Protein 4OBV (pdb70)

GO terms:
  GO:0036469 L-tryptophan decarboxylase activity (F, IDA)
  GO:0006568 L-tryptophan metabolic process (P, IDA)

B-factor: mean 35.99, std 17.18, range [4.27, 133.66]

InterPro domains:
  IPR002129 Pyridoxal phosphate-dependent decarboxylase, major domain [PF00282] (59-415)
  IPR010977 Aromatic-L-amino-acid decarboxylase [PR00800] (92-111)
  IPR010977 Aromatic-L-amino-acid decarboxylase [PR00800] (132-151)
  IPR010977 Aromatic-L-amino-acid decarboxylase [PR00800] (354-369)
  IPR010977 Aromatic-L-amino-acid decarboxylase [PR00800] (397-416)
  IPR010977 Aromatic-L-amino-acid decarboxylase [PTHR11999] (20-484)
  IPR015421 Pyridoxal phosphate-dependent transferase, major domain [G3DSA:3.40.640.10] (122-359)
  IPR015422 Pyridoxal phosphate-dependent transferase, small domain [G3DSA:3.90.1150.10] (363-489)
  IPR015424 Pyridoxal phosphate-dependent transferase [SSF53383] (21-483)
  IPR021115 Pyridoxal-phosphate binding site [PS00392] (299-320)

Solvent-accessible surface area: 65981 Å² total; per-residue (Å²): 126,76,44,62,20,72,38,96,85,14,30,112,0,0,62,47,3,0,106,70,10,7,60,87,76,112,88,20,64,120,90,62,1,31,49,136,26,142,175,98,1,80,95,81,0,75,136,35,125,29,26,96,78,14,47,89,17,64,97,0,4,53,37,2,34,66,35,1,3,101,21,41,7,13,7,8,3,1,20,6,0,2,47,34,4,0,7,16,21,33,2,0,12,0,3,24,0,0,17,12,4,6,6,15,33,2,3,4,14,117,22,0,44,9,1,12,13,0,2,37,24,0,6,118,48,0,2,137,54,4,33,4,99,152,78,36,10,1,1,1,2,6,2,7,13,5,0,2,2,0,0,0,0,1,0,8,39,70,59,10,79,88,149,39,26,66,62,0,0,0,0,6,4,68,20,15,36,21,8,0,5,12,0,0,74,2,1,13,2,8,66,72,14,7,60,116,8,56,27,70,96,120,14,53,3,44,23,101,87,0,50,102,16,0,79,82,4,92,186,82,44,75,53,9,0,0,0,0,0,8,0,5,3,30,2,0,0,0,24,4,31,5,82,90,0,5,65,19,1,122,134,17,103,6,4,1,0,0,7,0,17,7,0,0,0,0,12,17,0,97,145,62,102,76,86,3,98,16,4,21,74,0,26,0,0,0,0,1,0,5,32,0,1,8,0,2,16,11,0,0,0,0,0,0,61,34,32,157,27,0,77,119,16,2,72,19,124,30,62,17,23,64,36,8,81,189,107,33,2,4,14,14,2,0,4,10,29,30,2,22,2,18,0,1,10,0,2,0,0,2,1,0,10,0,18,76,32,2,1,60,14,0,22,46,0,12,70,0,0,51,60,0,37,102,6,1,104,106,45,148,55,22,60,48,23,1,76,27,51,7,1,0,0,0,0,11,5,12,4,194,102,25,73,162,114,63,24,34,85,0,0,68,95,0,3,116,64,0,30,106,53,10,44,0,0,0,25,8,2,51,3,110,67,59,11,0,0,15,0,0,1,1,25,54,104,3,66,97,113,12,0,72,79,0,0,51,28,0,11,74,27,0,127,67,0,76,110,124,106,110,151,61,80,20,72,42,103,80,15,33,95,2,0,44,54,4,0,100,73,10,6,60,86,55,111,90,18,70,120,82,64,1,31,48,133,26,148,177,96,1,82,88,77,0,72,130,40,106,27,27,114,120,14,52,86,20,76,95,0,10,53,35,2,34,64,36,2,2,101,20,36,6,19,6,9,2,2,21,6,0,2,44,34,4,1,7,13,23,23,1,0,4,0,1,24,1,0,16,12,4,8,6,13,36,2,2,5,10,101,19,0,39,9,1,12,13,0,2,37,24,0,5,120,39,0,2,128,46,6,34,6,110,145,74,36,11,5,3,0,3,8,3,7,14,9,0,2,2,0,0,0,0,1,0,9,38,70,63,12,80,86,146,41,25,66,65,0,0,0,0,8,3,65,18,14,31,27,10,0,6,13,0,0,78,2,1,12,2,8,60,72,16,6,55,118,8,57,27,66,96,125,15,57,3,43,26,103,96,0,50,114,19,0,77,76,6,92,191,81,45,74,54,8,0,0,0,0,0,5,0,5,0,29,2,4,0,6,20,2,35,6,79,94,0,4,61,18,2,129,134,16,104,6,4,1,0,0,6,0,18,8,0,0,0,0,13,17,0,100,141,39,103,79,79,2,93,16,3,21,76,0,27,0,0,0,0,1,0,4,28,0,2,8,0,2,20,11,0,0,0,0,0,0,55,34,34,159,30,0,81,117,19,1,75,21,132,29,54,15,23,122,53,8,107,185,79,52,3,8,14,14,4,1,3,13,28,28,3,23,2,18,0,1,9,1,2,0,0,2,0,0,11,0,17,83,39,2,1,61,14,0,43,46,0,15,65,0,1,53,54,0,38,97,3,1,99,104,44,174,45,22,63,50,21,4,82,26,61,4,1,1,0,0,0,10,5,13,3,179,92,28,77,116,127,72,18,30,70,0,0,66,100,0,0,110,84,0,25,126,52,7,43,0,0,0,28,8,4,66,2,104,58,32,15,0,0,11,0,0,2,1,24,60,104,3,60,77,113,15,0,69,87,0,0,61,24,0,14,84,20,0,144,77,8,70,88,118,44,182,192,102,163,55,77,18,79,38,96,86,14,24,87,2,0,55,54,3,0,94,73,6,7,60,84,65,116,86,18,63,124,86,67,1,35,47,135,24,142,181,106,1,75,87,85,0,74,140,42,132,24,27,111,141,12,47,87,17,84,96,0,8,52,38,3,34,70,35,2,2,108,15,39,8,14,6,7,3,2,19,6,0,3,41,29,4,1,7,14,21,27,1,0,7,0,2,23,1,1,16,12,6,11,5,12,34,3,3,4,13,122,17,0,42,10,1,13,11,0,3,29,29,0,6,117,43,0,2,156,52,5,36,7,113,154,73,38,12,1,1,1,2,6,3,7,14,7,0,3,3,0,0,0,0,1,0,8,37,67,61,12,80,88,148,38,24,67,64,0,0,0,0,8,4,68,20,16,31,23,10,0,6,14,1,0,75,2,1,14,2,10,61,68,15,5,61,116,7,56,28,65,96,120,14,49,3,43,22,102,93,0,46,108,18,0,75,80,4,89,189,77,45,70,56,8,0,0,0,0,0,9,0,5,3,32,2,0,0,0,25,5,31,5,82,87,0,6,65,20,2,135,136,16,101,6,4,1,0,0,9,0,17,8,0,0,0,0,13,17,0,71,72,70,106,74,79,2,98,16,4,22,77,0,27,0,0,0,0,4,0,4,32,0,3,8,0,2,20,12,0,0,0,0,0,0,62,32,28,158,29,0,81,115,14,1,71,18,127,28,59,23,23,60,40,8,78,192,92,42,6,4,11,14,0,1,4,9,28,32,2,22,2,19,0,1,11,0,3,0,0,2,0,1,10,0,16,59,38,2,1,50,15,0,20,43,0,12,30,0,0,51,12,0,37,89,2,0,97,105,42,150,45,20,62,48,24,2,76,26,49,8,0,0,0,0,0,9,5,14,3,187,92,21,66,106,117,71,15,31,82,0,0,56,92,0,1,110,60,0,27,130,52,8,52,0,0,0,26,7,3,44,3,107,58,33,11,0,0,12,0,0,1,2,27,51,98,2,64,52,136,14,0,63,87,0,0,61,23,0,10,93,24,0,125,84,2,44,94,131,65,156,101,146,59,72,18,74,38,104,86,10,27,117,0,0,54,49,3,0,101,76,8,9,59,81,64,110,86,23,66,117,86,64,1,26,36,105,24,129,170,106,2,86,89,85,0,77,139,37,133,25,26,109,142,13,44,90,23,65,94,0,5,52,38,1,36,84,39,1,1,130,28,35,7,13,6,7,2,1,20,6,0,2,40,26,4,0,7,14,21,34,3,0,12,0,2,24,0,1,14,13,5,8,6,12,33,1,3,3,17,106,25,0,45,9,1,18,10,0,1,36,31,0,6,120,42,0,2,130,41,3,34,5,106,149,89,37,11,1,1,1,2,7,3,7,14,10,0,3,2,0,0,0,1,1,0,8,37,71,60,11,79,84,148,39,23,65,66,0,0,0,0,7,4,68,18,15,30,24,8,0,7,15,0,0,77,2,1,14,1,9,65,71,14,5,59,117,8,58,28,65,95,119,13,52,2,39,25,100,90,0,56,106,16,0,78,82,6,89,187,79,46,72,56,8,0,0,0,0,0,7,0,5,2,31,1,0,0,0,24,4,34,6,79,92,0,4,60,16,0,128,136,18,102,5,4,0,0,0,7,0,16,9,0,0,0,0,12,16,0,101,140,46,100,76,89,3,100,15,4,22,77,0,25,0,0,0,0,4,0,3,32,0,3,9,0,2,17,11,0,0,0,0,1,0,61,37,34,173,27,0,72,114,17,1,74,20,106,22,66,22,21,59,9,66,78,158,98,30,1,4,16,8,1,0,5,12,37,36,4,23,1,17,0,1,9,2,2,0,0,2,0,1,18,0,19,64,28,2,0,53,14,0,40,45,0,14,67,0,0,53,48,0,39,84,2,0,98,50,50,151,41,18,62,49,24,1,78,28,49,8,0,0,0,0,0,9,11,10,3,187,90,19,81,145,126,69,17,30,73,0,0,69,101,0,4,120,55,0,25,113,53,7,46,0,0,0,14,11,4,41,2,106,64,44,11,0,0,13,0,0,1,1,26,52,96,2,47,26,60,12,0,53,89,0,0,58,20,0,8,59,27,0,53,76,3,41,87,92,64,121,221

Structure (mmCIF, N/CA/C/O backbone):
data_4OBV
#
_entry.id   4OBV
#
_cell.length_a   135.030
_cell.length_b   135.030
_cell.length_c   249.800
_cell.angle_alpha   90.00
_cell.angle_beta   90.00
_cell.angle_gamma   90.00
#
_symmetry.space_group_name_H-M   'P 41 21 2'
#
loop_
_entity.id
_entity.type
_entity.pdbx_description
1 polymer 'Pyridoxal-dependent decarboxylase domain protein'
2 non-polymer alpha-(fluoromethyl)-D-tryptophan
3 non-polymer '{5-hydroxy-4-[(1E)-4-(1H-indol-3-yl)-3-oxobut-1-en-1-yl]-6-methylpyridin-3-yl}methyl dihydrogen phosphate'
#
loop_
_atom_site.group_PDB
_atom_site.id
_atom_site.type_symbol
_atom_site.label_atom_id
_atom_site.label_alt_id
_atom_site.label_comp_id
_atom_site.label_asym_id
_atom_site.label_entity_id
_atom_site.label_seq_id
_atom_site.pdbx_PDB_ins_code
_atom_site.Cartn_x
_atom_site.Cartn_y
_atom_site.Cartn_z
_atom_site.occupancy
_atom_site.B_iso_or_equiv
_atom_site.auth_seq_id
_atom_site.auth_comp_id
_atom_site.auth_asym_id
_atom_site.auth_atom_id
_atom_site.pdbx_PDB_model_num
ATOM 1 N N . THR A 1 16 ? 147.430 125.757 -12.068 1.00 51.66 16 THR D N 1
ATOM 2 C CA . THR A 1 16 ? 148.549 125.049 -12.679 1.00 61.56 16 THR D CA 1
ATOM 3 C C . THR A 1 16 ? 149.104 125.820 -13.871 1.00 83.60 16 THR D C 1
ATOM 4 O O . THR A 1 16 ? 148.548 126.842 -14.276 1.00 83.82 16 THR D O 1
ATOM 8 N N . GLU A 1 17 ? 150.203 125.325 -14.430 1.00 82.16 17 GLU D N 1
ATOM 9 C CA . GLU A 1 17 ? 150.835 125.966 -15.577 1.00 83.30 17 GLU D CA 1
ATOM 10 C C . GLU A 1 17 ? 150.413 125.302 -16.883 1.00 77.97 17 GLU D C 1
ATOM 11 O O . GLU A 1 17 ? 150.333 125.953 -17.925 1.00 66.63 17 GLU D O 1
ATOM 17 N N . TYR A 1 18 ? 150.143 124.002 -16.820 1.00 68.30 18 TYR D N 1
ATOM 18 C CA . TYR A 1 18 ? 149.728 123.248 -17.996 1.00 59.04 18 TYR D CA 1
ATOM 19 C C . TYR A 1 18 ? 148.253 122.867 -17.915 1.00 60.61 18 TYR D C 1
ATOM 20 O O . TYR A 1 18 ? 147.685 122.340 -18.871 1.00 47.01 18 TYR D O 1
ATOM 29 N N . ILE A 1 19 ? 147.640 123.137 -16.767 1.00 66.25 19 ILE D N 1
ATOM 30 C CA . ILE A 1 19 ? 146.232 122.822 -16.558 1.00 50.76 19 ILE D CA 1
ATOM 31 C C . ILE A 1 19 ? 145.334 123.953 -17.050 1.00 48.04 19 ILE D C 1
ATOM 32 O O . ILE A 1 19 ? 145.486 125.103 -16.638 1.00 62.06 19 ILE D O 1
ATOM 37 N N . LEU A 1 20 ? 144.400 123.618 -17.934 1.00 50.53 20 LEU D N 1
ATOM 38 C CA . LEU A 1 20 ? 143.475 124.604 -18.483 1.00 57.72 20 LEU D CA 1
ATOM 39 C C . LEU A 1 20 ? 142.411 125.001 -17.465 1.00 54.58 20 LEU D C 1
ATOM 40 O O . LEU A 1 20 ? 141.765 124.142 -16.864 1.00 50.71 20 LEU D O 1
ATOM 45 N N . ASN A 1 21 ? 142.234 126.305 -17.273 1.00 47.77 21 ASN D N 1
ATOM 46 C CA . ASN A 1 21 ? 141.150 126.810 -16.440 1.00 52.91 21 ASN D CA 1
ATOM 47 C C . ASN A 1 21 ? 139.885 126.995 -17.272 1.00 52.07 21 ASN D C 1
ATOM 48 O O . ASN A 1 21 ? 139.919 126.872 -18.496 1.00 42.39 21 ASN D O 1
ATOM 53 N N . SER A 1 22 ? 138.775 127.290 -16.602 1.00 39.24 22 SER D N 1
ATOM 54 C CA . SER A 1 22 ? 137.471 127.361 -17.258 1.00 43.53 22 SER D CA 1
ATOM 55 C C . SER A 1 22 ? 137.424 128.401 -18.379 1.00 56.12 22 SER D C 1
ATOM 56 O O . SER A 1 22 ? 136.656 128.259 -19.332 1.00 51.55 22 SER D O 1
ATOM 59 N N . THR A 1 23 ? 138.245 129.439 -18.269 1.00 49.77 23 THR D N 1
ATOM 60 C CA . THR A 1 23 ? 138.276 130.483 -19.288 1.00 60.84 23 THR D CA 1
ATOM 61 C C . THR A 1 23 ? 139.152 130.078 -20.469 1.00 65.15 23 THR D C 1
ATOM 62 O O . THR A 1 23 ? 138.827 130.365 -21.621 1.00 57.02 23 THR D O 1
ATOM 66 N N . GLN A 1 24 ? 140.265 129.412 -20.180 1.00 51.25 24 GLN D N 1
ATOM 67 C CA . GLN A 1 24 ? 141.145 128.912 -21.229 1.00 48.65 24 GLN D CA 1
ATOM 68 C C . GLN A 1 24 ? 140.470 127.790 -22.010 1.00 58.66 24 GLN D C 1
ATOM 69 O O . GLN A 1 24 ? 140.572 127.723 -23.235 1.00 48.61 24 GLN D O 1
ATOM 75 N N . LEU A 1 25 ? 139.784 126.910 -21.286 1.00 53.88 25 LEU D N 1
ATOM 76 C CA . LEU A 1 25 ? 139.075 125.791 -21.895 1.00 45.31 25 LEU D CA 1
ATOM 77 C C . LEU A 1 25 ? 137.975 126.268 -22.836 1.00 45.99 25 LEU D C 1
ATOM 78 O O . LEU A 1 25 ? 137.931 125.876 -24.003 1.00 43.44 25 LEU D O 1
ATOM 83 N N . GLU A 1 26 ? 137.086 127.111 -22.318 1.00 44.49 26 GLU D N 1
ATOM 84 C CA . GLU A 1 26 ? 135.948 127.602 -23.087 1.00 49.30 26 GLU D CA 1
ATOM 85 C C . GLU A 1 26 ? 136.407 128.359 -24.329 1.00 48.84 26 GLU D C 1
ATOM 86 O O . GLU A 1 26 ? 135.750 128.327 -25.368 1.00 40.57 26 GLU D O 1
ATOM 92 N N . GLU A 1 27 ? 137.543 129.038 -24.211 1.00 49.48 27 GLU D N 1
ATOM 93 C CA . GLU A 1 27 ? 138.089 129.819 -25.313 1.00 45.52 27 GLU D CA 1
ATOM 94 C C . GLU A 1 27 ? 138.763 128.922 -26.347 1.00 48.83 27 GLU D C 1
ATOM 95 O O . GLU A 1 27 ? 138.660 129.163 -27.550 1.00 64.64 27 GLU D O 1
ATOM 101 N N . ALA A 1 28 ? 139.453 127.889 -25.871 1.00 47.60 28 ALA D N 1
ATOM 102 C CA . ALA A 1 28 ? 140.098 126.923 -26.755 1.00 45.51 28 ALA D CA 1
ATOM 103 C C . ALA A 1 28 ? 139.077 126.147 -27.583 1.00 47.29 28 ALA D C 1
ATOM 104 O O . ALA A 1 28 ? 139.288 125.897 -28.769 1.00 40.52 28 ALA D O 1
ATOM 106 N N . ILE A 1 29 ? 137.972 125.769 -26.947 1.00 37.95 29 ILE D N 1
ATOM 107 C CA . ILE A 1 29 ? 136.900 125.050 -27.629 1.00 41.74 29 ILE D CA 1
ATOM 108 C C . ILE A 1 29 ? 136.205 125.907 -28.683 1.00 45.34 29 ILE D C 1
ATOM 109 O O . ILE A 1 29 ? 136.092 125.506 -29.843 1.00 38.43 29 ILE D O 1
ATOM 114 N N . LYS A 1 30 ? 135.745 127.087 -28.274 1.00 46.34 30 LYS D N 1
ATOM 115 C CA . LYS A 1 30 ? 135.047 127.995 -29.178 1.00 45.26 30 LYS D CA 1
ATOM 116 C C . LYS A 1 30 ? 135.916 128.379 -30.370 1.00 49.67 30 LYS D C 1
ATOM 117 O O . LYS A 1 30 ? 135.415 128.547 -31.483 1.00 36.41 30 LYS D O 1
ATOM 123 N N . SER A 1 31 ? 137.217 128.520 -30.131 1.00 43.96 31 SER D N 1
ATOM 124 C CA . SER A 1 31 ? 138.160 128.834 -31.197 1.00 29.33 31 SER D CA 1
ATOM 125 C C . SER A 1 31 ? 138.136 127.745 -32.264 1.00 51.14 31 SER D C 1
ATOM 126 O O . SER A 1 31 ? 138.111 128.035 -33.460 1.00 49.80 31 SER D O 1
ATOM 129 N N . PHE A 1 32 ? 138.134 126.491 -31.820 1.00 49.21 32 PHE D N 1
ATOM 130 C CA . PHE A 1 32 ? 138.100 125.354 -32.733 1.00 37.56 32 PHE D CA 1
ATOM 131 C C . PHE A 1 32 ? 136.741 125.230 -33.412 1.00 38.69 32 PHE D C 1
ATOM 132 O O . PHE A 1 32 ? 136.661 125.043 -34.626 1.00 37.81 32 PHE D O 1
ATOM 140 N N . VAL A 1 33 ? 135.679 125.315 -32.615 1.00 29.04 33 VAL D N 1
ATOM 141 C CA . VAL A 1 33 ? 134.318 125.216 -33.128 1.00 32.08 33 VAL D CA 1
ATOM 142 C C . VAL A 1 33 ? 134.087 126.244 -34.229 1.00 48.42 33 VAL D C 1
ATOM 143 O O . VAL A 1 33 ? 133.436 125.960 -35.235 1.00 42.66 33 VAL D O 1
ATOM 147 N N . HIS A 1 34 ? 134.632 127.439 -34.028 1.00 46.15 34 HIS D N 1
ATOM 148 C CA . HIS A 1 34 ? 134.515 128.519 -34.998 1.00 47.61 34 HIS D CA 1
ATOM 149 C C . HIS A 1 34 ? 135.288 128.219 -36.281 1.00 50.24 34 HIS D C 1
ATOM 150 O O . HIS A 1 34 ? 134.748 128.326 -37.382 1.00 45.75 34 HIS D O 1
ATOM 157 N N . ASP A 1 35 ? 136.553 127.839 -36.132 1.00 31.77 35 ASP D N 1
ATOM 158 C CA . ASP A 1 35 ? 137.417 127.585 -37.281 1.00 38.03 35 ASP D CA 1
ATOM 159 C C . ASP A 1 35 ? 136.982 126.361 -38.083 1.00 50.10 35 ASP D C 1
ATOM 160 O O . ASP A 1 35 ? 137.192 126.303 -39.294 1.00 50.43 35 ASP D O 1
ATOM 165 N N . PHE A 1 36 ? 136.379 125.385 -37.412 1.00 48.58 36 PHE D N 1
ATOM 166 C CA . PHE A 1 36 ? 135.958 124.161 -38.085 1.00 49.54 36 PHE D CA 1
ATOM 167 C C . PHE A 1 36 ? 134.689 124.373 -38.903 1.00 50.19 36 PHE D C 1
ATOM 168 O O . PHE A 1 36 ? 134.618 123.965 -40.063 1.00 48.11 36 PHE D O 1
ATOM 176 N N . CYS A 1 37 ? 133.691 125.005 -38.292 1.00 38.84 37 CYS D N 1
ATOM 177 C CA . CYS A 1 37 ? 132.420 125.267 -38.961 1.00 43.30 37 CYS D CA 1
ATOM 178 C C . CYS A 1 37 ? 132.621 126.048 -40.254 1.00 50.99 37 CYS D C 1
ATOM 179 O O . CYS A 1 37 ? 131.983 125.765 -41.268 1.00 48.35 37 CYS D O 1
ATOM 182 N N . ALA A 1 38 ? 133.517 127.027 -40.213 1.00 44.96 38 ALA D N 1
ATOM 183 C CA . ALA A 1 38 ? 133.839 127.813 -41.394 1.00 43.65 38 ALA D CA 1
ATOM 184 C C . ALA A 1 38 ? 134.466 126.935 -42.471 1.00 53.40 38 ALA D C 1
ATOM 185 O O . ALA A 1 38 ? 134.109 127.022 -43.646 1.00 69.31 38 ALA D O 1
ATOM 187 N N . GLU A 1 39 ? 135.407 126.092 -42.062 1.00 49.57 39 GLU D N 1
ATOM 188 C CA . GLU A 1 39 ? 136.100 125.208 -42.991 1.00 47.61 39 GLU D CA 1
ATOM 189 C C . GLU A 1 39 ? 135.182 124.159 -43.617 1.00 44.56 39 GLU D C 1
ATOM 190 O O . GLU A 1 39 ? 135.260 123.896 -44.816 1.00 41.88 39 GLU D O 1
ATOM 196 N N . LYS A 1 40 ? 134.317 123.561 -42.804 1.00 43.28 40 LYS D N 1
ATOM 197 C CA . LYS A 1 40 ? 133.443 122.489 -43.277 1.00 53.46 40 LYS D CA 1
ATOM 198 C C . LYS A 1 40 ? 132.248 123.037 -44.059 1.00 61.25 40 LYS D C 1
ATOM 199 O O . LYS A 1 40 ? 131.563 122.298 -44.767 1.00 62.89 40 LYS D O 1
ATOM 205 N N . HIS A 1 41 ? 131.995 124.334 -43.916 1.00 59.77 41 HIS D N 1
ATOM 206 C CA . HIS A 1 41 ? 130.928 124.989 -44.661 1.00 49.44 41 HIS D CA 1
ATOM 207 C C . HIS A 1 41 ? 131.256 125.024 -46.154 1.00 45.46 41 HIS D C 1
ATOM 208 O O . HIS A 1 41 ? 130.361 125.096 -46.997 1.00 37.75 41 HIS D O 1
ATOM 215 N N . GLU A 1 42 ? 132.546 124.967 -46.473 1.00 45.05 42 GLU D N 1
ATOM 216 C CA . GLU A 1 42 ? 133.004 125.042 -47.857 1.00 57.44 42 GLU D CA 1
ATOM 217 C C . GLU A 1 42 ? 133.462 123.678 -48.367 1.00 55.97 42 GLU D C 1
ATOM 218 O O . GLU A 1 42 ? 134.336 123.588 -49.229 1.00 51.52 42 GLU D O 1
ATOM 224 N N . ILE A 1 43 ? 132.862 122.620 -47.829 1.00 59.59 43 ILE D N 1
ATOM 225 C CA . ILE A 1 43 ? 133.305 121.256 -48.104 1.00 62.02 43 ILE D CA 1
ATOM 226 C C . ILE A 1 43 ? 133.050 120.832 -49.553 1.00 52.36 43 ILE D C 1
ATOM 227 O O . ILE A 1 43 ? 133.818 120.054 -50.120 1.00 42.40 43 ILE D O 1
ATOM 232 N N . HIS A 1 44 ? 131.974 121.340 -50.148 1.00 54.73 44 HIS D N 1
ATOM 233 C CA . HIS A 1 44 ? 131.617 120.978 -51.518 1.00 48.87 44 HIS D CA 1
ATOM 234 C C . HIS A 1 44 ? 132.623 121.502 -52.541 1.00 58.28 44 HIS D C 1
ATOM 235 O O . HIS A 1 44 ? 132.573 121.134 -53.715 1.00 60.61 44 HIS D O 1
ATOM 242 N N . ASP A 1 45 ? 133.540 122.352 -52.091 1.00 55.06 45 ASP D N 1
ATOM 243 C CA . ASP A 1 45 ? 134.535 122.937 -52.980 1.00 60.18 45 ASP D CA 1
ATOM 244 C C . ASP A 1 45 ? 135.932 122.582 -52.494 1.00 62.91 45 ASP D C 1
ATOM 245 O O . ASP A 1 45 ? 136.876 123.359 -52.638 1.00 74.93 45 ASP D O 1
ATOM 250 N N . GLN A 1 46 ? 136.047 121.391 -51.917 1.00 63.46 46 GLN D N 1
ATOM 251 C CA . GLN A 1 46 ? 137.309 120.891 -51.391 1.00 56.11 46 GLN D CA 1
ATOM 252 C C . GLN A 1 46 ? 137.564 119.483 -51.908 1.00 48.93 46 GLN D C 1
ATOM 253 O O . GLN A 1 46 ? 136.625 118.704 -52.084 1.00 54.25 46 GLN D O 1
ATOM 259 N N . PRO A 1 47 ? 138.837 119.154 -52.166 1.00 43.06 47 PRO D N 1
ATOM 260 C CA . PRO A 1 47 ? 139.201 117.813 -52.635 1.00 41.27 47 PRO D CA 1
ATOM 261 C C . PRO A 1 47 ? 138.777 116.743 -51.632 1.00 39.22 47 PRO D C 1
ATOM 262 O O . PRO A 1 47 ? 138.987 116.907 -50.429 1.00 39.34 47 PRO D O 1
ATOM 266 N N . VAL A 1 48 ? 138.175 115.667 -52.128 1.00 40.81 48 VAL D N 1
ATOM 267 C CA . VAL A 1 48 ? 137.670 114.605 -51.267 1.00 42.76 48 VAL D CA 1
ATOM 268 C C . VAL A 1 48 ? 138.810 113.916 -50.530 1.00 37.96 48 VAL D C 1
ATOM 269 O O . VAL A 1 48 ? 138.677 113.548 -49.364 1.00 35.35 48 VAL D O 1
ATOM 273 N N . VAL A 1 49 ? 139.933 113.748 -51.220 1.00 27.42 49 VAL D N 1
ATOM 274 C CA . VAL A 1 49 ? 141.121 113.157 -50.620 1.00 35.37 49 VAL D CA 1
ATOM 275 C C . VAL A 1 49 ? 142.288 114.134 -50.646 1.00 35.52 49 VAL D C 1
ATOM 276 O O . VAL A 1 49 ? 142.670 114.629 -51.706 1.00 46.73 49 VAL D O 1
ATOM 280 N N . VAL A 1 50 ? 142.856 114.409 -49.477 1.00 40.74 50 VAL D N 1
ATOM 281 C CA . VAL A 1 50 ? 144.021 115.278 -49.392 1.00 36.62 50 VAL D CA 1
ATOM 282 C C . VAL A 1 50 ? 145.259 114.469 -49.023 1.00 31.70 50 VAL D C 1
ATOM 283 O O . VAL A 1 50 ? 145.458 114.111 -47.863 1.00 38.70 50 VAL D O 1
ATOM 287 N N . GLU A 1 51 ? 146.088 114.186 -50.024 1.00 48.49 51 GLU D N 1
ATOM 288 C CA . GLU A 1 51 ? 147.277 113.359 -49.842 1.00 47.48 51 GLU D CA 1
ATOM 289 C C . GLU A 1 51 ? 148.342 114.045 -48.990 1.00 55.21 51 GLU D C 1
ATOM 290 O O . GLU A 1 51 ? 148.598 115.240 -49.138 1.00 60.87 51 GLU D O 1
ATOM 296 N N . ALA A 1 52 ? 148.958 113.276 -48.097 1.00 68.52 52 ALA D N 1
ATOM 297 C CA . ALA A 1 52 ? 150.079 113.762 -47.301 1.00 68.53 52 ALA D CA 1
ATOM 298 C C . ALA A 1 52 ? 151.399 113.580 -48.047 1.00 75.27 52 ALA D C 1
ATOM 299 O O . ALA A 1 52 ? 151.593 112.586 -48.747 1.00 57.92 52 ALA D O 1
ATOM 301 N N . LYS A 1 53 ? 152.301 114.545 -47.895 1.00 71.80 53 LYS D N 1
ATOM 302 C CA . LYS A 1 53 ? 153.602 114.500 -48.560 1.00 70.80 53 LYS D CA 1
ATOM 303 C C . LYS A 1 53 ? 154.479 113.368 -48.019 1.00 69.29 53 LYS D C 1
ATOM 304 O O . LYS A 1 53 ? 154.125 112.707 -47.044 1.00 68.22 53 LYS D O 1
ATOM 310 N N . GLU A 1 54 ? 155.624 113.149 -48.658 1.00 73.53 54 GLU D N 1
ATOM 311 C CA . GLU A 1 54 ? 156.488 112.020 -48.324 1.00 73.89 54 GLU D CA 1
ATOM 312 C C . GLU A 1 54 ? 157.171 112.205 -46.973 1.00 58.27 54 GLU D C 1
ATOM 313 O O . GLU A 1 54 ? 157.646 111.244 -46.364 1.00 60.29 54 GLU D O 1
ATOM 319 N N . HIS A 1 55 ? 157.205 113.444 -46.499 1.00 50.41 55 HIS D N 1
ATOM 320 C CA . HIS A 1 55 ? 157.962 113.767 -45.298 1.00 75.36 55 HIS D CA 1
ATOM 321 C C . HIS A 1 55 ? 157.058 114.032 -44.104 1.00 67.02 55 HIS D C 1
ATOM 322 O O . HIS A 1 55 ? 157.512 114.521 -43.071 1.00 62.54 55 HIS D O 1
ATOM 329 N N . GLN A 1 56 ? 155.781 113.697 -44.243 1.00 57.86 56 GLN D N 1
ATOM 330 C CA . GLN A 1 56 ? 154.809 114.027 -43.212 1.00 49.77 56 GLN D CA 1
ATOM 331 C C . GLN A 1 56 ? 154.863 113.047 -42.044 1.00 50.66 56 GLN D C 1
ATOM 332 O O . GLN A 1 56 ? 154.600 113.420 -40.900 1.00 46.50 56 GLN D O 1
ATOM 338 N N . GLU A 1 57 ? 155.201 111.795 -42.336 1.00 43.77 57 GLU D N 1
ATOM 339 C CA . GLU A 1 57 ? 155.286 110.773 -41.298 1.00 46.16 57 GLU D CA 1
ATOM 340 C C . GLU A 1 57 ? 156.422 111.052 -40.317 1.00 51.00 57 GLU D C 1
ATOM 341 O O . GLU A 1 57 ? 156.268 110.864 -39.111 1.00 49.58 57 GLU D O 1
ATOM 347 N N . ASP A 1 58 ? 157.562 111.496 -40.838 1.00 57.05 58 ASP D N 1
ATOM 348 C CA . ASP A 1 58 ? 158.719 111.790 -39.999 1.00 47.48 58 ASP D CA 1
ATOM 349 C C . ASP A 1 58 ? 158.528 113.088 -39.223 1.00 49.43 58 ASP D C 1
ATOM 350 O O . ASP A 1 58 ? 159.079 113.258 -38.135 1.00 49.63 58 ASP D O 1
ATOM 355 N N . LYS A 1 59 ? 157.743 114.001 -39.786 1.00 41.41 59 LYS D N 1
ATOM 356 C CA . LYS A 1 59 ? 157.435 115.257 -39.112 1.00 46.37 59 LYS D CA 1
ATOM 357 C C . LYS A 1 59 ? 156.643 114.981 -37.842 1.00 47.60 59 LYS D C 1
ATOM 358 O O . LYS A 1 59 ? 156.828 115.648 -36.824 1.00 45.55 59 LYS D O 1
ATOM 364 N N . ILE A 1 60 ? 155.757 113.993 -37.913 1.00 48.79 60 ILE D N 1
ATOM 365 C CA . ILE A 1 60 ? 154.929 113.618 -36.774 1.00 41.66 60 ILE D CA 1
ATOM 366 C C . ILE A 1 60 ? 155.738 112.840 -35.740 1.00 50.19 60 ILE D C 1
ATOM 367 O O . ILE A 1 60 ? 155.575 113.034 -34.535 1.00 47.90 60 ILE D O 1
ATOM 372 N N . LYS A 1 61 ? 156.610 111.957 -36.220 1.00 43.07 61 LYS D N 1
ATOM 373 C CA . LYS A 1 61 ? 157.434 111.130 -35.343 1.00 49.45 61 LYS D CA 1
ATOM 374 C C . LYS A 1 61 ? 158.462 111.950 -34.567 1.00 51.49 61 LYS D C 1
ATOM 375 O O . LYS A 1 61 ? 159.039 111.472 -33.590 1.00 47.10 61 LYS D O 1
ATOM 381 N N . GLN A 1 62 ? 158.688 113.184 -35.007 1.00 44.93 62 GLN D N 1
ATOM 382 C CA . GLN A 1 62 ? 159.699 114.041 -34.398 1.00 60.56 62 GLN D CA 1
ATOM 383 C C . GLN A 1 62 ? 159.121 114.902 -33.276 1.00 55.01 62 GLN D C 1
ATOM 384 O O . GLN A 1 62 ? 159.862 115.528 -32.518 1.00 60.11 62 GLN D O 1
ATOM 390 N N . ILE A 1 63 ? 157.796 114.926 -33.176 1.00 45.17 63 ILE D N 1
ATOM 391 C CA . ILE A 1 63 ? 157.102 115.727 -32.171 1.00 42.27 63 ILE D CA 1
ATOM 392 C C . ILE A 1 63 ? 157.315 115.171 -30.763 1.00 57.07 63 ILE D C 1
ATOM 393 O O . ILE A 1 63 ? 157.429 115.926 -29.796 1.00 56.16 63 ILE D O 1
ATOM 398 N N . LYS A 1 64 ? 157.370 113.846 -30.665 1.00 53.56 64 LYS D N 1
ATOM 399 C CA . LYS A 1 64 ? 157.638 113.143 -29.410 1.00 48.10 64 LYS D CA 1
ATOM 400 C C . LYS A 1 64 ? 156.554 113.340 -28.349 1.00 37.98 64 LYS D C 1
ATOM 401 O O . LYS A 1 64 ? 155.676 114.192 -28.485 1.00 38.91 64 LYS D O 1
ATOM 407 N N . ILE A 1 65 ? 156.629 112.539 -27.290 1.00 37.51 65 ILE D N 1
ATOM 408 C CA . ILE A 1 65 ? 155.743 112.685 -26.140 1.00 41.36 65 ILE D CA 1
ATOM 409 C C . ILE A 1 65 ? 156.446 113.507 -25.067 1.00 38.23 65 ILE D C 1
ATOM 410 O O . ILE A 1 65 ? 157.414 113.046 -24.462 1.00 32.51 65 ILE D O 1
ATOM 415 N N . PRO A 1 66 ? 155.954 114.729 -24.821 1.00 31.68 66 PRO D N 1
ATOM 416 C CA . PRO A 1 66 ? 156.639 115.678 -23.940 1.00 28.99 66 PRO D CA 1
ATOM 417 C C . PRO A 1 66 ? 156.451 115.386 -22.455 1.00 39.01 66 PRO D C 1
ATOM 418 O O . PRO A 1 66 ? 155.399 114.899 -22.039 1.00 40.17 66 PRO D O 1
ATOM 422 N N . GLU A 1 67 ? 157.479 115.686 -21.668 1.00 43.30 67 GLU D N 1
ATOM 423 C CA . GLU A 1 67 ? 157.397 115.579 -20.218 1.00 40.40 67 GLU D CA 1
ATOM 424 C C . GLU A 1 67 ? 156.698 116.809 -19.653 1.00 46.97 67 GLU D C 1
ATOM 425 O O . GLU A 1 67 ? 155.893 116.714 -18.725 1.00 31.29 67 GLU D O 1
ATOM 431 N N . LYS A 1 68 ? 157.012 117.965 -20.229 1.00 47.10 68 LYS D N 1
ATOM 432 C CA . LYS A 1 68 ? 156.382 119.217 -19.837 1.00 41.64 68 LYS D CA 1
ATOM 433 C C . LYS A 1 68 ? 155.286 119.589 -20.830 1.00 35.66 68 LYS D C 1
ATOM 434 O O . LYS A 1 68 ? 155.393 119.300 -22.022 1.00 40.12 68 LYS D O 1
ATOM 440 N N . GLY A 1 69 ? 154.236 120.237 -20.336 1.00 36.00 69 GLY D N 1
ATOM 441 C CA . GLY A 1 69 ? 153.097 120.586 -21.166 1.00 31.99 69 GLY D CA 1
ATOM 442 C C . GLY A 1 69 ? 153.393 121.598 -22.256 1.00 46.79 69 GLY D C 1
ATOM 443 O O . GLY A 1 69 ? 154.465 122.203 -22.292 1.00 45.69 69 GLY D O 1
ATOM 444 N N . ARG A 1 70 ? 152.425 121.774 -23.151 1.00 42.35 70 ARG D N 1
ATOM 445 C CA . ARG A 1 70 ? 152.543 122.712 -24.262 1.00 29.87 70 ARG D CA 1
ATOM 446 C C . ARG A 1 70 ? 151.298 123.593 -24.343 1.00 38.79 70 ARG D C 1
ATOM 447 O O . ARG A 1 70 ? 150.228 123.198 -23.877 1.00 39.41 70 ARG D O 1
ATOM 455 N N . PRO A 1 71 ? 151.437 124.797 -24.920 1.00 49.38 71 PRO D N 1
ATOM 456 C CA . PRO A 1 71 ? 150.286 125.685 -25.119 1.00 36.50 71 PRO D CA 1
ATOM 457 C C . PRO A 1 71 ? 149.181 124.988 -25.908 1.00 47.48 71 PRO D C 1
ATOM 458 O O . PRO A 1 71 ? 149.443 124.458 -26.989 1.00 44.78 71 PRO D O 1
ATOM 462 N N . VAL A 1 72 ? 147.966 124.991 -25.368 1.00 47.41 72 VAL D N 1
ATOM 463 C CA . VAL A 1 72 ? 146.865 124.212 -25.930 1.00 41.17 72 VAL D CA 1
ATOM 464 C C . VAL A 1 72 ? 146.574 124.533 -27.395 1.00 48.19 72 VAL D C 1
ATOM 465 O O . VAL A 1 72 ? 146.500 123.628 -28.226 1.00 55.51 72 VAL D O 1
ATOM 469 N N . ASN A 1 73 ? 146.419 125.814 -27.715 1.00 47.38 73 ASN D N 1
ATOM 470 C CA . ASN A 1 73 ? 146.097 126.206 -29.085 1.00 47.70 73 ASN D CA 1
ATOM 471 C C . ASN A 1 73 ? 147.255 125.972 -30.050 1.00 44.20 73 ASN D C 1
ATOM 472 O O . ASN A 1 73 ? 147.064 125.967 -31.268 1.00 39.95 73 ASN D O 1
ATOM 477 N N . GLU A 1 74 ? 148.455 125.781 -29.511 1.00 41.23 74 GLU D N 1
ATOM 478 C CA . GLU A 1 74 ? 149.603 125.447 -30.346 1.00 36.00 74 GLU D CA 1
ATOM 479 C C . GLU A 1 74 ? 149.516 123.979 -30.734 1.00 47.99 74 GLU D C 1
ATOM 480 O O . GLU A 1 74 ? 149.817 123.603 -31.866 1.00 54.18 74 GLU D O 1
ATOM 486 N N . VAL A 1 75 ? 149.104 123.154 -29.777 1.00 48.11 75 VAL D N 1
ATOM 487 C CA . VAL A 1 75 ? 148.927 121.728 -30.011 1.00 43.26 75 VAL D CA 1
ATOM 488 C C . VAL A 1 75 ? 147.712 121.493 -30.899 1.00 43.93 75 VAL D C 1
ATOM 489 O O . VAL A 1 75 ? 147.734 120.644 -31.791 1.00 38.11 75 VAL D O 1
ATOM 493 N N . VAL A 1 76 ? 146.653 122.255 -30.640 1.00 39.66 76 VAL D N 1
ATOM 494 C CA . VAL A 1 76 ? 145.424 122.175 -31.423 1.00 37.36 76 VAL D CA 1
ATOM 495 C C . VAL A 1 76 ? 145.671 122.463 -32.901 1.00 42.92 76 VAL D C 1
ATOM 496 O O . VAL A 1 76 ? 145.237 121.707 -33.772 1.00 40.46 76 VAL D O 1
ATOM 500 N N . SER A 1 77 ? 146.368 123.560 -33.177 1.00 49.87 77 SER D N 1
ATOM 501 C CA . SER A 1 77 ? 146.673 123.946 -34.549 1.00 50.60 77 SER D CA 1
ATOM 502 C C . SER A 1 77 ? 147.600 122.936 -35.215 1.00 39.28 77 SER D C 1
ATOM 503 O O . SER A 1 77 ? 147.524 122.712 -36.423 1.00 40.75 77 SER D O 1
ATOM 506 N N . GLU A 1 78 ? 148.475 122.329 -34.419 1.00 29.41 78 GLU D N 1
ATOM 507 C CA . GLU A 1 78 ? 149.401 121.323 -34.927 1.00 33.19 78 GLU D CA 1
ATOM 508 C C . GLU A 1 78 ? 148.664 120.091 -35.446 1.00 47.26 78 GLU D C 1
ATOM 509 O O . GLU A 1 78 ? 149.050 119.507 -36.459 1.00 37.65 78 GLU D O 1
ATOM 515 N N . MET A 1 79 ? 147.598 119.704 -34.753 1.00 31.41 79 MET D N 1
ATOM 516 C CA . MET A 1 79 ? 146.824 118.532 -35.143 1.00 38.81 79 MET D CA 1
ATOM 517 C C . MET A 1 79 ? 145.958 118.822 -36.364 1.00 39.77 79 MET D C 1
ATOM 518 O O . MET A 1 79 ? 145.759 117.953 -37.213 1.00 38.90 79 MET D O 1
ATOM 523 N N . MET A 1 80 ? 145.441 120.043 -36.444 1.00 34.68 80 MET D N 1
ATOM 524 C CA . MET A 1 80 ? 144.614 120.449 -37.574 1.00 30.94 80 MET D CA 1
ATOM 525 C C . MET A 1 80 ? 145.424 120.541 -38.865 1.00 30.98 80 MET D C 1
ATOM 526 O O . MET A 1 80 ? 144.911 120.262 -39.949 1.00 35.87 80 MET D O 1
ATOM 531 N N . ASN A 1 81 ? 146.690 120.927 -38.743 1.00 27.23 81 ASN D N 1
ATOM 532 C CA . ASN A 1 81 ? 147.526 121.179 -39.912 1.00 38.96 81 ASN D CA 1
ATOM 533 C C . ASN A 1 81 ? 148.414 120.001 -40.301 1.00 40.68 81 ASN D C 1
ATOM 534 O O . ASN A 1 81 ? 148.847 119.898 -41.449 1.00 49.69 81 ASN D O 1
ATOM 539 N N . GLU A 1 82 ? 148.685 119.113 -39.351 1.00 37.70 82 GLU D N 1
ATOM 540 C CA . GLU A 1 82 ? 149.642 118.037 -39.588 1.00 37.01 82 GLU D CA 1
ATOM 541 C C . GLU A 1 82 ? 149.052 116.644 -39.390 1.00 34.99 82 GLU D C 1
ATOM 542 O O . GLU A 1 82 ? 149.711 115.645 -39.677 1.00 39.56 82 GLU D O 1
ATOM 548 N N . VAL A 1 83 ? 147.815 116.572 -38.907 1.00 46.23 83 VAL D N 1
ATOM 549 C CA . VAL A 1 83 ? 147.196 115.277 -38.638 1.00 38.57 83 VAL D CA 1
ATOM 550 C C . VAL A 1 83 ? 145.818 115.120 -39.282 1.00 33.99 83 VAL D C 1
ATOM 551 O O . VAL A 1 83 ? 145.627 114.268 -40.148 1.00 35.98 83 VAL D O 1
ATOM 555 N N . TYR A 1 84 ? 144.865 115.944 -38.859 1.00 33.70 84 TYR D N 1
ATOM 556 C CA . TYR A 1 84 ? 143.491 115.835 -39.343 1.00 28.44 84 TYR D CA 1
ATOM 557 C C . TYR A 1 84 ? 143.346 116.200 -40.819 1.00 38.30 84 TYR D C 1
ATOM 558 O O . TYR A 1 84 ? 142.428 115.732 -41.491 1.00 34.03 84 TYR D O 1
ATOM 567 N N . ARG A 1 85 ? 144.249 117.036 -41.320 1.00 41.50 85 ARG D N 1
ATOM 568 C CA . ARG A 1 85 ? 144.130 117.554 -42.679 1.00 43.45 85 ARG D CA 1
ATOM 569 C C . ARG A 1 85 ? 144.288 116.467 -43.739 1.00 38.39 85 ARG D C 1
ATOM 570 O O . ARG A 1 85 ? 143.544 116.435 -44.718 1.00 38.90 85 ARG D O 1
ATOM 578 N N . TYR A 1 86 ? 145.257 115.581 -43.540 1.00 39.55 86 TYR D N 1
ATOM 579 C CA . TYR A 1 86 ? 145.552 114.539 -44.518 1.00 47.00 86 TYR D CA 1
ATOM 580 C C . TYR A 1 86 ? 144.660 113.320 -44.292 1.00 44.38 86 TYR D C 1
ATOM 581 O O . TYR A 1 86 ? 144.901 112.520 -43.387 1.00 44.99 86 TYR D O 1
ATOM 590 N N . ARG A 1 87 ? 143.628 113.185 -45.120 1.00 36.86 87 ARG D N 1
ATOM 591 C CA . ARG A 1 87 ? 142.608 112.167 -44.901 1.00 30.88 87 ARG D CA 1
ATOM 592 C C . ARG A 1 87 ? 141.803 111.860 -46.160 1.00 35.56 87 ARG D C 1
ATOM 593 O O . ARG A 1 87 ? 141.883 112.577 -47.157 1.00 29.22 87 ARG D O 1
ATOM 601 N N . GLY A 1 88 ? 141.026 110.785 -46.102 1.00 37.64 88 GLY D N 1
ATOM 602 C CA . GLY A 1 88 ? 140.013 110.520 -47.105 1.00 26.28 88 GLY D CA 1
ATOM 603 C C . GLY A 1 88 ? 138.658 110.803 -46.486 1.00 29.64 88 GLY D C 1
ATOM 604 O O . GLY A 1 88 ? 138.035 109.916 -45.904 1.00 46.31 88 GLY D O 1
ATOM 605 N N . ASP A 1 89 ? 138.206 112.047 -46.611 1.00 24.16 89 ASP D N 1
ATOM 606 C CA . ASP A 1 89 ? 137.001 112.513 -45.930 1.00 31.45 89 ASP D CA 1
ATOM 607 C C . ASP A 1 89 ? 135.741 111.777 -46.377 1.00 33.76 89 ASP D C 1
ATOM 608 O O . ASP A 1 89 ? 135.244 111.991 -47.482 1.00 48.05 89 ASP D O 1
ATOM 613 N N . ALA A 1 90 ? 135.225 110.916 -45.505 1.00 29.75 90 ALA D N 1
ATOM 614 C CA . ALA A 1 90 ? 134.009 110.166 -45.797 1.00 28.31 90 ALA D CA 1
ATOM 615 C C . ALA A 1 90 ? 132.770 111.000 -45.483 1.00 36.08 90 ALA D C 1
ATOM 616 O O . ALA A 1 90 ? 131.640 110.552 -45.686 1.00 30.38 90 ALA D O 1
ATOM 618 N N . ASN A 1 91 ? 132.991 112.214 -44.989 1.00 21.49 91 ASN D N 1
ATOM 619 C CA . ASN A 1 91 ? 131.907 113.158 -44.752 1.00 24.65 91 ASN D CA 1
ATOM 620 C C . ASN A 1 91 ? 131.591 113.953 -46.013 1.00 33.94 91 ASN D C 1
ATOM 621 O O . ASN A 1 91 ? 130.569 114.632 -46.096 1.00 29.54 91 ASN D O 1
ATOM 626 N N . HIS A 1 92 ? 132.486 113.861 -46.990 1.00 32.44 92 HIS D N 1
ATOM 627 C CA . HIS A 1 92 ? 132.338 114.566 -48.257 1.00 29.24 92 HIS D CA 1
ATOM 628 C C . HIS A 1 92 ? 131.198 113.981 -49.086 1.00 41.54 92 HIS D C 1
ATOM 629 O O . HIS A 1 92 ? 131.075 112.763 -49.208 1.00 42.48 92 HIS D O 1
ATOM 636 N N . PRO A 1 93 ? 130.356 114.857 -49.657 1.00 43.28 93 PRO D N 1
ATOM 637 C CA . PRO A 1 93 ? 129.199 114.455 -50.467 1.00 35.05 93 PRO D CA 1
ATOM 638 C C . PRO A 1 93 ? 129.584 113.661 -51.714 1.00 36.60 93 PRO D C 1
ATOM 639 O O . PRO A 1 93 ? 128.725 113.014 -52.315 1.00 37.24 93 PRO D O 1
ATOM 643 N N . ARG A 1 94 ? 130.855 113.715 -52.099 1.00 33.21 94 ARG D N 1
ATOM 644 C CA . ARG A 1 94 ? 131.331 112.953 -53.248 1.00 35.29 94 ARG D CA 1
ATOM 645 C C . ARG A 1 94 ? 132.299 111.856 -52.819 1.00 39.61 94 ARG D C 1
ATOM 646 O O . ARG A 1 94 ? 133.164 111.437 -53.588 1.00 37.16 94 ARG D O 1
ATOM 654 N N . PHE A 1 95 ? 132.141 111.392 -51.584 1.00 34.88 95 PHE D N 1
ATOM 655 C CA . PHE A 1 95 ? 132.829 110.193 -51.128 1.00 36.34 95 PHE D CA 1
ATOM 656 C C . PHE A 1 95 ? 131.928 108.996 -51.405 1.00 31.72 95 PHE D C 1
ATOM 657 O O . PHE A 1 95 ? 130.942 108.774 -50.702 1.00 30.46 95 PHE D O 1
ATOM 665 N N . PHE A 1 96 ? 132.270 108.227 -52.433 1.00 28.00 96 PHE D N 1
ATOM 666 C CA . PHE A 1 96 ? 131.391 107.171 -52.920 1.00 34.26 96 PHE D CA 1
ATOM 667 C C . PHE A 1 96 ? 131.950 105.775 -52.665 1.00 34.53 96 PHE D C 1
ATOM 668 O O . PHE A 1 96 ? 131.484 104.798 -53.251 1.00 32.95 96 PHE D O 1
ATOM 676 N N . SER A 1 97 ? 132.946 105.683 -51.790 1.00 27.81 97 SER D N 1
ATOM 677 C CA . SER A 1 97 ? 133.638 104.419 -51.565 1.00 31.71 97 SER D CA 1
ATOM 678 C C . SER A 1 97 ? 133.216 103.734 -50.267 1.00 36.67 97 SER D C 1
ATOM 679 O O . SER A 1 97 ? 132.840 104.393 -49.297 1.00 29.39 97 SER D O 1
ATOM 682 N N . PHE A 1 98 ? 133.296 102.404 -50.265 1.00 33.95 98 PHE D N 1
ATOM 683 C CA . PHE A 1 98 ? 132.949 101.591 -49.102 1.00 31.26 98 PHE D CA 1
ATOM 684 C C . PHE A 1 98 ? 131.550 101.925 -48.592 1.00 26.58 98 PHE D C 1
ATOM 685 O O . PHE A 1 98 ? 130.573 101.845 -49.337 1.00 35.96 98 PHE D O 1
ATOM 693 N N . VAL A 1 99 ? 131.460 102.295 -47.320 1.00 24.17 99 VAL D N 1
ATOM 694 C CA . VAL A 1 99 ? 130.231 102.860 -46.780 1.00 31.91 99 VAL D CA 1
ATOM 695 C C . VAL A 1 99 ? 130.540 104.213 -46.154 1.00 30.69 99 VAL D C 1
ATOM 696 O O . VAL A 1 99 ? 131.086 104.282 -45.053 1.00 31.73 99 VAL D O 1
ATOM 700 N N . PRO A 1 100 ? 130.180 105.299 -46.855 1.00 33.71 100 PRO D N 1
ATOM 701 C CA . PRO A 1 100 ? 130.515 106.659 -46.419 1.00 26.54 100 PRO D CA 1
ATOM 702 C C . PRO A 1 100 ? 129.858 107.037 -45.096 1.00 26.99 100 PRO D C 1
ATOM 703 O O . PRO A 1 100 ? 128.885 106.407 -44.682 1.00 29.40 100 PRO D O 1
ATOM 707 N N . GLY A 1 101 ? 130.390 108.068 -44.449 1.00 23.48 101 GLY D N 1
ATOM 708 C CA . GLY A 1 101 ? 129.859 108.530 -43.182 1.00 26.14 101 GLY D CA 1
ATOM 709 C C . GLY A 1 101 ? 129.387 109.970 -43.222 1.00 28.43 101 GLY D C 1
ATOM 710 O O . GLY A 1 101 ? 130.037 110.856 -42.667 1.00 25.18 101 GLY D O 1
ATOM 711 N N . PRO A 1 102 ? 128.246 110.212 -43.881 1.00 26.91 102 PRO D N 1
ATOM 712 C CA . PRO A 1 102 ? 127.656 111.551 -43.939 1.00 25.78 102 PRO D CA 1
ATOM 713 C C . PRO A 1 102 ? 126.951 111.905 -42.636 1.00 26.91 102 PRO D C 1
ATOM 714 O O . PRO A 1 102 ? 125.730 112.050 -42.615 1.00 27.81 102 PRO D O 1
ATOM 718 N N . ALA A 1 103 ? 127.725 112.045 -41.564 1.00 19.02 103 ALA D N 1
ATOM 719 C CA . ALA A 1 103 ? 127.167 112.297 -40.242 1.00 24.24 103 ALA D CA 1
ATOM 720 C C . ALA A 1 103 ? 126.522 113.675 -40.152 1.00 34.35 103 ALA D C 1
ATOM 721 O O . ALA A 1 103 ? 127.092 114.672 -40.598 1.00 26.09 103 ALA D O 1
ATOM 723 N N . SER A 1 104 ? 125.326 113.717 -39.574 1.00 26.04 104 SER D N 1
ATOM 724 C CA . SER A 1 104 ? 124.627 114.972 -39.339 1.00 31.56 104 SER D CA 1
ATOM 725 C C . SER A 1 104 ? 125.397 115.838 -38.351 1.00 29.75 104 SER D C 1
ATOM 726 O O . SER A 1 104 ? 126.133 115.325 -37.508 1.00 37.73 104 SER D O 1
ATOM 729 N N . SER A 1 105 ? 125.223 117.151 -38.456 1.00 37.64 105 SER D N 1
ATOM 730 C CA . SER A 1 105 ? 125.870 118.077 -37.535 1.00 33.79 105 SER D CA 1
ATOM 731 C C . SER A 1 105 ? 125.261 117.937 -36.147 1.00 34.88 105 SER D C 1
ATOM 732 O O . SER A 1 105 ? 125.906 118.236 -35.142 1.00 38.66 105 SER D O 1
ATOM 735 N N . VAL A 1 106 ? 124.014 117.480 -36.099 1.00 24.94 106 VAL D N 1
ATOM 736 C CA . VAL A 1 106 ? 123.336 117.235 -34.833 1.00 28.21 106 VAL D CA 1
ATOM 737 C C . VAL A 1 106 ? 124.017 116.105 -34.067 1.00 33.52 106 VAL D C 1
ATOM 738 O O . VAL A 1 106 ? 124.076 116.123 -32.837 1.00 34.89 106 VAL D O 1
ATOM 742 N N . SER A 1 107 ? 124.525 115.120 -34.801 1.00 32.72 107 SER D N 1
ATOM 743 C CA . SER A 1 107 ? 125.247 114.009 -34.193 1.00 29.58 107 SER D CA 1
ATOM 744 C C . SER A 1 107 ? 126.521 114.498 -33.511 1.00 32.64 107 SER D C 1
ATOM 745 O O . SER A 1 107 ? 126.852 114.065 -32.407 1.00 31.42 107 SER D O 1
ATOM 748 N N . TRP A 1 108 ? 127.232 115.402 -34.180 1.00 30.71 108 TRP D N 1
ATOM 749 C CA . TRP A 1 108 ? 128.428 116.016 -33.615 1.00 27.29 108 TRP D CA 1
ATOM 750 C C . TRP A 1 108 ? 128.091 116.730 -32.314 1.00 26.82 108 TRP D C 1
ATOM 751 O O . TRP A 1 108 ? 128.837 116.650 -31.339 1.00 29.90 108 TRP D O 1
ATOM 762 N N . LEU A 1 109 ? 126.958 117.423 -32.307 1.00 25.48 109 LEU D N 1
ATOM 763 C CA . LEU A 1 109 ? 126.481 118.106 -31.111 1.00 32.75 109 LEU D CA 1
ATOM 764 C C . LEU A 1 109 ? 126.239 117.112 -29.978 1.00 35.13 109 LEU D C 1
ATOM 765 O O . LEU A 1 109 ? 126.520 117.402 -28.816 1.00 29.34 109 LEU D O 1
ATOM 770 N N . GLY A 1 110 ? 125.712 115.942 -30.328 1.00 37.54 110 GLY D N 1
ATOM 771 C CA . GLY A 1 110 ? 125.461 114.893 -29.356 1.00 29.18 110 GLY D CA 1
ATOM 772 C C . GLY A 1 110 ? 126.730 114.388 -28.694 1.00 23.54 110 GLY D C 1
ATOM 773 O O . GLY A 1 110 ? 126.752 114.139 -27.489 1.00 22.03 110 GLY D O 1
ATOM 774 N N . ASP A 1 111 ? 127.789 114.236 -29.484 1.00 14.60 111 ASP D N 1
ATOM 775 C CA . ASP A 1 111 ? 129.078 113.796 -28.960 1.00 17.38 111 ASP D CA 1
ATOM 776 C C . ASP A 1 111 ? 129.653 114.807 -27.975 1.00 29.43 111 ASP D C 1
ATOM 777 O O . ASP A 1 111 ? 130.228 114.436 -26.950 1.00 38.05 111 ASP D O 1
ATOM 782 N N . ILE A 1 112 ? 129.486 116.085 -28.292 1.00 27.94 112 ILE D N 1
ATOM 783 C CA . ILE A 1 112 ? 129.985 117.154 -27.439 1.00 25.07 112 ILE D CA 1
ATOM 784 C C . ILE A 1 112 ? 129.286 117.145 -26.086 1.00 27.58 112 ILE D C 1
ATOM 785 O O . ILE A 1 112 ? 129.928 117.298 -25.053 1.00 32.82 112 ILE D O 1
ATOM 790 N N . MET A 1 113 ? 127.971 116.965 -26.092 1.00 27.05 113 MET D N 1
ATOM 791 C CA . MET A 1 113 ? 127.214 116.910 -24.849 1.00 24.90 113 MET D CA 1
ATOM 792 C C . MET A 1 113 ? 127.557 115.654 -24.051 1.00 34.26 113 MET D C 1
ATOM 793 O O . MET A 1 113 ? 127.833 115.723 -22.856 1.00 33.25 113 MET D O 1
ATOM 798 N N . THR A 1 114 ? 127.531 114.505 -24.717 1.00 30.65 114 THR D N 1
ATOM 799 C CA . THR A 1 114 ? 127.820 113.231 -24.059 1.00 30.95 114 THR D CA 1
ATOM 800 C C . THR A 1 114 ? 129.223 113.192 -23.447 1.00 31.67 114 THR D C 1
ATOM 801 O O . THR A 1 114 ? 129.407 112.777 -22.299 1.00 29.52 114 THR D O 1
ATOM 805 N N . SER A 1 115 ? 130.205 113.639 -24.218 1.00 25.52 115 SER D N 1
ATOM 806 C CA . SER A 1 115 ? 131.591 113.642 -23.767 1.00 24.18 115 SER D CA 1
ATOM 807 C C . SER A 1 115 ? 131.818 114.645 -22.639 1.00 28.20 115 SER D C 1
ATOM 808 O O . SER A 1 115 ? 132.740 114.492 -21.838 1.00 33.36 115 SER D O 1
ATOM 811 N N . ALA A 1 116 ? 130.974 115.672 -22.580 1.00 34.26 116 ALA D N 1
ATOM 812 C CA . ALA A 1 116 ? 131.089 116.705 -21.554 1.00 30.12 116 ALA D CA 1
ATOM 813 C C . ALA A 1 116 ? 130.740 116.164 -20.171 1.00 27.83 116 ALA D C 1
ATOM 814 O O . ALA A 1 116 ? 131.562 116.201 -19.255 1.00 31.52 116 ALA D O 1
ATOM 816 N N . TYR A 1 117 ? 129.517 115.665 -20.025 1.00 20.70 117 TYR D N 1
ATOM 817 C CA . TYR A 1 117 ? 129.066 115.105 -18.756 1.00 28.83 117 TYR D CA 1
ATOM 818 C C . TYR A 1 117 ? 129.871 113.866 -18.383 1.00 32.22 117 TYR D C 1
ATOM 819 O O . TYR A 1 117 ? 130.046 113.562 -17.203 1.00 37.18 117 TYR D O 1
ATOM 828 N N . ASN A 1 118 ? 130.365 113.168 -19.401 1.00 31.47 118 ASN D N 1
ATOM 829 C CA . ASN A 1 118 ? 131.155 111.955 -19.217 1.00 28.26 118 ASN D CA 1
ATOM 830 C C . ASN A 1 118 ? 130.472 110.958 -18.282 1.00 27.51 118 ASN D C 1
ATOM 831 O O . ASN A 1 118 ? 131.122 110.310 -17.462 1.00 27.44 118 ASN D O 1
ATOM 836 N N . ILE A 1 119 ? 129.154 110.844 -18.414 1.00 33.41 119 ILE D N 1
ATOM 837 C CA . ILE A 1 119 ? 128.372 109.928 -17.592 1.00 27.29 119 ILE D CA 1
ATOM 838 C C . ILE A 1 119 ? 128.711 108.477 -17.912 1.00 37.81 119 ILE D C 1
ATOM 839 O O . ILE A 1 119 ? 128.806 108.095 -19.079 1.00 41.75 119 ILE D O 1
ATOM 844 N N . HIS A 1 120 ? 128.898 107.671 -16.873 1.00 44.67 120 HIS D N 1
ATOM 845 C CA . HIS A 1 120 ? 129.165 106.253 -17.065 1.00 39.61 120 HIS D CA 1
ATOM 846 C C . HIS A 1 120 ? 127.895 105.500 -17.450 1.00 39.38 120 HIS D C 1
ATOM 847 O O . HIS A 1 120 ? 127.103 105.111 -16.591 1.00 35.24 120 HIS D O 1
ATOM 854 N N . ALA A 1 121 ? 127.711 105.299 -18.751 1.00 45.80 121 ALA D N 1
ATOM 855 C CA . ALA A 1 121 ? 126.582 104.530 -19.257 1.00 39.97 121 ALA D CA 1
ATOM 856 C C . ALA A 1 121 ? 126.856 103.034 -19.136 1.00 48.18 121 ALA D C 1
ATOM 857 O O . ALA A 1 121 ? 127.839 102.622 -18.519 1.00 54.50 121 ALA D O 1
ATOM 859 N N . GLY A 1 122 ? 125.984 102.225 -19.724 1.00 38.02 122 GLY D N 1
ATOM 860 C CA . GLY A 1 122 ? 126.087 100.784 -19.599 1.00 68.05 122 GLY D CA 1
ATOM 861 C C . GLY A 1 122 ? 125.788 100.365 -18.175 1.00 59.49 122 GLY D C 1
ATOM 862 O O . GLY A 1 122 ? 126.427 99.469 -17.631 1.00 58.26 122 GLY D O 1
ATOM 863 N N . GLY A 1 123 ? 124.798 101.020 -17.580 1.00 76.89 123 GLY D N 1
ATOM 864 C CA . GLY A 1 123 ? 124.408 100.780 -16.204 1.00 42.95 123 GLY D CA 1
ATOM 865 C C . GLY A 1 123 ? 123.316 101.768 -15.850 1.00 47.25 123 GLY D C 1
ATOM 866 O O . GLY A 1 123 ? 123.381 102.933 -16.240 1.00 65.85 123 GLY D O 1
ATOM 867 N N . SER A 1 124 ? 122.315 101.312 -15.105 1.00 49.92 124 SER D N 1
ATOM 868 C CA . SER A 1 124 ? 121.097 102.096 -14.923 1.00 40.58 124 SER D CA 1
ATOM 869 C C . SER A 1 124 ? 121.073 102.911 -13.633 1.00 43.30 124 SER D C 1
ATOM 870 O O . SER A 1 124 ? 120.722 104.088 -13.652 1.00 43.65 124 SER D O 1
ATOM 873 N N . LYS A 1 125 ? 121.441 102.293 -12.515 1.00 46.03 125 LYS D N 1
ATOM 874 C CA . LYS A 1 125 ? 121.334 102.957 -11.218 1.00 50.16 125 LYS D CA 1
ATOM 875 C C . LYS A 1 125 ? 122.160 104.240 -11.124 1.00 39.99 125 LYS D C 1
ATOM 876 O O . LYS A 1 125 ? 121.763 105.186 -10.443 1.00 39.14 125 LYS D O 1
ATOM 882 N N . LEU A 1 126 ? 123.303 104.275 -11.801 1.00 35.17 126 LEU D N 1
ATOM 883 C CA . LEU A 1 126 ? 124.175 105.445 -11.748 1.00 33.55 126 LEU D CA 1
ATOM 884 C C . LEU A 1 126 ? 123.766 106.506 -12.767 1.00 35.46 126 LEU D C 1
ATOM 885 O O . LEU A 1 126 ? 124.228 107.646 -12.709 1.00 39.09 126 LEU D O 1
ATOM 890 N N . ALA A 1 127 ? 122.898 106.125 -13.699 1.00 32.71 127 ALA D N 1
ATOM 891 C CA . ALA A 1 127 ? 122.402 107.044 -14.719 1.00 30.96 127 ALA D CA 1
ATOM 892 C C . ALA A 1 127 ? 121.076 106.543 -15.280 1.00 36.72 127 ALA D C 1
ATOM 893 O O . ALA A 1 127 ? 121.013 106.076 -16.418 1.00 29.82 127 ALA D O 1
ATOM 895 N N . PRO A 1 128 ? 120.008 106.643 -14.475 1.00 37.81 128 PRO D N 1
ATOM 896 C CA . PRO A 1 128 ? 118.704 106.045 -14.784 1.00 30.35 128 PRO D CA 1
ATOM 897 C C . PRO A 1 128 ? 118.034 106.625 -16.027 1.00 29.74 128 PRO D C 1
ATOM 898 O O . PRO A 1 128 ? 117.426 105.875 -16.791 1.00 33.89 128 PRO D O 1
ATOM 902 N N . MET A 1 129 ? 118.149 107.932 -16.232 1.00 26.56 129 MET D N 1
ATOM 903 C CA . MET A 1 129 ? 117.481 108.575 -17.359 1.00 36.92 129 MET D CA 1
ATOM 904 C C . MET A 1 129 ? 118.299 108.477 -18.644 1.00 34.67 129 MET D C 1
ATOM 905 O O . MET A 1 129 ? 117.743 108.491 -19.743 1.00 31.15 129 MET D O 1
ATOM 910 N N . VAL A 1 130 ? 119.617 108.376 -18.504 1.00 30.09 130 VAL D N 1
ATOM 911 C CA . VAL A 1 130 ? 120.481 108.143 -19.655 1.00 20.28 130 VAL D CA 1
ATOM 912 C C . VAL A 1 130 ? 120.171 106.784 -20.269 1.00 24.00 130 VAL D C 1
ATOM 913 O O . VAL A 1 130 ? 120.083 106.647 -21.489 1.00 33.49 130 VAL D O 1
ATOM 917 N N . ASN A 1 131 ? 120.006 105.783 -19.411 1.00 27.32 131 ASN D N 1
ATOM 918 C CA . ASN A 1 131 ? 119.655 104.439 -19.852 1.00 27.51 131 ASN D CA 1
ATOM 919 C C . ASN A 1 131 ? 118.231 104.372 -20.391 1.00 32.51 131 ASN D C 1
ATOM 920 O O . ASN A 1 131 ? 117.943 103.611 -21.315 1.00 43.90 131 ASN D O 1
ATOM 925 N N . CYS A 1 132 ? 117.344 105.171 -19.807 1.00 27.99 132 CYS D N 1
ATOM 926 C CA . CYS A 1 132 ? 115.949 105.204 -20.232 1.00 29.75 132 CYS D CA 1
ATOM 927 C C . CYS A 1 132 ? 115.832 105.746 -21.655 1.00 31.71 132 CYS D C 1
ATOM 928 O O . CYS A 1 132 ? 115.019 105.267 -22.446 1.00 25.82 132 CYS D O 1
ATOM 931 N N . ILE A 1 133 ? 116.651 106.744 -21.974 1.00 29.73 133 ILE D N 1
ATOM 932 C CA . ILE A 1 133 ? 116.680 107.313 -23.317 1.00 30.80 133 ILE D CA 1
ATOM 933 C C . ILE A 1 133 ? 117.107 106.277 -24.353 1.00 32.85 133 ILE D C 1
ATOM 934 O O . ILE A 1 133 ? 116.466 106.126 -25.393 1.00 34.47 133 ILE D O 1
ATOM 939 N N . GLU A 1 134 ? 118.193 105.569 -24.062 1.00 32.83 134 GLU D N 1
ATOM 940 C CA . GLU A 1 134 ? 118.718 104.563 -24.978 1.00 29.79 134 GLU D CA 1
ATOM 941 C C . GLU A 1 134 ? 117.719 103.438 -25.225 1.00 28.70 134 GLU D C 1
ATOM 942 O O . GLU A 1 134 ? 117.555 102.984 -26.356 1.00 34.57 134 GLU D O 1
ATOM 948 N N . GLN A 1 135 ? 117.052 102.992 -24.165 1.00 25.30 135 GLN D N 1
ATOM 949 C CA . GLN A 1 135 ? 116.080 101.913 -24.283 1.00 23.26 135 GLN D CA 1
ATOM 950 C C . GLN A 1 135 ? 114.872 102.345 -25.104 1.00 29.06 135 GLN D C 1
ATOM 951 O O . GLN A 1 135 ? 114.268 101.535 -25.806 1.00 31.40 135 GLN D O 1
ATOM 957 N N . GLU A 1 136 ? 114.525 103.625 -25.015 1.00 29.97 136 GLU D N 1
ATOM 958 C CA . GLU A 1 136 ? 113.422 104.172 -25.796 1.00 33.75 136 GLU D CA 1
ATOM 959 C C . GLU A 1 136 ? 113.746 104.135 -27.285 1.00 30.90 136 GLU D C 1
ATOM 960 O O . GLU A 1 136 ? 112.903 103.777 -28.106 1.00 32.13 136 GLU D O 1
ATOM 966 N N . VAL A 1 137 ? 114.976 104.505 -27.624 1.00 23.20 137 VAL D N 1
ATOM 967 C CA . VAL A 1 137 ? 115.435 104.463 -29.005 1.00 19.76 137 VAL D CA 1
ATOM 968 C C . VAL A 1 137 ? 115.505 103.022 -29.499 1.00 27.52 137 VAL D C 1
ATOM 969 O O . VAL A 1 137 ? 115.115 102.721 -30.627 1.00 29.04 137 VAL D O 1
ATOM 973 N N . LEU A 1 138 ? 116.011 102.138 -28.647 1.00 23.08 138 LEU D N 1
ATOM 974 C CA . LEU A 1 138 ? 116.144 100.726 -28.985 1.00 21.61 138 LEU D CA 1
ATOM 975 C C . LEU A 1 138 ? 114.787 100.067 -29.200 1.00 25.78 138 LEU D C 1
ATOM 976 O O . LEU A 1 138 ? 114.630 99.231 -30.091 1.00 31.91 138 LEU D O 1
ATOM 981 N N . LYS A 1 139 ? 113.810 100.446 -28.382 1.00 24.00 139 LYS D N 1
ATOM 982 C CA . LYS A 1 139 ? 112.455 99.917 -28.511 1.00 30.91 139 LYS D CA 1
ATOM 983 C C . LYS A 1 139 ? 111.822 100.373 -29.818 1.00 28.48 139 LYS D C 1
ATOM 984 O O . LYS A 1 139 ? 111.123 99.609 -30.483 1.00 26.91 139 LYS D O 1
ATOM 990 N N . TRP A 1 140 ? 112.077 101.626 -30.179 1.00 21.76 140 TRP D N 1
ATOM 991 C CA . TRP A 1 140 ? 111.549 102.202 -31.408 1.00 23.65 140 TRP D CA 1
ATOM 992 C C . TRP A 1 140 ? 112.138 101.502 -32.629 1.00 31.20 140 TRP D C 1
ATOM 993 O O . TRP A 1 140 ? 111.419 101.168 -33.571 1.00 36.41 140 TRP D O 1
ATOM 1004 N N . LEU A 1 141 ? 113.450 101.286 -32.608 1.00 22.96 141 LEU D N 1
ATOM 1005 C CA . LEU A 1 141 ? 114.125 100.575 -33.687 1.00 22.57 141 LEU D CA 1
ATOM 1006 C C . LEU A 1 141 ? 113.604 99.147 -33.790 1.00 33.03 141 LEU D C 1
ATOM 1007 O O . LEU A 1 141 ? 113.464 98.604 -34.886 1.00 26.32 141 LEU D O 1
ATOM 1012 N N . ALA A 1 142 ? 113.315 98.548 -32.639 1.00 25.77 142 ALA D N 1
ATOM 1013 C CA . ALA A 1 142 ? 112.802 97.186 -32.589 1.00 21.30 142 ALA D CA 1
ATOM 1014 C C . ALA A 1 142 ? 111.421 97.112 -33.227 1.00 27.74 142 ALA D C 1
ATOM 1015 O O . ALA A 1 142 ? 111.054 96.101 -33.824 1.00 28.94 142 ALA D O 1
ATOM 1017 N N . LYS A 1 143 ? 110.660 98.194 -33.097 1.00 34.26 143 LYS D N 1
ATOM 1018 C CA . LYS A 1 143 ? 109.338 98.275 -33.701 1.00 28.87 143 LYS D CA 1
ATOM 1019 C C . LYS A 1 143 ? 109.453 98.276 -35.221 1.00 34.99 143 LYS D C 1
ATOM 1020 O O . LYS A 1 143 ? 108.651 97.651 -35.915 1.00 26.72 143 LYS D O 1
ATOM 1026 N N . GLN A 1 144 ? 110.462 98.976 -35.729 1.00 27.29 144 GLN D N 1
ATOM 1027 C CA . GLN A 1 144 ? 110.690 99.061 -37.166 1.00 26.31 144 GLN D CA 1
ATOM 1028 C C . GLN A 1 144 ? 111.145 97.724 -37.742 1.00 23.20 144 GLN D C 1
ATOM 1029 O O . GLN A 1 144 ? 110.817 97.384 -38.878 1.00 33.06 144 GLN D O 1
ATOM 1035 N N . VAL A 1 145 ? 111.901 96.971 -36.951 1.00 23.91 145 VAL D N 1
ATOM 1036 C CA . VAL A 1 145 ? 112.399 95.668 -37.380 1.00 32.60 145 VAL D CA 1
ATOM 1037 C C . VAL A 1 145 ? 111.276 94.640 -37.465 1.00 24.83 145 VAL D C 1
ATOM 1038 O O . VAL A 1 145 ? 111.237 93.828 -38.389 1.00 23.07 145 VAL D O 1
ATOM 1042 N N . GLY A 1 146 ? 110.365 94.681 -36.499 1.00 27.76 146 GLY D N 1
ATOM 1043 C CA . GLY A 1 146 ? 109.252 93.749 -36.458 1.00 25.02 146 GLY D CA 1
ATOM 1044 C C . GLY A 1 146 ? 109.199 92.933 -35.180 1.00 31.58 146 GLY D C 1
ATOM 1045 O O . GLY A 1 146 ? 108.428 91.979 -35.076 1.00 34.22 146 GLY D O 1
ATOM 1046 N N . PHE A 1 147 ? 110.022 93.307 -34.205 1.00 26.66 147 PHE D N 1
ATOM 1047 C CA . PHE A 1 147 ? 110.023 92.651 -32.902 1.00 27.45 147 PHE D CA 1
ATOM 1048 C C . PHE A 1 147 ? 108.948 93.271 -32.015 1.00 32.94 147 PHE D C 1
ATOM 1049 O O . PHE A 1 147 ? 109.069 94.420 -31.590 1.00 34.12 147 PHE D O 1
ATOM 1057 N N . THR A 1 148 ? 107.897 92.504 -31.740 1.00 51.50 148 THR D N 1
ATOM 1058 C CA . THR A 1 148 ? 106.711 93.045 -31.081 1.00 55.14 148 THR D CA 1
ATOM 1059 C C . THR A 1 148 ? 106.466 92.477 -29.685 1.00 37.70 148 THR D C 1
ATOM 1060 O O . THR A 1 148 ? 105.660 93.019 -28.930 1.00 53.41 148 THR D O 1
ATOM 1064 N N . GLU A 1 149 ? 107.151 91.390 -29.342 1.00 48.26 149 GLU D N 1
ATOM 1065 C CA . GLU A 1 149 ? 106.909 90.726 -28.064 1.00 44.99 149 GLU D CA 1
ATOM 1066 C C . GLU A 1 149 ? 107.697 91.362 -26.926 1.00 32.64 149 GLU D C 1
ATOM 1067 O O . GLU A 1 149 ? 107.218 92.282 -26.264 1.00 48.53 149 GLU D O 1
ATOM 1073 N N . ASN A 1 150 ? 108.909 90.866 -26.708 1.00 47.31 150 ASN D N 1
ATOM 1074 C CA . ASN A 1 150 ? 109.761 91.363 -25.636 1.00 40.99 150 ASN D CA 1
ATOM 1075 C C . ASN A 1 150 ? 111.197 91.527 -26.116 1.00 38.94 150 ASN D C 1
ATOM 1076 O O . ASN A 1 150 ? 112.081 90.764 -25.727 1.00 36.88 150 ASN D O 1
ATOM 1081 N N . PRO A 1 151 ? 111.431 92.532 -26.970 1.00 36.66 151 PRO D N 1
ATOM 1082 C CA . PRO A 1 151 ? 112.748 92.759 -27.572 1.00 26.27 151 PRO D CA 1
ATOM 1083 C C . PRO A 1 151 ? 113.767 93.289 -26.572 1.00 30.61 151 PRO D C 1
ATOM 1084 O O . PRO A 1 151 ? 113.454 93.481 -25.398 1.00 37.97 151 PRO D O 1
ATOM 1088 N N . GLY A 1 152 ? 114.982 93.517 -27.055 1.00 35.55 152 GLY D N 1
ATOM 1089 C CA . GLY A 1 152 ? 116.062 94.045 -26.244 1.00 19.56 152 GLY D CA 1
ATOM 1090 C C . GLY A 1 152 ? 117.224 94.391 -27.149 1.00 21.13 152 GLY D C 1
ATOM 1091 O O . GLY A 1 152 ? 117.283 93.928 -28.288 1.00 24.87 152 GLY D O 1
ATOM 1092 N N . GLY A 1 153 ? 118.153 95.201 -26.656 1.00 19.28 153 GLY D N 1
ATOM 1093 C CA . GLY A 1 153 ? 119.285 95.602 -27.468 1.00 18.37 153 GLY D CA 1
ATOM 1094 C C . GLY A 1 153 ? 120.346 96.385 -26.727 1.00 22.68 153 GLY D C 1
ATOM 1095 O O . GLY A 1 153 ? 120.184 96.726 -25.554 1.00 26.14 153 GLY D O 1
ATOM 1096 N N . VAL A 1 154 ? 121.439 96.671 -27.427 1.00 14.53 154 VAL D N 1
ATOM 1097 C CA . VAL A 1 154 ? 122.552 97.414 -26.855 1.00 26.91 154 VAL D CA 1
ATOM 1098 C C . VAL A 1 154 ? 123.256 98.264 -27.906 1.00 19.08 154 VAL D C 1
ATOM 1099 O O . VAL A 1 154 ? 123.500 97.809 -29.024 1.00 23.93 154 VAL D O 1
ATOM 1103 N N . PHE A 1 155 ? 123.575 99.501 -27.543 1.00 24.78 155 PHE D N 1
ATOM 1104 C CA . PHE A 1 155 ? 124.357 100.366 -28.415 1.00 20.39 155 PHE D CA 1
ATOM 1105 C C . PHE A 1 155 ? 125.826 99.970 -28.328 1.00 24.74 155 PHE D C 1
ATOM 1106 O O . PHE A 1 155 ? 126.509 100.294 -27.356 1.00 33.76 155 PHE D O 1
ATOM 1114 N N . VAL A 1 156 ? 126.306 99.259 -29.343 1.00 25.13 156 VAL D N 1
ATOM 1115 C CA . VAL A 1 156 ? 127.695 98.819 -29.377 1.00 18.43 156 VAL D CA 1
ATOM 1116 C C . VAL A 1 156 ? 128.546 99.767 -30.215 1.00 20.54 156 VAL D C 1
ATOM 1117 O O . VAL A 1 156 ? 128.024 100.677 -30.857 1.00 20.94 156 VAL D O 1
ATOM 1121 N N . SER A 1 157 ? 129.856 99.548 -30.208 1.00 27.03 157 SER D N 1
ATOM 1122 C CA . SER A 1 157 ? 130.786 100.455 -30.869 1.00 24.50 157 SER D CA 1
ATOM 1123 C C . SER A 1 157 ? 130.712 100.320 -32.386 1.00 25.05 157 SER D C 1
ATOM 1124 O O . SER A 1 157 ? 130.712 101.317 -33.106 1.00 22.30 157 SER D O 1
ATOM 1127 N N . GLY A 1 158 ? 130.660 99.083 -32.867 1.00 35.04 158 GLY D N 1
ATOM 1128 C CA . GLY A 1 158 ? 130.570 98.831 -34.293 1.00 31.88 158 GLY D CA 1
ATOM 1129 C C . GLY A 1 158 ? 129.605 97.717 -34.652 1.00 31.79 158 GLY D C 1
ATOM 1130 O O . GLY A 1 158 ? 129.078 97.026 -33.781 1.00 46.27 158 GLY D O 1
ATOM 1131 N N . GLY A 1 159 ? 129.373 97.546 -35.950 1.00 29.98 159 GLY D N 1
ATOM 1132 C CA . GLY A 1 159 ? 128.536 96.468 -36.439 1.00 33.99 159 GLY D CA 1
ATOM 1133 C C . GLY A 1 159 ? 129.233 95.128 -36.317 1.00 32.83 159 GLY D C 1
ATOM 1134 O O . GLY A 1 159 ? 128.584 94.086 -36.219 1.00 44.74 159 GLY D O 1
ATOM 1135 N N . SER A 1 160 ? 130.562 95.155 -36.325 1.00 18.86 160 SER D N 1
ATOM 1136 C CA . SER A 1 160 ? 131.350 93.955 -36.073 1.00 25.88 160 SER D CA 1
ATOM 1137 C C . SER A 1 160 ? 131.094 93.472 -34.654 1.00 27.65 160 SER D C 1
ATOM 1138 O O . SER A 1 160 ? 130.969 92.274 -34.404 1.00 42.70 160 SER D O 1
ATOM 1141 N N . MET A 1 161 ? 131.011 94.421 -33.729 1.00 31.52 161 MET D N 1
ATOM 1142 C CA . MET A 1 161 ? 130.687 94.113 -32.344 1.00 28.67 161 MET D CA 1
ATOM 1143 C C . MET A 1 161 ? 129.210 93.770 -32.223 1.00 23.40 161 MET D C 1
ATOM 1144 O O . MET A 1 161 ? 128.801 93.050 -31.313 1.00 21.08 161 MET D O 1
ATOM 1149 N N . ALA A 1 162 ? 128.413 94.294 -33.147 1.00 22.10 162 ALA D N 1
ATOM 1150 C CA . ALA A 1 162 ? 126.994 93.974 -33.195 1.00 27.57 162 ALA D CA 1
ATOM 1151 C C . ALA A 1 162 ? 126.789 92.514 -33.579 1.00 24.86 162 ALA D C 1
ATOM 1152 O O . ALA A 1 162 ? 125.926 91.832 -33.028 1.00 34.77 162 ALA D O 1
ATOM 1154 N N . ASN A 1 163 ? 127.594 92.038 -34.524 1.00 24.88 163 ASN D N 1
ATOM 1155 C CA . ASN A 1 163 ? 127.498 90.657 -34.982 1.00 31.29 163 ASN D CA 1
ATOM 1156 C C . ASN A 1 163 ? 128.009 89.663 -33.943 1.00 25.98 163 ASN D C 1
ATOM 1157 O O . ASN A 1 163 ? 127.373 88.639 -33.693 1.00 33.12 163 ASN D O 1
ATOM 1162 N N . ILE A 1 164 ? 129.158 89.964 -33.344 1.00 21.61 164 ILE D N 1
ATOM 1163 C CA . ILE A 1 164 ? 129.739 89.092 -32.327 1.00 17.52 164 ILE D CA 1
ATOM 1164 C C . ILE A 1 164 ? 128.828 88.970 -31.112 1.00 17.51 164 ILE D C 1
ATOM 1165 O O . ILE A 1 164 ? 128.721 87.900 -30.513 1.00 25.56 164 ILE D O 1
ATOM 1170 N N . THR A 1 165 ? 128.173 90.068 -30.749 1.00 11.97 165 THR D N 1
ATOM 1171 C CA . THR A 1 165 ? 127.233 90.052 -29.637 1.00 9.66 165 THR D CA 1
ATOM 1172 C C . THR A 1 165 ? 126.052 89.146 -29.958 1.00 14.36 165 THR D C 1
ATOM 1173 O O . THR A 1 165 ? 125.661 88.305 -29.148 1.00 19.49 165 THR D O 1
ATOM 1177 N N . ALA A 1 166 ? 125.491 89.321 -31.149 1.00 16.16 166 ALA D N 1
ATOM 1178 C CA . ALA A 1 166 ? 124.341 88.537 -31.578 1.00 15.48 166 ALA D CA 1
ATOM 1179 C C . ALA A 1 166 ? 124.701 87.064 -31.745 1.00 16.76 166 ALA D C 1
ATOM 1180 O O . ALA A 1 166 ? 123.956 86.184 -31.315 1.00 11.68 166 ALA D O 1
ATOM 1182 N N . LEU A 1 167 ? 125.848 86.803 -32.366 1.00 18.69 167 LEU D N 1
ATOM 1183 C CA . LEU A 1 167 ? 126.281 85.435 -32.634 1.00 15.41 167 LEU D CA 1
ATOM 1184 C C . LEU A 1 167 ? 126.643 84.700 -31.352 1.00 16.47 167 LEU D C 1
ATOM 1185 O O . LEU A 1 167 ? 126.523 83.477 -31.275 1.00 14.38 167 LEU D O 1
ATOM 1190 N N . THR A 1 168 ? 127.086 85.448 -30.347 1.00 15.71 168 THR D N 1
ATOM 1191 C CA . THR A 1 168 ? 127.410 84.858 -29.056 1.00 15.82 168 THR D CA 1
ATOM 1192 C C . THR A 1 168 ? 126.136 84.355 -28.390 1.00 16.54 168 THR D C 1
ATOM 1193 O O . THR A 1 168 ? 126.117 83.275 -27.800 1.00 23.46 168 THR D O 1
ATOM 1197 N N . ALA A 1 169 ? 125.073 85.147 -28.490 1.00 13.84 169 ALA D N 1
ATOM 1198 C CA . ALA A 1 169 ? 123.771 84.759 -27.961 1.00 17.03 169 ALA D CA 1
ATOM 1199 C C . ALA A 1 169 ? 123.226 83.546 -28.710 1.00 22.46 169 ALA D C 1
ATOM 1200 O O . ALA A 1 169 ? 122.592 82.671 -28.121 1.00 21.10 169 ALA D O 1
ATOM 1202 N N . ALA A 1 170 ? 123.486 83.500 -30.014 1.00 19.88 170 ALA D N 1
ATOM 1203 C CA . ALA A 1 170 ? 123.064 82.380 -30.846 1.00 14.80 170 ALA D CA 1
ATOM 1204 C C . ALA A 1 170 ? 123.766 81.091 -30.429 1.00 21.52 170 ALA D C 1
ATOM 1205 O O . ALA A 1 170 ? 123.137 80.038 -30.312 1.00 20.24 170 ALA D O 1
ATOM 1207 N N . ARG A 1 171 ? 125.074 81.181 -30.206 1.00 12.75 171 ARG D N 1
ATOM 1208 C CA . ARG A 1 171 ? 125.868 80.027 -29.803 1.00 13.26 171 ARG D CA 1
ATOM 1209 C C . ARG A 1 171 ? 125.401 79.467 -28.462 1.00 23.96 171 ARG D C 1
ATOM 1210 O O . ARG A 1 171 ? 125.243 78.256 -28.304 1.00 20.55 171 ARG D O 1
ATOM 1218 N N . ASP A 1 172 ? 125.183 80.358 -27.499 1.00 14.83 172 ASP D N 1
ATOM 1219 C CA . ASP A 1 172 ? 124.811 79.952 -26.149 1.00 9.87 172 ASP D CA 1
ATOM 1220 C C . ASP A 1 172 ? 123.363 79.478 -26.064 1.00 13.70 172 ASP D C 1
ATOM 1221 O O . ASP A 1 172 ? 122.978 78.804 -25.108 1.00 37.44 172 ASP D O 1
ATOM 1226 N N . ASN A 1 173 ? 122.566 79.833 -27.065 1.00 22.08 173 ASN D N 1
ATOM 1227 C CA . ASN A 1 173 ? 121.154 79.470 -27.087 1.00 10.54 173 ASN D CA 1
ATOM 1228 C C . ASN A 1 173 ? 120.911 78.100 -27.709 1.00 17.58 173 ASN D C 1
ATOM 1229 O O . ASN A 1 173 ? 119.980 77.391 -27.328 1.00 30.93 173 ASN D O 1
ATOM 1234 N N . LYS A 1 174 ? 121.753 77.733 -28.670 1.00 16.46 174 LYS D N 1
ATOM 1235 C CA . LYS A 1 174 ? 121.560 76.505 -29.434 1.00 14.66 174 LYS D CA 1
ATOM 1236 C C . LYS A 1 174 ? 122.575 75.428 -29.060 1.00 22.60 174 LYS D C 1
ATOM 1237 O O . LYS A 1 174 ? 122.426 74.266 -29.441 1.00 15.40 174 LYS D O 1
ATOM 1243 N N . LEU A 1 175 ? 123.608 75.816 -28.318 1.00 16.05 175 LEU D N 1
ATOM 1244 C CA . LEU A 1 175 ? 124.659 74.880 -27.932 1.00 13.61 175 LEU D CA 1
ATOM 1245 C C . LEU A 1 175 ? 124.903 74.881 -26.426 1.00 19.50 175 LEU D C 1
ATOM 1246 O O . LEU A 1 175 ? 124.505 75.808 -25.720 1.00 19.49 175 LEU D O 1
ATOM 1251 N N . THR A 1 176 ? 125.560 73.831 -25.944 1.00 18.85 176 THR D N 1
ATOM 1252 C CA . THR A 1 176 ? 125.898 73.713 -24.530 1.00 12.33 176 THR D CA 1
ATOM 1253 C C . THR A 1 176 ? 127.409 73.660 -24.339 1.00 17.94 176 THR D C 1
ATOM 1254 O O . THR A 1 176 ? 128.170 73.720 -25.305 1.00 21.63 176 THR D O 1
ATOM 1258 N N . ASP A 1 177 ? 127.837 73.543 -23.087 1.00 30.99 177 ASP D N 1
ATOM 1259 C CA . ASP A 1 177 ? 129.259 73.513 -22.767 1.00 28.82 177 ASP D CA 1
ATOM 1260 C C . ASP A 1 177 ? 129.889 72.179 -23.161 1.00 27.31 177 ASP D C 1
ATOM 1261 O O . ASP A 1 177 ? 131.095 71.984 -23.009 1.00 33.19 177 ASP D O 1
ATOM 1266 N N . ILE A 1 178 ? 129.072 71.264 -23.673 1.00 20.32 178 ILE D N 1
ATOM 1267 C CA . ILE A 1 178 ? 129.540 69.915 -23.966 1.00 23.29 178 ILE D CA 1
ATOM 1268 C C . ILE A 1 178 ? 129.581 69.618 -25.466 1.00 29.50 178 ILE D C 1
ATOM 1269 O O . ILE A 1 178 ? 130.395 68.814 -25.921 1.00 25.22 178 ILE D O 1
ATOM 1274 N N . ASN A 1 179 ? 128.722 70.280 -26.237 1.00 26.66 179 ASN D N 1
ATOM 1275 C CA . ASN A 1 179 ? 128.614 69.985 -27.664 1.00 17.98 179 ASN D CA 1
ATOM 1276 C C . ASN A 1 179 ? 128.883 71.177 -28.580 1.00 21.76 179 ASN D C 1
ATOM 1277 O O . ASN A 1 179 ? 128.756 71.066 -29.799 1.00 30.28 179 ASN D O 1
ATOM 1282 N N . LEU A 1 180 ? 129.266 72.309 -27.999 1.00 21.73 180 LEU D N 1
ATOM 1283 C CA . LEU A 1 180 ? 129.374 73.551 -28.759 1.00 33.31 180 LEU D CA 1
ATOM 1284 C C . LEU A 1 180 ? 130.494 73.516 -29.798 1.00 23.06 180 LEU D C 1
ATOM 1285 O O . LEU A 1 180 ? 130.547 74.367 -30.686 1.00 21.76 180 LEU D O 1
ATOM 1290 N N . HIS A 1 181 ? 131.382 72.532 -29.695 1.00 19.06 181 HIS D N 1
ATOM 1291 C CA . HIS A 1 181 ? 132.479 72.407 -30.650 1.00 31.98 181 HIS D CA 1
ATOM 1292 C C . HIS A 1 181 ? 132.022 71.673 -31.908 1.00 23.13 181 HIS D C 1
ATOM 1293 O O . HIS A 1 181 ? 132.806 71.449 -32.830 1.00 11.99 181 HIS D O 1
ATOM 1300 N N . LEU A 1 182 ? 130.744 71.305 -31.935 1.00 20.20 182 LEU D N 1
ATOM 1301 C CA . LEU A 1 182 ? 130.159 70.628 -33.087 1.00 19.30 182 LEU D CA 1
ATOM 1302 C C . LEU A 1 182 ? 129.258 71.567 -33.878 1.00 21.34 182 LEU D C 1
ATOM 1303 O O . LEU A 1 182 ? 128.619 71.160 -34.848 1.00 23.23 182 LEU D O 1
ATOM 1308 N N . GLY A 1 183 ? 129.205 72.825 -33.452 1.00 19.54 183 GLY D N 1
ATOM 1309 C CA . GLY A 1 183 ? 128.357 73.813 -34.093 1.00 12.54 183 GLY D CA 1
ATOM 1310 C C . GLY A 1 183 ? 128.869 74.249 -35.452 1.00 21.71 183 GLY D C 1
ATOM 1311 O O . GLY A 1 183 ? 130.069 74.461 -35.639 1.00 17.45 183 GLY D O 1
ATOM 1312 N N . THR A 1 184 ? 127.955 74.376 -36.408 1.00 17.61 184 THR D N 1
ATOM 1313 C CA . THR A 1 184 ? 128.303 74.855 -37.739 1.00 16.13 184 THR D CA 1
ATOM 1314 C C . THR A 1 184 ? 127.502 76.105 -38.078 1.00 14.57 184 THR D C 1
ATOM 1315 O O . THR A 1 184 ? 126.312 76.192 -37.776 1.00 12.01 184 THR D O 1
ATOM 1319 N N . ALA A 1 185 ? 128.163 77.072 -38.706 1.00 18.07 185 ALA D N 1
ATOM 1320 C CA . ALA A 1 185 ? 127.519 78.322 -39.090 1.00 12.32 185 ALA D CA 1
ATOM 1321 C C . ALA A 1 185 ? 127.459 78.432 -40.608 1.00 16.08 185 ALA D C 1
ATOM 1322 O O . ALA A 1 185 ? 128.257 77.816 -41.315 1.00 14.28 185 ALA D O 1
ATOM 1324 N N . TYR A 1 186 ? 126.509 79.212 -41.110 1.00 21.11 186 TYR D N 1
ATOM 1325 C CA . TYR A 1 186 ? 126.291 79.275 -42.548 1.00 19.93 186 TYR D CA 1
ATOM 1326 C C . TYR A 1 186 ? 126.164 80.707 -43.051 1.00 18.97 186 TYR D C 1
ATOM 1327 O O . TYR A 1 186 ? 125.310 81.467 -42.593 1.00 11.91 186 TYR D O 1
ATOM 1336 N N . ILE A 1 187 ? 127.031 81.065 -43.993 1.00 18.52 187 ILE D N 1
ATOM 1337 C CA . ILE A 1 187 ? 127.023 82.389 -44.602 1.00 12.88 187 ILE D CA 1
ATOM 1338 C C . ILE A 1 187 ? 127.033 82.277 -46.126 1.00 22.77 187 ILE D C 1
ATOM 1339 O O . ILE A 1 187 ? 126.939 81.179 -46.672 1.00 19.81 187 ILE D O 1
ATOM 1344 N N . SER A 1 188 ? 127.151 83.413 -46.807 1.00 17.58 188 SER D N 1
ATOM 1345 C CA . SER A 1 188 ? 127.257 83.419 -48.264 1.00 16.49 188 SER D CA 1
ATOM 1346 C C . SER A 1 188 ? 128.597 84.009 -48.697 1.00 17.50 188 SER D C 1
ATOM 1347 O O . SER A 1 188 ? 129.352 84.517 -47.868 1.00 29.02 188 SER D O 1
ATOM 1350 N N . ASP A 1 189 ? 128.887 83.947 -49.994 1.00 17.68 189 ASP D N 1
ATOM 1351 C CA . ASP A 1 189 ? 130.146 84.468 -50.518 1.00 14.17 189 ASP D CA 1
ATOM 1352 C C . ASP A 1 189 ? 130.144 85.992 -50.594 1.00 15.85 189 ASP D C 1
ATOM 1353 O O . ASP A 1 189 ? 131.148 86.606 -50.952 1.00 20.88 189 ASP D O 1
ATOM 1358 N N . GLN A 1 190 ? 129.009 86.595 -50.257 1.00 11.32 190 GLN D N 1
ATOM 1359 C CA . GLN A 1 190 ? 128.888 88.048 -50.242 1.00 14.32 190 GLN D CA 1
ATOM 1360 C C . GLN A 1 190 ? 128.757 88.573 -48.818 1.00 16.58 190 GLN D C 1
ATOM 1361 O O . GLN A 1 190 ? 128.735 89.783 -48.595 1.00 22.35 190 GLN D O 1
ATOM 1367 N N . THR A 1 191 ? 128.666 87.654 -47.861 1.00 19.54 191 THR D N 1
ATOM 1368 C CA . THR A 1 191 ? 128.628 88.021 -46.451 1.00 20.31 191 THR D CA 1
ATOM 1369 C C . THR A 1 191 ? 129.897 88.772 -46.066 1.00 13.02 191 THR D C 1
ATOM 1370 O O . THR A 1 191 ? 130.987 88.440 -46.529 1.00 13.73 191 THR D O 1
ATOM 1374 N N . HIS A 1 192 ? 129.746 89.788 -45.224 1.00 19.36 192 HIS D N 1
ATOM 1375 C CA . HIS A 1 192 ? 130.873 90.621 -44.821 1.00 15.16 192 HIS D CA 1
ATOM 1376 C C . HIS A 1 192 ? 131.895 89.823 -44.017 1.00 16.45 192 HIS D C 1
ATOM 1377 O O . HIS A 1 192 ? 131.540 88.893 -43.292 1.00 29.42 192 HIS D O 1
ATOM 1384 N N . SER A 1 193 ? 133.163 90.195 -44.152 1.00 16.02 193 SER D N 1
ATOM 1385 C CA . SER A 1 193 ? 134.259 89.462 -43.527 1.00 20.86 193 SER D CA 1
ATOM 1386 C C . SER A 1 193 ? 134.147 89.429 -42.004 1.00 22.49 193 SER D C 1
ATOM 1387 O O . SER A 1 193 ? 134.629 88.496 -41.361 1.00 17.03 193 SER D O 1
ATOM 1390 N N . SER A 1 194 ? 133.510 90.446 -41.432 1.00 14.64 194 SER D N 1
ATOM 1391 C CA . SER A 1 194 ? 133.423 90.572 -39.981 1.00 26.24 194 SER D CA 1
ATOM 1392 C C . SER A 1 194 ? 132.554 89.487 -39.349 1.00 25.01 194 SER D C 1
ATOM 1393 O O . SER A 1 194 ? 132.667 89.210 -38.155 1.00 31.31 194 SER D O 1
ATOM 1396 N N . VAL A 1 195 ? 131.688 88.874 -40.151 1.00 15.66 195 VAL D N 1
ATOM 1397 C CA . VAL A 1 195 ? 130.804 87.827 -39.650 1.00 12.77 195 VAL D CA 1
ATOM 1398 C C . VAL A 1 195 ? 131.577 86.551 -39.330 1.00 17.73 195 VAL D C 1
ATOM 1399 O O . VAL A 1 195 ? 131.477 86.015 -38.227 1.00 22.77 195 VAL D O 1
ATOM 1403 N N . ALA A 1 196 ? 132.350 86.071 -40.298 1.00 17.43 196 ALA D N 1
ATOM 1404 C CA . ALA A 1 196 ? 133.166 84.880 -40.102 1.00 10.34 196 ALA D CA 1
ATOM 1405 C C . ALA A 1 196 ? 134.279 85.165 -39.101 1.00 19.72 196 ALA D C 1
ATOM 1406 O O . ALA A 1 196 ? 134.688 84.286 -38.342 1.00 18.55 196 ALA D O 1
ATOM 1408 N N . LYS A 1 197 ? 134.768 86.401 -39.113 1.00 15.81 197 LYS D N 1
ATOM 1409 C CA . LYS A 1 197 ? 135.790 86.833 -38.170 1.00 13.07 197 LYS D CA 1
ATOM 1410 C C . LYS A 1 197 ? 135.251 86.784 -36.747 1.00 19.53 197 LYS D C 1
ATOM 1411 O O . LYS A 1 197 ? 135.961 86.409 -35.815 1.00 21.22 197 LYS D O 1
ATOM 1417 N N . GLY A 1 198 ? 133.987 87.168 -36.588 1.00 14.33 198 GLY D N 1
ATOM 1418 C CA . GLY A 1 198 ? 133.323 87.107 -35.300 1.00 13.63 198 GLY D CA 1
ATOM 1419 C C . GLY A 1 198 ? 133.086 85.672 -34.872 1.00 22.45 198 GLY D C 1
ATOM 1420 O O . GLY A 1 198 ? 133.198 85.336 -33.692 1.00 20.17 198 GLY D O 1
ATOM 1421 N N . LEU A 1 199 ? 132.756 84.823 -35.841 1.00 15.29 199 LEU D N 1
ATOM 1422 C CA . LEU A 1 199 ? 132.535 83.407 -35.581 1.00 12.43 199 LEU D CA 1
ATOM 1423 C C . LEU A 1 199 ? 133.807 82.733 -35.082 1.00 15.31 199 LEU D C 1
ATOM 1424 O O . LEU A 1 199 ? 133.766 81.942 -34.141 1.00 23.55 199 LEU D O 1
ATOM 1429 N N . ARG A 1 200 ? 134.935 83.053 -35.708 1.00 14.62 200 ARG D N 1
ATOM 1430 C CA . ARG A 1 200 ? 136.216 82.495 -35.284 1.00 18.57 200 ARG D CA 1
ATOM 1431 C C . ARG A 1 200 ? 136.552 82.934 -33.864 1.00 20.33 200 ARG D C 1
ATOM 1432 O O . ARG A 1 200 ? 137.111 82.166 -33.083 1.00 22.18 200 ARG D O 1
ATOM 1440 N N . ILE A 1 201 ? 136.198 84.171 -33.535 1.00 14.33 201 ILE D N 1
ATOM 1441 C CA . ILE A 1 201 ? 136.481 84.724 -32.217 1.00 12.63 201 ILE D CA 1
ATOM 1442 C C . ILE A 1 201 ? 135.703 83.993 -31.126 1.00 19.23 201 ILE D C 1
ATOM 1443 O O . ILE A 1 201 ? 136.237 83.727 -30.049 1.00 14.70 201 ILE D O 1
ATOM 1448 N N . ILE A 1 202 ? 134.446 83.663 -31.408 1.00 14.92 202 ILE D N 1
ATOM 1449 C CA . ILE A 1 202 ? 133.605 82.997 -30.419 1.00 13.55 202 ILE D CA 1
ATOM 1450 C C . ILE A 1 202 ? 133.796 81.479 -30.434 1.00 20.24 202 ILE D C 1
ATOM 1451 O O . ILE A 1 202 ? 133.022 80.742 -29.823 1.00 17.52 202 ILE D O 1
ATOM 1456 N N . GLY A 1 203 ? 134.827 81.016 -31.135 1.00 13.34 203 GLY D N 1
ATOM 1457 C CA . GLY A 1 203 ? 135.214 79.618 -31.073 1.00 12.30 203 GLY D CA 1
ATOM 1458 C C . GLY A 1 203 ? 134.809 78.761 -32.257 1.00 13.20 203 GLY D C 1
ATOM 1459 O O . GLY A 1 203 ? 135.161 77.584 -32.324 1.00 17.26 203 GLY D O 1
ATOM 1460 N N . ILE A 1 204 ? 134.068 79.341 -33.194 1.00 12.20 204 ILE D N 1
ATOM 1461 C CA . ILE A 1 204 ? 133.660 78.612 -34.390 1.00 10.40 204 ILE D CA 1
ATOM 1462 C C . ILE A 1 204 ? 134.763 78.653 -35.443 1.00 17.36 204 ILE D C 1
ATOM 1463 O O . ILE A 1 204 ? 134.957 79.670 -36.109 1.00 20.12 204 ILE D O 1
ATOM 1468 N N . THR A 1 205 ? 135.483 77.545 -35.585 1.00 15.07 205 THR D N 1
ATOM 1469 C CA . THR A 1 205 ? 136.605 77.470 -36.518 1.00 14.32 205 THR D CA 1
ATOM 1470 C C . THR A 1 205 ? 136.148 77.520 -37.976 1.00 21.92 205 THR D C 1
ATOM 1471 O O . THR A 1 205 ? 134.977 77.287 -38.278 1.00 19.71 205 THR D O 1
ATOM 1475 N N . ASP A 1 206 ? 137.081 77.825 -38.873 1.00 17.65 206 ASP D N 1
ATOM 1476 C CA . ASP A 1 206 ? 136.785 77.907 -40.300 1.00 17.50 206 ASP D CA 1
ATOM 1477 C C . ASP A 1 206 ? 136.261 76.582 -40.843 1.00 16.05 206 ASP D C 1
ATOM 1478 O O . ASP A 1 206 ? 135.506 76.555 -41.813 1.00 23.22 206 ASP D O 1
ATOM 1483 N N . SER A 1 207 ? 136.668 75.484 -40.214 1.00 21.12 207 SER D N 1
ATOM 1484 C CA . SER A 1 207 ? 136.266 74.155 -40.660 1.00 16.08 207 SER D CA 1
ATOM 1485 C C . SER A 1 207 ? 134.787 73.881 -40.396 1.00 16.45 207 SER D C 1
ATOM 1486 O O . SER A 1 207 ? 134.239 72.888 -40.872 1.00 25.91 207 SER D O 1
ATOM 1489 N N . ARG A 1 208 ? 134.146 74.761 -39.634 1.00 15.45 208 ARG D N 1
ATOM 1490 C CA . ARG A 1 208 ? 132.723 74.624 -39.348 1.00 12.26 208 ARG D CA 1
ATOM 1491 C C . ARG A 1 208 ? 131.935 75.859 -39.784 1.00 15.93 208 ARG D C 1
ATOM 1492 O O . ARG A 1 208 ? 130.826 76.101 -39.308 1.00 14.77 208 ARG D O 1
ATOM 1500 N N . ILE A 1 209 ? 132.515 76.634 -40.694 1.00 15.43 209 ILE D N 1
ATOM 1501 C CA . ILE A 1 209 ? 131.813 77.758 -41.301 1.00 17.12 209 ILE D CA 1
ATOM 1502 C C . ILE A 1 209 ? 131.560 77.489 -42.783 1.00 18.71 209 ILE D C 1
ATOM 1503 O O . ILE A 1 209 ? 132.496 77.360 -43.572 1.00 19.08 209 ILE D O 1
ATOM 1508 N N . ARG A 1 210 ? 130.286 77.404 -43.152 1.00 13.71 210 ARG D N 1
ATOM 1509 C CA . ARG A 1 210 ? 129.897 77.081 -44.520 1.00 11.29 210 ARG D CA 1
ATOM 1510 C C . ARG A 1 210 ? 129.612 78.325 -45.357 1.00 19.15 210 ARG D C 1
ATOM 1511 O O . ARG A 1 210 ? 128.763 79.144 -45.001 1.00 23.20 210 ARG D O 1
ATOM 1519 N N . ARG A 1 211 ? 130.325 78.461 -46.472 1.00 19.06 211 ARG D N 1
ATOM 1520 C CA . ARG A 1 211 ? 130.113 79.581 -47.385 1.00 19.68 211 ARG D CA 1
ATOM 1521 C C . ARG A 1 211 ? 129.286 79.163 -48.594 1.00 18.28 211 ARG D C 1
ATOM 1522 O O . ARG A 1 211 ? 129.796 78.554 -49.535 1.00 23.88 211 ARG D O 1
ATOM 1530 N N . ILE A 1 212 ? 128.001 79.498 -48.554 1.00 18.03 212 ILE D N 1
ATOM 1531 C CA . ILE A 1 212 ? 127.071 79.127 -49.612 1.00 21.56 212 ILE D CA 1
ATOM 1532 C C . ILE A 1 212 ? 127.173 80.083 -50.797 1.00 23.49 212 ILE D C 1
ATOM 1533 O O . ILE A 1 212 ? 127.209 81.301 -50.617 1.00 18.17 212 ILE D O 1
ATOM 1538 N N . PRO A 1 213 ? 127.235 79.528 -52.016 1.00 27.45 213 PRO D N 1
ATOM 1539 C CA . PRO A 1 213 ? 127.252 80.318 -53.251 1.00 20.44 213 PRO D CA 1
ATOM 1540 C C . PRO A 1 213 ? 126.028 81.220 -53.382 1.00 26.54 213 PRO D C 1
ATOM 1541 O O . PRO A 1 213 ? 124.975 80.922 -52.817 1.00 15.99 213 PRO D O 1
ATOM 1545 N N . THR A 1 214 ? 126.168 82.310 -54.128 1.00 26.05 214 THR D N 1
ATOM 1546 C CA . THR A 1 214 ? 125.052 83.216 -54.369 1.00 27.63 214 THR D CA 1
ATOM 1547 C C . THR A 1 214 ? 124.662 83.210 -55.843 1.00 26.83 214 THR D C 1
ATOM 1548 O O . THR A 1 214 ? 125.470 82.862 -56.705 1.00 24.16 214 THR D O 1
ATOM 1552 N N . ASN A 1 215 ? 123.420 83.589 -56.128 1.00 16.40 215 ASN D N 1
ATOM 1553 C CA . ASN A 1 215 ? 122.952 83.681 -57.506 1.00 23.78 215 ASN D CA 1
ATOM 1554 C C . ASN A 1 215 ? 123.580 84.859 -58.250 1.00 38.26 215 ASN D C 1
ATOM 1555 O O . ASN A 1 215 ? 124.562 85.448 -57.794 1.00 34.39 215 ASN D O 1
ATOM 1560 N N . SER A 1 216 ? 123.003 85.201 -59.397 1.00 40.13 216 SER D N 1
ATOM 1561 C CA . SER A 1 216 ? 123.494 86.315 -60.198 1.00 33.77 216 SER D CA 1
ATOM 1562 C C . SER A 1 216 ? 123.147 87.646 -59.541 1.00 31.08 216 SER D C 1
ATOM 1563 O O . SER A 1 216 ? 123.763 88.672 -59.831 1.00 34.26 216 SER D O 1
ATOM 1566 N N . HIS A 1 217 ? 122.154 87.624 -58.657 1.00 34.94 217 HIS D N 1
ATOM 1567 C CA . HIS A 1 217 ? 121.742 88.824 -57.939 1.00 29.58 217 HIS D CA 1
ATOM 1568 C C . HIS A 1 217 ? 122.475 88.938 -56.608 1.00 27.45 217 HIS D C 1
ATOM 1569 O O . HIS A 1 217 ? 122.138 89.779 -55.774 1.00 27.35 217 HIS D O 1
ATOM 1576 N N . PHE A 1 218 ? 123.483 88.091 -56.422 1.00 33.84 218 PHE D N 1
ATOM 1577 C CA . PHE A 1 218 ? 124.296 88.101 -55.210 1.00 31.08 218 PHE D CA 1
ATOM 1578 C C . PHE A 1 218 ? 123.460 87.825 -53.963 1.00 27.92 218 PHE D C 1
ATOM 1579 O O . PHE A 1 218 ? 123.715 88.375 -52.891 1.00 16.24 218 PHE D O 1
ATOM 1587 N N . GLN A 1 219 ? 122.460 86.963 -54.119 1.00 29.64 219 GLN D N 1
ATOM 1588 C CA . GLN A 1 219 ? 121.637 86.519 -53.002 1.00 14.90 219 GLN D CA 1
ATOM 1589 C C . GLN A 1 219 ? 121.986 85.076 -52.659 1.00 24.12 219 GLN D C 1
ATOM 1590 O O . GLN A 1 219 ? 122.327 84.291 -53.542 1.00 25.53 219 GLN D O 1
ATOM 1596 N N . MET A 1 220 ? 121.911 84.733 -51.377 1.00 25.32 220 MET D N 1
ATOM 1597 C CA . MET A 1 220 ? 122.265 83.391 -50.926 1.00 18.29 220 MET D CA 1
ATOM 1598 C C . MET A 1 220 ? 121.384 82.317 -51.560 1.00 29.89 220 MET D C 1
ATOM 1599 O O . MET A 1 220 ? 120.157 82.422 -51.555 1.00 31.99 220 MET D O 1
ATOM 1604 N N . ASP A 1 221 ? 122.019 81.281 -52.098 1.00 18.99 221 ASP D N 1
ATOM 1605 C CA . ASP A 1 221 ? 121.296 80.148 -52.662 1.00 24.07 221 ASP D CA 1
ATOM 1606 C C . ASP A 1 221 ? 120.726 79.287 -51.538 1.00 26.03 221 ASP D C 1
ATOM 1607 O O . ASP A 1 221 ? 121.440 78.484 -50.936 1.00 27.38 221 ASP D O 1
ATOM 1612 N N . THR A 1 222 ? 119.436 79.454 -51.266 1.00 26.38 222 THR D N 1
ATOM 1613 C CA . THR A 1 222 ? 118.790 78.760 -50.157 1.00 20.52 222 THR D CA 1
ATOM 1614 C C . THR A 1 222 ? 118.667 77.262 -50.415 1.00 26.94 222 THR D C 1
ATOM 1615 O O . THR A 1 222 ? 118.493 76.477 -49.483 1.00 29.86 222 THR D O 1
ATOM 1619 N N . THR A 1 223 ? 118.753 76.867 -51.681 1.00 33.25 223 THR D N 1
ATOM 1620 C CA . THR A 1 223 ? 118.711 75.452 -52.033 1.00 37.60 223 THR D CA 1
ATOM 1621 C C . THR A 1 223 ? 120.017 74.776 -51.634 1.00 22.60 223 THR D C 1
ATOM 1622 O O . THR A 1 223 ? 120.013 73.677 -51.079 1.00 27.76 223 THR D O 1
ATOM 1626 N N . LYS A 1 224 ? 121.132 75.441 -51.920 1.00 18.77 224 LYS D N 1
ATOM 1627 C CA . LYS A 1 224 ? 122.442 74.935 -51.530 1.00 29.57 224 LYS D CA 1
ATOM 1628 C C . LYS A 1 224 ? 122.649 75.093 -50.029 1.00 29.63 224 LYS D C 1
ATOM 1629 O O . LYS A 1 224 ? 123.426 74.358 -49.419 1.00 26.93 224 LYS D O 1
ATOM 1635 N N . LEU A 1 225 ? 121.949 76.058 -49.439 1.00 24.89 225 LEU D N 1
ATOM 1636 C CA . LEU A 1 225 ? 121.993 76.260 -47.998 1.00 17.53 225 LEU D CA 1
ATOM 1637 C C . LEU A 1 225 ? 121.446 75.041 -47.265 1.00 23.16 225 LEU D C 1
ATOM 1638 O O . LEU A 1 225 ? 122.087 74.516 -46.355 1.00 26.58 225 LEU D O 1
ATOM 1643 N N . GLU A 1 226 ? 120.264 74.592 -47.674 1.00 22.63 226 GLU D N 1
ATOM 1644 C CA . GLU A 1 226 ? 119.612 73.456 -47.032 1.00 24.64 226 GLU D CA 1
ATOM 1645 C C . GLU A 1 226 ? 120.424 72.173 -47.176 1.00 26.44 226 GLU D C 1
ATOM 1646 O O . GLU A 1 226 ? 120.539 71.393 -46.231 1.00 19.22 226 GLU D O 1
ATOM 1652 N N . GLU A 1 227 ? 120.988 71.960 -48.360 1.00 22.12 227 GLU D N 1
ATOM 1653 C CA . GLU A 1 227 ? 121.726 70.733 -48.630 1.00 33.72 227 GLU D CA 1
ATOM 1654 C C . GLU A 1 227 ? 123.014 70.695 -47.818 1.00 25.97 227 GLU D C 1
ATOM 1655 O O . GLU A 1 227 ? 123.518 69.621 -47.490 1.00 32.37 227 GLU D O 1
ATOM 1661 N N . ALA A 1 228 ? 123.541 71.871 -47.496 1.00 17.81 228 ALA D N 1
ATOM 1662 C CA . ALA A 1 228 ? 124.714 71.970 -46.638 1.00 17.94 228 ALA D CA 1
ATOM 1663 C C . ALA A 1 228 ? 124.341 71.641 -45.195 1.00 23.78 228 ALA D C 1
ATOM 1664 O O . ALA A 1 228 ? 125.087 70.963 -44.488 1.00 18.75 228 ALA D O 1
ATOM 1666 N N . ILE A 1 229 ? 123.176 72.121 -44.772 1.00 22.47 229 ILE D N 1
ATOM 1667 C CA . ILE A 1 229 ? 122.663 71.842 -43.436 1.00 19.31 229 ILE D CA 1
ATOM 1668 C C . ILE A 1 229 ? 122.406 70.349 -43.249 1.00 24.10 229 ILE D C 1
ATOM 1669 O O . ILE A 1 229 ? 122.808 69.764 -42.243 1.00 26.45 229 ILE D O 1
ATOM 1674 N N . GLU A 1 230 ? 121.734 69.741 -44.222 1.00 23.64 230 GLU D N 1
ATOM 1675 C CA . GLU A 1 230 ? 121.442 68.311 -44.184 1.00 22.45 230 GLU D CA 1
ATOM 1676 C C . GLU A 1 230 ? 122.731 67.495 -44.113 1.00 26.34 230 GLU D C 1
ATOM 1677 O O . GLU A 1 230 ? 122.826 66.520 -43.364 1.00 15.70 230 GLU D O 1
ATOM 1683 N N . THR A 1 231 ? 123.720 67.902 -44.904 1.00 17.02 231 THR D N 1
ATOM 1684 C CA . THR A 1 231 ? 125.005 67.215 -44.946 1.00 15.51 231 THR D CA 1
ATOM 1685 C C . THR A 1 231 ? 125.723 67.267 -43.603 1.00 21.67 231 THR D C 1
ATOM 1686 O O . THR A 1 231 ? 126.153 66.239 -43.080 1.00 24.87 231 THR D O 1
ATOM 1690 N N . ASP A 1 232 ? 125.849 68.469 -43.049 1.00 28.88 232 ASP D N 1
ATOM 1691 C CA . ASP A 1 232 ? 126.531 68.654 -41.774 1.00 24.65 232 ASP D CA 1
ATOM 1692 C C . ASP A 1 232 ? 125.808 67.933 -40.642 1.00 19.60 232 ASP D C 1
ATOM 1693 O O . ASP A 1 232 ? 126.443 67.348 -39.766 1.00 17.34 232 ASP D O 1
ATOM 1698 N N . LYS A 1 233 ? 124.479 67.978 -40.667 1.00 14.61 233 LYS D N 1
ATOM 1699 C CA . LYS A 1 233 ? 123.675 67.319 -39.644 1.00 18.36 233 LYS D CA 1
ATOM 1700 C C . LYS A 1 233 ? 123.818 65.802 -39.714 1.00 17.52 233 LYS D C 1
ATOM 1701 O O . LYS A 1 233 ? 123.877 65.126 -38.687 1.00 22.31 233 LYS D O 1
ATOM 1707 N N . LYS A 1 234 ? 123.870 65.275 -40.932 1.00 22.99 234 LYS D N 1
ATOM 1708 C CA . LYS A 1 234 ? 124.026 63.840 -41.141 1.00 15.96 234 LYS D CA 1
ATOM 1709 C C . LYS A 1 234 ? 125.409 63.375 -40.697 1.00 25.73 234 LYS D C 1
ATOM 1710 O O . LYS A 1 234 ? 125.575 62.250 -40.221 1.00 23.30 234 LYS D O 1
ATOM 1716 N N . SER A 1 235 ? 126.398 64.248 -40.854 1.00 16.42 235 SER D N 1
ATOM 1717 C CA . SER A 1 235 ? 127.768 63.930 -40.471 1.00 20.14 235 SER D CA 1
ATOM 1718 C C . SER A 1 235 ? 127.923 63.867 -38.954 1.00 23.29 235 SER D C 1
ATOM 1719 O O . SER A 1 235 ? 128.841 63.226 -38.442 1.00 17.78 235 SER D O 1
ATOM 1722 N N . GLY A 1 236 ? 127.021 64.536 -38.240 1.00 16.02 236 GLY D N 1
ATOM 1723 C CA . GLY A 1 236 ? 127.077 64.574 -36.790 1.00 16.04 236 GLY D CA 1
ATOM 1724 C C . GLY A 1 236 ? 127.270 65.972 -36.233 1.00 16.40 236 GLY D C 1
ATOM 1725 O O . GLY A 1 236 ? 127.301 66.164 -35.018 1.00 18.52 236 GLY D O 1
ATOM 1726 N N . TYR A 1 237 ? 127.401 66.953 -37.122 1.00 23.61 237 TYR D N 1
ATOM 1727 C CA . TYR A 1 237 ? 127.517 68.346 -36.704 1.00 12.99 237 TYR D CA 1
ATOM 1728 C C . TYR A 1 237 ? 126.173 68.888 -36.237 1.00 18.05 237 TYR D C 1
ATOM 1729 O O . TYR A 1 237 ? 125.134 68.263 -36.449 1.00 16.05 237 TYR D O 1
ATOM 1738 N N . ILE A 1 238 ? 126.201 70.051 -35.594 1.00 15.27 238 ILE D N 1
ATOM 1739 C CA . ILE A 1 238 ? 124.980 70.698 -35.129 1.00 11.55 238 ILE D CA 1
ATOM 1740 C C . ILE A 1 238 ? 124.827 72.104 -35.704 1.00 17.34 238 ILE D C 1
ATOM 1741 O O . ILE A 1 238 ? 125.356 73.065 -35.146 1.00 20.89 238 ILE D O 1
ATOM 1746 N N . PRO A 1 239 ? 124.103 72.230 -36.827 1.00 20.49 239 PRO D N 1
ATOM 1747 C CA . PRO A 1 239 ? 123.847 73.545 -37.427 1.00 17.52 239 PRO D CA 1
ATOM 1748 C C . PRO A 1 239 ? 123.039 74.423 -36.479 1.00 18.62 239 PRO D C 1
ATOM 1749 O O . PRO A 1 239 ? 121.940 74.034 -36.087 1.00 24.81 239 PRO D O 1
ATOM 1753 N N . PHE A 1 240 ? 123.569 75.588 -36.117 1.00 16.35 240 PHE D N 1
ATOM 1754 C CA . PHE A 1 240 ? 122.941 76.389 -35.073 1.00 17.07 240 PHE D CA 1
ATOM 1755 C C . PHE A 1 240 ? 122.625 77.822 -35.493 1.00 13.26 240 PHE D C 1
ATOM 1756 O O . PHE A 1 240 ? 121.832 78.496 -34.838 1.00 16.34 240 PHE D O 1
ATOM 1764 N N . VAL A 1 241 ? 123.231 78.295 -36.576 1.00 9.57 241 VAL D N 1
ATOM 1765 C CA . VAL A 1 241 ? 122.961 79.659 -37.019 1.00 14.81 241 VAL D CA 1
ATOM 1766 C C . VAL A 1 241 ? 123.188 79.887 -38.512 1.00 19.08 241 VAL D C 1
ATOM 1767 O O . VAL A 1 241 ? 124.165 79.408 -39.091 1.00 14.18 241 VAL D O 1
ATOM 1771 N N . VAL A 1 242 ? 122.264 80.624 -39.121 1.00 15.16 242 VAL D N 1
ATOM 1772 C CA . VAL A 1 242 ? 122.427 81.112 -40.483 1.00 14.65 242 VAL D CA 1
ATOM 1773 C C . VAL A 1 242 ? 122.430 82.635 -40.465 1.00 17.23 242 VAL D C 1
ATOM 1774 O O . VAL A 1 242 ? 121.527 83.254 -39.901 1.00 20.19 242 VAL D O 1
ATOM 1778 N N . ILE A 1 243 ? 123.441 83.241 -41.077 1.00 14.56 243 ILE D N 1
ATOM 1779 C CA . ILE A 1 243 ? 123.521 84.696 -41.119 1.00 11.28 243 ILE D CA 1
ATOM 1780 C C . ILE A 1 243 ? 123.081 85.239 -42.470 1.00 14.70 243 ILE D C 1
ATOM 1781 O O . ILE A 1 243 ? 123.830 85.188 -43.445 1.00 18.01 243 ILE D O 1
ATOM 1786 N N . GLY A 1 244 ? 121.862 85.764 -42.518 1.00 17.45 244 GLY D N 1
ATOM 1787 C CA . GLY A 1 244 ? 121.365 86.417 -43.713 1.00 12.87 244 GLY D CA 1
ATOM 1788 C C . GLY A 1 244 ? 121.726 87.888 -43.684 1.00 14.67 244 GLY D C 1
ATOM 1789 O O . GLY A 1 244 ? 121.761 88.501 -42.618 1.00 19.45 244 GLY D O 1
ATOM 1790 N N . THR A 1 245 ? 121.996 88.458 -44.852 1.00 19.57 245 THR D N 1
ATOM 1791 C CA . THR A 1 245 ? 122.397 89.857 -44.932 1.00 21.25 245 THR D CA 1
ATOM 1792 C C . THR A 1 245 ? 121.355 90.715 -45.640 1.00 18.66 245 THR D C 1
ATOM 1793 O O . THR A 1 245 ? 120.871 90.368 -46.718 1.00 18.15 245 THR D O 1
ATOM 1797 N N . ALA A 1 246 ? 121.013 91.837 -45.019 1.00 16.63 246 ALA D N 1
ATOM 1798 C CA . ALA A 1 246 ? 120.093 92.793 -45.615 1.00 15.60 246 ALA D CA 1
ATOM 1799 C C . ALA A 1 246 ? 120.855 94.040 -46.040 1.00 18.65 246 ALA D C 1
ATOM 1800 O O . ALA A 1 246 ? 120.915 95.025 -45.302 1.00 20.23 246 ALA D O 1
ATOM 1802 N N . GLY A 1 247 ? 121.436 93.989 -47.234 1.00 17.09 247 GLY D N 1
ATOM 1803 C CA . GLY A 1 247 ? 122.259 95.078 -47.724 1.00 14.34 247 GLY D CA 1
ATOM 1804 C C . GLY A 1 247 ? 123.726 94.700 -47.774 1.00 14.96 247 GLY D C 1
ATOM 1805 O O . GLY A 1 247 ? 124.524 95.177 -46.966 1.00 33.18 247 GLY D O 1
ATOM 1806 N N . THR A 1 248 ? 124.075 93.830 -48.717 1.00 21.40 248 THR D N 1
ATOM 1807 C CA . THR A 1 248 ? 125.456 93.391 -48.895 1.00 24.73 248 THR D CA 1
ATOM 1808 C C . THR A 1 248 ? 126.418 94.566 -49.049 1.00 24.63 248 THR D C 1
ATOM 1809 O O . THR A 1 248 ? 126.095 95.568 -49.684 1.00 32.73 248 THR D O 1
ATOM 1813 N N . THR A 1 249 ? 127.598 94.432 -48.453 1.00 39.08 249 THR D N 1
ATOM 1814 C CA . THR A 1 249 ? 128.618 95.472 -48.503 1.00 37.31 249 THR D CA 1
ATOM 1815 C C . THR A 1 249 ? 129.022 95.796 -49.942 1.00 25.78 249 THR D C 1
ATOM 1816 O O . THR A 1 249 ? 129.268 96.953 -50.280 1.00 37.56 249 THR D O 1
ATOM 1820 N N . ASN A 1 250 ? 129.090 94.767 -50.782 1.00 28.84 250 ASN D N 1
ATOM 1821 C CA . ASN A 1 250 ? 129.508 94.934 -52.172 1.00 26.46 250 ASN D CA 1
ATOM 1822 C C . ASN A 1 250 ? 128.439 95.556 -53.069 1.00 27.20 250 ASN D C 1
ATOM 1823 O O . ASN A 1 250 ? 128.633 96.643 -53.612 1.00 31.76 250 ASN D O 1
ATOM 1828 N N . THR A 1 251 ? 127.314 94.864 -53.221 1.00 25.90 251 THR D N 1
ATOM 1829 C CA . THR A 1 251 ? 126.296 95.270 -54.184 1.00 17.18 251 THR D CA 1
ATOM 1830 C C . THR A 1 251 ? 125.038 95.813 -53.513 1.00 24.89 251 THR D C 1
ATOM 1831 O O . THR A 1 251 ? 124.222 96.477 -54.154 1.00 27.68 251 THR D O 1
ATOM 1835 N N . GLY A 1 252 ? 124.884 95.531 -52.224 1.00 29.77 252 GLY D N 1
ATOM 1836 C CA . GLY A 1 252 ? 123.722 95.989 -51.484 1.00 25.39 252 GLY D CA 1
ATOM 1837 C C . GLY A 1 252 ? 122.532 95.070 -51.671 1.00 21.30 252 GLY D C 1
ATOM 1838 O O . GLY A 1 252 ? 121.382 95.486 -51.530 1.00 32.12 252 GLY D O 1
ATOM 1839 N N . SER A 1 253 ? 122.813 93.814 -51.995 1.00 17.47 253 SER D N 1
ATOM 1840 C CA . SER A 1 253 ? 121.766 92.826 -52.215 1.00 17.49 253 SER D CA 1
ATOM 1841 C C . SER A 1 253 ? 121.151 92.375 -50.895 1.00 21.62 253 SER D C 1
ATOM 1842 O O . SER A 1 253 ? 121.730 92.579 -49.829 1.00 20.22 253 SER D O 1
ATOM 1845 N N . ILE A 1 254 ? 119.970 91.768 -50.976 1.00 18.67 254 ILE D N 1
ATOM 1846 C CA . ILE A 1 254 ? 119.263 91.289 -49.793 1.00 9.84 254 ILE D CA 1
ATOM 1847 C C . ILE A 1 254 ? 118.970 89.794 -49.886 1.00 15.36 254 ILE D C 1
ATOM 1848 O O . ILE A 1 254 ? 118.280 89.347 -50.802 1.00 22.80 254 ILE D O 1
ATOM 1853 N N . ASP A 1 255 ? 119.499 89.022 -48.942 1.00 16.05 255 ASP D N 1
ATOM 1854 C CA . ASP A 1 255 ? 119.253 87.583 -48.908 1.00 23.21 255 ASP D CA 1
ATOM 1855 C C . ASP A 1 255 ? 117.772 87.266 -48.723 1.00 18.93 255 ASP D C 1
ATOM 1856 O O . ASP A 1 255 ? 117.032 88.053 -48.131 1.00 17.74 255 ASP D O 1
ATOM 1861 N N . PRO A 1 256 ? 117.336 86.108 -49.241 1.00 12.92 256 PRO D N 1
ATOM 1862 C CA . PRO A 1 256 ? 115.951 85.648 -49.099 1.00 19.59 256 PRO D CA 1
ATOM 1863 C C . PRO A 1 256 ? 115.591 85.416 -47.636 1.00 20.76 256 PRO D C 1
ATOM 1864 O O . PRO A 1 256 ? 115.668 84.283 -47.159 1.00 16.40 256 PRO D O 1
ATOM 1868 N N . LEU A 1 257 ? 115.216 86.485 -46.939 1.00 13.25 257 LEU D N 1
ATOM 1869 C CA . LEU A 1 257 ? 114.938 86.427 -45.507 1.00 12.02 257 LEU D CA 1
ATOM 1870 C C . LEU A 1 257 ? 113.871 85.389 -45.170 1.00 18.79 257 LEU D C 1
ATOM 1871 O O . LEU A 1 257 ? 114.029 84.606 -44.235 1.00 26.20 257 LEU D O 1
ATOM 1876 N N . THR A 1 258 ? 112.788 85.390 -45.938 1.00 22.41 258 THR D N 1
ATOM 1877 C CA . THR A 1 258 ? 111.685 84.463 -45.714 1.00 22.43 258 THR D CA 1
ATOM 1878 C C . THR A 1 258 ? 112.118 83.017 -45.921 1.00 29.77 258 THR D C 1
ATOM 1879 O O . THR A 1 258 ? 111.810 82.142 -45.109 1.00 21.34 258 THR D O 1
ATOM 1883 N N . GLU A 1 259 ? 112.833 82.771 -47.013 1.00 25.84 259 GLU D N 1
ATOM 1884 C CA . GLU A 1 259 ? 113.297 81.428 -47.332 1.00 30.41 259 GLU D CA 1
ATOM 1885 C C . GLU A 1 259 ? 114.262 80.917 -46.264 1.00 23.85 259 GLU D C 1
ATOM 1886 O O . GLU A 1 259 ? 114.215 79.747 -45.885 1.00 25.94 259 GLU D O 1
ATOM 1892 N N . ILE A 1 260 ? 115.136 81.797 -45.783 1.00 24.58 260 ILE D N 1
ATOM 1893 C CA . ILE A 1 260 ? 116.101 81.432 -44.750 1.00 21.89 260 ILE D CA 1
ATOM 1894 C C . ILE A 1 260 ? 115.427 81.153 -43.410 1.00 24.49 260 ILE D C 1
ATOM 1895 O O . ILE A 1 260 ? 115.793 80.211 -42.706 1.00 26.04 260 ILE D O 1
ATOM 1900 N N . SER A 1 261 ? 114.441 81.974 -43.065 1.00 23.24 261 SER D N 1
ATOM 1901 C CA . SER A 1 261 ? 113.695 81.804 -41.822 1.00 14.91 261 SER D CA 1
ATOM 1902 C C . SER A 1 261 ? 112.959 80.467 -41.769 1.00 23.20 261 SER D C 1
ATOM 1903 O O . SER A 1 261 ? 112.911 79.818 -40.724 1.00 27.42 261 SER D O 1
ATOM 1906 N N . ALA A 1 262 ? 112.383 80.064 -42.897 1.00 21.05 262 ALA D N 1
ATOM 1907 C CA . ALA A 1 262 ? 111.663 78.799 -42.980 1.00 20.72 262 ALA D CA 1
ATOM 1908 C C . ALA A 1 262 ? 112.585 77.623 -42.674 1.00 19.95 262 ALA D C 1
ATOM 1909 O O . ALA A 1 262 ? 112.204 76.691 -41.966 1.00 21.25 262 ALA D O 1
ATOM 1911 N N . LEU A 1 263 ? 113.794 77.672 -43.221 1.00 16.20 263 LEU D N 1
ATOM 1912 C CA . LEU A 1 263 ? 114.786 76.631 -42.981 1.00 25.82 263 LEU D CA 1
ATOM 1913 C C . LEU A 1 263 ? 115.257 76.625 -41.529 1.00 29.93 263 LEU D C 1
ATOM 1914 O O . LEU A 1 263 ? 115.461 75.563 -40.940 1.00 22.79 263 LEU D O 1
ATOM 1919 N N . CYS A 1 264 ? 115.431 77.813 -40.957 1.00 19.10 264 CYS D N 1
ATOM 1920 C CA . CYS A 1 264 ? 115.890 77.935 -39.578 1.00 21.75 264 CYS D CA 1
ATOM 1921 C C . CYS A 1 264 ? 114.883 77.332 -38.606 1.00 27.88 264 CYS D C 1
ATOM 1922 O O . CYS A 1 264 ? 115.256 76.618 -37.676 1.00 24.39 264 CYS D O 1
ATOM 1925 N N . LYS A 1 265 ? 113.604 77.620 -38.828 1.00 18.29 265 LYS D N 1
ATOM 1926 C CA . LYS A 1 265 ? 112.547 77.076 -37.987 1.00 18.23 265 LYS D CA 1
ATOM 1927 C C . LYS A 1 265 ? 112.463 75.563 -38.155 1.00 23.14 265 LYS D C 1
ATOM 1928 O O . LYS A 1 265 ? 112.230 74.830 -37.194 1.00 37.78 265 LYS D O 1
ATOM 1934 N N . LYS A 1 266 ? 112.660 75.106 -39.387 1.00 18.16 266 LYS D N 1
ATOM 1935 C CA . LYS A 1 266 ? 112.604 73.685 -39.703 1.00 17.24 266 LYS D CA 1
ATOM 1936 C C . LYS A 1 266 ? 113.728 72.908 -39.025 1.00 23.85 266 LYS D C 1
ATOM 1937 O O . LYS A 1 266 ? 113.527 71.780 -38.575 1.00 26.94 266 LYS D O 1
ATOM 1943 N N . HIS A 1 267 ? 114.908 73.515 -38.953 1.00 20.19 267 HIS D N 1
ATOM 1944 C CA . HIS A 1 267 ? 116.089 72.824 -38.446 1.00 15.19 267 HIS D CA 1
ATOM 1945 C C . HIS A 1 267 ? 116.537 73.344 -37.081 1.00 17.73 267 HIS D C 1
ATOM 1946 O O . HIS A 1 267 ? 117.661 73.081 -36.650 1.00 9.78 267 HIS D O 1
ATOM 1953 N N . ASP A 1 268 ? 115.651 74.070 -36.407 1.00 13.34 268 ASP D N 1
ATOM 1954 C CA . ASP A 1 268 ? 115.909 74.558 -35.054 1.00 14.83 268 ASP D CA 1
ATOM 1955 C C . ASP A 1 268 ? 117.206 75.367 -34.977 1.00 21.12 268 ASP D C 1
ATOM 1956 O O . ASP A 1 268 ? 118.062 75.111 -34.129 1.00 16.55 268 ASP D O 1
ATOM 1961 N N . MET A 1 269 ? 117.343 76.345 -35.867 1.00 14.58 269 MET D N 1
ATOM 1962 C CA . MET A 1 269 ? 118.545 77.168 -35.913 1.00 12.39 269 MET D CA 1
ATOM 1963 C C . MET A 1 269 ? 118.250 78.630 -35.588 1.00 14.61 269 MET D C 1
ATOM 1964 O O . MET A 1 269 ? 117.112 79.087 -35.693 1.00 22.26 269 MET D O 1
ATOM 1969 N N . TRP A 1 270 ? 119.290 79.356 -35.194 1.00 18.02 270 TRP D N 1
ATOM 1970 C CA . TRP A 1 270 ? 119.178 80.779 -34.904 1.00 10.29 270 TRP D CA 1
ATOM 1971 C C . TRP A 1 270 ? 119.315 81.576 -36.192 1.00 15.86 270 TRP D C 1
ATOM 1972 O O . TRP A 1 270 ? 120.225 81.335 -36.985 1.00 22.65 270 TRP D O 1
ATOM 1983 N N . PHE A 1 271 ? 118.410 82.526 -36.397 1.00 21.51 271 PHE D N 1
ATOM 1984 C CA . PHE A 1 271 ? 118.452 83.376 -37.580 1.00 14.48 271 PHE D CA 1
ATOM 1985 C C . PHE A 1 271 ? 118.960 84.767 -37.223 1.00 18.81 271 PHE D C 1
ATOM 1986 O O . PHE A 1 271 ? 118.280 85.534 -36.540 1.00 18.33 271 PHE D O 1
ATOM 1994 N N . HIS A 1 272 ? 120.161 85.085 -37.690 1.00 13.10 272 HIS D N 1
ATOM 1995 C CA . HIS A 1 272 ? 120.727 86.411 -37.492 1.00 18.72 272 HIS D CA 1
ATOM 1996 C C . HIS A 1 272 ? 120.808 87.169 -38.812 1.00 19.37 272 HIS D C 1
ATOM 1997 O O . HIS A 1 272 ? 121.398 86.688 -39.781 1.00 19.66 272 HIS D O 1
ATOM 2004 N N . ILE A 1 273 ? 120.209 88.354 -38.846 1.00 17.95 273 ILE D N 1
ATOM 2005 C CA . ILE A 1 273 ? 120.289 89.212 -40.019 1.00 20.02 273 ILE D CA 1
ATOM 2006 C C . ILE A 1 273 ? 121.340 90.293 -39.823 1.00 17.28 273 ILE D C 1
ATOM 2007 O O . ILE A 1 273 ? 121.240 91.117 -38.914 1.00 16.93 273 ILE D O 1
ATOM 2012 N N . ASP A 1 274 ? 122.349 90.285 -40.684 1.00 14.86 274 ASP D N 1
ATOM 2013 C CA . ASP A 1 274 ? 123.360 91.327 -40.679 1.00 17.45 274 ASP D CA 1
ATOM 2014 C C . ASP A 1 274 ? 122.881 92.514 -41.511 1.00 21.17 274 ASP D C 1
ATOM 2015 O O . ASP A 1 274 ? 123.073 92.557 -42.727 1.00 33.05 274 ASP D O 1
ATOM 2020 N N . GLY A 1 275 ? 122.244 93.469 -40.839 1.00 17.43 275 GLY D N 1
ATOM 2021 C CA . GLY A 1 275 ? 121.701 94.645 -41.491 1.00 18.15 275 GLY D CA 1
ATOM 2022 C C . GLY A 1 275 ? 122.434 95.907 -41.081 1.00 25.74 275 GLY D C 1
ATOM 2023 O O . GLY A 1 275 ? 121.830 96.969 -40.929 1.00 20.78 275 GLY D O 1
ATOM 2024 N N . ALA A 1 276 ? 123.744 95.780 -40.894 1.00 25.26 276 ALA D N 1
ATOM 2025 C CA . ALA A 1 276 ? 124.589 96.897 -40.487 1.00 23.49 276 ALA D CA 1
ATOM 2026 C C . ALA A 1 276 ? 124.372 98.129 -41.363 1.00 24.55 276 ALA D C 1
ATOM 2027 O O . ALA A 1 276 ? 124.387 99.261 -40.876 1.00 27.07 276 ALA D O 1
ATOM 2029 N N . TYR A 1 277 ? 124.179 97.898 -42.657 1.00 30.93 277 TYR D N 1
ATOM 2030 C CA . TYR A 1 277 ? 123.981 98.980 -43.614 1.00 19.80 277 TYR D CA 1
ATOM 2031 C C . TYR A 1 277 ? 122.510 99.143 -43.994 1.00 20.46 277 TYR D C 1
ATOM 2032 O O . TYR A 1 277 ? 121.936 100.222 -43.844 1.00 23.18 277 TYR D O 1
ATOM 2041 N N . GLY A 1 278 ? 121.904 98.064 -44.481 1.00 20.01 278 GLY D N 1
ATOM 2042 C CA . GLY A 1 278 ? 120.583 98.134 -45.079 1.00 19.52 278 GLY D CA 1
ATOM 2043 C C . GLY A 1 278 ? 119.398 98.213 -44.133 1.00 21.40 278 GLY D C 1
ATOM 2044 O O . GLY A 1 278 ? 118.270 98.421 -44.578 1.00 29.10 278 GLY D O 1
ATOM 2045 N N . ALA A 1 279 ? 119.636 98.054 -42.835 1.00 23.74 279 ALA D N 1
ATOM 2046 C CA . ALA A 1 279 ? 118.542 98.060 -41.866 1.00 24.77 279 ALA D CA 1
ATOM 2047 C C . ALA A 1 279 ? 117.896 99.438 -41.755 1.00 29.36 279 ALA D C 1
ATOM 2048 O O . ALA A 1 279 ? 116.747 99.561 -41.330 1.00 27.24 279 ALA D O 1
ATOM 2050 N N . SER A 1 280 ? 118.640 100.469 -42.140 1.00 21.58 280 SER D N 1
ATOM 2051 C CA . SER A 1 280 ? 118.146 101.839 -42.075 1.00 22.96 280 SER D CA 1
ATOM 2052 C C . SER A 1 280 ? 117.032 102.072 -43.092 1.00 30.47 280 SER D C 1
ATOM 2053 O O . SER A 1 280 ? 116.260 103.024 -42.977 1.00 31.68 280 SER D O 1
ATOM 2056 N N . VAL A 1 281 ? 116.954 101.193 -44.085 1.00 25.09 281 VAL D N 1
ATOM 2057 C CA . VAL A 1 281 ? 115.930 101.285 -45.119 1.00 23.97 281 VAL D CA 1
ATOM 2058 C C . VAL A 1 281 ? 114.529 101.123 -44.530 1.00 28.94 281 VAL D C 1
ATOM 2059 O O . VAL A 1 281 ? 113.540 101.540 -45.133 1.00 29.68 281 VAL D O 1
ATOM 2063 N N . LEU A 1 282 ? 114.453 100.528 -43.343 1.00 26.78 282 LEU D N 1
ATOM 2064 C CA . LEU A 1 282 ? 113.182 100.354 -42.645 1.00 27.92 282 LEU D CA 1
ATOM 2065 C C . LEU A 1 282 ? 112.516 101.688 -42.310 1.00 28.97 282 LEU D C 1
ATOM 2066 O O . LEU A 1 282 ? 111.317 101.738 -42.037 1.00 32.12 282 LEU D O 1
ATOM 2071 N N . LEU A 1 283 ? 113.294 102.765 -42.334 1.00 31.84 283 LEU D N 1
ATOM 2072 C CA A LEU A 1 283 ? 112.770 104.094 -42.042 0.90 29.15 283 LEU D CA 1
ATOM 2073 C CA B LEU A 1 283 ? 112.768 104.094 -42.043 0.10 29.03 283 LEU D CA 1
ATOM 2074 C C . LEU A 1 283 ? 112.249 104.778 -43.303 1.00 32.55 283 LEU D C 1
ATOM 2075 O O . LEU A 1 283 ? 111.686 105.870 -43.240 1.00 43.36 283 LEU D O 1
ATOM 2084 N N . SER A 1 284 ? 112.437 104.129 -44.446 1.00 27.06 284 SER D N 1
ATOM 2085 C CA . SER A 1 284 ? 111.986 104.685 -45.715 1.00 33.32 284 SER D CA 1
ATOM 2086 C C . SER A 1 284 ? 110.646 104.092 -46.133 1.00 34.07 284 SER D C 1
ATOM 2087 O O . SER A 1 284 ? 110.554 102.897 -46.411 1.00 28.87 284 SER D O 1
ATOM 2090 N N . PRO A 1 285 ? 109.600 104.933 -46.176 1.00 47.33 285 PRO D N 1
ATOM 2091 C CA . PRO A 1 285 ? 108.250 104.530 -46.586 1.00 34.48 285 PRO D CA 1
ATOM 2092 C C . PRO A 1 285 ? 108.228 103.893 -47.974 1.00 38.59 285 PRO D C 1
ATOM 2093 O O . PRO A 1 285 ? 107.425 102.995 -48.223 1.00 25.78 285 PRO D O 1
ATOM 2097 N N . LYS A 1 286 ? 109.097 104.362 -48.865 1.00 33.27 286 LYS D N 1
ATOM 2098 C CA . LYS A 1 286 ? 109.143 103.852 -50.232 1.00 33.43 286 LYS D CA 1
ATOM 2099 C C . LYS A 1 286 ? 109.780 102.469 -50.325 1.00 41.79 286 LYS D C 1
ATOM 2100 O O . LYS A 1 286 ? 109.290 101.605 -51.053 1.00 51.38 286 LYS D O 1
ATOM 2106 N N . TYR A 1 287 ? 110.870 102.261 -49.589 1.00 38.25 287 TYR D N 1
ATOM 2107 C CA . TYR A 1 287 ? 111.692 101.070 -49.782 1.00 35.16 287 TYR D CA 1
ATOM 2108 C C . TYR A 1 287 ? 111.675 100.087 -48.610 1.00 34.16 287 TYR D C 1
ATOM 2109 O O . TYR A 1 287 ? 112.348 99.057 -48.663 1.00 28.98 287 TYR D O 1
ATOM 2118 N N . LYS A 1 288 ? 110.917 100.395 -47.561 1.00 28.22 288 LYS D N 1
ATOM 2119 C CA . LYS A 1 288 ? 110.872 99.529 -46.382 1.00 32.80 288 LYS D CA 1
ATOM 2120 C C . LYS A 1 288 ? 110.367 98.125 -46.717 1.00 34.53 288 LYS D C 1
ATOM 2121 O O . LYS A 1 288 ? 110.632 97.171 -45.984 1.00 40.09 288 LYS D O 1
ATOM 2127 N N . SER A 1 289 ? 109.639 98.007 -47.823 1.00 30.33 289 SER D N 1
ATOM 2128 C CA . SER A 1 289 ? 109.096 96.721 -48.253 1.00 28.46 289 SER D CA 1
ATOM 2129 C C . SER A 1 289 ? 110.205 95.754 -48.662 1.00 24.71 289 SER D C 1
ATOM 2130 O O . SER A 1 289 ? 110.032 94.538 -48.595 1.00 22.02 289 SER D O 1
ATOM 2133 N N . LEU A 1 290 ? 111.340 96.303 -49.086 1.00 32.19 290 LEU D N 1
ATOM 2134 C CA . LEU A 1 290 ? 112.483 95.495 -49.502 1.00 29.27 290 LEU D CA 1
ATOM 2135 C C . LEU A 1 290 ? 112.997 94.600 -48.378 1.00 36.90 290 LEU D C 1
ATOM 2136 O O . LEU A 1 290 ? 113.545 93.527 -48.631 1.00 23.72 290 LEU D O 1
ATOM 2141 N N . LEU A 1 291 ? 112.810 95.043 -47.139 1.00 28.64 291 LEU D N 1
ATOM 2142 C CA . LEU A 1 291 ? 113.293 94.298 -45.982 1.00 29.43 291 LEU D CA 1
ATOM 2143 C C . LEU A 1 291 ? 112.189 93.492 -45.310 1.00 26.36 291 LEU D C 1
ATOM 2144 O O . LEU A 1 291 ? 112.159 93.365 -44.086 1.00 33.11 291 LEU D O 1
ATOM 2149 N N . THR A 1 292 ? 111.284 92.945 -46.114 1.00 32.14 292 THR D N 1
ATOM 2150 C CA . THR A 1 292 ? 110.207 92.117 -45.589 1.00 38.56 292 THR D CA 1
ATOM 2151 C C . THR A 1 292 ? 110.765 90.823 -45.009 1.00 31.44 292 THR D C 1
ATOM 2152 O O . THR A 1 292 ? 111.485 90.092 -45.688 1.00 31.43 292 THR D O 1
ATOM 2156 N N . GLY A 1 293 ? 110.440 90.553 -43.749 1.00 21.73 293 GLY D N 1
ATOM 2157 C CA . GLY A 1 293 ? 110.867 89.325 -43.103 1.00 29.93 293 GLY D CA 1
ATOM 2158 C C . GLY A 1 293 ? 111.906 89.515 -42.013 1.00 18.75 293 GLY D C 1
ATOM 2159 O O . GLY A 1 293 ? 112.370 88.544 -41.420 1.00 18.31 293 GLY D O 1
ATOM 2160 N N . THR A 1 294 ? 112.279 90.764 -41.753 1.00 18.60 294 THR D N 1
ATOM 2161 C CA . THR A 1 294 ? 113.265 91.060 -40.720 1.00 16.44 294 THR D CA 1
ATOM 2162 C C . THR A 1 294 ? 112.747 90.661 -39.341 1.00 21.29 294 THR D C 1
ATOM 2163 O O . THR A 1 294 ? 113.525 90.321 -38.451 1.00 19.07 294 THR D O 1
ATOM 2167 N N . GLY A 1 295 ? 111.429 90.702 -39.173 1.00 22.53 295 GLY D N 1
ATOM 2168 C CA . GLY A 1 295 ? 110.809 90.333 -37.913 1.00 15.96 295 GLY D CA 1
ATOM 2169 C C . GLY A 1 295 ? 110.902 88.848 -37.612 1.00 17.91 295 GLY D C 1
ATOM 2170 O O . GLY A 1 295 ? 110.682 88.423 -36.478 1.00 27.19 295 GLY D O 1
ATOM 2171 N N . LEU A 1 296 ? 111.230 88.057 -38.629 1.00 15.46 296 LEU D N 1
ATOM 2172 C CA . LEU A 1 296 ? 111.356 86.610 -38.472 1.00 21.76 296 LEU D CA 1
ATOM 2173 C C . LEU A 1 296 ? 112.696 86.222 -37.854 1.00 19.61 296 LEU D C 1
ATOM 2174 O O . LEU A 1 296 ? 112.867 85.106 -37.366 1.00 26.83 296 LEU D O 1
ATOM 2179 N N . ALA A 1 297 ? 113.646 87.150 -37.881 1.00 17.78 297 ALA D N 1
ATOM 2180 C CA . ALA A 1 297 ? 114.982 86.890 -37.360 1.00 26.39 297 ALA D CA 1
ATOM 2181 C C . ALA A 1 297 ? 114.995 86.843 -35.835 1.00 25.62 297 ALA D C 1
ATOM 2182 O O . ALA A 1 297 ? 114.110 87.392 -35.178 1.00 23.36 297 ALA D O 1
ATOM 2184 N N . ASP A 1 298 ? 116.004 86.180 -35.280 1.00 21.45 298 ASP D N 1
ATOM 2185 C CA . ASP A 1 298 ? 116.178 86.124 -33.834 1.00 14.98 298 ASP D CA 1
ATOM 2186 C C . ASP A 1 298 ? 117.065 87.271 -33.368 1.00 14.96 298 ASP D C 1
ATOM 2187 O O . ASP A 1 298 ? 117.020 87.670 -32.205 1.00 24.97 298 ASP D O 1
ATOM 2192 N N . SER A 1 299 ? 117.870 87.795 -34.286 1.00 14.44 299 SER D N 1
ATOM 2193 C CA . SER A 1 299 ? 118.728 88.939 -34.000 1.00 15.61 299 SER D CA 1
ATOM 2194 C C . SER A 1 299 ? 119.060 89.695 -35.281 1.00 22.53 299 SER D C 1
ATOM 2195 O O . SER A 1 299 ? 119.039 89.129 -36.375 1.00 10.19 299 SER D O 1
ATOM 2198 N N . ILE A 1 300 ? 119.369 90.978 -35.138 1.00 17.95 300 ILE D N 1
ATOM 2199 C CA . ILE A 1 300 ? 119.732 91.801 -36.281 1.00 13.19 300 ILE D CA 1
ATOM 2200 C C . ILE A 1 300 ? 120.666 92.924 -35.855 1.00 14.54 300 ILE D C 1
ATOM 2201 O O . ILE A 1 300 ? 120.475 93.540 -34.807 1.00 23.01 300 ILE D O 1
ATOM 2206 N N . SER A 1 301 ? 121.681 93.181 -36.671 1.00 18.04 301 SER D N 1
ATOM 2207 C CA . SER A 1 301 ? 122.607 94.274 -36.416 1.00 10.09 301 SER D CA 1
ATOM 2208 C C . SER A 1 301 ? 122.178 95.500 -37.209 1.00 16.70 301 SER D C 1
ATOM 2209 O O . SER A 1 301 ? 121.441 95.388 -38.188 1.00 20.46 301 SER D O 1
ATOM 2212 N N . TRP A 1 302 ? 122.643 96.668 -36.785 1.00 21.49 302 TRP D N 1
ATOM 2213 C CA . TRP A 1 302 ? 122.190 97.922 -37.371 1.00 19.42 302 TRP D CA 1
ATOM 2214 C C . TRP A 1 302 ? 123.125 99.053 -36.958 1.00 25.08 302 TRP D C 1
ATOM 2215 O O . TRP A 1 302 ? 123.151 99.455 -35.794 1.00 28.22 302 TRP D O 1
ATOM 2226 N N . ASP A 1 303 ? 123.890 99.564 -37.917 1.00 19.00 303 ASP D N 1
ATOM 2227 C CA . ASP A 1 303 ? 124.857 100.623 -37.645 1.00 25.86 303 ASP D CA 1
ATOM 2228 C C . ASP A 1 303 ? 124.265 102.001 -37.911 1.00 30.45 303 ASP D C 1
ATOM 2229 O O . ASP A 1 303 ? 123.750 102.271 -38.996 1.00 34.46 303 ASP D O 1
ATOM 2234 N N . ALA A 1 304 ? 124.348 102.873 -36.912 1.00 21.49 304 ALA D N 1
ATOM 2235 C CA . ALA A 1 304 ? 123.799 104.216 -37.024 1.00 22.06 304 ALA D CA 1
ATOM 2236 C C . ALA A 1 304 ? 124.800 105.163 -37.679 1.00 28.43 304 ALA D C 1
ATOM 2237 O O . ALA A 1 304 ? 124.411 106.139 -38.321 1.00 20.83 304 ALA D O 1
ATOM 2239 N N . HIS A 1 305 ? 126.089 104.870 -37.526 1.00 22.44 305 HIS D N 1
ATOM 2240 C CA . HIS A 1 305 ? 127.121 105.699 -38.139 1.00 21.32 305 HIS D CA 1
ATOM 2241 C C . HIS A 1 305 ? 127.245 105.427 -39.636 1.00 26.95 305 HIS D C 1
ATOM 2242 O O . HIS A 1 305 ? 128.166 105.915 -40.290 1.00 40.47 305 HIS D O 1
ATOM 2249 N N . LYS A 1 306 ? 126.306 104.657 -40.178 1.00 31.47 306 LYS D N 1
ATOM 2250 C CA . LYS A 1 306 ? 126.227 104.460 -41.620 1.00 28.56 306 LYS D CA 1
ATOM 2251 C C . LYS A 1 306 ? 125.084 105.278 -42.211 1.00 18.41 306 LYS D C 1
ATOM 2252 O O . LYS A 1 306 ? 125.284 106.411 -42.650 1.00 45.48 306 LYS D O 1
ATOM 2258 N N . TRP A 1 307 ? 123.885 104.706 -42.205 1.00 23.27 307 TRP D N 1
ATOM 2259 C CA . TRP A 1 307 ? 122.744 105.333 -42.862 1.00 26.46 307 TRP D CA 1
ATOM 2260 C C . TRP A 1 307 ? 121.771 105.965 -41.870 1.00 22.87 307 TRP D C 1
ATOM 2261 O O . TRP A 1 307 ? 120.625 106.253 -42.213 1.00 33.64 307 TRP D O 1
ATOM 2272 N N . LEU A 1 308 ? 122.229 106.179 -40.641 1.00 26.96 308 LEU D N 1
ATOM 2273 C CA . LEU A 1 308 ? 121.466 106.969 -39.679 1.00 27.36 308 LEU D CA 1
ATOM 2274 C C . LEU A 1 308 ? 122.215 108.258 -39.381 1.00 21.64 308 LEU D C 1
ATOM 2275 O O . LEU A 1 308 ? 121.857 109.007 -38.473 1.00 16.24 308 LEU D O 1
ATOM 2280 N N . PHE A 1 309 ? 123.260 108.501 -40.165 1.00 27.49 309 PHE D N 1
ATOM 2281 C CA . PHE A 1 309 ? 123.976 109.771 -40.157 1.00 30.17 309 PHE D CA 1
ATOM 2282 C C . PHE A 1 309 ? 124.522 110.113 -38.776 1.00 30.44 309 PHE D C 1
ATOM 2283 O O . PHE A 1 309 ? 124.297 111.206 -38.257 1.00 30.82 309 PHE D O 1
ATOM 2291 N N . GLN A 1 310 ? 125.243 109.165 -38.189 1.00 31.78 310 GLN D N 1
ATOM 2292 C CA . GLN A 1 310 ? 125.892 109.385 -36.906 1.00 20.48 310 GLN D CA 1
ATOM 2293 C C . GLN A 1 310 ? 127.402 109.327 -37.065 1.00 14.84 310 GLN D C 1
ATOM 2294 O O . GLN A 1 310 ? 127.911 108.847 -38.078 1.00 26.29 310 GLN D O 1
ATOM 2300 N N . THR A 1 311 ? 128.116 109.822 -36.062 1.00 24.03 311 THR D N 1
ATOM 2301 C CA . THR A 1 311 ? 129.570 109.750 -36.057 1.00 19.17 311 THR D CA 1
ATOM 2302 C C . THR A 1 311 ? 130.038 108.423 -35.475 1.00 23.76 311 THR D C 1
ATOM 2303 O O . THR A 1 311 ? 129.333 107.803 -34.681 1.00 33.84 311 THR D O 1
ATOM 2307 N N . TYR A 1 312 ? 131.226 107.986 -35.879 1.00 21.05 312 TYR D N 1
ATOM 2308 C CA . TYR A 1 312 ? 131.823 106.780 -35.316 1.00 17.83 312 TYR D CA 1
ATOM 2309 C C . TYR A 1 312 ? 132.061 106.967 -33.820 1.00 27.52 312 TYR D C 1
ATOM 2310 O O . TYR A 1 312 ? 132.613 107.982 -33.397 1.00 48.56 312 TYR D O 1
ATOM 2319 N N . GLY A 1 313 ? 131.639 105.993 -33.021 1.00 17.43 313 GLY D N 1
ATOM 2320 C CA . GLY A 1 313 ? 130.945 104.822 -33.520 1.00 9.44 313 GLY D CA 1
ATOM 2321 C C . GLY A 1 313 ? 129.665 104.585 -32.744 1.00 21.91 313 GLY D C 1
ATOM 2322 O O . GLY A 1 313 ? 129.641 104.671 -31.516 1.00 12.03 313 GLY D O 1
ATOM 2323 N N . CYS A 1 314 ? 128.594 104.285 -33.469 1.00 28.60 314 CYS D N 1
ATOM 2324 C CA . CYS A 1 314 ? 127.280 104.117 -32.868 1.00 16.42 314 CYS D CA 1
ATOM 2325 C C . CYS A 1 314 ? 126.485 103.042 -33.601 1.00 29.91 314 CYS D C 1
ATOM 2326 O O . CYS A 1 314 ? 125.828 103.319 -34.604 1.00 38.50 314 CYS D O 1
ATOM 2329 N N . ALA A 1 315 ? 126.558 101.813 -33.100 1.00 21.47 315 ALA D N 1
ATOM 2330 C CA . ALA A 1 315 ? 125.875 100.688 -33.726 1.00 21.18 315 ALA D CA 1
ATOM 2331 C C . ALA A 1 315 ? 124.928 100.002 -32.749 1.00 16.68 315 ALA D C 1
ATOM 2332 O O . ALA A 1 315 ? 125.091 100.108 -31.533 1.00 17.57 315 ALA D O 1
ATOM 2334 N N . MET A 1 316 ? 123.934 99.301 -33.287 1.00 17.39 316 MET D N 1
ATOM 2335 C CA . MET A 1 316 ? 122.937 98.633 -32.458 1.00 14.42 316 MET D CA 1
ATOM 2336 C C . MET A 1 316 ? 122.850 97.145 -32.773 1.00 21.67 316 MET D C 1
ATOM 2337 O O . MET A 1 316 ? 123.051 96.725 -33.912 1.00 15.93 316 MET D O 1
ATOM 2342 N N . VAL A 1 317 ? 122.559 96.350 -31.750 1.00 17.59 317 VAL D N 1
ATOM 2343 C CA . VAL A 1 317 ? 122.217 94.948 -31.941 1.00 14.40 317 VAL D CA 1
ATOM 2344 C C . VAL A 1 317 ? 120.863 94.690 -31.293 1.00 17.93 317 VAL D C 1
ATOM 2345 O O . VAL A 1 317 ? 120.650 95.040 -30.133 1.00 18.55 317 VAL D O 1
ATOM 2349 N N . LEU A 1 318 ? 119.946 94.084 -32.038 1.00 14.43 318 LEU D N 1
ATOM 2350 C CA . LEU A 1 318 ? 118.604 93.839 -31.522 1.00 16.92 318 LEU D CA 1
ATOM 2351 C C . LEU A 1 318 ? 118.236 92.362 -31.571 1.00 21.40 318 LEU D C 1
ATOM 2352 O O . LEU A 1 318 ? 118.437 91.695 -32.587 1.00 29.58 318 LEU D O 1
ATOM 2357 N N . VAL A 1 319 ? 117.698 91.857 -30.466 1.00 19.94 319 VAL D N 1
ATOM 2358 C CA . VAL A 1 319 ? 117.228 90.478 -30.398 1.00 24.29 319 VAL D CA 1
ATOM 2359 C C . VAL A 1 319 ? 115.726 90.437 -30.143 1.00 23.43 319 VAL D C 1
ATOM 2360 O O . VAL A 1 319 ? 115.177 91.314 -29.476 1.00 26.11 319 VAL D O 1
ATOM 2364 N N . LYS A 1 320 ? 115.066 89.415 -30.677 1.00 20.42 320 LYS D N 1
ATOM 2365 C CA . LYS A 1 320 ? 113.624 89.265 -30.513 1.00 17.39 320 LYS D CA 1
ATOM 2366 C C . LYS A 1 320 ? 113.264 88.947 -29.065 1.00 25.87 320 LYS D C 1
ATOM 2367 O O . LYS A 1 320 ? 112.233 89.391 -28.559 1.00 38.37 320 LYS D O 1
ATOM 2373 N N . ASP A 1 321 ? 114.123 88.174 -28.407 1.00 29.53 321 ASP D N 1
ATOM 2374 C CA . ASP A 1 321 ? 113.925 87.804 -27.011 1.00 21.40 321 ASP D CA 1
ATOM 2375 C C . ASP A 1 321 ? 115.112 88.270 -26.173 1.00 25.95 321 ASP D C 1
ATOM 2376 O O . ASP A 1 321 ? 116.213 87.729 -26.283 1.00 24.68 321 ASP D O 1
ATOM 2381 N N . ILE A 1 322 ? 114.878 89.274 -25.335 1.00 30.51 322 ILE D N 1
ATOM 2382 C CA . ILE A 1 322 ? 115.945 89.889 -24.551 1.00 30.86 322 ILE D CA 1
ATOM 2383 C C . ILE A 1 322 ? 116.586 88.911 -23.566 1.00 29.93 322 ILE D C 1
ATOM 2384 O O . ILE A 1 322 ? 117.720 89.117 -23.131 1.00 23.02 322 ILE D O 1
ATOM 2389 N N . ARG A 1 323 ? 115.861 87.850 -23.220 1.00 23.54 323 ARG D N 1
ATOM 2390 C CA . ARG A 1 323 ? 116.376 86.837 -22.302 1.00 24.13 323 ARG D CA 1
ATOM 2391 C C . ARG A 1 323 ? 117.627 86.152 -22.847 1.00 29.25 323 ARG D C 1
ATOM 2392 O O . ARG A 1 323 ? 118.465 85.675 -22.082 1.00 32.45 323 ARG D O 1
ATOM 2400 N N . ASN A 1 324 ? 117.749 86.104 -24.169 1.00 25.31 324 ASN D N 1
ATOM 2401 C CA . ASN A 1 324 ? 118.890 85.456 -24.806 1.00 24.80 324 ASN D CA 1
ATOM 2402 C C . ASN A 1 324 ? 120.181 86.249 -24.615 1.00 29.29 324 ASN D C 1
ATOM 2403 O O . ASN A 1 324 ? 121.267 85.673 -24.534 1.00 26.65 324 ASN D O 1
ATOM 2408 N N . LEU A 1 325 ? 120.057 87.571 -24.544 1.00 26.78 325 LEU D N 1
ATOM 2409 C CA . LEU A 1 325 ? 121.208 88.432 -24.302 1.00 30.69 325 LEU D CA 1
ATOM 2410 C C . LEU A 1 325 ? 121.638 88.360 -22.842 1.00 41.44 325 LEU D C 1
ATOM 2411 O O . LEU A 1 325 ? 122.828 88.412 -22.529 1.00 33.72 325 LEU D O 1
ATOM 2416 N N . PHE A 1 326 ? 120.660 88.232 -21.952 1.00 32.33 326 PHE D N 1
ATOM 2417 C CA . PHE A 1 326 ? 120.932 88.162 -20.523 1.00 38.23 326 PHE D CA 1
ATOM 2418 C C . PHE A 1 326 ? 121.623 86.855 -20.156 1.00 41.29 326 PHE D C 1
ATOM 2419 O O . PHE A 1 326 ? 122.461 86.815 -19.256 1.00 44.97 326 PHE D O 1
ATOM 2427 N N . HIS A 1 327 ? 121.272 85.786 -20.862 1.00 34.67 327 HIS D N 1
ATOM 2428 C CA . HIS A 1 327 ? 121.830 84.470 -20.579 1.00 34.63 327 HIS D CA 1
ATOM 2429 C C . HIS A 1 327 ? 123.315 84.402 -20.911 1.00 34.01 327 HIS D C 1
ATOM 2430 O O . HIS A 1 327 ? 124.075 83.686 -20.259 1.00 43.90 327 HIS D O 1
ATOM 2437 N N . SER A 1 328 ? 123.723 85.147 -21.932 1.00 37.26 328 SER D N 1
ATOM 2438 C CA . SER A 1 328 ? 125.089 85.065 -22.434 1.00 34.93 328 SER D CA 1
ATOM 2439 C C . SER A 1 328 ? 126.053 86.012 -21.727 1.00 24.84 328 SER D C 1
ATOM 2440 O O . SER A 1 328 ? 127.262 85.777 -21.726 1.00 33.63 328 SER D O 1
ATOM 2443 N N . PHE A 1 329 ? 125.532 87.079 -21.128 1.00 25.41 329 PHE D N 1
ATOM 2444 C CA . PHE A 1 329 ? 126.401 88.151 -20.648 1.00 37.32 329 PHE D CA 1
ATOM 2445 C C . PHE A 1 329 ? 126.174 88.594 -19.202 1.00 42.24 329 PHE D C 1
ATOM 2446 O O . PHE A 1 329 ? 126.873 89.485 -18.718 1.00 38.48 329 PHE D O 1
ATOM 2454 N N . HIS A 1 330 ? 125.219 87.986 -18.505 1.00 42.39 330 HIS D N 1
ATOM 2455 C CA . HIS A 1 330 ? 124.911 88.434 -17.148 1.00 43.33 330 HIS D CA 1
ATOM 2456 C C . HIS A 1 330 ? 125.983 87.983 -16.155 1.00 51.69 330 HIS D C 1
ATOM 2457 O O . HIS A 1 330 ? 126.466 86.852 -16.211 1.00 56.95 330 HIS D O 1
ATOM 2464 N N . VAL A 1 331 ? 126.357 88.889 -15.255 1.00 32.94 331 VAL D N 1
ATOM 2465 C CA . VAL A 1 331 ? 127.344 88.598 -14.220 1.00 38.98 331 VAL D CA 1
ATOM 2466 C C . VAL A 1 331 ? 126.917 89.196 -12.882 1.00 48.88 331 VAL D C 1
ATOM 2467 O O . VAL A 1 331 ? 126.280 90.249 -12.840 1.00 48.24 331 VAL D O 1
ATOM 2471 N N . ASN A 1 332 ? 127.271 88.522 -11.792 1.00 47.59 332 ASN D N 1
ATOM 2472 C CA . ASN A 1 332 ? 126.881 88.969 -10.458 1.00 46.47 332 ASN D CA 1
ATOM 2473 C C . ASN A 1 332 ? 128.038 88.966 -9.464 1.00 61.18 332 ASN D C 1
ATOM 2474 O O . ASN A 1 332 ? 127.998 88.247 -8.465 1.00 52.68 332 ASN D O 1
ATOM 2479 N N . PRO A 1 333 ? 129.074 89.776 -9.731 1.00 50.56 333 PRO D N 1
ATOM 2480 C CA . PRO A 1 333 ? 130.229 89.870 -8.830 1.00 60.03 333 PRO D CA 1
ATOM 2481 C C . PRO A 1 333 ? 129.872 90.511 -7.489 1.00 78.23 333 PRO D C 1
ATOM 2482 O O . PRO A 1 333 ? 128.773 91.045 -7.334 1.00 55.07 333 PRO D O 1
ATOM 2486 N N . GLU A 1 334 ? 130.797 90.448 -6.535 1.00 82.96 334 GLU D N 1
ATOM 2487 C CA . GLU A 1 334 ? 130.582 91.006 -5.203 1.00 61.55 334 GLU D CA 1
ATOM 2488 C C . GLU A 1 334 ? 130.331 92.510 -5.263 1.00 66.16 334 GLU D C 1
ATOM 2489 O O . GLU A 1 334 ? 129.348 93.006 -4.711 1.00 63.38 334 GLU D O 1
ATOM 2495 N N . TYR A 1 335 ? 131.223 93.233 -5.931 1.00 66.01 335 TYR D N 1
ATOM 2496 C CA . TYR A 1 335 ? 130.988 94.639 -6.229 1.00 50.33 335 TYR D CA 1
ATOM 2497 C C . TYR A 1 335 ? 129.848 94.738 -7.236 1.00 68.94 335 TYR D C 1
ATOM 2498 O O . TYR A 1 335 ? 129.455 93.734 -7.829 1.00 80.63 335 TYR D O 1
ATOM 2507 N N . LEU A 1 336 ? 129.317 95.943 -7.425 1.00 59.89 336 LEU D N 1
ATOM 2508 C CA . LEU A 1 336 ? 128.156 96.143 -8.290 1.00 74.72 336 LEU D CA 1
ATOM 2509 C C . LEU A 1 336 ? 126.915 95.466 -7.713 1.00 61.73 336 LEU D C 1
ATOM 2510 O O . LEU A 1 336 ? 125.923 95.267 -8.415 1.00 72.01 336 LEU D O 1
ATOM 2515 N N . LYS A 1 337 ? 126.976 95.110 -6.433 1.00 60.10 337 LYS D N 1
ATOM 2516 C CA . LYS A 1 337 ? 125.834 94.505 -5.760 1.00 47.66 337 LYS D CA 1
ATOM 2517 C C . LYS A 1 337 ? 124.837 95.586 -5.358 1.00 52.44 337 LYS D C 1
ATOM 2518 O O . LYS A 1 337 ? 123.640 95.327 -5.235 1.00 59.93 337 LYS D O 1
ATOM 2524 N N . ASP A 1 338 ? 125.343 96.799 -5.156 1.00 66.63 338 ASP D N 1
ATOM 2525 C CA . ASP A 1 338 ? 124.493 97.951 -4.882 1.00 70.71 338 ASP D CA 1
ATOM 2526 C C . ASP A 1 338 ? 123.955 98.523 -6.188 1.00 65.12 338 ASP D C 1
ATOM 2527 O O . ASP A 1 338 ? 123.214 99.506 -6.192 1.00 67.32 338 ASP D O 1
ATOM 2532 N N . LEU A 1 339 ? 124.343 97.898 -7.295 1.00 56.66 339 LEU D N 1
ATOM 2533 C CA . LEU A 1 339 ? 123.875 98.298 -8.616 1.00 59.77 339 LEU D CA 1
ATOM 2534 C C . LEU A 1 339 ? 123.061 97.175 -9.252 1.00 68.44 339 LEU D C 1
ATOM 2535 O O . LEU A 1 339 ? 123.011 97.047 -10.476 1.00 56.36 339 LEU D O 1
ATOM 2540 N N . GLU A 1 340 ? 122.429 96.366 -8.405 1.00 76.05 340 GLU D N 1
ATOM 2541 C CA . GLU A 1 340 ? 121.633 95.226 -8.852 1.00 58.63 340 GLU D CA 1
ATOM 2542 C C . GLU A 1 340 ? 122.512 94.172 -9.514 1.00 51.82 340 GLU D C 1
ATOM 2543 O O . GLU A 1 340 ? 123.094 93.325 -8.838 1.00 41.23 340 GLU D O 1
ATOM 2545 N N . ASP A 1 344 ? 114.411 91.629 -14.970 1.00 70.09 344 ASP D N 1
ATOM 2546 C CA . ASP A 1 344 ? 113.969 92.864 -14.334 1.00 100.33 344 ASP D CA 1
ATOM 2547 C C . ASP A 1 344 ? 114.471 94.079 -15.104 1.00 102.66 344 ASP D C 1
ATOM 2548 O O . ASP A 1 344 ? 114.486 94.083 -16.334 1.00 94.77 344 ASP D O 1
ATOM 2553 N N . ASN A 1 345 ? 114.878 95.111 -14.371 1.00 110.92 345 ASN D N 1
ATOM 2554 C CA . ASN A 1 345 ? 115.474 96.294 -14.980 1.00 101.62 345 ASN D CA 1
ATOM 2555 C C . ASN A 1 345 ? 116.949 96.039 -15.273 1.00 106.56 345 ASN D C 1
ATOM 2556 O O . ASN A 1 345 ? 117.812 96.273 -14.427 1.00 94.16 345 ASN D O 1
ATOM 2561 N N . VAL A 1 346 ? 117.226 95.559 -16.481 1.00 93.94 346 VAL D N 1
ATOM 2562 C CA . VAL A 1 346 ? 118.559 95.087 -16.841 1.00 78.80 346 VAL D CA 1
ATOM 2563 C C . VAL A 1 346 ? 119.584 96.202 -17.025 1.00 71.82 346 VAL D C 1
ATOM 2564 O O . VAL A 1 346 ? 119.297 97.234 -17.633 1.00 60.58 346 VAL D O 1
ATOM 2568 N N . ASN A 1 347 ? 120.782 95.980 -16.492 1.00 71.51 347 ASN D N 1
ATOM 2569 C CA . ASN A 1 347 ? 121.920 96.843 -16.779 1.00 57.71 347 ASN D CA 1
ATOM 2570 C C . ASN A 1 347 ? 122.537 96.440 -18.111 1.00 44.38 347 ASN D C 1
ATOM 2571 O O . ASN A 1 347 ? 122.575 95.257 -18.448 1.00 48.76 347 ASN D O 1
ATOM 2576 N N . THR A 1 348 ? 123.020 97.421 -18.866 1.00 45.23 348 THR D N 1
ATOM 2577 C CA . THR A 1 348 ? 123.547 97.163 -20.202 1.00 47.39 348 THR D CA 1
ATOM 2578 C C . THR A 1 348 ? 124.775 96.254 -20.163 1.00 57.13 348 THR D C 1
ATOM 2579 O O . THR A 1 348 ? 125.125 95.632 -21.168 1.00 49.92 348 THR D O 1
ATOM 2583 N N . TRP A 1 349 ? 125.423 96.167 -19.004 1.00 41.03 349 TRP D N 1
ATOM 2584 C CA . TRP A 1 349 ? 126.575 95.283 -18.864 1.00 31.86 349 TRP D CA 1
ATOM 2585 C C . TRP A 1 349 ? 126.126 93.829 -18.717 1.00 48.71 349 TRP D C 1
ATOM 2586 O O . TRP A 1 349 ? 126.900 92.903 -18.961 1.00 41.10 349 TRP D O 1
ATOM 2597 N N . ASP A 1 350 ? 124.870 93.636 -18.324 1.00 37.19 350 ASP D N 1
ATOM 2598 C CA . ASP A 1 350 ? 124.321 92.295 -18.154 1.00 43.74 350 ASP D CA 1
ATOM 2599 C C . ASP A 1 350 ? 123.922 91.687 -19.492 1.00 41.16 350 ASP D C 1
ATOM 2600 O O . ASP A 1 350 ? 123.676 90.485 -19.587 1.00 39.83 350 ASP D O 1
ATOM 2605 N N . ILE A 1 351 ? 123.858 92.522 -20.524 1.00 42.29 351 ILE D N 1
ATOM 2606 C CA . ILE A 1 351 ? 123.515 92.048 -21.859 1.00 44.44 351 ILE D CA 1
ATOM 2607 C C . ILE A 1 351 ? 124.693 92.203 -22.820 1.00 50.11 351 ILE D C 1
ATOM 2608 O O . ILE A 1 351 ? 124.522 92.166 -24.038 1.00 34.13 351 ILE D O 1
ATOM 2613 N N . GLY A 1 352 ? 125.884 92.382 -22.251 1.00 64.70 352 GLY D N 1
ATOM 2614 C CA . GLY A 1 352 ? 127.139 92.271 -22.977 1.00 28.91 352 GLY D CA 1
ATOM 2615 C C . GLY A 1 352 ? 127.413 93.244 -24.109 1.00 55.80 352 GLY D C 1
ATOM 2616 O O . GLY A 1 352 ? 126.533 93.980 -24.552 1.00 89.24 352 GLY D O 1
ATOM 2617 N N . MET A 1 353 ? 128.663 93.247 -24.564 1.00 61.91 353 MET D N 1
ATOM 2618 C CA . MET A 1 353 ? 129.688 92.413 -23.945 1.00 41.60 353 MET D CA 1
ATOM 2619 C C . MET A 1 353 ? 130.750 93.273 -23.267 1.00 40.64 353 MET D C 1
ATOM 2620 O O . MET A 1 353 ? 131.827 92.790 -22.916 1.00 38.87 353 MET D O 1
ATOM 2625 N N . GLU A 1 354 ? 130.436 94.551 -23.085 1.00 51.65 354 GLU D N 1
ATOM 2626 C CA . GLU A 1 354 ? 131.315 95.458 -22.364 1.00 37.04 354 GLU D CA 1
ATOM 2627 C C . GLU A 1 354 ? 130.667 95.878 -21.052 1.00 42.98 354 GLU D C 1
ATOM 2628 O O . GLU A 1 354 ? 129.469 95.679 -20.851 1.00 44.84 354 GLU D O 1
ATOM 2634 N N . LEU A 1 355 ? 131.464 96.457 -20.160 1.00 49.89 355 LEU D N 1
ATOM 2635 C CA . LEU A 1 355 ? 130.977 96.841 -18.841 1.00 54.57 355 LEU D CA 1
ATOM 2636 C C . LEU A 1 355 ? 130.905 98.362 -18.717 1.00 55.64 355 LEU D C 1
ATOM 2637 O O . LEU A 1 355 ? 129.858 98.910 -18.370 1.00 56.31 355 LEU D O 1
ATOM 2642 N N . THR A 1 356 ? 132.012 99.041 -19.002 1.00 58.01 356 THR D N 1
ATOM 2643 C CA . THR A 1 356 ? 132.007 100.499 -19.050 1.00 50.84 356 THR D CA 1
ATOM 2644 C C . THR A 1 356 ? 131.722 100.973 -20.467 1.00 51.02 356 THR D C 1
ATOM 2645 O O . THR A 1 356 ? 132.360 100.533 -21.424 1.00 43.02 356 THR D O 1
ATOM 2649 N N . ARG A 1 357 ? 130.752 101.871 -20.592 1.00 37.89 357 ARG D N 1
ATOM 2650 C CA . ARG A 1 357 ? 130.297 102.328 -21.894 1.00 26.68 357 ARG D CA 1
ATOM 2651 C C . ARG A 1 357 ? 129.919 103.801 -21.847 1.00 35.67 357 ARG D C 1
ATOM 2652 O O . ARG A 1 357 ? 129.374 104.270 -20.849 1.00 52.65 357 ARG D O 1
ATOM 2660 N N . PRO A 1 358 ? 130.205 104.539 -22.927 1.00 36.00 358 PRO D N 1
ATOM 2661 C CA . PRO A 1 358 ? 129.651 105.889 -23.032 1.00 31.31 358 PRO D CA 1
ATOM 2662 C C . PRO A 1 358 ? 128.227 105.830 -23.572 1.00 28.49 358 PRO D C 1
ATOM 2663 O O . PRO A 1 358 ? 127.882 104.864 -24.250 1.00 37.56 358 PRO D O 1
ATOM 2667 N N . ALA A 1 359 ? 127.415 106.839 -23.280 1.00 29.50 359 ALA D N 1
ATOM 2668 C CA . ALA A 1 359 ? 126.035 106.847 -23.750 1.00 23.84 359 ALA D CA 1
ATOM 2669 C C . ALA A 1 359 ? 125.998 107.029 -25.264 1.00 24.72 359 ALA D C 1
ATOM 2670 O O . ALA A 1 359 ? 125.638 108.096 -25.763 1.00 40.51 359 ALA D O 1
ATOM 2672 N N . ARG A 1 360 ? 126.371 105.976 -25.985 1.00 24.44 360 ARG D N 1
ATOM 2673 C CA . ARG A 1 360 ? 126.481 106.027 -27.439 1.00 19.82 360 ARG D CA 1
ATOM 2674 C C . ARG A 1 360 ? 125.153 106.377 -28.101 1.00 24.43 360 ARG D C 1
ATOM 2675 O O . ARG A 1 360 ? 125.116 107.095 -29.100 1.00 20.70 360 ARG D O 1
ATOM 2683 N N . GLY A 1 361 ? 124.064 105.870 -27.532 1.00 20.81 361 GLY D N 1
ATOM 2684 C CA . GLY A 1 361 ? 122.750 106.033 -28.121 1.00 21.19 361 GLY D CA 1
ATOM 2685 C C . GLY A 1 361 ? 122.166 107.423 -27.963 1.00 25.96 361 GLY D C 1
ATOM 2686 O O . GLY A 1 361 ? 121.227 107.787 -28.670 1.00 34.59 361 GLY D O 1
ATOM 2687 N N . LEU A 1 362 ? 122.721 108.201 -27.040 1.00 23.91 362 LEU D N 1
ATOM 2688 C CA . LEU A 1 362 ? 122.194 109.532 -26.754 1.00 24.19 362 LEU D CA 1
ATOM 2689 C C . LEU A 1 362 ? 122.284 110.469 -27.957 1.00 24.81 362 LEU D C 1
ATOM 2690 O O . LEU A 1 362 ? 121.363 111.244 -28.212 1.00 28.97 362 LEU D O 1
ATOM 2695 N N . LYS A 1 363 ? 123.387 110.397 -28.697 1.00 23.90 363 LYS D N 1
ATOM 2696 C CA . LYS A 1 363 ? 123.568 111.254 -29.865 1.00 19.73 363 LYS D CA 1
ATOM 2697 C C . LYS A 1 363 ? 122.597 110.883 -30.981 1.00 33.51 363 LYS D C 1
ATOM 2698 O O . LYS A 1 363 ? 122.260 111.714 -31.825 1.00 29.51 363 LYS D O 1
ATOM 2704 N N . LEU A 1 364 ? 122.152 109.631 -30.985 1.00 32.28 364 LEU D N 1
ATOM 2705 C CA . LEU A 1 364 ? 121.165 109.182 -31.959 1.00 31.99 364 LEU D CA 1
ATOM 2706 C C . LEU A 1 364 ? 119.788 109.720 -31.587 1.00 29.35 364 LEU D C 1
ATOM 2707 O O . LEU A 1 364 ? 118.980 110.042 -32.458 1.00 37.39 364 LEU D O 1
ATOM 2712 N N . TRP A 1 365 ? 119.529 109.809 -30.286 1.00 25.98 365 TRP D N 1
ATOM 2713 C CA . TRP A 1 365 ? 118.297 110.404 -29.781 1.00 29.07 365 TRP D CA 1
ATOM 2714 C C . TRP A 1 365 ? 118.198 111.870 -30.183 1.00 36.34 365 TRP D C 1
ATOM 2715 O O . TRP A 1 365 ? 117.168 112.318 -30.687 1.00 26.62 365 TRP D O 1
ATOM 2726 N N . LEU A 1 366 ? 119.280 112.608 -29.954 1.00 31.61 366 LEU D N 1
ATOM 2727 C CA . LEU A 1 366 ? 119.336 114.029 -30.275 1.00 30.99 366 LEU D CA 1
ATOM 2728 C C . LEU A 1 366 ? 119.023 114.279 -31.746 1.00 30.94 366 LEU D C 1
ATOM 2729 O O . LEU A 1 366 ? 118.295 115.211 -32.087 1.00 38.27 366 LEU D O 1
ATOM 2734 N N . THR A 1 367 ? 119.579 113.440 -32.613 1.00 28.16 367 THR D N 1
ATOM 2735 C CA . THR A 1 367 ? 119.363 113.569 -34.048 1.00 26.64 367 THR D CA 1
ATOM 2736 C C . THR A 1 367 ? 117.913 113.284 -34.422 1.00 36.79 367 THR D C 1
ATOM 2737 O O . THR A 1 367 ? 117.323 113.990 -35.239 1.00 39.94 367 THR D O 1
ATOM 2741 N N . LEU A 1 368 ? 117.344 112.245 -33.818 1.00 32.98 368 LEU D N 1
ATOM 2742 C CA . LEU A 1 368 ? 115.962 111.860 -34.089 1.00 34.63 368 LEU D CA 1
ATOM 2743 C C . LEU A 1 368 ? 114.966 112.924 -33.637 1.00 41.55 368 LEU D C 1
ATOM 2744 O O . LEU A 1 368 ? 113.929 113.122 -34.269 1.00 52.88 368 LEU D O 1
ATOM 2749 N N . GLN A 1 369 ? 115.284 113.607 -32.542 1.00 35.82 369 GLN D N 1
ATOM 2750 C CA . GLN A 1 369 ? 114.400 114.630 -31.996 1.00 34.42 369 GLN D CA 1
ATOM 2751 C C . GLN A 1 369 ? 114.495 115.929 -32.792 1.00 41.85 369 GLN D C 1
ATOM 2752 O O . GLN A 1 369 ? 113.484 116.571 -33.075 1.00 43.02 369 GLN D O 1
ATOM 2758 N N . VAL A 1 370 ? 115.718 116.310 -33.146 1.00 32.44 370 VAL D N 1
ATOM 2759 C CA . VAL A 1 370 ? 115.963 117.563 -33.853 1.00 34.73 370 VAL D CA 1
ATOM 2760 C C . VAL A 1 370 ? 115.564 117.496 -35.327 1.00 35.18 370 VAL D C 1
ATOM 2761 O O . VAL A 1 370 ? 114.999 118.448 -35.864 1.00 53.42 370 VAL D O 1
ATOM 2765 N N . LEU A 1 371 ? 115.861 116.376 -35.977 1.00 36.79 371 LEU D N 1
ATOM 2766 C CA . LEU A 1 371 ? 115.588 116.228 -37.404 1.00 34.39 371 LEU D CA 1
ATOM 2767 C C . LEU A 1 371 ? 114.227 115.591 -37.663 1.00 32.35 371 LEU D C 1
ATOM 2768 O O . LEU A 1 371 ? 113.527 115.966 -38.603 1.00 44.41 371 LEU D O 1
ATOM 2773 N N . GLY A 1 372 ? 113.859 114.624 -36.829 1.00 35.15 372 GLY D N 1
ATOM 2774 C CA . GLY A 1 372 ? 112.612 113.902 -37.002 1.00 26.63 372 GLY D CA 1
ATOM 2775 C C . GLY A 1 372 ? 112.777 112.660 -37.856 1.00 28.51 372 GLY D C 1
ATOM 2776 O O . GLY A 1 372 ? 113.694 112.574 -38.672 1.00 29.86 372 GLY D O 1
ATOM 2777 N N . SER A 1 373 ? 111.884 111.694 -37.669 1.00 30.77 373 SER D N 1
ATOM 2778 C CA . SER A 1 373 ? 111.965 110.424 -38.381 1.00 26.42 373 SER D CA 1
ATOM 2779 C C . SER A 1 373 ? 111.600 110.565 -39.859 1.00 37.34 373 SER D C 1
ATOM 2780 O O . SER A 1 373 ? 112.069 109.794 -40.695 1.00 43.64 373 SER D O 1
ATOM 2783 N N . ASP A 1 374 ? 110.760 111.546 -40.174 1.00 42.88 374 ASP D N 1
ATOM 2784 C CA . ASP A 1 374 ? 110.337 111.778 -41.553 1.00 42.04 374 ASP D CA 1
ATOM 2785 C C . ASP A 1 374 ? 111.490 112.261 -42.428 1.00 36.30 374 ASP D C 1
ATOM 2786 O O . ASP A 1 374 ? 111.711 111.738 -43.521 1.00 28.35 374 ASP D O 1
ATOM 2791 N N . LEU A 1 375 ? 112.222 113.259 -41.942 1.00 32.34 375 LEU D N 1
ATOM 2792 C CA . LEU A 1 375 ? 113.344 113.822 -42.686 1.00 25.67 375 LEU D CA 1
ATOM 2793 C C . LEU A 1 375 ? 114.446 112.789 -42.895 1.00 41.95 375 LEU D C 1
ATOM 2794 O O . LEU A 1 375 ? 115.042 112.711 -43.970 1.00 52.03 375 LEU D O 1
ATOM 2799 N N . ILE A 1 376 ? 114.711 111.996 -41.862 1.00 37.43 376 ILE D N 1
ATOM 2800 C CA . ILE A 1 376 ? 115.740 110.966 -41.928 1.00 42.60 376 ILE D CA 1
ATOM 2801 C C . ILE A 1 376 ? 115.371 109.894 -42.949 1.00 30.07 376 ILE D C 1
ATOM 2802 O O . ILE A 1 376 ? 116.233 109.381 -43.664 1.00 22.30 376 ILE D O 1
ATOM 2807 N N . GLY A 1 377 ? 114.086 109.560 -43.009 1.00 20.42 377 GLY D N 1
ATOM 2808 C CA . GLY A 1 377 ? 113.594 108.603 -43.982 1.00 27.05 377 GLY D CA 1
ATOM 2809 C C . GLY A 1 377 ? 113.820 109.089 -45.400 1.00 39.38 377 GLY D C 1
ATOM 2810 O O . GLY A 1 377 ? 114.205 108.320 -46.282 1.00 33.62 377 GLY D O 1
ATOM 2811 N N . SER A 1 378 ? 113.585 110.379 -45.616 1.00 34.89 378 SER D N 1
ATOM 2812 C CA . SER A 1 378 ? 113.735 110.977 -46.936 1.00 41.24 378 SER D CA 1
ATOM 2813 C C . SER A 1 378 ? 115.201 111.102 -47.334 1.00 36.70 378 SER D C 1
ATOM 2814 O O . SER A 1 378 ? 115.550 110.933 -48.503 1.00 36.02 378 SER D O 1
ATOM 2817 N N . ALA A 1 379 ? 116.055 111.390 -46.356 1.00 31.71 379 ALA D N 1
ATOM 2818 C CA . ALA A 1 379 ? 117.489 111.500 -46.601 1.00 27.34 379 ALA D CA 1
ATOM 2819 C C . ALA A 1 379 ? 118.061 110.157 -47.041 1.00 28.40 379 ALA D C 1
ATOM 2820 O O . ALA A 1 379 ? 119.002 110.099 -47.832 1.00 30.91 379 ALA D O 1
ATOM 2822 N N . ILE A 1 380 ? 117.481 109.079 -46.526 1.00 35.17 380 ILE D N 1
ATOM 2823 C CA . ILE A 1 380 ? 117.866 107.737 -46.936 1.00 33.13 380 ILE D CA 1
ATOM 2824 C C . ILE A 1 380 ? 117.400 107.477 -48.362 1.00 24.68 380 ILE D C 1
ATOM 2825 O O . ILE A 1 380 ? 118.133 106.907 -49.171 1.00 24.30 380 ILE D O 1
ATOM 2830 N N . GLU A 1 381 ? 116.176 107.903 -48.662 1.00 36.15 381 GLU D N 1
ATOM 2831 C CA . GLU A 1 381 ? 115.607 107.741 -49.996 1.00 30.47 381 GLU D CA 1
ATOM 2832 C C . GLU A 1 381 ? 116.411 108.516 -51.034 1.00 24.47 381 GLU D C 1
ATOM 2833 O O . GLU A 1 381 ? 116.482 108.123 -52.199 1.00 27.72 381 GLU D O 1
ATOM 2839 N N . HIS A 1 382 ? 117.021 109.615 -50.601 1.00 24.24 382 HIS D N 1
ATOM 2840 C CA . HIS A 1 382 ? 117.879 110.409 -51.471 1.00 22.25 382 HIS D CA 1
ATOM 2841 C C . HIS A 1 382 ? 119.096 109.595 -51.896 1.00 27.84 382 HIS D C 1
ATOM 2842 O O . HIS A 1 382 ? 119.639 109.790 -52.984 1.00 31.56 382 HIS D O 1
ATOM 2849 N N . GLY A 1 383 ? 119.518 108.684 -51.024 1.00 35.12 383 GLY D N 1
ATOM 2850 C CA . GLY A 1 383 ? 120.641 107.812 -51.310 1.00 31.19 383 GLY D CA 1
ATOM 2851 C C . GLY A 1 383 ? 120.341 106.881 -52.466 1.00 22.87 383 GLY D C 1
ATOM 2852 O O . GLY A 1 383 ? 121.184 106.668 -53.338 1.00 22.08 383 GLY D O 1
ATOM 2853 N N . PHE A 1 384 ? 119.138 106.313 -52.460 1.00 20.78 384 PHE D N 1
ATOM 2854 C CA . PHE A 1 384 ? 118.670 105.479 -53.562 1.00 26.21 384 PHE D CA 1
ATOM 2855 C C . PHE A 1 384 ? 118.728 106.244 -54.878 1.00 30.42 384 PHE D C 1
ATOM 2856 O O . PHE A 1 384 ? 119.175 105.718 -55.898 1.00 24.23 384 PHE D O 1
ATOM 2864 N N . GLN A 1 385 ? 118.275 107.493 -54.837 1.00 29.85 385 GLN D N 1
ATOM 2865 C CA . GLN A 1 385 ? 118.183 108.332 -56.027 1.00 35.43 385 GLN D CA 1
ATOM 2866 C C . GLN A 1 385 ? 119.551 108.665 -56.618 1.00 35.77 385 GLN D C 1
ATOM 2867 O O . GLN A 1 385 ? 119.708 108.722 -57.839 1.00 33.43 385 GLN D O 1
ATOM 2873 N N . LEU A 1 386 ? 120.537 108.880 -55.753 1.00 26.92 386 LEU D N 1
ATOM 2874 C CA . LEU A 1 386 ? 121.884 109.225 -56.198 1.00 30.17 386 LEU D CA 1
ATOM 2875 C C . LEU A 1 386 ? 122.520 108.112 -57.024 1.00 28.67 386 LEU D C 1
ATOM 2876 O O . LEU A 1 386 ? 123.215 108.375 -58.004 1.00 29.72 386 LEU D O 1
ATOM 2881 N N . ALA A 1 387 ? 122.273 106.868 -56.628 1.00 32.11 387 ALA D N 1
ATOM 2882 C CA . ALA A 1 387 ? 122.838 105.727 -57.332 1.00 27.19 387 ALA D CA 1
ATOM 2883 C C . ALA A 1 387 ? 122.137 105.543 -58.671 1.00 35.33 387 ALA D C 1
ATOM 2884 O O . ALA A 1 387 ? 122.764 105.180 -59.667 1.00 27.67 387 ALA D O 1
ATOM 2886 N N . VAL A 1 388 ? 120.831 105.790 -58.686 1.00 26.51 388 VAL D N 1
ATOM 2887 C CA . VAL A 1 388 ? 120.050 105.697 -59.911 1.00 37.17 388 VAL D CA 1
ATOM 2888 C C . VAL A 1 388 ? 120.512 106.742 -60.920 1.00 32.21 388 VAL D C 1
ATOM 2889 O O . VAL A 1 388 ? 120.594 106.467 -62.117 1.00 23.46 388 VAL D O 1
ATOM 2893 N N . TRP A 1 389 ? 120.816 107.940 -60.427 1.00 26.64 389 TRP D N 1
ATOM 2894 C CA . TRP A 1 389 ? 121.331 109.008 -61.277 1.00 30.38 389 TRP D CA 1
ATOM 2895 C C . TRP A 1 389 ? 122.680 108.618 -61.870 1.00 36.42 389 TRP D C 1
ATOM 2896 O O . TRP A 1 389 ? 122.986 108.957 -63.014 1.00 45.10 389 TRP D O 1
ATOM 2907 N N . ALA A 1 390 ? 123.483 107.907 -61.085 1.00 36.94 390 ALA D N 1
ATOM 2908 C CA . ALA A 1 390 ? 124.778 107.425 -61.552 1.00 35.98 390 ALA D CA 1
ATOM 2909 C C . ALA A 1 390 ? 124.609 106.383 -62.654 1.00 32.22 390 ALA D C 1
ATOM 2910 O O . ALA A 1 390 ? 125.370 106.362 -63.622 1.00 33.29 390 ALA D O 1
ATOM 2912 N N . GLU A 1 391 ? 123.607 105.522 -62.503 1.00 27.06 391 GLU D N 1
ATOM 2913 C CA . GLU A 1 391 ? 123.346 104.476 -63.485 1.00 38.59 391 GLU D CA 1
ATOM 2914 C C . GLU A 1 391 ? 122.794 105.073 -64.772 1.00 39.49 391 GLU D C 1
ATOM 2915 O O . GLU A 1 391 ? 123.158 104.652 -65.870 1.00 39.79 391 GLU D O 1
ATOM 2921 N N . GLU A 1 392 ? 121.909 106.053 -64.623 1.00 41.88 392 GLU D N 1
ATOM 2922 C CA . GLU A 1 392 ? 121.291 106.722 -65.761 1.00 33.72 392 GLU D CA 1
ATOM 2923 C C . GLU A 1 392 ? 122.325 107.462 -66.604 1.00 33.58 392 GLU D C 1
ATOM 2924 O O . GLU A 1 392 ? 122.162 107.608 -67.815 1.00 41.87 392 GLU D O 1
ATOM 2930 N N . ALA A 1 393 ? 123.393 107.918 -65.957 1.00 33.00 393 ALA D N 1
ATOM 2931 C CA . ALA A 1 393 ? 124.461 108.637 -66.642 1.00 27.07 393 ALA D CA 1
ATOM 2932 C C . ALA A 1 393 ? 125.428 107.675 -67.329 1.00 37.88 393 ALA D C 1
ATOM 2933 O O . ALA A 1 393 ? 126.185 108.068 -68.217 1.00 42.67 393 ALA D O 1
ATOM 2935 N N . LEU A 1 394 ? 125.398 106.413 -66.911 1.00 39.62 394 LEU D N 1
ATOM 2936 C CA . LEU A 1 394 ? 126.299 105.399 -67.452 1.00 44.35 394 LEU D CA 1
ATOM 2937 C C . LEU A 1 394 ? 125.718 104.693 -68.676 1.00 49.23 394 LEU D C 1
ATOM 2938 O O . LEU A 1 394 ? 126.457 104.287 -69.574 1.00 51.39 394 LEU D O 1
ATOM 2943 N N . ASN A 1 395 ? 124.396 104.546 -68.700 1.00 39.78 395 ASN D N 1
ATOM 2944 C CA . ASN A 1 395 ? 123.715 103.796 -69.754 1.00 52.36 395 ASN D CA 1
ATOM 2945 C C . ASN A 1 395 ? 124.071 104.235 -71.177 1.00 49.20 395 ASN D C 1
ATOM 2946 O O . ASN A 1 395 ? 124.372 103.396 -72.027 1.00 49.75 395 ASN D O 1
ATOM 2951 N N . PRO A 1 396 ? 124.039 105.550 -71.445 1.00 52.12 396 PRO D N 1
ATOM 2952 C CA . PRO A 1 396 ? 124.311 106.023 -72.807 1.00 47.49 396 PRO D CA 1
ATOM 2953 C C . PRO A 1 396 ? 125.789 105.967 -73.189 1.00 36.44 396 PRO D C 1
ATOM 2954 O O . PRO A 1 396 ? 126.111 105.921 -74.376 1.00 47.59 396 PRO D O 1
ATOM 2958 N N . LYS A 1 397 ? 126.673 105.959 -72.198 1.00 33.83 397 LYS D N 1
ATOM 2959 C CA . LYS A 1 397 ? 128.106 105.978 -72.469 1.00 35.03 397 LYS D CA 1
ATOM 2960 C C . LYS A 1 397 ? 128.593 104.636 -73.003 1.00 44.27 397 LYS D C 1
ATOM 2961 O O . LYS A 1 397 ? 128.237 103.576 -72.480 1.00 51.77 397 LYS D O 1
ATOM 2967 N N . LYS A 1 398 ? 129.412 104.695 -74.050 1.00 49.88 398 LYS D N 1
ATOM 2968 C CA . LYS A 1 398 ? 129.891 103.493 -74.730 1.00 55.99 398 LYS D CA 1
ATOM 2969 C C . LYS A 1 398 ? 130.953 102.741 -73.941 1.00 50.84 398 LYS D C 1
ATOM 2970 O O . LYS A 1 398 ? 131.739 103.342 -73.212 1.00 39.51 398 LYS D O 1
ATOM 2976 N N . ASP A 1 399 ? 130.954 101.418 -74.086 1.00 45.33 399 ASP D N 1
ATOM 2977 C CA . ASP A 1 399 ? 131.944 100.553 -73.447 1.00 56.02 399 ASP D CA 1
ATOM 2978 C C . ASP A 1 399 ? 131.854 100.575 -71.923 1.00 43.60 399 ASP D C 1
ATOM 2979 O O . ASP A 1 399 ? 132.724 100.037 -71.238 1.00 44.23 399 ASP D O 1
ATOM 2984 N N . TRP A 1 400 ? 130.805 101.195 -71.393 1.00 42.09 400 TRP D N 1
ATOM 2985 C CA . TRP A 1 400 ? 130.576 101.186 -69.953 1.00 27.51 400 TRP D CA 1
ATOM 2986 C C . TRP A 1 400 ? 129.580 100.097 -69.569 1.00 36.12 400 TRP D C 1
ATOM 2987 O O . TRP A 1 400 ? 128.438 100.087 -70.030 1.00 43.40 400 TRP D O 1
ATOM 2998 N N . GLU A 1 401 ? 130.031 99.186 -68.713 1.00 35.66 401 GLU D N 1
ATOM 2999 C CA . GLU A 1 401 ? 129.278 97.985 -68.374 1.00 26.32 401 GLU D CA 1
ATOM 3000 C C . GLU A 1 401 ? 128.762 98.015 -66.939 1.00 39.14 401 GLU D C 1
ATOM 3001 O O . GLU A 1 401 ? 129.515 98.293 -66.005 1.00 41.13 401 GLU D O 1
ATOM 3007 N N . ILE A 1 402 ? 127.474 97.736 -66.767 1.00 34.46 402 ILE D N 1
ATOM 3008 C CA . ILE A 1 402 ? 126.889 97.655 -65.434 1.00 29.59 402 ILE D CA 1
ATOM 3009 C C . ILE A 1 402 ? 126.958 96.228 -64.900 1.00 40.34 402 ILE D C 1
ATOM 3010 O O . ILE A 1 402 ? 126.227 95.350 -65.358 1.00 30.50 402 ILE D O 1
ATOM 3015 N N . VAL A 1 403 ? 127.838 96.003 -63.929 1.00 32.44 403 VAL D N 1
ATOM 3016 C CA . VAL A 1 403 ? 128.004 94.681 -63.336 1.00 23.05 403 VAL D CA 1
ATOM 3017 C C . VAL A 1 403 ? 126.906 94.416 -62.312 1.00 31.30 403 VAL D C 1
ATOM 3018 O O . VAL A 1 403 ? 126.362 93.315 -62.234 1.00 28.30 403 VAL D O 1
ATOM 3022 N N . SER A 1 404 ? 126.591 95.440 -61.526 1.00 32.80 404 SER D N 1
ATOM 3023 C CA . SER A 1 404 ? 125.461 95.388 -60.609 1.00 30.45 404 SER D CA 1
ATOM 3024 C C . SER A 1 404 ? 124.669 96.690 -60.687 1.00 32.05 404 SER D C 1
ATOM 3025 O O . SER A 1 404 ? 125.224 97.773 -60.482 1.00 24.46 404 SER D O 1
ATOM 3028 N N . PRO A 1 405 ? 123.363 96.588 -60.981 1.00 27.75 405 PRO D N 1
ATOM 3029 C CA . PRO A 1 405 ? 122.505 97.766 -61.157 1.00 38.07 405 PRO D CA 1
ATOM 3030 C C . PRO A 1 405 ? 122.385 98.600 -59.886 1.00 36.19 405 PRO D C 1
ATOM 3031 O O . PRO A 1 405 ? 122.758 98.131 -58.809 1.00 27.09 405 PRO D O 1
ATOM 3035 N N . ALA A 1 406 ? 121.870 99.819 -60.018 1.00 36.79 406 ALA D N 1
ATOM 3036 C CA . ALA A 1 406 ? 121.674 100.699 -58.872 1.00 27.43 406 ALA D CA 1
ATOM 3037 C C . ALA A 1 406 ? 120.784 100.017 -57.841 1.00 22.82 406 ALA D C 1
ATOM 3038 O O . ALA A 1 406 ? 119.583 99.853 -58.051 1.00 33.80 406 ALA D O 1
ATOM 3040 N N . GLN A 1 407 ? 121.383 99.624 -56.724 1.00 28.93 407 GLN D N 1
ATOM 3041 C CA . GLN A 1 407 ? 120.681 98.831 -55.727 1.00 23.92 407 GLN D CA 1
ATOM 3042 C C . GLN A 1 407 ? 120.977 99.334 -54.322 1.00 21.27 407 GLN D C 1
ATOM 3043 O O . GLN A 1 407 ? 122.091 99.186 -53.823 1.00 39.36 407 GLN D O 1
ATOM 3049 N N . MET A 1 408 ? 119.967 99.926 -53.692 1.00 25.47 408 MET D N 1
ATOM 3050 C CA . MET A 1 408 ? 120.092 100.435 -52.333 1.00 22.71 408 MET D CA 1
ATOM 3051 C C . MET A 1 408 ? 121.246 101.430 -52.219 1.00 27.92 408 MET D C 1
ATOM 3052 O O . MET A 1 408 ? 122.168 101.237 -51.426 1.00 31.02 408 MET D O 1
ATOM 3057 N N . ALA A 1 409 ? 121.180 102.495 -53.015 1.00 27.15 409 ALA D N 1
ATOM 3058 C CA . ALA A 1 409 ? 122.202 103.541 -53.016 1.00 19.52 409 ALA D CA 1
ATOM 3059 C C . ALA A 1 409 ? 123.580 102.999 -53.393 1.00 24.34 409 ALA D C 1
ATOM 3060 O O . ALA A 1 409 ? 124.603 103.599 -53.063 1.00 17.28 409 ALA D O 1
ATOM 3062 N N . MET A 1 410 ? 123.600 101.870 -54.093 1.00 18.21 410 MET D N 1
ATOM 3063 C CA . MET A 1 410 ? 124.849 101.181 -54.393 1.00 22.16 410 MET D CA 1
ATOM 3064 C C . MET A 1 410 ? 124.873 100.682 -55.838 1.00 31.33 410 MET D C 1
ATOM 3065 O O . MET A 1 410 ? 123.859 100.218 -56.358 1.00 31.05 410 MET D O 1
ATOM 3070 N N . ILE A 1 411 ? 126.031 100.783 -56.486 1.00 20.39 411 ILE D N 1
ATOM 3071 C CA . ILE A 1 411 ? 126.157 100.356 -57.877 1.00 22.62 411 ILE D CA 1
ATOM 3072 C C . ILE A 1 411 ? 127.593 99.995 -58.261 1.00 22.30 411 ILE D C 1
ATOM 3073 O O . ILE A 1 411 ? 128.545 100.664 -57.857 1.00 21.02 411 ILE D O 1
ATOM 3078 N N . ASN A 1 412 ? 127.738 98.930 -59.044 1.00 21.64 412 ASN D N 1
ATOM 3079 C CA . ASN A 1 412 ? 129.048 98.477 -59.502 1.00 25.89 412 ASN D CA 1
ATOM 3080 C C . ASN A 1 412 ? 129.135 98.473 -61.025 1.00 31.94 412 ASN D C 1
ATOM 3081 O O . ASN A 1 412 ? 128.222 98.005 -61.706 1.00 35.65 412 ASN D O 1
ATOM 3086 N N . PHE A 1 413 ? 130.238 98.992 -61.555 1.00 31.69 413 PHE D N 1
ATOM 3087 C CA . PHE A 1 413 ? 130.390 99.155 -62.997 1.00 32.54 413 PHE D CA 1
ATOM 3088 C C . PHE A 1 413 ? 131.855 99.159 -63.420 1.00 26.91 413 PHE D C 1
ATOM 3089 O O . PHE A 1 413 ? 132.747 99.385 -62.604 1.00 34.03 413 PHE D O 1
ATOM 3097 N N . ARG A 1 414 ? 132.095 98.914 -64.704 1.00 31.58 414 ARG D N 1
ATOM 3098 C CA . ARG A 1 414 ? 133.450 98.908 -65.244 1.00 28.45 414 ARG D CA 1
ATOM 3099 C C . ARG A 1 414 ? 133.489 99.460 -66.666 1.00 38.54 414 ARG D C 1
ATOM 3100 O O . ARG A 1 414 ? 132.503 99.388 -67.400 1.00 34.76 414 ARG D O 1
ATOM 3108 N N . TYR A 1 415 ? 134.636 100.013 -67.046 1.00 39.84 415 TYR D N 1
ATOM 3109 C CA . TYR A 1 415 ? 134.865 100.445 -68.418 1.00 35.25 415 TYR D CA 1
ATOM 3110 C C . TYR A 1 415 ? 135.607 99.334 -69.150 1.00 32.84 415 TYR D C 1
ATOM 3111 O O . TYR A 1 415 ? 136.756 99.035 -68.827 1.00 35.22 415 TYR D O 1
ATOM 3120 N N . ALA A 1 416 ? 134.951 98.720 -70.129 1.00 39.34 416 ALA D N 1
ATOM 3121 C CA . ALA A 1 416 ? 135.513 97.541 -70.779 1.00 51.16 416 ALA D CA 1
ATOM 3122 C C . ALA A 1 416 ? 135.425 97.578 -72.302 1.00 48.10 416 ALA D C 1
ATOM 3123 O O . ALA A 1 416 ? 134.486 97.037 -72.885 1.00 48.46 416 ALA D O 1
ATOM 3125 N N . PRO A 1 417 ? 136.408 98.216 -72.952 1.00 49.11 417 PRO D N 1
ATOM 3126 C CA . PRO A 1 417 ? 136.534 98.131 -74.411 1.00 50.56 417 PRO D CA 1
ATOM 3127 C C . PRO A 1 417 ? 136.852 96.700 -74.844 1.00 45.98 417 PRO D C 1
ATOM 3128 O O . PRO A 1 417 ? 137.707 96.058 -74.234 1.00 41.43 417 PRO D O 1
ATOM 3132 N N . LYS A 1 418 ? 136.174 96.213 -75.879 1.00 45.96 418 LYS D N 1
ATOM 3133 C CA . LYS A 1 418 ? 136.233 94.798 -76.244 1.00 42.54 418 LYS D CA 1
ATOM 3134 C C . LYS A 1 418 ? 137.575 94.357 -76.827 1.00 41.39 418 LYS D C 1
ATOM 3135 O O . LYS A 1 418 ? 137.926 93.179 -76.763 1.00 46.15 418 LYS D O 1
ATOM 3141 N N . ASP A 1 419 ? 138.321 95.297 -77.396 1.00 47.24 419 ASP D N 1
ATOM 3142 C CA . ASP A 1 419 ? 139.605 94.973 -78.014 1.00 47.76 419 ASP D CA 1
ATOM 3143 C C . ASP A 1 419 ? 140.720 94.861 -76.975 1.00 50.20 419 ASP D C 1
ATOM 3144 O O . ASP A 1 419 ? 141.900 94.999 -77.297 1.00 52.23 419 ASP D O 1
ATOM 3149 N N . LEU A 1 420 ? 140.332 94.614 -75.728 1.00 48.91 420 LEU D N 1
ATOM 3150 C CA . LEU A 1 420 ? 141.283 94.466 -74.633 1.00 42.39 420 LEU D CA 1
ATOM 3151 C C . LEU A 1 420 ? 141.165 93.092 -73.982 1.00 44.19 420 LEU D C 1
ATOM 3152 O O . LEU A 1 420 ? 140.106 92.465 -74.015 1.00 47.10 420 LEU D O 1
ATOM 3157 N N . THR A 1 421 ? 142.262 92.632 -73.392 1.00 41.33 421 THR D N 1
ATOM 3158 C CA . THR A 1 421 ? 142.282 91.364 -72.673 1.00 50.42 421 THR D CA 1
ATOM 3159 C C . THR A 1 421 ? 141.676 91.504 -71.279 1.00 52.44 421 THR D C 1
ATOM 3160 O O . THR A 1 421 ? 141.468 92.615 -70.790 1.00 40.94 421 THR D O 1
ATOM 3164 N N . LYS A 1 422 ? 141.388 90.367 -70.651 1.00 53.27 422 LYS D N 1
ATOM 3165 C CA . LYS A 1 422 ? 140.780 90.347 -69.324 1.00 43.09 422 LYS D CA 1
ATOM 3166 C C . LYS A 1 422 ? 141.668 91.058 -68.307 1.00 43.30 422 LYS D C 1
ATOM 3167 O O . LYS A 1 422 ? 141.185 91.822 -67.471 1.00 42.89 422 LYS D O 1
ATOM 3173 N N . GLU A 1 423 ? 142.968 90.796 -68.390 1.00 43.45 423 GLU D N 1
ATOM 3174 C CA . GLU A 1 423 ? 143.953 91.439 -67.526 1.00 35.38 423 GLU D CA 1
ATOM 3175 C C . GLU A 1 423 ? 144.012 92.948 -67.752 1.00 47.00 423 GLU D C 1
ATOM 3176 O O . GLU A 1 423 ? 144.101 93.725 -66.800 1.00 44.82 423 GLU D O 1
ATOM 3182 N N . GLU A 1 424 ? 143.962 93.354 -69.017 1.00 48.40 424 GLU D N 1
ATOM 3183 C CA . GLU A 1 424 ? 144.027 94.767 -69.377 1.00 51.79 424 GLU D CA 1
ATOM 3184 C C . GLU A 1 424 ? 142.800 95.539 -68.904 1.00 54.16 424 GLU D C 1
ATOM 3185 O O . GLU A 1 424 ? 142.911 96.691 -68.483 1.00 47.86 424 GLU D O 1
ATOM 3191 N N . GLN A 1 425 ? 141.634 94.905 -68.975 1.00 44.22 425 GLN D N 1
ATOM 3192 C CA . GLN A 1 425 ? 140.401 95.537 -68.521 1.00 43.03 425 GLN D CA 1
ATOM 3193 C C . GLN A 1 425 ? 140.447 95.809 -67.020 1.00 49.51 425 GLN D C 1
ATOM 3194 O O . GLN A 1 425 ? 139.955 96.836 -66.550 1.00 37.77 425 GLN D O 1
ATOM 3200 N N . ASP A 1 426 ? 141.045 94.886 -66.273 1.00 51.56 426 ASP D N 1
ATOM 3201 C CA . ASP A 1 426 ? 141.189 95.047 -64.830 1.00 36.57 426 ASP D CA 1
ATOM 3202 C C . ASP A 1 426 ? 142.136 96.194 -64.498 1.00 38.16 426 ASP D C 1
ATOM 3203 O O . ASP A 1 426 ? 141.821 97.053 -63.675 1.00 38.95 426 ASP D O 1
ATOM 3208 N N . ILE A 1 427 ? 143.300 96.194 -65.142 1.00 41.40 427 ILE D N 1
ATOM 3209 C CA . ILE A 1 427 ? 144.287 97.252 -64.955 1.00 41.80 427 ILE D CA 1
ATOM 3210 C C . ILE A 1 427 ? 143.710 98.613 -65.327 1.00 42.81 427 ILE D C 1
ATOM 3211 O O . ILE A 1 427 ? 143.989 99.617 -64.672 1.00 36.60 427 ILE D O 1
ATOM 3216 N N . LEU A 1 428 ? 142.905 98.632 -66.386 1.00 42.17 428 LEU D N 1
ATOM 3217 C CA . LEU A 1 428 ? 142.283 99.859 -66.870 1.00 32.37 428 LEU D CA 1
ATOM 3218 C C . LEU A 1 428 ? 141.409 100.512 -65.807 1.00 39.23 428 LEU D C 1
ATOM 3219 O O . LEU A 1 428 ? 141.611 101.673 -65.451 1.00 44.22 428 LEU D O 1
ATOM 3224 N N . ASN A 1 429 ? 140.434 99.760 -65.306 1.00 34.90 429 ASN D N 1
ATOM 3225 C CA . ASN A 1 429 ? 139.529 100.268 -64.283 1.00 36.82 429 ASN D CA 1
ATOM 3226 C C . ASN A 1 429 ? 140.260 100.656 -63.001 1.00 36.67 429 ASN D C 1
ATOM 3227 O O . ASN A 1 429 ? 139.810 101.536 -62.268 1.00 41.56 429 ASN D O 1
ATOM 3232 N N . GLU A 1 430 ? 141.386 99.999 -62.736 1.00 32.11 430 GLU D N 1
ATOM 3233 C CA . GLU A 1 430 ? 142.209 100.341 -61.579 1.00 39.70 430 GLU D CA 1
ATOM 3234 C C . GLU A 1 430 ? 142.864 101.704 -61.771 1.00 42.94 430 GLU D C 1
ATOM 3235 O O . GLU A 1 430 ? 142.928 102.508 -60.840 1.00 40.17 430 GLU D O 1
ATOM 3241 N N . LYS A 1 431 ? 143.351 101.958 -62.982 1.00 38.46 431 LYS D N 1
ATOM 3242 C CA . LYS A 1 431 ? 143.965 103.241 -63.302 1.00 31.15 431 LYS D CA 1
ATOM 3243 C C . LYS A 1 431 ? 142.926 104.357 -63.302 1.00 37.66 431 LYS D C 1
ATOM 3244 O O . LYS A 1 431 ? 143.228 105.499 -62.953 1.00 36.60 431 LYS D O 1
ATOM 3250 N N . ILE A 1 432 ? 141.702 104.021 -63.698 1.00 36.32 432 ILE D N 1
ATOM 3251 C CA . ILE A 1 432 ? 140.609 104.985 -63.692 1.00 38.66 432 ILE D CA 1
ATOM 3252 C C . ILE A 1 432 ? 140.284 105.436 -62.271 1.00 35.95 432 ILE D C 1
ATOM 3253 O O . ILE A 1 432 ? 140.058 106.622 -62.025 1.00 34.32 432 ILE D O 1
ATOM 3258 N N . SER A 1 433 ? 140.265 104.486 -61.340 1.00 45.44 433 SER D N 1
ATOM 3259 C CA . SER A 1 433 ? 140.035 104.797 -59.932 1.00 41.31 433 SER D CA 1
ATOM 3260 C C . SER A 1 433 ? 141.158 105.672 -59.391 1.00 42.42 433 SER D C 1
ATOM 3261 O O . SER A 1 433 ? 140.918 106.697 -58.752 1.00 40.58 433 SER D O 1
ATOM 3264 N N . HIS A 1 434 ? 142.387 105.240 -59.650 1.00 41.88 434 HIS D N 1
ATOM 3265 C CA . HIS A 1 434 ? 143.582 105.986 -59.283 1.00 48.61 434 HIS D CA 1
ATOM 3266 C C . HIS A 1 434 ? 143.546 107.425 -59.815 1.00 46.50 434 HIS D C 1
ATOM 3267 O O . HIS A 1 434 ? 143.906 108.365 -59.105 1.00 41.08 434 HIS D O 1
ATOM 3274 N N . ARG A 1 435 ? 143.111 107.590 -61.061 1.00 42.84 435 ARG D N 1
ATOM 3275 C CA . ARG A 1 435 ? 143.099 108.900 -61.707 1.00 40.60 435 ARG D CA 1
ATOM 3276 C C . ARG A 1 435 ? 142.128 109.875 -61.036 1.00 41.19 435 ARG D C 1
ATOM 3277 O O . ARG A 1 435 ? 142.467 111.035 -60.798 1.00 45.49 435 ARG D O 1
ATOM 3285 N N . ILE A 1 436 ? 140.918 109.405 -60.743 1.00 34.84 436 ILE D N 1
ATOM 3286 C CA . ILE A 1 436 ? 139.893 110.265 -60.156 1.00 32.29 436 ILE D CA 1
ATOM 3287 C C . ILE A 1 436 ? 140.146 110.536 -58.673 1.00 44.58 436 ILE D C 1
ATOM 3288 O O . ILE A 1 436 ? 139.689 111.545 -58.135 1.00 41.90 436 ILE D O 1
ATOM 3293 N N . LEU A 1 437 ? 140.884 109.641 -58.022 1.00 44.10 437 LEU D N 1
ATOM 3294 C CA . LEU A 1 437 ? 141.250 109.819 -56.621 1.00 35.46 437 LEU D CA 1
ATOM 3295 C C . LEU A 1 437 ? 142.208 110.989 -56.467 1.00 42.11 437 LEU D C 1
ATOM 3296 O O . LEU A 1 437 ? 142.061 111.836 -55.584 1.00 63.25 437 LEU D O 1
ATOM 3301 N N . GLU A 1 438 ? 143.187 111.021 -57.358 1.00 41.14 438 GLU D N 1
ATOM 3302 C CA . GLU A 1 438 ? 144.222 112.043 -57.365 1.00 53.50 438 GLU D CA 1
ATOM 3303 C C . GLU A 1 438 ? 143.733 113.370 -57.967 1.00 46.76 438 GLU D C 1
ATOM 3304 O O . GLU A 1 438 ? 144.364 114.420 -57.795 1.00 46.76 438 GLU D O 1
ATOM 3310 N N . SER A 1 439 ? 142.623 113.314 -58.699 1.00 37.87 439 SER D N 1
ATOM 3311 C CA . SER A 1 439 ? 141.992 114.522 -59.229 1.00 36.34 439 SER D CA 1
ATOM 3312 C C . SER A 1 439 ? 141.375 115.337 -58.102 1.00 35.01 439 SER D C 1
ATOM 3313 O O . SER A 1 439 ? 141.318 116.563 -58.167 1.00 40.42 439 SER D O 1
ATOM 3316 N N . GLY A 1 440 ? 140.911 114.636 -57.072 1.00 40.06 440 GLY D N 1
ATOM 3317 C CA . GLY A 1 440 ? 140.335 115.268 -55.901 1.00 37.66 440 GLY D CA 1
ATOM 3318 C C . GLY A 1 440 ? 138.852 115.575 -56.002 1.00 34.29 440 GLY D C 1
ATOM 3319 O O . GLY A 1 440 ? 138.258 116.082 -55.050 1.00 31.09 440 GLY D O 1
ATOM 3320 N N . TYR A 1 441 ? 138.246 115.270 -57.146 1.00 28.35 441 TYR D N 1
ATOM 3321 C CA . TYR A 1 441 ? 136.827 115.559 -57.337 1.00 41.10 441 TYR D CA 1
ATOM 3322 C C . TYR A 1 441 ? 135.946 114.553 -56.605 1.00 40.89 441 TYR D C 1
ATOM 3323 O O . TYR A 1 441 ? 134.890 114.905 -56.080 1.00 37.17 441 TYR D O 1
ATOM 3332 N N . ALA A 1 442 ? 136.382 113.299 -56.573 1.00 37.62 442 ALA D N 1
ATOM 3333 C CA . ALA A 1 442 ? 135.604 112.249 -55.930 1.00 35.16 442 ALA D CA 1
ATOM 3334 C C . ALA A 1 442 ? 136.492 111.126 -55.411 1.00 31.99 442 ALA D C 1
ATOM 3335 O O . ALA A 1 442 ? 137.651 111.000 -55.805 1.00 35.70 442 ALA D O 1
ATOM 3337 N N . ALA A 1 443 ? 135.935 110.311 -54.522 1.00 35.44 443 ALA D N 1
ATOM 3338 C CA . ALA A 1 443 ? 136.643 109.154 -53.995 1.00 26.61 443 ALA D CA 1
ATOM 3339 C C . ALA A 1 443 ? 135.958 107.873 -54.448 1.00 26.05 443 ALA D C 1
ATOM 3340 O O . ALA A 1 443 ? 134.875 107.534 -53.970 1.00 29.35 443 ALA D O 1
ATOM 3342 N N . ILE A 1 444 ? 136.595 107.167 -55.375 1.00 21.07 444 ILE D N 1
ATOM 3343 C CA . ILE A 1 444 ? 136.058 105.912 -55.883 1.00 25.94 444 ILE D CA 1
ATOM 3344 C C . ILE A 1 444 ? 137.147 104.854 -55.952 1.00 25.63 444 ILE D C 1
ATOM 3345 O O . ILE A 1 444 ? 138.138 105.010 -56.665 1.00 27.24 444 ILE D O 1
ATOM 3350 N N . PHE A 1 445 ? 136.956 103.777 -55.200 1.00 28.24 445 PHE D N 1
ATOM 3351 C CA . PHE A 1 445 ? 137.911 102.680 -55.174 1.00 34.95 445 PHE D CA 1
ATOM 3352 C C . PHE A 1 445 ? 137.371 101.483 -55.943 1.00 34.69 445 PHE D C 1
ATOM 3353 O O . PHE A 1 445 ? 136.237 101.501 -56.423 1.00 32.94 445 PHE D O 1
ATOM 3361 N N . THR A 1 446 ? 138.189 100.444 -56.062 1.00 23.26 446 THR D N 1
ATOM 3362 C CA . THR A 1 446 ? 137.795 99.252 -56.799 1.00 28.68 446 THR D CA 1
ATOM 3363 C C . THR A 1 446 ? 137.462 98.084 -55.881 1.00 34.88 446 THR D C 1
ATOM 3364 O O . THR A 1 446 ? 137.865 98.049 -54.719 1.00 48.45 446 THR D O 1
ATOM 3368 N N . THR A 1 447 ? 136.711 97.133 -56.420 1.00 30.83 447 THR D N 1
ATOM 3369 C CA . THR A 1 447 ? 136.445 95.873 -55.746 1.00 24.24 447 THR D CA 1
ATOM 3370 C C . THR A 1 447 ? 136.430 94.779 -56.804 1.00 32.47 447 THR D C 1
ATOM 3371 O O . THR A 1 447 ? 136.533 95.066 -57.997 1.00 33.13 447 THR D O 1
ATOM 3375 N N . VAL A 1 448 ? 136.309 93.529 -56.377 1.00 36.42 448 VAL D N 1
ATOM 3376 C CA . VAL A 1 448 ? 136.270 92.421 -57.322 1.00 29.70 448 VAL D CA 1
ATOM 3377 C C . VAL A 1 448 ? 134.888 91.783 -57.343 1.00 30.03 448 VAL D C 1
ATOM 3378 O O . VAL A 1 448 ? 134.298 91.518 -56.296 1.00 40.56 448 VAL D O 1
ATOM 3382 N N . LEU A 1 449 ? 134.376 91.541 -58.544 1.00 37.91 449 LEU D N 1
ATOM 3383 C CA . LEU A 1 449 ? 133.033 91.005 -58.701 1.00 29.34 449 LEU D CA 1
ATOM 3384 C C . LEU A 1 449 ? 132.958 90.087 -59.916 1.00 39.31 449 LEU D C 1
ATOM 3385 O O . LEU A 1 449 ? 133.229 90.508 -61.040 1.00 49.82 449 LEU D O 1
ATOM 3390 N N . ASN A 1 450 ? 132.584 88.833 -59.679 1.00 38.05 450 ASN D N 1
ATOM 3391 C CA . ASN A 1 450 ? 132.538 87.825 -60.732 1.00 40.68 450 ASN D CA 1
ATOM 3392 C C . ASN A 1 450 ? 133.865 87.683 -61.473 1.00 39.30 450 ASN D C 1
ATOM 3393 O O . ASN A 1 450 ? 133.890 87.463 -62.684 1.00 44.34 450 ASN D O 1
ATOM 3398 N N . GLY A 1 451 ? 134.964 87.810 -60.737 1.00 35.87 451 GLY D N 1
ATOM 3399 C CA . GLY A 1 451 ? 136.291 87.652 -61.302 1.00 41.42 451 GLY D CA 1
ATOM 3400 C C . GLY A 1 451 ? 136.751 88.842 -62.121 1.00 51.62 451 GLY D C 1
ATOM 3401 O O . GLY A 1 451 ? 137.667 88.728 -62.937 1.00 58.76 451 GLY D O 1
ATOM 3402 N N . LYS A 1 452 ? 136.113 89.988 -61.908 1.00 39.88 452 LYS D N 1
ATOM 3403 C CA . LYS A 1 452 ? 136.469 91.200 -62.635 1.00 35.68 452 LYS D CA 1
ATOM 3404 C C . LYS A 1 452 ? 136.672 92.378 -61.687 1.00 37.34 452 LYS D C 1
ATOM 3405 O O . LYS A 1 452 ? 135.887 92.587 -60.763 1.00 31.94 452 LYS D O 1
ATOM 3411 N N . THR A 1 453 ? 137.737 93.139 -61.918 1.00 33.71 453 THR D N 1
ATOM 3412 C CA . THR A 1 453 ? 137.990 94.356 -61.156 1.00 24.85 453 THR D CA 1
ATOM 3413 C C . THR A 1 453 ? 136.974 95.422 -61.548 1.00 29.14 453 THR D C 1
ATOM 3414 O O . THR A 1 453 ? 136.826 95.743 -62.727 1.00 44.51 453 THR D O 1
ATOM 3418 N N . VAL A 1 454 ? 136.275 95.969 -60.560 1.00 32.26 454 VAL D N 1
ATOM 3419 C CA . VAL A 1 454 ? 135.124 96.820 -60.836 1.00 29.94 454 VAL D CA 1
ATOM 3420 C C . VAL A 1 454 ? 135.125 98.108 -60.016 1.00 36.22 454 VAL D C 1
ATOM 3421 O O . VAL A 1 454 ? 135.542 98.119 -58.858 1.00 40.22 454 VAL D O 1
ATOM 3425 N N . LEU A 1 455 ? 134.660 99.192 -60.631 1.00 25.27 455 LEU D N 1
ATOM 3426 C CA . LEU A 1 455 ? 134.447 100.449 -59.924 1.00 25.46 455 LEU D CA 1
ATOM 3427 C C . LEU A 1 455 ? 133.116 100.408 -59.178 1.00 29.03 455 LEU D C 1
ATOM 3428 O O . LEU A 1 455 ? 132.119 99.907 -59.699 1.00 23.11 455 LEU D O 1
ATOM 3433 N N . ARG A 1 456 ? 133.105 100.938 -57.960 1.00 26.10 456 ARG D N 1
ATOM 3434 C CA . ARG A 1 456 ? 131.915 100.894 -57.117 1.00 20.47 456 ARG D CA 1
ATOM 3435 C C . ARG A 1 456 ? 131.517 102.274 -56.608 1.00 24.71 456 ARG D C 1
ATOM 3436 O O . ARG A 1 456 ? 132.371 103.078 -56.234 1.00 22.25 456 ARG D O 1
ATOM 3444 N N . ILE A 1 457 ? 130.214 102.540 -56.590 1.00 23.48 457 ILE D N 1
ATOM 3445 C CA . ILE A 1 457 ? 129.703 103.800 -56.063 1.00 25.16 457 ILE D CA 1
ATOM 3446 C C . ILE A 1 457 ? 128.641 103.582 -54.991 1.00 34.93 457 ILE D C 1
ATOM 3447 O O . ILE A 1 457 ? 127.640 102.903 -55.218 1.00 22.67 457 ILE D O 1
ATOM 3452 N N . CYS A 1 458 ? 128.876 104.167 -53.822 1.00 30.99 458 CYS D N 1
ATOM 3453 C CA . CYS A 1 458 ? 127.887 104.195 -52.754 1.00 21.18 458 CYS D CA 1
ATOM 3454 C C . CYS A 1 458 ? 127.647 105.635 -52.314 1.00 27.62 458 CYS D C 1
ATOM 3455 O O . CYS A 1 458 ? 128.475 106.228 -51.623 1.00 29.86 458 CYS D O 1
ATOM 3458 N N . ALA A 1 459 ? 126.514 106.196 -52.724 1.00 22.31 459 ALA D N 1
ATOM 3459 C CA . ALA A 1 459 ? 126.203 107.589 -52.429 1.00 22.38 459 ALA D CA 1
ATOM 3460 C C . ALA A 1 459 ? 125.001 107.706 -51.499 1.00 22.89 459 ALA D C 1
ATOM 3461 O O . ALA A 1 459 ? 123.888 107.318 -51.854 1.00 35.01 459 ALA D O 1
ATOM 3463 N N . ILE A 1 460 ? 125.232 108.247 -50.308 1.00 25.45 460 ILE D N 1
ATOM 3464 C CA . ILE A 1 460 ? 124.183 108.353 -49.302 1.00 26.72 460 ILE D CA 1
ATOM 3465 C C . ILE A 1 460 ? 124.179 109.727 -48.639 1.00 27.59 460 ILE D C 1
ATOM 3466 O O . ILE A 1 460 ? 123.474 109.946 -47.654 1.00 30.84 460 ILE D O 1
ATOM 3471 N N . HIS A 1 461 ? 124.966 110.650 -49.184 1.00 27.06 461 HIS D N 1
ATOM 3472 C CA . HIS A 1 461 ? 125.028 112.007 -48.652 1.00 29.36 461 HIS D CA 1
ATOM 3473 C C . HIS A 1 461 ? 123.826 112.822 -49.116 1.00 32.08 461 HIS D C 1
ATOM 3474 O O . HIS A 1 461 ? 123.581 112.947 -50.316 1.00 30.66 461 HIS D O 1
ATOM 3481 N N . PRO A 1 462 ? 123.070 113.380 -48.159 1.00 37.18 462 PRO D N 1
ATOM 3482 C CA . PRO A 1 462 ? 121.841 114.130 -48.444 1.00 38.17 462 PRO D CA 1
ATOM 3483 C C . PRO A 1 462 ? 122.067 115.400 -49.265 1.00 36.88 462 PRO D C 1
ATOM 3484 O O . PRO A 1 462 ? 121.145 115.854 -49.942 1.00 35.54 462 PRO D O 1
ATOM 3488 N N . GLU A 1 463 ? 123.272 115.958 -49.213 1.00 29.54 463 GLU D N 1
ATOM 3489 C CA . GLU A 1 463 ? 123.562 117.200 -49.924 1.00 31.29 463 GLU D CA 1
ATOM 3490 C C . GLU A 1 463 ? 124.326 116.974 -51.226 1.00 47.69 463 GLU D C 1
ATOM 3491 O O . GLU A 1 463 ? 124.944 117.895 -51.759 1.00 61.94 463 GLU D O 1
ATOM 3497 N N . ALA A 1 464 ? 124.279 115.748 -51.735 1.00 40.89 464 ALA D N 1
ATOM 3498 C CA . ALA A 1 464 ? 124.892 115.438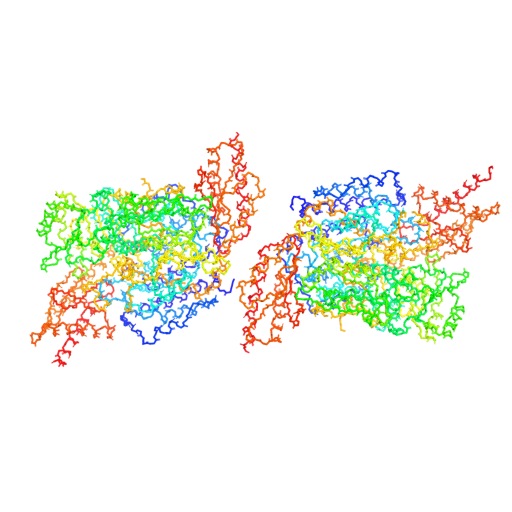 -53.021 1.00 40.93 464 ALA D CA 1
ATOM 3499 C C . ALA A 1 464 ? 123.853 115.630 -54.118 1.00 40.97 464 ALA D C 1
ATOM 3500 O O . ALA A 1 464 ? 122.692 115.257 -53.952 1.00 36.94 464 ALA D O 1
ATOM 3502 N N . THR A 1 465 ? 124.270 116.213 -55.237 1.00 39.01 465 THR D N 1
ATOM 3503 C CA . THR A 1 465 ? 123.331 116.580 -56.290 1.00 38.99 465 THR D CA 1
ATOM 3504 C C . THR A 1 465 ? 123.458 115.708 -57.533 1.00 34.15 465 THR D C 1
ATOM 3505 O O . THR A 1 465 ? 124.375 114.895 -57.652 1.00 37.54 465 THR D O 1
ATOM 3509 N N . GLN A 1 466 ? 122.511 115.883 -58.448 1.00 39.87 466 GLN D N 1
ATOM 3510 C CA . GLN A 1 466 ? 122.496 115.172 -59.719 1.00 39.56 466 GLN D CA 1
ATOM 3511 C C . GLN A 1 466 ? 123.769 115.419 -60.524 1.00 40.51 466 GLN D C 1
ATOM 3512 O O . GLN A 1 466 ? 124.303 114.507 -61.161 1.00 35.35 466 GLN D O 1
ATOM 3518 N N . GLU A 1 467 ? 124.251 116.659 -60.486 1.00 47.88 467 GLU D N 1
ATOM 3519 C CA . GLU A 1 467 ? 125.460 117.043 -61.210 1.00 43.21 467 GLU D CA 1
ATOM 3520 C C . GLU A 1 467 ? 126.682 116.305 -60.697 1.00 40.61 467 GLU D C 1
ATOM 3521 O O . GLU A 1 467 ? 127.519 115.844 -61.474 1.00 45.17 467 GLU D O 1
ATOM 3527 N N . ASP A 1 468 ? 126.761 116.196 -59.375 1.00 42.01 468 ASP D N 1
ATOM 3528 C CA . ASP A 1 468 ? 127.836 115.477 -58.709 1.00 37.79 468 ASP D CA 1
ATOM 3529 C C . ASP A 1 468 ? 127.992 114.078 -59.288 1.00 35.19 468 ASP D C 1
ATOM 3530 O O . ASP A 1 468 ? 129.102 113.635 -59.583 1.00 33.57 468 ASP D O 1
ATOM 3535 N N . MET A 1 469 ? 126.869 113.391 -59.460 1.00 27.02 469 MET D N 1
ATOM 3536 C CA . MET A 1 469 ? 126.879 112.043 -60.005 1.00 26.36 469 MET D CA 1
ATOM 3537 C C . MET A 1 469 ? 127.163 112.091 -61.501 1.00 37.70 469 MET D C 1
ATOM 3538 O O . MET A 1 469 ? 127.922 111.278 -62.029 1.00 34.77 469 MET D O 1
ATOM 3543 N N . GLN A 1 470 ? 126.547 113.055 -62.176 1.00 42.73 470 GLN D N 1
ATOM 3544 C CA . GLN A 1 470 ? 126.714 113.213 -63.615 1.00 29.46 470 GLN D CA 1
ATOM 3545 C C . GLN A 1 470 ? 128.142 113.616 -63.979 1.00 39.02 470 GLN D C 1
ATOM 3546 O O . GLN A 1 470 ? 128.748 113.040 -64.881 1.00 33.62 470 GLN D O 1
ATOM 3552 N N . HIS A 1 471 ? 128.682 114.597 -63.263 1.00 34.90 471 HIS D N 1
ATOM 3553 C CA . HIS A 1 471 ? 130.027 115.090 -63.543 1.00 38.90 471 HIS D CA 1
ATOM 3554 C C . HIS A 1 471 ? 131.074 114.039 -63.185 1.00 43.69 471 HIS D C 1
ATOM 3555 O O . HIS A 1 471 ? 132.125 113.955 -63.821 1.00 42.12 471 HIS D O 1
ATOM 3562 N N . THR A 1 472 ? 130.779 113.243 -62.161 1.00 43.66 472 THR D N 1
ATOM 3563 C CA . THR A 1 472 ? 131.680 112.179 -61.736 1.00 33.12 472 THR D CA 1
ATOM 3564 C C . THR A 1 472 ? 131.798 111.118 -62.821 1.00 37.45 472 THR D C 1
ATOM 3565 O O . THR A 1 472 ? 132.899 110.702 -63.181 1.00 36.41 472 THR D O 1
ATOM 3569 N N . ILE A 1 473 ? 130.654 110.686 -63.341 1.00 33.11 473 ILE D N 1
ATOM 3570 C CA . ILE A 1 473 ? 130.625 109.707 -64.419 1.00 35.41 473 ILE D CA 1
ATOM 3571 C C . ILE A 1 473 ? 131.286 110.267 -65.677 1.00 38.62 473 ILE D C 1
ATOM 3572 O O . ILE A 1 473 ? 132.032 109.564 -66.360 1.00 41.09 473 ILE D O 1
ATOM 3577 N N . ASP A 1 474 ? 131.006 111.533 -65.978 1.00 41.01 474 ASP D N 1
ATOM 3578 C CA . ASP A 1 474 ? 131.616 112.209 -67.121 1.00 42.70 474 ASP D CA 1
ATOM 3579 C C . ASP A 1 474 ? 133.135 112.252 -67.004 1.00 40.90 474 ASP D C 1
ATOM 3580 O O . ASP A 1 474 ? 133.848 112.096 -67.995 1.00 47.57 474 ASP D O 1
ATOM 3585 N N . LEU A 1 475 ? 133.624 112.461 -65.786 1.00 32.75 475 LEU D N 1
ATOM 3586 C CA . LEU A 1 475 ? 135.060 112.514 -65.535 1.00 39.52 475 LEU D CA 1
ATOM 3587 C C . LEU A 1 475 ? 135.687 111.132 -65.673 1.00 45.05 475 LEU D C 1
ATOM 3588 O O . LEU A 1 475 ? 136.803 110.994 -66.174 1.00 43.37 475 LEU D O 1
ATOM 3593 N N . LEU A 1 476 ? 134.960 110.112 -65.230 1.00 36.85 476 LEU D N 1
ATOM 3594 C CA . LEU A 1 476 ? 135.434 108.736 -65.315 1.00 32.69 476 LEU D CA 1
ATOM 3595 C C . LEU A 1 476 ? 135.552 108.289 -66.768 1.00 42.95 476 LEU D C 1
ATOM 3596 O O . LEU A 1 476 ? 136.513 107.618 -67.145 1.00 34.35 476 LEU D O 1
ATOM 3601 N N . ASP A 1 477 ? 134.567 108.660 -67.579 1.00 48.32 477 ASP D N 1
ATOM 3602 C CA . ASP A 1 477 ? 134.576 108.315 -68.995 1.00 50.42 477 ASP D CA 1
ATOM 3603 C C . ASP A 1 477 ? 135.772 108.953 -69.697 1.00 44.06 477 ASP D C 1
ATOM 3604 O O . ASP A 1 477 ? 136.402 108.331 -70.552 1.00 37.24 477 ASP D O 1
ATOM 3609 N N . GLN A 1 478 ? 136.078 110.196 -69.335 1.00 41.20 478 GLN D N 1
ATOM 3610 C CA . GLN A 1 478 ? 137.243 110.885 -69.883 1.00 48.03 478 GLN D CA 1
ATOM 3611 C C . GLN A 1 478 ? 138.537 110.154 -69.550 1.00 43.47 478 GLN D C 1
ATOM 3612 O O . GLN A 1 478 ? 139.345 109.868 -70.434 1.00 49.37 478 GLN D O 1
ATOM 3618 N N . TYR A 1 479 ? 138.719 109.848 -68.269 1.00 46.57 479 TYR D N 1
ATOM 3619 C CA . TYR A 1 479 ? 139.900 109.135 -67.801 1.00 42.39 479 TYR D CA 1
ATOM 3620 C C . TYR A 1 479 ? 139.986 107.781 -68.486 1.00 45.57 479 TYR D C 1
ATOM 3621 O O . TYR A 1 479 ? 141.071 107.283 -68.780 1.00 45.04 479 TYR D O 1
ATOM 3630 N N . GLY A 1 480 ? 138.823 107.192 -68.736 1.00 51.18 480 GLY D N 1
ATOM 3631 C CA . GLY A 1 480 ? 138.739 105.900 -69.385 1.00 45.69 480 GLY D CA 1
ATOM 3632 C C . GLY A 1 480 ? 139.248 105.953 -70.813 1.00 48.48 480 GLY D C 1
ATOM 3633 O O . GLY A 1 480 ? 140.059 105.122 -71.224 1.00 45.86 480 GLY D O 1
ATOM 3634 N N . ARG A 1 481 ? 138.775 106.941 -71.568 1.00 49.59 481 ARG D N 1
ATOM 3635 C CA . ARG A 1 481 ? 139.119 107.053 -72.980 1.00 59.80 481 ARG D CA 1
ATOM 3636 C C . ARG A 1 481 ? 140.550 107.544 -73.189 1.00 47.52 481 ARG D C 1
ATOM 3637 O O . ARG A 1 481 ? 141.108 107.394 -74.275 1.00 48.02 481 ARG D O 1
ATOM 3645 N N . GLU A 1 482 ? 141.142 108.121 -72.148 1.00 47.59 482 GLU D N 1
ATOM 3646 C CA . GLU A 1 482 ? 142.523 108.592 -72.219 1.00 37.24 482 GLU D CA 1
ATOM 3647 C C . GLU A 1 482 ? 143.505 107.449 -72.007 1.00 44.22 482 GLU D C 1
ATOM 3648 O O . GLU A 1 482 ? 144.484 107.315 -72.741 1.00 49.85 482 GLU D O 1
ATOM 3654 N N . ILE A 1 483 ? 143.237 106.626 -70.997 1.00 52.77 483 ILE D N 1
ATOM 3655 C CA . ILE A 1 483 ? 144.105 105.500 -70.675 1.00 53.66 483 ILE D CA 1
ATOM 3656 C C . ILE A 1 483 ? 144.000 104.409 -71.733 1.00 46.97 483 ILE D C 1
ATOM 3657 O O . ILE A 1 483 ? 144.967 103.694 -71.998 1.00 52.78 483 ILE D O 1
ATOM 3662 N N . TYR A 1 484 ? 142.820 104.276 -72.329 1.00 55.20 484 TYR D N 1
ATOM 3663 C CA . TYR A 1 484 ? 142.621 103.326 -73.417 1.00 61.81 484 TYR D CA 1
ATOM 3664 C C . TYR A 1 484 ? 143.511 103.686 -74.604 1.00 63.57 484 TYR D C 1
ATOM 3665 O O . TYR A 1 484 ? 143.997 102.811 -75.321 1.00 56.09 484 TYR D O 1
ATOM 3674 N N . THR A 1 485 ? 143.721 104.985 -74.798 1.00 70.55 485 THR D N 1
ATOM 3675 C CA . THR A 1 485 ? 144.558 105.482 -75.884 1.00 71.83 485 THR D CA 1
ATOM 3676 C C . THR A 1 485 ? 146.036 105.239 -75.597 1.00 67.92 485 THR D C 1
ATOM 3677 O O . THR A 1 485 ? 146.810 104.932 -76.503 1.00 67.30 485 THR D O 1
ATOM 3681 N N . GLU A 1 486 ? 146.421 105.383 -74.331 1.00 78.03 486 GLU D N 1
ATOM 3682 C CA . GLU A 1 486 ? 147.799 105.144 -73.914 1.00 62.74 486 GLU D CA 1
ATOM 3683 C C . GLU A 1 486 ? 148.215 103.712 -74.226 1.00 65.57 486 GLU D C 1
ATOM 3684 O O . GLU A 1 486 ? 149.368 103.446 -74.565 1.00 91.47 486 GLU D O 1
ATOM 3690 N N . MET A 1 487 ? 147.261 102.794 -74.113 1.00 67.17 487 MET D N 1
ATOM 3691 C CA . MET A 1 487 ? 147.500 101.386 -74.401 1.00 71.91 487 MET D CA 1
ATOM 3692 C C . MET A 1 487 ? 147.204 101.070 -75.864 1.00 59.18 487 MET D C 1
ATOM 3693 O O . MET A 1 487 ? 147.850 100.214 -76.469 1.00 54.39 487 MET D O 1
ATOM 3698 N N . THR B 1 16 ? 146.379 117.682 19.721 1.00 75.76 16 THR C N 1
ATOM 3699 C CA . THR B 1 16 ? 145.222 116.794 19.750 1.00 63.01 16 THR C CA 1
ATOM 3700 C C . THR B 1 16 ? 144.169 117.293 20.734 1.00 78.88 16 THR C C 1
ATOM 3701 O O . THR B 1 16 ? 143.792 118.465 20.714 1.00 63.51 16 THR C O 1
ATOM 3705 N N . GLU B 1 17 ? 143.698 116.395 21.594 1.00 83.30 17 GLU C N 1
ATOM 3706 C CA . GLU B 1 17 ? 142.688 116.742 22.587 1.00 71.36 17 GLU C CA 1
ATOM 3707 C C . GLU B 1 17 ? 143.256 117.678 23.648 1.00 79.71 17 GLU C C 1
ATOM 3708 O O . GLU B 1 17 ? 142.538 118.505 24.209 1.00 53.69 17 GLU C O 1
ATOM 3714 N N . TYR B 1 18 ? 144.550 117.540 23.920 1.00 67.66 18 TYR C N 1
ATOM 3715 C CA . TYR B 1 18 ? 145.217 118.372 24.914 1.00 53.66 18 TYR C CA 1
ATOM 3716 C C . TYR B 1 18 ? 145.492 119.769 24.369 1.00 61.85 18 TYR C C 1
ATOM 3717 O O . TYR B 1 18 ? 145.732 120.707 25.130 1.00 54.25 18 TYR C O 1
ATOM 3726 N N . ILE B 1 19 ? 145.456 119.901 23.047 1.00 61.77 19 ILE C N 1
ATOM 3727 C CA . ILE B 1 19 ? 145.701 121.183 22.398 1.00 51.68 19 ILE C CA 1
ATOM 3728 C C . ILE B 1 19 ? 144.572 122.169 22.679 1.00 52.46 19 ILE C C 1
ATOM 3729 O O . ILE B 1 19 ? 143.395 121.811 22.625 1.00 64.76 19 ILE C O 1
ATOM 3734 N N . LEU B 1 20 ? 144.938 123.410 22.980 1.00 52.22 20 LEU C N 1
ATOM 3735 C CA . LEU B 1 20 ? 143.957 124.449 23.270 1.00 53.93 20 LEU C CA 1
ATOM 3736 C C . LEU B 1 20 ? 143.563 125.205 22.005 1.00 52.36 20 LEU C C 1
ATOM 3737 O O . LEU B 1 20 ? 144.410 125.789 21.330 1.00 57.47 20 LEU C O 1
ATOM 3742 N N . ASN B 1 21 ? 142.272 125.188 21.690 1.00 47.30 21 ASN C N 1
ATOM 3743 C CA . ASN B 1 21 ? 141.763 125.870 20.506 1.00 55.06 21 ASN C CA 1
ATOM 3744 C C . ASN B 1 21 ? 141.889 127.386 20.617 1.00 48.52 21 ASN C C 1
ATOM 3745 O O . ASN B 1 21 ? 142.549 127.900 21.520 1.00 47.47 21 ASN C O 1
ATOM 3750 N N . SER B 1 22 ? 141.252 128.097 19.692 1.00 32.42 22 SER C N 1
ATOM 3751 C CA . SER B 1 22 ? 141.292 129.554 19.683 1.00 45.36 22 SER C CA 1
ATOM 3752 C C . SER B 1 22 ? 140.300 130.139 20.683 1.00 59.17 22 SER C C 1
ATOM 3753 O O . SER B 1 22 ? 140.503 131.237 21.203 1.00 55.69 22 SER C O 1
ATOM 3756 N N . THR B 1 23 ? 139.229 129.399 20.949 1.00 55.47 23 THR C N 1
ATOM 3757 C CA . THR B 1 23 ? 138.204 129.843 21.888 1.00 66.81 23 THR C CA 1
ATOM 3758 C C . THR B 1 23 ? 138.612 129.527 23.322 1.00 66.39 23 THR C C 1
ATOM 3759 O O . THR B 1 23 ? 138.368 130.316 24.236 1.00 49.73 23 THR C O 1
ATOM 3763 N N . GLN B 1 24 ? 139.240 128.371 23.509 1.00 60.33 24 GLN C N 1
ATOM 3764 C CA . GLN B 1 24 ? 139.743 127.976 24.817 1.00 56.67 24 GLN C CA 1
ATOM 3765 C C . GLN B 1 24 ? 140.893 128.886 25.239 1.00 65.36 24 GLN C C 1
ATOM 3766 O O . GLN B 1 24 ? 140.989 129.287 26.400 1.00 57.56 24 GLN C O 1
ATOM 3772 N N . LEU B 1 25 ? 141.763 129.203 24.286 1.00 48.54 25 LEU C N 1
ATOM 3773 C CA . LEU B 1 25 ? 142.898 130.085 24.533 1.00 42.20 25 LEU C CA 1
ATOM 3774 C C . LEU B 1 25 ? 142.471 131.490 24.945 1.00 45.86 25 LEU C C 1
ATOM 3775 O O . LEU B 1 25 ? 142.910 132.004 25.974 1.00 55.71 25 LEU C O 1
ATOM 3780 N N . GLU B 1 26 ? 141.616 132.106 24.135 1.00 44.70 26 GLU C N 1
ATOM 3781 C CA . GLU B 1 26 ? 141.206 133.491 24.352 1.00 51.40 26 GLU C CA 1
ATOM 3782 C C . GLU B 1 26 ? 140.532 133.725 25.705 1.00 58.39 26 GLU C C 1
ATOM 3783 O O . GLU B 1 26 ? 140.688 134.790 26.303 1.00 44.76 26 GLU C O 1
ATOM 3789 N N . GLU B 1 27 ? 139.772 132.741 26.176 1.00 58.90 27 GLU C N 1
ATOM 3790 C CA . GLU B 1 27 ? 139.071 132.874 27.451 1.00 55.75 27 GLU C CA 1
ATOM 3791 C C . GLU B 1 27 ? 140.000 132.630 28.639 1.00 48.81 27 GLU C C 1
ATOM 3792 O O . GLU B 1 27 ? 139.879 133.285 29.675 1.00 57.68 27 GLU C O 1
ATOM 3798 N N . ALA B 1 28 ? 140.926 131.689 28.480 1.00 45.82 28 ALA C N 1
ATOM 3799 C CA . ALA B 1 28 ? 141.902 131.392 29.523 1.00 44.13 28 ALA C CA 1
ATOM 3800 C C . ALA B 1 28 ? 142.769 132.614 29.809 1.00 49.82 28 ALA C C 1
ATOM 3801 O O . ALA B 1 28 ? 143.096 132.896 30.963 1.00 40.86 28 ALA C O 1
ATOM 3803 N N . ILE B 1 29 ? 143.138 133.336 28.756 1.00 43.62 29 ILE C N 1
ATOM 3804 C CA . ILE B 1 29 ? 143.923 134.557 28.902 1.00 37.02 29 ILE C CA 1
ATOM 3805 C C . ILE B 1 29 ? 143.130 135.654 29.612 1.00 40.29 29 ILE C C 1
ATOM 3806 O O . ILE B 1 29 ? 143.603 136.234 30.587 1.00 47.10 29 ILE C O 1
ATOM 3811 N N . LYS B 1 30 ? 141.935 135.948 29.102 1.00 47.94 30 LYS C N 1
ATOM 3812 C CA . LYS B 1 30 ? 141.062 136.966 29.693 1.00 46.16 30 LYS C CA 1
ATOM 3813 C C . LYS B 1 30 ? 140.676 136.646 31.131 1.00 49.21 30 LYS C C 1
ATOM 3814 O O . LYS B 1 30 ? 140.537 137.549 31.960 1.00 43.61 30 LYS C O 1
ATOM 3820 N N . SER B 1 31 ? 140.484 135.357 31.406 1.00 41.53 31 SER C N 1
ATOM 3821 C CA . SER B 1 31 ? 140.148 134.881 32.746 1.00 30.37 31 SER C CA 1
ATOM 3822 C C . SER B 1 31 ? 141.255 135.255 33.723 1.00 56.32 31 SER C C 1
ATOM 3823 O O . SER B 1 31 ? 140.991 135.705 34.837 1.00 48.86 31 SER C O 1
ATOM 3826 N N . PHE B 1 32 ? 142.498 135.059 33.295 1.00 52.88 32 PHE C N 1
ATOM 3827 C CA . PHE B 1 32 ? 143.652 135.401 34.114 1.00 36.28 32 PHE C CA 1
ATOM 3828 C C . PHE B 1 32 ? 143.793 136.916 34.228 1.00 37.08 32 PHE C C 1
ATOM 3829 O O . PHE B 1 32 ? 143.980 137.452 35.322 1.00 39.84 32 PHE C O 1
ATOM 3837 N N . VAL B 1 33 ? 143.715 137.597 33.088 1.00 29.35 33 VAL C N 1
ATOM 3838 C CA . VAL B 1 33 ? 143.823 139.052 33.046 1.00 36.06 33 VAL C CA 1
ATOM 3839 C C . VAL B 1 33 ? 142.786 139.694 33.961 1.00 53.82 33 VAL C C 1
ATOM 3840 O O . VAL B 1 33 ? 143.068 140.679 34.645 1.00 46.32 33 VAL C O 1
ATOM 3844 N N . HIS B 1 34 ? 141.585 139.124 33.971 1.00 55.23 34 HIS C N 1
ATOM 3845 C CA . HIS B 1 34 ? 140.502 139.616 34.815 1.00 51.14 34 HIS C CA 1
ATOM 3846 C C . HIS B 1 34 ? 140.809 139.396 36.293 1.00 56.82 34 HIS C C 1
ATOM 3847 O O . HIS B 1 34 ? 140.690 140.314 37.106 1.00 51.84 34 HIS C O 1
ATOM 3854 N N . ASP B 1 35 ? 141.202 138.172 36.634 1.00 41.52 35 ASP C N 1
ATOM 3855 C CA . ASP B 1 35 ? 141.474 137.810 38.020 1.00 37.68 35 ASP C CA 1
ATOM 3856 C C . ASP B 1 35 ? 142.696 138.538 38.572 1.00 55.83 35 ASP C C 1
ATOM 3857 O O . ASP B 1 35 ? 142.765 138.832 39.765 1.00 63.11 35 ASP C O 1
ATOM 3862 N N . PHE B 1 36 ? 143.657 138.830 37.702 1.00 51.62 36 PHE C N 1
ATOM 3863 C CA . PHE B 1 36 ? 144.886 139.491 38.128 1.00 51.33 36 PHE C CA 1
ATOM 3864 C C . PHE B 1 36 ? 144.682 140.985 38.357 1.00 51.14 36 PHE C C 1
ATOM 3865 O O . PHE B 1 36 ? 145.115 141.527 39.374 1.00 47.37 36 PHE C O 1
ATOM 3873 N N . CYS B 1 37 ? 144.032 141.645 37.403 1.00 36.61 37 CYS C N 1
ATOM 3874 C CA . CYS B 1 37 ? 143.787 143.083 37.488 1.00 47.69 37 CYS C CA 1
ATOM 3875 C C . CYS B 1 37 ? 143.052 143.470 38.770 1.00 55.91 37 CYS C C 1
ATOM 3876 O O . CYS B 1 37 ? 143.363 144.486 39.391 1.00 47.90 37 CYS C O 1
ATOM 3879 N N . ALA B 1 38 ? 142.073 142.656 39.154 1.00 48.88 38 ALA C N 1
ATOM 3880 C CA . ALA B 1 38 ? 141.326 142.870 40.389 1.00 45.03 38 ALA C CA 1
ATOM 3881 C C . ALA B 1 38 ? 142.228 142.737 41.611 1.00 58.51 38 ALA C C 1
ATOM 3882 O O . ALA B 1 38 ? 142.176 143.560 42.526 1.00 63.18 38 ALA C O 1
ATOM 3884 N N . GLU B 1 39 ? 143.052 141.693 41.614 1.00 55.93 39 GLU C N 1
ATOM 3885 C CA . GLU B 1 39 ? 143.952 141.415 42.728 1.00 52.01 39 GLU C CA 1
ATOM 3886 C C . GLU B 1 39 ? 144.991 142.527 42.874 1.00 46.52 39 GLU C C 1
ATOM 3887 O O . GLU B 1 39 ? 145.298 142.958 43.989 1.00 46.60 39 GLU C O 1
ATOM 3893 N N . LYS B 1 40 ? 145.515 143.000 41.746 1.00 43.65 40 LYS C N 1
ATOM 3894 C CA . LYS B 1 40 ? 146.561 144.015 41.765 1.00 53.91 40 LYS C CA 1
ATOM 3895 C C . LYS B 1 40 ? 145.975 145.387 42.060 1.00 58.34 40 LYS C C 1
ATOM 3896 O O . LYS B 1 40 ? 146.690 146.298 42.476 1.00 61.22 40 LYS C O 1
ATOM 3902 N N . HIS B 1 41 ? 144.666 145.522 41.869 1.00 54.21 41 HIS C N 1
ATOM 3903 C CA . HIS B 1 41 ? 143.977 146.782 42.130 1.00 55.55 41 HIS C CA 1
ATOM 3904 C C . HIS B 1 41 ? 143.966 147.093 43.619 1.00 50.92 41 HIS C C 1
ATOM 3905 O O . HIS B 1 41 ? 143.886 148.253 44.021 1.00 32.13 41 HIS C O 1
ATOM 3912 N N . GLU B 1 42 ? 144.074 146.044 44.428 1.00 48.02 42 GLU C N 1
ATOM 3913 C CA . GLU B 1 42 ? 144.022 146.173 45.879 1.00 54.31 42 GLU C CA 1
ATOM 3914 C C . GLU B 1 42 ? 145.412 146.018 46.492 1.00 63.11 42 GLU C C 1
ATOM 3915 O O . GLU B 1 42 ? 145.556 145.557 47.625 1.00 71.60 42 GLU C O 1
ATOM 3921 N N . ILE B 1 43 ? 146.432 146.414 45.736 1.00 61.52 43 ILE C N 1
ATOM 3922 C CA . ILE B 1 43 ? 147.822 146.170 46.113 1.00 62.34 43 ILE C CA 1
ATOM 3923 C C . ILE B 1 43 ? 148.276 146.952 47.347 1.00 54.95 43 ILE C C 1
ATOM 3924 O O . ILE B 1 43 ? 149.093 146.464 48.129 1.00 53.23 43 ILE C O 1
ATOM 3929 N N . HIS B 1 44 ? 147.746 148.158 47.525 1.00 53.35 44 HIS C N 1
ATOM 3930 C CA . HIS B 1 44 ? 148.137 149.003 48.651 1.00 52.93 44 HIS C CA 1
ATOM 3931 C C . HIS B 1 44 ? 147.674 148.423 49.984 1.00 60.69 44 HIS C C 1
ATOM 3932 O O . HIS B 1 44 ? 148.062 148.901 51.051 1.00 61.48 44 HIS C O 1
ATOM 3939 N N . ASP B 1 45 ? 146.847 147.386 49.913 1.00 62.13 45 ASP C N 1
ATOM 3940 C CA . ASP B 1 45 ? 146.301 146.747 51.101 1.00 61.98 45 ASP C CA 1
ATOM 3941 C C . ASP B 1 45 ? 146.686 145.275 51.111 1.00 60.42 45 ASP C C 1
ATOM 3942 O O . ASP B 1 45 ? 145.926 144.423 51.571 1.00 77.57 45 ASP C O 1
ATOM 3947 N N . GLN B 1 46 ? 147.879 144.986 50.602 1.00 53.41 46 GLN C N 1
ATOM 3948 C CA . GLN B 1 46 ? 148.364 143.615 50.517 1.00 60.11 46 GLN C CA 1
ATOM 3949 C C . GLN B 1 46 ? 149.754 143.497 51.124 1.00 51.68 46 GLN C C 1
ATOM 3950 O O . GLN B 1 46 ? 150.569 144.411 50.998 1.00 54.33 46 GLN C O 1
ATOM 3956 N N . PRO B 1 47 ? 150.027 142.367 51.791 1.00 42.28 47 PRO C N 1
ATOM 3957 C CA . PRO B 1 47 ? 151.349 142.142 52.386 1.00 41.87 47 PRO C CA 1
ATOM 3958 C C . PRO B 1 47 ? 152.450 142.161 51.331 1.00 45.75 47 PRO C C 1
ATOM 3959 O O . PRO B 1 47 ? 152.314 141.517 50.290 1.00 52.58 47 PRO C O 1
ATOM 3963 N N . VAL B 1 48 ? 153.525 142.895 51.601 1.00 45.05 48 VAL C N 1
ATOM 3964 C CA . VAL B 1 48 ? 154.621 143.016 50.650 1.00 39.49 48 VAL C CA 1
ATOM 3965 C C . VAL B 1 48 ? 155.323 141.676 50.474 1.00 33.06 48 VAL C C 1
ATOM 3966 O O . VAL B 1 48 ? 155.728 141.316 49.370 1.00 43.16 48 VAL C O 1
ATOM 3970 N N . VAL B 1 49 ? 155.462 140.943 51.574 1.00 18.62 49 VAL C N 1
ATOM 3971 C CA . VAL B 1 49 ? 156.060 139.613 51.539 1.00 35.54 49 VAL C CA 1
ATOM 3972 C C . VAL B 1 49 ? 155.074 138.558 52.035 1.00 37.15 49 VAL C C 1
ATOM 3973 O O . VAL B 1 49 ? 154.551 138.658 53.145 1.00 51.84 49 VAL C O 1
ATOM 3977 N N . VAL B 1 50 ? 154.825 137.548 51.208 1.00 35.16 50 VAL C N 1
ATOM 3978 C CA . VAL B 1 50 ? 153.940 136.449 51.580 1.00 35.53 50 VAL C CA 1
ATOM 3979 C C . VAL B 1 50 ? 154.722 135.156 51.797 1.00 38.84 50 VAL C C 1
ATOM 3980 O O . VAL B 1 50 ? 155.153 134.509 50.843 1.00 47.31 50 VAL C O 1
ATOM 3984 N N . GLU B 1 51 ? 154.901 134.790 53.062 1.00 52.94 51 GLU C N 1
ATOM 3985 C CA . GLU B 1 51 ? 155.696 133.622 53.430 1.00 49.45 51 GLU C CA 1
ATOM 3986 C C . GLU B 1 51 ? 155.060 132.308 52.983 1.00 51.02 51 GLU C C 1
ATOM 3987 O O . GLU B 1 51 ? 153.849 132.118 53.101 1.00 60.54 51 GLU C O 1
ATOM 3993 N N . ALA B 1 52 ? 155.889 131.406 52.468 1.00 65.85 52 ALA C N 1
ATOM 3994 C CA . ALA B 1 52 ? 155.449 130.057 52.127 1.00 65.95 52 ALA C CA 1
ATOM 3995 C C . ALA B 1 52 ? 155.562 129.138 53.337 1.00 68.71 52 ALA C C 1
ATOM 3996 O O . ALA B 1 52 ? 156.508 129.245 54.118 1.00 57.74 52 ALA C O 1
ATOM 3998 N N . LYS B 1 53 ? 154.600 128.236 53.491 1.00 69.07 53 LYS C N 1
ATOM 3999 C CA . LYS B 1 53 ? 154.614 127.317 54.620 1.00 71.96 53 LYS C CA 1
ATOM 4000 C C . LYS B 1 53 ? 155.771 126.334 54.517 1.00 65.89 53 LYS C C 1
ATOM 4001 O O . LYS B 1 53 ? 156.476 126.283 53.503 1.00 69.94 53 LYS C O 1
ATOM 4007 N N . GLU B 1 54 ? 155.952 125.553 55.577 1.00 72.36 54 GLU C N 1
ATOM 4008 C CA . GLU B 1 54 ? 157.105 124.668 55.700 1.00 75.05 54 GLU C CA 1
ATOM 4009 C C . GLU B 1 54 ? 157.064 123.450 54.780 1.00 65.79 54 GLU C C 1
ATOM 4010 O O . GLU B 1 54 ? 158.105 122.848 54.515 1.00 61.23 54 GLU C O 1
ATOM 4016 N N . HIS B 1 55 ? 155.878 123.080 54.305 1.00 72.70 55 HIS C N 1
ATOM 4017 C CA . HIS B 1 55 ? 155.730 121.870 53.497 1.00 68.43 55 HIS C CA 1
ATOM 4018 C C . HIS B 1 55 ? 155.399 122.219 52.048 1.00 62.84 55 HIS C C 1
ATOM 4019 O O . HIS B 1 55 ? 154.966 121.362 51.276 1.00 59.57 55 HIS C O 1
ATOM 4026 N N . GLN B 1 56 ? 155.606 123.480 51.682 1.00 55.08 56 GLN C N 1
ATOM 4027 C CA . GLN B 1 56 ? 155.185 123.974 50.376 1.00 48.65 56 GLN C CA 1
ATOM 4028 C C . GLN B 1 56 ? 156.118 123.516 49.260 1.00 53.39 56 GLN C C 1
ATOM 4029 O O . GLN B 1 56 ? 155.680 123.303 48.128 1.00 51.85 56 GLN C O 1
ATOM 4035 N N . GLU B 1 57 ? 157.400 123.361 49.577 1.00 53.88 57 GLU C N 1
ATOM 4036 C CA . GLU B 1 57 ? 158.369 122.888 48.594 1.00 50.11 57 GLU C CA 1
ATOM 4037 C C . GLU B 1 57 ? 158.067 121.447 48.203 1.00 50.53 57 GLU C C 1
ATOM 4038 O O . GLU B 1 57 ? 158.180 121.070 47.037 1.00 55.45 57 GLU C O 1
ATOM 4044 N N . ASP B 1 58 ? 157.680 120.647 49.191 1.00 46.86 58 ASP C N 1
ATOM 4045 C CA . ASP B 1 58 ? 157.381 119.239 48.970 1.00 55.69 58 ASP C CA 1
ATOM 4046 C C . ASP B 1 58 ? 156.062 119.080 48.225 1.00 62.81 58 ASP C C 1
ATOM 4047 O O . ASP B 1 58 ? 155.850 118.093 47.518 1.00 51.51 58 ASP C O 1
ATOM 4052 N N . LYS B 1 59 ? 155.175 120.056 48.395 1.00 48.40 59 LYS C N 1
ATOM 4053 C CA . LYS B 1 59 ? 153.900 120.064 47.689 1.00 55.68 59 LYS C CA 1
ATOM 4054 C C . LYS B 1 59 ? 154.124 120.194 46.187 1.00 56.03 59 LYS C C 1
ATOM 4055 O O . LYS B 1 59 ? 153.424 119.575 45.386 1.00 54.88 59 LYS C O 1
ATOM 4061 N N . ILE B 1 60 ? 155.112 121.003 45.818 1.00 51.52 60 ILE C N 1
ATOM 4062 C CA . ILE B 1 60 ? 155.437 121.243 44.418 1.00 41.04 60 ILE C CA 1
ATOM 4063 C C . ILE B 1 60 ? 156.182 120.064 43.795 1.00 49.25 60 ILE C C 1
ATOM 4064 O O . ILE B 1 60 ? 155.947 119.711 42.640 1.00 53.65 60 ILE C O 1
ATOM 4069 N N . LYS B 1 61 ? 157.081 119.461 44.567 1.00 39.91 61 LYS C N 1
ATOM 4070 C CA . LYS B 1 61 ? 157.894 118.349 44.081 1.00 47.49 61 LYS C CA 1
ATOM 4071 C C . LYS B 1 61 ? 157.068 117.102 43.775 1.00 55.29 61 LYS C C 1
ATOM 4072 O O . LYS B 1 61 ? 157.559 116.170 43.139 1.00 60.17 61 LYS C O 1
ATOM 4078 N N . GLN B 1 62 ? 155.820 117.083 44.232 1.00 60.68 62 GLN C N 1
ATOM 4079 C CA . GLN B 1 62 ? 154.959 115.919 44.044 1.00 65.65 62 GLN C CA 1
ATOM 4080 C C . GLN B 1 62 ? 154.181 115.996 42.736 1.00 56.39 62 GLN C C 1
ATOM 4081 O O . GLN B 1 62 ? 153.585 115.010 42.302 1.00 56.27 62 GLN C O 1
ATOM 4087 N N . ILE B 1 63 ? 154.190 117.168 42.110 1.00 55.02 63 ILE C N 1
ATOM 4088 C CA . ILE B 1 63 ? 153.449 117.369 40.870 1.00 42.77 63 ILE C CA 1
ATOM 4089 C C . ILE B 1 63 ? 154.058 116.663 39.656 1.00 52.44 63 ILE C C 1
ATOM 4090 O O . ILE B 1 63 ? 153.327 116.105 38.837 1.00 55.40 63 ILE C O 1
ATOM 4095 N N . LYS B 1 64 ? 155.387 116.672 39.549 1.00 54.94 64 LYS C N 1
ATOM 4096 C CA . LYS B 1 64 ? 156.077 116.012 38.434 1.00 52.74 64 LYS C CA 1
ATOM 4097 C C . LYS B 1 64 ? 155.718 116.561 37.053 1.00 42.73 64 LYS C C 1
ATOM 4098 O O . LYS B 1 64 ? 154.802 117.371 36.897 1.00 44.09 64 LYS C O 1
ATOM 4104 N N . ILE B 1 65 ? 156.471 116.113 36.055 1.00 37.54 65 ILE C N 1
ATOM 4105 C CA . ILE B 1 65 ? 156.192 116.438 34.664 1.00 45.98 65 ILE C CA 1
ATOM 4106 C C . ILE B 1 65 ? 155.372 115.308 34.050 1.00 36.04 65 ILE C C 1
ATOM 4107 O O . ILE B 1 65 ? 155.870 114.195 33.884 1.00 33.20 65 ILE C O 1
ATOM 4112 N N . PRO B 1 66 ? 154.106 115.592 33.715 1.00 32.91 66 PRO C N 1
ATOM 4113 C CA . PRO B 1 66 ? 153.160 114.567 33.262 1.00 30.55 66 PRO C CA 1
ATOM 4114 C C . PRO B 1 66 ? 153.378 114.141 31.812 1.00 40.15 66 PRO C C 1
ATOM 4115 O O . PRO B 1 66 ? 153.800 114.951 30.986 1.00 42.42 66 PRO C O 1
ATOM 4119 N N . GLU B 1 67 ? 153.090 112.877 31.514 1.00 37.10 67 GLU C N 1
ATOM 4120 C CA . GLU B 1 67 ? 153.152 112.382 30.144 1.00 39.96 67 GLU C CA 1
ATOM 4121 C C . GLU B 1 67 ? 151.903 112.813 29.384 1.00 51.33 67 GLU C C 1
ATOM 4122 O O . GLU B 1 67 ? 151.970 113.170 28.206 1.00 44.69 67 GLU C O 1
ATOM 4128 N N . LYS B 1 68 ? 150.764 112.778 30.068 1.00 41.24 68 LYS C N 1
ATOM 4129 C CA . LYS B 1 68 ? 149.506 113.239 29.494 1.00 37.64 68 LYS C CA 1
ATOM 4130 C C . LYS B 1 68 ? 149.188 114.650 29.975 1.00 38.94 68 LYS C C 1
ATOM 4131 O O . LYS B 1 68 ? 149.526 115.024 31.098 1.00 50.70 68 LYS C O 1
ATOM 4137 N N . GLY B 1 69 ? 148.537 115.430 29.119 1.00 36.92 69 GLY C N 1
ATOM 4138 C CA . GLY B 1 69 ? 148.229 116.814 29.427 1.00 29.45 69 GLY C CA 1
ATOM 4139 C C . GLY B 1 69 ? 147.246 117.000 30.567 1.00 49.73 69 GLY C C 1
ATOM 4140 O O . GLY B 1 69 ? 146.646 116.042 31.057 1.00 49.37 69 GLY C O 1
ATOM 4141 N N . ARG B 1 70 ? 147.095 118.249 30.996 1.00 43.41 70 ARG C N 1
ATOM 4142 C CA . ARG B 1 70 ? 146.180 118.604 32.073 1.00 28.36 70 ARG C CA 1
ATOM 4143 C C . ARG B 1 70 ? 145.308 119.784 31.656 1.00 34.94 70 ARG C C 1
ATOM 4144 O O . ARG B 1 70 ? 145.699 120.572 30.795 1.00 27.99 70 ARG C O 1
ATOM 4152 N N . PRO B 1 71 ? 144.117 119.904 32.261 1.00 52.14 71 PRO C N 1
ATOM 4153 C CA . PRO B 1 71 ? 143.212 121.027 31.990 1.00 40.94 71 PRO C CA 1
ATOM 4154 C C . PRO B 1 71 ? 143.881 122.381 32.219 1.00 44.74 71 PRO C C 1
ATOM 4155 O O . PRO B 1 71 ? 144.435 122.624 33.292 1.00 45.82 71 PRO C O 1
ATOM 4159 N N . VAL B 1 72 ? 143.821 123.247 31.212 1.00 45.56 72 VAL C N 1
ATOM 4160 C CA . VAL B 1 72 ? 144.546 124.514 31.225 1.00 47.50 72 VAL C CA 1
ATOM 4161 C C . VAL B 1 72 ? 144.198 125.387 32.430 1.00 49.71 72 VAL C C 1
ATOM 4162 O O . VAL B 1 72 ? 145.089 125.878 33.125 1.00 57.47 72 VAL C O 1
ATOM 4166 N N . ASN B 1 73 ? 142.906 125.578 32.676 1.00 50.57 73 ASN C N 1
ATOM 4167 C CA . ASN B 1 73 ? 142.465 126.435 33.771 1.00 47.81 73 ASN C CA 1
ATOM 4168 C C . ASN B 1 73 ? 142.781 125.830 35.136 1.00 46.32 73 ASN C C 1
ATOM 4169 O O . ASN B 1 73 ? 142.795 126.533 36.148 1.00 40.99 73 ASN C O 1
ATOM 4174 N N . GLU B 1 74 ? 143.043 124.527 35.157 1.00 37.19 74 GLU C N 1
ATOM 4175 C CA . GLU B 1 74 ? 143.432 123.844 36.385 1.00 32.87 74 GLU C CA 1
ATOM 4176 C C . GLU B 1 74 ? 144.901 124.087 36.715 1.00 48.79 74 GLU C C 1
ATOM 4177 O O . GLU B 1 74 ? 145.261 124.294 37.874 1.00 55.51 74 GLU C O 1
ATOM 4183 N N . VAL B 1 75 ? 145.743 124.066 35.686 1.00 50.77 75 VAL C N 1
ATOM 4184 C CA . VAL B 1 75 ? 147.172 124.306 35.853 1.00 42.06 75 VAL C CA 1
ATOM 4185 C C . VAL B 1 75 ? 147.445 125.766 36.191 1.00 40.35 75 VAL C C 1
ATOM 4186 O O . VAL B 1 75 ? 148.304 126.071 37.017 1.00 41.34 75 VAL C O 1
ATOM 4190 N N . VAL B 1 76 ? 146.709 126.663 35.541 1.00 34.83 76 VAL C N 1
ATOM 4191 C CA . VAL B 1 76 ? 146.832 128.095 35.790 1.00 36.68 76 VAL C CA 1
ATOM 4192 C C . VAL B 1 76 ? 146.573 128.427 37.258 1.00 45.55 76 VAL C C 1
ATOM 4193 O O . VAL B 1 76 ? 147.343 129.156 37.884 1.00 47.92 76 VAL C O 1
ATOM 4197 N N . SER B 1 77 ? 145.481 127.896 37.800 1.00 53.10 77 SER C N 1
ATOM 4198 C CA . SER B 1 77 ? 145.132 128.131 39.196 1.00 54.57 77 SER C CA 1
ATOM 4199 C C . SER B 1 77 ? 146.167 127.515 40.133 1.00 48.49 77 SER C C 1
ATOM 4200 O O . SER B 1 77 ? 146.421 128.037 41.220 1.00 46.10 77 SER C O 1
ATOM 4203 N N . GLU B 1 78 ? 146.763 126.405 39.706 1.00 28.80 78 GLU C N 1
ATOM 4204 C CA . GLU B 1 78 ? 147.793 125.740 40.497 1.00 30.79 78 GLU C CA 1
ATOM 4205 C C . GLU B 1 78 ? 149.015 126.634 40.672 1.00 48.07 78 GLU C C 1
ATOM 4206 O O . GLU B 1 78 ? 149.624 126.667 41.742 1.00 48.13 78 GLU C O 1
ATOM 4212 N N . MET B 1 79 ? 149.366 127.359 39.616 1.00 29.23 79 MET C N 1
ATOM 4213 C CA . MET B 1 79 ? 150.522 128.246 39.648 1.00 42.18 79 MET C CA 1
ATOM 4214 C C . MET B 1 79 ? 150.232 129.529 40.421 1.00 43.48 79 MET C C 1
ATOM 4215 O O . MET B 1 79 ? 151.103 130.057 41.112 1.00 45.94 79 MET C O 1
ATOM 4220 N N . MET B 1 80 ? 149.007 130.029 40.299 1.00 39.51 80 MET C N 1
ATOM 4221 C CA . MET B 1 80 ? 148.610 131.244 40.999 1.00 39.67 80 MET C CA 1
ATOM 4222 C C . MET B 1 80 ? 148.546 131.029 42.509 1.00 45.09 80 MET C C 1
ATOM 4223 O O . MET B 1 80 ? 148.831 131.941 43.286 1.00 41.27 80 MET C O 1
ATOM 4228 N N . ASN B 1 81 ? 148.172 129.821 42.919 1.00 34.11 81 ASN C N 1
ATOM 4229 C CA . ASN B 1 81 ? 147.949 129.531 44.332 1.00 46.79 81 ASN C CA 1
ATOM 4230 C C . ASN B 1 81 ? 149.133 128.869 45.029 1.00 48.39 81 ASN C C 1
ATOM 4231 O O . ASN B 1 81 ? 149.250 128.933 46.253 1.00 62.18 81 ASN C O 1
ATOM 4236 N N . GLU B 1 82 ? 150.007 128.232 44.259 1.00 41.62 82 GLU C N 1
ATOM 4237 C CA . GLU B 1 82 ? 151.085 127.448 44.853 1.00 47.10 82 GLU C CA 1
ATOM 4238 C C . GLU B 1 82 ? 152.475 127.902 44.412 1.00 48.75 82 GLU C C 1
ATOM 4239 O O . GLU B 1 82 ? 153.481 127.395 44.910 1.00 47.32 82 GLU C O 1
ATOM 4245 N N . VAL B 1 83 ? 152.534 128.846 43.477 1.00 50.63 83 VAL C N 1
ATOM 4246 C CA . VAL B 1 83 ? 153.818 129.318 42.968 1.00 33.95 83 VAL C CA 1
ATOM 4247 C C . VAL B 1 83 ? 153.957 130.841 43.008 1.00 37.04 83 VAL C C 1
ATOM 4248 O O . VAL B 1 83 ? 154.811 131.370 43.717 1.00 45.20 83 VAL C O 1
ATOM 4252 N N . TYR B 1 84 ? 153.116 131.542 42.253 1.00 29.42 84 TYR C N 1
ATOM 4253 C CA . TYR B 1 84 ? 153.219 132.997 42.150 1.00 32.00 84 TYR C CA 1
ATOM 4254 C C . TYR B 1 84 ? 152.877 133.733 43.444 1.00 43.13 84 TYR C C 1
ATOM 4255 O O . TYR B 1 84 ? 153.357 134.844 43.676 1.00 46.22 84 TYR C O 1
ATOM 4264 N N . ARG B 1 85 ? 152.053 133.116 44.283 1.00 41.46 85 ARG C N 1
ATOM 4265 C CA . ARG B 1 85 ? 151.557 133.779 45.485 1.00 46.42 85 ARG C CA 1
ATOM 4266 C C . ARG B 1 85 ? 152.660 134.060 46.503 1.00 46.26 85 ARG C C 1
ATOM 4267 O O . ARG B 1 85 ? 152.705 135.138 47.098 1.00 42.89 85 ARG C O 1
ATOM 4275 N N . TYR B 1 86 ? 153.550 133.093 46.699 1.00 32.11 86 TYR C N 1
ATOM 4276 C CA . TYR B 1 86 ? 154.597 133.222 47.704 1.00 42.30 86 TYR C CA 1
ATOM 4277 C C . TYR B 1 86 ? 155.812 133.954 47.138 1.00 42.76 86 TYR C C 1
ATOM 4278 O O . TYR B 1 86 ? 156.626 133.368 46.425 1.00 49.13 86 TYR C O 1
ATOM 4287 N N . ARG B 1 87 ? 155.929 135.239 47.463 1.00 31.44 87 ARG C N 1
ATOM 4288 C CA . ARG B 1 87 ? 156.953 136.081 46.856 1.00 29.73 87 ARG C CA 1
ATOM 4289 C C . ARG B 1 87 ? 157.219 137.349 47.659 1.00 38.11 87 ARG C C 1
ATOM 4290 O O . ARG B 1 87 ? 156.479 137.684 48.584 1.00 35.68 87 ARG C O 1
ATOM 4298 N N . GLY B 1 88 ? 158.286 138.050 47.291 1.00 33.29 88 GLY C N 1
ATOM 4299 C CA . GLY B 1 88 ? 158.524 139.396 47.774 1.00 27.20 88 GLY C CA 1
ATOM 4300 C C . GLY B 1 88 ? 158.224 140.371 46.650 1.00 34.87 88 GLY C C 1
ATOM 4301 O O . GLY B 1 88 ? 159.100 140.701 45.851 1.00 45.50 88 GLY C O 1
ATOM 4302 N N . ASP B 1 89 ? 156.976 140.825 46.588 1.00 24.37 89 ASP C N 1
ATOM 4303 C CA . ASP B 1 89 ? 156.499 141.638 45.473 1.00 38.12 89 ASP C CA 1
ATOM 4304 C C . ASP B 1 89 ? 157.236 142.968 45.355 1.00 34.77 89 ASP C C 1
ATOM 4305 O O . ASP B 1 89 ? 157.037 143.876 46.162 1.00 40.25 89 ASP C O 1
ATOM 4310 N N . ALA B 1 90 ? 158.081 143.078 44.336 1.00 34.05 90 ALA C N 1
ATOM 4311 C CA . ALA B 1 90 ? 158.834 144.303 44.102 1.00 32.33 90 ALA C CA 1
ATOM 4312 C C . ALA B 1 90 ? 157.991 145.322 43.340 1.00 35.68 90 ALA C C 1
ATOM 4313 O O . ALA B 1 90 ? 158.443 146.435 43.071 1.00 30.23 90 ALA C O 1
ATOM 4315 N N . ASN B 1 91 ? 156.766 144.937 42.993 1.00 26.72 91 ASN C N 1
ATOM 4316 C CA . ASN B 1 91 ? 155.827 145.868 42.378 1.00 32.84 91 ASN C CA 1
ATOM 4317 C C . ASN B 1 91 ? 155.058 146.641 43.440 1.00 40.91 91 ASN C C 1
ATOM 4318 O O . ASN B 1 91 ? 154.400 147.640 43.144 1.00 30.05 91 ASN C O 1
ATOM 4323 N N . HIS B 1 92 ? 155.147 146.170 44.680 1.00 36.57 92 HIS C N 1
ATOM 4324 C CA . HIS B 1 92 ? 154.465 146.815 45.793 1.00 28.18 92 HIS C CA 1
ATOM 4325 C C . HIS B 1 92 ? 155.110 148.157 46.113 1.00 40.71 92 HIS C C 1
ATOM 4326 O O . HIS B 1 92 ? 156.334 148.262 46.178 1.00 44.27 92 HIS C O 1
ATOM 4333 N N . PRO B 1 93 ? 154.281 149.191 46.313 1.00 41.29 93 PRO C N 1
ATOM 4334 C CA . PRO B 1 93 ? 154.751 150.549 46.610 1.00 29.97 93 PRO C CA 1
ATOM 4335 C C . PRO B 1 93 ? 155.550 150.637 47.909 1.00 35.54 93 PRO C C 1
ATOM 4336 O O . PRO B 1 93 ? 156.247 151.629 48.123 1.00 38.51 93 PRO C O 1
ATOM 4340 N N . ARG B 1 94 ? 155.452 149.622 48.762 1.00 31.49 94 ARG C N 1
ATOM 4341 C CA . ARG B 1 94 ? 156.218 149.614 50.004 1.00 35.45 94 ARG C CA 1
ATOM 4342 C C . ARG B 1 94 ? 157.285 148.525 50.007 1.00 44.00 94 ARG C C 1
ATOM 4343 O O . ARG B 1 94 ? 157.677 148.030 51.065 1.00 39.87 94 ARG C O 1
ATOM 4351 N N . PHE B 1 95 ? 157.745 148.154 48.816 1.00 41.09 95 PHE C N 1
ATOM 4352 C CA . PHE B 1 95 ? 158.932 147.320 48.676 1.00 36.13 95 PHE C CA 1
ATOM 4353 C C . PHE B 1 95 ? 160.139 148.241 48.534 1.00 36.48 95 PHE C C 1
ATOM 4354 O O . PHE B 1 95 ? 160.349 148.836 47.478 1.00 33.78 95 PHE C O 1
ATOM 4362 N N . PHE B 1 96 ? 160.929 148.356 49.598 1.00 33.55 96 PHE C N 1
ATOM 4363 C CA . PHE B 1 96 ? 161.999 149.349 49.652 1.00 33.50 96 PHE C CA 1
ATOM 4364 C C . PHE B 1 96 ? 163.397 148.737 49.627 1.00 34.41 96 PHE C C 1
ATOM 4365 O O . PHE B 1 96 ? 164.375 149.409 49.957 1.00 34.15 96 PHE C O 1
ATOM 4373 N N . SER B 1 97 ? 163.495 147.472 49.231 1.00 25.99 97 SER C N 1
ATOM 4374 C CA . SER B 1 97 ? 164.763 146.753 49.310 1.00 30.73 97 SER C CA 1
ATOM 4375 C C . SER B 1 97 ? 165.468 146.645 47.961 1.00 38.25 97 SER C C 1
ATOM 4376 O O . SER B 1 97 ? 164.822 146.618 46.911 1.00 30.05 97 SER C O 1
ATOM 4379 N N . PHE B 1 98 ? 166.797 146.575 48.007 1.00 38.63 98 PHE C N 1
ATOM 4380 C CA . PHE B 1 98 ? 167.619 146.459 46.807 1.00 29.88 98 PHE C CA 1
ATOM 4381 C C . PHE B 1 98 ? 167.276 147.561 45.814 1.00 25.39 98 PHE C C 1
ATOM 4382 O O . PHE B 1 98 ? 167.345 148.748 46.138 1.00 38.78 98 PHE C O 1
ATOM 4390 N N . VAL B 1 99 ? 166.909 147.160 44.603 1.00 32.60 99 VAL C N 1
ATOM 4391 C CA . VAL B 1 99 ? 166.321 148.080 43.640 1.00 39.62 99 VAL C CA 1
ATOM 4392 C C . VAL B 1 99 ? 164.978 147.512 43.198 1.00 33.75 99 VAL C C 1
ATOM 4393 O O . VAL B 1 99 ? 164.925 146.563 42.417 1.00 27.40 99 VAL C O 1
ATOM 4397 N N . PRO B 1 100 ? 163.883 148.095 43.703 1.00 41.33 100 PRO C N 1
ATOM 4398 C CA . PRO B 1 100 ? 162.535 147.575 43.449 1.00 39.01 100 PRO C CA 1
ATOM 4399 C C . PRO B 1 100 ? 162.158 147.620 41.972 1.00 35.39 100 PRO C C 1
ATOM 4400 O O . PRO B 1 100 ? 162.786 148.340 41.195 1.00 34.53 100 PRO C O 1
ATOM 4404 N N . GLY B 1 101 ? 161.137 146.855 41.599 1.00 35.03 101 GLY C N 1
ATOM 4405 C CA . GLY B 1 101 ? 160.679 146.812 40.223 1.00 29.13 101 GLY C CA 1
ATOM 4406 C C . GLY B 1 101 ? 159.239 147.262 40.076 1.00 32.70 101 GLY C C 1
ATOM 4407 O O . GLY B 1 101 ? 158.346 146.444 39.846 1.00 33.24 101 GLY C O 1
ATOM 4408 N N . PRO B 1 102 ? 159.005 148.574 40.210 1.00 24.70 102 PRO C N 1
ATOM 4409 C CA . PRO B 1 102 ? 157.680 149.176 40.039 1.00 28.80 102 PRO C CA 1
ATOM 4410 C C . PRO B 1 102 ? 157.304 149.314 38.566 1.00 31.10 102 PRO C C 1
ATOM 4411 O O . PRO B 1 102 ? 157.189 150.431 38.058 1.00 27.13 102 PRO C O 1
ATOM 4415 N N . ALA B 1 103 ? 157.120 148.183 37.892 1.00 26.30 103 ALA C N 1
ATOM 4416 C CA . ALA B 1 103 ? 156.836 148.178 36.461 1.00 31.86 103 ALA C CA 1
ATOM 4417 C C . ALA B 1 103 ? 155.460 148.757 36.153 1.00 31.82 103 ALA C C 1
ATOM 4418 O O . ALA B 1 103 ? 154.473 148.427 36.811 1.00 25.34 103 ALA C O 1
ATOM 4420 N N . SER B 1 104 ? 155.405 149.628 35.151 1.00 27.01 104 SER C N 1
ATOM 4421 C CA . SER B 1 104 ? 154.141 150.185 34.686 1.00 35.96 104 SER C CA 1
ATOM 4422 C C . SER B 1 104 ? 153.258 149.091 34.097 1.00 31.98 104 SER C C 1
ATOM 4423 O O . SER B 1 104 ? 153.759 148.082 33.601 1.00 38.08 104 SER C O 1
ATOM 4426 N N . SER B 1 105 ? 151.946 149.290 34.154 1.00 40.03 105 SER C N 1
ATOM 4427 C CA . SER B 1 105 ? 151.015 148.328 33.576 1.00 40.04 105 SER C CA 1
ATOM 4428 C C . SER B 1 105 ? 151.104 148.348 32.053 1.00 37.53 105 SER C C 1
ATOM 4429 O O . SER B 1 105 ? 150.833 147.346 31.390 1.00 28.77 105 SER C O 1
ATOM 4432 N N . VAL B 1 106 ? 151.503 149.492 31.505 1.00 25.96 106 VAL C N 1
ATOM 4433 C CA . VAL B 1 106 ? 151.695 149.622 30.067 1.00 23.56 106 VAL C CA 1
ATOM 4434 C C . VAL B 1 106 ? 152.841 148.731 29.602 1.00 38.08 106 VAL C C 1
ATOM 4435 O O . VAL B 1 106 ? 152.811 148.191 28.497 1.00 41.53 106 VAL C O 1
ATOM 4439 N N . SER B 1 107 ? 153.853 148.590 30.453 1.00 38.49 107 SER C N 1
ATOM 4440 C CA . SER B 1 107 ? 154.983 147.716 30.162 1.00 30.75 107 SER C CA 1
ATOM 4441 C C . SER B 1 107 ? 154.503 146.273 30.059 1.00 29.76 107 SER C C 1
ATOM 4442 O O . SER B 1 107 ? 154.927 145.527 29.177 1.00 30.87 107 SER C O 1
ATOM 4445 N N . TRP B 1 108 ? 153.613 145.891 30.969 1.00 26.70 108 TRP C N 1
ATOM 4446 C CA . TRP B 1 108 ? 153.010 144.564 30.956 1.00 27.56 108 TRP C CA 1
ATOM 4447 C C . TRP B 1 108 ? 152.274 144.315 29.642 1.00 34.56 108 TRP C C 1
ATOM 4448 O O . TRP B 1 108 ? 152.360 143.231 29.065 1.00 32.14 108 TRP C O 1
ATOM 4459 N N . LEU B 1 109 ? 151.550 145.328 29.178 1.00 25.03 109 LEU C N 1
ATOM 4460 C CA . LEU B 1 109 ? 150.837 145.248 27.909 1.00 33.86 109 LEU C CA 1
ATOM 4461 C C . LEU B 1 109 ? 151.810 145.026 26.755 1.00 34.64 109 LEU C C 1
ATOM 4462 O O . LEU B 1 109 ? 151.522 144.278 25.821 1.00 36.71 109 LEU C O 1
ATOM 4467 N N . GLY B 1 110 ? 152.963 145.682 26.829 1.00 36.17 110 GLY C N 1
ATOM 4468 C CA . GLY B 1 110 ? 153.993 145.545 25.815 1.00 28.37 110 GLY C CA 1
ATOM 4469 C C . GLY B 1 110 ? 154.520 144.128 25.713 1.00 25.44 110 GLY C C 1
ATOM 4470 O O . GLY B 1 110 ? 154.769 143.629 24.616 1.00 28.57 110 GLY C O 1
ATOM 4471 N N . ASP B 1 111 ? 154.694 143.479 26.861 1.00 13.37 111 ASP C N 1
ATOM 4472 C CA . ASP B 1 111 ? 155.145 142.093 26.896 1.00 21.54 111 ASP C CA 1
ATOM 4473 C C . ASP B 1 111 ? 154.131 141.176 26.224 1.00 28.86 111 ASP C C 1
ATOM 4474 O O . ASP B 1 111 ? 154.499 140.224 25.536 1.00 31.41 111 ASP C O 1
ATOM 4479 N N . ILE B 1 112 ? 152.852 141.467 26.435 1.00 29.24 112 ILE C N 1
ATOM 4480 C CA . ILE B 1 112 ? 151.781 140.662 25.862 1.00 31.25 112 ILE C CA 1
ATOM 4481 C C . ILE B 1 112 ? 151.788 140.722 24.337 1.00 32.09 112 ILE C C 1
ATOM 4482 O O . ILE B 1 112 ? 151.635 139.700 23.671 1.00 31.01 112 ILE C O 1
ATOM 4487 N N . MET B 1 113 ? 151.968 141.920 23.789 1.00 24.47 113 MET C N 1
ATOM 4488 C CA . MET B 1 113 ? 152.019 142.090 22.342 1.00 30.60 113 MET C CA 1
ATOM 4489 C C . MET B 1 113 ? 153.278 141.456 21.757 1.00 40.59 113 MET C C 1
ATOM 4490 O O . MET B 1 113 ? 153.207 140.697 20.789 1.00 41.07 113 MET C O 1
ATOM 4495 N N . THR B 1 114 ? 154.427 141.769 22.349 1.00 29.91 114 THR C N 1
ATOM 4496 C CA . THR B 1 114 ? 155.704 141.245 21.878 1.00 28.20 114 THR C CA 1
ATOM 4497 C C . THR B 1 114 ? 155.743 139.721 21.924 1.00 33.18 114 THR C C 1
ATOM 4498 O O . THR B 1 114 ? 156.155 139.072 20.963 1.00 39.42 114 THR C O 1
ATOM 4502 N N . SER B 1 115 ? 155.309 139.154 23.044 1.00 25.82 115 SER C N 1
ATOM 4503 C CA . SER B 1 115 ? 155.303 137.706 23.213 1.00 23.91 115 SER C CA 1
ATOM 4504 C C . SER B 1 115 ? 154.271 137.043 22.304 1.00 30.31 115 SER C C 1
ATOM 4505 O O . SER B 1 115 ? 154.402 135.870 21.953 1.00 32.93 115 SER C O 1
ATOM 4508 N N . ALA B 1 116 ? 153.243 137.799 21.932 1.00 39.71 116 ALA C N 1
ATOM 4509 C CA . ALA B 1 116 ? 152.181 137.285 21.074 1.00 32.46 116 ALA C CA 1
ATOM 4510 C C . ALA B 1 116 ? 152.691 137.033 19.661 1.00 29.93 116 ALA C C 1
ATOM 4511 O O . ALA B 1 116 ? 152.637 135.908 19.162 1.00 33.55 116 ALA C O 1
ATOM 4513 N N . TYR B 1 117 ? 153.188 138.087 19.022 1.00 20.63 117 TYR C N 1
ATOM 4514 C CA . TYR B 1 117 ? 153.725 137.976 17.672 1.00 33.28 117 TYR C CA 1
ATOM 4515 C C . TYR B 1 117 ? 154.949 137.069 17.639 1.00 36.49 117 TYR C C 1
ATOM 4516 O O . TYR B 1 117 ? 155.225 136.424 16.627 1.00 39.02 117 TYR C O 1
ATOM 4525 N N . ASN B 1 118 ? 155.665 137.016 18.759 1.00 39.06 118 ASN C N 1
ATOM 4526 C CA . ASN B 1 118 ? 156.879 136.215 18.876 1.00 31.81 118 ASN C CA 1
ATOM 4527 C C . ASN B 1 118 ? 157.848 136.497 17.732 1.00 24.07 118 ASN C C 1
ATOM 4528 O O . ASN B 1 118 ? 158.479 135.587 17.198 1.00 24.47 118 ASN C O 1
ATOM 4533 N N . ILE B 1 119 ? 157.955 137.767 17.359 1.00 26.29 119 ILE C N 1
ATOM 4534 C CA . ILE B 1 119 ? 158.845 138.170 16.280 1.00 26.22 119 ILE C CA 1
ATOM 4535 C C . ILE B 1 119 ? 160.295 137.946 16.680 1.00 31.88 119 ILE C C 1
ATOM 4536 O O . ILE B 1 119 ? 160.708 138.304 17.783 1.00 36.75 119 ILE C O 1
ATOM 4541 N N . HIS B 1 120 ? 161.066 137.349 15.781 1.00 43.23 120 HIS C N 1
ATOM 4542 C CA . HIS B 1 120 ? 162.481 137.137 16.038 1.00 38.39 120 HIS C CA 1
ATOM 4543 C C . HIS B 1 120 ? 163.248 138.442 15.879 1.00 41.61 120 HIS C C 1
ATOM 4544 O O . HIS B 1 120 ? 163.601 138.833 14.766 1.00 38.69 120 HIS C O 1
ATOM 4551 N N . ALA B 1 121 ? 163.503 139.116 16.996 1.00 46.39 121 ALA C N 1
ATOM 4552 C CA . ALA B 1 121 ? 164.298 140.333 16.964 1.00 39.95 121 ALA C CA 1
ATOM 4553 C C . ALA B 1 121 ? 165.765 139.950 16.856 1.00 51.11 121 ALA C C 1
ATOM 4554 O O . ALA B 1 121 ? 166.092 138.776 16.683 1.00 58.53 121 ALA C O 1
ATOM 4556 N N . GLY B 1 122 ? 166.654 140.929 16.969 1.00 46.93 122 GLY C N 1
ATOM 4557 C CA . GLY B 1 122 ? 168.061 140.656 16.759 1.00 74.43 122 GLY C CA 1
ATOM 4558 C C . GLY B 1 122 ? 168.243 140.326 15.293 1.00 58.33 122 GLY C C 1
ATOM 4559 O O . GLY B 1 122 ? 168.380 139.163 14.923 1.00 60.90 122 GLY C O 1
ATOM 4560 N N . GLY B 1 123 ? 168.216 141.358 14.458 1.00 72.67 123 GLY C N 1
ATOM 4561 C CA . GLY B 1 123 ? 168.309 141.194 13.019 1.00 50.14 123 GLY C CA 1
ATOM 4562 C C . GLY B 1 123 ? 167.251 142.055 12.357 1.00 50.20 123 GLY C C 1
ATOM 4563 O O . GLY B 1 123 ? 166.122 142.143 12.838 1.00 60.13 123 GLY C O 1
ATOM 4564 N N . SER B 1 124 ? 167.612 142.685 11.246 1.00 42.80 124 SER C N 1
ATOM 4565 C CA . SER B 1 124 ? 166.778 143.728 10.659 1.00 42.28 124 SER C CA 1
ATOM 4566 C C . SER B 1 124 ? 165.886 143.235 9.521 1.00 46.01 124 SER C C 1
ATOM 4567 O O . SER B 1 124 ? 164.705 143.572 9.463 1.00 45.17 124 SER C O 1
ATOM 4570 N N . LYS B 1 125 ? 166.456 142.445 8.617 1.00 50.42 125 LYS C N 1
ATOM 4571 C CA . LYS B 1 125 ? 165.751 142.021 7.410 1.00 56.36 125 LYS C CA 1
ATOM 4572 C C . LYS B 1 125 ? 164.457 141.256 7.692 1.00 37.29 125 LYS C C 1
ATOM 4573 O O . LYS B 1 125 ? 163.488 141.376 6.942 1.00 33.12 125 LYS C O 1
ATOM 4579 N N . LEU B 1 126 ? 164.435 140.480 8.770 1.00 34.36 126 LEU C N 1
ATOM 4580 C CA . LEU B 1 126 ? 163.259 139.676 9.092 1.00 35.09 126 LEU C CA 1
ATOM 4581 C C . LEU B 1 126 ? 162.213 140.445 9.898 1.00 41.35 126 LEU C C 1
ATOM 4582 O O . LEU B 1 126 ? 161.076 139.996 10.040 1.00 40.40 126 LEU C O 1
ATOM 4587 N N . ALA B 1 127 ? 162.602 141.601 10.426 1.00 41.04 127 ALA C N 1
ATOM 4588 C CA . ALA B 1 127 ? 161.692 142.444 11.194 1.00 20.38 127 ALA C CA 1
ATOM 4589 C C . ALA B 1 127 ? 162.199 143.881 11.210 1.00 33.95 127 ALA C C 1
ATOM 4590 O O . ALA B 1 127 ? 162.668 144.368 12.239 1.00 30.59 127 ALA C O 1
ATOM 4592 N N . PRO B 1 128 ? 162.096 144.565 10.062 1.00 36.69 128 PRO C N 1
ATOM 4593 C CA . PRO B 1 128 ? 162.693 145.886 9.830 1.00 29.27 128 PRO C CA 1
ATOM 4594 C C . PRO B 1 128 ? 162.132 146.994 10.719 1.00 30.74 128 PRO C C 1
ATOM 4595 O O . PRO B 1 128 ? 162.892 147.852 11.167 1.00 34.65 128 PRO C O 1
ATOM 4599 N N . MET B 1 129 ? 160.829 146.976 10.977 1.00 31.34 129 MET C N 1
ATOM 4600 C CA . MET B 1 129 ? 160.207 148.039 11.760 1.00 37.03 129 MET C CA 1
ATOM 4601 C C . MET B 1 129 ? 160.350 147.798 13.258 1.00 36.24 129 MET C C 1
ATOM 4602 O O . MET B 1 129 ? 160.358 148.744 14.046 1.00 37.97 129 MET C O 1
ATOM 4607 N N . VAL B 1 130 ? 160.467 146.533 13.648 1.00 33.78 130 VAL C N 1
ATOM 4608 C CA . VAL B 1 130 ? 160.747 146.193 15.037 1.00 18.91 130 VAL C CA 1
ATOM 4609 C C . VAL B 1 130 ? 162.121 146.726 15.426 1.00 25.95 130 VAL C C 1
ATOM 4610 O O . VAL B 1 130 ? 162.301 147.284 16.507 1.00 39.83 130 VAL C O 1
ATOM 4614 N N . ASN B 1 131 ? 163.087 146.551 14.532 1.00 25.28 131 ASN C N 1
ATOM 4615 C CA . ASN B 1 131 ? 164.434 147.058 14.751 1.00 28.37 131 ASN C CA 1
ATOM 4616 C C . ASN B 1 131 ? 164.471 148.581 14.698 1.00 31.32 131 ASN C C 1
ATOM 4617 O O . ASN B 1 131 ? 165.245 149.218 15.413 1.00 42.66 131 ASN C O 1
ATOM 4622 N N . CYS B 1 132 ? 163.628 149.159 13.848 1.00 34.09 132 CYS C N 1
ATOM 4623 C CA . CYS B 1 132 ? 163.562 150.608 13.704 1.00 32.52 132 CYS C CA 1
ATOM 4624 C C . CYS B 1 132 ? 163.044 151.269 14.976 1.00 36.47 132 CYS C C 1
ATOM 4625 O O . CYS B 1 132 ? 163.521 152.333 15.371 1.00 30.51 132 CYS C O 1
ATOM 4628 N N . ILE B 1 133 ? 162.068 150.631 15.614 1.00 27.43 133 ILE C N 1
ATOM 4629 C CA . ILE B 1 133 ? 161.512 151.136 16.863 1.00 35.95 133 ILE C CA 1
ATOM 4630 C C . ILE B 1 133 ? 162.573 151.183 17.956 1.00 34.52 133 ILE C C 1
ATOM 4631 O O . ILE B 1 133 ? 162.715 152.188 18.652 1.00 33.73 133 ILE C O 1
ATOM 4636 N N . GLU B 1 134 ? 163.311 150.087 18.102 1.00 33.75 134 GLU C N 1
ATOM 4637 C CA . GLU B 1 134 ? 164.345 149.989 19.124 1.00 29.61 134 GLU C CA 1
ATOM 4638 C C . GLU B 1 134 ? 165.437 151.032 18.915 1.00 23.28 134 GLU C C 1
ATOM 4639 O O . GLU B 1 134 ? 165.902 151.654 19.869 1.00 31.75 134 GLU C O 1
ATOM 4645 N N . GLN B 1 135 ? 165.840 151.224 17.664 1.00 22.19 135 GLN C N 1
ATOM 4646 C CA . GLN B 1 135 ? 166.885 152.190 17.342 1.00 31.58 135 GLN C CA 1
ATOM 4647 C C . GLN B 1 135 ? 166.429 153.625 17.599 1.00 34.95 135 GLN C C 1
ATOM 4648 O O . GLN B 1 135 ? 167.239 154.490 17.936 1.00 31.45 135 GLN C O 1
ATOM 4654 N N . GLU B 1 136 ? 165.134 153.878 17.430 1.00 31.07 136 GLU C N 1
ATOM 4655 C CA . GLU B 1 136 ? 164.573 155.193 17.723 1.00 37.14 136 GLU C CA 1
ATOM 4656 C C . GLU B 1 136 ? 164.674 155.500 19.213 1.00 35.74 136 GLU C C 1
ATOM 4657 O O . GLU B 1 136 ? 165.032 156.612 19.605 1.00 32.78 136 GLU C O 1
ATOM 4663 N N . VAL B 1 137 ? 164.355 154.507 20.038 1.00 20.05 137 VAL C N 1
ATOM 4664 C CA . VAL B 1 137 ? 164.466 154.649 21.485 1.00 24.49 137 VAL C CA 1
ATOM 4665 C C . VAL B 1 137 ? 165.921 154.788 21.919 1.00 32.62 137 VAL C C 1
ATOM 4666 O O . VAL B 1 137 ? 166.249 155.613 22.772 1.00 32.34 137 VAL C O 1
ATOM 4670 N N . LEU B 1 138 ? 166.789 153.976 21.323 1.00 25.32 138 LEU C N 1
ATOM 4671 C CA . LEU B 1 138 ? 168.208 153.984 21.657 1.00 20.33 138 LEU C CA 1
ATOM 4672 C C . LEU B 1 138 ? 168.864 155.316 21.304 1.00 31.11 138 LEU C C 1
ATOM 4673 O O . LEU B 1 138 ? 169.723 155.806 22.038 1.00 35.19 138 LEU C O 1
ATOM 4678 N N . LYS B 1 139 ? 168.465 155.898 20.177 1.00 28.93 139 LYS C N 1
ATOM 4679 C CA . LYS B 1 139 ? 168.991 157.198 19.775 1.00 35.25 139 LYS C CA 1
ATOM 4680 C C . LYS B 1 139 ? 168.540 158.284 20.745 1.00 31.46 139 LYS C C 1
ATOM 4681 O O . LYS B 1 139 ? 169.306 159.190 21.078 1.00 25.39 139 LYS C O 1
ATOM 4687 N N . TRP B 1 140 ? 167.292 158.186 21.193 1.00 28.53 140 TRP C N 1
ATOM 4688 C CA . TRP B 1 140 ? 166.735 159.153 22.130 1.00 31.36 140 TRP C CA 1
ATOM 4689 C C . TRP B 1 140 ? 167.454 159.076 23.474 1.00 34.19 140 TRP C C 1
ATOM 4690 O O . TRP B 1 140 ? 167.814 160.100 24.057 1.00 38.56 140 TRP C O 1
ATOM 4701 N N . LEU B 1 141 ? 167.660 157.855 23.958 1.00 24.14 141 LEU C N 1
ATOM 4702 C CA . LEU B 1 141 ? 168.381 157.636 25.206 1.00 24.39 141 LEU C CA 1
ATOM 4703 C C . LEU B 1 141 ? 169.823 158.126 25.104 1.00 32.18 141 LEU C C 1
ATOM 4704 O O . LEU B 1 141 ? 170.379 158.658 26.066 1.00 29.44 141 LEU C O 1
ATOM 4709 N N . ALA B 1 142 ? 170.423 157.941 23.933 1.00 23.11 142 ALA C N 1
ATOM 4710 C CA . ALA B 1 142 ? 171.798 158.364 23.703 1.00 24.18 142 ALA C CA 1
ATOM 4711 C C . ALA B 1 142 ? 171.930 159.883 23.752 1.00 28.02 142 ALA C C 1
ATOM 4712 O O . ALA B 1 142 ? 172.955 160.412 24.181 1.00 31.01 142 ALA C O 1
ATOM 4714 N N . LYS B 1 143 ? 170.886 160.580 23.313 1.00 35.48 143 LYS C N 1
ATOM 4715 C CA . LYS B 1 143 ? 170.876 162.038 23.334 1.00 37.20 143 LYS C CA 1
ATOM 4716 C C . LYS B 1 143 ? 170.867 162.565 24.764 1.00 36.14 143 LYS C C 1
ATOM 4717 O O . LYS B 1 143 ? 171.506 163.573 25.069 1.00 29.51 143 LYS C O 1
ATOM 4723 N N . GLN B 1 144 ? 170.142 161.876 25.639 1.00 30.04 144 GLN C N 1
ATOM 4724 C CA . GLN B 1 144 ? 170.042 162.277 27.036 1.00 25.73 144 GLN C CA 1
ATOM 4725 C C . GLN B 1 144 ? 171.382 162.124 27.749 1.00 29.39 144 GLN C C 1
ATOM 4726 O O . GLN B 1 144 ? 171.713 162.901 28.645 1.00 29.85 144 GLN C O 1
ATOM 4732 N N . VAL B 1 145 ? 172.148 161.115 27.344 1.00 26.34 145 VAL C N 1
ATOM 4733 C CA . VAL B 1 145 ? 173.461 160.866 27.926 1.00 29.39 145 VAL C CA 1
ATOM 4734 C C . VAL B 1 145 ? 174.454 161.943 27.505 1.00 25.35 145 VAL C C 1
ATOM 4735 O O . VAL B 1 145 ? 175.282 162.385 28.301 1.00 23.32 145 VAL C O 1
ATOM 4739 N N . GLY B 1 146 ? 174.365 162.359 26.246 1.00 28.48 146 GLY C N 1
ATOM 4740 C CA . GLY B 1 146 ? 175.260 163.366 25.712 1.00 22.81 146 GLY C CA 1
ATOM 4741 C C . GLY B 1 146 ? 176.035 162.871 24.507 1.00 31.87 146 GLY C C 1
ATOM 4742 O O . GLY B 1 146 ? 176.976 163.523 24.055 1.00 39.00 146 GLY C O 1
ATOM 4743 N N . PHE B 1 147 ? 175.642 161.713 23.985 1.00 27.55 147 PHE C N 1
ATOM 4744 C CA . PHE B 1 147 ? 176.275 161.166 22.792 1.00 30.03 147 PHE C CA 1
ATOM 4745 C C . PHE B 1 147 ? 175.650 161.772 21.542 1.00 32.08 147 PHE C C 1
ATOM 4746 O O . PHE B 1 147 ? 174.505 161.476 21.200 1.00 35.78 147 PHE C O 1
ATOM 4754 N N . THR B 1 148 ? 176.417 162.619 20.864 1.00 50.30 148 THR C N 1
ATOM 4755 C CA . THR B 1 148 ? 175.897 163.428 19.767 1.00 53.16 148 THR C CA 1
ATOM 4756 C C . THR B 1 148 ? 176.515 163.080 18.414 1.00 42.79 148 THR C C 1
ATOM 4757 O O . THR B 1 148 ? 176.007 163.496 17.372 1.00 54.87 148 THR C O 1
ATOM 4761 N N . GLU B 1 149 ? 177.604 162.318 18.425 1.00 47.20 149 GLU C N 1
ATOM 4762 C CA . GLU B 1 149 ? 178.320 162.019 17.189 1.00 52.88 149 GLU C CA 1
ATOM 4763 C C . GLU B 1 149 ? 177.691 160.843 16.448 1.00 44.67 149 GLU C C 1
ATOM 4764 O O . GLU B 1 149 ? 176.802 161.027 15.617 1.00 58.53 149 GLU C O 1
ATOM 4770 N N . ASN B 1 150 ? 178.152 159.636 16.755 1.00 49.46 150 ASN C N 1
ATOM 4771 C CA . ASN B 1 150 ? 177.637 158.437 16.107 1.00 43.57 150 ASN C CA 1
ATOM 4772 C C . ASN B 1 150 ? 177.422 157.323 17.124 1.00 44.26 150 ASN C C 1
ATOM 4773 O O . ASN B 1 150 ? 178.157 156.334 17.138 1.00 38.33 150 ASN C O 1
ATOM 4778 N N . PRO B 1 151 ? 176.406 157.484 17.983 1.00 36.24 151 PRO C N 1
ATOM 4779 C CA . PRO B 1 151 ? 176.147 156.518 19.055 1.00 28.06 151 PRO C CA 1
ATOM 4780 C C . PRO B 1 151 ? 175.587 155.199 18.539 1.00 34.28 151 PRO C C 1
ATOM 4781 O O . PRO B 1 151 ? 175.368 155.033 17.339 1.00 39.88 151 PRO C O 1
ATOM 4785 N N . GLY B 1 152 ? 175.353 154.272 19.461 1.00 29.61 152 GLY C N 1
ATOM 4786 C CA . GLY B 1 152 ? 174.801 152.973 19.133 1.00 21.83 152 GLY C CA 1
ATOM 4787 C C . GLY B 1 152 ? 174.463 152.230 20.408 1.00 20.50 152 GLY C C 1
ATOM 4788 O O . GLY B 1 152 ? 174.936 152.590 21.485 1.00 26.30 152 GLY C O 1
ATOM 4789 N N . GLY B 1 153 ? 173.641 151.194 20.296 1.00 13.75 153 GLY C N 1
ATOM 4790 C CA . GLY B 1 153 ? 173.253 150.432 21.466 1.00 14.54 153 GLY C CA 1
ATOM 4791 C C . GLY B 1 153 ? 172.444 149.191 21.160 1.00 20.79 153 GLY C C 1
ATOM 4792 O O . GLY B 1 153 ? 172.074 148.936 20.013 1.00 36.53 153 GLY C O 1
ATOM 4793 N N . VAL B 1 154 ? 172.176 148.415 22.204 1.00 13.68 154 VAL C N 1
ATOM 4794 C CA . VAL B 1 154 ? 171.402 147.188 22.092 1.00 23.76 154 VAL C CA 1
ATOM 4795 C C . VAL B 1 154 ? 170.628 146.934 23.381 1.00 17.20 154 VAL C C 1
ATOM 4796 O O . VAL B 1 154 ? 171.155 147.115 24.478 1.00 26.96 154 VAL C O 1
ATOM 4800 N N . PHE B 1 155 ? 169.373 146.522 23.246 1.00 23.72 155 PHE C N 1
ATOM 4801 C CA . PHE B 1 155 ? 168.565 146.159 24.402 1.00 19.79 155 PHE C CA 1
ATOM 4802 C C . PHE B 1 155 ? 168.957 144.783 24.924 1.00 26.34 155 PHE C C 1
ATOM 4803 O O . PHE B 1 155 ? 168.599 143.763 24.337 1.00 36.40 155 PHE C O 1
ATOM 4811 N N . VAL B 1 156 ? 169.690 144.761 26.032 1.00 25.99 156 VAL C N 1
ATOM 4812 C CA . VAL B 1 156 ? 170.134 143.506 26.627 1.00 20.98 156 VAL C CA 1
ATOM 4813 C C . VAL B 1 156 ? 169.178 143.064 27.730 1.00 21.67 156 VAL C C 1
ATOM 4814 O O . VAL B 1 156 ? 168.279 143.811 28.118 1.00 16.80 156 VAL C O 1
ATOM 4818 N N . SER B 1 157 ? 169.384 141.852 28.235 1.00 20.29 157 SER C N 1
ATOM 4819 C CA . SER B 1 157 ? 168.468 141.258 29.202 1.00 19.83 157 SER C CA 1
ATOM 4820 C C . SER B 1 157 ? 168.614 141.908 30.571 1.00 24.23 157 SER C C 1
ATOM 4821 O O . SER B 1 157 ? 167.623 142.213 31.233 1.00 25.59 157 SER C O 1
ATOM 4824 N N . GLY B 1 158 ? 169.857 142.115 30.991 1.00 37.31 158 GLY C N 1
ATOM 4825 C CA . GLY B 1 158 ? 170.134 142.748 32.265 1.00 32.95 158 GLY C CA 1
ATOM 4826 C C . GLY B 1 158 ? 171.274 143.745 32.196 1.00 35.55 158 GLY C C 1
ATOM 4827 O O . GLY B 1 158 ? 171.955 143.865 31.178 1.00 47.01 158 GLY C O 1
ATOM 4828 N N . GLY B 1 159 ? 171.480 144.466 33.293 1.00 36.07 159 GLY C N 1
ATOM 4829 C CA . GLY B 1 159 ? 172.588 145.396 33.401 1.00 31.78 159 GLY C CA 1
ATOM 4830 C C . GLY B 1 159 ? 173.906 144.660 33.544 1.00 35.43 159 GLY C C 1
ATOM 4831 O O . GLY B 1 159 ? 174.963 145.191 33.205 1.00 42.18 159 GLY C O 1
ATOM 4832 N N . SER B 1 160 ? 173.843 143.432 34.051 1.00 27.38 160 SER C N 1
ATOM 4833 C CA . SER B 1 160 ? 175.020 142.575 34.126 1.00 23.58 160 SER C CA 1
ATOM 4834 C C . SER B 1 160 ? 175.542 142.250 32.734 1.00 24.69 160 SER C C 1
ATOM 4835 O O . SER B 1 160 ? 176.749 142.251 32.495 1.00 46.04 160 SER C O 1
ATOM 4838 N N . MET B 1 161 ? 174.620 141.973 31.819 1.00 33.91 161 MET C N 1
ATOM 4839 C CA . MET B 1 161 ? 174.967 141.727 30.426 1.00 31.01 161 MET C CA 1
ATOM 4840 C C . MET B 1 161 ? 175.318 143.032 29.727 1.00 26.85 161 MET C C 1
ATOM 4841 O O . MET B 1 161 ? 176.071 143.047 28.752 1.00 15.03 161 MET C O 1
ATOM 4846 N N . ALA B 1 162 ? 174.767 144.128 30.237 1.00 19.58 162 ALA C N 1
ATOM 4847 C CA . ALA B 1 162 ? 175.081 145.450 29.719 1.00 25.63 162 ALA C CA 1
ATOM 4848 C C . ALA B 1 162 ? 176.535 145.788 30.013 1.00 29.37 162 ALA C C 1
ATOM 4849 O O . ALA B 1 162 ? 177.228 146.377 29.183 1.00 41.88 162 ALA C O 1
ATOM 4851 N N . ASN B 1 163 ? 176.994 145.409 31.202 1.00 26.58 163 ASN C N 1
ATOM 4852 C CA . ASN B 1 163 ? 178.372 145.659 31.602 1.00 29.71 163 ASN C CA 1
ATOM 4853 C C . ASN B 1 163 ? 179.347 144.766 30.842 1.00 25.98 163 ASN C C 1
ATOM 4854 O O . ASN B 1 163 ? 180.382 145.232 30.364 1.00 35.43 163 ASN C O 1
ATOM 4859 N N . ILE B 1 164 ? 179.014 143.483 30.734 1.00 18.61 164 ILE C N 1
ATOM 4860 C CA . ILE B 1 164 ? 179.860 142.537 30.015 1.00 18.27 164 ILE C CA 1
ATOM 4861 C C . ILE B 1 164 ? 179.981 142.905 28.537 1.00 18.28 164 ILE C C 1
ATOM 4862 O O . ILE B 1 164 ? 181.047 142.761 27.940 1.00 26.09 164 ILE C O 1
ATOM 4867 N N . THR B 1 165 ? 178.887 143.380 27.951 1.00 14.87 165 THR C N 1
ATOM 4868 C CA . THR B 1 165 ? 178.901 143.816 26.560 1.00 11.79 165 THR C CA 1
ATOM 4869 C C . THR B 1 165 ? 179.802 145.033 26.377 1.00 13.69 165 THR C C 1
ATOM 4870 O O . THR B 1 165 ? 180.629 145.076 25.468 1.00 17.37 165 THR C O 1
ATOM 4874 N N . ALA B 1 166 ? 179.633 146.020 27.251 1.00 19.88 166 ALA C N 1
ATOM 4875 C CA . ALA B 1 166 ? 180.403 147.258 27.181 1.00 16.51 166 ALA C CA 1
ATOM 4876 C C . ALA B 1 166 ? 181.886 147.016 27.450 1.00 18.99 166 ALA C C 1
ATOM 4877 O O . ALA B 1 166 ? 182.747 147.563 26.759 1.00 14.38 166 ALA C O 1
ATOM 4879 N N . LEU B 1 167 ? 182.181 146.199 28.457 1.00 18.58 167 LEU C N 1
ATOM 4880 C CA . LEU B 1 167 ? 183.563 145.929 28.840 1.00 16.43 167 LEU C CA 1
ATOM 4881 C C . LEU B 1 167 ? 184.296 145.128 27.772 1.00 19.95 167 LEU C C 1
ATOM 4882 O O . LEU B 1 167 ? 185.514 145.242 27.628 1.00 15.14 167 LEU C O 1
ATOM 4887 N N . THR B 1 168 ? 183.552 144.320 27.024 1.00 17.34 168 THR C N 1
ATOM 4888 C CA . THR B 1 168 ? 184.134 143.550 25.933 1.00 13.69 168 THR C CA 1
ATOM 4889 C C . THR B 1 168 ? 184.580 144.487 24.821 1.00 16.48 168 THR C C 1
ATOM 4890 O O . THR B 1 168 ? 185.652 144.315 24.241 1.00 18.72 168 THR C O 1
ATOM 4894 N N . ALA B 1 169 ? 183.750 145.482 24.531 1.00 12.13 169 ALA C N 1
ATOM 4895 C CA . ALA B 1 169 ? 184.086 146.484 23.530 1.00 17.49 169 ALA C CA 1
ATOM 4896 C C . ALA B 1 169 ? 185.297 147.292 23.983 1.00 25.39 169 ALA C C 1
ATOM 4897 O O . ALA B 1 169 ? 186.142 147.673 23.170 1.00 23.48 169 ALA C O 1
ATOM 4899 N N . ALA B 1 170 ? 185.372 147.550 25.286 1.00 18.84 170 ALA C N 1
ATOM 4900 C CA . ALA B 1 170 ? 186.502 148.266 25.869 1.00 13.48 170 ALA C CA 1
ATOM 4901 C C . ALA B 1 170 ? 187.787 147.453 25.740 1.00 20.33 170 ALA C C 1
ATOM 4902 O O . ALA B 1 170 ? 188.835 147.981 25.365 1.00 14.18 170 ALA C O 1
ATOM 4904 N N . ARG B 1 171 ? 187.696 146.164 26.054 1.00 13.36 171 ARG C N 1
ATOM 4905 C CA . ARG B 1 171 ? 188.844 145.267 25.982 1.00 9.27 171 ARG C CA 1
ATOM 4906 C C . ARG B 1 171 ? 189.383 145.158 24.560 1.00 14.75 171 ARG C C 1
ATOM 4907 O O . ARG B 1 171 ? 190.589 145.241 24.336 1.00 18.68 171 ARG C O 1
ATOM 4915 N N . ASP B 1 172 ? 188.482 144.973 23.601 1.00 16.07 172 ASP C N 1
ATOM 4916 C CA . ASP B 1 172 ? 188.874 144.778 22.210 1.00 10.37 172 ASP C CA 1
ATOM 4917 C C . ASP B 1 172 ? 189.338 146.081 21.569 1.00 13.89 172 ASP C C 1
ATOM 4918 O O . ASP B 1 172 ? 189.999 146.070 20.530 1.00 32.94 172 ASP C O 1
ATOM 4923 N N . ASN B 1 173 ? 188.993 147.201 22.196 1.00 17.72 173 ASN C N 1
ATOM 4924 C CA . ASN B 1 173 ? 189.347 148.512 21.664 1.00 9.33 173 ASN C CA 1
ATOM 4925 C C . ASN B 1 173 ? 190.733 148.974 22.103 1.00 14.24 173 ASN C C 1
ATOM 4926 O O . ASN B 1 173 ? 191.421 149.677 21.366 1.00 20.94 173 ASN C O 1
ATOM 4931 N N . LYS B 1 174 ? 191.139 148.572 23.303 1.00 17.95 174 LYS C N 1
ATOM 4932 C CA . LYS B 1 174 ? 192.387 149.051 23.890 1.00 12.52 174 LYS C CA 1
ATOM 4933 C C . LYS B 1 174 ? 193.479 147.986 23.917 1.00 21.98 174 LYS C C 1
ATOM 4934 O O . LYS B 1 174 ? 194.646 148.289 24.169 1.00 16.03 174 LYS C O 1
ATOM 4940 N N . LEU B 1 175 ? 193.099 146.739 23.661 1.00 14.40 175 LEU C N 1
ATOM 4941 C CA . LEU B 1 175 ? 194.055 145.639 23.707 1.00 12.74 175 LEU C CA 1
ATOM 4942 C C . LEU B 1 175 ? 194.032 144.801 22.433 1.00 17.40 175 LEU C C 1
ATOM 4943 O O . LEU B 1 175 ? 193.092 144.875 21.642 1.00 23.66 175 LEU C O 1
ATOM 4948 N N . THR B 1 176 ? 195.080 144.005 22.246 1.00 17.91 176 THR C N 1
ATOM 4949 C CA . THR B 1 176 ? 195.182 143.115 21.098 1.00 7.70 176 THR C CA 1
ATOM 4950 C C . THR B 1 176 ? 195.218 141.664 21.562 1.00 14.98 176 THR C C 1
ATOM 4951 O O . THR B 1 176 ? 195.181 141.388 22.760 1.00 29.40 176 THR C O 1
ATOM 4955 N N . ASP B 1 177 ? 195.294 140.738 20.612 1.00 23.41 177 ASP C N 1
ATOM 4956 C CA . ASP B 1 177 ? 195.299 139.315 20.937 1.00 27.10 177 ASP C CA 1
ATOM 4957 C C . ASP B 1 177 ? 196.637 138.877 21.520 1.00 26.46 177 ASP C C 1
ATOM 4958 O O . ASP B 1 177 ? 196.811 137.717 21.894 1.00 36.40 177 ASP C O 1
ATOM 4963 N N . ILE B 1 178 ? 197.578 139.811 21.603 1.00 22.24 178 ILE C N 1
ATOM 4964 C CA . ILE B 1 178 ? 198.936 139.491 22.021 1.00 24.61 178 ILE C CA 1
ATOM 4965 C C . ILE B 1 178 ? 199.275 140.087 23.387 1.00 29.12 178 ILE C C 1
ATOM 4966 O O . ILE B 1 178 ? 200.115 139.551 24.110 1.00 23.96 178 ILE C O 1
ATOM 4971 N N . ASN B 1 179 ? 198.612 141.182 23.748 1.00 25.32 179 ASN C N 1
ATOM 4972 C CA . ASN B 1 179 ? 198.933 141.882 24.990 1.00 18.65 179 ASN C CA 1
ATOM 4973 C C . ASN B 1 179 ? 197.766 141.997 25.972 1.00 21.37 179 ASN C C 1
ATOM 4974 O O . ASN B 1 179 ? 197.899 142.621 27.024 1.00 25.24 179 ASN C O 1
ATOM 4979 N N . LEU B 1 180 ? 196.631 141.392 25.635 1.00 22.75 180 LEU C N 1
ATOM 4980 C CA . LEU B 1 180 ? 195.408 141.585 26.414 1.00 35.79 180 LEU C CA 1
ATOM 4981 C C . LEU B 1 180 ? 195.472 140.971 27.814 1.00 21.63 180 LEU C C 1
ATOM 4982 O O . LEU B 1 180 ? 194.640 141.277 28.668 1.00 19.52 180 LEU C O 1
ATOM 4987 N N . HIS B 1 181 ? 196.457 140.113 28.054 1.00 22.07 181 HIS C N 1
ATOM 4988 C CA . HIS B 1 181 ? 196.600 139.489 29.365 1.00 26.06 181 HIS C CA 1
ATOM 4989 C C . HIS B 1 181 ? 197.348 140.399 30.335 1.00 20.18 181 HIS C C 1
ATOM 4990 O O . HIS B 1 181 ? 197.581 140.035 31.488 1.00 17.21 181 HIS C O 1
ATOM 4997 N N . LEU B 1 182 ? 197.718 141.584 29.862 1.00 19.99 182 LEU C N 1
ATOM 4998 C CA . LEU B 1 182 ? 198.395 142.564 30.701 1.00 17.73 182 LEU C CA 1
ATOM 4999 C C . LEU B 1 182 ? 197.454 143.704 31.068 1.00 17.36 182 LEU C C 1
ATOM 5000 O O . LEU B 1 182 ? 197.852 144.659 31.733 1.00 24.95 182 LEU C O 1
ATOM 5005 N N . GLY B 1 183 ? 196.205 143.598 30.630 1.00 18.82 183 GLY C N 1
ATOM 5006 C CA . GLY B 1 183 ? 195.222 144.636 30.878 1.00 13.06 183 GLY C CA 1
ATOM 5007 C C . GLY B 1 183 ? 194.768 144.675 32.323 1.00 15.15 183 GLY C C 1
ATOM 5008 O O . GLY B 1 183 ? 194.518 143.636 32.933 1.00 17.86 183 GLY C O 1
ATOM 5009 N N . THR B 1 184 ? 194.656 145.879 32.872 1.00 14.33 184 THR C N 1
ATOM 5010 C CA . THR B 1 184 ? 194.173 146.050 34.236 1.00 21.48 184 THR C CA 1
ATOM 5011 C C . THR B 1 184 ? 192.933 146.939 34.264 1.00 16.28 184 THR C C 1
ATOM 5012 O O . THR B 1 184 ? 192.859 147.938 33.549 1.00 12.94 184 THR C O 1
ATOM 5016 N N . ALA B 1 185 ? 191.963 146.569 35.095 1.00 14.64 185 ALA C N 1
ATOM 5017 C CA . ALA B 1 185 ? 190.724 147.330 35.220 1.00 11.85 185 ALA C CA 1
ATOM 5018 C C . ALA B 1 185 ? 190.621 147.950 36.607 1.00 16.31 185 ALA C C 1
ATOM 5019 O O . ALA B 1 185 ? 191.226 147.460 37.561 1.00 14.15 185 ALA C O 1
ATOM 5021 N N . TYR B 1 186 ? 189.851 149.027 36.720 1.00 20.65 186 TYR C N 1
ATOM 5022 C CA . TYR B 1 186 ? 189.789 149.778 37.970 1.00 19.78 186 TYR C CA 1
ATOM 5023 C C . TYR B 1 186 ? 188.355 150.082 38.399 1.00 22.16 186 TYR C C 1
ATOM 5024 O O . TYR B 1 186 ? 187.582 150.683 37.651 1.00 15.07 186 TYR C O 1
ATOM 5033 N N . ILE B 1 187 ? 188.011 149.653 39.609 1.00 19.35 187 ILE C N 1
ATOM 5034 C CA . ILE B 1 187 ? 186.687 149.889 40.174 1.00 11.81 187 ILE C CA 1
ATOM 5035 C C . ILE B 1 187 ? 186.806 150.498 41.567 1.00 26.03 187 ILE C C 1
ATOM 5036 O O . ILE B 1 187 ? 187.905 150.826 42.018 1.00 20.30 187 ILE C O 1
ATOM 5041 N N . SER B 1 188 ? 185.674 150.646 42.248 1.00 25.45 188 SER C N 1
ATOM 5042 C CA . SER B 1 188 ? 185.673 151.142 43.620 1.00 17.28 188 SER C CA 1
ATOM 5043 C C . SER B 1 188 ? 185.125 150.083 44.568 1.00 15.36 188 SER C C 1
ATOM 5044 O O . SER B 1 188 ? 184.636 149.042 44.131 1.00 29.41 188 SER C O 1
ATOM 5047 N N . ASP B 1 189 ? 185.209 150.350 45.867 1.00 17.98 189 ASP C N 1
ATOM 5048 C CA . ASP B 1 189 ? 184.718 149.408 46.866 1.00 19.99 189 ASP C CA 1
ATOM 5049 C C . ASP B 1 189 ? 183.193 149.440 46.970 1.00 22.59 189 ASP C C 1
ATOM 5050 O O . ASP B 1 189 ? 182.594 148.653 47.704 1.00 25.02 189 ASP C O 1
ATOM 5055 N N . GLN B 1 190 ? 182.574 150.354 46.229 1.00 12.29 190 GLN C N 1
ATOM 5056 C CA . GLN B 1 190 ? 181.119 150.454 46.193 1.00 16.37 190 GLN C CA 1
ATOM 5057 C C . GLN B 1 190 ? 180.567 150.045 44.831 1.00 17.30 190 GLN C C 1
ATOM 5058 O O . GLN B 1 190 ? 179.353 149.976 44.639 1.00 26.05 190 GLN C O 1
ATOM 5064 N N . THR B 1 191 ? 181.466 149.778 43.889 1.00 16.95 191 THR C N 1
ATOM 5065 C CA . THR B 1 191 ? 181.071 149.284 42.576 1.00 19.36 191 THR C CA 1
ATOM 5066 C C . THR B 1 191 ? 180.325 147.962 42.714 1.00 18.73 191 THR C C 1
ATOM 5067 O O . THR B 1 191 ? 180.681 147.126 43.545 1.00 18.39 191 THR C O 1
ATOM 5071 N N . HIS B 1 192 ? 179.288 147.779 41.903 1.00 23.49 192 HIS C N 1
ATOM 5072 C CA . HIS B 1 192 ? 178.468 146.578 41.988 1.00 14.12 192 HIS C CA 1
ATOM 5073 C C . HIS B 1 192 ? 179.280 145.345 41.609 1.00 16.47 192 HIS C C 1
ATOM 5074 O O . HIS B 1 192 ? 180.175 145.413 40.766 1.00 26.95 192 HIS C O 1
ATOM 5081 N N . SER B 1 193 ? 178.955 144.221 42.241 1.00 17.43 193 SER C N 1
ATOM 5082 C CA . SER B 1 193 ? 179.710 142.984 42.074 1.00 18.57 193 SER C CA 1
ATOM 5083 C C . SER B 1 193 ? 179.708 142.479 40.634 1.00 22.19 193 SER C C 1
ATOM 5084 O O . SER B 1 193 ? 180.640 141.795 40.210 1.00 20.74 193 SER C O 1
ATOM 5087 N N . SER B 1 194 ? 178.664 142.819 39.886 1.00 20.53 194 SER C N 1
ATOM 5088 C CA . SER B 1 194 ? 178.502 142.309 38.529 1.00 29.16 194 SER C CA 1
ATOM 5089 C C . SER B 1 194 ? 179.576 142.850 37.587 1.00 21.07 194 SER C C 1
ATOM 5090 O O . SER B 1 194 ? 179.829 142.274 36.530 1.00 28.38 194 SER C O 1
ATOM 5093 N N . VAL B 1 195 ? 180.204 143.956 37.972 1.00 17.52 195 VAL C N 1
ATOM 5094 C CA . VAL B 1 195 ? 181.258 144.551 37.157 1.00 16.15 195 VAL C CA 1
ATOM 5095 C C . VAL B 1 195 ? 182.517 143.691 37.176 1.00 13.97 195 VAL C C 1
ATOM 5096 O O . VAL B 1 195 ? 183.057 143.345 36.126 1.00 21.52 195 VAL C O 1
ATOM 5100 N N . ALA B 1 196 ? 182.982 143.351 38.373 1.00 15.98 196 ALA C N 1
ATOM 5101 C CA . ALA B 1 196 ? 184.161 142.506 38.520 1.00 11.43 196 ALA C CA 1
ATOM 5102 C C . ALA B 1 196 ? 183.870 141.092 38.035 1.00 17.38 196 ALA C C 1
ATOM 5103 O O . ALA B 1 196 ? 184.745 140.418 37.491 1.00 19.56 196 ALA C O 1
ATOM 5105 N N . LYS B 1 197 ? 182.633 140.649 38.235 1.00 17.34 197 LYS C N 1
ATOM 5106 C CA . LYS B 1 197 ? 182.204 139.338 37.766 1.00 14.23 197 LYS C CA 1
ATOM 5107 C C . LYS B 1 197 ? 182.251 139.282 36.242 1.00 18.22 197 LYS C C 1
ATOM 5108 O O . LYS B 1 197 ? 182.630 138.266 35.659 1.00 17.10 197 LYS C O 1
ATOM 5114 N N . GLY B 1 198 ? 181.866 140.383 35.604 1.00 9.47 198 GLY C N 1
ATOM 5115 C CA . GLY B 1 198 ? 181.922 140.491 34.159 1.00 11.72 198 GLY C CA 1
ATOM 5116 C C . GLY B 1 198 ? 183.349 140.539 33.644 1.00 19.41 198 GLY C C 1
ATOM 5117 O O . GLY B 1 198 ? 183.660 139.981 32.592 1.00 18.41 198 GLY C O 1
ATOM 5118 N N . LEU B 1 199 ? 184.217 141.217 34.387 1.00 16.01 199 LEU C N 1
ATOM 5119 C CA . LEU B 1 199 ? 185.627 141.312 34.026 1.00 15.13 199 LEU C CA 1
ATOM 5120 C C . LEU B 1 199 ? 186.297 139.941 34.053 1.00 21.59 199 LEU C C 1
ATOM 5121 O O . LEU B 1 199 ? 187.086 139.610 33.167 1.00 20.24 199 LEU C O 1
ATOM 5126 N N . ARG B 1 200 ? 185.984 139.151 35.076 1.00 16.55 200 ARG C N 1
ATOM 5127 C CA . ARG B 1 200 ? 186.525 137.801 35.189 1.00 18.32 200 ARG C CA 1
ATOM 5128 C C . ARG B 1 200 ? 186.063 136.939 34.019 1.00 19.06 200 ARG C C 1
ATOM 5129 O O . ARG B 1 200 ? 186.802 136.083 33.533 1.00 18.18 200 ARG C O 1
ATOM 5137 N N . ILE B 1 201 ? 184.833 137.172 33.577 1.00 17.89 201 ILE C N 1
ATOM 5138 C CA . ILE B 1 201 ? 184.248 136.412 32.479 1.00 18.47 201 ILE C CA 1
ATOM 5139 C C . ILE B 1 201 ? 184.973 136.666 31.158 1.00 14.26 201 ILE C C 1
ATOM 5140 O O . ILE B 1 201 ? 185.213 135.737 30.385 1.00 11.26 201 ILE C O 1
ATOM 5145 N N . ILE B 1 202 ? 185.321 137.923 30.904 1.00 12.33 202 ILE C N 1
ATOM 5146 C CA . ILE B 1 202 ? 185.981 138.293 29.656 1.00 14.42 202 ILE C CA 1
ATOM 5147 C C . ILE B 1 202 ? 187.503 138.132 29.722 1.00 19.88 202 ILE C C 1
ATOM 5148 O O . ILE B 1 202 ? 188.224 138.601 28.840 1.00 20.63 202 ILE C O 1
ATOM 5153 N N . GLY B 1 203 ? 187.987 137.470 30.768 1.00 12.13 203 GLY C N 1
ATOM 5154 C CA . GLY B 1 203 ? 189.390 137.102 30.846 1.00 10.73 203 GLY C CA 1
ATOM 5155 C C . GLY B 1 203 ? 190.259 137.948 31.760 1.00 14.32 203 GLY C C 1
ATOM 5156 O O . GLY B 1 203 ? 191.441 137.654 31.938 1.00 19.09 203 GLY C O 1
ATOM 5157 N N . ILE B 1 204 ? 189.690 139.002 32.335 1.00 13.23 204 ILE C N 1
ATOM 5158 C CA . ILE B 1 204 ? 190.435 139.838 33.270 1.00 14.59 204 ILE C CA 1
ATOM 5159 C C . ILE B 1 204 ? 190.380 139.248 34.677 1.00 19.90 204 ILE C C 1
ATOM 5160 O O . ILE B 1 204 ? 189.368 139.361 35.368 1.00 24.03 204 ILE C O 1
ATOM 5165 N N . THR B 1 205 ? 191.473 138.616 35.092 1.00 18.21 205 THR C N 1
ATOM 5166 C CA . THR B 1 205 ? 191.534 137.955 36.392 1.00 15.01 205 THR C CA 1
ATOM 5167 C C . THR B 1 205 ? 191.512 138.960 37.540 1.00 20.85 205 THR C C 1
ATOM 5168 O O . THR B 1 205 ? 191.767 140.148 37.342 1.00 21.13 205 THR C O 1
ATOM 5172 N N . ASP B 1 206 ? 191.201 138.470 38.738 1.00 23.74 206 ASP C N 1
ATOM 5173 C CA . ASP B 1 206 ? 191.139 139.310 39.932 1.00 20.64 206 ASP C CA 1
ATOM 5174 C C . ASP B 1 206 ? 192.477 139.978 40.232 1.00 18.64 206 ASP C C 1
ATOM 5175 O O . ASP B 1 206 ? 192.524 141.062 40.813 1.00 19.90 206 ASP C O 1
ATOM 5180 N N . SER B 1 207 ? 193.564 139.326 39.829 1.00 17.11 207 SER C N 1
ATOM 5181 C CA . SER B 1 207 ? 194.902 139.840 40.089 1.00 12.15 207 SER C CA 1
ATOM 5182 C C . SER B 1 207 ? 195.202 141.082 39.256 1.00 22.01 207 SER C C 1
ATOM 5183 O O . SER B 1 207 ? 196.207 141.758 39.477 1.00 28.56 207 SER C O 1
ATOM 5186 N N . ARG B 1 208 ? 194.330 141.379 38.297 1.00 17.10 208 ARG C N 1
ATOM 5187 C CA . ARG B 1 208 ? 194.481 142.572 37.471 1.00 13.36 208 ARG C CA 1
ATOM 5188 C C . ARG B 1 208 ? 193.248 143.462 37.583 1.00 16.71 208 ARG C C 1
ATOM 5189 O O . ARG B 1 208 ? 192.985 144.297 36.716 1.00 15.46 208 ARG C O 1
ATOM 5197 N N . ILE B 1 209 ? 192.497 143.274 38.663 1.00 20.11 209 ILE C N 1
ATOM 5198 C CA . ILE B 1 209 ? 191.372 144.143 38.982 1.00 18.94 209 ILE C CA 1
ATOM 5199 C C . ILE B 1 209 ? 191.671 144.950 40.241 1.00 16.83 209 ILE C C 1
ATOM 5200 O O . ILE B 1 209 ? 191.826 144.390 41.326 1.00 19.58 209 ILE C O 1
ATOM 5205 N N . ARG B 1 210 ? 191.747 146.268 40.086 1.00 18.57 210 ARG C N 1
ATOM 5206 C CA . ARG B 1 210 ? 192.096 147.157 41.188 1.00 12.02 210 ARG C CA 1
ATOM 5207 C C . ARG B 1 210 ? 190.854 147.733 41.861 1.00 19.99 210 ARG C C 1
ATOM 5208 O O . ARG B 1 210 ? 190.016 148.358 41.209 1.00 21.59 210 ARG C O 1
ATOM 5216 N N . ARG B 1 211 ? 190.736 147.515 43.167 1.00 23.23 211 ARG C N 1
ATOM 5217 C CA . ARG B 1 211 ? 189.608 148.040 43.927 1.00 21.04 211 ARG C CA 1
ATOM 5218 C C . ARG B 1 211 ? 190.009 149.284 44.713 1.00 16.33 211 ARG C C 1
ATOM 5219 O O . ARG B 1 211 ? 190.609 149.189 45.783 1.00 24.30 211 ARG C O 1
ATOM 5227 N N . ILE B 1 212 ? 189.668 150.450 44.175 1.00 15.63 212 ILE C N 1
ATOM 5228 C CA . ILE B 1 212 ? 190.038 151.714 44.798 1.00 18.88 212 ILE C CA 1
ATOM 5229 C C . ILE B 1 212 ? 189.085 152.078 45.928 1.00 25.15 212 ILE C C 1
ATOM 5230 O O . ILE B 1 212 ? 187.867 152.005 45.767 1.00 21.62 212 ILE C O 1
ATOM 5235 N N . PRO B 1 213 ? 189.644 152.474 47.081 1.00 31.04 213 PRO C N 1
ATOM 5236 C CA . PRO B 1 213 ? 188.856 152.935 48.228 1.00 24.65 213 PRO C CA 1
ATOM 5237 C C . PRO B 1 213 ? 187.977 154.130 47.875 1.00 25.59 213 PRO C C 1
ATOM 5238 O O . PRO B 1 213 ? 188.290 154.872 46.944 1.00 24.25 213 PRO C O 1
ATOM 5242 N N . THR B 1 214 ? 186.886 154.309 48.610 1.00 26.98 214 THR C N 1
ATOM 5243 C CA . THR B 1 214 ? 186.013 155.457 48.401 1.00 31.01 214 THR C CA 1
ATOM 5244 C C . THR B 1 214 ? 186.026 156.370 49.624 1.00 26.80 214 THR C C 1
ATOM 5245 O O . THR B 1 214 ? 186.323 155.930 50.735 1.00 27.59 214 THR C O 1
ATOM 5249 N N . ASN B 1 215 ? 185.692 157.640 49.417 1.00 19.84 215 ASN C N 1
ATOM 5250 C CA . ASN B 1 215 ? 185.621 158.599 50.514 1.00 28.27 215 ASN C CA 1
ATOM 5251 C C . ASN B 1 215 ? 184.438 158.345 51.445 1.00 35.44 215 ASN C C 1
ATOM 5252 O O . ASN B 1 215 ? 183.819 157.280 51.407 1.00 33.91 215 ASN C O 1
ATOM 5257 N N . SER B 1 216 ? 184.129 159.331 52.280 1.00 38.65 216 SER C N 1
ATOM 5258 C CA . SER B 1 216 ? 183.018 159.217 53.218 1.00 35.84 216 SER C CA 1
ATOM 5259 C C . SER B 1 216 ? 181.679 159.311 52.493 1.00 33.36 216 SER C C 1
ATOM 5260 O O . SER B 1 216 ? 180.654 158.858 53.003 1.00 26.60 216 SER C O 1
ATOM 5263 N N . HIS B 1 217 ? 181.699 159.894 51.298 1.00 37.10 217 HIS C N 1
ATOM 5264 C CA . HIS B 1 217 ? 180.496 160.027 50.484 1.00 31.47 217 HIS C CA 1
ATOM 5265 C C . HIS B 1 217 ? 180.347 158.853 49.522 1.00 28.06 217 HIS C C 1
ATOM 5266 O O . HIS B 1 217 ? 179.513 158.883 48.617 1.00 31.57 217 HIS C O 1
ATOM 5273 N N . PHE B 1 218 ? 181.164 157.825 49.726 1.00 34.60 218 PHE C N 1
ATOM 5274 C CA . PHE B 1 218 ? 181.124 156.621 48.903 1.00 30.89 218 PHE C CA 1
ATOM 5275 C C . PHE B 1 218 ? 181.404 156.922 47.433 1.00 22.24 218 PHE C C 1
ATOM 5276 O O . PHE B 1 218 ? 180.844 156.285 46.543 1.00 18.55 218 PHE C O 1
ATOM 5284 N N . GLN B 1 219 ? 182.274 157.896 47.188 1.00 21.61 219 GLN C N 1
ATOM 5285 C CA . GLN B 1 219 ? 182.714 158.212 45.835 1.00 17.57 219 GLN C CA 1
ATOM 5286 C C . GLN B 1 219 ? 184.156 157.754 45.648 1.00 28.30 219 GLN C C 1
ATOM 5287 O O . GLN B 1 219 ? 184.948 157.784 46.589 1.00 33.61 219 GLN C O 1
ATOM 5293 N N . MET B 1 220 ? 184.492 157.320 44.438 1.00 21.42 220 MET C N 1
ATOM 5294 C CA . MET B 1 220 ? 185.835 156.824 44.162 1.00 18.31 220 MET C CA 1
ATOM 5295 C C . MET B 1 220 ? 186.896 157.898 44.392 1.00 28.34 220 MET C C 1
ATOM 5296 O O . MET B 1 220 ? 186.769 159.026 43.916 1.00 33.11 220 MET C O 1
ATOM 5301 N N . ASP B 1 221 ? 187.939 157.535 45.131 1.00 22.19 221 ASP C N 1
ATOM 5302 C CA . ASP B 1 221 ? 189.071 158.422 45.365 1.00 20.93 221 ASP C CA 1
ATOM 5303 C C . ASP B 1 221 ? 189.925 158.515 44.103 1.00 26.30 221 ASP C C 1
ATOM 5304 O O . ASP B 1 221 ? 190.703 157.610 43.802 1.00 28.28 221 ASP C O 1
ATOM 5309 N N . THR B 1 222 ? 189.773 159.610 43.365 1.00 22.56 222 THR C N 1
ATOM 5310 C CA . THR B 1 222 ? 190.463 159.770 42.090 1.00 23.16 222 THR C CA 1
ATOM 5311 C C . THR B 1 222 ? 191.969 159.930 42.269 1.00 30.89 222 THR C C 1
ATOM 5312 O O . THR B 1 222 ? 192.740 159.702 41.337 1.00 33.81 222 THR C O 1
ATOM 5316 N N . THR B 1 223 ? 192.387 160.320 43.469 1.00 35.51 223 THR C N 1
ATOM 5317 C CA . THR B 1 223 ? 193.808 160.454 43.763 1.00 35.67 223 THR C CA 1
ATOM 5318 C C . THR B 1 223 ? 194.453 159.076 43.891 1.00 22.94 223 THR C C 1
ATOM 5319 O O . THR B 1 223 ? 195.539 158.837 43.363 1.00 22.54 223 THR C O 1
ATOM 5323 N N . LYS B 1 224 ? 193.777 158.173 44.594 1.00 17.15 224 LYS C N 1
ATOM 5324 C CA . LYS B 1 224 ? 194.259 156.805 44.734 1.00 25.80 224 LYS C CA 1
ATOM 5325 C C . LYS B 1 224 ? 194.069 156.022 43.438 1.00 27.63 224 LYS C C 1
ATOM 5326 O O . LYS B 1 224 ? 194.802 155.073 43.163 1.00 22.68 224 LYS C O 1
ATOM 5332 N N . LEU B 1 225 ? 193.083 156.429 42.643 1.00 25.36 225 LEU C N 1
ATOM 5333 C CA . LEU B 1 225 ? 192.847 155.818 41.340 1.00 19.43 225 LEU C CA 1
ATOM 5334 C C . LEU B 1 225 ? 194.034 156.053 40.416 1.00 24.61 225 LEU C C 1
ATOM 5335 O O . LEU B 1 225 ? 194.543 155.124 39.788 1.00 19.62 225 LEU C O 1
ATOM 5340 N N . GLU B 1 226 ? 194.466 157.307 40.335 1.00 20.14 226 GLU C N 1
ATOM 5341 C CA . GLU B 1 226 ? 195.574 157.683 39.471 1.00 18.86 226 GLU C CA 1
ATOM 5342 C C . GLU B 1 226 ? 196.860 156.986 39.898 1.00 25.10 226 GLU C C 1
ATOM 5343 O O . GLU B 1 226 ? 197.642 156.545 39.056 1.00 27.99 226 GLU C O 1
ATOM 5349 N N . GLU B 1 227 ? 197.079 156.892 41.207 1.00 22.66 227 GLU C N 1
ATOM 5350 C CA . GLU B 1 227 ? 198.305 156.299 41.728 1.00 31.97 227 GLU C CA 1
ATOM 5351 C C . GLU B 1 227 ? 198.361 154.798 41.462 1.00 23.68 227 GLU C C 1
ATOM 5352 O O . GLU B 1 227 ? 199.441 154.224 41.319 1.00 26.20 227 GLU C O 1
ATOM 5358 N N . ALA B 1 228 ? 197.194 154.167 41.389 1.00 24.62 228 ALA C N 1
ATOM 5359 C CA . ALA B 1 228 ? 197.111 152.750 41.056 1.00 17.15 228 ALA C CA 1
ATOM 5360 C C . ALA B 1 228 ? 197.424 152.535 39.580 1.00 22.37 228 ALA C C 1
ATOM 5361 O O . ALA B 1 228 ? 198.094 151.572 39.209 1.00 21.58 228 ALA C O 1
ATOM 5363 N N . ILE B 1 229 ? 196.927 153.441 38.744 1.00 18.74 229 ILE C N 1
ATOM 5364 C CA . ILE B 1 229 ? 197.191 153.403 37.312 1.00 17.91 229 ILE C CA 1
ATOM 5365 C C . ILE B 1 229 ? 198.678 153.586 37.023 1.00 21.48 229 ILE C C 1
ATOM 5366 O O . ILE B 1 229 ? 199.265 152.831 36.248 1.00 27.19 229 ILE C O 1
ATOM 5371 N N . GLU B 1 230 ? 199.279 154.592 37.650 1.00 23.70 230 GLU C N 1
ATOM 5372 C CA . GLU B 1 230 ? 200.700 154.872 37.474 1.00 19.57 230 GLU C CA 1
ATOM 5373 C C . GLU B 1 230 ? 201.565 153.684 37.886 1.00 22.55 230 GLU C C 1
ATOM 5374 O O . GLU B 1 230 ? 202.534 153.344 37.206 1.00 19.91 230 GLU C O 1
ATOM 5380 N N . THR B 1 231 ? 201.211 153.060 39.004 1.00 15.11 231 THR C N 1
ATOM 5381 C CA . THR B 1 231 ? 201.952 151.909 39.504 1.00 15.36 231 THR C CA 1
ATOM 5382 C C . THR B 1 231 ? 201.902 150.744 38.521 1.00 20.38 231 THR C C 1
ATOM 5383 O O . THR B 1 231 ? 202.933 150.170 38.170 1.00 18.82 231 THR C O 1
ATOM 5387 N N . ASP B 1 232 ? 200.695 150.404 38.080 1.00 25.32 232 ASP C N 1
ATOM 5388 C CA . ASP B 1 232 ? 200.491 149.284 37.169 1.00 21.61 232 ASP C CA 1
ATOM 5389 C C . ASP B 1 232 ? 201.187 149.503 35.830 1.00 19.44 232 ASP C C 1
ATOM 5390 O O . ASP B 1 232 ? 201.759 148.574 35.259 1.00 17.76 232 ASP C O 1
ATOM 5395 N N . LYS B 1 233 ? 201.135 150.735 35.333 1.00 16.04 233 LYS C N 1
ATOM 5396 C CA . LYS B 1 233 ? 201.773 151.072 34.067 1.00 18.66 233 LYS C CA 1
ATOM 5397 C C . LYS B 1 233 ? 203.288 150.956 34.188 1.00 18.29 233 LYS C C 1
ATOM 5398 O O . LYS B 1 233 ? 203.965 150.491 33.271 1.00 23.40 233 LYS C O 1
ATOM 5404 N N . LYS B 1 234 ? 203.812 151.381 35.331 1.00 18.13 234 LYS C N 1
ATOM 5405 C CA . LYS B 1 234 ? 205.240 151.301 35.600 1.00 13.05 234 LYS C CA 1
ATOM 5406 C C . LYS B 1 234 ? 205.691 149.851 35.748 1.00 20.40 234 LYS C C 1
ATOM 5407 O O . LYS B 1 234 ? 206.807 149.495 35.369 1.00 22.66 234 LYS C O 1
ATOM 5413 N N . SER B 1 235 ? 204.814 149.015 36.296 1.00 14.01 235 SER C N 1
ATOM 5414 C CA . SER B 1 235 ? 205.120 147.602 36.495 1.00 19.94 235 SER C CA 1
ATOM 5415 C C . SER B 1 235 ? 205.158 146.837 35.176 1.00 24.72 235 SER C C 1
ATOM 5416 O O . SER B 1 235 ? 205.777 145.777 35.082 1.00 18.11 235 SER C O 1
ATOM 5419 N N . GLY B 1 236 ? 204.486 147.374 34.162 1.00 20.86 236 GLY C N 1
ATOM 5420 C CA . GLY B 1 236 ? 204.430 146.732 32.862 1.00 15.26 236 GLY C CA 1
ATOM 5421 C C . GLY B 1 236 ? 203.024 146.340 32.446 1.00 18.00 236 GLY C C 1
ATOM 5422 O O . GLY B 1 236 ? 202.819 145.821 31.349 1.00 22.37 236 GLY C O 1
ATOM 5423 N N . TYR B 1 237 ? 202.052 146.585 33.322 1.00 20.49 237 TYR C N 1
ATOM 5424 C CA . TYR B 1 237 ? 200.655 146.318 33.001 1.00 10.10 237 TYR C CA 1
ATOM 5425 C C . TYR B 1 237 ? 200.110 147.368 32.042 1.00 16.92 237 TYR C C 1
ATOM 5426 O O . TYR B 1 237 ? 200.735 148.405 31.824 1.00 21.18 237 TYR C O 1
ATOM 5435 N N . ILE B 1 238 ? 198.941 147.095 31.471 1.00 15.55 238 ILE C N 1
ATOM 5436 C CA . ILE B 1 238 ? 198.291 148.041 30.571 1.00 16.20 238 ILE C CA 1
ATOM 5437 C C . ILE B 1 238 ? 196.898 148.416 31.058 1.00 20.59 238 ILE C C 1
ATOM 5438 O O . ILE B 1 238 ? 195.930 147.712 30.772 1.00 21.35 238 ILE C O 1
ATOM 5443 N N . PRO B 1 239 ? 196.794 149.524 31.807 1.00 24.52 239 PRO C N 1
ATOM 5444 C CA . PRO B 1 239 ? 195.494 150.022 32.272 1.00 17.29 239 PRO C CA 1
ATOM 5445 C C . PRO B 1 239 ? 194.617 150.418 31.090 1.00 16.81 239 PRO C C 1
ATOM 5446 O O . PRO B 1 239 ? 195.020 151.275 30.305 1.00 25.20 239 PRO C O 1
ATOM 5450 N N . PHE B 1 240 ? 193.442 149.809 30.960 1.00 16.46 240 PHE C N 1
ATOM 5451 C CA . PHE B 1 240 ? 192.635 150.011 29.761 1.00 19.49 240 PHE C CA 1
ATOM 5452 C C . PHE B 1 240 ? 191.207 150.467 30.042 1.00 15.47 240 PHE C C 1
ATOM 5453 O O . PHE B 1 240 ? 190.525 150.948 29.138 1.00 18.16 240 PHE C O 1
ATOM 5461 N N . VAL B 1 241 ? 190.746 150.322 31.280 1.00 11.25 241 VAL C N 1
ATOM 5462 C CA . VAL B 1 241 ? 189.383 150.732 31.599 1.00 14.64 241 VAL C CA 1
ATOM 5463 C C . VAL B 1 241 ? 189.165 151.106 33.061 1.00 16.96 241 VAL C C 1
ATOM 5464 O O . VAL B 1 241 ? 189.664 150.447 33.974 1.00 16.01 241 VAL C O 1
ATOM 5468 N N . VAL B 1 242 ? 188.414 152.184 33.262 1.00 18.32 242 VAL C N 1
ATOM 5469 C CA . VAL B 1 242 ? 187.931 152.570 34.579 1.00 14.16 242 VAL C CA 1
ATOM 5470 C C . VAL B 1 242 ? 186.408 152.535 34.578 1.00 18.19 242 VAL C C 1
ATOM 5471 O O . VAL B 1 242 ? 185.772 153.129 33.708 1.00 19.20 242 VAL C O 1
ATOM 5475 N N . ILE B 1 243 ? 185.822 151.843 35.549 1.00 18.50 243 ILE C N 1
ATOM 5476 C CA . ILE B 1 243 ? 184.369 151.777 35.643 1.00 11.57 243 ILE C CA 1
ATOM 5477 C C . ILE B 1 243 ? 183.848 152.726 36.712 1.00 16.00 243 ILE C C 1
ATOM 5478 O O . ILE B 1 243 ? 183.924 152.438 37.906 1.00 17.68 243 ILE C O 1
ATOM 5483 N N . GLY B 1 244 ? 183.320 153.864 36.273 1.00 19.32 244 GLY C N 1
ATOM 5484 C CA . GLY B 1 244 ? 182.688 154.801 37.177 1.00 13.53 244 GLY C CA 1
ATOM 5485 C C . GLY B 1 244 ? 181.218 154.462 37.315 1.00 20.17 244 GLY C C 1
ATOM 5486 O O . GLY B 1 244 ? 180.585 154.008 36.361 1.00 20.93 244 GLY C O 1
ATOM 5487 N N . THR B 1 245 ? 180.671 154.679 38.505 1.00 19.67 245 THR C N 1
ATOM 5488 C CA . THR B 1 245 ? 179.277 154.351 38.758 1.00 24.08 245 THR C CA 1
ATOM 5489 C C . THR B 1 245 ? 178.443 155.600 39.020 1.00 23.42 245 THR C C 1
ATOM 5490 O O . THR B 1 245 ? 178.826 156.460 39.814 1.00 22.56 245 THR C O 1
ATOM 5494 N N . ALA B 1 246 ? 177.310 155.699 38.334 1.00 20.16 246 ALA C N 1
ATOM 5495 C CA . ALA B 1 246 ? 176.377 156.796 38.550 1.00 16.32 246 ALA C CA 1
ATOM 5496 C C . ALA B 1 246 ? 175.128 156.271 39.246 1.00 23.54 246 ALA C C 1
ATOM 5497 O O . ALA B 1 246 ? 174.124 155.965 38.602 1.00 27.10 246 ALA C O 1
ATOM 5499 N N . GLY B 1 247 ? 175.202 156.169 40.568 1.00 23.92 247 GLY C N 1
ATOM 5500 C CA . GLY B 1 247 ? 174.123 155.614 41.359 1.00 12.77 247 GLY C CA 1
ATOM 5501 C C . GLY B 1 247 ? 174.496 154.256 41.920 1.00 14.36 247 GLY C C 1
ATOM 5502 O O . GLY B 1 247 ? 173.955 153.229 41.504 1.00 29.12 247 GLY C O 1
ATOM 5503 N N . THR B 1 248 ? 175.435 154.257 42.862 1.00 19.05 248 THR C N 1
ATOM 5504 C CA . THR B 1 248 ? 175.884 153.036 43.526 1.00 27.21 248 THR C CA 1
ATOM 5505 C C . THR B 1 248 ? 174.724 152.260 44.147 1.00 27.25 248 THR C C 1
ATOM 5506 O O . THR B 1 248 ? 173.765 152.847 44.649 1.00 26.67 248 THR C O 1
ATOM 5510 N N . THR B 1 249 ? 174.820 150.936 44.098 1.00 40.14 249 THR C N 1
ATOM 5511 C CA . THR B 1 249 ? 173.781 150.057 44.622 1.00 35.57 249 THR C CA 1
ATOM 5512 C C . THR B 1 249 ? 173.472 150.302 46.096 1.00 27.99 249 THR C C 1
ATOM 5513 O O . THR B 1 249 ? 172.316 150.238 46.511 1.00 40.38 249 THR C O 1
ATOM 5517 N N . ASN B 1 250 ? 174.505 150.582 46.883 1.00 33.29 250 ASN C N 1
ATOM 5518 C CA . ASN B 1 250 ? 174.335 150.773 48.319 1.00 29.74 250 ASN C CA 1
ATOM 5519 C C . ASN B 1 250 ? 173.715 152.118 48.697 1.00 24.54 250 ASN C C 1
ATOM 5520 O O . ASN B 1 250 ? 172.624 152.164 49.264 1.00 29.41 250 ASN C O 1
ATOM 5525 N N . THR B 1 251 ? 174.411 153.207 48.383 1.00 26.36 251 THR C N 1
ATOM 5526 C CA . THR B 1 251 ? 174.001 154.530 48.845 1.00 14.23 251 THR C CA 1
ATOM 5527 C C . THR B 1 251 ? 173.477 155.424 47.723 1.00 25.63 251 THR C C 1
ATOM 5528 O O . THR B 1 251 ? 172.818 156.431 47.982 1.00 35.23 251 THR C O 1
ATOM 5532 N N . GLY B 1 252 ? 173.772 155.058 46.481 1.00 27.89 252 GLY C N 1
ATOM 5533 C CA . GLY B 1 252 ? 173.330 155.838 45.339 1.00 23.33 252 GLY C CA 1
ATOM 5534 C C . GLY B 1 252 ? 174.245 157.009 45.032 1.00 22.21 252 GLY C C 1
ATOM 5535 O O . GLY B 1 252 ? 173.825 158.001 44.435 1.00 25.69 252 GLY C O 1
ATOM 5536 N N . SER B 1 253 ? 175.503 156.893 45.443 1.00 18.82 253 SER C N 1
ATOM 5537 C CA . SER B 1 253 ? 176.484 157.947 45.215 1.00 19.21 253 SER C CA 1
ATOM 5538 C C . SER B 1 253 ? 176.938 157.974 43.758 1.00 22.65 253 SER C C 1
ATOM 5539 O O . SER B 1 253 ? 176.752 157.004 43.022 1.00 16.52 253 SER C O 1
ATOM 5542 N N . ILE B 1 254 ? 177.535 159.089 43.351 1.00 18.48 254 ILE C N 1
ATOM 5543 C CA . ILE B 1 254 ? 178.008 159.259 41.982 1.00 14.22 254 ILE C CA 1
ATOM 5544 C C . ILE B 1 254 ? 179.502 159.562 41.938 1.00 22.04 254 ILE C C 1
ATOM 5545 O O . ILE B 1 254 ? 179.955 160.566 42.488 1.00 23.97 254 ILE C O 1
ATOM 5550 N N . ASP B 1 255 ? 180.260 158.692 41.278 1.00 19.03 255 ASP C N 1
ATOM 5551 C CA . ASP B 1 255 ? 181.697 158.886 41.129 1.00 17.83 255 ASP C CA 1
ATOM 5552 C C . ASP B 1 255 ? 181.986 160.175 40.366 1.00 18.89 255 ASP C C 1
ATOM 5553 O O . ASP B 1 255 ? 181.178 160.607 39.543 1.00 24.40 255 ASP C O 1
ATOM 5558 N N . PRO B 1 256 ? 183.143 160.795 40.639 1.00 14.20 256 PRO C N 1
ATOM 5559 C CA . PRO B 1 256 ? 183.550 162.019 39.940 1.00 20.99 256 PRO C CA 1
ATOM 5560 C C . PRO B 1 256 ? 183.723 161.769 38.446 1.00 20.90 256 PRO C C 1
ATOM 5561 O O . PRO B 1 256 ? 184.838 161.522 37.983 1.00 22.49 256 PRO C O 1
ATOM 5565 N N . LEU B 1 257 ? 182.617 161.826 37.712 1.00 16.75 257 LEU C N 1
ATOM 5566 C CA . LEU B 1 257 ? 182.601 161.500 36.289 1.00 14.96 257 LEU C CA 1
ATOM 5567 C C . LEU B 1 257 ? 183.592 162.323 35.469 1.00 21.71 257 LEU C C 1
ATOM 5568 O O . LEU B 1 257 ? 184.329 161.776 34.650 1.00 33.01 257 LEU C O 1
ATOM 5573 N N . THR B 1 258 ? 183.607 163.634 35.690 1.00 21.86 258 THR C N 1
ATOM 5574 C CA . THR B 1 258 ? 184.493 164.523 34.943 1.00 28.79 258 THR C CA 1
ATOM 5575 C C . THR B 1 258 ? 185.967 164.244 35.234 1.00 26.92 258 THR C C 1
ATOM 5576 O O . THR B 1 258 ? 186.784 164.159 34.316 1.00 24.03 258 THR C O 1
ATOM 5580 N N . GLU B 1 259 ? 186.303 164.113 36.513 1.00 24.88 259 GLU C N 1
ATOM 5581 C CA . GLU B 1 259 ? 187.681 163.847 36.911 1.00 33.30 259 GLU C CA 1
ATOM 5582 C C . GLU B 1 259 ? 188.156 162.495 36.388 1.00 29.99 259 GLU C C 1
ATOM 5583 O O . GLU B 1 259 ? 189.300 162.356 35.953 1.00 25.48 259 GLU C O 1
ATOM 5589 N N . ILE B 1 260 ? 187.273 161.502 36.434 1.00 20.34 260 ILE C N 1
ATOM 5590 C CA . ILE B 1 260 ? 187.605 160.166 35.955 1.00 19.83 260 ILE C CA 1
ATOM 5591 C C . ILE B 1 260 ? 187.817 160.172 34.445 1.00 22.77 260 ILE C C 1
ATOM 5592 O O . ILE B 1 260 ? 188.713 159.500 33.934 1.00 22.29 260 ILE C O 1
ATOM 5597 N N . SER B 1 261 ? 186.986 160.929 33.735 1.00 21.56 261 SER C N 1
ATOM 5598 C CA . SER B 1 261 ? 187.120 161.062 32.288 1.00 14.44 261 SER C CA 1
ATOM 5599 C C . SER B 1 261 ? 188.466 161.678 31.923 1.00 23.81 261 SER C C 1
ATOM 5600 O O . SER B 1 261 ? 189.111 161.265 30.959 1.00 22.15 261 SER C O 1
ATOM 5603 N N . ALA B 1 262 ? 188.880 162.673 32.702 1.00 26.87 262 ALA C N 1
ATOM 5604 C CA . ALA B 1 262 ? 190.158 163.343 32.493 1.00 22.01 262 ALA C CA 1
ATOM 5605 C C . ALA B 1 262 ? 191.321 162.367 32.635 1.00 20.37 262 ALA C C 1
ATOM 5606 O O . ALA B 1 262 ? 192.269 162.399 31.851 1.00 22.31 262 ALA C O 1
ATOM 5608 N N . LEU B 1 263 ? 191.240 161.500 33.639 1.00 21.10 263 LEU C N 1
ATOM 5609 C CA . LEU B 1 263 ? 192.276 160.502 33.876 1.00 22.66 263 LEU C CA 1
ATOM 5610 C C . LEU B 1 263 ? 192.337 159.494 32.734 1.00 26.10 263 LEU C C 1
ATOM 5611 O O . LEU B 1 263 ? 193.419 159.081 32.319 1.00 30.58 263 LEU C O 1
ATOM 5616 N N . CYS B 1 264 ? 191.171 159.101 32.232 1.00 18.67 264 CYS C N 1
ATOM 5617 C CA . CYS B 1 264 ? 191.091 158.140 31.136 1.00 21.89 264 CYS C CA 1
ATOM 5618 C C . CYS B 1 264 ? 191.714 158.689 29.855 1.00 25.57 264 CYS C C 1
ATOM 5619 O O . CYS B 1 264 ? 192.432 157.977 29.153 1.00 24.00 264 CYS C O 1
ATOM 5622 N N . LYS B 1 265 ? 191.434 159.954 29.553 1.00 18.94 265 LYS C N 1
ATOM 5623 C CA . LYS B 1 265 ? 192.006 160.599 28.374 1.00 22.26 265 LYS C CA 1
ATOM 5624 C C . LYS B 1 265 ? 193.518 160.727 28.507 1.00 21.91 265 LYS C C 1
ATOM 5625 O O . LYS B 1 265 ? 194.253 160.574 27.532 1.00 36.33 265 LYS C O 1
ATOM 5631 N N . LYS B 1 266 ? 193.972 161.010 29.723 1.00 16.40 266 LYS C N 1
ATOM 5632 C CA . LYS B 1 266 ? 195.394 161.179 29.999 1.00 17.49 266 LYS C CA 1
ATOM 5633 C C . LYS B 1 266 ? 196.178 159.886 29.802 1.00 22.95 266 LYS C C 1
ATOM 5634 O O . LYS B 1 266 ? 197.305 159.904 29.307 1.00 22.71 266 LYS C O 1
ATOM 5640 N N . HIS B 1 267 ? 195.575 158.766 30.183 1.00 23.71 267 HIS C N 1
ATOM 5641 C CA . HIS B 1 267 ? 196.276 157.487 30.171 1.00 19.39 267 HIS C CA 1
ATOM 5642 C C . HIS B 1 267 ? 195.768 156.549 29.079 1.00 21.53 267 HIS C C 1
ATOM 5643 O O . HIS B 1 267 ? 196.036 155.346 29.113 1.00 15.50 267 HIS C O 1
ATOM 5650 N N . ASP B 1 268 ? 195.051 157.108 28.109 1.00 15.12 268 ASP C N 1
ATOM 5651 C CA . ASP B 1 268 ? 194.569 156.341 26.964 1.00 16.74 268 ASP C CA 1
ATOM 5652 C C . ASP B 1 268 ? 193.738 155.136 27.403 1.00 25.20 268 ASP C C 1
ATOM 5653 O O . ASP B 1 268 ? 193.980 154.007 26.971 1.00 18.43 268 ASP C O 1
ATOM 5658 N N . MET B 1 269 ? 192.761 155.385 28.269 1.00 18.55 269 MET C N 1
ATOM 5659 C CA . MET B 1 269 ? 191.907 154.324 28.788 1.00 12.60 269 MET C CA 1
ATOM 5660 C C . MET B 1 269 ? 190.448 154.510 28.385 1.00 12.04 269 MET C C 1
ATOM 5661 O O . MET B 1 269 ? 190.025 155.602 28.011 1.00 21.91 269 MET C O 1
ATOM 5666 N N . TRP B 1 270 ? 189.690 153.422 28.460 1.00 16.84 270 TRP C N 1
ATOM 5667 C CA . TRP B 1 270 ? 188.262 153.441 28.173 1.00 12.89 270 TRP C CA 1
ATOM 5668 C C . TRP B 1 270 ? 187.476 153.852 29.416 1.00 16.59 270 TRP C C 1
ATOM 5669 O O . TRP B 1 270 ? 187.713 153.330 30.505 1.00 19.26 270 TRP C O 1
ATOM 5680 N N . PHE B 1 271 ? 186.540 154.781 29.252 1.00 18.59 271 PHE C N 1
ATOM 5681 C CA . PHE B 1 271 ? 185.696 155.208 30.363 1.00 14.85 271 PHE C CA 1
ATOM 5682 C C . PHE B 1 271 ? 184.297 154.622 30.219 1.00 23.06 271 PHE C C 1
ATOM 5683 O O . PHE B 1 271 ? 183.542 154.998 29.322 1.00 24.14 271 PHE C O 1
ATOM 5691 N N . HIS B 1 272 ? 183.962 153.696 31.111 1.00 16.28 272 HIS C N 1
ATOM 5692 C CA . HIS B 1 272 ? 182.632 153.100 31.141 1.00 17.31 272 HIS C CA 1
ATOM 5693 C C . HIS B 1 272 ? 181.871 153.536 32.388 1.00 17.19 272 HIS C C 1
ATOM 5694 O O . HIS B 1 272 ? 182.359 153.380 33.507 1.00 24.59 272 HIS C O 1
ATOM 5701 N N . ILE B 1 273 ? 180.675 154.081 32.191 1.00 16.82 273 ILE C N 1
ATOM 5702 C CA . ILE B 1 273 ? 179.820 154.462 33.308 1.00 16.62 273 ILE C CA 1
ATOM 5703 C C . ILE B 1 273 ? 178.779 153.387 33.583 1.00 17.55 273 ILE C C 1
ATOM 5704 O O . ILE B 1 273 ? 177.960 153.066 32.723 1.00 18.01 273 ILE C O 1
ATOM 5709 N N . ASP B 1 274 ? 178.820 152.830 34.787 1.00 14.63 274 ASP C N 1
ATOM 5710 C CA . ASP B 1 274 ? 177.813 151.874 35.219 1.00 16.71 274 ASP C CA 1
ATOM 5711 C C . ASP B 1 274 ? 176.609 152.623 35.790 1.00 19.21 274 ASP C C 1
ATOM 5712 O O . ASP B 1 274 ? 176.574 152.960 36.973 1.00 23.73 274 ASP C O 1
ATOM 5717 N N . GLY B 1 275 ? 175.632 152.890 34.927 1.00 20.31 275 GLY C N 1
ATOM 5718 C CA . GLY B 1 275 ? 174.440 153.626 35.307 1.00 18.38 275 GLY C CA 1
ATOM 5719 C C . GLY B 1 275 ? 173.180 152.784 35.264 1.00 20.24 275 GLY C C 1
ATOM 5720 O O . GLY B 1 275 ? 172.112 153.270 34.892 1.00 21.92 275 GLY C O 1
ATOM 5721 N N . ALA B 1 276 ? 173.310 151.516 35.640 1.00 22.52 276 ALA C N 1
ATOM 5722 C CA . ALA B 1 276 ? 172.190 150.579 35.639 1.00 23.65 276 ALA C CA 1
ATOM 5723 C C . ALA B 1 276 ? 170.968 151.139 36.365 1.00 22.62 276 ALA C C 1
ATOM 5724 O O . ALA B 1 276 ? 169.832 150.922 35.944 1.00 37.40 276 ALA C O 1
ATOM 5726 N N . TYR B 1 277 ? 171.211 151.850 37.460 1.00 33.14 277 TYR C N 1
ATOM 5727 C CA . TYR B 1 277 ? 170.136 152.419 38.263 1.00 20.63 277 TYR C CA 1
ATOM 5728 C C . TYR B 1 277 ? 169.956 153.916 38.012 1.00 18.93 277 TYR C C 1
ATOM 5729 O O . TYR B 1 277 ? 168.875 154.369 37.638 1.00 29.21 277 TYR C O 1
ATOM 5738 N N . GLY B 1 278 ? 171.029 154.674 38.209 1.00 16.21 278 GLY C N 1
ATOM 5739 C CA . GLY B 1 278 ? 170.960 156.124 38.238 1.00 25.66 278 GLY C CA 1
ATOM 5740 C C . GLY B 1 278 ? 170.870 156.851 36.910 1.00 25.08 278 GLY C C 1
ATOM 5741 O O . GLY B 1 278 ? 170.693 158.069 36.882 1.00 23.34 278 GLY C O 1
ATOM 5742 N N . ALA B 1 279 ? 170.996 156.119 35.808 1.00 25.79 279 ALA C N 1
ATOM 5743 C CA . ALA B 1 279 ? 170.992 156.740 34.487 1.00 24.14 279 ALA C CA 1
ATOM 5744 C C . ALA B 1 279 ? 169.630 157.346 34.152 1.00 33.60 279 ALA C C 1
ATOM 5745 O O . ALA B 1 279 ? 169.528 158.235 33.305 1.00 29.44 279 ALA C O 1
ATOM 5747 N N . SER B 1 280 ? 168.590 156.865 34.826 1.00 23.70 280 SER C N 1
ATOM 5748 C CA . SER B 1 280 ? 167.234 157.350 34.594 1.00 25.96 280 SER C CA 1
ATOM 5749 C C . SER B 1 280 ? 167.061 158.791 35.069 1.00 32.03 280 SER C C 1
ATOM 5750 O O . SER B 1 280 ? 166.131 159.483 34.655 1.00 39.68 280 SER C O 1
ATOM 5753 N N . VAL B 1 281 ? 167.965 159.239 35.933 1.00 23.86 281 VAL C N 1
ATOM 5754 C CA . VAL B 1 281 ? 167.925 160.600 36.458 1.00 23.54 281 VAL C CA 1
ATOM 5755 C C . VAL B 1 281 ? 168.114 161.630 35.344 1.00 34.42 281 VAL C C 1
ATOM 5756 O O . VAL B 1 281 ? 167.743 162.797 35.492 1.00 31.92 281 VAL C O 1
ATOM 5760 N N . LEU B 1 282 ? 168.689 161.191 34.228 1.00 31.35 282 LEU C N 1
ATOM 5761 C CA . LEU B 1 282 ? 168.873 162.056 33.066 1.00 36.75 282 LEU C CA 1
ATOM 5762 C C . LEU B 1 282 ? 167.537 162.537 32.500 1.00 35.69 282 LEU C C 1
ATOM 5763 O O . LEU B 1 282 ? 167.489 163.507 31.745 1.00 40.91 282 LEU C O 1
ATOM 5768 N N . LEU B 1 283 ? 166.458 161.850 32.867 1.00 34.13 283 LEU C N 1
ATOM 5769 C CA A LEU B 1 283 ? 165.121 162.200 32.400 1.00 38.59 283 LEU C CA 1
ATOM 5770 C CA B LEU B 1 283 ? 165.124 162.208 32.395 0.0000 38.31 283 LEU C CA 1
ATOM 5771 C C . LEU B 1 283 ? 164.448 163.217 33.316 1.00 42.65 283 LEU C C 1
ATOM 5772 O O . LEU B 1 283 ? 163.372 163.726 33.008 1.00 43.61 283 LEU C O 1
ATOM 5781 N N . SER B 1 284 ? 165.085 163.507 34.445 1.00 38.88 284 SER C N 1
ATOM 5782 C CA . SER B 1 284 ? 164.526 164.445 35.411 1.00 38.38 284 SER C CA 1
ATOM 5783 C C . SER B 1 284 ? 165.133 165.835 35.260 1.00 41.83 284 SER C C 1
ATOM 5784 O O . SER B 1 284 ? 166.329 166.025 35.487 1.00 37.44 284 SER C O 1
ATOM 5787 N N . PRO B 1 285 ? 164.297 166.816 34.886 1.00 46.83 285 PRO C N 1
ATOM 5788 C CA . PRO B 1 285 ? 164.715 168.209 34.706 1.00 36.79 285 PRO C CA 1
ATOM 5789 C C . PRO B 1 285 ? 165.398 168.766 35.951 1.00 43.34 285 PRO C C 1
ATOM 5790 O O . PRO B 1 285 ? 166.344 169.549 35.835 1.00 31.04 285 PRO C O 1
ATOM 5794 N N . LYS B 1 286 ? 164.933 168.347 37.124 1.00 34.67 286 LYS C N 1
ATOM 5795 C CA . LYS B 1 286 ? 165.475 168.839 38.387 1.00 40.51 286 LYS C CA 1
ATOM 5796 C C . LYS B 1 286 ? 166.841 168.238 38.722 1.00 42.01 286 LYS C C 1
ATOM 5797 O O . LYS B 1 286 ? 167.739 168.945 39.176 1.00 47.75 286 LYS C O 1
ATOM 5803 N N . TYR B 1 287 ? 167.001 166.939 38.489 1.00 41.64 287 TYR C N 1
ATOM 5804 C CA . TYR B 1 287 ? 168.164 166.225 39.010 1.00 43.03 287 TYR C CA 1
ATOM 5805 C C . TYR B 1 287 ? 169.147 165.758 37.941 1.00 38.53 287 TYR C C 1
ATOM 5806 O O . TYR B 1 287 ? 170.161 165.134 38.261 1.00 27.93 287 TYR C O 1
ATOM 5815 N N . LYS B 1 288 ? 168.858 166.066 36.679 1.00 40.02 288 LYS C N 1
ATOM 5816 C CA . LYS B 1 288 ? 169.713 165.627 35.580 1.00 39.18 288 LYS C CA 1
ATOM 5817 C C . LYS B 1 288 ? 171.132 166.170 35.726 1.00 38.55 288 LYS C C 1
ATOM 5818 O O . LYS B 1 288 ? 172.080 165.611 35.173 1.00 42.34 288 LYS C O 1
ATOM 5824 N N . SER B 1 289 ? 171.268 167.260 36.474 1.00 39.53 289 SER C N 1
ATOM 5825 C CA . SER B 1 289 ? 172.561 167.903 36.683 1.00 36.80 289 SER C CA 1
ATOM 5826 C C . SER B 1 289 ? 173.509 167.018 37.486 1.00 31.04 289 SER C C 1
ATOM 5827 O O . SER B 1 289 ? 174.729 167.144 37.376 1.00 31.64 289 SER C O 1
ATOM 5830 N N . LEU B 1 290 ? 172.944 166.131 38.298 1.00 30.18 290 LEU C N 1
ATOM 5831 C CA . LEU B 1 290 ? 173.741 165.222 39.115 1.00 30.96 290 LEU C CA 1
ATOM 5832 C C . LEU B 1 290 ? 174.625 164.315 38.261 1.00 42.68 290 LEU C C 1
ATOM 5833 O O . LEU B 1 290 ? 175.703 163.904 38.691 1.00 27.99 290 LEU C O 1
ATOM 5838 N N . LEU B 1 291 ? 174.164 164.006 37.052 1.00 29.06 291 LEU C N 1
ATOM 5839 C CA . LEU B 1 291 ? 174.910 163.129 36.156 1.00 22.30 291 LEU C CA 1
ATOM 5840 C C . LEU B 1 291 ? 175.654 163.912 35.083 1.00 31.61 291 LEU C C 1
ATOM 5841 O O . LEU B 1 291 ? 175.769 163.464 33.942 1.00 41.63 291 LEU C O 1
ATOM 5846 N N . THR B 1 292 ? 176.163 165.082 35.452 1.00 33.46 292 THR C N 1
ATOM 5847 C CA . THR B 1 292 ? 176.927 165.894 34.518 1.00 33.98 292 THR C CA 1
ATOM 5848 C C . THR B 1 292 ? 178.244 165.208 34.172 1.00 32.52 292 THR C C 1
ATOM 5849 O O . THR B 1 292 ? 179.029 164.869 35.058 1.00 32.21 292 THR C O 1
ATOM 5853 N N . GLY B 1 293 ? 178.478 165.001 32.880 1.00 28.40 293 GLY C N 1
ATOM 5854 C CA . GLY B 1 293 ? 179.721 164.407 32.422 1.00 38.80 293 GLY C CA 1
ATOM 5855 C C . GLY B 1 293 ? 179.579 163.004 31.862 1.00 25.98 293 GLY C C 1
ATOM 5856 O O . GLY B 1 293 ? 180.570 162.389 31.470 1.00 26.37 293 GLY C O 1
ATOM 5857 N N . THR B 1 294 ? 178.352 162.494 31.824 1.00 22.81 294 THR C N 1
ATOM 5858 C CA . THR B 1 294 ? 178.101 161.155 31.302 1.00 18.89 294 THR C CA 1
ATOM 5859 C C . THR B 1 294 ? 178.458 161.074 29.821 1.00 24.38 294 THR C C 1
ATOM 5860 O O . THR B 1 294 ? 178.829 160.014 29.318 1.00 18.67 294 THR C O 1
ATOM 5864 N N . GLY B 1 295 ? 178.352 162.205 29.130 1.00 28.24 295 GLY C N 1
ATOM 5865 C CA . GLY B 1 295 ? 178.671 162.269 27.716 1.00 18.76 295 GLY C CA 1
ATOM 5866 C C . GLY B 1 295 ? 180.154 162.096 27.447 1.00 25.99 295 GLY C C 1
ATOM 5867 O O . GLY B 1 295 ? 180.564 161.856 26.311 1.00 32.91 295 GLY C O 1
ATOM 5868 N N . LEU B 1 296 ? 180.961 162.221 28.497 1.00 17.31 296 LEU C N 1
ATOM 5869 C CA . LEU B 1 296 ? 182.407 162.066 28.378 1.00 23.70 296 LEU C CA 1
ATOM 5870 C C . LEU B 1 296 ? 182.797 160.592 28.340 1.00 25.68 296 LEU C C 1
ATOM 5871 O O . LEU B 1 296 ? 183.913 160.245 27.953 1.00 34.10 296 LEU C O 1
ATOM 5876 N N . ALA B 1 297 ? 181.873 159.730 28.749 1.00 15.46 297 ALA C N 1
ATOM 5877 C CA . ALA B 1 297 ? 182.135 158.296 28.789 1.00 25.45 297 ALA C CA 1
ATOM 5878 C C . ALA B 1 297 ? 182.168 157.687 27.388 1.00 30.13 297 ALA C C 1
ATOM 5879 O O . ALA B 1 297 ? 181.609 158.246 26.443 1.00 21.83 297 ALA C O 1
ATOM 5881 N N . ASP B 1 298 ? 182.833 156.542 27.262 1.00 22.73 298 ASP C N 1
ATOM 5882 C CA . ASP B 1 298 ? 182.875 155.813 25.998 1.00 17.55 298 ASP C CA 1
ATOM 5883 C C . ASP B 1 298 ? 181.734 154.802 25.925 1.00 17.16 298 ASP C C 1
ATOM 5884 O O . ASP B 1 298 ? 181.331 154.380 24.841 1.00 23.12 298 ASP C O 1
ATOM 5889 N N . SER B 1 299 ? 181.220 154.415 27.087 1.00 15.40 299 SER C N 1
ATOM 5890 C CA . SER B 1 299 ? 180.091 153.497 27.161 1.00 16.75 299 SER C CA 1
ATOM 5891 C C . SER B 1 299 ? 179.337 153.683 28.472 1.00 23.57 299 SER C C 1
ATOM 5892 O O . SER B 1 299 ? 179.902 154.152 29.460 1.00 15.90 299 SER C O 1
ATOM 5895 N N . ILE B 1 300 ? 178.061 153.316 28.475 1.00 20.21 300 ILE C N 1
ATOM 5896 C CA . ILE B 1 300 ? 177.241 153.426 29.673 1.00 14.94 300 ILE C CA 1
ATOM 5897 C C . ILE B 1 300 ? 176.132 152.382 29.690 1.00 14.05 300 ILE C C 1
ATOM 5898 O O . ILE B 1 300 ? 175.501 152.117 28.668 1.00 21.86 300 ILE C O 1
ATOM 5903 N N . SER B 1 301 ? 175.901 151.793 30.858 1.00 19.06 301 SER C N 1
ATOM 5904 C CA . SER B 1 301 ? 174.817 150.837 31.028 1.00 10.42 301 SER C CA 1
ATOM 5905 C C . SER B 1 301 ? 173.600 151.554 31.595 1.00 18.08 301 SER C C 1
ATOM 5906 O O . SER B 1 301 ? 173.724 152.624 32.190 1.00 26.97 301 SER C O 1
ATOM 5909 N N . TRP B 1 302 ? 172.426 150.961 31.413 1.00 20.44 302 TRP C N 1
ATOM 5910 C CA . TRP B 1 302 ? 171.177 151.615 31.783 1.00 20.16 302 TRP C CA 1
ATOM 5911 C C . TRP B 1 302 ? 170.028 150.614 31.791 1.00 24.36 302 TRP C C 1
ATOM 5912 O O . TRP B 1 302 ? 169.613 150.123 30.741 1.00 26.03 302 TRP C O 1
ATOM 5923 N N . ASP B 1 303 ? 169.520 150.310 32.981 1.00 15.84 303 ASP C N 1
ATOM 5924 C CA . ASP B 1 303 ? 168.431 149.352 33.115 1.00 24.14 303 ASP C CA 1
ATOM 5925 C C . ASP B 1 303 ? 167.091 150.075 33.136 1.00 30.14 303 ASP C C 1
ATOM 5926 O O . ASP B 1 303 ? 166.877 150.980 33.943 1.00 38.85 303 ASP C O 1
ATOM 5931 N N . ALA B 1 304 ? 166.192 149.674 32.243 1.00 24.56 304 ALA C N 1
ATOM 5932 C CA . ALA B 1 304 ? 164.880 150.301 32.150 1.00 24.27 304 ALA C CA 1
ATOM 5933 C C . ALA B 1 304 ? 163.892 149.654 33.115 1.00 26.98 304 ALA C C 1
ATOM 5934 O O . ALA B 1 304 ? 162.955 150.300 33.584 1.00 26.16 304 ALA C O 1
ATOM 5936 N N . HIS B 1 305 ? 164.114 148.379 33.420 1.00 24.53 305 HIS C N 1
ATOM 5937 C CA . HIS B 1 305 ? 163.257 147.657 34.353 1.00 24.63 305 HIS C CA 1
ATOM 5938 C C . HIS B 1 305 ? 163.559 148.031 35.802 1.00 27.68 305 HIS C C 1
ATOM 5939 O O . HIS B 1 305 ? 163.064 147.397 36.734 1.00 37.92 305 HIS C O 1
ATOM 5946 N N . LYS B 1 306 ? 164.375 149.065 35.983 1.00 30.30 306 LYS C N 1
ATOM 5947 C CA . LYS B 1 306 ? 164.612 149.636 37.304 1.00 32.89 306 LYS C CA 1
ATOM 5948 C C . LYS B 1 306 ? 163.841 150.941 37.452 1.00 19.07 306 LYS C C 1
ATOM 5949 O O . LYS B 1 306 ? 162.723 150.956 37.965 1.00 43.18 306 LYS C O 1
ATOM 5955 N N . TRP B 1 307 ? 164.440 152.035 36.994 1.00 17.28 307 TRP C N 1
ATOM 5956 C CA . TRP B 1 307 ? 163.852 153.351 37.195 1.00 32.31 307 TRP C CA 1
ATOM 5957 C C . TRP B 1 307 ? 163.207 153.890 35.917 1.00 28.98 307 TRP C C 1
ATOM 5958 O O . TRP B 1 307 ? 162.937 155.086 35.803 1.00 30.07 307 TRP C O 1
ATOM 5969 N N . LEU B 1 308 ? 162.968 153.001 34.957 1.00 24.23 308 LEU C N 1
ATOM 5970 C CA . LEU B 1 308 ? 162.160 153.337 33.788 1.00 24.13 308 LEU C CA 1
ATOM 5971 C C . LEU B 1 308 ? 160.873 152.516 33.795 1.00 28.92 308 LEU C C 1
ATOM 5972 O O . LEU B 1 308 ? 160.127 152.495 32.816 1.00 24.29 308 LEU C O 1
ATOM 5977 N N . PHE B 1 309 ? 160.630 151.840 34.915 1.00 27.77 309 PHE C N 1
ATOM 5978 C CA . PHE B 1 309 ? 159.361 151.164 35.173 1.00 30.44 309 PHE C CA 1
ATOM 5979 C C . PHE B 1 309 ? 158.999 150.112 34.128 1.00 31.55 309 PHE C C 1
ATOM 5980 O O . PHE B 1 309 ? 157.896 150.124 33.581 1.00 31.36 309 PHE C O 1
ATOM 5988 N N . GLN B 1 310 ? 159.928 149.202 33.858 1.00 31.75 310 GLN C N 1
ATOM 5989 C CA . GLN B 1 310 ? 159.665 148.094 32.947 1.00 22.67 310 GLN C CA 1
ATOM 5990 C C . GLN B 1 310 ? 159.726 146.760 33.680 1.00 16.56 310 GLN C C 1
ATOM 5991 O O . GLN B 1 310 ? 160.234 146.676 34.797 1.00 32.12 310 GLN C O 1
ATOM 5997 N N . THR B 1 311 ? 159.200 145.719 33.044 1.00 28.80 311 THR C N 1
ATOM 5998 C CA . THR B 1 311 ? 159.267 144.372 33.595 1.00 20.88 311 THR C CA 1
ATOM 5999 C C . THR B 1 311 ? 160.583 143.708 33.204 1.00 28.28 311 THR C C 1
ATOM 6000 O O . THR B 1 311 ? 161.183 144.055 32.186 1.00 33.50 311 THR C O 1
ATOM 6004 N N . TYR B 1 312 ? 161.031 142.760 34.018 1.00 25.04 312 TYR C N 1
ATOM 6005 C CA . TYR B 1 312 ? 162.231 141.994 33.707 1.00 25.52 312 TYR C CA 1
ATOM 6006 C C . TYR B 1 312 ? 162.031 141.198 32.418 1.00 38.65 312 TYR C C 1
ATOM 6007 O O . TYR B 1 312 ? 161.017 140.517 32.260 1.00 58.01 312 TYR C O 1
ATOM 6016 N N . GLY B 1 313 ? 162.987 141.282 31.498 1.00 20.85 313 GLY C N 1
ATOM 6017 C CA . GLY B 1 313 ? 164.152 142.129 31.657 1.00 8.81 313 GLY C CA 1
ATOM 6018 C C . GLY B 1 313 ? 164.390 142.988 30.429 1.00 22.83 313 GLY C C 1
ATOM 6019 O O . GLY B 1 313 ? 164.319 142.512 29.295 1.00 15.90 313 GLY C O 1
ATOM 6020 N N . CYS B 1 314 ? 164.682 144.261 30.662 1.00 26.12 314 CYS C N 1
ATOM 6021 C CA . CYS B 1 314 ? 164.872 145.225 29.589 1.00 14.95 314 CYS C CA 1
ATOM 6022 C C . CYS B 1 314 ? 165.938 146.241 29.979 1.00 29.86 314 CYS C C 1
ATOM 6023 O O . CYS B 1 314 ? 165.641 147.254 30.613 1.00 36.36 314 CYS C O 1
ATOM 6026 N N . ALA B 1 315 ? 167.181 145.964 29.597 1.00 23.70 315 ALA C N 1
ATOM 6027 C CA . ALA B 1 315 ? 168.298 146.839 29.934 1.00 25.54 315 ALA C CA 1
ATOM 6028 C C . ALA B 1 315 ? 169.021 147.296 28.673 1.00 15.86 315 ALA C C 1
ATOM 6029 O O . ALA B 1 315 ? 168.950 146.638 27.635 1.00 18.75 315 ALA C O 1
ATOM 6031 N N . MET B 1 316 ? 169.720 148.423 28.765 1.00 12.70 316 MET C N 1
ATOM 6032 C CA . MET B 1 316 ? 170.397 148.988 27.604 1.00 14.22 316 MET C CA 1
ATOM 6033 C C . MET B 1 316 ? 171.884 149.202 27.848 1.00 25.03 316 MET C C 1
ATOM 6034 O O . MET B 1 316 ? 172.310 149.492 28.965 1.00 22.51 316 MET C O 1
ATOM 6039 N N . VAL B 1 317 ? 172.668 149.050 26.786 1.00 19.33 317 VAL C N 1
ATOM 6040 C CA . VAL B 1 317 ? 174.068 149.444 26.796 1.00 15.82 317 VAL C CA 1
ATOM 6041 C C . VAL B 1 317 ? 174.294 150.421 25.647 1.00 20.35 317 VAL C C 1
ATOM 6042 O O . VAL B 1 317 ? 173.915 150.149 24.508 1.00 22.42 317 VAL C O 1
ATOM 6046 N N . LEU B 1 318 ? 174.903 151.563 25.949 1.00 16.84 318 LEU C N 1
ATOM 6047 C CA . LEU B 1 318 ? 175.111 152.598 24.944 1.00 17.14 318 LEU C CA 1
ATOM 6048 C C . LEU B 1 318 ? 176.584 152.960 24.805 1.00 23.70 318 LEU C C 1
ATOM 6049 O O . LEU B 1 318 ? 177.278 153.169 25.799 1.00 30.10 318 LEU C O 1
ATOM 6054 N N . VAL B 1 319 ? 177.055 153.031 23.564 1.00 22.81 319 VAL C N 1
ATOM 6055 C CA . VAL B 1 319 ? 178.430 153.429 23.288 1.00 25.71 319 VAL C CA 1
ATOM 6056 C C . VAL B 1 319 ? 178.479 154.722 22.478 1.00 23.36 319 VAL C C 1
ATOM 6057 O O . VAL B 1 319 ? 177.592 154.992 21.668 1.00 28.23 319 VAL C O 1
ATOM 6061 N N . LYS B 1 320 ? 179.521 155.517 22.703 1.00 23.84 320 LYS C N 1
ATOM 6062 C CA . LYS B 1 320 ? 179.685 156.788 22.006 1.00 17.80 320 LYS C CA 1
ATOM 6063 C C . LYS B 1 320 ? 179.974 156.574 20.523 1.00 25.52 320 LYS C C 1
ATOM 6064 O O . LYS B 1 320 ? 179.525 157.346 19.674 1.00 37.68 320 LYS C O 1
ATOM 6070 N N . ASP B 1 321 ? 180.729 155.523 20.222 1.00 32.91 321 ASP C N 1
ATOM 6071 C CA . ASP B 1 321 ? 181.062 155.173 18.847 1.00 24.07 321 ASP C CA 1
ATOM 6072 C C . ASP B 1 321 ? 180.576 153.759 18.552 1.00 27.36 321 ASP C C 1
ATOM 6073 O O . ASP B 1 321 ? 181.125 152.783 19.065 1.00 27.97 321 ASP C O 1
ATOM 6078 N N . ILE B 1 322 ? 179.546 153.655 17.719 1.00 26.26 322 ILE C N 1
ATOM 6079 C CA . ILE B 1 322 ? 178.911 152.372 17.440 1.00 26.69 322 ILE C CA 1
ATOM 6080 C C . ILE B 1 322 ? 179.864 151.383 16.772 1.00 30.62 322 ILE C C 1
ATOM 6081 O O . ILE B 1 322 ? 179.653 150.171 16.834 1.00 21.68 322 ILE C O 1
ATOM 6086 N N . ARG B 1 323 ? 180.916 151.903 16.144 1.00 31.94 323 ARG C N 1
ATOM 6087 C CA . ARG B 1 323 ? 181.907 151.059 15.482 1.00 30.21 323 ARG C CA 1
ATOM 6088 C C . ARG B 1 323 ? 182.602 150.114 16.459 1.00 34.07 323 ARG C C 1
ATOM 6089 O O . ARG B 1 323 ? 183.058 149.037 16.076 1.00 33.13 323 ARG C O 1
ATOM 6097 N N . ASN B 1 324 ? 182.679 150.523 17.721 1.00 29.45 324 ASN C N 1
ATOM 6098 C CA . ASN B 1 324 ? 183.342 149.725 18.746 1.00 23.86 324 ASN C CA 1
ATOM 6099 C C . ASN B 1 324 ? 182.554 148.472 19.117 1.00 24.19 324 ASN C C 1
ATOM 6100 O O . ASN B 1 324 ? 183.138 147.446 19.466 1.00 24.32 324 ASN C O 1
ATOM 6105 N N . LEU B 1 325 ? 181.230 148.558 19.042 1.00 30.53 325 LEU C N 1
ATOM 6106 C CA . LEU B 1 325 ? 180.377 147.405 19.319 1.00 35.50 325 LEU C CA 1
ATOM 6107 C C . LEU B 1 325 ? 180.402 146.407 18.166 1.00 41.78 325 LEU C C 1
ATOM 6108 O O . LEU B 1 325 ? 180.343 145.196 18.380 1.00 36.44 325 LEU C O 1
ATOM 6113 N N . PHE B 1 326 ? 180.492 146.925 16.946 1.00 30.30 326 PHE C N 1
ATOM 6114 C CA . PHE B 1 326 ? 180.515 146.086 15.755 1.00 39.58 326 PHE C CA 1
ATOM 6115 C C . PHE B 1 326 ? 181.814 145.290 15.659 1.00 42.21 326 PHE C C 1
ATOM 6116 O O . PHE B 1 326 ? 181.829 144.162 15.166 1.00 41.32 326 PHE C O 1
ATOM 6124 N N . HIS B 1 327 ? 182.903 145.883 16.134 1.00 32.51 327 HIS C N 1
ATOM 6125 C CA . HIS B 1 327 ? 184.214 145.250 16.060 1.00 32.20 327 HIS C CA 1
ATOM 6126 C C . HIS B 1 327 ? 184.290 144.012 16.949 1.00 35.77 327 HIS C C 1
ATOM 6127 O O . HIS B 1 327 ? 184.996 143.052 16.637 1.00 45.53 327 HIS C O 1
ATOM 6134 N N . SER B 1 328 ? 183.564 144.042 18.060 1.00 39.66 328 SER C N 1
ATOM 6135 C CA . SER B 1 328 ? 183.652 142.987 19.062 1.00 35.81 328 SER C CA 1
ATOM 6136 C C . SER B 1 328 ? 182.694 141.818 18.825 1.00 29.84 328 SER C C 1
ATOM 6137 O O . SER B 1 328 ? 182.937 140.713 19.308 1.00 34.96 328 SER C O 1
ATOM 6140 N N . PHE B 1 329 ? 181.612 142.052 18.088 1.00 35.05 329 PHE C N 1
ATOM 6141 C CA . PHE B 1 329 ? 180.533 141.068 18.029 1.00 35.21 329 PHE C CA 1
ATOM 6142 C C . PHE B 1 329 ? 180.071 140.689 16.620 1.00 39.57 329 PHE C C 1
ATOM 6143 O O . PHE B 1 329 ? 179.173 139.861 16.469 1.00 36.72 329 PHE C O 1
ATOM 6151 N N . HIS B 1 330 ? 180.674 141.281 15.594 1.00 45.95 330 HIS C N 1
ATOM 6152 C CA . HIS B 1 330 ? 180.232 141.033 14.221 1.00 46.16 330 HIS C CA 1
ATOM 6153 C C . HIS B 1 330 ? 180.673 139.660 13.710 1.00 52.53 330 HIS C C 1
ATOM 6154 O O . HIS B 1 330 ? 181.763 139.185 14.031 1.00 55.07 330 HIS C O 1
ATOM 6161 N N . VAL B 1 331 ? 179.811 139.028 12.917 1.00 44.45 331 VAL C N 1
ATOM 6162 C CA . VAL B 1 331 ? 180.100 137.715 12.345 1.00 52.97 331 VAL C CA 1
ATOM 6163 C C . VAL B 1 331 ? 179.492 137.566 10.951 1.00 39.67 331 VAL C C 1
ATOM 6164 O O . VAL B 1 331 ? 178.468 138.176 10.643 1.00 37.25 331 VAL C O 1
ATOM 6168 N N . ASN B 1 332 ? 180.127 136.749 10.114 1.00 39.60 332 ASN C N 1
ATOM 6169 C CA . ASN B 1 332 ? 179.661 136.523 8.747 1.00 50.41 332 ASN C CA 1
ATOM 6170 C C . ASN B 1 332 ? 179.683 135.049 8.350 1.00 65.81 332 ASN C C 1
ATOM 6171 O O . ASN B 1 332 ? 180.476 134.645 7.501 1.00 69.17 332 ASN C O 1
ATOM 6176 N N . PRO B 1 333 ? 178.807 134.240 8.964 1.00 76.53 333 PRO C N 1
ATOM 6177 C CA . PRO B 1 333 ? 178.730 132.808 8.650 1.00 79.99 333 PRO C CA 1
ATOM 6178 C C . PRO B 1 333 ? 178.117 132.531 7.276 1.00 78.39 333 PRO C C 1
ATOM 6179 O O . PRO B 1 333 ? 177.651 133.454 6.608 1.00 68.23 333 PRO C O 1
ATOM 6183 N N . GLU B 1 334 ? 178.131 131.266 6.866 1.00 88.11 334 GLU C N 1
ATOM 6184 C CA . GLU B 1 334 ? 177.559 130.855 5.587 1.00 72.97 334 GLU C CA 1
ATOM 6185 C C . GLU B 1 334 ? 176.060 131.136 5.546 1.00 74.45 334 GLU C C 1
ATOM 6186 O O . GLU B 1 334 ? 175.557 131.746 4.602 1.00 69.96 334 GLU C O 1
ATOM 6192 N N . TYR B 1 335 ? 175.351 130.681 6.574 1.00 70.13 335 TYR C N 1
ATOM 6193 C CA . TYR B 1 335 ? 173.961 131.067 6.778 1.00 47.60 335 TYR C CA 1
ATOM 6194 C C . TYR B 1 335 ? 173.928 132.526 7.219 1.00 85.46 335 TYR C C 1
ATOM 6195 O O . TYR B 1 335 ? 174.969 133.101 7.539 1.00 94.45 335 TYR C O 1
ATOM 6204 N N . LEU B 1 336 ? 172.740 133.122 7.239 1.00 73.91 336 LEU C N 1
ATOM 6205 C CA . LEU B 1 336 ? 172.607 134.537 7.573 1.00 70.87 336 LEU C CA 1
ATOM 6206 C C . LEU B 1 336 ? 173.345 135.412 6.565 1.00 52.38 336 LEU C C 1
ATOM 6207 O O . LEU B 1 336 ? 173.846 136.482 6.908 1.00 75.37 336 LEU C O 1
ATOM 6212 N N . LYS B 1 337 ? 173.416 134.948 5.321 1.00 65.15 337 LYS C N 1
ATOM 6213 C CA . LYS B 1 337 ? 174.053 135.714 4.257 1.00 61.81 337 LYS C CA 1
ATOM 6214 C C . LYS B 1 337 ? 173.026 136.586 3.546 1.00 76.72 337 LYS C C 1
ATOM 6215 O O . LYS B 1 337 ? 173.341 137.679 3.076 1.00 61.90 337 LYS C O 1
ATOM 6221 N N . ASP B 1 338 ? 171.795 136.091 3.472 1.00 80.60 338 ASP C N 1
ATOM 6222 C CA . ASP B 1 338 ? 170.698 136.845 2.878 1.00 83.06 338 ASP C CA 1
ATOM 6223 C C . ASP B 1 338 ? 170.133 137.831 3.893 1.00 69.09 338 ASP C C 1
ATOM 6224 O O . ASP B 1 338 ? 169.312 138.686 3.558 1.00 60.78 338 ASP C O 1
ATOM 6229 N N . LEU B 1 339 ? 170.579 137.699 5.138 1.00 71.24 339 LEU C N 1
ATOM 6230 C CA . LEU B 1 339 ? 170.195 138.619 6.200 1.00 46.96 339 LEU C CA 1
ATOM 6231 C C . LEU B 1 339 ? 171.293 139.655 6.413 1.00 54.67 339 LEU C C 1
ATOM 6232 O O . LEU B 1 339 ? 171.493 140.144 7.525 1.00 69.83 339 LEU C O 1
ATOM 6237 N N . GLU B 1 340 ? 172.001 139.976 5.333 1.00 90.63 340 GLU C N 1
ATOM 6238 C CA . GLU B 1 340 ? 173.108 140.926 5.373 1.00 73.61 340 GLU C CA 1
ATOM 6239 C C . GLU B 1 340 ? 174.215 140.443 6.305 1.00 77.86 340 GLU C C 1
ATOM 6240 O O . GLU B 1 340 ? 174.909 139.470 6.007 1.00 52.72 340 GLU C O 1
ATOM 6246 N N . ASP B 1 344 ? 175.982 151.069 7.076 1.00 51.53 344 ASP C N 1
ATOM 6247 C CA . ASP B 1 344 ? 174.842 150.703 6.243 1.00 102.75 344 ASP C CA 1
ATOM 6248 C C . ASP B 1 344 ? 173.578 150.535 7.083 1.00 109.06 344 ASP C C 1
ATOM 6249 O O . ASP B 1 344 ? 172.797 151.472 7.244 1.00 83.72 344 ASP C O 1
ATOM 6254 N N . ASN B 1 345 ? 173.389 149.331 7.614 1.00 107.15 345 ASN C N 1
ATOM 6255 C CA . ASN B 1 345 ? 172.178 148.991 8.351 1.00 92.42 345 ASN C CA 1
ATOM 6256 C C . ASN B 1 345 ? 172.413 147.774 9.244 1.00 77.38 345 ASN C C 1
ATOM 6257 O O . ASN B 1 345 ? 172.215 146.634 8.824 1.00 80.77 345 ASN C O 1
ATOM 6262 N N . VAL B 1 346 ? 172.826 148.029 10.482 1.00 66.28 346 VAL C N 1
ATOM 6263 C CA . VAL B 1 346 ? 173.315 146.978 11.370 1.00 83.26 346 VAL C CA 1
ATOM 6264 C C . VAL B 1 346 ? 172.233 146.082 11.970 1.00 66.40 346 VAL C C 1
ATOM 6265 O O . VAL B 1 346 ? 171.179 146.555 12.398 1.00 38.88 346 VAL C O 1
ATOM 6269 N N . ASN B 1 347 ? 172.513 144.782 11.994 1.00 49.09 347 ASN C N 1
ATOM 6270 C CA . ASN B 1 347 ? 171.730 143.833 12.774 1.00 55.23 347 ASN C CA 1
ATOM 6271 C C . ASN B 1 347 ? 172.262 143.817 14.202 1.00 63.82 347 ASN C C 1
ATOM 6272 O O . ASN B 1 347 ? 173.454 144.037 14.421 1.00 55.32 347 ASN C O 1
ATOM 6277 N N . THR B 1 348 ? 171.394 143.556 15.174 1.00 53.11 348 THR C N 1
ATOM 6278 C CA . THR B 1 348 ? 171.806 143.649 16.570 1.00 50.85 348 THR C CA 1
ATOM 6279 C C . THR B 1 348 ? 172.635 142.446 17.015 1.00 47.54 348 THR C C 1
ATOM 6280 O O . THR B 1 348 ? 173.246 142.477 18.083 1.00 42.80 348 THR C O 1
ATOM 6284 N N . TRP B 1 349 ? 172.662 141.388 16.208 1.00 39.60 349 TRP C N 1
ATOM 6285 C CA . TRP B 1 349 ? 173.490 140.233 16.544 1.00 41.25 349 TRP C CA 1
ATOM 6286 C C . TRP B 1 349 ? 174.957 140.536 16.243 1.00 35.09 349 TRP C C 1
ATOM 6287 O O . TRP B 1 349 ? 175.857 139.887 16.774 1.00 54.11 349 TRP C O 1
ATOM 6298 N N . ASP B 1 350 ? 175.186 141.531 15.391 1.00 35.30 350 ASP C N 1
ATOM 6299 C CA . ASP B 1 350 ? 176.535 142.000 15.102 1.00 47.12 350 ASP C CA 1
ATOM 6300 C C . ASP B 1 350 ? 176.971 143.009 16.158 1.00 44.55 350 ASP C C 1
ATOM 6301 O O . ASP B 1 350 ? 178.113 143.467 16.166 1.00 47.31 350 ASP C O 1
ATOM 6306 N N . ILE B 1 351 ? 176.045 143.352 17.047 1.00 49.74 351 ILE C N 1
ATOM 6307 C CA . ILE B 1 351 ? 176.323 144.281 18.134 1.00 40.50 351 ILE C CA 1
ATOM 6308 C C . ILE B 1 351 ? 176.399 143.510 19.452 1.00 54.40 351 ILE C C 1
ATOM 6309 O O . ILE B 1 351 ? 176.688 144.075 20.506 1.00 44.14 351 ILE C O 1
ATOM 6314 N N . GLY B 1 352 ? 176.138 142.208 19.375 1.00 63.41 352 GLY C N 1
ATOM 6315 C CA . GLY B 1 352 ? 176.350 141.306 20.493 1.00 28.66 352 GLY C CA 1
ATOM 6316 C C . GLY B 1 352 ? 175.451 141.494 21.700 1.00 57.07 352 GLY C C 1
ATOM 6317 O O . GLY B 1 352 ? 174.731 142.486 21.818 1.00 88.48 352 GLY C O 1
ATOM 6318 N N . MET B 1 353 ? 175.496 140.515 22.598 1.00 59.20 353 MET C N 1
ATOM 6319 C CA . MET B 1 353 ? 176.322 139.335 22.368 1.00 38.01 353 MET C CA 1
ATOM 6320 C C . MET B 1 353 ? 175.454 138.096 22.188 1.00 45.25 353 MET C C 1
ATOM 6321 O O . MET B 1 353 ? 175.943 136.967 22.258 1.00 46.15 353 MET C O 1
ATOM 6326 N N . GLU B 1 354 ? 174.164 138.313 21.956 1.00 57.97 354 GLU C N 1
ATOM 6327 C CA . GLU B 1 354 ? 173.253 137.217 21.666 1.00 34.58 354 GLU C CA 1
ATOM 6328 C C . GLU B 1 354 ? 172.802 137.313 20.218 1.00 40.85 354 GLU C C 1
ATOM 6329 O O . GLU B 1 354 ? 172.973 138.348 19.574 1.00 45.92 354 GLU C O 1
ATOM 6335 N N . LEU B 1 355 ? 172.225 136.231 19.709 1.00 53.27 355 LEU C N 1
ATOM 6336 C CA . LEU B 1 355 ? 171.828 136.175 18.310 1.00 53.93 355 LEU C CA 1
ATOM 6337 C C . LEU B 1 355 ? 170.305 136.179 18.184 1.00 52.20 355 LEU C C 1
ATOM 6338 O O . LEU B 1 355 ? 169.741 137.006 17.468 1.00 57.57 355 LEU C O 1
ATOM 6343 N N . THR B 1 356 ? 169.640 135.260 18.879 1.00 53.67 356 THR C N 1
ATOM 6344 C CA . THR B 1 356 ? 168.182 135.276 18.932 1.00 49.82 356 THR C CA 1
ATOM 6345 C C . THR B 1 356 ? 167.708 136.078 20.137 1.00 50.84 356 THR C C 1
ATOM 6346 O O . THR B 1 356 ? 168.140 135.841 21.265 1.00 50.20 356 THR C O 1
ATOM 6350 N N . ARG B 1 357 ? 166.812 137.025 19.885 1.00 50.39 357 ARG C N 1
ATOM 6351 C CA . ARG B 1 357 ? 166.353 137.947 20.915 1.00 29.71 357 ARG C CA 1
ATOM 6352 C C . ARG B 1 357 ? 164.881 138.301 20.735 1.00 40.61 357 ARG C C 1
ATOM 6353 O O . ARG B 1 357 ? 164.401 138.415 19.608 1.00 51.07 357 ARG C O 1
ATOM 6361 N N . PRO B 1 358 ? 164.155 138.471 21.849 1.00 43.20 358 PRO C N 1
ATOM 6362 C CA . PRO B 1 358 ? 162.814 139.050 21.758 1.00 34.54 358 PRO C CA 1
ATOM 6363 C C . PRO B 1 358 ? 162.908 140.570 21.694 1.00 29.21 358 PRO C C 1
ATOM 6364 O O . PRO B 1 358 ? 163.901 141.131 22.157 1.00 31.40 358 PRO C O 1
ATOM 6368 N N . ALA B 1 359 ? 161.897 141.226 21.133 1.00 32.06 359 ALA C N 1
ATOM 6369 C CA . ALA B 1 359 ? 161.919 142.680 21.006 1.00 28.59 359 ALA C CA 1
ATOM 6370 C C . ALA B 1 359 ? 161.797 143.357 22.370 1.00 27.66 359 ALA C C 1
ATOM 6371 O O . ALA B 1 359 ? 160.753 143.917 22.705 1.00 44.44 359 ALA C O 1
ATOM 6373 N N . ARG B 1 360 ? 162.876 143.305 23.148 1.00 26.68 360 ARG C N 1
ATOM 6374 C CA . ARG B 1 360 ? 162.877 143.820 24.515 1.00 18.78 360 ARG C CA 1
ATOM 6375 C C . ARG B 1 360 ? 162.565 145.312 24.592 1.00 22.32 360 ARG C C 1
ATOM 6376 O O . ARG B 1 360 ? 161.883 145.761 25.512 1.00 20.21 360 ARG C O 1
ATOM 6384 N N . GLY B 1 361 ? 163.062 146.074 23.624 1.00 20.23 361 GLY C N 1
ATOM 6385 C CA . GLY B 1 361 ? 162.924 147.519 23.648 1.00 18.42 361 GLY C CA 1
ATOM 6386 C C . GLY B 1 361 ? 161.538 148.031 23.301 1.00 31.16 361 GLY C C 1
ATOM 6387 O O . GLY B 1 361 ? 161.205 149.179 23.600 1.00 33.10 361 GLY C O 1
ATOM 6388 N N . LEU B 1 362 ? 160.724 147.181 22.682 1.00 27.75 362 LEU C N 1
ATOM 6389 C CA . LEU B 1 362 ? 159.396 147.582 22.223 1.00 30.70 362 LEU C CA 1
ATOM 6390 C C . LEU B 1 362 ? 158.465 148.012 23.357 1.00 29.77 362 LEU C C 1
ATOM 6391 O O . LEU B 1 362 ? 157.713 148.977 23.213 1.00 25.61 362 LEU C O 1
ATOM 6396 N N . LYS B 1 363 ? 158.519 147.303 24.480 1.00 27.01 363 LYS C N 1
ATOM 6397 C CA . LYS B 1 363 ? 157.670 147.624 25.625 1.00 24.57 363 LYS C CA 1
ATOM 6398 C C . LYS B 1 363 ? 158.057 148.962 26.251 1.00 35.24 363 LYS C C 1
ATOM 6399 O O . LYS B 1 363 ? 157.232 149.626 26.879 1.00 25.79 363 LYS C O 1
ATOM 6405 N N . LEU B 1 364 ? 159.313 149.358 26.072 1.00 33.01 364 LEU C N 1
ATOM 6406 C CA . LEU B 1 364 ? 159.775 150.653 26.556 1.00 32.38 364 LEU C CA 1
ATOM 6407 C C . LEU B 1 364 ? 159.249 151.764 25.654 1.00 32.98 364 LEU C C 1
ATOM 6408 O O . LEU B 1 364 ? 158.945 152.865 26.115 1.00 37.08 364 LEU C O 1
ATOM 6413 N N . TRP B 1 365 ? 159.153 151.462 24.363 1.00 31.95 365 TRP C N 1
ATOM 6414 C CA . TRP B 1 365 ? 158.569 152.379 23.392 1.00 24.06 365 TRP C CA 1
ATOM 6415 C C . TRP B 1 365 ? 157.109 152.650 23.732 1.00 33.84 365 TRP C C 1
ATOM 6416 O O . TRP B 1 365 ? 156.670 153.800 23.754 1.00 29.88 365 TRP C O 1
ATOM 6427 N N . LEU B 1 366 ? 156.364 151.579 23.990 1.00 25.73 366 LEU C N 1
ATOM 6428 C CA . LEU B 1 366 ? 154.948 151.676 24.327 1.00 31.81 366 LEU C CA 1
ATOM 6429 C C . LEU B 1 366 ? 154.718 152.574 25.539 1.00 33.00 366 LEU C C 1
ATOM 6430 O O . LEU B 1 366 ? 153.788 153.381 25.558 1.00 36.95 366 LEU C O 1
ATOM 6435 N N . THR B 1 367 ? 155.568 152.424 26.549 1.00 31.01 367 THR C N 1
ATOM 6436 C CA . THR B 1 367 ? 155.463 153.220 27.765 1.00 25.93 367 THR C CA 1
ATOM 6437 C C . THR B 1 367 ? 155.756 154.695 27.499 1.00 39.07 367 THR C C 1
ATOM 6438 O O . THR B 1 367 ? 155.062 155.575 28.011 1.00 38.57 367 THR C O 1
ATOM 6442 N N . LEU B 1 368 ? 156.783 154.960 26.698 1.00 32.25 368 LEU C N 1
ATOM 6443 C CA . LEU B 1 368 ? 157.160 156.331 26.370 1.00 33.21 368 LEU C CA 1
ATOM 6444 C C . LEU B 1 368 ? 156.069 157.042 25.574 1.00 42.40 368 LEU C C 1
ATOM 6445 O O . LEU B 1 368 ? 155.864 158.247 25.725 1.00 43.15 368 LEU C O 1
ATOM 6450 N N . GLN B 1 369 ? 155.370 156.291 24.729 1.00 36.25 369 GLN C N 1
ATOM 6451 C CA . GLN B 1 369 ? 154.319 156.859 23.892 1.00 35.98 369 GLN C CA 1
ATOM 6452 C C . GLN B 1 369 ? 153.035 157.102 24.678 1.00 40.03 369 GLN C C 1
ATOM 6453 O O . GLN B 1 369 ? 152.392 158.140 24.524 1.00 40.62 369 GLN C O 1
ATOM 6459 N N . VAL B 1 370 ? 152.667 156.141 25.519 1.00 27.46 370 VAL C N 1
ATOM 6460 C CA . VAL B 1 370 ? 151.427 156.226 26.283 1.00 29.76 370 VAL C CA 1
ATOM 6461 C C . VAL B 1 370 ? 151.516 157.205 27.451 1.00 39.12 370 VAL C C 1
ATOM 6462 O O . VAL B 1 370 ? 150.579 157.962 27.709 1.00 49.99 370 VAL C O 1
ATOM 6466 N N . LEU B 1 371 ? 152.645 157.190 28.153 1.00 39.57 371 LEU C N 1
ATOM 6467 C CA . LEU B 1 371 ? 152.817 158.021 29.340 1.00 35.63 371 LEU C CA 1
ATOM 6468 C C . LEU B 1 371 ? 153.475 159.361 29.025 1.00 32.88 371 LEU C C 1
ATOM 6469 O O . LEU B 1 371 ? 153.119 160.386 29.605 1.00 48.91 371 LEU C O 1
ATOM 6474 N N . GLY B 1 372 ? 154.435 159.347 28.106 1.00 35.80 372 GLY C N 1
ATOM 6475 C CA . GLY B 1 372 ? 155.179 160.545 27.762 1.00 22.84 372 GLY C CA 1
ATOM 6476 C C . GLY B 1 372 ? 156.431 160.692 28.606 1.00 34.66 372 GLY C C 1
ATOM 6477 O O . GLY B 1 372 ? 156.510 160.163 29.715 1.00 30.50 372 GLY C O 1
ATOM 6478 N N . SER B 1 373 ? 157.413 161.414 28.078 1.00 29.89 373 SER C N 1
ATOM 6479 C CA . SER B 1 373 ? 158.695 161.577 28.755 1.00 24.80 373 SER C CA 1
ATOM 6480 C C . SER B 1 373 ? 158.590 162.488 29.976 1.00 40.39 373 SER C C 1
ATOM 6481 O O . SER B 1 373 ? 159.363 162.356 30.924 1.00 38.80 373 SER C O 1
ATOM 6484 N N . ASP B 1 374 ? 157.633 163.410 29.948 1.00 46.25 374 ASP C N 1
ATOM 6485 C CA . ASP B 1 374 ? 157.433 164.337 31.058 1.00 40.60 374 ASP C CA 1
ATOM 6486 C C . ASP B 1 374 ? 156.945 163.616 32.313 1.00 38.71 374 ASP C C 1
ATOM 6487 O O . ASP B 1 374 ? 157.474 163.827 33.406 1.00 32.54 374 ASP C O 1
ATOM 6492 N N . LEU B 1 375 ? 155.935 162.767 32.152 1.00 35.67 375 LEU C N 1
ATOM 6493 C CA . LEU B 1 375 ? 155.367 162.030 33.276 1.00 31.12 375 LEU C CA 1
ATOM 6494 C C . LEU B 1 375 ? 156.386 161.085 33.902 1.00 45.14 375 LEU C C 1
ATOM 6495 O O . LEU B 1 375 ? 156.455 160.954 35.125 1.00 45.70 375 LEU C O 1
ATOM 6500 N N . ILE B 1 376 ? 157.171 160.425 33.057 1.00 43.73 376 ILE C N 1
ATOM 6501 C CA . ILE B 1 376 ? 158.187 159.493 33.528 1.00 45.02 376 ILE C CA 1
ATOM 6502 C C . ILE B 1 376 ? 159.258 160.235 34.320 1.00 31.46 376 ILE C C 1
ATOM 6503 O O . ILE B 1 376 ? 159.770 159.729 35.320 1.00 23.97 376 ILE C O 1
ATOM 6508 N N . GLY B 1 377 ? 159.589 161.438 33.865 1.00 22.80 377 GLY C N 1
ATOM 6509 C CA . GLY B 1 377 ? 160.542 162.283 34.559 1.00 28.98 377 GLY C CA 1
ATOM 6510 C C . GLY B 1 377 ? 160.064 162.640 35.953 1.00 44.83 377 GLY C C 1
ATOM 6511 O O . GLY B 1 377 ? 160.849 162.659 36.902 1.00 41.62 377 GLY C O 1
ATOM 6512 N N . SER B 1 378 ? 158.771 162.925 36.076 1.00 41.48 378 SER C N 1
ATOM 6513 C CA . SER B 1 378 ? 158.186 163.304 37.358 1.00 39.07 378 SER C CA 1
ATOM 6514 C C . SER B 1 378 ? 158.090 162.116 38.309 1.00 36.73 378 SER C C 1
ATOM 6515 O O . SER B 1 378 ? 158.271 162.263 39.519 1.00 42.36 378 SER C O 1
ATOM 6518 N N . ALA B 1 379 ? 157.808 160.939 37.759 1.00 29.07 379 ALA C N 1
ATOM 6519 C CA . ALA B 1 379 ? 157.725 159.725 38.561 1.00 27.32 379 ALA C CA 1
ATOM 6520 C C . ALA B 1 379 ? 159.081 159.393 39.174 1.00 34.86 379 ALA C C 1
ATOM 6521 O O . ALA B 1 379 ? 159.160 158.844 40.273 1.00 41.31 379 ALA C O 1
ATOM 6523 N N . ILE B 1 380 ? 160.147 159.728 38.455 1.00 34.47 380 ILE C N 1
ATOM 6524 C CA . ILE B 1 380 ? 161.497 159.550 38.972 1.00 35.95 380 ILE C CA 1
ATOM 6525 C C . ILE B 1 380 ? 161.765 160.553 40.086 1.00 32.60 380 ILE C C 1
ATOM 6526 O O . ILE B 1 380 ? 162.344 160.211 41.118 1.00 34.22 380 ILE C O 1
ATOM 6531 N N . GLU B 1 381 ? 161.334 161.793 39.870 1.00 35.80 381 GLU C N 1
ATOM 6532 C CA . GLU B 1 381 ? 161.498 162.849 40.862 1.00 32.52 381 GLU C CA 1
ATOM 6533 C C . GLU B 1 381 ? 160.733 162.515 42.138 1.00 33.19 381 GLU C C 1
ATOM 6534 O O . GLU B 1 381 ? 161.109 162.944 43.229 1.00 37.48 381 GLU C O 1
ATOM 6540 N N . HIS B 1 382 ? 159.656 161.747 41.992 1.00 32.10 382 HIS C N 1
ATOM 6541 C CA . HIS B 1 382 ? 158.871 161.300 43.135 1.00 25.32 382 HIS C CA 1
ATOM 6542 C C . HIS B 1 382 ? 159.711 160.406 44.040 1.00 28.09 382 HIS C C 1
ATOM 6543 O O . HIS B 1 382 ? 159.511 160.367 45.253 1.00 36.84 382 HIS C O 1
ATOM 6550 N N . GLY B 1 383 ? 160.655 159.688 43.438 1.00 34.64 383 GLY C N 1
ATOM 6551 C CA . GLY B 1 383 ? 161.546 158.818 44.183 1.00 33.60 383 GLY C CA 1
ATOM 6552 C C . GLY B 1 383 ? 162.456 159.579 45.128 1.00 25.30 383 GLY C C 1
ATOM 6553 O O . GLY B 1 383 ? 162.654 159.171 46.273 1.00 21.52 383 GLY C O 1
ATOM 6554 N N . PHE B 1 384 ? 163.018 160.682 44.641 1.00 28.21 384 PHE C N 1
ATOM 6555 C CA . PHE B 1 384 ? 163.841 161.560 45.466 1.00 25.27 384 PHE C CA 1
ATOM 6556 C C . PHE B 1 384 ? 163.070 162.028 46.694 1.00 36.50 384 PHE C C 1
ATOM 6557 O O . PHE B 1 384 ? 163.592 162.019 47.809 1.00 33.84 384 PHE C O 1
ATOM 6565 N N . GLN B 1 385 ? 161.823 162.434 46.476 1.00 38.27 385 GLN C N 1
ATOM 6566 C CA . GLN B 1 385 ? 160.984 162.964 47.544 1.00 35.95 385 GLN C CA 1
ATOM 6567 C C . GLN B 1 385 ? 160.652 161.892 48.577 1.00 33.15 385 GLN C C 1
ATOM 6568 O O . GLN B 1 385 ? 160.570 162.171 49.772 1.00 33.13 385 GLN C O 1
ATOM 6574 N N . LEU B 1 386 ? 160.457 160.665 48.106 1.00 29.03 386 LEU C N 1
ATOM 6575 C CA . LEU B 1 386 ? 160.121 159.552 48.985 1.00 31.73 386 LEU C CA 1
ATOM 6576 C C . LEU B 1 386 ? 161.236 159.270 49.986 1.00 34.08 386 LEU C C 1
ATOM 6577 O O . LEU B 1 386 ? 160.974 158.950 51.145 1.00 35.00 386 LEU C O 1
ATOM 6582 N N . ALA B 1 387 ? 162.481 159.388 49.533 1.00 35.78 387 ALA C N 1
ATOM 6583 C CA . ALA B 1 387 ? 163.632 159.144 50.395 1.00 35.44 387 ALA C CA 1
ATOM 6584 C C . ALA B 1 387 ? 163.823 160.291 51.382 1.00 35.40 387 ALA C C 1
ATOM 6585 O O . ALA B 1 387 ? 164.177 160.074 52.542 1.00 28.44 387 ALA C O 1
ATOM 6587 N N . VAL B 1 388 ? 163.580 161.510 50.912 1.00 25.24 388 VAL C N 1
ATOM 6588 C CA . VAL B 1 388 ? 163.697 162.696 51.750 1.00 32.74 388 VAL C CA 1
ATOM 6589 C C . VAL B 1 388 ? 162.679 162.662 52.885 1.00 30.16 388 VAL C C 1
ATOM 6590 O O . VAL B 1 388 ? 162.979 163.051 54.013 1.00 31.37 388 VAL C O 1
ATOM 6594 N N . TRP B 1 389 ? 161.472 162.196 52.575 1.00 29.04 389 TRP C N 1
ATOM 6595 C CA . TRP B 1 389 ? 160.424 162.051 53.578 1.00 32.16 389 TRP C CA 1
ATOM 6596 C C . TRP B 1 389 ? 160.818 161.029 54.637 1.00 32.70 389 TRP C C 1
ATOM 6597 O O . TRP B 1 389 ? 160.504 161.190 55.816 1.00 47.35 389 TRP C O 1
ATOM 6608 N N . ALA B 1 390 ? 161.509 159.978 54.208 1.00 37.76 390 ALA C N 1
ATOM 6609 C CA . ALA B 1 390 ? 162.002 158.959 55.125 1.00 36.59 390 ALA C CA 1
ATOM 6610 C C . ALA B 1 390 ? 163.054 159.555 56.051 1.00 33.56 390 ALA C C 1
ATOM 6611 O O . ALA B 1 390 ? 163.121 159.220 57.234 1.00 34.12 390 ALA C O 1
ATOM 6613 N N . GLU B 1 391 ? 163.875 160.443 55.501 1.00 28.68 391 GLU C N 1
ATOM 6614 C CA . GLU B 1 391 ? 164.938 161.080 56.264 1.00 41.86 391 GLU C CA 1
ATOM 6615 C C . GLU B 1 391 ? 164.351 162.054 57.284 1.00 47.45 391 GLU C C 1
ATOM 6616 O O . GLU B 1 391 ? 164.805 162.120 58.427 1.00 48.81 391 GLU C O 1
ATOM 6622 N N . GLU B 1 392 ? 163.336 162.804 56.862 1.00 40.78 392 GLU C N 1
ATOM 6623 C CA . GLU B 1 392 ? 162.668 163.766 57.734 1.00 34.48 392 GLU C CA 1
ATOM 6624 C C . GLU B 1 392 ? 161.951 163.094 58.902 1.00 37.39 392 GLU C C 1
ATOM 6625 O O . GLU B 1 392 ? 161.813 163.680 59.975 1.00 46.87 392 GLU C O 1
ATOM 6631 N N . ALA B 1 393 ? 161.498 161.863 58.689 1.00 32.64 393 ALA C N 1
ATOM 6632 C CA . ALA B 1 393 ? 160.779 161.124 59.721 1.00 29.68 393 ALA C CA 1
ATOM 6633 C C . ALA B 1 393 ? 161.731 160.490 60.729 1.00 35.25 393 ALA C C 1
ATOM 6634 O O . ALA B 1 393 ? 161.326 160.123 61.832 1.00 44.24 393 ALA C O 1
ATOM 6636 N N . LEU B 1 394 ? 162.995 160.352 60.341 1.00 34.93 394 LEU C N 1
ATOM 6637 C CA . LEU B 1 394 ? 164.000 159.740 61.204 1.00 47.14 394 LEU C CA 1
ATOM 6638 C C . LEU B 1 394 ? 164.721 160.762 62.079 1.00 43.42 394 LEU C C 1
ATOM 6639 O O . LEU B 1 394 ? 165.105 160.460 63.209 1.00 41.47 394 LEU C O 1
ATOM 6644 N N . ASN B 1 395 ? 164.897 161.969 61.550 1.00 42.42 395 ASN C N 1
ATOM 6645 C CA . ASN B 1 395 ? 165.679 163.009 62.218 1.00 54.17 395 ASN C CA 1
ATOM 6646 C C . ASN B 1 395 ? 165.266 163.313 63.659 1.00 47.99 395 ASN C C 1
ATOM 6647 O O . ASN B 1 395 ? 166.117 163.362 64.548 1.00 47.08 395 ASN C O 1
ATOM 6652 N N . PRO B 1 396 ? 163.962 163.515 63.900 1.00 53.82 396 PRO C N 1
ATOM 6653 C CA . PRO B 1 396 ? 163.525 163.878 65.252 1.00 46.06 396 PRO C CA 1
ATOM 6654 C C . PRO B 1 396 ? 163.545 162.704 66.233 1.00 35.86 396 PRO C C 1
ATOM 6655 O O . PRO B 1 396 ? 163.626 162.932 67.442 1.00 51.44 396 PRO C O 1
ATOM 6659 N N . LYS B 1 397 ? 163.477 161.475 65.729 1.00 30.31 397 LYS C N 1
ATOM 6660 C CA . LYS B 1 397 ? 163.457 160.311 66.607 1.00 26.76 397 LYS C CA 1
ATOM 6661 C C . LYS B 1 397 ? 164.830 160.044 67.208 1.00 43.11 397 LYS C C 1
ATOM 6662 O O . LYS B 1 397 ? 165.845 160.031 66.508 1.00 47.72 397 LYS C O 1
ATOM 6668 N N . LYS B 1 398 ? 164.839 159.809 68.515 1.00 53.82 398 LYS C N 1
ATOM 6669 C CA . LYS B 1 398 ? 166.069 159.618 69.272 1.00 56.25 398 LYS C CA 1
ATOM 6670 C C . LYS B 1 398 ? 166.674 158.234 69.016 1.00 54.38 398 LYS C C 1
ATOM 6671 O O . LYS B 1 398 ? 165.951 157.263 68.777 1.00 30.35 398 LYS C O 1
ATOM 6677 N N . ASP B 1 399 ? 168.002 158.157 69.074 1.00 50.11 399 ASP C N 1
ATOM 6678 C CA . ASP B 1 399 ? 168.745 156.912 68.859 1.00 58.56 399 ASP C CA 1
ATOM 6679 C C . ASP B 1 399 ? 168.647 156.375 67.433 1.00 44.21 399 ASP C C 1
ATOM 6680 O O . ASP B 1 399 ? 169.090 155.261 67.159 1.00 42.98 399 ASP C O 1
ATOM 6685 N N . TRP B 1 400 ? 168.070 157.156 66.528 1.00 40.75 400 TRP C N 1
ATOM 6686 C CA . TRP B 1 400 ? 168.050 156.771 65.124 1.00 29.55 400 TRP C CA 1
ATOM 6687 C C . TRP B 1 400 ? 169.155 157.481 64.349 1.00 38.02 400 TRP C C 1
ATOM 6688 O O . TRP B 1 400 ? 169.202 158.711 64.293 1.00 40.18 400 TRP C O 1
ATOM 6699 N N . GLU B 1 401 ? 170.043 156.690 63.755 1.00 41.26 401 GLU C N 1
ATOM 6700 C CA . GLU B 1 401 ? 171.242 157.216 63.116 1.00 28.51 401 GLU C CA 1
ATOM 6701 C C . GLU B 1 401 ? 171.194 157.058 61.597 1.00 39.32 401 GLU C C 1
ATOM 6702 O O . GLU B 1 401 ? 170.920 155.973 61.082 1.00 28.90 401 GLU C O 1
ATOM 6708 N N . ILE B 1 402 ? 171.460 158.150 60.887 1.00 32.99 402 ILE C N 1
ATOM 6709 C CA . ILE B 1 402 ? 171.530 158.126 59.431 1.00 28.31 402 ILE C CA 1
ATOM 6710 C C . ILE B 1 402 ? 172.957 157.853 58.959 1.00 40.72 402 ILE C C 1
ATOM 6711 O O . ILE B 1 402 ? 173.836 158.704 59.092 1.00 30.74 402 ILE C O 1
ATOM 6716 N N . VAL B 1 403 ? 173.182 156.667 58.403 1.00 31.70 403 VAL C N 1
ATOM 6717 C CA . VAL B 1 403 ? 174.510 156.286 57.938 1.00 22.68 403 VAL C CA 1
ATOM 6718 C C . VAL B 1 403 ? 174.820 156.947 56.597 1.00 31.36 403 VAL C C 1
ATOM 6719 O O . VAL B 1 403 ? 175.938 157.411 56.367 1.00 29.56 403 VAL C O 1
ATOM 6723 N N . SER B 1 404 ? 173.827 156.987 55.714 1.00 36.84 404 SER C N 1
ATOM 6724 C CA . SER B 1 404 ? 173.942 157.729 54.462 1.00 28.37 404 SER C CA 1
ATOM 6725 C C . SER B 1 404 ? 172.665 158.520 54.193 1.00 28.45 404 SER C C 1
ATOM 6726 O O . SER B 1 404 ? 171.570 157.957 54.181 1.00 31.20 404 SER C O 1
ATOM 6729 N N . PRO B 1 405 ? 172.805 159.837 53.977 1.00 28.24 405 PRO C N 1
ATOM 6730 C CA . PRO B 1 405 ? 171.669 160.745 53.781 1.00 36.04 405 PRO C CA 1
ATOM 6731 C C . PRO B 1 405 ? 170.839 160.398 52.547 1.00 35.91 405 PRO C C 1
ATOM 6732 O O . PRO B 1 405 ? 171.268 159.593 51.720 1.00 31.82 405 PRO C O 1
ATOM 6736 N N . ALA B 1 406 ? 169.657 160.998 52.444 1.00 43.46 406 ALA C N 1
ATOM 6737 C CA . ALA B 1 406 ? 168.768 160.779 51.308 1.00 31.50 406 ALA C CA 1
ATOM 6738 C C . ALA B 1 406 ? 169.447 161.123 49.986 1.00 25.15 406 ALA C C 1
ATOM 6739 O O . ALA B 1 406 ? 169.686 162.293 49.685 1.00 32.49 406 ALA C O 1
ATOM 6741 N N . GLN B 1 407 ? 169.752 160.096 49.200 1.00 26.72 407 GLN C N 1
ATOM 6742 C CA . GLN B 1 407 ? 170.504 160.266 47.962 1.00 24.95 407 GLN C CA 1
ATOM 6743 C C . GLN B 1 407 ? 169.898 159.430 46.838 1.00 32.46 407 GLN C C 1
ATOM 6744 O O . GLN B 1 407 ? 170.002 158.203 46.845 1.00 45.01 407 GLN C O 1
ATOM 6750 N N . MET B 1 408 ? 169.273 160.102 45.875 1.00 34.27 408 MET C N 1
ATOM 6751 C CA . MET B 1 408 ? 168.675 159.436 44.719 1.00 27.96 408 MET C CA 1
ATOM 6752 C C . MET B 1 408 ? 167.687 158.342 45.116 1.00 27.72 408 MET C C 1
ATOM 6753 O O . MET B 1 408 ? 167.870 157.177 44.765 1.00 29.83 408 MET C O 1
ATOM 6758 N N . ALA B 1 409 ? 166.647 158.727 45.853 1.00 30.28 409 ALA C N 1
ATOM 6759 C CA . ALA B 1 409 ? 165.608 157.796 46.289 1.00 17.63 409 ALA C CA 1
ATOM 6760 C C . ALA B 1 409 ? 166.168 156.679 47.163 1.00 19.60 409 ALA C C 1
ATOM 6761 O O . ALA B 1 409 ? 165.568 155.610 47.277 1.00 19.75 409 ALA C O 1
ATOM 6763 N N . MET B 1 410 ? 167.316 156.935 47.781 1.00 21.81 410 MET C N 1
ATOM 6764 C CA . MET B 1 410 ? 168.019 155.910 48.542 1.00 25.63 410 MET C CA 1
ATOM 6765 C C . MET B 1 410 ? 168.557 156.479 49.854 1.00 35.55 410 MET C C 1
ATOM 6766 O O . MET B 1 410 ? 169.038 157.613 49.894 1.00 24.87 410 MET C O 1
ATOM 6771 N N . ILE B 1 411 ? 168.468 155.695 50.926 1.00 24.31 411 ILE C N 1
ATOM 6772 C CA . ILE B 1 411 ? 168.931 156.143 52.237 1.00 22.84 411 ILE C CA 1
ATOM 6773 C C . ILE B 1 411 ? 169.269 154.970 53.159 1.00 23.92 411 ILE C C 1
ATOM 6774 O O . ILE B 1 411 ? 168.569 153.958 53.172 1.00 27.19 411 ILE C O 1
ATOM 6779 N N . ASN B 1 412 ? 170.346 155.116 53.927 1.00 22.06 412 ASN C N 1
ATOM 6780 C CA . ASN B 1 412 ? 170.781 154.078 54.860 1.00 22.52 412 ASN C CA 1
ATOM 6781 C C . ASN B 1 412 ? 170.807 154.578 56.303 1.00 36.04 412 ASN C C 1
ATOM 6782 O O . ASN B 1 412 ? 171.297 155.674 56.579 1.00 42.73 412 ASN C O 1
ATOM 6787 N N . PHE B 1 413 ? 170.281 153.771 57.220 1.00 31.76 413 PHE C N 1
ATOM 6788 C CA . PHE B 1 413 ? 170.149 154.175 58.618 1.00 31.77 413 PHE C CA 1
ATOM 6789 C C . PHE B 1 413 ? 170.131 152.972 59.559 1.00 25.92 413 PHE C C 1
ATOM 6790 O O . PHE B 1 413 ? 169.873 151.846 59.136 1.00 25.23 413 PHE C O 1
ATOM 6798 N N . ARG B 1 414 ? 170.399 153.220 60.838 1.00 31.64 414 ARG C N 1
ATOM 6799 C CA . ARG B 1 414 ? 170.398 152.158 61.840 1.00 32.21 414 ARG C CA 1
ATOM 6800 C C . ARG B 1 414 ? 169.868 152.648 63.185 1.00 37.56 414 ARG C C 1
ATOM 6801 O O . ARG B 1 414 ? 169.947 153.837 63.504 1.00 28.04 414 ARG C O 1
ATOM 6809 N N . TYR B 1 415 ? 169.327 151.720 63.967 1.00 32.76 415 TYR C N 1
ATOM 6810 C CA . TYR B 1 415 ? 168.910 152.010 65.333 1.00 38.66 415 TYR C CA 1
ATOM 6811 C C . TYR B 1 415 ? 170.025 151.607 66.288 1.00 38.00 415 TYR C C 1
ATOM 6812 O O . TYR B 1 415 ? 170.347 150.425 66.415 1.00 35.04 415 TYR C O 1
ATOM 6821 N N . ALA B 1 416 ? 170.617 152.589 66.961 1.00 41.36 416 ALA C N 1
ATOM 6822 C CA . ALA B 1 416 ? 171.797 152.328 67.776 1.00 47.49 416 ALA C CA 1
ATOM 6823 C C . ALA B 1 416 ? 171.723 152.962 69.162 1.00 52.62 416 ALA C C 1
ATOM 6824 O O . ALA B 1 416 ? 172.213 154.074 69.369 1.00 39.50 416 ALA C O 1
ATOM 6826 N N . PRO B 1 417 ? 171.099 152.253 70.116 1.00 54.93 417 PRO C N 1
ATOM 6827 C CA . PRO B 1 417 ? 171.147 152.640 71.528 1.00 48.40 417 PRO C CA 1
ATOM 6828 C C . PRO B 1 417 ? 172.577 152.520 72.044 1.00 48.86 417 PRO C C 1
ATOM 6829 O O . PRO B 1 417 ? 173.242 151.517 71.777 1.00 40.11 417 PRO C O 1
ATOM 6833 N N . LYS B 1 418 ? 173.034 153.528 72.779 1.00 47.92 418 LYS C N 1
ATOM 6834 C CA . LYS B 1 418 ? 174.445 153.657 73.127 1.00 41.33 418 LYS C CA 1
ATOM 6835 C C . LYS B 1 418 ? 174.940 152.610 74.124 1.00 42.76 418 LYS C C 1
ATOM 6836 O O . LYS B 1 418 ? 176.130 152.296 74.160 1.00 42.56 418 LYS C O 1
ATOM 6842 N N . ASP B 1 419 ? 174.035 152.064 74.929 1.00 39.01 419 ASP C N 1
ATOM 6843 C CA . ASP B 1 419 ? 174.426 151.075 75.929 1.00 45.41 419 ASP C CA 1
ATOM 6844 C C . ASP B 1 419 ? 174.571 149.683 75.320 1.00 40.27 419 ASP C C 1
ATOM 6845 O O . ASP B 1 419 ? 174.521 148.679 76.031 1.00 50.76 419 ASP C O 1
ATOM 6850 N N . LEU B 1 420 ? 174.760 149.628 74.005 1.00 46.04 420 LEU C N 1
ATOM 6851 C CA . LEU B 1 420 ? 174.909 148.354 73.308 1.00 47.76 420 LEU C CA 1
ATOM 6852 C C . LEU B 1 420 ? 176.249 148.264 72.579 1.00 43.77 420 LEU C C 1
ATOM 6853 O O . LEU B 1 420 ? 176.807 149.280 72.161 1.00 45.39 420 LEU C O 1
ATOM 6858 N N . THR B 1 421 ? 176.760 147.046 72.428 1.00 33.95 421 THR C N 1
ATOM 6859 C CA . THR B 1 421 ? 177.990 146.822 71.675 1.00 46.58 421 THR C CA 1
ATOM 6860 C C . THR B 1 421 ? 177.702 146.786 70.178 1.00 47.44 421 THR C C 1
ATOM 6861 O O . THR B 1 421 ? 176.548 146.658 69.768 1.00 43.80 421 THR C O 1
ATOM 6865 N N . LYS B 1 422 ? 178.749 146.899 69.365 1.00 39.94 422 LYS C N 1
ATOM 6866 C CA . LYS B 1 422 ? 178.589 146.893 67.914 1.00 40.21 422 LYS C CA 1
ATOM 6867 C C . LYS B 1 422 ? 177.968 145.588 67.429 1.00 37.29 422 LYS C C 1
ATOM 6868 O O . LYS B 1 422 ? 177.092 145.593 66.566 1.00 37.39 422 LYS C O 1
ATOM 6874 N N . GLU B 1 423 ? 178.422 144.473 67.991 1.00 33.00 423 GLU C N 1
ATOM 6875 C CA . GLU B 1 423 ? 177.866 143.169 67.649 1.00 32.41 423 GLU C CA 1
ATOM 6876 C C . GLU B 1 423 ? 176.394 143.107 68.032 1.00 45.47 423 GLU C C 1
ATOM 6877 O O . GLU B 1 423 ? 175.563 142.601 67.279 1.00 55.20 423 GLU C O 1
ATOM 6883 N N . GLU B 1 424 ? 176.081 143.627 69.214 1.00 46.16 424 GLU C N 1
ATOM 6884 C CA . GLU B 1 424 ? 174.712 143.648 69.707 1.00 46.21 424 GLU C CA 1
ATOM 6885 C C . GLU B 1 424 ? 173.843 144.600 68.889 1.00 47.25 424 GLU C C 1
ATOM 6886 O O . GLU B 1 424 ? 172.680 144.306 68.612 1.00 50.16 424 GLU C O 1
ATOM 6892 N N . GLN B 1 425 ? 174.412 145.739 68.506 1.00 38.23 425 GLN C N 1
ATOM 6893 C CA . GLN B 1 425 ? 173.701 146.714 67.681 1.00 41.43 425 GLN C CA 1
ATOM 6894 C C . GLN B 1 425 ? 173.397 146.168 66.288 1.00 50.38 425 GLN C C 1
ATOM 6895 O O . GLN B 1 425 ? 172.342 146.450 65.719 1.00 40.30 425 GLN C O 1
ATOM 6901 N N . ASP B 1 426 ? 174.328 145.391 65.742 1.00 42.63 426 ASP C N 1
ATOM 6902 C CA . ASP B 1 426 ? 174.143 144.789 64.427 1.00 35.88 426 ASP C CA 1
ATOM 6903 C C . ASP B 1 426 ? 173.001 143.784 64.459 1.00 35.82 426 ASP C C 1
ATOM 6904 O O . ASP B 1 426 ? 172.120 143.803 63.600 1.00 41.34 426 ASP C O 1
ATOM 6909 N N . ILE B 1 427 ? 173.026 142.908 65.457 1.00 36.13 427 ILE C N 1
ATOM 6910 C CA . ILE B 1 427 ? 171.976 141.913 65.638 1.00 45.45 427 ILE C CA 1
ATOM 6911 C C . ILE B 1 427 ? 170.611 142.576 65.800 1.00 39.54 427 ILE C C 1
ATOM 6912 O O . ILE B 1 427 ? 169.603 142.075 65.300 1.00 38.84 427 ILE C O 1
ATOM 6917 N N . LEU B 1 428 ? 170.587 143.702 66.506 1.00 39.25 428 LEU C N 1
ATOM 6918 C CA . LEU B 1 428 ? 169.349 144.439 66.740 1.00 43.92 428 LEU C CA 1
ATOM 6919 C C . LEU B 1 428 ? 168.694 144.882 65.433 1.00 42.46 428 LEU C C 1
ATOM 6920 O O . LEU B 1 428 ? 167.532 144.567 65.177 1.00 39.85 428 LEU C O 1
ATOM 6925 N N . ASN B 1 429 ? 169.442 145.619 64.614 1.00 43.79 429 ASN C N 1
ATOM 6926 C CA . ASN B 1 429 ? 168.929 146.102 63.335 1.00 35.50 429 ASN C CA 1
ATOM 6927 C C . ASN B 1 429 ? 168.527 144.964 62.403 1.00 40.07 429 ASN C C 1
ATOM 6928 O O . ASN B 1 429 ? 167.643 145.125 61.562 1.00 43.17 429 ASN C O 1
ATOM 6933 N N . GLU B 1 430 ? 169.180 143.816 62.552 1.00 28.12 430 GLU C N 1
ATOM 6934 C CA . GLU B 1 430 ? 168.817 142.635 61.779 1.00 36.28 430 GLU C CA 1
ATOM 6935 C C . GLU B 1 430 ? 167.466 142.087 62.227 1.00 45.10 430 GLU C C 1
ATOM 6936 O O . GLU B 1 430 ? 166.643 141.689 61.402 1.00 52.39 430 GLU C O 1
ATOM 6942 N N . LYS B 1 431 ? 167.243 142.071 63.538 1.00 44.27 431 LYS C N 1
ATOM 6943 C CA . LYS B 1 431 ? 165.984 141.589 64.095 1.00 37.95 431 LYS C CA 1
ATOM 6944 C C . LYS B 1 431 ? 164.828 142.522 63.748 1.00 36.10 431 LYS C C 1
ATOM 6945 O O . LYS B 1 431 ? 163.692 142.080 63.580 1.00 39.03 431 LYS C O 1
ATOM 6951 N N . ILE B 1 432 ? 165.123 143.814 63.648 1.00 31.19 432 ILE C N 1
ATOM 6952 C CA . ILE B 1 432 ? 164.125 144.800 63.251 1.00 32.06 432 ILE C CA 1
ATOM 6953 C C . ILE B 1 432 ? 163.649 144.543 61.825 1.00 40.74 432 ILE C C 1
ATOM 6954 O O . ILE B 1 432 ? 162.464 144.679 61.521 1.00 45.87 432 ILE C O 1
ATOM 6959 N N . SER B 1 433 ? 164.583 144.179 60.952 1.00 50.81 433 SER C N 1
ATOM 6960 C CA . SER B 1 433 ? 164.261 143.858 59.565 1.00 36.84 433 SER C CA 1
ATOM 6961 C C . SER B 1 433 ? 163.325 142.658 59.475 1.00 40.05 433 SER C C 1
ATOM 6962 O O . SER B 1 433 ? 162.322 142.699 58.762 1.00 40.60 433 SER C O 1
ATOM 6965 N N . HIS B 1 434 ? 163.659 141.590 60.194 1.00 35.75 434 HIS C N 1
ATOM 6966 C CA A HIS B 1 434 ? 162.832 140.388 60.215 0.54 43.60 434 HIS C CA 1
ATOM 6967 C CA B HIS B 1 434 ? 162.831 140.390 60.205 0.46 43.62 434 HIS C CA 1
ATOM 6968 C C . HIS B 1 434 ? 161.422 140.695 60.708 1.00 52.53 434 HIS C C 1
ATOM 6969 O O . HIS B 1 434 ? 160.445 140.113 60.236 1.00 60.66 434 HIS C O 1
ATOM 6982 N N . ARG B 1 435 ? 161.328 141.612 61.665 1.00 44.08 435 ARG C N 1
ATOM 6983 C CA . ARG B 1 435 ? 160.052 141.980 62.269 1.00 48.79 435 ARG C CA 1
ATOM 6984 C C . ARG B 1 435 ? 159.100 142.657 61.285 1.00 43.58 435 ARG C C 1
ATOM 6985 O O . ARG B 1 435 ? 157.920 142.313 61.217 1.00 47.03 435 ARG C O 1
ATOM 6993 N N . ILE B 1 436 ? 159.613 143.617 60.522 1.00 37.12 436 ILE C N 1
ATOM 6994 C CA . ILE B 1 436 ? 158.774 144.377 59.601 1.00 35.35 436 ILE C CA 1
ATOM 6995 C C . ILE B 1 436 ? 158.410 143.583 58.348 1.00 45.96 436 ILE C C 1
ATOM 6996 O O . ILE B 1 436 ? 157.392 143.855 57.709 1.00 46.77 436 ILE C O 1
ATOM 7001 N N . LEU B 1 437 ? 159.235 142.601 58.002 1.00 45.14 437 LEU C N 1
ATOM 7002 C CA . LEU B 1 437 ? 158.939 141.740 56.862 1.00 37.08 437 LEU C CA 1
ATOM 7003 C C . LEU B 1 437 ? 157.744 140.831 57.134 1.00 47.15 437 LEU C C 1
ATOM 7004 O O . LEU B 1 437 ? 156.883 140.658 56.273 1.00 63.27 437 LEU C O 1
ATOM 7009 N N . GLU B 1 438 ? 157.694 140.245 58.327 1.00 44.67 438 GLU C N 1
ATOM 7010 C CA . GLU B 1 438 ? 156.595 139.347 58.668 1.00 60.61 438 GLU C CA 1
ATOM 7011 C C . GLU B 1 438 ? 155.350 140.159 59.009 1.00 50.29 438 GLU C C 1
ATOM 7012 O O . GLU B 1 438 ? 154.232 139.635 59.024 1.00 47.07 438 GLU C O 1
ATOM 7018 N N . SER B 1 439 ? 155.548 141.446 59.277 1.00 30.35 439 SER C N 1
ATOM 7019 C CA . SER B 1 439 ? 154.422 142.338 59.507 1.00 36.90 439 SER C CA 1
ATOM 7020 C C . SER B 1 439 ? 153.657 142.467 58.198 1.00 41.01 439 SER C C 1
ATOM 7021 O O . SER B 1 439 ? 152.441 142.644 58.189 1.00 40.04 439 SER C O 1
ATOM 7024 N N . GLY B 1 440 ? 154.391 142.386 57.092 1.00 43.23 440 GLY C N 1
ATOM 7025 C CA . GLY B 1 440 ? 153.793 142.418 55.772 1.00 30.79 440 GLY C CA 1
ATOM 7026 C C . GLY B 1 440 ? 153.547 143.834 55.299 1.00 33.64 440 GLY C C 1
ATOM 7027 O O . GLY B 1 440 ? 153.083 144.055 54.181 1.00 40.79 440 GLY C O 1
ATOM 7028 N N . TYR B 1 441 ? 153.863 144.802 56.153 1.00 25.16 441 TYR C N 1
ATOM 7029 C CA . TYR B 1 441 ? 153.603 146.197 55.827 1.00 42.69 441 TYR C CA 1
ATOM 7030 C C . TYR B 1 441 ? 154.622 146.749 54.836 1.00 37.84 441 TYR C C 1
ATOM 7031 O O . TYR B 1 441 ? 154.284 147.560 53.973 1.00 30.65 441 TYR C O 1
ATOM 7040 N N . ALA B 1 442 ? 155.870 146.313 54.969 1.00 36.99 442 ALA C N 1
ATOM 7041 C CA . ALA B 1 442 ? 156.940 146.795 54.104 1.00 32.66 442 ALA C CA 1
ATOM 7042 C C . ALA B 1 442 ? 158.055 145.767 53.958 1.00 31.37 442 ALA C C 1
ATOM 7043 O O . ALA B 1 442 ? 158.151 144.821 54.740 1.00 32.50 442 ALA C O 1
ATOM 7045 N N . ALA B 1 443 ? 158.894 145.962 52.946 1.00 34.44 443 ALA C N 1
ATOM 7046 C CA . ALA B 1 443 ? 160.046 145.099 52.724 1.00 27.28 443 ALA C CA 1
ATOM 7047 C C . ALA B 1 443 ? 161.344 145.875 52.926 1.00 30.77 443 ALA C C 1
ATOM 7048 O O . ALA B 1 443 ? 161.709 146.721 52.107 1.00 27.95 443 ALA C O 1
ATOM 7050 N N . ILE B 1 444 ? 162.033 145.590 54.026 1.00 24.12 444 ILE C N 1
ATOM 7051 C CA . ILE B 1 444 ? 163.299 146.247 54.323 1.00 24.16 444 ILE C CA 1
ATOM 7052 C C . ILE B 1 444 ? 164.337 145.233 54.786 1.00 27.79 444 ILE C C 1
ATOM 7053 O O . ILE B 1 444 ? 164.171 144.583 55.818 1.00 27.70 444 ILE C O 1
ATOM 7058 N N . PHE B 1 445 ? 165.408 145.105 54.013 1.00 40.89 445 PHE C N 1
ATOM 7059 C CA . PHE B 1 445 ? 166.485 144.182 54.343 1.00 34.12 445 PHE C CA 1
ATOM 7060 C C . PHE B 1 445 ? 167.712 144.940 54.825 1.00 28.94 445 PHE C C 1
ATOM 7061 O O . PHE B 1 445 ? 167.732 146.171 54.823 1.00 33.42 445 PHE C O 1
ATOM 7069 N N . THR B 1 446 ? 168.735 144.204 55.242 1.00 21.41 446 THR C N 1
ATOM 7070 C CA . THR B 1 446 ? 169.946 144.828 55.754 1.00 34.46 446 THR C CA 1
ATOM 7071 C C . THR B 1 446 ? 171.106 144.746 54.769 1.00 41.02 446 THR C C 1
ATOM 7072 O O . THR B 1 446 ? 171.130 143.900 53.873 1.00 47.09 446 THR C O 1
ATOM 7076 N N . THR B 1 447 ? 172.064 145.646 54.952 1.00 32.10 447 THR C N 1
ATOM 7077 C CA . THR B 1 447 ? 173.319 145.626 54.218 1.00 29.76 447 THR C CA 1
ATOM 7078 C C . THR B 1 447 ? 174.420 146.074 55.169 1.00 38.88 447 THR C C 1
ATOM 7079 O O . THR B 1 447 ? 174.140 146.467 56.302 1.00 38.37 447 THR C O 1
ATOM 7083 N N . VAL B 1 448 ? 175.666 146.026 54.718 1.00 33.52 448 VAL C N 1
ATOM 7084 C CA . VAL B 1 448 ? 176.770 146.458 55.563 1.00 26.89 448 VAL C CA 1
ATOM 7085 C C . VAL B 1 448 ? 177.373 147.748 55.027 1.00 27.60 448 VAL C C 1
ATOM 7086 O O . VAL B 1 448 ? 177.623 147.882 53.830 1.00 38.49 448 VAL C O 1
ATOM 7090 N N . LEU B 1 449 ? 177.597 148.699 55.925 1.00 36.56 449 LEU C N 1
ATOM 7091 C CA . LEU B 1 449 ? 178.101 150.010 55.542 1.00 29.97 449 LEU C CA 1
ATOM 7092 C C . LEU B 1 449 ? 178.998 150.571 56.638 1.00 42.55 449 LEU C C 1
ATOM 7093 O O . LEU B 1 449 ? 178.571 150.725 57.783 1.00 58.56 449 LEU C O 1
ATOM 7098 N N . ASN B 1 450 ? 180.239 150.881 56.276 1.00 37.96 450 ASN C N 1
ATOM 7099 C CA . ASN B 1 450 ? 181.236 151.342 57.236 1.00 42.40 450 ASN C CA 1
ATOM 7100 C C . ASN B 1 450 ? 181.430 150.356 58.384 1.00 44.08 450 ASN C C 1
ATOM 7101 O O . ASN B 1 450 ? 181.655 150.756 59.526 1.00 57.70 450 ASN C O 1
ATOM 7106 N N . GLY B 1 451 ? 181.342 149.067 58.074 1.00 27.61 451 GLY C N 1
ATOM 7107 C CA . GLY B 1 451 ? 181.555 148.029 59.065 1.00 39.64 451 GLY C CA 1
ATOM 7108 C C . GLY B 1 451 ? 180.385 147.876 60.018 1.00 48.69 451 GLY C C 1
ATOM 7109 O O . GLY B 1 451 ? 180.527 147.314 61.103 1.00 60.08 451 GLY C O 1
ATOM 7110 N N . LYS B 1 452 ? 179.224 148.377 59.610 1.00 47.24 452 LYS C N 1
ATOM 7111 C CA . LYS B 1 452 ? 178.031 148.311 60.445 1.00 41.42 452 LYS C CA 1
ATOM 7112 C C . LYS B 1 452 ? 176.838 147.744 59.685 1.00 41.71 452 LYS C C 1
ATOM 7113 O O . LYS B 1 452 ? 176.589 148.119 58.539 1.00 35.26 452 LYS C O 1
ATOM 7119 N N . THR B 1 453 ? 176.102 146.842 60.328 1.00 36.53 453 THR C N 1
ATOM 7120 C CA . THR B 1 453 ? 174.873 146.318 59.746 1.00 24.58 453 THR C CA 1
ATOM 7121 C C . THR B 1 453 ? 173.822 147.420 59.747 1.00 30.19 453 THR C C 1
ATOM 7122 O O . THR B 1 453 ? 173.524 148.006 60.789 1.00 43.83 453 THR C O 1
ATOM 7126 N N . VAL B 1 454 ? 173.264 147.703 58.576 1.00 30.38 454 VAL C N 1
ATOM 7127 C CA . VAL B 1 454 ? 172.434 148.886 58.401 1.00 27.71 454 VAL C CA 1
ATOM 7128 C C . VAL B 1 454 ? 171.137 148.587 57.655 1.00 40.90 454 VAL C C 1
ATOM 7129 O O . VAL B 1 454 ? 171.101 147.744 56.758 1.00 41.87 454 VAL C O 1
ATOM 7133 N N . LEU B 1 455 ? 170.072 149.279 58.043 1.00 33.59 455 LEU C N 1
ATOM 7134 C CA . LEU B 1 455 ? 168.811 149.216 57.318 1.00 27.98 455 LEU C CA 1
ATOM 7135 C C . LEU B 1 455 ? 168.879 150.129 56.100 1.00 29.96 455 LEU C C 1
ATOM 7136 O O . LEU B 1 455 ? 169.419 151.233 56.173 1.00 23.34 455 LEU C O 1
ATOM 7141 N N . ARG B 1 456 ? 168.340 149.667 54.978 1.00 30.12 456 ARG C N 1
ATOM 7142 C CA . ARG B 1 456 ? 168.403 150.440 53.744 1.00 25.97 456 ARG C CA 1
ATOM 7143 C C . ARG B 1 456 ? 167.024 150.630 53.119 1.00 26.87 456 ARG C C 1
ATOM 7144 O O . ARG B 1 456 ? 166.201 149.715 53.115 1.00 25.49 456 ARG C O 1
ATOM 7152 N N . ILE B 1 457 ? 166.782 151.826 52.589 1.00 22.26 457 ILE C N 1
ATOM 7153 C CA . ILE B 1 457 ? 165.528 152.124 51.907 1.00 25.66 457 ILE C CA 1
ATOM 7154 C C . ILE B 1 457 ? 165.740 152.665 50.495 1.00 38.64 457 ILE C C 1
ATOM 7155 O O . ILE B 1 457 ? 166.452 153.651 50.291 1.00 24.56 457 ILE C O 1
ATOM 7160 N N . CYS B 1 458 ? 165.114 152.005 49.525 1.00 33.14 458 CYS C N 1
ATOM 7161 C CA . CYS B 1 458 ? 165.073 152.501 48.155 1.00 29.34 458 CYS C CA 1
ATOM 7162 C C . CYS B 1 458 ? 163.621 152.593 47.691 1.00 30.71 458 CYS C C 1
ATOM 7163 O O . CYS B 1 458 ? 162.988 151.578 47.399 1.00 25.82 458 CYS C O 1
ATOM 7166 N N . ALA B 1 459 ? 163.094 153.813 47.633 1.00 24.90 459 ALA C N 1
ATOM 7167 C CA . ALA B 1 459 ? 161.694 154.024 47.280 1.00 29.55 459 ALA C CA 1
ATOM 7168 C C . ALA B 1 459 ? 161.553 154.759 45.951 1.00 29.45 459 ALA C C 1
ATOM 7169 O O . ALA B 1 459 ? 161.971 155.911 45.819 1.00 37.08 459 ALA C O 1
ATOM 7171 N N . ILE B 1 460 ? 160.960 154.086 44.969 1.00 31.03 460 ILE C N 1
ATOM 7172 C CA . ILE B 1 460 ? 160.828 154.648 43.628 1.00 37.55 460 ILE C CA 1
ATOM 7173 C C . ILE B 1 460 ? 159.442 154.427 43.025 1.00 30.87 460 ILE C C 1
ATOM 7174 O O . ILE B 1 460 ? 159.222 154.710 41.848 1.00 34.95 460 ILE C O 1
ATOM 7179 N N . HIS B 1 461 ? 158.508 153.932 43.832 1.00 30.74 461 HIS C N 1
ATOM 7180 C CA . HIS B 1 461 ? 157.151 153.676 43.355 1.00 35.32 461 HIS C CA 1
ATOM 7181 C C . HIS B 1 461 ? 156.319 154.953 43.281 1.00 34.08 461 HIS C C 1
ATOM 7182 O O . HIS B 1 461 ? 156.184 155.671 44.272 1.00 41.60 461 HIS C O 1
ATOM 7189 N N . PRO B 1 462 ? 155.755 155.236 42.097 1.00 38.56 462 PRO C N 1
ATOM 7190 C CA . PRO B 1 462 ? 154.980 156.452 41.822 1.00 40.84 462 PRO C CA 1
ATOM 7191 C C . PRO B 1 462 ? 153.715 156.563 42.672 1.00 37.69 462 PRO C C 1
ATOM 7192 O O . PRO B 1 462 ? 153.207 157.668 42.865 1.00 35.03 462 PRO C O 1
ATOM 7196 N N . GLU B 1 463 ? 153.215 155.437 43.170 1.00 29.36 463 GLU C N 1
ATOM 7197 C CA . GLU B 1 463 ? 151.985 155.442 43.955 1.00 29.14 463 GLU C CA 1
ATOM 7198 C C . GLU B 1 463 ? 152.257 155.372 45.456 1.00 47.11 463 GLU C C 1
ATOM 7199 O O . GLU B 1 463 ? 151.364 155.052 46.239 1.00 66.05 463 GLU C O 1
ATOM 7205 N N . ALA B 1 464 ? 153.491 155.671 45.852 1.00 51.81 464 ALA C N 1
ATOM 7206 C CA . ALA B 1 464 ? 153.845 155.735 47.266 1.00 41.15 464 ALA C CA 1
ATOM 7207 C C . ALA B 1 464 ? 153.723 157.164 47.785 1.00 40.78 464 ALA C C 1
ATOM 7208 O O . ALA B 1 464 ? 154.135 158.110 47.114 1.00 38.32 464 ALA C O 1
ATOM 7210 N N . THR B 1 465 ? 153.156 157.319 48.977 1.00 42.49 465 THR C N 1
ATOM 7211 C CA . THR B 1 465 ? 152.892 158.645 49.529 1.00 41.89 465 THR C CA 1
ATOM 7212 C C . THR B 1 465 ? 153.768 158.951 50.743 1.00 40.50 465 THR C C 1
ATOM 7213 O O . THR B 1 465 ? 154.468 158.075 51.253 1.00 40.44 465 THR C O 1
ATOM 7217 N N . GLN B 1 466 ? 153.723 160.201 51.196 1.00 42.22 466 GLN C N 1
ATOM 7218 C CA . GLN B 1 466 ? 154.457 160.624 52.385 1.00 43.79 466 GLN C CA 1
ATOM 7219 C C . GLN B 1 466 ? 154.046 159.804 53.602 1.00 41.11 466 GLN C C 1
ATOM 7220 O O . GLN B 1 466 ? 154.871 159.492 54.460 1.00 44.42 466 GLN C O 1
ATOM 7226 N N . GLU B 1 467 ? 152.761 159.476 53.680 1.00 45.01 467 GLU C N 1
ATOM 7227 C CA . GLU B 1 467 ? 152.239 158.681 54.783 1.00 43.72 467 GLU C CA 1
ATOM 7228 C C . GLU B 1 467 ? 152.888 157.299 54.791 1.00 36.01 467 GLU C C 1
ATOM 7229 O O . GLU B 1 467 ? 153.196 156.755 55.853 1.00 45.60 467 GLU C O 1
ATOM 7235 N N . ASP B 1 468 ? 153.074 156.732 53.602 1.00 40.68 468 ASP C N 1
ATOM 7236 C CA . ASP B 1 468 ? 153.759 155.452 53.449 1.00 43.70 468 ASP C CA 1
ATOM 7237 C C . ASP B 1 468 ? 155.136 155.463 54.111 1.00 43.26 468 ASP C C 1
ATOM 7238 O O . ASP B 1 468 ? 155.504 154.527 54.823 1.00 38.30 468 ASP C O 1
ATOM 7243 N N . MET B 1 469 ? 155.893 156.529 53.865 1.00 33.79 469 MET C N 1
ATOM 7244 C CA . MET B 1 469 ? 157.234 156.666 54.420 1.00 32.86 469 MET C CA 1
ATOM 7245 C C . MET B 1 469 ? 157.186 156.975 55.912 1.00 40.80 469 MET C C 1
ATOM 7246 O O . MET B 1 469 ? 157.973 156.439 56.693 1.00 40.03 469 MET C O 1
ATOM 7251 N N . GLN B 1 470 ? 156.257 157.841 56.303 1.00 42.30 470 GLN C N 1
ATOM 7252 C CA . GLN B 1 470 ? 156.121 158.231 57.700 1.00 32.52 470 GLN C CA 1
ATOM 7253 C C . GLN B 1 470 ? 155.694 157.037 58.549 1.00 38.93 470 GLN C C 1
ATOM 7254 O O . GLN B 1 470 ? 156.236 156.805 59.629 1.00 36.56 470 GLN C O 1
ATOM 7260 N N . HIS B 1 471 ? 154.730 156.275 58.043 1.00 35.90 471 HIS C N 1
ATOM 7261 C CA . HIS B 1 471 ? 154.194 155.126 58.765 1.00 39.46 471 HIS C CA 1
ATOM 7262 C C . HIS B 1 471 ? 155.229 154.012 58.903 1.00 35.16 471 HIS C C 1
ATOM 7263 O O . HIS B 1 471 ? 155.246 153.296 59.904 1.00 36.14 471 HIS C O 1
ATOM 7270 N N . THR B 1 472 ? 156.089 153.869 57.900 1.00 43.03 472 THR C N 1
ATOM 7271 C CA . THR B 1 472 ? 157.140 152.857 57.930 1.00 40.07 472 THR C CA 1
ATOM 7272 C C . THR B 1 472 ? 158.179 153.153 59.007 1.00 37.32 472 THR C C 1
ATOM 7273 O O . THR B 1 472 ? 158.558 152.269 59.777 1.00 34.54 472 THR C O 1
ATOM 7277 N N . ILE B 1 473 ? 158.641 154.398 59.051 1.00 36.08 473 ILE C N 1
ATOM 7278 C CA . ILE B 1 473 ? 159.612 154.821 60.055 1.00 40.70 473 ILE C CA 1
ATOM 7279 C C . ILE B 1 473 ? 159.035 154.701 61.46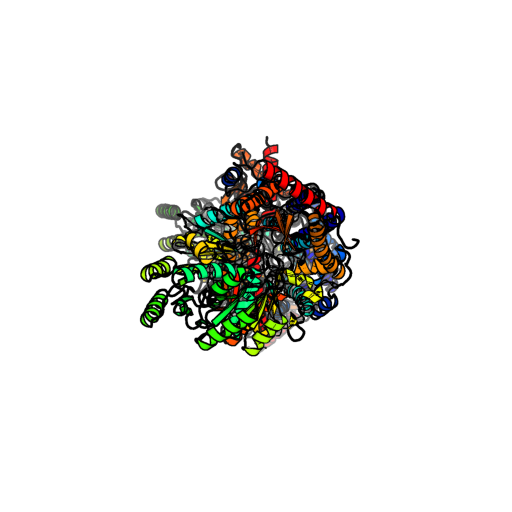3 1.00 45.79 473 ILE C C 1
ATOM 7280 O O . ILE B 1 473 ? 159.719 154.251 62.381 1.00 48.94 473 ILE C O 1
ATOM 7285 N N . ASP B 1 474 ? 157.777 155.106 61.627 1.00 46.06 474 ASP C N 1
ATOM 7286 C CA . ASP B 1 474 ? 157.086 154.974 62.907 1.00 32.58 474 ASP C CA 1
ATOM 7287 C C . ASP B 1 474 ? 157.011 153.508 63.322 1.00 37.44 474 ASP C C 1
ATOM 7288 O O . ASP B 1 474 ? 157.132 153.176 64.501 1.00 47.68 474 ASP C O 1
ATOM 7293 N N . LEU B 1 475 ? 156.808 152.634 62.342 1.00 32.17 475 LEU C N 1
ATOM 7294 C CA . LEU B 1 475 ? 156.738 151.202 62.601 1.00 37.77 475 LEU C CA 1
ATOM 7295 C C . LEU B 1 475 ? 158.108 150.637 62.962 1.00 43.05 475 LEU C C 1
ATOM 7296 O O . LEU B 1 475 ? 158.215 149.768 63.827 1.00 40.99 475 LEU C O 1
ATOM 7301 N N . LEU B 1 476 ? 159.151 151.124 62.292 1.00 36.02 476 LEU C N 1
ATOM 7302 C CA . LEU B 1 476 ? 160.514 150.678 62.565 1.00 36.52 476 LEU C CA 1
ATOM 7303 C C . LEU B 1 476 ? 160.973 151.138 63.939 1.00 41.61 476 LEU C C 1
ATOM 7304 O O . LEU B 1 476 ? 161.554 150.368 64.706 1.00 33.83 476 LEU C O 1
ATOM 7309 N N . ASP B 1 477 ? 160.692 152.403 64.243 1.00 42.78 477 ASP C N 1
ATOM 7310 C CA . ASP B 1 477 ? 161.033 152.980 65.535 1.00 46.29 477 ASP C CA 1
ATOM 7311 C C . ASP B 1 477 ? 160.282 152.242 66.620 1.00 42.32 477 ASP C C 1
ATOM 7312 O O . ASP B 1 477 ? 160.824 151.980 67.697 1.00 31.50 477 ASP C O 1
ATOM 7317 N N . GLN B 1 478 ? 159.026 151.908 66.336 1.00 46.64 478 GLN C N 1
ATOM 7318 C CA . GLN B 1 478 ? 158.245 151.133 67.295 1.00 54.00 478 GLN C CA 1
ATOM 7319 C C . GLN B 1 478 ? 158.955 149.810 67.533 1.00 39.00 478 GLN C C 1
ATOM 7320 O O . GLN B 1 478 ? 159.207 149.431 68.674 1.00 44.83 478 GLN C O 1
ATOM 7326 N N . TYR B 1 479 ? 159.296 149.124 66.446 1.00 44.02 479 TYR C N 1
ATOM 7327 C CA . TYR B 1 479 ? 160.016 147.850 66.514 1.00 48.20 479 TYR C CA 1
ATOM 7328 C C . TYR B 1 479 ? 161.372 147.974 67.213 1.00 51.10 479 TYR C C 1
ATOM 7329 O O . TYR B 1 479 ? 161.818 147.049 67.897 1.00 45.25 479 TYR C O 1
ATOM 7338 N N . GLY B 1 480 ? 162.021 149.119 67.030 1.00 52.05 480 GLY C N 1
ATOM 7339 C CA . GLY B 1 480 ? 163.319 149.369 67.624 1.00 45.76 480 GLY C CA 1
ATOM 7340 C C . GLY B 1 480 ? 163.295 149.383 69.142 1.00 51.31 480 GLY C C 1
ATOM 7341 O O . GLY B 1 480 ? 164.128 148.747 69.782 1.00 62.22 480 GLY C O 1
ATOM 7342 N N . ARG B 1 481 ? 162.372 150.131 69.733 1.00 50.86 481 ARG C N 1
ATOM 7343 C CA . ARG B 1 481 ? 162.321 150.222 71.193 1.00 55.90 481 ARG C CA 1
ATOM 7344 C C . ARG B 1 481 ? 161.732 148.977 71.854 1.00 38.95 481 ARG C C 1
ATOM 7345 O O . ARG B 1 481 ? 161.857 148.788 73.069 1.00 55.90 481 ARG C O 1
ATOM 7353 N N . GLU B 1 482 ? 161.079 148.141 71.056 1.00 44.16 482 GLU C N 1
ATOM 7354 C CA . GLU B 1 482 ? 160.506 146.892 71.545 1.00 45.80 482 GLU C CA 1
ATOM 7355 C C . GLU B 1 482 ? 161.537 145.772 71.655 1.00 41.65 482 GLU C C 1
ATOM 7356 O O . GLU B 1 482 ? 161.611 145.072 72.665 1.00 45.66 482 GLU C O 1
ATOM 7362 N N . ILE B 1 483 ? 162.331 145.602 70.605 1.00 53.25 483 ILE C N 1
ATOM 7363 C CA . ILE B 1 483 ? 163.355 144.572 70.615 1.00 55.22 483 ILE C CA 1
ATOM 7364 C C . ILE B 1 483 ? 164.486 144.979 71.563 1.00 50.90 483 ILE C C 1
ATOM 7365 O O . ILE B 1 483 ? 165.095 144.131 72.217 1.00 57.39 483 ILE C O 1
ATOM 7370 N N . TYR B 1 484 ? 164.734 146.283 71.659 1.00 56.99 484 TYR C N 1
ATOM 7371 C CA . TYR B 1 484 ? 165.742 146.819 72.570 1.00 65.05 484 TYR C CA 1
ATOM 7372 C C . TYR B 1 484 ? 165.410 146.498 74.021 1.00 64.90 484 TYR C C 1
ATOM 7373 O O . TYR B 1 484 ? 166.300 146.229 74.826 1.00 61.91 484 TYR C O 1
ATOM 7382 N N . THR B 1 485 ? 164.122 146.525 74.346 1.00 75.27 485 THR C N 1
ATOM 7383 C CA . THR B 1 485 ? 163.664 146.273 75.707 1.00 64.05 485 THR C CA 1
ATOM 7384 C C . THR B 1 485 ? 163.751 144.791 76.061 1.00 67.37 485 THR C C 1
ATOM 7385 O O . THR B 1 485 ? 163.886 144.429 77.229 1.00 88.08 485 THR C O 1
ATOM 7389 N N . GLU B 1 486 ? 163.676 143.939 75.045 1.00 65.05 486 GLU C N 1
ATOM 7390 C CA . GLU B 1 486 ? 163.733 142.497 75.251 1.00 70.40 486 GLU C CA 1
ATOM 7391 C C . GLU B 1 486 ? 165.133 142.071 75.685 1.00 93.48 486 GLU C C 1
ATOM 7392 O O . GLU B 1 486 ? 165.305 141.050 76.352 1.00 79.41 486 GLU C O 1
ATOM 7398 N N . MET B 1 487 ? 166.131 142.867 75.314 1.00 95.73 487 MET C N 1
ATOM 7399 C CA . MET B 1 487 ? 167.519 142.562 75.642 1.00 88.89 487 MET C CA 1
ATOM 7400 C C . MET B 1 487 ? 167.851 142.924 77.089 1.00 92.78 487 MET C C 1
ATOM 7401 O O . MET B 1 487 ? 167.099 143.645 77.747 1.00 97.74 487 MET C O 1
ATOM 7406 N N . LYS B 1 488 ? 168.981 142.416 77.573 1.00 103.30 488 LYS C N 1
ATOM 7407 C CA . LYS B 1 488 ? 169.395 142.595 78.964 1.00 116.77 488 LYS C CA 1
ATOM 7408 C C . LYS B 1 488 ? 168.407 141.935 79.922 1.00 116.95 488 LYS C C 1
ATOM 7409 O O . LYS B 1 488 ? 167.594 142.608 80.556 1.00 115.07 488 LYS C O 1
ATOM 7415 N N . LYS B 1 489 ? 168.483 140.611 80.020 1.00 108.99 489 LYS C N 1
ATOM 7416 C CA . LYS B 1 489 ? 167.623 139.854 80.922 1.00 111.20 489 LYS C CA 1
ATOM 7417 C C . LYS B 1 489 ? 168.445 138.986 81.868 1.00 89.24 489 LYS C C 1
ATOM 7418 O O . LYS B 1 489 ? 169.620 138.717 81.615 1.00 85.63 489 LYS C O 1
ATOM 7424 N N . THR C 1 16 ? 115.743 121.445 -45.279 1.00 50.36 16 THR B N 1
ATOM 7425 C CA . THR C 1 16 ? 114.448 121.551 -44.616 1.00 80.53 16 THR B CA 1
ATOM 7426 C C . THR C 1 16 ? 114.510 122.514 -43.436 1.00 89.65 16 THR B C 1
ATOM 7427 O O . THR C 1 16 ? 115.581 122.766 -42.883 1.00 66.55 16 THR B O 1
ATOM 7431 N N . GLU C 1 17 ? 113.355 123.050 -43.054 1.00 60.00 17 GLU B N 1
ATOM 7432 C CA . GLU C 1 17 ? 113.276 123.986 -41.939 1.00 61.49 17 GLU B CA 1
ATOM 7433 C C . GLU C 1 17 ? 113.701 123.324 -40.633 1.00 72.85 17 GLU B C 1
ATOM 7434 O O . GLU C 1 17 ? 113.692 123.954 -39.575 1.00 85.31 17 GLU B O 1
ATOM 7440 N N . TYR C 1 18 ? 114.072 122.051 -40.713 1.00 68.53 18 TYR B N 1
ATOM 7441 C CA . TYR C 1 18 ? 114.500 121.302 -39.538 1.00 60.37 18 TYR B CA 1
ATOM 7442 C C . TYR C 1 18 ? 116.020 121.192 -39.477 1.00 60.82 18 TYR B C 1
ATOM 7443 O O . TYR C 1 18 ? 116.598 121.036 -38.402 1.00 53.22 18 TYR B O 1
ATOM 7452 N N . ILE C 1 19 ? 116.661 121.274 -40.639 1.00 62.52 19 ILE B N 1
ATOM 7453 C CA . ILE C 1 19 ? 118.114 121.183 -40.720 1.00 49.26 19 ILE B CA 1
ATOM 7454 C C . ILE C 1 19 ? 118.776 122.453 -40.195 1.00 52.15 19 ILE B C 1
ATOM 7455 O O . ILE C 1 19 ? 118.379 123.563 -40.547 1.00 70.37 19 ILE B O 1
ATOM 7460 N N . LEU C 1 20 ? 119.788 122.280 -39.350 1.00 50.51 20 LEU B N 1
ATOM 7461 C CA . LEU C 1 20 ? 120.508 123.411 -38.777 1.00 51.67 20 LEU B CA 1
ATOM 7462 C C . LEU C 1 20 ? 121.615 123.889 -39.711 1.00 54.09 20 LEU B C 1
ATOM 7463 O O . LEU C 1 20 ? 122.448 123.101 -40.157 1.00 58.45 20 LEU B O 1
ATOM 7468 N N . ASN C 1 21 ? 121.617 125.186 -40.002 1.00 48.35 21 ASN B N 1
ATOM 7469 C CA . ASN C 1 21 ? 122.618 125.770 -40.883 1.00 57.90 21 ASN B CA 1
ATOM 7470 C C . ASN C 1 21 ? 123.895 126.037 -40.098 1.00 53.23 21 ASN B C 1
ATOM 7471 O O . ASN C 1 21 ? 123.913 125.906 -38.874 1.00 48.89 21 ASN B O 1
ATOM 7476 N N . SER C 1 22 ? 124.959 126.407 -40.803 1.00 34.62 22 SER B N 1
ATOM 7477 C CA . SER C 1 22 ? 126.278 126.543 -40.193 1.00 40.46 22 SER B CA 1
ATOM 7478 C C . SER C 1 22 ? 126.289 127.554 -39.048 1.00 58.52 22 SER B C 1
ATOM 7479 O O . SER C 1 22 ? 127.096 127.446 -38.125 1.00 47.26 22 SER B O 1
ATOM 7482 N N . THR C 1 23 ? 125.392 128.533 -39.112 1.00 58.96 23 THR B N 1
ATOM 7483 C CA . THR C 1 23 ? 125.295 129.548 -38.068 1.00 66.57 23 THR B CA 1
ATOM 7484 C C . THR C 1 23 ? 124.455 129.054 -36.891 1.00 65.34 23 THR B C 1
ATOM 7485 O O . THR C 1 23 ? 124.754 129.353 -35.734 1.00 52.11 23 THR B O 1
ATOM 7489 N N . GLN C 1 24 ? 123.404 128.299 -37.196 1.00 56.06 24 GLN B N 1
ATOM 7490 C CA . GLN C 1 24 ? 122.543 127.723 -36.168 1.00 52.40 24 GLN B CA 1
ATOM 7491 C C . GLN C 1 24 ? 123.284 126.677 -35.343 1.00 58.73 24 GLN B C 1
ATOM 7492 O O . GLN C 1 24 ? 123.130 126.611 -34.123 1.00 51.01 24 GLN B O 1
ATOM 7498 N N . LEU C 1 25 ? 124.081 125.856 -36.019 1.00 52.85 25 LEU B N 1
ATOM 7499 C CA . LEU C 1 25 ? 124.872 124.828 -35.353 1.00 45.53 25 LEU B CA 1
ATOM 7500 C C . LEU C 1 25 ? 125.876 125.439 -34.384 1.00 44.05 25 LEU B C 1
ATOM 7501 O O . LEU C 1 25 ? 125.925 125.071 -33.210 1.00 48.40 25 LEU B O 1
ATOM 7506 N N . GLU C 1 26 ? 126.675 126.374 -34.890 1.00 44.52 26 GLU B N 1
ATOM 7507 C CA . GLU C 1 26 ? 127.744 126.989 -34.112 1.00 43.63 26 GLU B CA 1
ATOM 7508 C C . GLU C 1 26 ? 127.230 127.686 -32.855 1.00 46.90 26 GLU B C 1
ATOM 7509 O O . GLU C 1 26 ? 127.904 127.696 -31.826 1.00 42.13 26 GLU B O 1
ATOM 7515 N N . GLU C 1 27 ? 126.036 128.263 -32.937 1.00 52.65 27 GLU B N 1
ATOM 7516 C CA . GLU C 1 27 ? 125.460 128.971 -31.800 1.00 55.03 27 GLU B CA 1
ATOM 7517 C C . GLU C 1 27 ? 124.888 127.998 -30.774 1.00 50.48 27 GLU B C 1
ATOM 7518 O O . GLU C 1 27 ? 124.983 128.228 -29.568 1.00 57.60 27 GLU B O 1
ATOM 7524 N N . ALA C 1 28 ? 124.293 126.915 -31.260 1.00 45.24 28 ALA B N 1
ATOM 7525 C CA . ALA C 1 28 ? 123.762 125.880 -30.383 1.00 44.10 28 ALA B CA 1
ATOM 7526 C C . ALA C 1 28 ? 124.890 125.237 -29.585 1.00 46.23 28 ALA B C 1
ATOM 7527 O O . ALA C 1 28 ? 124.742 124.949 -28.398 1.00 33.81 28 ALA B O 1
ATOM 7529 N N . ILE C 1 29 ? 126.021 125.020 -30.249 1.00 43.81 29 ILE B N 1
ATOM 7530 C CA . ILE C 1 29 ? 127.196 124.445 -29.604 1.00 39.01 29 ILE B CA 1
ATOM 7531 C C . ILE C 1 29 ? 127.780 125.382 -28.550 1.00 44.97 29 ILE B C 1
ATOM 7532 O O . ILE C 1 29 ? 127.964 124.988 -27.397 1.00 42.97 29 ILE B O 1
ATOM 7537 N N . LYS C 1 30 ? 128.064 126.620 -28.946 1.00 46.00 30 LYS B N 1
ATOM 7538 C CA . LYS C 1 30 ? 128.636 127.601 -28.028 1.00 45.52 30 LYS B CA 1
ATOM 7539 C C . LYS C 1 30 ? 127.719 127.840 -26.833 1.00 48.58 30 LYS B C 1
ATOM 7540 O O . LYS C 1 30 ? 128.188 128.052 -25.714 1.00 35.61 30 LYS B O 1
ATOM 7546 N N . SER C 1 31 ? 126.412 127.803 -27.074 1.00 41.55 31 SER B N 1
ATOM 7547 C CA . SER C 1 31 ? 125.438 127.972 -26.003 1.00 29.52 31 SER B CA 1
ATOM 7548 C C . SER C 1 31 ? 125.620 126.889 -24.944 1.00 54.01 31 SER B C 1
ATOM 7549 O O . SER C 1 31 ? 125.607 127.172 -23.745 1.00 48.31 31 SER B O 1
ATOM 7552 N N . PHE C 1 32 ? 125.796 125.650 -25.395 1.00 44.32 32 PHE B N 1
ATOM 7553 C CA . PHE C 1 32 ? 125.994 124.527 -24.485 1.00 32.44 32 PHE B CA 1
ATOM 7554 C C . PHE C 1 32 ? 127.362 124.565 -23.813 1.00 37.78 32 PHE B C 1
ATOM 7555 O O . PHE C 1 32 ? 127.465 124.408 -22.595 1.00 36.70 32 PHE B O 1
ATOM 7563 N N . VAL C 1 33 ? 128.407 124.762 -24.612 1.00 29.09 33 VAL B N 1
ATOM 7564 C CA . VAL C 1 33 ? 129.773 124.813 -24.099 1.00 29.86 33 VAL B CA 1
ATOM 7565 C C . VAL C 1 33 ? 129.912 125.865 -23.005 1.00 42.00 33 VAL B C 1
ATOM 7566 O O . VAL C 1 33 ? 130.600 125.653 -22.008 1.00 39.34 33 VAL B O 1
ATOM 7570 N N . HIS C 1 34 ? 129.252 127.001 -23.204 1.00 49.00 34 HIS B N 1
ATOM 7571 C CA . HIS C 1 34 ? 129.273 128.086 -22.233 1.00 47.24 34 HIS B CA 1
ATOM 7572 C C . HIS C 1 34 ? 128.549 127.708 -20.945 1.00 51.31 34 HIS B C 1
ATOM 7573 O O . HIS C 1 34 ? 129.082 127.880 -19.848 1.00 52.25 34 HIS B O 1
ATOM 7580 N N . ASP C 1 35 ? 127.334 127.190 -21.086 1.00 34.92 35 ASP B N 1
ATOM 7581 C CA . ASP C 1 35 ? 126.504 126.853 -19.935 1.00 37.91 35 ASP B CA 1
ATOM 7582 C C . ASP C 1 35 ? 127.084 125.704 -19.116 1.00 56.10 35 ASP B C 1
ATOM 7583 O O . ASP C 1 35 ? 126.879 125.635 -17.903 1.00 59.22 35 ASP B O 1
ATOM 7588 N N . PHE C 1 36 ? 127.801 124.801 -19.778 1.00 57.21 36 PHE B N 1
ATOM 7589 C CA . PHE C 1 36 ? 128.376 123.646 -19.097 1.00 53.88 36 PHE B CA 1
ATOM 7590 C C . PHE C 1 36 ? 129.621 124.021 -18.295 1.00 52.33 36 PHE B C 1
ATOM 7591 O O . PHE C 1 36 ? 129.759 123.627 -17.137 1.00 44.73 36 PHE B O 1
ATOM 7599 N N . CYS C 1 37 ? 130.524 124.774 -18.919 1.00 37.37 37 CYS B N 1
ATOM 7600 C CA . CYS C 1 37 ? 131.761 125.197 -18.265 1.00 40.36 37 CYS B CA 1
ATOM 7601 C C . CYS C 1 37 ? 131.471 125.930 -16.960 1.00 48.98 37 CYS B C 1
ATOM 7602 O O . CYS C 1 37 ? 132.168 125.743 -15.963 1.00 52.75 37 CYS B O 1
ATOM 7605 N N . ALA C 1 38 ? 130.438 126.766 -16.979 1.00 47.29 38 ALA B N 1
ATOM 7606 C CA . ALA C 1 38 ? 130.010 127.486 -15.786 1.00 52.30 38 ALA B CA 1
ATOM 7607 C C . ALA C 1 38 ? 129.533 126.511 -14.712 1.00 51.31 38 ALA B C 1
ATOM 7608 O O . ALA C 1 38 ? 129.876 126.648 -13.538 1.00 55.48 38 ALA B O 1
ATOM 7610 N N . GLU C 1 39 ? 128.733 125.533 -15.125 1.00 48.55 39 GLU B N 1
ATOM 7611 C CA . GLU C 1 39 ? 128.190 124.533 -14.211 1.00 50.74 39 GLU B CA 1
ATOM 7612 C C . GLU C 1 39 ? 129.272 123.638 -13.604 1.00 48.57 39 GLU B C 1
ATOM 7613 O O . GLU C 1 39 ? 129.244 123.344 -12.410 1.00 48.96 39 GLU B O 1
ATOM 7619 N N . LYS C 1 40 ? 130.222 123.207 -14.428 1.00 41.30 40 LYS B N 1
ATOM 7620 C CA . LYS C 1 40 ? 131.268 122.297 -13.972 1.00 54.93 40 LYS B CA 1
ATOM 7621 C C . LYS C 1 40 ? 132.342 123.034 -13.174 1.00 58.54 40 LYS B C 1
ATOM 7622 O O . LYS C 1 40 ? 133.142 122.415 -12.471 1.00 65.59 40 LYS B O 1
ATOM 7628 N N . HIS C 1 41 ? 132.357 124.357 -13.292 1.00 57.24 41 HIS B N 1
ATOM 7629 C CA . HIS C 1 41 ? 133.292 125.188 -12.541 1.00 53.31 41 HIS B CA 1
ATOM 7630 C C . HIS C 1 41 ? 132.988 125.141 -11.044 1.00 48.58 41 HIS B C 1
ATOM 7631 O O . HIS C 1 41 ? 133.866 125.380 -10.214 1.00 33.40 41 HIS B O 1
ATOM 7638 N N . GLU C 1 42 ? 131.741 124.825 -10.709 1.00 49.20 42 GLU B N 1
ATOM 7639 C CA . GLU C 1 42 ? 131.287 124.804 -9.321 1.00 56.41 42 GLU B CA 1
ATOM 7640 C C . GLU C 1 42 ? 131.119 123.379 -8.794 1.00 59.82 42 GLU B C 1
ATOM 7641 O O . GLU C 1 42 ? 130.285 123.132 -7.922 1.00 58.94 42 GLU B O 1
ATOM 7647 N N . ILE C 1 43 ? 131.911 122.447 -9.316 1.00 56.06 43 ILE B N 1
ATOM 7648 C CA . ILE C 1 43 ? 131.708 121.029 -9.026 1.00 57.26 43 ILE B CA 1
ATOM 7649 C C . ILE C 1 43 ? 131.998 120.626 -7.575 1.00 54.88 43 ILE B C 1
ATOM 7650 O O . ILE C 1 43 ? 131.332 119.741 -7.038 1.00 52.00 43 ILE B O 1
ATOM 7655 N N . HIS C 1 44 ? 132.979 121.263 -6.941 1.00 51.83 44 HIS B N 1
ATOM 7656 C CA . HIS C 1 44 ? 133.327 120.915 -5.562 1.00 43.22 44 HIS B CA 1
ATOM 7657 C C . HIS C 1 44 ? 132.230 121.298 -4.574 1.00 53.22 44 HIS B C 1
ATOM 7658 O O . HIS C 1 44 ? 132.271 120.906 -3.408 1.00 63.90 44 HIS B O 1
ATOM 7665 N N . ASP C 1 45 ? 131.246 122.054 -5.047 1.00 57.45 45 ASP B N 1
ATOM 7666 C CA . ASP C 1 45 ? 130.158 122.509 -4.194 1.00 65.00 45 ASP B CA 1
ATOM 7667 C C . ASP C 1 45 ? 128.828 122.027 -4.753 1.00 62.88 45 ASP B C 1
ATOM 7668 O O . ASP C 1 45 ? 127.806 122.707 -4.649 1.00 78.23 45 ASP B O 1
ATOM 7673 N N . GLN C 1 46 ? 128.859 120.839 -5.345 1.00 62.19 46 GLN B N 1
ATOM 7674 C CA . GLN C 1 46 ? 127.678 120.227 -5.934 1.00 53.92 46 GLN B CA 1
ATOM 7675 C C . GLN C 1 46 ? 127.548 118.811 -5.401 1.00 43.97 46 GLN B C 1
ATOM 7676 O O . GLN C 1 46 ? 128.554 118.131 -5.193 1.00 51.09 46 GLN B O 1
ATOM 7682 N N . PRO C 1 47 ? 126.309 118.361 -5.162 1.00 40.13 47 PRO B N 1
ATOM 7683 C CA . PRO C 1 47 ? 126.111 116.987 -4.693 1.00 44.00 47 PRO B CA 1
ATOM 7684 C C . PRO C 1 47 ? 126.649 115.984 -5.709 1.00 39.85 47 PRO B C 1
ATOM 7685 O O . PRO C 1 47 ? 126.382 116.116 -6.904 1.00 47.13 47 PRO B O 1
ATOM 7689 N N . VAL C 1 48 ? 127.402 114.998 -5.235 1.00 36.53 48 VAL B N 1
ATOM 7690 C CA . VAL C 1 48 ? 128.011 114.014 -6.119 1.00 42.45 48 VAL B CA 1
ATOM 7691 C C . VAL C 1 48 ? 126.936 113.180 -6.802 1.00 36.82 48 VAL B C 1
ATOM 7692 O O . VAL C 1 48 ? 127.071 112.806 -7.967 1.00 41.20 48 VAL B O 1
ATOM 7696 N N . VAL C 1 49 ? 125.866 112.895 -6.068 1.00 18.57 49 VAL B N 1
ATOM 7697 C CA . VAL C 1 49 ? 124.747 112.143 -6.614 1.00 28.01 49 VAL B CA 1
ATOM 7698 C C . VAL C 1 49 ? 123.469 112.973 -6.609 1.00 38.99 49 VAL B C 1
ATOM 7699 O O . VAL C 1 49 ? 123.045 113.473 -5.568 1.00 53.41 49 VAL B O 1
ATOM 7703 N N . VAL C 1 50 ? 122.865 113.118 -7.784 1.00 43.58 50 VAL B N 1
ATOM 7704 C CA . VAL C 1 50 ? 121.601 113.830 -7.917 1.00 35.60 50 VAL B CA 1
ATOM 7705 C C . VAL C 1 50 ? 120.481 112.852 -8.247 1.00 36.42 50 VAL B C 1
ATOM 7706 O O . VAL C 1 50 ? 120.347 112.410 -9.388 1.00 38.79 50 VAL B O 1
ATOM 7710 N N . GLU C 1 51 ? 119.675 112.523 -7.242 1.00 45.73 51 GLU B N 1
ATOM 7711 C CA . GLU C 1 51 ? 118.610 111.540 -7.400 1.00 38.64 51 GLU B CA 1
ATOM 7712 C C . GLU C 1 51 ? 117.504 112.034 -8.325 1.00 53.32 51 GLU B C 1
ATOM 7713 O O . GLU C 1 51 ? 117.094 113.194 -8.261 1.00 64.00 51 GLU B O 1
ATOM 7719 N N . ALA C 1 52 ? 117.029 111.142 -9.188 1.00 65.67 52 ALA B N 1
ATOM 7720 C CA . ALA C 1 52 ? 115.884 111.423 -10.045 1.00 66.27 52 ALA B CA 1
ATOM 7721 C C . ALA C 1 52 ? 114.589 111.095 -9.309 1.00 68.85 52 ALA B C 1
ATOM 7722 O O . ALA C 1 52 ? 114.531 110.127 -8.551 1.00 52.84 52 ALA B O 1
ATOM 7724 N N . LYS C 1 53 ? 113.554 111.901 -9.529 1.00 65.98 53 LYS B N 1
ATOM 7725 C CA . LYS C 1 53 ? 112.274 111.691 -8.859 1.00 65.78 53 LYS B CA 1
ATOM 7726 C C . LYS C 1 53 ? 111.590 110.401 -9.317 1.00 63.39 53 LYS B C 1
ATOM 7727 O O . LYS C 1 53 ? 112.030 109.755 -10.266 1.00 69.59 53 LYS B O 1
ATOM 7733 N N . GLU C 1 54 ? 110.512 110.032 -8.631 1.00 68.84 54 GLU B N 1
ATOM 7734 C CA . GLU C 1 54 ? 109.840 108.756 -8.869 1.00 73.82 54 GLU B CA 1
ATOM 7735 C C . GLU C 1 54 ? 109.042 108.707 -10.174 1.00 61.97 54 GLU B C 1
ATOM 7736 O O . GLU C 1 54 ? 108.736 107.627 -10.683 1.00 52.73 54 GLU B O 1
ATOM 7742 N N . HIS C 1 55 ? 108.706 109.870 -10.718 1.00 53.34 55 HIS B N 1
ATOM 7743 C CA A HIS C 1 55 ? 107.893 109.937 -11.927 0.50 59.82 55 HIS B CA 1
ATOM 7744 C CA B HIS C 1 55 ? 107.898 109.926 -11.931 0.50 59.83 55 HIS B CA 1
ATOM 7745 C C . HIS C 1 55 ? 108.688 110.475 -13.115 1.00 54.07 55 HIS B C 1
ATOM 7746 O O . HIS C 1 55 ? 108.113 110.878 -14.127 1.00 33.91 55 HIS B O 1
ATOM 7759 N N . GLN C 1 56 ? 110.010 110.466 -12.992 1.00 52.76 56 GLN B N 1
ATOM 7760 C CA . GLN C 1 56 ? 110.878 111.005 -14.034 1.00 42.76 56 GLN B CA 1
ATOM 7761 C C . GLN C 1 56 ? 110.989 110.042 -15.211 1.00 48.82 56 GLN B C 1
ATOM 7762 O O . GLN C 1 56 ? 111.175 110.461 -16.353 1.00 47.40 56 GLN B O 1
ATOM 7768 N N . GLU C 1 57 ? 110.875 108.750 -14.924 1.00 48.27 57 GLU B N 1
ATOM 7769 C CA . GLU C 1 57 ? 110.940 107.728 -15.960 1.00 41.76 57 GLU B CA 1
ATOM 7770 C C . GLU C 1 57 ? 109.763 107.854 -16.924 1.00 43.80 57 GLU B C 1
ATOM 7771 O O . GLU C 1 57 ? 109.918 107.677 -18.132 1.00 49.71 57 GLU B O 1
ATOM 7777 N N . ASP C 1 58 ? 108.587 108.160 -16.385 1.00 47.03 58 ASP B N 1
ATOM 7778 C CA . ASP C 1 58 ? 107.387 108.289 -17.203 1.00 47.98 58 ASP B CA 1
ATOM 7779 C C . ASP C 1 58 ? 107.413 109.573 -18.025 1.00 47.42 58 ASP B C 1
ATOM 7780 O O . ASP C 1 58 ? 106.829 109.639 -19.107 1.00 48.96 58 ASP B O 1
ATOM 7785 N N . LYS C 1 59 ? 108.094 110.590 -17.507 1.00 37.01 59 LYS B N 1
ATOM 7786 C CA . LYS C 1 59 ? 108.238 111.854 -18.222 1.00 50.83 59 LYS B CA 1
ATOM 7787 C C . LYS C 1 59 ? 109.047 111.660 -19.499 1.00 55.07 59 LYS B C 1
ATOM 7788 O O . LYS C 1 59 ? 108.766 112.278 -20.526 1.00 55.57 59 LYS B O 1
ATOM 7794 N N . ILE C 1 60 ? 110.053 110.797 -19.426 1.00 49.06 60 ILE B N 1
ATOM 7795 C CA . ILE C 1 60 ? 110.914 110.517 -20.568 1.00 40.07 60 ILE B CA 1
ATOM 7796 C C . ILE C 1 60 ? 110.213 109.633 -21.594 1.00 45.00 60 ILE B C 1
ATOM 7797 O O . ILE C 1 60 ? 110.372 109.821 -22.800 1.00 52.62 60 ILE B O 1
ATOM 7802 N N . LYS C 1 61 ? 109.442 108.666 -21.107 1.00 30.83 61 LYS B N 1
ATOM 7803 C CA . LYS C 1 61 ? 108.755 107.715 -21.975 1.00 45.29 61 LYS B CA 1
ATOM 7804 C C . LYS C 1 61 ? 107.670 108.359 -22.838 1.00 55.42 61 LYS B C 1
ATOM 7805 O O . LYS C 1 61 ? 107.224 107.770 -23.824 1.00 52.30 61 LYS B O 1
ATOM 7811 N N . GLN C 1 62 ? 107.252 109.565 -22.470 1.00 51.93 62 GLN B N 1
ATOM 7812 C CA . GLN C 1 62 ? 106.170 110.246 -23.177 1.00 58.35 62 GLN B CA 1
ATOM 7813 C C . GLN C 1 62 ? 106.653 111.160 -24.300 1.00 52.69 62 GLN B C 1
ATOM 7814 O O . GLN C 1 62 ? 105.849 111.638 -25.102 1.00 54.99 62 GLN B O 1
ATOM 7820 N N . ILE C 1 63 ? 107.958 111.402 -24.360 1.00 52.80 63 ILE B N 1
ATOM 7821 C CA . ILE C 1 63 ? 108.512 112.291 -25.376 1.00 36.65 63 ILE B CA 1
ATOM 7822 C C . ILE C 1 63 ? 108.402 111.659 -26.760 1.00 48.97 63 ILE B C 1
ATOM 7823 O O . ILE C 1 63 ? 108.098 112.342 -27.739 1.00 45.19 63 ILE B O 1
ATOM 7828 N N . LYS C 1 64 ? 108.632 110.351 -26.823 1.00 56.05 64 LYS B N 1
ATOM 7829 C CA . LYS C 1 64 ? 108.475 109.576 -28.053 1.00 46.51 64 LYS B CA 1
ATOM 7830 C C . LYS C 1 64 ? 109.421 110.029 -29.170 1.00 38.78 64 LYS B C 1
ATOM 7831 O O . LYS C 1 64 ? 110.107 111.044 -29.049 1.00 41.79 64 LYS B O 1
ATOM 7837 N N . ILE C 1 65 ? 109.465 109.258 -30.253 1.00 37.00 65 ILE B N 1
ATOM 7838 C CA . ILE C 1 65 ? 110.257 109.624 -31.423 1.00 39.48 65 ILE B CA 1
ATOM 7839 C C . ILE C 1 65 ? 109.395 110.345 -32.456 1.00 39.39 65 ILE B C 1
ATOM 7840 O O . ILE C 1 65 ? 108.503 109.746 -33.056 1.00 40.87 65 ILE B O 1
ATOM 7845 N N . PRO C 1 66 ? 109.668 111.641 -32.667 1.00 33.92 66 PRO B N 1
ATOM 7846 C CA . PRO C 1 66 ? 108.843 112.529 -33.493 1.00 28.22 66 PRO B CA 1
ATOM 7847 C C . PRO C 1 66 ? 109.045 112.338 -34.993 1.00 35.75 66 PRO B C 1
ATOM 7848 O O . PRO C 1 66 ? 110.147 112.012 -35.435 1.00 40.38 66 PRO B O 1
ATOM 7852 N N . GLU C 1 67 ? 107.980 112.543 -35.762 1.00 46.12 67 GLU B N 1
ATOM 7853 C CA . GLU C 1 67 ? 108.065 112.501 -37.217 1.00 44.22 67 GLU B CA 1
ATOM 7854 C C . GLU C 1 67 ? 108.617 113.818 -37.757 1.00 44.69 67 GLU B C 1
ATOM 7855 O O . GLU C 1 67 ? 109.416 113.830 -38.695 1.00 34.62 67 GLU B O 1
ATOM 7861 N N . LYS C 1 68 ? 108.190 114.925 -37.156 1.00 45.03 68 LYS B N 1
ATOM 7862 C CA . LYS C 1 68 ? 108.701 116.244 -37.514 1.00 38.88 68 LYS B CA 1
ATOM 7863 C C . LYS C 1 68 ? 109.756 116.701 -36.514 1.00 38.47 68 LYS B C 1
ATOM 7864 O O . LYS C 1 68 ? 109.687 116.372 -35.330 1.00 46.92 68 LYS B O 1
ATOM 7870 N N . GLY C 1 69 ? 110.730 117.464 -36.999 1.00 34.85 69 GLY B N 1
ATOM 7871 C CA . GLY C 1 69 ? 111.827 117.928 -36.169 1.00 27.98 69 GLY B CA 1
ATOM 7872 C C . GLY C 1 69 ? 111.410 118.891 -35.073 1.00 43.94 69 GLY B C 1
ATOM 7873 O O . GLY C 1 69 ? 110.270 119.354 -35.031 1.00 44.01 69 GLY B O 1
ATOM 7874 N N . ARG C 1 70 ? 112.350 119.190 -34.182 1.00 41.72 70 ARG B N 1
ATOM 7875 C CA . ARG C 1 70 ? 112.112 120.100 -33.066 1.00 32.25 70 ARG B CA 1
ATOM 7876 C C . ARG C 1 70 ? 113.207 121.159 -32.979 1.00 36.29 70 ARG B C 1
ATOM 7877 O O . ARG C 1 70 ? 114.323 120.939 -33.450 1.00 35.81 70 ARG B O 1
ATOM 7885 N N . PRO C 1 71 ? 112.887 122.317 -32.382 1.00 49.58 71 PRO B N 1
ATOM 7886 C CA . PRO C 1 71 ? 113.887 123.371 -32.175 1.00 39.91 71 PRO B CA 1
ATOM 7887 C C . PRO C 1 71 ? 115.096 122.846 -31.406 1.00 41.84 71 PRO B C 1
ATOM 7888 O O . PRO C 1 71 ? 114.934 122.267 -30.331 1.00 41.87 71 PRO B O 1
ATOM 7892 N N . VAL C 1 72 ? 116.289 123.046 -31.958 1.00 44.01 72 VAL B N 1
ATOM 7893 C CA . VAL C 1 72 ? 117.509 122.455 -31.412 1.00 37.23 72 VAL B CA 1
ATOM 7894 C C . VAL C 1 72 ? 117.756 122.830 -29.951 1.00 46.11 72 VAL B C 1
ATOM 7895 O O . VAL C 1 72 ? 118.004 121.959 -29.116 1.00 50.56 72 VAL B O 1
ATOM 7899 N N . ASN C 1 73 ? 117.684 124.121 -29.644 1.00 50.39 73 ASN B N 1
ATOM 7900 C CA . ASN C 1 73 ? 117.957 124.593 -28.292 1.00 47.20 73 ASN B CA 1
ATOM 7901 C C . ASN C 1 73 ? 116.888 124.147 -27.302 1.00 37.10 73 ASN B C 1
ATOM 7902 O O . ASN C 1 73 ? 117.102 124.175 -26.091 1.00 40.70 73 ASN B O 1
ATOM 7907 N N . GLU C 1 74 ? 115.736 123.737 -27.822 1.00 37.95 74 GLU B N 1
ATOM 7908 C CA . GLU C 1 74 ? 114.673 123.204 -26.980 1.00 37.44 74 GLU B CA 1
ATOM 7909 C C . GLU C 1 74 ? 114.975 121.758 -26.603 1.00 48.01 74 GLU B C 1
ATOM 7910 O O . GLU C 1 74 ? 114.747 121.341 -25.466 1.00 50.31 74 GLU B O 1
ATOM 7916 N N . VAL C 1 75 ? 115.494 120.998 -27.564 1.00 43.57 75 VAL B N 1
ATOM 7917 C CA . VAL C 1 75 ? 115.858 119.605 -27.334 1.00 40.67 75 VAL B CA 1
ATOM 7918 C C . VAL C 1 75 ? 117.092 119.489 -26.443 1.00 44.07 75 VAL B C 1
ATOM 7919 O O . VAL C 1 75 ? 117.158 118.624 -25.569 1.00 34.27 75 VAL B O 1
ATOM 7923 N N . VAL C 1 76 ? 118.068 120.361 -26.678 1.00 40.04 76 VAL B N 1
ATOM 7924 C CA . VAL C 1 76 ? 119.290 120.393 -25.880 1.00 34.39 76 VAL B CA 1
ATOM 7925 C C . VAL C 1 76 ? 119.003 120.625 -24.399 1.00 38.06 76 VAL B C 1
ATOM 7926 O O . VAL C 1 76 ? 119.513 119.903 -23.542 1.00 47.62 76 VAL B O 1
ATOM 7930 N N . SER C 1 77 ? 118.188 121.634 -24.106 1.00 45.67 77 SER B N 1
ATOM 7931 C CA . SER C 1 77 ? 117.835 121.958 -22.727 1.00 52.39 77 SER B CA 1
ATOM 7932 C C . SER C 1 77 ? 117.033 120.832 -22.087 1.00 39.32 77 SER B C 1
ATOM 7933 O O . SER C 1 77 ? 117.127 120.597 -20.882 1.00 40.16 77 SER B O 1
ATOM 7936 N N . GLU C 1 78 ? 116.246 120.138 -22.903 1.00 32.27 78 GLU B N 1
ATOM 7937 C CA . GLU C 1 78 ? 115.450 119.013 -22.429 1.00 30.25 78 GLU B CA 1
ATOM 7938 C C . GLU C 1 78 ? 116.347 117.888 -21.921 1.00 42.96 78 GLU B C 1
ATOM 7939 O O . GLU C 1 78 ? 116.034 117.234 -20.926 1.00 37.21 78 GLU B O 1
ATOM 7945 N N . MET C 1 79 ? 117.464 117.669 -22.607 1.00 34.38 79 MET B N 1
ATOM 7946 C CA . MET C 1 79 ? 118.404 116.623 -22.220 1.00 39.22 79 MET B CA 1
ATOM 7947 C C . MET C 1 79 ? 119.217 117.034 -21.001 1.00 35.76 79 MET B C 1
ATOM 7948 O O . MET C 1 79 ? 119.526 116.207 -20.144 1.00 41.44 79 MET B O 1
ATOM 7953 N N . MET C 1 80 ? 119.561 118.315 -20.928 1.00 37.40 80 MET B N 1
ATOM 7954 C CA . MET C 1 80 ? 120.326 118.835 -19.802 1.00 40.48 80 MET B CA 1
ATOM 7955 C C . MET C 1 80 ? 119.506 118.809 -18.515 1.00 41.13 80 MET B C 1
ATOM 7956 O O . MET C 1 80 ? 120.047 118.611 -17.427 1.00 40.68 80 MET B O 1
ATOM 7961 N N . ASN C 1 81 ? 118.197 119.001 -18.646 1.00 31.42 81 ASN B N 1
ATOM 7962 C CA . ASN C 1 81 ? 117.324 119.128 -17.486 1.00 40.55 81 ASN B CA 1
ATOM 7963 C C . ASN C 1 81 ? 116.608 117.840 -17.088 1.00 44.52 81 ASN B C 1
ATOM 7964 O O . ASN C 1 81 ? 116.192 117.691 -15.939 1.00 52.50 81 ASN B O 1
ATOM 7969 N N . GLU C 1 82 ? 116.465 116.910 -18.026 1.00 39.92 82 GLU B N 1
ATOM 7970 C CA . GLU C 1 82 ? 115.658 115.721 -17.774 1.00 36.19 82 GLU B CA 1
ATOM 7971 C C . GLU C 1 82 ? 116.424 114.412 -17.942 1.00 36.03 82 GLU B C 1
ATOM 7972 O O . GLU C 1 82 ? 115.895 113.341 -17.648 1.00 46.38 82 GLU B O 1
ATOM 7978 N N . VAL C 1 83 ? 117.663 114.494 -18.415 1.00 40.33 83 VAL B N 1
ATOM 7979 C CA . VAL C 1 83 ? 118.453 113.291 -18.655 1.00 33.44 83 VAL B CA 1
ATOM 7980 C C . VAL C 1 83 ? 119.826 113.353 -17.995 1.00 37.84 83 VAL B C 1
ATOM 7981 O O . VAL C 1 83 ? 120.135 112.555 -17.110 1.00 38.92 83 VAL B O 1
ATOM 7985 N N . TYR C 1 84 ? 120.644 114.306 -18.427 1.00 36.65 84 TYR B N 1
ATOM 7986 C CA . TYR C 1 84 ? 122.014 114.423 -17.941 1.00 26.95 84 TYR B CA 1
ATOM 7987 C C . TYR C 1 84 ? 122.096 114.821 -16.469 1.00 34.06 84 TYR B C 1
ATOM 7988 O O . TYR C 1 84 ? 123.084 114.522 -15.797 1.00 33.12 84 TYR B O 1
ATOM 7997 N N . ARG C 1 85 ? 121.063 115.492 -15.969 1.00 36.45 85 ARG B N 1
ATOM 7998 C CA . ARG C 1 85 ? 121.093 116.024 -14.609 1.00 43.88 85 ARG B CA 1
ATOM 7999 C C . ARG C 1 85 ? 121.136 114.918 -13.558 1.00 44.32 85 ARG B C 1
ATOM 8000 O O . ARG C 1 85 ? 121.888 115.002 -12.586 1.00 42.05 85 ARG B O 1
ATOM 8008 N N . TYR C 1 86 ? 120.329 113.883 -13.763 1.00 36.16 86 TYR B N 1
ATOM 8009 C CA . TYR C 1 86 ? 120.201 112.797 -12.798 1.00 39.55 86 TYR B CA 1
ATOM 8010 C C . TYR C 1 86 ? 121.275 111.740 -13.017 1.00 35.94 86 TYR B C 1
ATOM 8011 O O . TYR C 1 86 ? 121.179 110.918 -13.928 1.00 45.53 86 TYR B O 1
ATOM 8020 N N . ARG C 1 87 ? 122.298 111.773 -12.170 1.00 36.32 87 ARG B N 1
ATOM 8021 C CA . ARG C 1 87 ? 123.486 110.953 -12.363 1.00 26.68 87 ARG B CA 1
ATOM 8022 C C . ARG C 1 87 ? 124.305 110.780 -11.089 1.00 38.89 87 ARG B C 1
ATOM 8023 O O . ARG C 1 87 ? 124.096 111.482 -10.099 1.00 33.38 87 ARG B O 1
ATOM 8031 N N . GLY C 1 88 ? 125.240 109.837 -11.128 1.00 39.01 88 GLY B N 1
ATOM 8032 C CA . GLY C 1 88 ? 126.275 109.735 -10.117 1.00 26.35 88 GLY B CA 1
ATOM 8033 C C . GLY C 1 88 ? 127.576 110.192 -10.749 1.00 33.09 88 GLY B C 1
ATOM 8034 O O . GLY C 1 88 ? 128.313 109.384 -11.314 1.00 46.35 88 GLY B O 1
ATOM 8035 N N . ASP C 1 89 ? 127.855 111.489 -10.659 1.00 21.35 89 ASP B N 1
ATOM 8036 C CA . ASP C 1 89 ? 128.985 112.079 -11.373 1.00 33.88 89 ASP B CA 1
ATOM 8037 C C . ASP C 1 89 ? 130.324 111.510 -10.907 1.00 30.34 89 ASP B C 1
ATOM 8038 O O . ASP C 1 89 ? 130.800 111.823 -9.817 1.00 40.68 89 ASP B O 1
ATOM 8043 N N . ALA C 1 90 ? 130.930 110.683 -11.752 1.00 28.55 90 ALA B N 1
ATOM 8044 C CA . ALA C 1 90 ? 132.219 110.074 -11.446 1.00 28.66 90 ALA B CA 1
ATOM 8045 C C . ALA C 1 90 ? 133.359 111.031 -11.775 1.00 36.55 90 ALA B C 1
ATOM 8046 O O . ALA C 1 90 ? 134.532 110.709 -11.580 1.00 32.30 90 ALA B O 1
ATOM 8048 N N . ASN C 1 91 ? 133.004 112.207 -12.281 1.00 30.35 91 ASN B N 1
ATOM 8049 C CA . ASN C 1 91 ? 133.975 113.265 -12.523 1.00 27.21 91 ASN B CA 1
ATOM 8050 C C . ASN C 1 91 ? 134.182 114.090 -11.259 1.00 28.86 91 ASN B C 1
ATOM 8051 O O . ASN C 1 91 ? 135.119 114.881 -11.164 1.00 29.54 91 ASN B O 1
ATOM 8056 N N . HIS C 1 92 ? 133.295 113.893 -10.289 1.00 32.32 92 HIS B N 1
ATOM 8057 C CA . HIS C 1 92 ? 133.362 114.607 -9.021 1.00 29.47 92 HIS B CA 1
ATOM 8058 C C . HIS C 1 92 ? 134.560 114.144 -8.195 1.00 42.72 92 HIS B C 1
ATOM 8059 O O . HIS C 1 92 ? 134.814 112.944 -8.080 1.00 37.75 92 HIS B O 1
ATOM 8066 N N . PRO C 1 93 ? 135.303 115.102 -7.620 1.00 50.40 93 PRO B N 1
ATOM 8067 C CA . PRO C 1 93 ? 136.501 114.823 -6.817 1.00 37.93 93 PRO B CA 1
ATOM 8068 C C . PRO C 1 93 ? 136.211 113.985 -5.574 1.00 35.74 93 PRO B C 1
ATOM 8069 O O . PRO C 1 93 ? 137.139 113.430 -4.987 1.00 40.02 93 PRO B O 1
ATOM 8073 N N . ARG C 1 94 ? 134.944 113.896 -5.180 1.00 32.25 94 ARG B N 1
ATOM 8074 C CA . ARG C 1 94 ? 134.565 113.082 -4.030 1.00 31.55 94 ARG B CA 1
ATOM 8075 C C . ARG C 1 94 ? 133.726 111.880 -4.451 1.00 39.51 94 ARG B C 1
ATOM 8076 O O . ARG C 1 94 ? 132.909 111.375 -3.681 1.00 39.90 94 ARG B O 1
ATOM 8084 N N . PHE C 1 95 ? 133.935 111.433 -5.685 1.00 36.78 95 PHE B N 1
ATOM 8085 C CA . PHE C 1 95 ? 133.403 110.159 -6.146 1.00 33.77 95 PHE B CA 1
ATOM 8086 C C . PHE C 1 95 ? 134.443 109.076 -5.885 1.00 31.11 95 PHE B C 1
ATOM 8087 O O . PHE C 1 95 ? 135.454 108.995 -6.583 1.00 28.62 95 PHE B O 1
ATOM 8095 N N . PHE C 1 96 ? 134.199 108.251 -4.871 1.00 33.25 96 PHE B N 1
ATOM 8096 C CA . PHE C 1 96 ? 135.200 107.296 -4.408 1.00 35.00 96 PHE B CA 1
ATOM 8097 C C . PHE C 1 96 ? 134.814 105.848 -4.695 1.00 33.23 96 PHE B C 1
ATOM 8098 O O . PHE C 1 96 ? 135.402 104.925 -4.131 1.00 34.26 96 PHE B O 1
ATOM 8106 N N . SER C 1 97 ? 133.833 105.646 -5.569 1.00 25.15 97 SER B N 1
ATOM 8107 C CA . SER C 1 97 ? 133.304 104.305 -5.801 1.00 34.06 97 SER B CA 1
ATOM 8108 C C . SER C 1 97 ? 133.796 103.675 -7.103 1.00 32.24 97 SER B C 1
ATOM 8109 O O . SER C 1 97 ? 134.078 104.376 -8.076 1.00 29.66 97 SER B O 1
ATOM 8112 N N . PHE C 1 98 ? 133.883 102.346 -7.105 1.00 29.29 98 PHE B N 1
ATOM 8113 C CA . PHE C 1 98 ? 134.310 101.588 -8.278 1.00 30.67 98 PHE B CA 1
ATOM 8114 C C . PHE C 1 98 ? 135.638 102.108 -8.812 1.00 28.44 98 PHE B C 1
ATOM 8115 O O . PHE C 1 98 ? 136.632 102.155 -8.088 1.00 41.04 98 PHE B O 1
ATOM 8123 N N . VAL C 1 99 ? 135.651 102.497 -10.082 1.00 24.01 99 VAL B N 1
ATOM 8124 C CA . VAL C 1 99 ? 136.782 103.223 -10.642 1.00 32.49 99 VAL B CA 1
ATOM 8125 C C . VAL C 1 99 ? 136.287 104.532 -11.244 1.00 35.06 99 VAL B C 1
ATOM 8126 O O . VAL C 1 99 ? 135.694 104.542 -12.323 1.00 35.56 99 VAL B O 1
ATOM 8130 N N . PRO C 1 100 ? 136.532 105.646 -10.541 1.00 39.88 100 PRO B N 1
ATOM 8131 C CA . PRO C 1 100 ? 136.025 106.959 -10.952 1.00 36.90 100 PRO B CA 1
ATOM 8132 C C . PRO C 1 100 ? 136.598 107.411 -12.288 1.00 31.26 100 PRO B C 1
ATOM 8133 O O . PRO C 1 100 ? 137.620 106.887 -12.732 1.00 37.98 100 PRO B O 1
ATOM 8137 N N . GLY C 1 101 ? 135.942 108.379 -12.918 1.00 29.95 101 GLY B N 1
ATOM 8138 C CA . GLY C 1 101 ? 136.401 108.901 -14.190 1.00 27.69 101 GLY B CA 1
ATOM 8139 C C . GLY C 1 101 ? 136.705 110.383 -14.123 1.00 34.71 101 GLY B C 1
ATOM 8140 O O . GLY C 1 101 ? 135.959 111.199 -14.663 1.00 29.84 101 GLY B O 1
ATOM 8141 N N . PRO C 1 102 ? 137.813 110.741 -13.459 1.00 32.44 102 PRO B N 1
ATOM 8142 C CA . PRO C 1 102 ? 138.243 112.138 -13.381 1.00 31.86 102 PRO B CA 1
ATOM 8143 C C . PRO C 1 102 ? 138.891 112.578 -14.686 1.00 31.24 102 PRO B C 1
ATOM 8144 O O . PRO C 1 102 ? 140.091 112.854 -14.726 1.00 30.44 102 PRO B O 1
ATOM 8148 N N . ALA C 1 103 ? 138.090 112.634 -15.745 1.00 24.54 103 ALA B N 1
ATOM 8149 C CA . ALA C 1 103 ? 138.593 112.952 -17.075 1.00 26.90 103 ALA B CA 1
ATOM 8150 C C . ALA C 1 103 ? 139.070 114.394 -17.167 1.00 29.00 103 ALA B C 1
ATOM 8151 O O . ALA C 1 103 ? 138.394 115.314 -16.707 1.00 26.58 103 ALA B O 1
ATOM 8153 N N . SER C 1 104 ? 140.241 114.581 -17.765 1.00 28.53 104 SER B N 1
ATOM 8154 C CA . SER C 1 104 ? 140.771 115.915 -18.009 1.00 32.25 1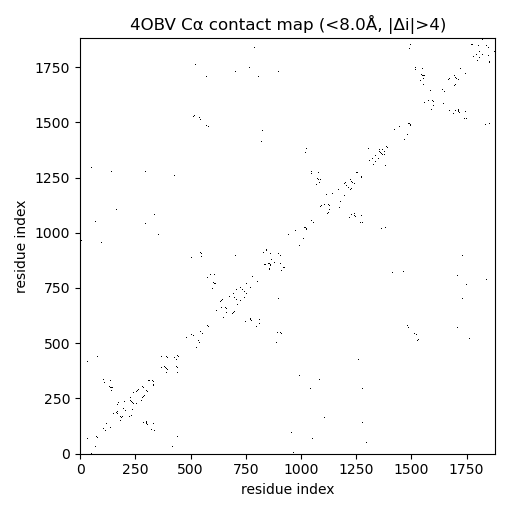04 SER B CA 1
ATOM 8155 C C . SER C 1 104 ? 139.878 116.679 -18.979 1.00 25.89 104 SER B C 1
ATOM 8156 O O . SER C 1 104 ? 139.203 116.081 -19.816 1.00 35.98 104 SER B O 1
ATOM 8159 N N . SER C 1 105 ? 139.876 118.002 -18.863 1.00 31.13 105 SER B N 1
ATOM 8160 C CA . SER C 1 105 ? 139.102 118.836 -19.770 1.00 31.15 105 SER B CA 1
ATOM 8161 C C . SER C 1 105 ? 139.723 118.801 -21.161 1.00 31.08 105 SER B C 1
ATOM 8162 O O . SER C 1 105 ? 139.038 119.002 -22.163 1.00 32.67 105 SER B O 1
ATOM 8165 N N . VAL C 1 106 ? 141.025 118.538 -21.211 1.00 29.37 106 VAL B N 1
ATOM 8166 C CA . VAL C 1 106 ? 141.741 118.411 -22.475 1.00 21.24 106 VAL B CA 1
ATOM 8167 C C . VAL C 1 106 ? 141.251 117.200 -23.262 1.00 30.46 106 VAL B C 1
ATOM 8168 O O . VAL C 1 106 ? 141.198 117.228 -24.491 1.00 38.37 106 VAL B O 1
ATOM 8172 N N . SER C 1 107 ? 140.899 116.137 -22.546 1.00 33.31 107 SER B N 1
ATOM 8173 C CA . SER C 1 107 ? 140.361 114.937 -23.174 1.00 31.82 107 SER B CA 1
ATOM 8174 C C . SER C 1 107 ? 139.036 115.256 -23.858 1.00 29.58 107 SER B C 1
ATOM 8175 O O . SER C 1 107 ? 138.773 114.799 -24.971 1.00 25.45 107 SER B O 1
ATOM 8178 N N . TRP C 1 108 ? 138.206 116.046 -23.183 1.00 27.92 108 TRP B N 1
ATOM 8179 C CA . TRP C 1 108 ? 136.941 116.501 -23.748 1.00 28.37 108 TRP B CA 1
ATOM 8180 C C . TRP C 1 108 ? 137.171 117.276 -25.042 1.00 31.05 108 TRP B C 1
ATOM 8181 O O . TRP C 1 108 ? 136.444 117.100 -26.020 1.00 25.43 108 TRP B O 1
ATOM 8192 N N . LEU C 1 109 ? 138.189 118.129 -25.039 1.00 24.06 109 LEU B N 1
ATOM 8193 C CA . LEU C 1 109 ? 138.556 118.889 -26.226 1.00 30.75 109 LEU B CA 1
ATOM 8194 C C . LEU C 1 109 ? 138.938 117.940 -27.357 1.00 35.27 109 LEU B C 1
ATOM 8195 O O . LEU C 1 109 ? 138.620 118.182 -28.522 1.00 27.29 109 LEU B O 1
ATOM 8200 N N . GLY C 1 110 ? 139.630 116.862 -27.003 1.00 36.91 110 GLY B N 1
ATOM 8201 C CA . GLY C 1 110 ? 140.022 115.854 -27.970 1.00 30.49 110 GLY B CA 1
ATOM 8202 C C . GLY C 1 110 ? 138.820 115.182 -28.606 1.00 30.65 110 GLY B C 1
ATOM 8203 O O . GLY C 1 110 ? 138.810 114.910 -29.807 1.00 27.77 110 GLY B O 1
ATOM 8204 N N . ASP C 1 111 ? 137.804 114.909 -27.793 1.00 14.13 111 ASP B N 1
ATOM 8205 C CA . ASP C 1 111 ? 136.575 114.301 -28.287 1.00 17.23 111 ASP B CA 1
ATOM 8206 C C . ASP C 1 111 ? 135.857 115.215 -29.274 1.00 27.11 111 ASP B C 1
ATOM 8207 O O . ASP C 1 111 ? 135.322 114.753 -30.282 1.00 33.28 111 ASP B O 1
ATOM 8212 N N . ILE C 1 112 ? 135.850 116.511 -28.980 1.00 31.63 112 ILE B N 1
ATOM 8213 C CA . ILE C 1 112 ? 135.194 117.489 -29.841 1.00 27.32 112 ILE B CA 1
ATOM 8214 C C . ILE C 1 112 ? 135.875 117.568 -31.203 1.00 30.56 112 ILE B C 1
ATOM 8215 O O . ILE C 1 112 ? 135.209 117.620 -32.240 1.00 28.50 112 ILE B O 1
ATOM 8220 N N . MET C 1 113 ? 137.205 117.576 -31.192 1.00 25.51 113 MET B N 1
ATOM 8221 C CA . MET C 1 113 ? 137.981 117.626 -32.427 1.00 27.70 113 MET B CA 1
ATOM 8222 C C . MET C 1 113 ? 137.825 116.332 -33.221 1.00 38.67 113 MET B C 1
ATOM 8223 O O . MET C 1 113 ? 137.551 116.359 -34.423 1.00 38.57 113 MET B O 1
ATOM 8228 N N . THR C 1 114 ? 138.006 115.203 -32.542 1.00 32.81 114 THR B N 1
ATOM 8229 C CA . THR C 1 114 ? 137.912 113.894 -33.178 1.00 30.12 114 THR B CA 1
ATOM 8230 C C . THR C 1 114 ? 136.534 113.661 -33.787 1.00 31.78 114 THR B C 1
ATOM 8231 O O . THR C 1 114 ? 136.419 113.224 -34.931 1.00 34.96 114 THR B O 1
ATOM 8235 N N . SER C 1 115 ? 135.494 113.967 -33.019 1.00 24.95 115 SER B N 1
ATOM 8236 C CA . SER C 1 115 ? 134.121 113.767 -33.467 1.00 20.41 115 SER B CA 1
ATOM 8237 C C . SER C 1 115 ? 133.731 114.726 -34.587 1.00 26.15 115 SER B C 1
ATOM 8238 O O . SER C 1 115 ? 132.844 114.428 -35.387 1.00 31.08 115 SER B O 1
ATOM 8241 N N . ALA C 1 116 ? 134.399 115.875 -34.645 1.00 35.22 116 ALA B N 1
ATOM 8242 C CA . ALA C 1 116 ? 134.104 116.878 -35.662 1.00 26.72 116 ALA B CA 1
ATOM 8243 C C . ALA C 1 116 ? 134.517 116.395 -37.047 1.00 28.14 116 ALA B C 1
ATOM 8244 O O . ALA C 1 116 ? 133.687 116.296 -37.951 1.00 29.01 116 ALA B O 1
ATOM 8246 N N . TYR C 1 117 ? 135.802 116.093 -37.205 1.00 21.59 117 TYR B N 1
ATOM 8247 C CA . TYR C 1 117 ? 136.322 115.600 -38.475 1.00 26.86 117 TYR B CA 1
ATOM 8248 C C . TYR C 1 117 ? 135.704 114.253 -38.827 1.00 33.28 117 TYR B C 1
ATOM 8249 O O . TYR C 1 117 ? 135.565 113.913 -40.003 1.00 37.22 117 TYR B O 1
ATOM 8258 N N . ASN C 1 118 ? 135.327 113.500 -37.797 1.00 35.83 118 ASN B N 1
ATOM 8259 C CA . ASN C 1 118 ? 134.733 112.178 -37.964 1.00 26.21 118 ASN B CA 1
ATOM 8260 C C . ASN C 1 118 ? 135.561 111.291 -38.886 1.00 27.05 118 ASN B C 1
ATOM 8261 O O . ASN C 1 118 ? 135.019 110.558 -39.712 1.00 29.45 118 ASN B O 1
ATOM 8266 N N . ILE C 1 119 ? 136.879 111.367 -38.746 1.00 30.63 119 ILE B N 1
ATOM 8267 C CA . ILE C 1 119 ? 137.771 110.570 -39.575 1.00 31.03 119 ILE B CA 1
ATOM 8268 C C . ILE C 1 119 ? 137.603 109.091 -39.263 1.00 33.83 119 ILE B C 1
ATOM 8269 O O . ILE C 1 119 ? 137.566 108.690 -38.100 1.00 36.09 119 ILE B O 1
ATOM 8274 N N . HIS C 1 120 ? 137.497 108.283 -40.311 1.00 41.54 120 HIS B N 1
ATOM 8275 C CA . HIS C 1 120 ? 137.385 106.842 -40.143 1.00 31.90 120 HIS B CA 1
ATOM 8276 C C . HIS C 1 120 ? 138.736 106.235 -39.784 1.00 42.56 120 HIS B C 1
ATOM 8277 O O . HIS C 1 120 ? 139.551 105.946 -40.660 1.00 45.38 120 HIS B O 1
ATOM 8284 N N . ALA C 1 121 ? 138.965 106.039 -38.489 1.00 48.12 121 ALA B N 1
ATOM 8285 C CA . ALA C 1 121 ? 140.185 105.396 -38.022 1.00 39.90 121 ALA B CA 1
ATOM 8286 C C . ALA C 1 121 ? 140.062 103.887 -38.184 1.00 46.90 121 ALA B C 1
ATOM 8287 O O . ALA C 1 121 ? 139.109 103.398 -38.791 1.00 52.29 121 ALA B O 1
ATOM 8289 N N . GLY C 1 122 ? 141.022 103.147 -37.642 1.00 43.67 122 GLY B N 1
ATOM 8290 C CA . GLY C 1 122 ? 141.044 101.710 -37.831 1.00 75.31 122 GLY B CA 1
ATOM 8291 C C . GLY C 1 122 ? 141.351 101.395 -39.281 1.00 54.37 122 GLY B C 1
ATOM 8292 O O . GLY C 1 122 ? 140.763 100.496 -39.872 1.00 55.30 122 GLY B O 1
ATOM 8293 N N . GLY C 1 123 ? 142.282 102.154 -39.848 1.00 73.13 123 GLY B N 1
ATOM 8294 C CA . GLY C 1 123 ? 142.668 102.020 -41.240 1.00 46.22 123 GLY B CA 1
ATOM 8295 C C . GLY C 1 123 ? 143.691 103.095 -41.546 1.00 50.56 123 GLY B C 1
ATOM 8296 O O . GLY C 1 123 ? 143.560 104.229 -41.084 1.00 63.10 123 GLY B O 1
ATOM 8297 N N . SER C 1 124 ? 144.708 102.750 -42.326 1.00 48.76 124 SER B N 1
ATOM 8298 C CA . SER C 1 124 ? 145.869 103.622 -42.465 1.00 44.99 124 SER B CA 1
ATOM 8299 C C . SER C 1 124 ? 145.828 104.516 -43.702 1.00 42.05 124 SER B C 1
ATOM 8300 O O . SER C 1 124 ? 146.076 105.717 -43.608 1.00 44.56 124 SER B O 1
ATOM 8303 N N . LYS C 1 125 ? 145.519 103.934 -44.855 1.00 37.85 125 LYS B N 1
ATOM 8304 C CA . LYS C 1 125 ? 145.557 104.679 -46.111 1.00 49.84 125 LYS B CA 1
ATOM 8305 C C . LYS C 1 125 ? 144.586 105.859 -46.136 1.00 40.71 125 LYS B C 1
ATOM 8306 O O . LYS C 1 125 ? 144.867 106.886 -46.753 1.00 32.91 125 LYS B O 1
ATOM 8312 N N . LEU C 1 126 ? 143.451 105.712 -45.460 1.00 39.76 126 LEU B N 1
ATOM 8313 C CA . LEU C 1 126 ? 142.429 106.753 -45.460 1.00 31.93 126 LEU B CA 1
ATOM 8314 C C . LEU C 1 126 ? 142.705 107.826 -44.410 1.00 41.28 126 LEU B C 1
ATOM 8315 O O . LEU C 1 126 ? 142.088 108.891 -44.425 1.00 46.82 126 LEU B O 1
ATOM 8320 N N . ALA C 1 127 ? 143.633 107.541 -43.503 1.00 39.71 127 ALA B N 1
ATOM 8321 C CA . ALA C 1 127 ? 144.013 108.496 -42.468 1.00 25.64 127 ALA B CA 1
ATOM 8322 C C . ALA C 1 127 ? 145.405 108.173 -41.940 1.00 34.97 127 ALA B C 1
ATOM 8323 O O . ALA C 1 127 ? 145.555 107.711 -40.809 1.00 31.30 127 ALA B O 1
ATOM 8325 N N . PRO C 1 128 ? 146.432 108.427 -42.764 1.00 40.81 128 PRO B N 1
ATOM 8326 C CA . PRO C 1 128 ? 147.815 108.015 -42.488 1.00 33.19 128 PRO B CA 1
ATOM 8327 C C . PRO C 1 128 ? 148.417 108.680 -41.251 1.00 32.84 128 PRO B C 1
ATOM 8328 O O . PRO C 1 128 ? 149.141 108.023 -40.502 1.00 31.81 128 PRO B O 1
ATOM 8332 N N . MET C 1 129 ? 148.121 109.958 -41.038 1.00 30.07 129 MET B N 1
ATOM 8333 C CA . MET C 1 129 ? 148.698 110.684 -39.913 1.00 35.88 129 MET B CA 1
ATOM 8334 C C . MET C 1 129 ? 147.897 110.458 -38.637 1.00 39.34 129 MET B C 1
ATOM 8335 O O . MET C 1 129 ? 148.437 110.536 -37.533 1.00 36.27 129 MET B O 1
ATOM 8340 N N . VAL C 1 130 ? 146.608 110.174 -38.792 1.00 34.93 130 VAL B N 1
ATOM 8341 C CA . VAL C 1 130 ? 145.777 109.802 -37.655 1.00 24.46 130 VAL B CA 1
ATOM 8342 C C . VAL C 1 130 ? 146.281 108.487 -37.073 1.00 29.63 130 VAL B C 1
ATOM 8343 O O . VAL C 1 130 ? 146.382 108.329 -35.856 1.00 33.66 130 VAL B O 1
ATOM 8347 N N . ASN C 1 131 ? 146.600 107.547 -37.958 1.00 30.26 131 ASN B N 1
ATOM 8348 C CA . ASN C 1 131 ? 147.150 106.261 -37.550 1.00 28.94 131 ASN B CA 1
ATOM 8349 C C . ASN C 1 131 ? 148.564 106.410 -37.001 1.00 35.32 131 ASN B C 1
ATOM 8350 O O . ASN C 1 131 ? 148.970 105.680 -36.097 1.00 45.57 131 ASN B O 1
ATOM 8355 N N . CYS C 1 132 ? 149.312 107.356 -37.557 1.00 30.95 132 CYS B N 1
ATOM 8356 C CA . CYS C 1 132 ? 150.676 107.607 -37.113 1.00 27.01 132 CYS B CA 1
ATOM 8357 C C . CYS C 1 132 ? 150.683 108.143 -35.685 1.00 32.11 132 CYS B C 1
ATOM 8358 O O . CYS C 1 132 ? 151.551 107.795 -34.885 1.00 29.24 132 CYS B O 1
ATOM 8361 N N . ILE C 1 133 ? 149.710 108.993 -35.372 1.00 29.60 133 ILE B N 1
ATOM 8362 C CA . ILE C 1 133 ? 149.574 109.539 -34.027 1.00 36.36 133 ILE B CA 1
ATOM 8363 C C . ILE C 1 133 ? 149.301 108.435 -33.009 1.00 29.88 133 ILE B C 1
ATOM 8364 O O . ILE C 1 133 ? 149.939 108.382 -31.957 1.00 35.19 133 ILE B O 1
ATOM 8369 N N . GLU C 1 134 ? 148.347 107.562 -33.322 1.00 30.37 134 GLU B N 1
ATOM 8370 C CA . GLU C 1 134 ? 147.986 106.465 -32.427 1.00 32.23 134 GLU B CA 1
ATOM 8371 C C . GLU C 1 134 ? 149.142 105.500 -32.185 1.00 28.05 134 GLU B C 1
ATOM 8372 O O . GLU C 1 134 ? 149.370 105.067 -31.056 1.00 31.96 134 GLU B O 1
ATOM 8378 N N . GLN C 1 135 ? 149.871 105.167 -33.245 1.00 27.88 135 GLN B N 1
ATOM 8379 C CA . GLN C 1 135 ? 150.988 104.235 -33.135 1.00 29.87 135 GLN B CA 1
ATOM 8380 C C . GLN C 1 135 ? 152.128 104.812 -32.301 1.00 35.31 135 GLN B C 1
ATOM 8381 O O . GLN C 1 135 ? 152.851 104.075 -31.631 1.00 30.32 135 GLN B O 1
ATOM 8387 N N . GLU C 1 136 ? 152.287 106.131 -32.349 1.00 30.75 136 GLU B N 1
ATOM 8388 C CA . GLU C 1 136 ? 153.307 106.801 -31.551 1.00 36.76 136 GLU B CA 1
ATOM 8389 C C . GLU C 1 136 ? 153.012 106.659 -30.063 1.00 31.83 136 GLU B C 1
ATOM 8390 O O . GLU C 1 136 ? 153.911 106.395 -29.265 1.00 37.96 136 GLU B O 1
ATOM 8396 N N . VAL C 1 137 ? 151.748 106.837 -29.694 1.00 22.04 137 VAL B N 1
ATOM 8397 C CA . VAL C 1 137 ? 151.327 106.665 -28.309 1.00 25.38 137 VAL B CA 1
ATOM 8398 C C . VAL C 1 137 ? 151.451 105.206 -27.883 1.00 28.88 137 VAL B C 1
ATOM 8399 O O . VAL C 1 137 ? 151.896 104.912 -26.774 1.00 31.34 137 VAL B O 1
ATOM 8403 N N . LEU C 1 138 ? 151.050 104.299 -28.769 1.00 26.42 138 LEU B N 1
ATOM 8404 C CA . LEU C 1 138 ? 151.107 102.869 -28.487 1.00 19.42 138 LEU B CA 1
ATOM 8405 C C . LEU C 1 138 ? 152.545 102.398 -28.304 1.00 26.11 138 LEU B C 1
ATOM 8406 O O . LEU C 1 138 ? 152.826 101.563 -27.445 1.00 36.00 138 LEU B O 1
ATOM 8411 N N . LYS C 1 139 ? 153.455 102.934 -29.114 1.00 27.65 139 LYS B N 1
ATOM 8412 C CA . LYS C 1 139 ? 154.869 102.602 -28.981 1.00 31.75 139 LYS B CA 1
ATOM 8413 C C . LYS C 1 139 ? 155.405 103.132 -27.660 1.00 25.79 139 LYS B C 1
ATOM 8414 O O . LYS C 1 139 ? 156.201 102.474 -26.991 1.00 25.53 139 LYS B O 1
ATOM 8420 N N . TRP C 1 140 ? 154.960 104.329 -27.292 1.00 21.47 140 TRP B N 1
ATOM 8421 C CA . TRP C 1 140 ? 155.388 104.957 -26.050 1.00 28.50 140 TRP B CA 1
ATOM 8422 C C . TRP C 1 140 ? 154.891 104.170 -24.840 1.00 32.15 140 TRP B C 1
ATOM 8423 O O . TRP C 1 140 ? 155.648 103.916 -23.902 1.00 35.87 140 TRP B O 1
ATOM 8434 N N . LEU C 1 141 ? 153.619 103.781 -24.867 1.00 24.13 141 LEU B N 1
ATOM 8435 C CA . LEU C 1 141 ? 153.043 102.978 -23.794 1.00 26.21 141 LEU B CA 1
ATOM 8436 C C . LEU C 1 141 ? 153.733 101.622 -23.693 1.00 34.20 141 LEU B C 1
ATOM 8437 O O . LEU C 1 141 ? 153.945 101.100 -22.598 1.00 24.49 141 LEU B O 1
ATOM 8442 N N . ALA C 1 142 ? 154.087 101.060 -24.845 1.00 22.85 142 ALA B N 1
ATOM 8443 C CA . ALA C 1 142 ? 154.757 99.768 -24.889 1.00 22.55 142 ALA B CA 1
ATOM 8444 C C . ALA C 1 142 ? 156.136 99.869 -24.249 1.00 30.59 142 ALA B C 1
ATOM 8445 O O . ALA C 1 142 ? 156.623 98.913 -23.645 1.00 30.54 142 ALA B O 1
ATOM 8447 N N . LYS C 1 143 ? 156.761 101.034 -24.386 1.00 32.01 143 LYS B N 1
ATOM 8448 C CA . LYS C 1 143 ? 158.062 101.278 -23.779 1.00 34.40 143 LYS B CA 1
ATOM 8449 C C . LYS C 1 143 ? 157.944 101.286 -22.259 1.00 33.88 143 LYS B C 1
ATOM 8450 O O . LYS C 1 143 ? 158.830 100.803 -21.555 1.00 26.78 143 LYS B O 1
ATOM 8456 N N . GLN C 1 144 ? 156.845 101.844 -21.760 1.00 21.88 144 GLN B N 1
ATOM 8457 C CA . GLN C 1 144 ? 156.607 101.909 -20.324 1.00 24.51 144 GLN B CA 1
ATOM 8458 C C . GLN C 1 144 ? 156.376 100.515 -19.751 1.00 26.56 144 GLN B C 1
ATOM 8459 O O . GLN C 1 144 ? 156.742 100.232 -18.610 1.00 31.99 144 GLN B O 1
ATOM 8465 N N . VAL C 1 145 ? 155.762 99.649 -20.549 1.00 21.54 145 VAL B N 1
ATOM 8466 C CA . VAL C 1 145 ? 155.498 98.280 -20.126 1.00 33.84 145 VAL B CA 1
ATOM 8467 C C . VAL C 1 145 ? 156.783 97.461 -20.052 1.00 30.20 145 VAL B C 1
ATOM 8468 O O . VAL C 1 145 ? 156.970 96.666 -19.129 1.00 29.09 145 VAL B O 1
ATOM 8472 N N . GLY C 1 146 ? 157.667 97.660 -21.025 1.00 25.48 146 GLY B N 1
ATOM 8473 C CA . GLY C 1 146 ? 158.922 96.931 -21.074 1.00 22.14 146 GLY B CA 1
ATOM 8474 C C . GLY C 1 146 ? 159.095 96.131 -22.352 1.00 31.80 146 GLY B C 1
ATOM 8475 O O . GLY C 1 146 ? 160.005 95.309 -22.462 1.00 38.18 146 GLY B O 1
ATOM 8476 N N . PHE C 1 147 ? 158.216 96.371 -23.320 1.00 29.11 147 PHE B N 1
ATOM 8477 C CA . PHE C 1 147 ? 158.291 95.709 -24.619 1.00 31.32 147 PHE B CA 1
ATOM 8478 C C . PHE C 1 147 ? 159.258 96.454 -25.535 1.00 30.25 147 PHE B C 1
ATOM 8479 O O . PHE C 1 147 ? 158.977 97.571 -25.966 1.00 29.90 147 PHE B O 1
ATOM 8487 N N . THR C 1 148 ? 160.398 95.835 -25.831 1.00 46.16 148 THR B N 1
ATOM 8488 C CA . THR C 1 148 ? 161.477 96.535 -26.522 1.00 56.77 148 THR B CA 1
ATOM 8489 C C . THR C 1 148 ? 161.775 96.010 -27.927 1.00 47.19 148 THR B C 1
ATOM 8490 O O . THR C 1 148 ? 162.456 96.676 -28.707 1.00 62.34 148 THR B O 1
ATOM 8494 N N . GLU C 1 149 ? 161.276 94.822 -28.251 1.00 51.42 149 GLU B N 1
ATOM 8495 C CA . GLU C 1 149 ? 161.571 94.212 -29.546 1.00 50.02 149 GLU B CA 1
ATOM 8496 C C . GLU C 1 149 ? 160.616 94.668 -30.646 1.00 45.60 149 GLU B C 1
ATOM 8497 O O . GLU C 1 149 ? 160.890 95.639 -31.352 1.00 52.58 149 GLU B O 1
ATOM 8503 N N . ASN C 1 150 ? 159.497 93.966 -30.788 1.00 49.76 150 ASN B N 1
ATOM 8504 C CA . ASN C 1 150 ? 158.530 94.283 -31.832 1.00 37.13 150 ASN B CA 1
ATOM 8505 C C . ASN C 1 150 ? 157.093 94.261 -31.322 1.00 35.95 150 ASN B C 1
ATOM 8506 O O . ASN C 1 150 ? 156.313 93.376 -31.676 1.00 29.58 150 ASN B O 1
ATOM 8511 N N . PRO C 1 151 ? 156.740 95.249 -30.487 1.00 37.24 151 PRO B N 1
ATOM 8512 C CA . PRO C 1 151 ? 155.414 95.345 -29.867 1.00 27.82 151 PRO B CA 1
ATOM 8513 C C . PRO C 1 151 ? 154.333 95.755 -30.861 1.00 32.75 151 PRO B C 1
ATOM 8514 O O . PRO C 1 151 ? 154.615 95.969 -32.040 1.00 42.99 151 PRO B O 1
ATOM 8518 N N . GLY C 1 152 ? 153.103 95.861 -30.372 1.00 38.92 152 GLY B N 1
ATOM 8519 C CA . GLY C 1 152 ? 151.972 96.270 -31.183 1.00 22.66 152 GLY B CA 1
ATOM 8520 C C . GLY C 1 152 ? 150.767 96.502 -30.296 1.00 23.49 152 GLY B C 1
ATOM 8521 O O . GLY C 1 152 ? 150.737 96.046 -29.152 1.00 23.65 152 GLY B O 1
ATOM 8522 N N . GLY C 1 153 ? 149.767 97.208 -30.811 1.00 19.79 153 GLY B N 1
ATOM 8523 C CA . GLY C 1 153 ? 148.583 97.490 -30.023 1.00 14.88 153 GLY B CA 1
ATOM 8524 C C . GLY C 1 153 ? 147.458 98.156 -30.784 1.00 15.93 153 GLY B C 1
ATOM 8525 O O . GLY C 1 153 ? 147.603 98.524 -31.950 1.00 30.49 153 GLY B O 1
ATOM 8526 N N . VAL C 1 154 ? 146.324 98.305 -30.108 1.00 13.06 154 VAL B N 1
ATOM 8527 C CA . VAL C 1 154 ? 145.145 98.925 -30.692 1.00 22.37 154 VAL B CA 1
ATOM 8528 C C . VAL C 1 154 ? 144.329 99.639 -29.623 1.00 14.76 154 VAL B C 1
ATOM 8529 O O . VAL C 1 154 ? 144.134 99.113 -28.528 1.00 27.52 154 VAL B O 1
ATOM 8533 N N . PHE C 1 155 ? 143.857 100.840 -29.942 1.00 24.81 155 PHE B N 1
ATOM 8534 C CA . PHE C 1 155 ? 142.979 101.574 -29.039 1.00 21.72 155 PHE B CA 1
ATOM 8535 C C . PHE C 1 155 ? 141.559 101.021 -29.100 1.00 22.61 155 PHE B C 1
ATOM 8536 O O . PHE C 1 155 ? 140.819 101.283 -30.048 1.00 32.33 155 PHE B O 1
ATOM 8544 N N . VAL C 1 156 ? 141.189 100.251 -28.083 1.00 25.81 156 VAL B N 1
ATOM 8545 C CA . VAL C 1 156 ? 139.862 99.650 -28.013 1.00 20.63 156 VAL B CA 1
ATOM 8546 C C . VAL C 1 156 ? 138.926 100.493 -27.153 1.00 17.50 156 VAL B C 1
ATOM 8547 O O . VAL C 1 156 ? 139.353 101.459 -26.522 1.00 17.52 156 VAL B O 1
ATOM 8551 N N . SER C 1 157 ? 137.651 100.122 -27.133 1.00 19.12 157 SER B N 1
ATOM 8552 C CA . SER C 1 157 ? 136.635 100.912 -26.447 1.00 22.28 157 SER B CA 1
ATOM 8553 C C . SER C 1 157 ? 136.742 100.781 -24.934 1.00 28.98 157 SER B C 1
ATOM 8554 O O . SER C 1 157 ? 136.651 101.769 -24.205 1.00 21.13 157 SER B O 1
ATOM 8557 N N . GLY C 1 158 ? 136.925 99.551 -24.467 1.00 44.33 158 GLY B N 1
ATOM 8558 C CA . GLY C 1 158 ? 137.059 99.283 -23.048 1.00 28.81 158 GLY B CA 1
ATOM 8559 C C . GLY C 1 158 ? 138.129 98.255 -22.740 1.00 32.22 158 GLY B C 1
ATOM 8560 O O . GLY C 1 158 ? 138.702 97.646 -23.643 1.00 41.88 158 GLY B O 1
ATOM 8561 N N . GLY C 1 159 ? 138.400 98.068 -21.453 1.00 39.67 159 GLY B N 1
ATOM 8562 C CA . GLY C 1 159 ? 139.340 97.055 -21.012 1.00 32.04 159 GLY B CA 1
ATOM 8563 C C . GLY C 1 159 ? 138.762 95.662 -21.166 1.00 33.67 159 GLY B C 1
ATOM 8564 O O . GLY C 1 159 ? 139.499 94.687 -21.314 1.00 36.32 159 GLY B O 1
ATOM 8565 N N . SER C 1 160 ? 137.435 95.570 -21.138 1.00 26.66 160 SER B N 1
ATOM 8566 C CA . SER C 1 160 ? 136.750 94.311 -21.408 1.00 25.47 160 SER B CA 1
ATOM 8567 C C . SER C 1 160 ? 137.025 93.872 -22.838 1.00 24.75 160 SER B C 1
ATOM 8568 O O . SER C 1 160 ? 137.243 92.691 -23.106 1.00 42.96 160 SER B O 1
ATOM 8571 N N . MET C 1 161 ? 137.011 94.833 -23.754 1.00 28.73 161 MET B N 1
ATOM 8572 C CA . MET C 1 161 ? 137.357 94.560 -25.141 1.00 29.06 161 MET B CA 1
ATOM 8573 C C . MET C 1 161 ? 138.862 94.378 -25.265 1.00 24.15 161 MET B C 1
ATOM 8574 O O . MET C 1 161 ? 139.347 93.693 -26.165 1.00 19.19 161 MET B O 1
ATOM 8579 N N . ALA C 1 162 ? 139.597 95.001 -24.350 1.00 26.16 162 ALA B N 1
ATOM 8580 C CA . ALA C 1 162 ? 141.043 94.844 -24.291 1.00 28.30 162 ALA B CA 1
ATOM 8581 C C . ALA C 1 162 ? 141.401 93.422 -23.876 1.00 30.48 162 ALA B C 1
ATOM 8582 O O . ALA C 1 162 ? 142.343 92.831 -24.403 1.00 41.19 162 ALA B O 1
ATOM 8584 N N . ASN C 1 163 ? 140.640 92.875 -22.934 1.00 24.95 163 ASN B N 1
ATOM 8585 C CA . ASN C 1 163 ? 140.879 91.518 -22.457 1.00 29.84 163 ASN B CA 1
ATOM 8586 C C . ASN C 1 163 ? 140.502 90.475 -23.505 1.00 29.11 163 ASN B C 1
ATOM 8587 O O . ASN C 1 163 ? 141.254 89.529 -23.745 1.00 28.93 163 ASN B O 1
ATOM 8592 N N . ILE C 1 164 ? 139.340 90.651 -24.127 1.00 22.33 164 ILE B N 1
ATOM 8593 C CA . ILE C 1 164 ? 138.879 89.728 -25.159 1.00 18.55 164 ILE B CA 1
ATOM 8594 C C . ILE C 1 164 ? 139.825 89.721 -26.354 1.00 16.37 164 ILE B C 1
ATOM 8595 O O . ILE C 1 164 ? 140.071 88.676 -26.955 1.00 25.30 164 ILE B O 1
ATOM 8600 N N . THR C 1 165 ? 140.354 90.891 -26.693 1.00 15.99 165 THR B N 1
ATOM 8601 C CA . THR C 1 165 ? 141.306 91.002 -27.791 1.00 12.42 165 THR B CA 1
ATOM 8602 C C . THR C 1 165 ? 142.598 90.251 -27.481 1.00 16.57 165 THR B C 1
ATOM 8603 O O . THR C 1 165 ? 143.088 89.474 -28.300 1.00 16.66 165 THR B O 1
ATOM 8607 N N . ALA C 1 166 ? 143.140 90.483 -26.290 1.00 18.89 166 ALA B N 1
ATOM 8608 C CA . ALA C 1 166 ? 144.390 89.852 -25.879 1.00 19.34 166 ALA B CA 1
ATOM 8609 C C . ALA C 1 166 ? 144.244 88.342 -25.715 1.00 17.51 166 ALA B C 1
ATOM 8610 O O . ALA C 1 166 ? 145.099 87.576 -26.162 1.00 14.14 166 ALA B O 1
ATOM 8612 N N . LEU C 1 167 ? 143.158 87.919 -25.076 1.00 20.96 167 LEU B N 1
ATOM 8613 C CA . LEU C 1 167 ? 142.935 86.502 -24.802 1.00 17.70 167 LEU B CA 1
ATOM 8614 C C . LEU C 1 167 ? 142.660 85.707 -26.074 1.00 16.95 167 LEU B C 1
ATOM 8615 O O . LEU C 1 167 ? 142.950 84.513 -26.142 1.00 19.03 167 LEU B O 1
ATOM 8620 N N . THR C 1 168 ? 142.097 86.367 -27.080 1.00 15.68 168 THR B N 1
ATOM 8621 C CA . THR C 1 168 ? 141.860 85.717 -28.362 1.00 14.86 168 THR B CA 1
ATOM 8622 C C . THR C 1 168 ? 143.192 85.416 -29.036 1.00 15.00 168 THR B C 1
ATOM 8623 O O . THR C 1 168 ? 143.381 84.347 -29.617 1.00 23.20 168 THR B O 1
ATOM 8627 N N . ALA C 1 169 ? 144.116 86.366 -28.951 1.00 10.99 169 ALA B N 1
ATOM 8628 C CA . ALA C 1 169 ? 145.453 86.178 -29.494 1.00 16.96 169 ALA B CA 1
ATOM 8629 C C . ALA C 1 169 ? 146.175 85.064 -28.746 1.00 24.24 169 ALA B C 1
ATOM 8630 O O . ALA C 1 169 ? 146.937 84.297 -29.335 1.00 22.36 169 ALA B O 1
ATOM 8632 N N . ALA C 1 170 ? 145.929 84.986 -27.442 1.00 20.96 170 ALA B N 1
ATOM 8633 C CA . ALA C 1 170 ? 146.511 83.942 -26.609 1.00 13.16 170 ALA B CA 1
ATOM 8634 C C . ALA C 1 170 ? 145.987 82.568 -27.011 1.00 19.91 170 ALA B C 1
ATOM 8635 O O . ALA C 1 170 ? 146.752 81.611 -27.135 1.00 20.71 170 ALA B O 1
ATOM 8637 N N . ARG C 1 171 ? 144.677 82.479 -27.214 1.00 11.79 171 ARG B N 1
ATOM 8638 C CA . ARG C 1 171 ? 144.040 81.225 -27.597 1.00 12.25 171 ARG B CA 1
ATOM 8639 C C . ARG C 1 171 ? 144.560 80.719 -28.936 1.00 18.49 171 ARG B C 1
ATOM 8640 O O . ARG C 1 171 ? 144.889 79.543 -29.082 1.00 20.37 171 ARG B O 1
ATOM 8648 N N . ASP C 1 172 ? 144.638 81.622 -29.907 1.00 18.91 172 ASP B N 1
ATOM 8649 C CA . ASP C 1 172 ? 145.035 81.262 -31.262 1.00 12.69 172 ASP B CA 1
ATOM 8650 C C . ASP C 1 172 ? 146.531 80.982 -31.363 1.00 12.49 172 ASP B C 1
ATOM 8651 O O . ASP C 1 172 ? 146.993 80.370 -32.327 1.00 36.29 172 ASP B O 1
ATOM 8656 N N . ASN C 1 173 ? 147.285 81.434 -30.367 1.00 15.16 173 ASN B N 1
ATOM 8657 C CA . ASN C 1 173 ? 148.732 81.250 -30.356 1.00 10.85 173 ASN B CA 1
ATOM 8658 C C . ASN C 1 173 ? 149.155 79.921 -29.739 1.00 17.61 173 ASN B C 1
ATOM 8659 O O . ASN C 1 173 ? 150.161 79.334 -30.138 1.00 24.84 173 ASN B O 1
ATOM 8664 N N . LYS C 1 174 ? 148.379 79.448 -28.770 1.00 16.27 174 LYS B N 1
ATOM 8665 C CA . LYS C 1 174 ? 148.745 78.262 -28.003 1.00 12.02 174 LYS B CA 1
ATOM 8666 C C . LYS C 1 174 ? 147.894 77.047 -28.358 1.00 22.95 174 LYS B C 1
ATOM 8667 O O . LYS C 1 174 ? 148.205 75.925 -27.956 1.00 12.81 174 LYS B O 1
ATOM 8673 N N . LEU C 1 175 ? 146.818 77.275 -29.103 1.00 16.04 175 LEU B N 1
ATOM 8674 C CA . LEU C 1 175 ? 145.905 76.198 -29.465 1.00 10.96 175 LEU B CA 1
ATOM 8675 C C . LEU C 1 175 ? 145.670 76.137 -30.968 1.00 18.04 175 LEU B C 1
ATOM 8676 O O . LEU C 1 175 ? 145.966 77.087 -31.692 1.00 27.81 175 LEU B O 1
ATOM 8681 N N . THR C 1 176 ? 145.142 75.007 -31.431 1.00 19.02 176 THR B N 1
ATOM 8682 C CA . THR C 1 176 ? 144.819 74.831 -32.841 1.00 12.01 176 THR B CA 1
ATOM 8683 C C . THR C 1 176 ? 143.320 74.616 -33.011 1.00 15.73 176 THR B C 1
ATOM 8684 O O . THR C 1 176 ? 142.575 74.582 -32.031 1.00 23.48 176 THR B O 1
ATOM 8688 N N . ASP C 1 177 ? 142.884 74.459 -34.255 1.00 28.91 177 ASP B N 1
ATOM 8689 C CA . ASP C 1 177 ? 141.465 74.299 -34.555 1.00 30.68 177 ASP B CA 1
ATOM 8690 C C . ASP C 1 177 ? 140.947 72.916 -34.170 1.00 26.45 177 ASP B C 1
ATOM 8691 O O . ASP C 1 177 ? 139.756 72.634 -34.303 1.00 36.47 177 ASP B O 1
ATOM 8696 N N . ILE C 1 178 ? 141.841 72.062 -33.684 1.00 17.37 178 ILE B N 1
ATOM 8697 C CA . ILE C 1 178 ? 141.494 70.674 -33.403 1.00 23.31 178 ILE B CA 1
ATOM 8698 C C . ILE C 1 178 ? 141.504 70.372 -31.904 1.00 27.73 178 ILE B C 1
ATOM 8699 O O . ILE C 1 178 ? 140.791 69.483 -31.438 1.00 27.03 178 ILE B O 1
ATOM 8704 N N . ASN C 1 179 ? 142.297 71.127 -31.150 1.00 21.76 179 ASN B N 1
ATOM 8705 C CA . ASN C 1 179 ? 142.472 70.856 -29.727 1.00 15.05 179 ASN B CA 1
ATOM 8706 C C . ASN C 1 179 ? 142.063 72.014 -28.819 1.00 18.65 179 ASN B C 1
ATOM 8707 O O . ASN C 1 179 ? 142.240 71.944 -27.603 1.00 27.66 179 ASN B O 1
ATOM 8712 N N . LEU C 1 180 ? 141.514 73.072 -29.407 1.00 19.10 180 LEU B N 1
ATOM 8713 C CA . LEU C 1 180 ? 141.243 74.299 -28.663 1.00 31.83 180 LEU B CA 1
ATOM 8714 C C . LEU C 1 180 ? 140.152 74.125 -27.608 1.00 20.24 180 LEU B C 1
ATOM 8715 O O . LEU C 1 180 ? 140.000 74.966 -26.722 1.00 24.43 180 LEU B O 1
ATOM 8720 N N . HIS C 1 181 ? 139.398 73.034 -27.696 1.00 17.35 181 HIS B N 1
ATOM 8721 C CA . HIS C 1 181 ? 138.345 72.771 -26.720 1.00 23.23 181 HIS B CA 1
ATOM 8722 C C . HIS C 1 181 ? 138.922 72.097 -25.477 1.00 21.05 181 HIS B C 1
ATOM 8723 O O . HIS C 1 181 ? 138.194 71.761 -24.542 1.00 16.85 181 HIS B O 1
ATOM 8730 N N . LEU C 1 182 ? 140.238 71.907 -25.474 1.00 17.70 182 LEU B N 1
ATOM 8731 C CA . LEU C 1 182 ? 140.927 71.318 -24.332 1.00 19.32 182 LEU B CA 1
ATOM 8732 C C . LEU C 1 182 ? 141.708 72.377 -23.555 1.00 24.30 182 LEU B C 1
ATOM 8733 O O . LEU C 1 182 ? 142.396 72.065 -22.582 1.00 23.05 182 LEU B O 1
ATOM 8738 N N . GLY C 1 183 ? 141.597 73.628 -23.992 1.00 22.33 183 GLY B N 1
ATOM 8739 C CA . GLY C 1 183 ? 142.312 74.728 -23.368 1.00 11.67 183 GLY B CA 1
ATOM 8740 C C . GLY C 1 183 ? 141.756 75.123 -22.013 1.00 19.75 183 GLY B C 1
ATOM 8741 O O . GLY C 1 183 ? 140.541 75.202 -21.826 1.00 14.97 183 GLY B O 1
ATOM 8742 N N . THR C 1 184 ? 142.651 75.374 -21.063 1.00 16.76 184 THR B N 1
ATOM 8743 C CA . THR C 1 184 ? 142.251 75.824 -19.735 1.00 18.80 184 THR B CA 1
ATOM 8744 C C . THR C 1 184 ? 142.896 77.164 -19.397 1.00 15.73 184 THR B C 1
ATOM 8745 O O . THR C 1 184 ? 144.062 77.397 -19.715 1.00 14.14 184 THR B O 1
ATOM 8749 N N . ALA C 1 185 ? 142.129 78.044 -18.762 1.00 15.11 185 ALA B N 1
ATOM 8750 C CA . ALA C 1 185 ? 142.629 79.356 -18.366 1.00 10.16 185 ALA B CA 1
ATOM 8751 C C . ALA C 1 185 ? 142.665 79.461 -16.845 1.00 18.17 185 ALA B C 1
ATOM 8752 O O . ALA C 1 185 ? 141.926 78.761 -16.151 1.00 16.61 185 ALA B O 1
ATOM 8754 N N . TYR C 1 186 ? 143.519 80.337 -16.326 1.00 21.21 186 TYR B N 1
ATOM 8755 C CA . TYR C 1 186 ? 143.722 80.420 -14.884 1.00 19.43 186 TYR B CA 1
ATOM 8756 C C . TYR C 1 186 ? 143.679 81.850 -14.355 1.00 20.74 186 TYR B C 1
ATOM 8757 O O . TYR C 1 186 ? 144.433 82.718 -14.795 1.00 17.73 186 TYR B O 1
ATOM 8766 N N . ILE C 1 187 ? 142.779 82.076 -13.403 1.00 18.63 187 ILE B N 1
ATOM 8767 C CA . ILE C 1 187 ? 142.610 83.377 -12.768 1.00 14.47 187 ILE B CA 1
ATOM 8768 C C . ILE C 1 187 ? 142.637 83.248 -11.245 1.00 25.45 187 ILE B C 1
ATOM 8769 O O . ILE C 1 187 ? 142.915 82.176 -10.707 1.00 14.07 187 ILE B O 1
ATOM 8774 N N . SER C 1 188 ? 142.353 84.348 -10.556 1.00 27.16 188 SER B N 1
ATOM 8775 C CA . SER C 1 188 ? 142.255 84.333 -9.102 1.00 16.40 188 SER B CA 1
ATOM 8776 C C . SER C 1 188 ? 140.842 84.704 -8.672 1.00 14.85 188 SER B C 1
ATOM 8777 O O . SER C 1 188 ? 140.020 85.101 -9.498 1.00 33.45 188 SER B O 1
ATOM 8780 N N . ASP C 1 189 ? 140.562 84.582 -7.379 1.00 19.31 189 ASP B N 1
ATOM 8781 C CA . ASP C 1 189 ? 139.240 84.911 -6.859 1.00 16.77 189 ASP B CA 1
ATOM 8782 C C . ASP C 1 189 ? 139.044 86.421 -6.756 1.00 20.83 189 ASP B C 1
ATOM 8783 O O . ASP C 1 189 ? 137.963 86.891 -6.398 1.00 21.12 189 ASP B O 1
ATOM 8788 N N . GLN C 1 190 ? 140.093 87.175 -7.073 1.00 14.48 190 GLN B N 1
ATOM 8789 C CA . GLN C 1 190 ? 140.025 88.632 -7.040 1.00 13.81 190 GLN B CA 1
ATOM 8790 C C . GLN C 1 190 ? 140.081 89.235 -8.439 1.00 15.25 190 GLN B C 1
ATOM 8791 O O . GLN C 1 190 ? 139.912 90.442 -8.609 1.00 21.27 190 GLN B O 1
ATOM 8797 N N . THR C 1 191 ? 140.313 88.388 -9.437 1.00 19.37 191 THR B N 1
ATOM 8798 C CA . THR C 1 191 ? 140.302 88.820 -10.829 1.00 14.67 191 THR B CA 1
ATOM 8799 C C . THR C 1 191 ? 138.938 89.384 -11.215 1.00 18.99 191 THR B C 1
ATOM 8800 O O . 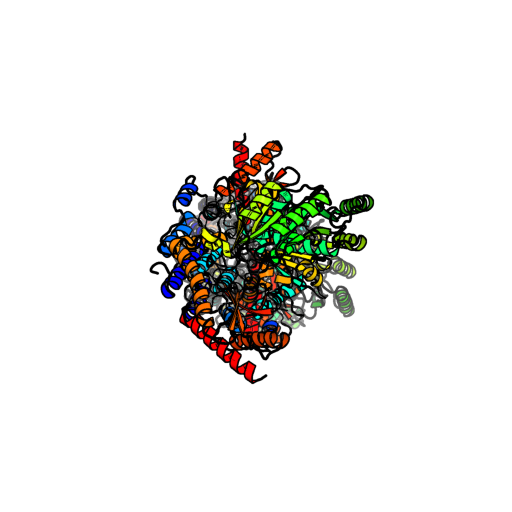THR C 1 191 ? 137.902 88.880 -10.774 1.00 19.95 191 THR B O 1
ATOM 8804 N N . HIS C 1 192 ? 138.942 90.432 -12.032 1.00 23.27 192 HIS B N 1
ATOM 8805 C CA . HIS C 1 192 ? 137.704 91.087 -12.438 1.00 15.20 192 HIS B CA 1
ATOM 8806 C C . HIS C 1 192 ? 136.834 90.137 -13.256 1.00 17.89 192 HIS B C 1
ATOM 8807 O O . HIS C 1 192 ? 137.343 89.296 -13.998 1.00 25.48 192 HIS B O 1
ATOM 8814 N N . SER C 1 193 ? 135.520 90.286 -13.116 1.00 14.49 193 SER B N 1
ATOM 8815 C CA . SER C 1 193 ? 134.561 89.377 -13.736 1.00 22.81 193 SER B CA 1
ATOM 8816 C C . SER C 1 193 ? 134.653 89.353 -15.259 1.00 23.04 193 SER B C 1
ATOM 8817 O O . SER C 1 193 ? 134.327 88.347 -15.890 1.00 15.62 193 SER B O 1
ATOM 8820 N N . SER C 1 194 ? 135.108 90.457 -15.842 1.00 16.18 194 SER B N 1
ATOM 8821 C CA . SER C 1 194 ? 135.138 90.596 -17.293 1.00 24.35 194 SER B CA 1
ATOM 8822 C C . SER C 1 194 ? 136.135 89.639 -17.942 1.00 22.63 194 SER B C 1
ATOM 8823 O O . SER C 1 194 ? 136.041 89.350 -19.134 1.00 33.54 194 SER B O 1
ATOM 8826 N N . VAL C 1 195 ? 137.085 89.146 -17.155 1.00 14.11 195 VAL B N 1
ATOM 8827 C CA . VAL C 1 195 ? 138.083 88.215 -17.665 1.00 13.50 195 VAL B CA 1
ATOM 8828 C C . VAL C 1 195 ? 137.454 86.856 -17.960 1.00 13.72 195 VAL B C 1
ATOM 8829 O O . VAL C 1 195 ? 137.615 86.311 -19.052 1.00 19.05 195 VAL B O 1
ATOM 8833 N N . ALA C 1 196 ? 136.740 86.310 -16.983 1.00 12.10 196 ALA B N 1
ATOM 8834 C CA . ALA C 1 196 ? 136.068 85.031 -17.166 1.00 10.72 196 ALA B CA 1
ATOM 8835 C C . ALA C 1 196 ? 134.937 85.162 -18.178 1.00 14.19 196 ALA B C 1
ATOM 8836 O O . ALA C 1 196 ? 134.663 84.233 -18.938 1.00 18.36 196 ALA B O 1
ATOM 8838 N N . LYS C 1 197 ? 134.285 86.320 -18.184 1.00 12.27 197 LYS B N 1
ATOM 8839 C CA . LYS C 1 197 ? 133.227 86.599 -19.149 1.00 13.39 197 LYS B CA 1
ATOM 8840 C C . LYS C 1 197 ? 133.788 86.635 -20.567 1.00 20.07 197 LYS B C 1
ATOM 8841 O O . LYS C 1 197 ? 133.157 86.156 -21.509 1.00 17.16 197 LYS B O 1
ATOM 8847 N N . GLY C 1 198 ? 134.982 87.202 -20.709 1.00 9.99 198 GLY B N 1
ATOM 8848 C CA . GLY C 1 198 ? 135.655 87.251 -21.992 1.00 11.56 198 GLY B CA 1
ATOM 8849 C C . GLY C 1 198 ? 136.089 85.869 -22.444 1.00 22.74 198 GLY B C 1
ATOM 8850 O O . GLY C 1 198 ? 136.026 85.546 -23.631 1.00 22.74 198 GLY B O 1
ATOM 8851 N N . LEU C 1 199 ? 136.529 85.052 -21.492 1.00 13.70 199 LEU B N 1
ATOM 8852 C CA . LEU C 1 199 ? 136.939 83.684 -21.787 1.00 12.71 199 LEU B CA 1
ATOM 8853 C C . LEU C 1 199 ? 135.759 82.868 -22.304 1.00 19.12 199 LEU B C 1
ATOM 8854 O O . LEU C 1 199 ? 135.898 82.089 -23.247 1.00 15.44 199 LEU B O 1
ATOM 8859 N N . ARG C 1 200 ? 134.598 83.048 -21.680 1.00 18.71 200 ARG B N 1
ATOM 8860 C CA . ARG C 1 200 ? 133.391 82.347 -22.105 1.00 18.41 200 ARG B CA 1
ATOM 8861 C C . ARG C 1 200 ? 132.995 82.741 -23.525 1.00 21.51 200 ARG B C 1
ATOM 8862 O O . ARG C 1 200 ? 132.515 81.912 -24.298 1.00 17.92 200 ARG B O 1
ATOM 8870 N N . ILE C 1 201 ? 133.198 84.011 -23.859 1.00 17.67 201 ILE B N 1
ATOM 8871 C CA . ILE C 1 201 ? 132.847 84.521 -25.179 1.00 13.52 201 ILE B CA 1
ATOM 8872 C C . ILE C 1 201 ? 133.707 83.893 -26.271 1.00 16.93 201 ILE B C 1
ATOM 8873 O O . ILE C 1 201 ? 133.211 83.565 -27.349 1.00 15.54 201 ILE B O 1
ATOM 8878 N N . ILE C 1 202 ? 134.997 83.729 -25.992 1.00 14.18 202 ILE B N 1
ATOM 8879 C CA . ILE C 1 202 ? 135.918 83.180 -26.981 1.00 11.38 202 ILE B CA 1
ATOM 8880 C C . ILE C 1 202 ? 135.937 81.653 -26.971 1.00 17.14 202 ILE B C 1
ATOM 8881 O O . ILE C 1 202 ? 136.804 81.033 -27.587 1.00 19.73 202 ILE B O 1
ATOM 8886 N N . GLY C 1 203 ? 134.982 81.050 -26.272 1.00 10.56 203 GLY B N 1
ATOM 8887 C CA . GLY C 1 203 ? 134.794 79.612 -26.341 1.00 12.32 203 GLY B CA 1
ATOM 8888 C C . GLY C 1 203 ? 135.307 78.802 -25.165 1.00 10.67 203 GLY B C 1
ATOM 8889 O O . GLY C 1 203 ? 135.119 77.588 -25.119 1.00 16.63 203 GLY B O 1
ATOM 8890 N N . ILE C 1 204 ? 135.959 79.458 -24.213 1.00 11.49 204 ILE B N 1
ATOM 8891 C CA . ILE C 1 204 ? 136.441 78.761 -23.027 1.00 10.83 204 ILE B CA 1
ATOM 8892 C C . ILE C 1 204 ? 135.336 78.654 -21.982 1.00 17.28 204 ILE B C 1
ATOM 8893 O O . ILE C 1 204 ? 135.020 79.628 -21.299 1.00 15.76 204 ILE B O 1
ATOM 8898 N N . THR C 1 205 ? 134.752 77.466 -21.864 1.00 19.65 205 THR B N 1
ATOM 8899 C CA . THR C 1 205 ? 133.645 77.246 -20.939 1.00 14.15 205 THR B CA 1
ATOM 8900 C C . THR C 1 205 ? 134.114 77.344 -19.491 1.00 21.02 205 THR B C 1
ATOM 8901 O O . THR C 1 205 ? 135.310 77.258 -19.210 1.00 20.97 205 THR B O 1
ATOM 8905 N N . ASP C 1 206 ? 133.165 77.525 -18.577 1.00 22.68 206 ASP B N 1
ATOM 8906 C CA . ASP C 1 206 ? 133.472 77.660 -17.155 1.00 19.29 206 ASP B CA 1
ATOM 8907 C C . ASP C 1 206 ? 134.191 76.434 -16.603 1.00 20.79 206 ASP B C 1
ATOM 8908 O O . ASP C 1 206 ? 134.966 76.534 -15.650 1.00 20.39 206 ASP B O 1
ATOM 8913 N N . SER C 1 207 ? 133.935 75.279 -17.209 1.00 20.29 207 SER B N 1
ATOM 8914 C CA . SER C 1 207 ? 134.525 74.025 -16.754 1.00 14.21 207 SER B CA 1
ATOM 8915 C C . SER C 1 207 ? 136.023 73.955 -17.036 1.00 19.44 207 SER B C 1
ATOM 8916 O O . SER C 1 207 ? 136.709 73.050 -16.560 1.00 29.44 207 SER B O 1
ATOM 8919 N N . ARG C 1 208 ? 136.530 74.912 -17.806 1.00 14.98 208 ARG B N 1
ATOM 8920 C CA . ARG C 1 208 ? 137.954 74.956 -18.116 1.00 14.55 208 ARG B CA 1
ATOM 8921 C C . ARG C 1 208 ? 138.583 76.270 -17.664 1.00 17.10 208 ARG B C 1
ATOM 8922 O O . ARG C 1 208 ? 139.651 76.659 -18.142 1.00 14.60 208 ARG B O 1
ATOM 8930 N N . ILE C 1 209 ? 137.912 76.946 -16.736 1.00 14.29 209 ILE B N 1
ATOM 8931 C CA . ILE C 1 209 ? 138.461 78.139 -16.103 1.00 15.42 209 ILE B CA 1
ATOM 8932 C C . ILE C 1 209 ? 138.730 77.887 -14.621 1.00 20.12 209 ILE B C 1
ATOM 8933 O O . ILE C 1 209 ? 137.808 77.642 -13.841 1.00 16.34 209 ILE B O 1
ATOM 8938 N N . ARG C 1 210 ? 140.001 77.956 -14.239 1.00 23.39 210 ARG B N 1
ATOM 8939 C CA . ARG C 1 210 ? 140.414 77.678 -12.868 1.00 14.37 210 ARG B CA 1
ATOM 8940 C C . ARG C 1 210 ? 140.527 78.958 -12.048 1.00 16.15 210 ARG B C 1
ATOM 8941 O O . ARG C 1 210 ? 141.250 79.883 -12.415 1.00 18.13 210 ARG B O 1
ATOM 8949 N N . ARG C 1 211 ? 139.799 79.003 -10.937 1.00 19.88 211 ARG B N 1
ATOM 8950 C CA . ARG C 1 211 ? 139.819 80.160 -10.051 1.00 17.31 211 ARG B CA 1
ATOM 8951 C C . ARG C 1 211 ? 140.704 79.890 -8.838 1.00 17.95 211 ARG B C 1
ATOM 8952 O O . ARG C 1 211 ? 140.286 79.236 -7.882 1.00 25.23 211 ARG B O 1
ATOM 8960 N N . ILE C 1 212 ? 141.928 80.403 -8.887 1.00 19.67 212 ILE B N 1
ATOM 8961 C CA . ILE C 1 212 ? 142.908 80.167 -7.834 1.00 19.58 212 ILE B CA 1
ATOM 8962 C C . ILE C 1 212 ? 142.706 81.098 -6.638 1.00 23.35 212 ILE B C 1
ATOM 8963 O O . ILE C 1 212 ? 142.526 82.305 -6.806 1.00 17.76 212 ILE B O 1
ATOM 8968 N N . PRO C 1 213 ? 142.730 80.530 -5.423 1.00 29.66 213 PRO B N 1
ATOM 8969 C CA . PRO C 1 213 ? 142.635 81.286 -4.170 1.00 21.89 213 PRO B CA 1
ATOM 8970 C C . PRO C 1 213 ? 143.744 82.326 -4.028 1.00 28.17 213 PRO B C 1
ATOM 8971 O O . PRO C 1 213 ? 144.813 82.176 -4.620 1.00 15.96 213 PRO B O 1
ATOM 8975 N N . THR C 1 214 ? 143.486 83.368 -3.243 1.00 29.14 214 THR B N 1
ATOM 8976 C CA . THR C 1 214 ? 144.485 84.400 -2.988 1.00 27.09 214 THR B CA 1
ATOM 8977 C C . THR C 1 214 ? 144.912 84.406 -1.524 1.00 29.66 214 THR B C 1
ATOM 8978 O O . THR C 1 214 ? 144.182 83.934 -0.651 1.00 25.62 214 THR B O 1
ATOM 8982 N N . ASN C 1 215 ? 146.100 84.944 -1.263 1.00 19.91 215 ASN B N 1
ATOM 8983 C CA . ASN C 1 215 ? 146.599 85.075 0.101 1.00 26.24 215 ASN B CA 1
ATOM 8984 C C . ASN C 1 215 ? 145.832 86.138 0.885 1.00 32.89 215 ASN B C 1
ATOM 8985 O O . ASN C 1 215 ? 144.753 86.570 0.478 1.00 29.86 215 ASN B O 1
ATOM 8990 N N . SER C 1 216 ? 146.393 86.554 2.015 1.00 37.73 216 SER B N 1
ATOM 8991 C CA . SER C 1 216 ? 145.766 87.577 2.842 1.00 36.96 216 SER B CA 1
ATOM 8992 C C . SER C 1 216 ? 145.883 88.951 2.188 1.00 28.85 216 SER B C 1
ATOM 8993 O O . SER C 1 216 ? 145.111 89.861 2.492 1.00 22.07 216 SER B O 1
ATOM 8996 N N . HIS C 1 217 ? 146.846 89.089 1.281 1.00 30.82 217 HIS B N 1
ATOM 8997 C CA . HIS C 1 217 ? 147.057 90.345 0.570 1.00 29.72 217 HIS B CA 1
ATOM 8998 C C . HIS C 1 217 ? 146.283 90.375 -0.744 1.00 30.58 217 HIS B C 1
ATOM 8999 O O . HIS C 1 217 ? 146.481 91.265 -1.572 1.00 26.70 217 HIS B O 1
ATOM 9006 N N . PHE C 1 218 ? 145.398 89.397 -0.920 1.00 34.58 218 PHE B N 1
ATOM 9007 C CA . PHE C 1 218 ? 144.562 89.298 -2.112 1.00 27.00 218 PHE B CA 1
ATOM 9008 C C . PHE C 1 218 ? 145.402 89.152 -3.377 1.00 30.81 218 PHE B C 1
ATOM 9009 O O . PHE C 1 218 ? 145.043 89.656 -4.442 1.00 21.09 218 PHE B O 1
ATOM 9017 N N . GLN C 1 219 ? 146.524 88.453 -3.243 1.00 27.82 219 GLN B N 1
ATOM 9018 C CA . GLN C 1 219 ? 147.385 88.134 -4.372 1.00 11.83 219 GLN B CA 1
ATOM 9019 C C . GLN C 1 219 ? 147.259 86.650 -4.696 1.00 24.74 219 GLN B C 1
ATOM 9020 O O . GLN C 1 219 ? 147.067 85.831 -3.798 1.00 31.26 219 GLN B O 1
ATOM 9026 N N . MET C 1 220 ? 147.363 86.305 -5.976 1.00 21.83 220 MET B N 1
ATOM 9027 C CA . MET C 1 220 ? 147.206 84.918 -6.403 1.00 19.49 220 MET B CA 1
ATOM 9028 C C . MET C 1 220 ? 148.238 83.979 -5.781 1.00 31.49 220 MET B C 1
ATOM 9029 O O . MET C 1 220 ? 149.437 84.259 -5.791 1.00 34.27 220 MET B O 1
ATOM 9034 N N . ASP C 1 221 ? 147.754 82.868 -5.235 1.00 22.88 221 ASP B N 1
ATOM 9035 C CA . ASP C 1 221 ? 148.620 81.828 -4.695 1.00 21.25 221 ASP B CA 1
ATOM 9036 C C . ASP C 1 221 ? 149.253 81.042 -5.840 1.00 25.56 221 ASP B C 1
ATOM 9037 O O . ASP C 1 221 ? 148.614 80.167 -6.426 1.00 27.97 221 ASP B O 1
ATOM 9042 N N . THR C 1 222 ? 150.507 81.353 -6.154 1.00 19.46 222 THR B N 1
ATOM 9043 C CA . THR C 1 222 ? 151.186 80.734 -7.289 1.00 21.72 222 THR B CA 1
ATOM 9044 C C . THR C 1 222 ? 151.489 79.256 -7.050 1.00 34.42 222 THR B C 1
ATOM 9045 O O . THR C 1 222 ? 151.703 78.499 -7.998 1.00 28.97 222 THR B O 1
ATOM 9049 N N . THR C 1 223 ? 151.504 78.848 -5.785 1.00 28.57 223 THR B N 1
ATOM 9050 C CA . THR C 1 223 ? 151.728 77.447 -5.448 1.00 33.45 223 THR B CA 1
ATOM 9051 C C . THR C 1 223 ? 150.498 76.615 -5.793 1.00 24.72 223 THR B C 1
ATOM 9052 O O . THR C 1 223 ? 150.611 75.524 -6.354 1.00 20.71 223 THR B O 1
ATOM 9056 N N . LYS C 1 224 ? 149.322 77.138 -5.459 1.00 19.12 224 LYS B N 1
ATOM 9057 C CA . LYS C 1 224 ? 148.071 76.470 -5.795 1.00 29.65 224 LYS B CA 1
ATOM 9058 C C . LYS C 1 224 ? 147.800 76.589 -7.289 1.00 30.35 224 LYS B C 1
ATOM 9059 O O . LYS C 1 224 ? 147.110 75.756 -7.877 1.00 28.19 224 LYS B O 1
ATOM 9065 N N . LEU C 1 225 ? 148.350 77.636 -7.896 1.00 22.29 225 LEU B N 1
ATOM 9066 C CA . LEU C 1 225 ? 148.248 77.833 -9.335 1.00 17.31 225 LEU B CA 1
ATOM 9067 C C . LEU C 1 225 ? 148.945 76.711 -10.095 1.00 21.57 225 LEU B C 1
ATOM 9068 O O . LEU C 1 225 ? 148.369 76.118 -11.007 1.00 21.00 225 LEU B O 1
ATOM 9073 N N . GLU C 1 226 ? 150.184 76.420 -9.710 1.00 24.65 226 GLU B N 1
ATOM 9074 C CA . GLU C 1 226 ? 150.974 75.403 -10.395 1.00 19.73 226 GLU B CA 1
ATOM 9075 C C . GLU C 1 226 ? 150.357 74.010 -10.292 1.00 20.48 226 GLU B C 1
ATOM 9076 O O . GLU C 1 226 ? 150.326 73.274 -11.276 1.00 23.22 226 GLU B O 1
ATOM 9082 N N . GLU C 1 227 ? 149.863 73.648 -9.112 1.00 16.03 227 GLU B N 1
ATOM 9083 C CA . GLU C 1 227 ? 149.314 72.309 -8.927 1.00 34.02 227 GLU B CA 1
ATOM 9084 C C . GLU C 1 227 ? 148.007 72.170 -9.699 1.00 29.58 227 GLU B C 1
ATOM 9085 O O . GLU C 1 227 ? 147.627 71.070 -10.103 1.00 31.63 227 GLU B O 1
ATOM 9091 N N . ALA C 1 228 ? 147.324 73.293 -9.902 1.00 26.29 228 ALA B N 1
ATOM 9092 C CA . ALA C 1 228 ? 146.113 73.306 -10.711 1.00 18.71 228 ALA B CA 1
ATOM 9093 C C . ALA C 1 228 ? 146.494 73.102 -12.171 1.00 24.78 228 ALA B C 1
ATOM 9094 O O . ALA C 1 228 ? 145.815 72.389 -12.910 1.00 19.70 228 ALA B O 1
ATOM 9096 N N . ILE C 1 229 ? 147.590 73.735 -12.577 1.00 19.44 229 ILE B N 1
ATOM 9097 C CA . ILE C 1 229 ? 148.125 73.562 -13.920 1.00 16.89 229 ILE B CA 1
ATOM 9098 C C . ILE C 1 229 ? 148.564 72.116 -14.124 1.00 20.59 229 ILE B C 1
ATOM 9099 O O . ILE C 1 229 ? 148.242 71.495 -15.137 1.00 27.10 229 ILE B O 1
ATOM 9104 N N . GLU C 1 230 ? 149.306 71.593 -13.151 1.00 22.31 230 GLU B N 1
ATOM 9105 C CA . GLU C 1 230 ? 149.800 70.220 -13.194 1.00 18.77 230 GLU B CA 1
ATOM 9106 C C . GLU C 1 230 ? 148.665 69.200 -13.276 1.00 20.39 230 GLU B C 1
ATOM 9107 O O . GLU C 1 230 ? 148.736 68.239 -14.043 1.00 15.77 230 GLU B O 1
ATOM 9113 N N . THR C 1 231 ? 147.620 69.418 -12.483 1.00 16.35 231 THR B N 1
ATOM 9114 C CA . THR C 1 231 ? 146.470 68.522 -12.458 1.00 12.20 231 THR B CA 1
ATOM 9115 C C . THR C 1 231 ? 145.772 68.476 -13.812 1.00 18.52 231 THR B C 1
ATOM 9116 O O . THR C 1 231 ? 145.508 67.400 -14.348 1.00 23.95 231 THR B O 1
ATOM 9120 N N . ASP C 1 232 ? 145.475 69.650 -14.358 1.00 21.83 232 ASP B N 1
ATOM 9121 C CA . ASP C 1 232 ? 144.788 69.749 -15.640 1.00 23.92 232 ASP B CA 1
ATOM 9122 C C . ASP C 1 232 ? 145.620 69.136 -16.762 1.00 19.69 232 ASP B C 1
ATOM 9123 O O . ASP C 1 232 ? 145.088 68.468 -17.649 1.00 16.83 232 ASP B O 1
ATOM 9128 N N . LYS C 1 233 ? 146.929 69.360 -16.718 1.00 11.13 233 LYS B N 1
ATOM 9129 C CA . LYS C 1 233 ? 147.818 68.819 -17.736 1.00 19.55 233 LYS B CA 1
ATOM 9130 C C . LYS C 1 233 ? 147.848 67.295 -17.658 1.00 19.54 233 LYS B C 1
ATOM 9131 O O . LYS C 1 233 ? 147.865 66.611 -18.681 1.00 23.73 233 LYS B O 1
ATOM 9137 N N . LYS C 1 234 ? 147.852 66.769 -16.437 1.00 21.81 234 LYS B N 1
ATOM 9138 C CA . LYS C 1 234 ? 147.816 65.327 -16.221 1.00 13.36 234 LYS B CA 1
ATOM 9139 C C . LYS C 1 234 ? 146.456 64.759 -16.624 1.00 24.62 234 LYS B C 1
ATOM 9140 O O . LYS C 1 234 ? 146.357 63.624 -17.091 1.00 21.83 234 LYS B O 1
ATOM 9146 N N . SER C 1 235 ? 145.410 65.559 -16.435 1.00 18.10 235 SER B N 1
ATOM 9147 C CA . SER C 1 235 ? 144.050 65.144 -16.766 1.00 19.03 235 SER B CA 1
ATOM 9148 C C . SER C 1 235 ? 143.823 65.060 -18.273 1.00 21.64 235 SER B C 1
ATOM 9149 O O . SER C 1 235 ? 142.925 64.353 -18.731 1.00 18.32 235 SER B O 1
ATOM 9152 N N . GLY C 1 236 ? 144.633 65.787 -19.037 1.00 17.80 236 GLY B N 1
ATOM 9153 C CA . GLY C 1 236 ? 144.512 65.796 -20.484 1.00 18.73 236 GLY B CA 1
ATOM 9154 C C . GLY C 1 236 ? 144.177 67.152 -21.077 1.00 18.33 236 GLY B C 1
ATOM 9155 O O . GLY C 1 236 ? 144.104 67.303 -22.297 1.00 20.27 236 GLY B O 1
ATOM 9156 N N . TYR C 1 237 ? 143.974 68.143 -20.216 1.00 19.30 237 TYR B N 1
ATOM 9157 C CA . TYR C 1 237 ? 143.724 69.505 -20.671 1.00 11.71 237 TYR B CA 1
ATOM 9158 C C . TYR C 1 237 ? 145.010 70.160 -21.164 1.00 19.32 237 TYR B C 1
ATOM 9159 O O . TYR C 1 237 ? 146.105 69.643 -20.941 1.00 18.44 237 TYR B O 1
ATOM 9168 N N . ILE C 1 238 ? 144.871 71.299 -21.834 1.00 17.35 238 ILE B N 1
ATOM 9169 C CA . ILE C 1 238 ? 146.025 72.056 -22.306 1.00 11.59 238 ILE B CA 1
ATOM 9170 C C . ILE C 1 238 ? 146.021 73.469 -21.734 1.00 17.60 238 ILE B C 1
ATOM 9171 O O . ILE C 1 238 ? 145.395 74.366 -22.296 1.00 22.55 238 ILE B O 1
ATOM 9176 N N . PRO C 1 239 ? 146.721 73.668 -20.607 1.00 24.61 239 PRO B N 1
ATOM 9177 C CA . PRO C 1 239 ? 146.838 74.991 -19.985 1.00 14.96 239 PRO B CA 1
ATOM 9178 C C . PRO C 1 239 ? 147.548 75.963 -20.918 1.00 17.11 239 PRO B C 1
ATOM 9179 O O . PRO C 1 239 ? 148.685 75.706 -21.309 1.00 25.28 239 PRO B O 1
ATOM 9183 N N . PHE C 1 240 ? 146.890 77.064 -21.268 1.00 19.96 240 PHE B N 1
ATOM 9184 C CA . PHE C 1 240 ? 147.420 77.947 -22.299 1.00 22.37 240 PHE B CA 1
ATOM 9185 C C . PHE C 1 240 ? 147.549 79.407 -21.872 1.00 16.24 240 PHE B C 1
ATOM 9186 O O . PHE C 1 240 ? 148.248 80.180 -22.526 1.00 22.05 240 PHE B O 1
ATOM 9194 N N . VAL C 1 241 ? 146.890 79.792 -20.784 1.00 10.14 241 VAL B N 1
ATOM 9195 C CA . VAL C 1 241 ? 146.976 81.179 -20.341 1.00 12.71 241 VAL B CA 1
ATOM 9196 C C . VAL C 1 241 ? 146.743 81.384 -18.846 1.00 13.42 241 VAL B C 1
ATOM 9197 O O . VAL C 1 241 ? 145.852 80.783 -18.245 1.00 13.25 241 VAL B O 1
ATOM 9201 N N . VAL C 1 242 ? 147.567 82.246 -18.259 1.00 15.66 242 VAL B N 1
ATOM 9202 C CA . VAL C 1 242 ? 147.369 82.719 -16.896 1.00 15.38 242 VAL B CA 1
ATOM 9203 C C . VAL C 1 242 ? 147.151 84.224 -16.915 1.00 16.54 242 VAL B C 1
ATOM 9204 O O . VAL C 1 242 ? 147.932 84.962 -17.515 1.00 22.52 242 VAL B O 1
ATOM 9208 N N . ILE C 1 243 ? 146.086 84.678 -16.267 1.00 14.76 243 ILE B N 1
ATOM 9209 C CA . ILE C 1 243 ? 145.796 86.102 -16.205 1.00 9.28 243 ILE B CA 1
ATOM 9210 C C . ILE C 1 243 ? 146.199 86.694 -14.865 1.00 10.69 243 ILE B C 1
ATOM 9211 O O . ILE C 1 243 ? 145.507 86.517 -13.862 1.00 16.27 243 ILE B O 1
ATOM 9216 N N . GLY C 1 244 ? 147.329 87.393 -14.853 1.00 13.95 244 GLY B N 1
ATOM 9217 C CA . GLY C 1 244 ? 147.760 88.109 -13.669 1.00 14.58 244 GLY B CA 1
ATOM 9218 C C . GLY C 1 244 ? 147.189 89.511 -13.690 1.00 16.22 244 GLY B C 1
ATOM 9219 O O . GLY C 1 244 ? 147.054 90.117 -14.752 1.00 23.72 244 GLY B O 1
ATOM 9220 N N . THR C 1 245 ? 146.853 90.034 -12.517 1.00 18.84 245 THR B N 1
ATOM 9221 C CA . THR C 1 245 ? 146.261 91.362 -12.432 1.00 25.03 245 THR B CA 1
ATOM 9222 C C . THR C 1 245 ? 147.178 92.347 -11.718 1.00 24.69 245 THR B C 1
ATOM 9223 O O . THR C 1 245 ? 147.689 92.065 -10.633 1.00 22.07 245 THR B O 1
ATOM 9227 N N . ALA C 1 246 ? 147.378 93.506 -12.337 1.00 17.28 246 ALA B N 1
ATOM 9228 C CA . ALA C 1 246 ? 148.164 94.574 -11.736 1.00 15.24 246 ALA B CA 1
ATOM 9229 C C . ALA C 1 246 ? 147.247 95.717 -11.323 1.00 19.32 246 ALA B C 1
ATOM 9230 O O . ALA C 1 246 ? 147.074 96.684 -12.065 1.00 25.57 246 ALA B O 1
ATOM 9232 N N . GLY C 1 247 ? 146.665 95.598 -10.134 1.00 19.92 247 GLY B N 1
ATOM 9233 C CA . GLY C 1 247 ? 145.704 96.572 -9.651 1.00 13.26 247 GLY B CA 1
ATOM 9234 C C . GLY C 1 247 ? 144.297 96.006 -9.612 1.00 13.13 247 GLY B C 1
ATOM 9235 O O . GLY C 1 247 ? 143.442 96.384 -10.411 1.00 29.78 247 GLY B O 1
ATOM 9236 N N . THR C 1 248 ? 144.067 95.087 -8.680 1.00 22.31 248 THR B N 1
ATOM 9237 C CA . THR C 1 248 ? 142.761 94.462 -8.497 1.00 22.51 248 THR B CA 1
ATOM 9238 C C . THR C 1 248 ? 141.650 95.493 -8.312 1.00 21.34 248 THR B C 1
ATOM 9239 O O . THR C 1 248 ? 141.851 96.527 -7.678 1.00 34.50 248 THR B O 1
ATOM 9243 N N . THR C 1 249 ? 140.484 95.206 -8.881 1.00 34.03 249 THR B N 1
ATOM 9244 C CA . THR C 1 249 ? 139.338 96.104 -8.795 1.00 36.10 249 THR B CA 1
ATOM 9245 C C . THR C 1 249 ? 138.925 96.382 -7.351 1.00 24.67 249 THR B C 1
ATOM 9246 O O . THR C 1 249 ? 138.550 97.503 -7.010 1.00 35.96 249 THR B O 1
ATOM 9250 N N . ASN C 1 250 ? 138.991 95.355 -6.510 1.00 22.85 250 ASN B N 1
ATOM 9251 C CA . ASN C 1 250 ? 138.586 95.481 -5.113 1.00 32.79 250 ASN B CA 1
ATOM 9252 C C . ASN C 1 250 ? 139.605 96.219 -4.246 1.00 25.25 250 ASN B C 1
ATOM 9253 O O . ASN C 1 250 ? 139.311 97.279 -3.695 1.00 22.83 250 ASN B O 1
ATOM 9258 N N . THR C 1 251 ? 140.802 95.654 -4.133 1.00 28.11 251 THR B N 1
ATOM 9259 C CA . THR C 1 251 ? 141.799 96.162 -3.198 1.00 18.20 251 THR B CA 1
ATOM 9260 C C . THR C 1 251 ? 142.968 96.857 -3.892 1.00 25.63 251 THR B C 1
ATOM 9261 O O . THR C 1 251 ? 143.719 97.599 -3.259 1.00 29.06 251 THR B O 1
ATOM 9265 N N . GLY C 1 252 ? 143.125 96.614 -5.189 1.00 27.48 252 GLY B N 1
ATOM 9266 C CA . GLY C 1 252 ? 144.205 97.228 -5.939 1.00 21.63 252 GLY B CA 1
ATOM 9267 C C . GLY C 1 252 ? 145.504 96.468 -5.763 1.00 21.67 252 GLY B C 1
ATOM 9268 O O . GLY C 1 252 ? 146.590 97.027 -5.915 1.00 30.30 252 GLY B O 1
ATOM 9269 N N . SER C 1 253 ? 145.386 95.184 -5.442 1.00 21.47 253 SER B N 1
ATOM 9270 C CA . SER C 1 253 ? 146.549 94.338 -5.214 1.00 21.67 253 SER B CA 1
ATOM 9271 C C . SER C 1 253 ? 147.244 93.977 -6.522 1.00 26.79 253 SER B C 1
ATOM 9272 O O . SER C 1 253 ? 146.669 94.110 -7.602 1.00 21.57 253 SER B O 1
ATOM 9275 N N . ILE C 1 254 ? 148.488 93.525 -6.415 1.00 16.68 254 ILE B N 1
ATOM 9276 C CA . ILE C 1 254 ? 149.261 93.147 -7.588 1.00 11.75 254 ILE B CA 1
ATOM 9277 C C . ILE C 1 254 ? 149.718 91.696 -7.474 1.00 17.59 254 ILE B C 1
ATOM 9278 O O . ILE C 1 254 ? 150.452 91.339 -6.553 1.00 26.39 254 ILE B O 1
ATOM 9283 N N . ASP C 1 255 ? 149.279 90.866 -8.414 1.00 18.09 255 ASP B N 1
ATOM 9284 C CA . ASP C 1 255 ? 149.673 89.463 -8.443 1.00 19.63 255 ASP B CA 1
ATOM 9285 C C . ASP C 1 255 ? 151.179 89.325 -8.621 1.00 20.11 255 ASP B C 1
ATOM 9286 O O . ASP C 1 255 ? 151.820 90.199 -9.207 1.00 26.13 255 ASP B O 1
ATOM 9291 N N . PRO C 1 256 ? 151.750 88.225 -8.111 1.00 14.14 256 PRO B N 1
ATOM 9292 C CA . PRO C 1 256 ? 153.185 87.979 -8.271 1.00 18.12 256 PRO B CA 1
ATOM 9293 C C . PRO C 1 256 ? 153.558 87.842 -9.742 1.00 18.82 256 PRO B C 1
ATOM 9294 O O . PRO C 1 256 ? 153.670 86.723 -10.243 1.00 24.37 256 PRO B O 1
ATOM 9298 N N . LEU C 1 257 ? 153.747 88.973 -10.416 1.00 11.71 257 LEU B N 1
ATOM 9299 C CA . LEU C 1 257 ? 154.012 88.992 -11.852 1.00 15.69 257 LEU B CA 1
ATOM 9300 C C . LEU C 1 257 ? 155.224 88.140 -12.212 1.00 24.18 257 LEU B C 1
ATOM 9301 O O . LEU C 1 257 ? 155.191 87.365 -13.167 1.00 30.42 257 LEU B O 1
ATOM 9306 N N . THR C 1 258 ? 156.292 88.293 -11.438 1.00 24.50 258 THR B N 1
ATOM 9307 C CA . THR C 1 258 ? 157.523 87.555 -11.675 1.00 25.73 258 THR B CA 1
ATOM 9308 C C . THR C 1 258 ? 157.307 86.054 -11.506 1.00 26.31 258 THR B C 1
ATOM 9309 O O . THR C 1 258 ? 157.744 85.258 -12.338 1.00 19.84 258 THR B O 1
ATOM 9313 N N . GLU C 1 259 ? 156.631 85.674 -10.426 1.00 27.08 259 GLU B N 1
ATOM 9314 C CA . GLU C 1 259 ? 156.371 84.267 -10.141 1.00 30.57 259 GLU B CA 1
ATOM 9315 C C . GLU C 1 259 ? 155.491 83.618 -11.207 1.00 24.73 259 GLU B C 1
ATOM 9316 O O . GLU C 1 259 ? 155.721 82.475 -11.600 1.00 25.51 259 GLU B O 1
ATOM 9322 N N . ILE C 1 260 ? 154.483 84.348 -11.670 1.00 23.08 260 ILE B N 1
ATOM 9323 C CA . ILE C 1 260 ? 153.582 83.832 -12.695 1.00 22.34 260 ILE B CA 1
ATOM 9324 C C . ILE C 1 260 ? 154.305 83.661 -14.027 1.00 27.33 260 ILE B C 1
ATOM 9325 O O . ILE C 1 260 ? 154.091 82.678 -14.738 1.00 23.26 260 ILE B O 1
ATOM 9330 N N . SER C 1 261 ? 155.165 84.620 -14.355 1.00 22.44 261 SER B N 1
ATOM 9331 C CA . SER C 1 261 ? 155.951 84.559 -15.581 1.00 11.84 261 SER B CA 1
ATOM 9332 C C . SER C 1 261 ? 156.855 83.329 -15.600 1.00 23.91 261 SER B C 1
ATOM 9333 O O . SER C 1 261 ? 157.013 82.680 -16.635 1.00 26.75 261 SER B O 1
ATOM 9336 N N . ALA C 1 262 ? 157.448 83.016 -14.452 1.00 18.83 262 ALA B N 1
ATOM 9337 C CA . ALA C 1 262 ? 158.315 81.849 -14.331 1.00 17.89 262 ALA B CA 1
ATOM 9338 C C . ALA C 1 262 ? 157.550 80.561 -14.623 1.00 22.88 262 ALA B C 1
ATOM 9339 O O . ALA C 1 262 ? 158.047 79.674 -15.318 1.00 22.77 262 ALA B O 1
ATOM 9341 N N . LEU C 1 263 ? 156.337 80.466 -14.086 1.00 21.08 263 LEU B N 1
ATOM 9342 C CA . LEU C 1 263 ? 155.485 79.303 -14.302 1.00 16.30 263 LEU B CA 1
ATOM 9343 C C . LEU C 1 263 ? 155.039 79.194 -15.757 1.00 31.50 263 LEU B C 1
ATOM 9344 O O . LEU C 1 263 ? 154.971 78.097 -16.313 1.00 29.74 263 LEU B O 1
ATOM 9349 N N . CYS C 1 264 ? 154.732 80.335 -16.368 1.00 21.46 264 CYS B N 1
ATOM 9350 C CA . CYS C 1 264 ? 154.273 80.367 -17.753 1.00 22.20 264 CYS B CA 1
ATOM 9351 C C . CYS C 1 264 ? 155.339 79.863 -18.724 1.00 24.57 264 CYS B C 1
ATOM 9352 O O . CYS C 1 264 ? 155.039 79.099 -19.641 1.00 27.68 264 CYS B O 1
ATOM 9355 N N . LYS C 1 265 ? 156.582 80.289 -18.522 1.00 16.10 265 LYS B N 1
ATOM 9356 C CA . LYS C 1 265 ? 157.683 79.835 -19.366 1.00 20.01 265 LYS B CA 1
ATOM 9357 C C . LYS C 1 265 ? 157.922 78.340 -19.185 1.00 19.16 265 LYS B C 1
ATOM 9358 O O . LYS C 1 265 ? 158.229 77.628 -20.141 1.00 25.97 265 LYS B O 1
ATOM 9364 N N . LYS C 1 266 ? 157.776 77.872 -17.951 1.00 21.07 266 LYS B N 1
ATOM 9365 C CA . LYS C 1 266 ? 157.980 76.466 -17.629 1.00 19.75 266 LYS B CA 1
ATOM 9366 C C . LYS C 1 266 ? 156.950 75.565 -18.304 1.00 22.76 266 LYS B C 1
ATOM 9367 O O . LYS C 1 266 ? 157.274 74.465 -18.749 1.00 23.01 266 LYS B O 1
ATOM 9373 N N . HIS C 1 267 ? 155.709 76.037 -18.379 1.00 21.41 267 HIS B N 1
ATOM 9374 C CA . HIS C 1 267 ? 154.613 75.212 -18.875 1.00 16.37 267 HIS B CA 1
ATOM 9375 C C . HIS C 1 267 ? 154.087 75.668 -20.238 1.00 20.33 267 HIS B C 1
ATOM 9376 O O . HIS C 1 267 ? 152.996 75.270 -20.652 1.00 9.87 267 HIS B O 1
ATOM 9383 N N . ASP C 1 268 ? 154.870 76.494 -20.928 1.00 13.69 268 ASP B N 1
ATOM 9384 C CA . ASP C 1 268 ? 154.536 76.943 -22.279 1.00 15.22 268 ASP B CA 1
ATOM 9385 C C . ASP C 1 268 ? 153.157 77.595 -22.346 1.00 21.43 268 ASP B C 1
ATOM 9386 O O . ASP C 1 268 ? 152.326 77.229 -23.177 1.00 19.91 268 ASP B O 1
ATOM 9391 N N . MET C 1 269 ? 152.918 78.559 -21.464 1.00 17.64 269 MET B N 1
ATOM 9392 C CA . MET C 1 269 ? 151.630 79.239 -21.412 1.00 13.33 269 MET B CA 1
ATOM 9393 C C . MET C 1 269 ? 151.750 80.725 -21.743 1.00 13.11 269 MET B C 1
ATOM 9394 O O . MET C 1 269 ? 152.828 81.310 -21.657 1.00 17.80 269 MET B O 1
ATOM 9399 N N . TRP C 1 270 ? 150.626 81.323 -22.124 1.00 18.16 270 TRP B N 1
ATOM 9400 C CA . TRP C 1 270 ? 150.557 82.749 -22.416 1.00 13.03 270 TRP B CA 1
ATOM 9401 C C . TRP C 1 270 ? 150.338 83.534 -21.129 1.00 14.57 270 TRP B C 1
ATOM 9402 O O . TRP C 1 270 ? 149.479 83.184 -20.320 1.00 17.11 270 TRP B O 1
ATOM 9413 N N . PHE C 1 271 ? 151.113 84.597 -20.941 1.00 18.44 271 PHE B N 1
ATOM 9414 C CA . PHE C 1 271 ? 150.956 85.446 -19.769 1.00 15.45 271 PHE B CA 1
ATOM 9415 C C . PHE C 1 271 ? 150.269 86.752 -20.142 1.00 23.00 271 PHE B C 1
ATOM 9416 O O . PHE C 1 271 ? 150.840 87.589 -20.843 1.00 21.45 271 PHE B O 1
ATOM 9424 N N . HIS C 1 272 ? 149.040 86.919 -19.667 1.00 13.42 272 HIS B N 1
ATOM 9425 C CA . HIS C 1 272 ? 148.312 88.161 -19.876 1.00 16.74 272 HIS B CA 1
ATOM 9426 C C . HIS C 1 272 ? 148.161 88.914 -18.565 1.00 14.33 272 HIS B C 1
ATOM 9427 O O . HIS C 1 272 ? 147.650 88.376 -17.584 1.00 21.56 272 HIS B O 1
ATOM 9434 N N . ILE C 1 273 ? 148.606 90.164 -18.553 1.00 18.41 273 ILE B N 1
ATOM 9435 C CA . ILE C 1 273 ? 148.435 91.004 -17.380 1.00 21.94 273 ILE B CA 1
ATOM 9436 C C . ILE C 1 273 ? 147.232 91.908 -17.576 1.00 20.73 273 ILE B C 1
ATOM 9437 O O . ILE C 1 273 ? 147.197 92.725 -18.497 1.00 19.93 273 ILE B O 1
ATOM 9442 N N . ASP C 1 274 ? 146.245 91.754 -16.703 1.00 15.11 274 ASP B N 1
ATOM 9443 C CA . ASP C 1 274 ? 145.085 92.627 -16.709 1.00 14.17 274 ASP B CA 1
ATOM 9444 C C . ASP C 1 274 ? 145.411 93.878 -15.899 1.00 20.04 274 ASP B C 1
ATOM 9445 O O . ASP C 1 274 ? 145.223 93.917 -14.682 1.00 29.41 274 ASP B O 1
ATOM 9450 N N . GLY C 1 275 ? 145.910 94.895 -16.596 1.00 20.23 275 GLY B N 1
ATOM 9451 C CA . GLY C 1 275 ? 146.304 96.143 -15.973 1.00 17.55 275 GLY B CA 1
ATOM 9452 C C . GLY C 1 275 ? 145.418 97.297 -16.395 1.00 20.17 275 GLY B C 1
ATOM 9453 O O . GLY C 1 275 ? 145.887 98.421 -16.567 1.00 23.80 275 GLY B O 1
ATOM 9454 N N . ALA C 1 276 ? 144.132 97.008 -16.570 1.00 22.67 276 ALA B N 1
ATOM 9455 C CA . ALA C 1 276 ? 143.154 98.010 -16.976 1.00 23.11 276 ALA B CA 1
ATOM 9456 C C . ALA C 1 276 ? 143.233 99.254 -16.098 1.00 23.91 276 ALA B C 1
ATOM 9457 O O . ALA C 1 276 ? 143.091 100.379 -16.578 1.00 31.85 276 ALA B O 1
ATOM 9459 N N . TYR C 1 277 ? 143.464 99.039 -14.807 1.00 24.05 277 TYR B N 1
ATOM 9460 C CA . TYR C 1 277 ? 143.542 100.129 -13.844 1.00 20.92 277 TYR B CA 1
ATOM 9461 C C . TYR C 1 277 ? 144.982 100.487 -13.473 1.00 22.70 277 TYR B C 1
ATOM 9462 O O . TYR C 1 277 ? 145.407 101.631 -13.635 1.00 25.40 277 TYR B O 1
ATOM 9471 N N . GLY C 1 278 ? 145.729 99.502 -12.987 1.00 23.07 278 GLY B N 1
ATOM 9472 C CA . GLY C 1 278 ? 147.029 99.755 -12.390 1.00 22.35 278 GLY B CA 1
ATOM 9473 C C . GLY C 1 278 ? 148.194 99.990 -13.334 1.00 25.48 278 GLY B C 1
ATOM 9474 O O . GLY C 1 278 ? 149.280 100.360 -12.891 1.00 29.92 278 GLY B O 1
ATOM 9475 N N . ALA C 1 279 ? 147.980 99.791 -14.630 1.00 24.68 279 ALA B N 1
ATOM 9476 C CA . ALA C 1 279 ? 149.063 99.930 -15.600 1.00 24.20 279 ALA B CA 1
ATOM 9477 C C . ALA C 1 279 ? 149.536 101.376 -15.725 1.00 29.16 279 ALA B C 1
ATOM 9478 O O . ALA C 1 279 ? 150.663 101.633 -16.151 1.00 29.78 279 ALA B O 1
ATOM 9480 N N . SER C 1 280 ? 148.675 102.315 -15.347 1.00 25.64 280 SER B N 1
ATOM 9481 C CA . SER C 1 280 ? 149.000 103.736 -15.432 1.00 26.87 280 SER B CA 1
ATOM 9482 C C . SER C 1 280 ? 150.082 104.128 -14.428 1.00 35.46 280 SER B C 1
ATOM 9483 O O . SER C 1 280 ? 150.724 105.170 -14.567 1.00 29.51 280 SER B O 1
ATOM 9486 N N . VAL C 1 281 ? 150.276 103.286 -13.419 1.00 30.41 281 VAL B N 1
ATOM 9487 C CA . VAL C 1 281 ? 151.289 103.521 -12.398 1.00 25.15 281 VAL B CA 1
ATOM 9488 C C . VAL C 1 281 ? 152.696 103.514 -13.002 1.00 26.84 281 VAL B C 1
ATOM 9489 O O . VAL C 1 281 ? 153.636 104.050 -12.417 1.00 27.21 281 VAL B O 1
ATOM 9493 N N . LEU C 1 282 ? 152.832 102.912 -14.179 1.00 23.12 282 LEU B N 1
ATOM 9494 C CA . LEU C 1 282 ? 154.111 102.889 -14.883 1.00 31.54 282 LEU B CA 1
ATOM 9495 C C . LEU C 1 282 ? 154.592 104.296 -15.234 1.00 34.30 282 LEU B C 1
ATOM 9496 O O . LEU C 1 282 ? 155.770 104.501 -15.525 1.00 36.87 282 LEU B O 1
ATOM 9501 N N . LEU C 1 283 ? 153.676 105.260 -15.209 1.00 35.53 283 LEU B N 1
ATOM 9502 C CA A LEU C 1 283 ? 154.021 106.647 -15.495 1.00 29.24 283 LEU B CA 1
ATOM 9503 C CA B LEU C 1 283 ? 154.017 106.650 -15.494 0.0000 29.34 283 LEU B CA 1
ATOM 9504 C C . LEU C 1 283 ? 154.408 107.399 -14.226 1.00 33.65 283 LEU B C 1
ATOM 9505 O O . LEU C 1 283 ? 154.769 108.575 -14.277 1.00 30.19 283 LEU B O 1
ATOM 9514 N N . SER C 1 284 ? 154.336 106.712 -13.091 1.00 33.38 284 SER B N 1
ATOM 9515 C CA . SER C 1 284 ? 154.694 107.316 -11.812 1.00 36.13 284 SER B CA 1
ATOM 9516 C C . SER C 1 284 ? 156.118 106.948 -11.409 1.00 38.10 284 SER B C 1
ATOM 9517 O O . SER C 1 284 ? 156.415 105.781 -11.155 1.00 31.32 284 SER B O 1
ATOM 9520 N N . PRO C 1 285 ? 157.007 107.953 -11.356 1.00 47.40 285 PRO B N 1
ATOM 9521 C CA . PRO C 1 285 ? 158.407 107.777 -10.954 1.00 32.74 285 PRO B CA 1
ATOM 9522 C C . PRO C 1 285 ? 158.537 107.135 -9.576 1.00 39.96 285 PRO B C 1
ATOM 9523 O O . PRO C 1 285 ? 159.476 106.377 -9.333 1.00 24.97 285 PRO B O 1
ATOM 9527 N N . LYS C 1 286 ? 157.597 107.445 -8.688 1.00 30.08 286 LYS B N 1
ATOM 9528 C CA . LYS C 1 286 ? 157.633 106.947 -7.317 1.00 28.55 286 LYS B CA 1
ATOM 9529 C C . LYS C 1 286 ? 157.254 105.472 -7.208 1.00 37.33 286 LYS B C 1
ATOM 9530 O O . LYS C 1 286 ? 157.894 104.711 -6.481 1.00 45.09 286 LYS B O 1
ATOM 9536 N N . TYR C 1 287 ? 156.210 105.077 -7.930 1.00 36.49 287 TYR B N 1
ATOM 9537 C CA . TYR C 1 287 ? 155.604 103.761 -7.743 1.00 34.26 287 TYR B CA 1
ATOM 9538 C C . TYR C 1 287 ? 155.735 102.805 -8.930 1.00 35.72 287 TYR B C 1
ATOM 9539 O O . TYR C 1 287 ? 155.197 101.699 -8.888 1.00 27.62 287 TYR B O 1
ATOM 9548 N N . LYS C 1 288 ? 156.435 103.221 -9.983 1.00 30.01 288 LYS B N 1
ATOM 9549 C CA . LYS C 1 288 ? 156.567 102.383 -11.175 1.00 32.13 288 LYS B CA 1
ATOM 9550 C C . LYS C 1 288 ? 157.200 101.034 -10.838 1.00 37.65 288 LYS B C 1
ATOM 9551 O O . LYS C 1 288 ? 157.029 100.056 -11.568 1.00 31.80 288 LYS B O 1
ATOM 9557 N N . SER C 1 289 ? 157.930 100.990 -9.727 1.00 38.86 289 SER B N 1
ATOM 9558 C CA . SER C 1 289 ? 158.581 99.766 -9.276 1.00 32.66 289 SER B CA 1
ATOM 9559 C C . SER C 1 289 ? 157.556 98.718 -8.848 1.00 31.88 289 SER B C 1
ATOM 9560 O O . SER C 1 289 ? 157.832 97.518 -8.890 1.00 25.24 289 SER B O 1
ATOM 9563 N N . LEU C 1 290 ? 156.378 99.178 -8.434 1.00 32.27 290 LEU B N 1
ATOM 9564 C CA . LEU C 1 290 ? 155.310 98.282 -7.997 1.00 28.06 290 LEU B CA 1
ATOM 9565 C C . LEU C 1 290 ? 154.886 97.320 -9.102 1.00 35.55 290 LEU B C 1
ATOM 9566 O O . LEU C 1 290 ? 154.438 96.207 -8.826 1.00 24.70 290 LEU B O 1
ATOM 9571 N N . LEU C 1 291 ? 155.024 97.757 -10.351 1.00 27.44 291 LEU B N 1
ATOM 9572 C CA . LEU C 1 291 ? 154.648 96.935 -11.495 1.00 24.02 291 LEU B CA 1
ATOM 9573 C C . LEU C 1 291 ? 155.867 96.299 -12.152 1.00 24.25 291 LEU B C 1
ATOM 9574 O O . LEU C 1 291 ? 155.917 96.155 -13.373 1.00 35.22 291 LEU B O 1
ATOM 9579 N N . THR C 1 292 ? 156.846 95.917 -11.341 1.00 31.48 292 THR B N 1
ATOM 9580 C CA . THR C 1 292 ? 158.043 95.270 -11.863 1.00 38.16 292 THR B CA 1
ATOM 9581 C C . THR C 1 292 ? 157.706 93.896 -12.427 1.00 30.52 292 THR B C 1
ATOM 9582 O O . THR C 1 292 ? 157.128 93.058 -11.735 1.00 34.92 292 THR B O 1
ATOM 9586 N N . GLY C 1 293 ? 158.062 93.674 -13.689 1.00 21.99 293 GLY B N 1
ATOM 9587 C CA . GLY C 1 293 ? 157.845 92.385 -14.321 1.00 34.87 293 GLY B CA 1
ATOM 9588 C C . GLY C 1 293 ? 156.781 92.373 -15.403 1.00 23.80 293 GLY B C 1
ATOM 9589 O O . GLY C 1 293 ? 156.499 91.325 -15.984 1.00 24.12 293 GLY B O 1
ATOM 9590 N N . THR C 1 294 ? 156.188 93.532 -15.678 1.00 20.41 294 THR B N 1
ATOM 9591 C CA . THR C 1 294 ? 155.151 93.634 -16.700 1.00 19.65 294 THR B CA 1
ATOM 9592 C C . THR C 1 294 ? 155.706 93.304 -18.081 1.00 21.44 294 THR B C 1
ATOM 9593 O O . THR C 1 294 ? 154.978 92.837 -18.957 1.00 22.14 294 THR B O 1
ATOM 9597 N N . GLY C 1 295 ? 156.997 93.551 -18.271 1.00 20.79 295 GLY B N 1
ATOM 9598 C CA . GLY C 1 295 ? 157.645 93.277 -19.541 1.00 19.67 295 GLY B CA 1
ATOM 9599 C C . GLY C 1 295 ? 157.754 91.793 -19.834 1.00 21.27 295 GLY B C 1
ATOM 9600 O O . GLY C 1 295 ? 158.026 91.393 -20.967 1.00 23.92 295 GLY B O 1
ATOM 9601 N N . LEU C 1 296 ? 157.546 90.974 -18.807 1.00 12.23 296 LEU B N 1
ATOM 9602 C CA . LEU C 1 296 ? 157.617 89.526 -18.958 1.00 24.90 296 LEU B CA 1
ATOM 9603 C C . LEU C 1 296 ? 156.332 88.962 -19.559 1.00 26.71 296 LEU B C 1
ATOM 9604 O O . LEU C 1 296 ? 156.311 87.835 -20.056 1.00 28.93 296 LEU B O 1
ATOM 9609 N N . ALA C 1 297 ? 155.265 89.755 -19.514 1.00 19.15 297 ALA B N 1
ATOM 9610 C CA . ALA C 1 297 ? 153.968 89.329 -20.027 1.00 25.69 297 ALA B CA 1
ATOM 9611 C C . ALA C 1 297 ? 153.956 89.307 -21.553 1.00 26.75 297 ALA B C 1
ATOM 9612 O O . ALA C 1 297 ? 154.758 89.980 -22.198 1.00 19.92 297 ALA B O 1
ATOM 9614 N N . ASP C 1 298 ? 153.040 88.529 -22.122 1.00 24.03 298 ASP B N 1
ATOM 9615 C CA . ASP C 1 298 ? 152.883 88.461 -23.572 1.00 18.30 298 ASP B CA 1
ATOM 9616 C C . ASP C 1 298 ? 151.868 89.489 -24.062 1.00 17.16 298 ASP B C 1
ATOM 9617 O O . ASP C 1 298 ? 151.884 89.892 -25.225 1.00 23.94 298 ASP B O 1
ATOM 9622 N N . SER C 1 299 ? 150.984 89.907 -23.163 1.00 14.79 299 SER B N 1
ATOM 9623 C CA . SER C 1 299 ? 149.990 90.922 -23.475 1.00 16.52 299 SER B CA 1
ATOM 9624 C C . SER C 1 299 ? 149.546 91.619 -22.195 1.00 23.51 299 SER B C 1
ATOM 9625 O O . SER C 1 299 ? 149.636 91.050 -21.108 1.00 14.59 299 SER B O 1
ATOM 9628 N N . ILE C 1 300 ? 149.068 92.851 -22.322 1.00 20.97 300 ILE B N 1
ATOM 9629 C CA . ILE C 1 300 ? 148.607 93.599 -21.160 1.00 19.74 300 ILE B CA 1
ATOM 9630 C C . ILE C 1 300 ? 147.530 94.606 -21.539 1.00 14.02 300 ILE B C 1
ATOM 9631 O O . ILE C 1 300 ? 147.614 95.257 -22.579 1.00 21.27 300 ILE B O 1
ATOM 9636 N N . SER C 1 301 ? 146.517 94.727 -20.689 1.00 14.96 301 SER B N 1
ATOM 9637 C CA . SER C 1 301 ? 145.460 95.704 -20.906 1.00 13.43 301 SER B CA 1
ATOM 9638 C C . SER C 1 301 ? 145.765 96.976 -20.126 1.00 16.06 301 SER B C 1
ATOM 9639 O O . SER C 1 301 ? 146.542 96.956 -19.172 1.00 22.71 301 SER B O 1
ATOM 9642 N N . TRP C 1 302 ? 145.152 98.080 -20.537 1.00 18.12 302 TRP B N 1
ATOM 9643 C CA . TRP C 1 302 ? 145.453 99.384 -19.963 1.00 17.01 302 TRP B CA 1
ATOM 9644 C C . TRP C 1 302 ? 144.375 100.388 -20.367 1.00 21.70 302 TRP B C 1
ATOM 9645 O O . TRP C 1 302 ? 144.282 100.778 -21.532 1.00 18.75 302 TRP B O 1
ATOM 9656 N N . ASP C 1 303 ? 143.564 100.805 -19.401 1.00 17.41 303 ASP B N 1
ATOM 9657 C CA . ASP C 1 303 ? 142.475 101.734 -19.676 1.00 26.98 303 ASP B CA 1
ATOM 9658 C C . ASP C 1 303 ? 142.895 103.175 -19.424 1.00 27.76 303 ASP B C 1
ATOM 9659 O O . ASP C 1 303 ? 143.380 103.513 -18.343 1.00 34.84 303 ASP B O 1
ATOM 9664 N N . ALA C 1 304 ? 142.705 104.020 -20.431 1.00 24.96 304 ALA B N 1
ATOM 9665 C CA . ALA C 1 304 ? 143.083 105.422 -20.332 1.00 22.36 304 ALA B CA 1
ATOM 9666 C C . ALA C 1 304 ? 141.971 106.254 -19.703 1.00 24.82 304 ALA B C 1
ATOM 9667 O O . ALA C 1 304 ? 142.240 107.277 -19.075 1.00 28.40 304 ALA B O 1
ATOM 9669 N N . HIS C 1 305 ? 140.724 105.808 -19.875 1.00 20.33 305 HIS B N 1
ATOM 9670 C CA . HIS C 1 305 ? 139.612 106.534 -19.271 1.00 26.94 305 HIS B CA 1
ATOM 9671 C C . HIS C 1 305 ? 139.537 106.234 -17.779 1.00 23.58 305 HIS B C 1
ATOM 9672 O O . HIS C 1 305 ? 138.587 106.629 -17.106 1.00 36.99 305 HIS B O 1
ATOM 9679 N N . LYS C 1 306 ? 140.556 105.564 -17.249 1.00 27.25 306 LYS B N 1
ATOM 9680 C CA . LYS C 1 306 ? 140.659 105.302 -15.820 1.00 32.92 306 LYS B CA 1
ATOM 9681 C C . LYS C 1 306 ? 141.684 106.222 -15.167 1.00 20.86 306 LYS B C 1
ATOM 9682 O O . LYS C 1 306 ? 141.339 107.290 -14.663 1.00 45.50 306 LYS B O 1
ATOM 9688 N N . TRP C 1 307 ? 142.946 105.806 -15.181 1.00 23.05 307 TRP B N 1
ATOM 9689 C CA . TRP C 1 307 ? 143.989 106.550 -14.485 1.00 27.93 307 TRP B CA 1
ATOM 9690 C C . TRP C 1 307 ? 144.881 107.324 -15.453 1.00 28.02 307 TRP B C 1
ATOM 9691 O O . TRP C 1 307 ? 145.978 107.751 -15.091 1.00 38.55 307 TRP B O 1
ATOM 9702 N N . LEU C 1 308 ? 144.409 107.499 -16.683 1.00 22.31 308 LEU B N 1
ATOM 9703 C CA . LEU C 1 308 ? 145.065 108.399 -17.626 1.00 23.87 308 LEU B CA 1
ATOM 9704 C C . LEU C 1 308 ? 144.152 109.580 -17.927 1.00 19.59 308 LEU B C 1
ATOM 9705 O O . LEU C 1 308 ? 144.424 110.379 -18.822 1.00 19.22 308 LEU B O 1
ATOM 9710 N N . PHE C 1 309 ? 143.070 109.678 -17.162 1.00 20.55 309 PHE B N 1
ATOM 9711 C CA . PHE C 1 309 ? 142.191 110.841 -17.185 1.00 28.78 309 PHE B CA 1
ATOM 9712 C C . PHE C 1 309 ? 141.607 111.124 -18.567 1.00 30.64 309 PHE B C 1
ATOM 9713 O O . PHE C 1 309 ? 141.704 112.240 -19.079 1.00 30.49 309 PHE B O 1
ATOM 9721 N N . GLN C 1 310 ? 141.001 110.104 -19.165 1.00 30.34 310 GLN B N 1
ATOM 9722 C CA . GLN C 1 310 ? 140.320 110.258 -20.443 1.00 21.58 310 GLN B CA 1
ATOM 9723 C C . GLN C 1 310 ? 138.825 110.023 -20.262 1.00 15.25 310 GLN B C 1
ATOM 9724 O O . GLN C 1 310 ? 138.393 109.480 -19.245 1.00 24.76 310 GLN B O 1
ATOM 9730 N N . THR C 1 311 ? 138.037 110.433 -21.248 1.00 28.70 311 THR B N 1
ATOM 9731 C CA . THR C 1 311 ? 136.601 110.189 -21.221 1.00 18.70 311 THR B CA 1
ATOM 9732 C C . THR C 1 311 ? 136.296 108.809 -21.787 1.00 22.45 311 THR B C 1
ATOM 9733 O O . THR C 1 311 ? 137.064 108.280 -22.591 1.00 33.02 311 THR B O 1
ATOM 9737 N N . TYR C 1 312 ? 135.181 108.222 -21.364 1.00 19.39 312 TYR B N 1
ATOM 9738 C CA . TYR C 1 312 ? 134.752 106.942 -21.914 1.00 15.13 312 TYR B CA 1
ATOM 9739 C C . TYR C 1 312 ? 134.479 107.088 -23.408 1.00 31.92 312 TYR B C 1
ATOM 9740 O O . TYR C 1 312 ? 133.788 108.017 -23.830 1.00 51.55 312 TYR B O 1
ATOM 9749 N N . GLY C 1 313 ? 135.025 106.180 -24.210 1.00 16.78 313 GLY B N 1
ATOM 9750 C CA . GLY C 1 313 ? 135.884 105.124 -23.713 1.00 9.30 313 GLY B CA 1
ATOM 9751 C C . GLY C 1 313 ? 137.170 105.046 -24.512 1.00 21.82 313 GLY B C 1
ATOM 9752 O O . GLY C 1 313 ? 137.156 105.110 -25.741 1.00 16.51 313 GLY B O 1
ATOM 9753 N N . CYS C 1 314 ? 138.287 104.905 -23.809 1.00 37.94 314 CYS B N 1
ATOM 9754 C CA . CYS C 1 314 ? 139.597 104.887 -24.446 1.00 18.75 314 CYS B CA 1
ATOM 9755 C C . CYS C 1 314 ? 140.534 103.942 -23.702 1.00 29.54 314 CYS B C 1
ATOM 9756 O O . CYS C 1 314 ? 141.181 104.330 -22.730 1.00 35.56 314 CYS B O 1
ATOM 9759 N N . ALA C 1 315 ? 140.594 102.698 -24.162 1.00 21.37 315 ALA B N 1
ATOM 9760 C CA . ALA C 1 315 ? 141.422 101.683 -23.522 1.00 21.12 315 ALA B CA 1
ATOM 9761 C C . ALA C 1 315 ? 142.412 101.095 -24.517 1.00 14.59 315 ALA B C 1
ATOM 9762 O O . ALA C 1 315 ? 142.201 101.155 -25.727 1.00 15.54 315 ALA B O 1
ATOM 9764 N N . MET C 1 316 ? 143.496 100.527 -24.001 1.00 17.48 316 MET B N 1
ATOM 9765 C CA . MET C 1 316 ? 144.544 99.987 -24.857 1.00 16.21 316 MET B CA 1
ATOM 9766 C C . MET C 1 316 ? 144.830 98.518 -24.573 1.00 21.65 316 MET B C 1
ATOM 9767 O O . MET C 1 316 ? 144.706 98.054 -23.440 1.00 15.94 316 MET B O 1
ATOM 9772 N N . VAL C 1 317 ? 145.199 97.787 -25.619 1.00 16.01 317 VAL B N 1
ATOM 9773 C CA . VAL C 1 317 ? 145.720 96.437 -25.463 1.00 20.94 317 VAL B CA 1
ATOM 9774 C C . VAL C 1 317 ? 147.092 96.364 -26.123 1.00 21.00 317 VAL B C 1
ATOM 9775 O O . VAL C 1 317 ? 147.255 96.767 -27.275 1.00 21.28 317 VAL B O 1
ATOM 9779 N N . LEU C 1 318 ? 148.077 95.862 -25.387 1.00 15.61 318 LEU B N 1
ATOM 9780 C CA . LEU C 1 318 ? 149.445 95.793 -25.887 1.00 16.08 318 LEU B CA 1
ATOM 9781 C C . LEU C 1 318 ? 149.978 94.366 -25.847 1.00 20.28 318 LEU B C 1
ATOM 9782 O O . LEU C 1 318 ? 149.833 93.671 -24.842 1.00 24.81 318 LEU B O 1
ATOM 9787 N N . VAL C 1 319 ? 150.587 93.932 -26.947 1.00 17.89 319 VAL B N 1
ATOM 9788 C CA . VAL C 1 319 ? 151.208 92.614 -27.013 1.00 24.73 319 VAL B CA 1
ATOM 9789 C C . VAL C 1 319 ? 152.708 92.739 -27.252 1.00 23.74 319 VAL B C 1
ATOM 9790 O O . VAL C 1 319 ? 153.162 93.677 -27.908 1.00 29.42 319 VAL B O 1
ATOM 9794 N N . LYS C 1 320 ? 153.474 91.792 -26.720 1.00 20.72 320 LYS B N 1
ATOM 9795 C CA . LYS C 1 320 ? 154.923 91.813 -26.876 1.00 19.78 320 LYS B CA 1
ATOM 9796 C C . LYS C 1 320 ? 155.318 91.559 -28.328 1.00 28.41 320 LYS B C 1
ATOM 9797 O O . LYS C 1 320 ? 156.286 92.134 -28.827 1.00 36.49 320 LYS B O 1
ATOM 9803 N N . ASP C 1 321 ? 154.561 90.696 -28.999 1.00 32.09 321 ASP B N 1
ATOM 9804 C CA . ASP C 1 321 ? 154.804 90.384 -30.403 1.00 28.86 321 ASP B CA 1
ATOM 9805 C C . ASP C 1 321 ? 153.561 90.686 -31.239 1.00 30.37 321 ASP B C 1
ATOM 9806 O O . ASP C 1 321 ? 152.549 89.994 -31.131 1.00 29.78 321 ASP B O 1
ATOM 9811 N N . ILE C 1 322 ? 153.643 91.721 -32.069 1.00 28.09 322 ILE B N 1
ATOM 9812 C CA . ILE C 1 322 ? 152.495 92.169 -32.851 1.00 31.33 322 ILE B CA 1
ATOM 9813 C C . ILE C 1 322 ? 152.015 91.113 -33.845 1.00 26.14 322 ILE B C 1
ATOM 9814 O O . ILE C 1 322 ? 150.867 91.148 -34.290 1.00 18.72 322 ILE B O 1
ATOM 9819 N N . ARG C 1 323 ? 152.893 90.177 -34.194 1.00 25.79 323 ARG B N 1
ATOM 9820 C CA . ARG C 1 323 ? 152.536 89.109 -35.122 1.00 25.08 323 ARG B CA 1
ATOM 9821 C C . ARG C 1 323 ? 151.392 88.261 -34.575 1.00 27.79 323 ARG B C 1
ATOM 9822 O O . ARG C 1 323 ? 150.618 87.678 -35.334 1.00 29.54 323 ARG B O 1
ATOM 9830 N N . ASN C 1 324 ? 151.291 88.200 -33.251 1.00 26.56 324 ASN B N 1
ATOM 9831 C CA . ASN C 1 324 ? 150.259 87.410 -32.594 1.00 28.36 324 ASN B CA 1
ATOM 9832 C C . ASN C 1 324 ? 148.873 88.027 -32.751 1.00 27.42 324 ASN B C 1
ATOM 9833 O O . ASN C 1 324 ? 147.871 87.313 -32.819 1.00 28.91 324 ASN B O 1
ATOM 9838 N N . LEU C 1 325 ? 148.821 89.354 -32.806 1.00 26.89 325 LEU B N 1
ATOM 9839 C CA . LEU C 1 325 ? 147.564 90.062 -33.023 1.00 32.46 325 LEU B CA 1
ATOM 9840 C C . LEU C 1 325 ? 147.135 89.959 -34.483 1.00 35.18 325 LEU B C 1
ATOM 9841 O O . LEU C 1 325 ? 145.946 89.871 -34.789 1.00 28.48 325 LEU B O 1
ATOM 9846 N N . PHE C 1 326 ? 148.118 89.959 -35.377 1.00 30.05 326 PHE B N 1
ATOM 9847 C CA . PHE C 1 326 ? 147.860 89.878 -36.809 1.00 34.60 326 PHE B CA 1
ATOM 9848 C C . PHE C 1 326 ? 147.315 88.503 -37.186 1.00 39.57 326 PHE B C 1
ATOM 9849 O O . PHE C 1 326 ? 146.505 88.375 -38.103 1.00 45.52 326 PHE B O 1
ATOM 9857 N N . HIS C 1 327 ? 147.767 87.478 -36.472 1.00 40.35 327 HIS B N 1
ATOM 9858 C CA . HIS C 1 327 ? 147.356 86.105 -36.743 1.00 35.76 327 HIS B CA 1
ATOM 9859 C C . HIS C 1 327 ? 145.883 85.861 -36.431 1.00 32.17 327 HIS B C 1
ATOM 9860 O O . HIS C 1 327 ? 145.220 85.066 -37.098 1.00 37.21 327 HIS B O 1
ATOM 9867 N N . SER C 1 328 ? 145.374 86.549 -35.416 1.00 35.71 328 SER B N 1
ATOM 9868 C CA . SER C 1 328 ? 144.022 86.302 -34.929 1.00 36.99 328 SER B CA 1
ATOM 9869 C C . SER C 1 328 ? 142.943 87.123 -35.631 1.00 30.47 328 SER B C 1
ATOM 9870 O O . SER C 1 328 ? 141.774 86.738 -35.624 1.00 31.16 328 SER B O 1
ATOM 9873 N N . PHE C 1 329 ? 143.320 88.249 -36.232 1.00 29.49 329 PHE B N 1
ATOM 9874 C CA . PHE C 1 329 ? 142.315 89.205 -36.691 1.00 3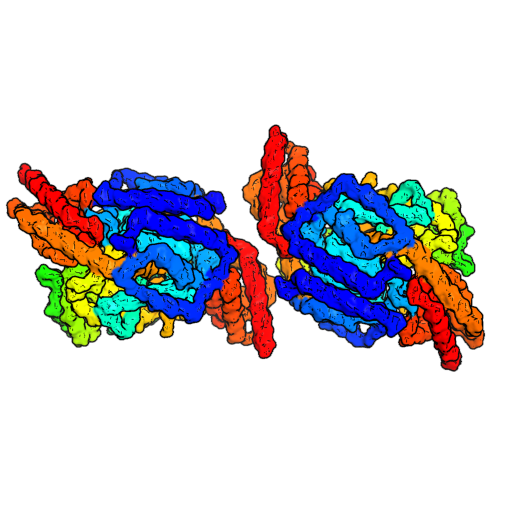7.64 329 PHE B CA 1
ATOM 9875 C C . PHE C 1 329 ? 142.443 89.690 -38.139 1.00 43.69 329 PHE B C 1
ATOM 9876 O O . PHE C 1 329 ? 141.626 90.495 -38.588 1.00 40.08 329 PHE B O 1
ATOM 9884 N N . HIS C 1 330 ? 143.446 89.218 -38.874 1.00 46.04 330 HIS B N 1
ATOM 9885 C CA . HIS C 1 330 ? 143.655 89.719 -40.232 1.00 41.55 330 HIS B CA 1
ATOM 9886 C C . HIS C 1 330 ? 142.629 89.146 -41.213 1.00 51.94 330 HIS B C 1
ATOM 9887 O O . HIS C 1 330 ? 142.192 88.003 -41.075 1.00 54.82 330 HIS B O 1
ATOM 9894 N N . VAL C 1 331 ? 142.248 89.955 -42.198 1.00 56.44 331 VAL B N 1
ATOM 9895 C CA . VAL C 1 331 ? 141.300 89.539 -43.229 1.00 57.12 331 VAL B CA 1
ATOM 9896 C C . VAL C 1 331 ? 141.727 90.068 -44.596 1.00 46.14 331 VAL B C 1
ATOM 9897 O O . VAL C 1 331 ? 142.432 91.072 -44.684 1.00 48.41 331 VAL B O 1
ATOM 9901 N N . ASN C 1 332 ? 141.294 89.392 -45.658 1.00 44.74 332 ASN B N 1
ATOM 9902 C CA . ASN C 1 332 ? 141.679 89.771 -47.017 1.00 63.88 332 ASN B CA 1
ATOM 9903 C C . ASN C 1 332 ? 140.544 89.636 -48.033 1.00 70.87 332 ASN B C 1
ATOM 9904 O O . ASN C 1 332 ? 140.646 88.855 -48.980 1.00 42.63 332 ASN B O 1
ATOM 9909 N N . PRO C 1 333 ? 139.461 90.407 -47.847 1.00 63.31 333 PRO B N 1
ATOM 9910 C CA . PRO C 1 333 ? 138.308 90.369 -48.754 1.00 74.84 333 PRO B CA 1
ATOM 9911 C C . PRO C 1 333 ? 138.602 91.011 -50.110 1.00 77.36 333 PRO B C 1
ATOM 9912 O O . PRO C 1 333 ? 139.656 91.623 -50.279 1.00 72.35 333 PRO B O 1
ATOM 9916 N N . GLU C 1 334 ? 137.681 90.866 -51.060 1.00 74.06 334 GLU B N 1
ATOM 9917 C CA . GLU C 1 334 ? 137.842 91.481 -52.375 1.00 59.83 334 GLU B CA 1
ATOM 9918 C C . GLU C 1 334 ? 137.828 92.999 -52.244 1.00 50.88 334 GLU B C 1
ATOM 9919 O O . GLU C 1 334 ? 138.640 93.691 -52.857 1.00 48.54 334 GLU B O 1
ATOM 9925 N N . TYR C 1 335 ? 136.895 93.512 -51.448 1.00 70.52 335 TYR B N 1
ATOM 9926 C CA . TYR C 1 335 ? 136.918 94.918 -51.070 1.00 60.27 335 TYR B CA 1
ATOM 9927 C C . TYR C 1 335 ? 138.050 95.118 -50.071 1.00 86.28 335 TYR B C 1
ATOM 9928 O O . TYR C 1 335 ? 138.575 94.147 -49.525 1.00 97.24 335 TYR B O 1
ATOM 9937 N N . LEU C 1 336 ? 138.425 96.371 -49.836 1.00 55.89 336 LEU B N 1
ATOM 9938 C CA . LEU C 1 336 ? 139.578 96.678 -48.997 1.00 71.05 336 LEU B CA 1
ATOM 9939 C C . LEU C 1 336 ? 140.850 96.128 -49.636 1.00 62.76 336 LEU B C 1
ATOM 9940 O O . LEU C 1 336 ? 141.818 95.806 -48.947 1.00 82.22 336 LEU B O 1
ATOM 9945 N N . LYS C 1 337 ? 140.833 96.016 -50.961 1.00 69.07 337 LYS B N 1
ATOM 9946 C CA . LYS C 1 337 ? 141.993 95.558 -51.714 1.00 65.14 337 LYS B CA 1
ATOM 9947 C C . LYS C 1 337 ? 142.942 96.718 -51.982 1.00 63.12 337 LYS B C 1
ATOM 9948 O O . LYS C 1 337 ? 144.160 96.547 -52.001 1.00 65.55 337 LYS B O 1
ATOM 9954 N N . ASP C 1 338 ? 142.371 97.902 -52.185 1.00 54.19 338 ASP B N 1
ATOM 9955 C CA . ASP C 1 338 ? 143.157 99.097 -52.457 1.00 59.71 338 ASP B CA 1
ATOM 9956 C C . ASP C 1 338 ? 143.635 99.745 -51.162 1.00 57.88 338 ASP B C 1
ATOM 9957 O O . ASP C 1 338 ? 144.348 100.748 -51.185 1.00 76.04 338 ASP B O 1
ATOM 9962 N N . LEU C 1 339 ? 143.237 99.164 -50.035 1.00 65.69 339 LEU B N 1
ATOM 9963 C CA . LEU C 1 339 ? 143.695 99.627 -48.731 1.00 59.91 339 LEU B CA 1
ATOM 9964 C C . LEU C 1 339 ? 144.590 98.577 -48.081 1.00 57.72 339 LEU B C 1
ATOM 9965 O O . LEU C 1 339 ? 144.560 98.391 -46.864 1.00 55.39 339 LEU B O 1
ATOM 9970 N N . GLU C 1 340 ? 145.381 97.898 -48.906 1.00 68.68 340 GLU B N 1
ATOM 9971 C CA . GLU C 1 340 ? 146.270 96.836 -48.443 1.00 70.49 340 GLU B CA 1
ATOM 9972 C C . GLU C 1 340 ? 145.478 95.684 -47.831 1.00 68.87 340 GLU B C 1
ATOM 9973 O O . GLU C 1 340 ? 144.934 94.843 -48.548 1.00 37.10 340 GLU B O 1
ATOM 9975 N N . ASP C 1 344 ? 154.181 94.770 -43.009 1.00 88.34 344 ASP B N 1
ATOM 9976 C CA . ASP C 1 344 ? 154.767 96.031 -43.447 1.00 108.04 344 ASP B CA 1
ATOM 9977 C C . ASP C 1 344 ? 154.170 97.213 -42.686 1.00 109.91 344 ASP B C 1
ATOM 9978 O O . ASP C 1 344 ? 154.763 97.708 -41.727 1.00 58.89 344 ASP B O 1
ATOM 9983 N N . ASN C 1 345 ? 152.997 97.663 -43.122 1.00 116.13 345 ASN B N 1
ATOM 9984 C CA . ASN C 1 345 ? 152.276 98.729 -42.438 1.00 95.01 345 ASN B CA 1
ATOM 9985 C C . ASN C 1 345 ? 150.878 98.254 -42.060 1.00 87.41 345 ASN B C 1
ATOM 9986 O O . ASN C 1 345 ? 149.938 98.366 -42.847 1.00 88.24 345 ASN B O 1
ATOM 9991 N N . VAL C 1 346 ? 150.751 97.725 -40.848 1.00 64.71 346 VAL B N 1
ATOM 9992 C CA . VAL C 1 346 ? 149.518 97.083 -40.406 1.00 63.43 346 VAL B CA 1
ATOM 9993 C C . VAL C 1 346 ? 148.329 98.035 -40.309 1.00 69.65 346 VAL B C 1
ATOM 9994 O O . VAL C 1 346 ? 148.456 99.164 -39.833 1.00 55.97 346 VAL B O 1
ATOM 9998 N N . ASN C 1 347 ? 147.174 97.567 -40.771 1.00 56.98 347 ASN B N 1
ATOM 9999 C CA . ASN C 1 347 ? 145.914 98.251 -40.516 1.00 51.43 347 ASN B CA 1
ATOM 10000 C C . ASN C 1 347 ? 145.380 97.838 -39.152 1.00 50.49 347 ASN B C 1
ATOM 10001 O O . ASN C 1 347 ? 145.551 96.693 -38.735 1.00 40.44 347 ASN B O 1
ATOM 10006 N N . THR C 1 348 ? 144.737 98.770 -38.456 1.00 53.67 348 THR B N 1
ATOM 10007 C CA . THR C 1 348 ? 144.205 98.486 -37.128 1.00 44.73 348 THR B CA 1
ATOM 10008 C C . THR C 1 348 ? 143.116 97.416 -37.182 1.00 48.29 348 THR B C 1
ATOM 10009 O O . THR C 1 348 ? 142.909 96.687 -36.210 1.00 38.19 348 THR B O 1
ATOM 10013 N N . TRP C 1 349 ? 142.431 97.308 -38.318 1.00 50.39 349 TRP B N 1
ATOM 10014 C CA . TRP C 1 349 ? 141.374 96.311 -38.455 1.00 32.63 349 TRP B CA 1
ATOM 10015 C C . TRP C 1 349 ? 141.958 94.900 -38.555 1.00 30.08 349 TRP B C 1
ATOM 10016 O O . TRP C 1 349 ? 141.272 93.915 -38.284 1.00 28.54 349 TRP B O 1
ATOM 10027 N N . ASP C 1 350 ? 143.228 94.809 -38.938 1.00 34.09 350 ASP B N 1
ATOM 10028 C CA . ASP C 1 350 ? 143.905 93.520 -39.021 1.00 41.64 350 ASP B CA 1
ATOM 10029 C C . ASP C 1 350 ? 144.494 93.134 -37.668 1.00 40.95 350 ASP B C 1
ATOM 10030 O O . ASP C 1 350 ? 145.034 92.040 -37.502 1.00 41.28 350 ASP B O 1
ATOM 10035 N N . ILE C 1 351 ? 144.384 94.042 -36.704 1.00 43.06 351 ILE B N 1
ATOM 10036 C CA . ILE C 1 351 ? 144.843 93.785 -35.345 1.00 31.57 351 ILE B CA 1
ATOM 10037 C C . ILE C 1 351 ? 143.637 93.536 -34.442 1.00 35.12 351 ILE B C 1
ATOM 10038 O O . ILE C 1 351 ? 143.779 93.280 -33.246 1.00 38.94 351 ILE B O 1
ATOM 10043 N N . GLY C 1 352 ? 142.448 93.619 -35.033 1.00 61.58 352 GLY B N 1
ATOM 10044 C CA . GLY C 1 352 ? 141.211 93.257 -34.362 1.00 29.27 352 GLY B CA 1
ATOM 10045 C C . GLY C 1 352 ? 140.808 94.128 -33.188 1.00 49.41 352 GLY B C 1
ATOM 10046 O O . GLY C 1 352 ? 141.589 94.943 -32.699 1.00 87.89 352 GLY B O 1
ATOM 10047 N N . MET C 1 353 ? 139.568 93.952 -32.744 1.00 56.54 353 MET B N 1
ATOM 10048 C CA . MET C 1 353 ? 138.658 93.021 -33.403 1.00 39.60 353 MET B CA 1
ATOM 10049 C C . MET C 1 353 ? 137.494 93.753 -34.063 1.00 37.12 353 MET B C 1
ATOM 10050 O O . MET C 1 353 ? 136.493 93.140 -34.432 1.00 40.03 353 MET B O 1
ATOM 10055 N N . GLU C 1 354 ? 137.630 95.066 -34.209 1.00 56.47 354 GLU B N 1
ATOM 10056 C CA . GLU C 1 354 ? 136.629 95.856 -34.912 1.00 38.00 354 GLU B CA 1
ATOM 10057 C C . GLU C 1 354 ? 137.205 96.394 -36.215 1.00 50.32 354 GLU B C 1
ATOM 10058 O O . GLU C 1 354 ? 138.420 96.387 -36.415 1.00 54.22 354 GLU B O 1
ATOM 10064 N N . LEU C 1 355 ? 136.328 96.860 -37.098 1.00 59.42 355 LEU B N 1
ATOM 10065 C CA . LEU C 1 355 ? 136.753 97.323 -38.414 1.00 57.93 355 LEU B CA 1
ATOM 10066 C C . LEU C 1 355 ? 136.603 98.837 -38.549 1.00 50.44 355 LEU B C 1
ATOM 10067 O O . LEU C 1 355 ? 137.566 99.529 -38.879 1.00 50.84 355 LEU B O 1
ATOM 10072 N N . THR C 1 356 ? 135.406 99.354 -38.290 1.00 44.01 356 THR B N 1
ATOM 10073 C CA . THR C 1 356 ? 135.221 100.801 -38.255 1.00 44.90 356 THR B CA 1
ATOM 10074 C C . THR C 1 356 ? 135.406 101.308 -36.833 1.00 51.32 356 THR B C 1
ATOM 10075 O O . THR C 1 356 ? 134.786 100.807 -35.894 1.00 43.85 356 THR B O 1
ATOM 10079 N N . ARG C 1 357 ? 136.264 102.310 -36.688 1.00 49.84 357 ARG B N 1
ATOM 10080 C CA . ARG C 1 357 ? 136.636 102.824 -35.380 1.00 27.98 357 ARG B CA 1
ATOM 10081 C C . ARG C 1 357 ? 136.861 104.327 -35.432 1.00 34.64 357 ARG B C 1
ATOM 10082 O O . ARG C 1 357 ? 137.362 104.846 -36.428 1.00 54.21 357 ARG B O 1
ATOM 10090 N N . PRO C 1 358 ? 136.490 105.036 -34.359 1.00 38.58 358 PRO B N 1
ATOM 10091 C CA . PRO C 1 358 ? 136.899 106.437 -34.256 1.00 32.26 358 PRO B CA 1
ATOM 10092 C C . PRO C 1 358 ? 138.322 106.538 -33.717 1.00 24.09 358 PRO B C 1
ATOM 10093 O O . PRO C 1 358 ? 138.781 105.614 -33.048 1.00 29.39 358 PRO B O 1
ATOM 10097 N N . ALA C 1 359 ? 139.011 107.636 -34.008 1.00 28.04 359 ALA B N 1
ATOM 10098 C CA . ALA C 1 359 ? 140.383 107.815 -33.545 1.00 22.84 359 ALA B CA 1
ATOM 10099 C C . ALA C 1 359 ? 140.419 108.006 -32.032 1.00 20.81 359 ALA B C 1
ATOM 10100 O O . ALA C 1 359 ? 140.647 109.111 -31.541 1.00 40.80 359 ALA B O 1
ATOM 10102 N N . ARG C 1 360 ? 140.194 106.918 -31.301 1.00 23.34 360 ARG B N 1
ATOM 10103 C CA . ARG C 1 360 ? 140.096 106.960 -29.844 1.00 21.07 360 ARG B CA 1
ATOM 10104 C C . ARG C 1 360 ? 141.363 107.470 -29.164 1.00 18.45 360 ARG B C 1
ATOM 10105 O O . ARG C 1 360 ? 141.292 108.175 -28.158 1.00 23.27 360 ARG B O 1
ATOM 10113 N N . GLY C 1 361 ? 142.518 107.108 -29.710 1.00 16.54 361 GLY B N 1
ATOM 10114 C CA . GLY C 1 361 ? 143.786 107.438 -29.089 1.00 19.71 361 GLY B CA 1
ATOM 10115 C C . GLY C 1 361 ? 144.200 108.890 -29.232 1.00 27.53 361 GLY B C 1
ATOM 10116 O O . GLY C 1 361 ? 145.062 109.369 -28.494 1.00 27.41 361 GLY B O 1
ATOM 10117 N N . LEU C 1 362 ? 143.586 109.593 -30.178 1.00 22.65 362 LEU B N 1
ATOM 10118 C CA . LEU C 1 362 ? 143.952 110.978 -30.455 1.00 27.48 362 LEU B CA 1
ATOM 10119 C C . LEU C 1 362 ? 143.708 111.889 -29.254 1.00 33.20 362 LEU B C 1
ATOM 10120 O O . LEU C 1 362 ? 144.504 112.788 -28.982 1.00 28.19 362 LEU B O 1
ATOM 10125 N N . LYS C 1 363 ? 142.610 111.660 -28.540 1.00 26.55 363 LYS B N 1
ATOM 10126 C CA . LYS C 1 363 ? 142.293 112.477 -27.375 1.00 23.67 363 LYS B CA 1
ATOM 10127 C C . LYS C 1 363 ? 143.307 112.235 -26.260 1.00 31.87 363 LYS B C 1
ATOM 10128 O O . LYS C 1 363 ? 143.529 113.100 -25.414 1.00 28.95 363 LYS B O 1
ATOM 10134 N N . LEU C 1 364 ? 143.921 111.057 -26.263 1.00 31.21 364 LEU B N 1
ATOM 10135 C CA . LEU C 1 364 ? 144.972 110.749 -25.300 1.00 28.69 364 LEU B CA 1
ATOM 10136 C C . LEU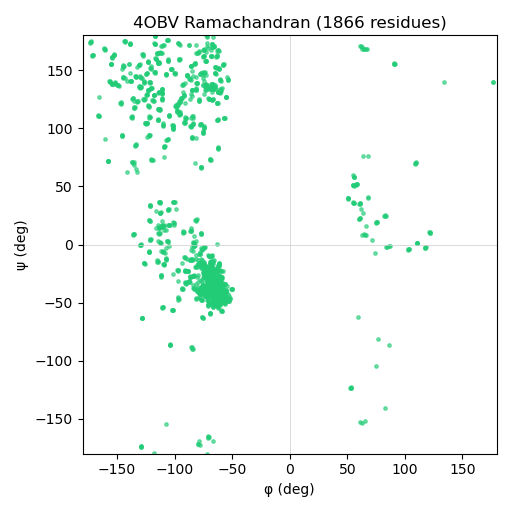 C 1 364 ? 146.269 111.454 -25.685 1.00 30.00 364 LEU B C 1
ATOM 10137 O O . LEU C 1 364 ? 147.026 111.899 -24.822 1.00 38.38 364 LEU B O 1
ATOM 10142 N N . TRP C 1 365 ? 146.515 111.552 -26.988 1.00 28.48 365 TRP B N 1
ATOM 10143 C CA . TRP C 1 365 ? 147.662 112.287 -27.506 1.00 25.83 365 TRP B CA 1
ATOM 10144 C C . TRP C 1 365 ? 147.575 113.755 -27.119 1.00 33.41 365 TRP B C 1
ATOM 10145 O O . TRP C 1 365 ? 148.544 114.339 -26.635 1.00 33.35 365 TRP B O 1
ATOM 10156 N N . LEU C 1 366 ? 146.403 114.343 -27.340 1.00 30.37 366 LEU B N 1
ATOM 10157 C CA . LEU C 1 366 ? 146.169 115.749 -27.035 1.00 34.66 366 LEU B CA 1
ATOM 10158 C C . LEU C 1 366 ? 146.467 116.066 -25.572 1.00 33.46 366 LEU B C 1
ATOM 10159 O O . LEU C 1 366 ? 147.085 117.085 -25.262 1.00 35.66 366 LEU B O 1
ATOM 10164 N N . THR C 1 367 ? 146.029 115.187 -24.676 1.00 28.09 367 THR B N 1
ATOM 10165 C CA . THR C 1 367 ? 146.251 115.379 -23.248 1.00 31.39 367 THR B CA 1
ATOM 10166 C C . THR C 1 367 ? 147.733 115.284 -22.900 1.00 34.55 367 THR B C 1
ATOM 10167 O O . THR C 1 367 ? 148.243 116.069 -22.101 1.00 33.12 367 THR B O 1
ATOM 10171 N N . LEU C 1 368 ? 148.419 114.318 -23.503 1.00 24.89 368 LEU B N 1
ATOM 10172 C CA . LEU C 1 368 ? 149.844 114.126 -23.258 1.00 29.44 368 LEU B CA 1
ATOM 10173 C C . LEU C 1 368 ? 150.657 115.325 -23.736 1.00 38.95 368 LEU B C 1
ATOM 10174 O O . LEU C 1 368 ? 151.673 115.674 -23.136 1.00 48.11 368 LEU B O 1
ATOM 10179 N N . GLN C 1 369 ? 150.203 115.956 -24.815 1.00 36.95 369 GLN B N 1
ATOM 10180 C CA . GLN C 1 369 ? 150.904 117.104 -25.380 1.00 38.49 369 GLN B CA 1
ATOM 10181 C C . GLN C 1 369 ? 150.653 118.368 -24.563 1.00 41.72 369 GLN B C 1
ATOM 10182 O O . GLN C 1 369 ? 151.573 119.144 -24.305 1.00 39.99 369 GLN B O 1
ATOM 10188 N N . VAL C 1 370 ? 149.403 118.569 -24.160 1.00 34.97 370 VAL B N 1
ATOM 10189 C CA . VAL C 1 370 ? 149.025 119.768 -23.424 1.00 29.99 370 VAL B CA 1
ATOM 10190 C C . VAL C 1 370 ? 149.488 119.724 -21.969 1.00 43.26 370 VAL B C 1
ATOM 10191 O O . VAL C 1 370 ? 149.967 120.725 -21.436 1.00 62.20 370 VAL B O 1
ATOM 10195 N N . LEU C 1 371 ? 149.345 118.565 -21.330 1.00 36.58 371 LEU B N 1
ATOM 10196 C CA . LEU C 1 371 ? 149.693 118.430 -19.918 1.00 31.34 371 LEU B CA 1
ATOM 10197 C C . LEU C 1 371 ? 151.116 117.924 -19.701 1.00 32.09 371 LEU B C 1
ATOM 10198 O O . LEU C 1 371 ? 151.807 118.372 -18.786 1.00 49.91 371 LEU B O 1
ATOM 10203 N N . GLY C 1 372 ? 151.553 116.991 -20.541 1.00 39.02 372 GLY B N 1
ATOM 10204 C CA . GLY C 1 372 ? 152.870 116.400 -20.388 1.00 28.91 372 GLY B CA 1
ATOM 10205 C C . GLY C 1 372 ? 152.845 115.160 -19.515 1.00 33.61 372 GLY B C 1
ATOM 10206 O O . GLY C 1 372 ? 151.942 114.988 -18.694 1.00 34.66 372 GLY B O 1
ATOM 10207 N N . SER C 1 373 ? 153.837 114.293 -19.694 1.00 26.64 373 SER B N 1
ATOM 10208 C CA . SER C 1 373 ? 153.899 113.029 -18.966 1.00 25.22 373 SER B CA 1
ATOM 10209 C C . SER C 1 373 ? 154.246 113.220 -17.490 1.00 39.95 373 SER B C 1
ATOM 10210 O O . SER C 1 373 ? 153.855 112.413 -16.647 1.00 38.04 373 SER B O 1
ATOM 10213 N N . ASP C 1 374 ? 154.976 114.287 -17.179 1.00 47.17 374 ASP B N 1
ATOM 10214 C CA . ASP C 1 374 ? 155.365 114.569 -15.800 1.00 36.40 374 ASP B CA 1
ATOM 10215 C C . ASP C 1 374 ? 154.155 114.920 -14.945 1.00 37.58 374 ASP B C 1
ATOM 10216 O O . ASP C 1 374 ? 153.980 114.384 -13.850 1.00 34.35 374 ASP B O 1
ATOM 10221 N N . LEU C 1 375 ? 153.323 115.823 -15.452 1.00 33.60 375 LEU B N 1
ATOM 10222 C CA . LEU C 1 375 ? 152.139 116.264 -14.726 1.00 30.86 375 LEU B CA 1
ATOM 10223 C C . LEU C 1 375 ? 151.157 115.115 -14.514 1.00 40.23 375 LEU B C 1
ATOM 10224 O O . LEU C 1 375 ? 150.573 114.979 -13.438 1.00 40.48 375 LEU B O 1
ATOM 10229 N N . ILE C 1 376 ? 150.979 114.291 -15.541 1.00 37.80 376 ILE B N 1
ATOM 10230 C CA . ILE C 1 376 ? 150.073 113.151 -15.454 1.00 46.13 376 ILE B CA 1
ATOM 10231 C C . ILE C 1 376 ? 150.577 112.123 -14.445 1.00 29.89 376 ILE B C 1
ATOM 10232 O O . ILE C 1 376 ? 149.792 111.526 -13.708 1.00 21.21 376 ILE B O 1
ATOM 10237 N N . GLY C 1 377 ? 151.891 111.920 -14.419 1.00 24.09 377 GLY B N 1
ATOM 10238 C CA . GLY C 1 377 ? 152.503 111.013 -13.465 1.00 31.68 377 GLY B CA 1
ATOM 10239 C C . GLY C 1 377 ? 152.287 111.455 -12.030 1.00 41.30 377 GLY B C 1
ATOM 10240 O O . GLY C 1 377 ? 151.999 110.640 -11.153 1.00 30.95 377 GLY B O 1
ATOM 10241 N N . SER C 1 378 ? 152.420 112.756 -11.793 1.00 43.60 378 SER B N 1
ATOM 10242 C CA . SER C 1 378 ? 152.255 113.310 -10.455 1.00 46.36 378 SER B CA 1
ATOM 10243 C C . SER C 1 378 ? 150.787 113.291 -10.039 1.00 39.64 378 SER B C 1
ATOM 10244 O O . SER C 1 378 ? 150.468 113.088 -8.866 1.00 36.18 378 SER B O 1
ATOM 10247 N N . ALA C 1 379 ? 149.898 113.507 -11.005 1.00 25.48 379 ALA B N 1
ATOM 10248 C CA . ALA C 1 379 ? 148.463 113.473 -10.746 1.00 27.80 379 ALA B CA 1
ATOM 10249 C C . ALA C 1 379 ? 148.022 112.077 -10.319 1.00 32.46 379 ALA B C 1
ATOM 10250 O O . ALA C 1 379 ? 147.095 111.922 -9.523 1.00 35.70 379 ALA B O 1
ATOM 10252 N N . ILE C 1 380 ? 148.694 111.063 -10.854 1.00 34.04 380 ILE B N 1
ATOM 10253 C CA . ILE C 1 380 ? 148.441 109.681 -10.465 1.00 37.55 380 ILE B CA 1
ATOM 10254 C C . ILE C 1 380 ? 148.944 109.425 -9.049 1.00 26.98 380 ILE B C 1
ATOM 10255 O O . ILE C 1 380 ? 148.285 108.755 -8.253 1.00 21.74 380 ILE B O 1
ATOM 10260 N N . GLU C 1 381 ? 150.121 109.964 -8.748 1.00 34.16 381 GLU B N 1
ATOM 10261 C CA . GLU C 1 381 ? 150.729 109.821 -7.430 1.00 29.19 381 GLU B CA 1
ATOM 10262 C C . GLU C 1 381 ? 149.859 110.463 -6.354 1.00 27.52 381 GLU B C 1
ATOM 10263 O O . GLU C 1 381 ? 149.865 110.036 -5.200 1.00 32.13 381 GLU B O 1
ATOM 10269 N N . HIS C 1 382 ? 149.113 111.491 -6.744 1.00 22.37 382 HIS B N 1
ATOM 10270 C CA . HIS C 1 382 ? 148.187 112.160 -5.840 1.00 21.30 382 HIS B CA 1
ATOM 10271 C C . HIS C 1 382 ? 147.081 111.203 -5.405 1.00 26.28 382 HIS B C 1
ATOM 10272 O O . HIS C 1 382 ? 146.537 111.324 -4.308 1.00 29.52 382 HIS B O 1
ATOM 10279 N N . GLY C 1 383 ? 146.751 110.256 -6.278 1.00 33.16 383 GLY B N 1
ATOM 10280 C CA . GLY C 1 383 ? 145.741 109.257 -5.979 1.00 26.98 383 GLY B CA 1
ATOM 10281 C C . GLY C 1 383 ? 146.170 108.366 -4.831 1.00 20.33 383 GLY B C 1
ATOM 10282 O O . GLY C 1 383 ? 145.376 108.065 -3.940 1.00 17.60 383 GLY B O 1
ATOM 10283 N N . PHE C 1 384 ? 147.429 107.940 -4.861 1.00 25.72 384 PHE B N 1
ATOM 10284 C CA . PHE C 1 384 ? 148.012 107.173 -3.766 1.00 26.80 384 PHE B CA 1
ATOM 10285 C C . PHE C 1 384 ? 147.870 107.936 -2.459 1.00 32.02 384 PHE B C 1
ATOM 10286 O O . PHE C 1 384 ? 147.500 107.373 -1.429 1.00 23.07 384 PHE B O 1
ATOM 10294 N N . GLN C 1 385 ? 148.171 109.230 -2.518 1.00 28.11 385 GLN B N 1
ATOM 10295 C CA . GLN C 1 385 ? 148.170 110.080 -1.338 1.00 31.57 385 GLN B CA 1
ATOM 10296 C C . GLN C 1 385 ? 146.770 110.259 -0.759 1.00 32.37 385 GLN B C 1
ATOM 10297 O O . GLN C 1 385 ? 146.596 110.311 0.459 1.00 32.86 385 GLN B O 1
ATOM 10303 N N . LEU C 1 386 ? 145.776 110.350 -1.636 1.00 27.35 386 LEU B N 1
ATOM 10304 C CA . LEU C 1 386 ? 144.392 110.535 -1.210 1.00 29.43 386 LEU B CA 1
ATOM 10305 C C . LEU C 1 386 ? 143.889 109.356 -0.381 1.00 30.16 386 LEU B C 1
ATOM 10306 O O . LEU C 1 386 ? 143.154 109.537 0.589 1.00 28.84 386 LEU B O 1
ATOM 10311 N N . ALA C 1 387 ? 144.291 108.149 -0.764 1.00 29.64 387 ALA B N 1
ATOM 10312 C CA . ALA C 1 387 ? 143.871 106.947 -0.053 1.00 31.54 387 ALA B CA 1
ATOM 10313 C C . ALA C 1 387 ? 144.586 106.828 1.287 1.00 37.03 387 ALA B C 1
ATOM 10314 O O . ALA C 1 387 ? 143.997 106.394 2.278 1.00 26.50 387 ALA B O 1
ATOM 10316 N N . VAL C 1 388 ? 145.859 107.213 1.308 1.00 21.51 388 VAL B N 1
ATOM 10317 C CA . VAL C 1 388 ? 146.650 107.180 2.533 1.00 30.82 388 VAL B CA 1
ATOM 10318 C C . VAL C 1 388 ? 146.066 108.141 3.562 1.00 33.07 388 VAL B C 1
ATOM 10319 O O . VAL C 1 388 ? 146.036 107.844 4.756 1.00 30.23 388 VAL B O 1
ATOM 10323 N N . TRP C 1 389 ? 145.603 109.294 3.089 1.00 31.64 389 TRP B N 1
ATOM 10324 C CA . TRP C 1 389 ? 144.955 110.273 3.952 1.00 32.84 389 TRP B CA 1
ATOM 10325 C C . TRP C 1 389 ? 143.681 109.692 4.554 1.00 29.87 389 TRP B C 1
ATOM 10326 O O . TRP C 1 389 ? 143.338 109.976 5.701 1.00 41.92 389 TRP B O 1
ATOM 10337 N N . ALA C 1 390 ? 142.984 108.877 3.771 1.00 33.96 390 ALA B N 1
ATOM 10338 C CA . ALA C 1 390 ? 141.779 108.208 4.242 1.00 38.02 390 ALA B CA 1
ATOM 10339 C C . ALA C 1 390 ? 142.113 107.204 5.341 1.00 31.55 390 ALA B C 1
ATOM 10340 O O . ALA C 1 390 ? 141.371 107.059 6.311 1.00 35.49 390 ALA B O 1
ATOM 10342 N N . GLU C 1 391 ? 143.238 106.514 5.181 1.00 26.98 391 GLU B N 1
ATOM 10343 C CA . GLU C 1 391 ? 143.666 105.510 6.148 1.00 39.44 391 GLU B CA 1
ATOM 10344 C C . GLU C 1 391 ? 144.125 106.154 7.453 1.00 46.26 391 GLU B C 1
ATOM 10345 O O . GLU C 1 391 ? 143.821 105.662 8.541 1.00 37.91 391 GLU B O 1
ATOM 10351 N N . GLU C 1 392 ? 144.858 107.257 7.334 1.00 39.69 392 GLU B N 1
ATOM 10352 C CA . GLU C 1 392 ? 145.356 107.978 8.500 1.00 35.64 392 GLU B CA 1
ATOM 10353 C C . GLU C 1 392 ? 144.213 108.545 9.335 1.00 34.87 392 GLU B C 1
ATOM 10354 O O . GLU C 1 392 ? 144.333 108.689 10.551 1.00 42.43 392 GLU B O 1
ATOM 10360 N N . ALA C 1 393 ? 143.105 108.863 8.674 1.00 37.41 393 ALA B N 1
ATOM 10361 C CA . ALA C 1 393 ? 141.939 109.423 9.347 1.00 32.57 393 ALA B CA 1
ATOM 10362 C C . ALA C 1 393 ? 141.088 108.342 10.009 1.00 35.23 393 ALA B C 1
ATOM 10363 O O . ALA C 1 393 ? 140.288 108.630 10.899 1.00 40.98 393 ALA B O 1
ATOM 10365 N N . LEU C 1 394 ? 141.266 107.098 9.575 1.00 35.88 394 LEU B N 1
ATOM 10366 C CA . LEU C 1 394 ? 140.478 105.987 10.102 1.00 43.26 394 LEU B CA 1
ATOM 10367 C C . LEU C 1 394 ? 141.129 105.332 11.315 1.00 44.75 394 LEU B C 1
ATOM 10368 O O . LEU C 1 394 ? 140.440 104.863 12.222 1.00 43.56 394 LEU B O 1
ATOM 10373 N N . ASN C 1 395 ? 142.458 105.303 11.320 1.00 46.24 395 ASN B N 1
ATOM 10374 C CA . ASN C 1 395 ? 143.224 104.612 12.355 1.00 55.76 395 ASN B CA 1
ATOM 10375 C C . ASN C 1 395 ? 142.892 105.019 13.790 1.00 53.00 395 ASN B C 1
ATOM 10376 O O . ASN C 1 395 ? 142.673 104.157 14.642 1.00 54.38 395 ASN B O 1
ATOM 10381 N N . PRO C 1 396 ? 142.845 106.332 14.065 1.00 53.89 396 PRO B N 1
ATOM 10382 C CA . PRO C 1 396 ? 142.613 106.761 15.448 1.00 38.35 396 PRO B CA 1
ATOM 10383 C C . PRO C 1 396 ? 141.168 106.569 15.904 1.00 29.56 396 PRO B C 1
ATOM 10384 O O . PRO C 1 396 ? 140.918 106.469 17.105 1.00 49.56 396 PRO B O 1
ATOM 10388 N N . LYS C 1 397 ? 140.233 106.510 14.962 1.00 35.55 397 LYS B N 1
ATOM 10389 C CA . LYS C 1 397 ? 138.824 106.357 15.309 1.00 37.34 397 LYS B CA 1
ATOM 10390 C C . LYS C 1 397 ? 138.525 104.934 15.777 1.00 43.35 397 LYS B C 1
ATOM 10391 O O . LYS C 1 397 ? 138.967 103.959 15.172 1.00 44.93 397 LYS B O 1
ATOM 10397 N N . LYS C 1 398 ? 137.770 104.832 16.864 1.00 54.89 398 LYS B N 1
ATOM 10398 C CA . LYS C 1 398 ? 137.468 103.557 17.496 1.00 59.53 398 LYS B CA 1
ATOM 10399 C C . LYS C 1 398 ? 136.449 102.743 16.697 1.00 54.66 398 LYS B C 1
ATOM 10400 O O . LYS C 1 398 ? 135.557 103.299 16.048 1.00 35.80 398 LYS B O 1
ATOM 10406 N N . ASP C 1 399 ? 136.594 101.423 16.756 1.00 46.85 399 ASP B N 1
ATOM 10407 C CA . ASP C 1 399 ? 135.682 100.496 16.093 1.00 56.35 399 ASP B CA 1
ATOM 10408 C C . ASP C 1 399 ? 135.716 100.584 14.567 1.00 44.00 399 ASP B C 1
ATOM 10409 O O . ASP C 1 399 ? 134.892 99.968 13.891 1.00 39.49 399 ASP B O 1
ATOM 10414 N N . TRP C 1 400 ? 136.665 101.341 14.026 1.00 37.97 400 TRP B N 1
ATOM 10415 C CA . TRP C 1 400 ? 136.856 101.390 12.580 1.00 28.59 400 TRP B CA 1
ATOM 10416 C C . TRP C 1 400 ? 137.982 100.451 12.167 1.00 41.06 400 TRP B C 1
ATOM 10417 O O . TRP C 1 400 ? 139.121 100.589 12.615 1.00 48.47 400 TRP B O 1
ATOM 10428 N N . GLU C 1 401 ? 137.645 99.496 11.308 1.00 44.75 401 GLU B N 1
ATOM 10429 C CA . GLU C 1 401 ? 138.546 98.409 10.951 1.00 30.50 401 GLU B CA 1
ATOM 10430 C C . GLU C 1 401 ? 139.028 98.515 9.507 1.00 37.20 401 GLU B C 1
ATOM 10431 O O . GLU C 1 401 ? 138.228 98.687 8.587 1.00 37.14 401 GLU B O 1
ATOM 10437 N N . ILE C 1 402 ? 140.339 98.413 9.313 1.00 33.52 402 ILE B N 1
ATOM 10438 C CA . ILE C 1 402 ? 140.917 98.425 7.974 1.00 28.13 402 ILE B CA 1
ATOM 10439 C C . ILE C 1 402 ? 141.012 97.006 7.421 1.00 37.84 402 ILE B C 1
ATOM 10440 O O . ILE C 1 402 ? 141.832 96.208 7.875 1.00 27.72 402 ILE B O 1
ATOM 10445 N N . VAL C 1 403 ? 140.171 96.698 6.438 1.00 33.05 403 VAL B N 1
ATOM 10446 C CA . VAL C 1 403 ? 140.146 95.365 5.844 1.00 25.16 403 VAL B CA 1
ATOM 10447 C C . VAL C 1 403 ? 141.293 95.194 4.857 1.00 29.52 403 VAL B C 1
ATOM 10448 O O . VAL C 1 403 ? 141.941 94.148 4.814 1.00 30.86 403 VAL B O 1
ATOM 10452 N N . SER C 1 404 ? 141.533 96.229 4.059 1.00 35.30 404 SER B N 1
ATOM 10453 C CA . SER C 1 404 ? 142.701 96.279 3.190 1.00 26.78 404 SER B CA 1
ATOM 10454 C C . SER C 1 404 ? 143.308 97.675 3.260 1.00 24.10 404 SER B C 1
ATOM 10455 O O . SER C 1 404 ? 142.622 98.667 3.015 1.00 26.19 404 SER B O 1
ATOM 10458 N N . PRO C 1 405 ? 144.603 97.756 3.592 1.00 23.55 405 PRO B N 1
ATOM 10459 C CA . PRO C 1 405 ? 145.283 99.042 3.784 1.00 35.55 405 PRO B CA 1
ATOM 10460 C C . PRO C 1 405 ? 145.303 99.899 2.521 1.00 30.10 405 PRO B C 1
ATOM 10461 O O . PRO C 1 405 ? 144.992 99.404 1.437 1.00 29.30 405 PRO B O 1
ATOM 10465 N N . ALA C 1 406 ? 145.660 101.173 2.672 1.00 35.95 406 ALA B N 1
ATOM 10466 C CA . ALA C 1 406 ? 145.743 102.084 1.537 1.00 31.93 406 ALA B CA 1
ATOM 10467 C C . ALA C 1 406 ? 146.695 101.520 0.491 1.00 26.59 406 ALA B C 1
ATOM 10468 O O . ALA C 1 406 ? 147.910 101.482 0.690 1.00 23.90 406 ALA B O 1
ATOM 10470 N N . GLN C 1 407 ? 146.129 101.074 -0.624 1.00 31.39 407 GLN B N 1
ATOM 10471 C CA . GLN C 1 407 ? 146.900 100.377 -1.640 1.00 24.29 407 GLN B CA 1
ATOM 10472 C C . GLN C 1 407 ? 146.522 100.853 -3.037 1.00 23.41 407 GLN B C 1
ATOM 10473 O O . GLN C 1 407 ? 145.429 100.570 -3.525 1.00 38.23 407 GLN B O 1
ATOM 10479 N N . MET C 1 408 ? 147.441 101.574 -3.671 1.00 31.70 408 MET B N 1
ATOM 10480 C CA . MET C 1 408 ? 147.241 102.074 -5.026 1.00 24.48 408 MET B CA 1
ATOM 10481 C C . MET C 1 408 ? 145.964 102.909 -5.137 1.00 30.52 408 MET B C 1
ATOM 10482 O O . MET C 1 408 ? 145.073 102.598 -5.928 1.00 29.10 408 MET B O 1
ATOM 10487 N N . ALA C 1 409 ? 145.890 103.968 -4.335 1.00 35.47 409 ALA B N 1
ATOM 10488 C CA . ALA C 1 409 ? 144.744 104.876 -4.333 1.00 17.75 409 ALA B CA 1
ATOM 10489 C C . ALA C 1 409 ? 143.446 104.157 -3.979 1.00 18.92 409 ALA B C 1
ATOM 10490 O O . ALA C 1 409 ? 142.358 104.627 -4.309 1.00 20.51 409 ALA B O 1
ATOM 10492 N N . MET C 1 410 ? 143.563 103.021 -3.302 1.00 21.67 410 MET B N 1
ATOM 10493 C CA . MET C 1 410 ? 142.405 102.183 -3.022 1.00 25.47 410 MET B CA 1
ATOM 10494 C C . MET C 1 410 ? 142.454 101.656 -1.591 1.00 27.11 410 MET B C 1
ATOM 10495 O O . MET C 1 410 ? 143.521 101.291 -1.099 1.00 29.36 410 MET B O 1
ATOM 10500 N N . ILE C 1 411 ? 141.302 101.616 -0.927 1.00 22.03 411 ILE B N 1
ATOM 10501 C CA . ILE C 1 411 ? 141.239 101.157 0.459 1.00 19.43 411 ILE B CA 1
ATOM 10502 C C . ILE C 1 411 ? 139.855 100.638 0.855 1.00 19.84 411 ILE B C 1
ATOM 10503 O O . ILE C 1 411 ? 138.833 101.198 0.460 1.00 22.85 411 ILE B O 1
ATOM 10508 N N . ASN C 1 412 ? 139.835 99.559 1.633 1.00 20.98 412 ASN B N 1
ATOM 10509 C CA . ASN C 1 412 ? 138.587 98.961 2.101 1.00 23.90 412 ASN B CA 1
ATOM 10510 C C . ASN C 1 412 ? 138.505 98.937 3.624 1.00 33.44 412 ASN B C 1
ATOM 10511 O O . ASN C 1 412 ? 139.469 98.576 4.298 1.00 42.68 412 ASN B O 1
ATOM 10516 N N . PHE C 1 413 ? 137.350 99.320 4.160 1.00 33.80 413 PHE B N 1
ATOM 10517 C CA . PHE C 1 413 ? 137.180 99.443 5.604 1.00 29.15 413 PHE B CA 1
ATOM 10518 C C . PHE C 1 413 ? 135.724 99.272 6.030 1.00 25.24 413 PHE B C 1
ATOM 10519 O O . PHE C 1 413 ? 134.808 99.418 5.223 1.00 30.51 413 PHE B O 1
ATOM 10527 N N . ARG C 1 414 ? 135.519 98.974 7.308 1.00 29.03 414 ARG B N 1
ATOM 10528 C CA . ARG C 1 414 ? 134.175 98.795 7.843 1.00 27.18 414 ARG B CA 1
ATOM 10529 C C . ARG C 1 414 ? 134.070 99.314 9.273 1.00 43.06 414 ARG B C 1
ATOM 10530 O O . ARG C 1 414 ? 135.062 99.363 10.004 1.00 27.98 414 ARG B O 1
ATOM 10538 N N . TYR C 1 415 ? 132.859 99.694 9.666 1.00 39.76 415 TYR B N 1
ATOM 10539 C CA . TYR C 1 415 ? 132.580 100.080 11.042 1.00 36.91 415 TYR B CA 1
ATOM 10540 C C . TYR C 1 415 ? 132.023 98.876 11.795 1.00 36.78 415 TYR B C 1
ATOM 10541 O O . TYR C 1 415 ? 130.930 98.398 11.491 1.00 36.79 415 TYR B O 1
ATOM 10550 N N . ALA C 1 416 ? 132.779 98.381 12.771 1.00 40.05 416 ALA B N 1
ATOM 10551 C CA . ALA C 1 416 ? 132.411 97.143 13.451 1.00 53.01 416 ALA B CA 1
ATOM 10552 C C . ALA C 1 416 ? 132.528 97.217 14.973 1.00 47.78 416 ALA B C 1
ATOM 10553 O O . ALA C 1 416 ? 133.553 96.836 15.540 1.00 42.82 416 ALA B O 1
ATOM 10555 N N . PRO C 1 417 ? 131.474 97.712 15.638 1.00 48.15 417 PRO B N 1
ATOM 10556 C CA . PRO C 1 417 ? 131.353 97.651 17.099 1.00 48.90 417 PRO B CA 1
ATOM 10557 C C . PRO C 1 417 ? 131.249 96.203 17.571 1.00 48.79 417 PRO B C 1
ATOM 10558 O O . PRO C 1 417 ? 130.516 95.422 16.964 1.00 50.03 417 PRO B O 1
ATOM 10562 N N . LYS C 1 418 ? 131.969 95.849 18.631 1.00 40.01 418 LYS B N 1
ATOM 10563 C CA . LYS C 1 418 ? 132.112 94.448 19.018 1.00 39.55 418 LYS B CA 1
ATOM 10564 C C . LYS C 1 418 ? 130.828 93.822 19.566 1.00 42.01 418 LYS B C 1
ATOM 10565 O O . LYS C 1 418 ? 130.646 92.607 19.485 1.00 43.68 418 LYS B O 1
ATOM 10571 N N . ASP C 1 419 ? 129.938 94.642 20.116 1.00 45.39 419 ASP B N 1
ATOM 10572 C CA . ASP C 1 419 ? 128.702 94.127 20.702 1.00 35.84 419 ASP B CA 1
ATOM 10573 C C . ASP C 1 419 ? 127.621 93.869 19.655 1.00 42.62 419 ASP B C 1
ATOM 10574 O O . ASP C 1 419 ? 126.436 93.807 19.980 1.00 49.61 419 ASP B O 1
ATOM 10579 N N . LEU C 1 420 ? 128.035 93.721 18.400 1.00 46.26 420 LEU B N 1
ATOM 10580 C CA . LEU C 1 420 ? 127.102 93.449 17.312 1.00 40.40 420 LEU B CA 1
ATOM 10581 C C . LEU C 1 420 ? 127.445 92.135 16.621 1.00 43.76 420 LEU B C 1
ATOM 10582 O O . LEU C 1 420 ? 128.603 91.717 16.605 1.00 48.46 420 LEU B O 1
ATOM 10587 N N . THR C 1 421 ? 126.436 91.482 16.053 1.00 41.80 421 THR B N 1
ATOM 10588 C CA . THR C 1 421 ? 126.663 90.264 15.286 1.00 53.64 421 THR B CA 1
ATOM 10589 C C . THR C 1 421 ? 127.141 90.630 13.883 1.00 51.29 421 THR B C 1
ATOM 10590 O O . THR C 1 421 ? 127.014 91.780 13.462 1.00 45.86 421 THR B O 1
ATOM 10594 N N . LYS C 1 422 ? 127.694 89.656 13.165 1.00 49.28 422 LYS B N 1
ATOM 10595 C CA . LYS C 1 422 ? 128.208 89.900 11.820 1.00 45.59 422 LYS B CA 1
ATOM 10596 C C . LYS C 1 422 ? 127.120 90.374 10.861 1.00 42.13 422 LYS B C 1
ATOM 10597 O O . LYS C 1 422 ? 127.357 91.259 10.040 1.00 44.61 422 LYS B O 1
ATOM 10603 N N . GLU C 1 423 ? 125.932 89.783 10.965 1.00 40.64 423 GLU B N 1
ATOM 10604 C CA . GLU C 1 423 ? 124.806 90.185 10.126 1.00 31.18 423 GLU B CA 1
ATOM 10605 C C . GLU C 1 423 ? 124.440 91.646 10.365 1.00 45.63 423 GLU B C 1
ATOM 10606 O O . GLU C 1 423 ? 124.179 92.393 9.421 1.00 48.06 423 GLU B O 1
ATOM 10612 N N . GLU C 1 424 ? 124.427 92.049 11.631 1.00 44.23 424 GLU B N 1
ATOM 10613 C CA . GLU C 1 424 ? 124.108 93.425 11.995 1.00 47.84 424 GLU B CA 1
ATOM 10614 C C . GLU C 1 424 ? 125.196 94.386 11.526 1.00 51.15 424 GLU B C 1
ATOM 10615 O O . GLU C 1 424 ? 124.907 95.505 11.102 1.00 43.89 424 GLU B O 1
ATOM 10621 N N . GLN C 1 425 ? 126.447 93.944 11.608 1.00 41.43 425 GLN B N 1
ATOM 10622 C CA . GLN C 1 425 ? 127.575 94.756 11.165 1.00 43.93 425 GLN B CA 1
ATOM 10623 C C . GLN C 1 425 ? 127.498 95.016 9.666 1.00 44.74 425 GLN B C 1
ATOM 10624 O O . GLN C 1 425 ? 127.851 96.098 9.196 1.00 39.24 425 GLN B O 1
ATOM 10630 N N . ASP C 1 426 ? 127.038 94.017 8.918 1.00 42.84 426 ASP B N 1
ATOM 10631 C CA . ASP C 1 426 ? 126.871 94.160 7.477 1.00 39.08 426 ASP B CA 1
ATOM 10632 C C . ASP C 1 426 ? 125.778 95.177 7.172 1.00 34.79 426 ASP B C 1
ATOM 10633 O O . ASP C 1 426 ? 125.969 96.082 6.359 1.00 36.81 426 ASP B O 1
ATOM 10638 N N . ILE C 1 427 ? 124.632 95.020 7.829 1.00 40.63 427 ILE B N 1
ATOM 10639 C CA . ILE C 1 427 ? 123.521 95.954 7.674 1.00 40.67 427 ILE B CA 1
ATOM 10640 C C . ILE C 1 427 ? 123.930 97.370 8.070 1.00 42.84 427 ILE B C 1
ATOM 10641 O O . ILE C 1 427 ? 123.531 98.344 7.430 1.00 37.75 427 ILE B O 1
ATOM 10646 N N . LEU C 1 428 ? 124.729 97.473 9.129 1.00 43.80 428 LEU B N 1
ATOM 10647 C CA . LEU C 1 428 ? 125.197 98.762 9.629 1.00 35.20 428 LEU B CA 1
ATOM 10648 C C . LEU C 1 428 ? 125.989 99.523 8.570 1.00 41.38 428 LEU B C 1
ATOM 10649 O O . LEU C 1 428 ? 125.648 100.654 8.221 1.00 40.02 428 LEU B O 1
ATOM 10654 N N . ASN C 1 429 ? 127.048 98.897 8.067 1.00 41.78 429 ASN B N 1
ATOM 10655 C CA . ASN C 1 429 ? 127.890 99.507 7.043 1.00 34.62 429 ASN B CA 1
ATOM 10656 C C . ASN C 1 429 ? 127.124 99.800 5.757 1.00 37.84 429 ASN B C 1
ATOM 10657 O O . ASN C 1 429 ? 127.477 100.713 5.011 1.00 39.30 429 ASN B O 1
ATOM 10662 N N . GLU C 1 430 ? 126.078 99.021 5.498 1.00 36.20 430 GLU B N 1
ATOM 10663 C CA . GLU C 1 430 ? 125.226 99.258 4.339 1.00 37.13 430 GLU B CA 1
ATOM 10664 C C . GLU C 1 430 ? 124.438 100.550 4.516 1.00 36.24 430 GLU B C 1
ATOM 10665 O O . GLU C 1 430 ? 124.301 101.337 3.579 1.00 34.81 430 GLU B O 1
ATOM 10671 N N . LYS C 1 431 ? 123.926 100.762 5.725 1.00 35.48 431 LYS B N 1
ATOM 10672 C CA . LYS C 1 431 ? 123.179 101.975 6.041 1.00 35.03 431 LYS B CA 1
ATOM 10673 C C . LYS C 1 431 ? 124.086 103.203 6.054 1.00 37.93 431 LYS B C 1
ATOM 10674 O O . LYS C 1 431 ? 123.659 104.304 5.704 1.00 34.70 431 LYS B O 1
ATOM 10680 N N . ILE C 1 432 ? 125.336 103.009 6.463 1.00 32.15 432 ILE B N 1
ATOM 10681 C CA . ILE C 1 432 ? 126.315 104.090 6.471 1.00 38.15 432 ILE B CA 1
ATOM 10682 C C . ILE C 1 432 ? 126.591 104.577 5.050 1.00 41.00 432 ILE B C 1
ATOM 10683 O O . ILE C 1 432 ? 126.711 105.779 4.807 1.00 27.42 432 ILE B O 1
ATOM 10688 N N . SER C 1 433 ? 126.700 103.634 4.120 1.00 50.30 433 SER B N 1
ATOM 10689 C CA . SER C 1 433 ? 126.880 103.960 2.710 1.00 30.75 433 SER B CA 1
ATOM 10690 C C . SER C 1 433 ? 125.662 104.716 2.194 1.00 40.05 433 SER B C 1
ATOM 10691 O O . SER C 1 433 ? 125.790 105.745 1.529 1.00 34.72 433 SER B O 1
ATOM 10694 N N . HIS C 1 434 ? 124.484 104.183 2.506 1.00 41.01 434 HIS B N 1
ATOM 10695 C CA A HIS C 1 434 ? 123.222 104.800 2.108 0.48 35.53 434 HIS B CA 1
ATOM 10696 C CA B HIS C 1 434 ? 123.219 104.793 2.115 0.52 35.49 434 HIS B CA 1
ATOM 10697 C C . HIS C 1 434 ? 123.112 106.233 2.616 1.00 44.66 434 HIS B C 1
ATOM 10698 O O . HIS C 1 434 ? 122.653 107.122 1.896 1.00 39.80 434 HIS B O 1
ATOM 10711 N N . ARG C 1 435 ? 123.535 106.450 3.857 1.00 42.31 435 ARG B N 1
ATOM 10712 C CA . ARG C 1 435 ? 123.441 107.760 4.497 1.00 39.04 435 ARG B CA 1
ATOM 10713 C C . ARG C 1 435 ? 124.319 108.825 3.842 1.00 43.14 435 ARG B C 1
ATOM 10714 O O . ARG C 1 435 ? 123.868 109.944 3.599 1.00 51.08 435 ARG B O 1
ATOM 10722 N N . ILE C 1 436 ? 125.571 108.481 3.559 1.00 38.79 436 ILE B N 1
ATOM 10723 C CA . ILE C 1 436 ? 126.506 109.447 2.991 1.00 34.17 436 ILE B CA 1
ATOM 10724 C C . ILE C 1 436 ? 126.195 109.706 1.519 1.00 43.14 436 ILE B C 1
ATOM 10725 O O . ILE C 1 436 ? 126.560 110.746 0.972 1.00 36.79 436 ILE B O 1
ATOM 10730 N N . LEU C 1 437 ? 125.523 108.753 0.882 1.00 46.07 437 LEU B N 1
ATOM 10731 C CA . LEU C 1 437 ? 125.100 108.921 -0.502 1.00 33.73 437 LEU B CA 1
ATOM 10732 C C . LEU C 1 437 ? 124.010 109.986 -0.620 1.00 43.77 437 LEU B C 1
ATOM 10733 O O . LEU C 1 437 ? 124.062 110.827 -1.518 1.00 56.49 437 LEU B O 1
ATOM 10738 N N . GLU C 1 438 ? 123.029 109.958 0.282 1.00 43.95 438 GLU B N 1
ATOM 10739 C CA . GLU C 1 438 ? 121.939 110.932 0.233 1.00 58.87 438 GLU B CA 1
ATOM 10740 C C . GLU C 1 438 ? 122.375 112.283 0.782 1.00 44.88 438 GLU B C 1
ATOM 10741 O O . GLU C 1 438 ? 121.738 113.295 0.509 1.00 54.96 438 GLU B O 1
ATOM 10747 N N . SER C 1 439 ? 123.466 112.298 1.541 1.00 30.97 439 SER B N 1
ATOM 10748 C CA . SER C 1 439 ? 124.012 113.549 2.052 1.00 36.05 439 SER B CA 1
ATOM 10749 C C . SER C 1 439 ? 124.525 114.383 0.890 1.00 38.67 439 SER B C 1
ATOM 10750 O O . SER C 1 439 ? 124.486 115.612 0.929 1.00 38.72 439 SER B O 1
ATOM 10753 N N . GLY C 1 440 ? 125.005 113.704 -0.146 1.00 38.29 440 GLY B N 1
ATOM 10754 C CA . GLY C 1 440 ? 125.461 114.371 -1.350 1.00 35.05 440 GLY B CA 1
ATOM 10755 C C . GLY C 1 440 ? 126.897 114.844 -1.259 1.00 37.57 440 GLY B C 1
ATOM 10756 O O . GLY C 1 440 ? 127.436 115.397 -2.219 1.00 37.24 440 GLY B O 1
ATOM 10757 N N . TYR C 1 441 ? 127.522 114.630 -0.106 1.00 28.65 441 TYR B N 1
ATOM 10758 C CA . TYR C 1 441 ? 128.891 115.090 0.091 1.00 43.93 441 TYR B CA 1
ATOM 10759 C C . TYR C 1 441 ? 129.889 114.190 -0.623 1.00 38.50 441 TYR B C 1
ATOM 10760 O O . TYR C 1 441 ? 130.901 114.664 -1.138 1.00 35.29 441 TYR B O 1
ATOM 10769 N N . ALA C 1 442 ? 129.606 112.892 -0.648 1.00 31.09 442 ALA B N 1
ATOM 10770 C CA . ALA C 1 442 ? 130.510 111.939 -1.278 1.00 35.56 442 ALA B CA 1
ATOM 10771 C C . ALA C 1 442 ? 129.764 110.716 -1.795 1.00 32.87 442 ALA B C 1
ATOM 10772 O O . ALA C 1 442 ? 128.629 110.451 -1.396 1.00 36.24 442 ALA B O 1
ATOM 10774 N N . ALA C 1 443 ? 130.416 109.970 -2.681 1.00 34.66 443 ALA B N 1
ATOM 10775 C CA . ALA C 1 443 ? 129.847 108.740 -3.215 1.00 31.82 443 ALA B CA 1
ATOM 10776 C C . ALA C 1 443 ? 130.661 107.535 -2.765 1.00 28.18 443 ALA B C 1
ATOM 10777 O O . ALA C 1 443 ? 131.778 107.316 -3.234 1.00 33.22 443 ALA B O 1
ATOM 10779 N N . ILE C 1 444 ? 130.098 106.759 -1.846 1.00 16.24 444 ILE B N 1
ATOM 10780 C CA . ILE C 1 444 ? 130.765 105.569 -1.342 1.00 22.91 444 ILE B CA 1
ATOM 10781 C C . ILE C 1 444 ? 129.794 104.398 -1.269 1.00 29.21 444 ILE B C 1
ATOM 10782 O O . ILE C 1 444 ? 128.807 104.446 -0.536 1.00 24.67 444 ILE B O 1
ATOM 10787 N N . PHE C 1 445 ? 130.082 103.347 -2.030 1.00 36.33 445 PHE B N 1
ATOM 10788 C CA . PHE C 1 445 ? 129.243 102.155 -2.042 1.00 35.70 445 PHE B CA 1
ATOM 10789 C C . PHE C 1 445 ? 129.918 101.017 -1.290 1.00 31.60 445 PHE B C 1
ATOM 10790 O O . PHE C 1 445 ? 131.057 101.150 -0.843 1.00 34.20 445 PHE B O 1
ATOM 10798 N N . THR C 1 446 ? 129.214 99.898 -1.157 1.00 23.73 446 THR B N 1
ATOM 10799 C CA . THR C 1 446 ? 129.751 98.751 -0.438 1.00 33.10 446 THR B CA 1
ATOM 10800 C C . THR C 1 446 ? 130.180 97.633 -1.380 1.00 35.45 446 THR B C 1
ATOM 10801 O O . THR C 1 446 ? 129.725 97.550 -2.521 1.00 41.49 446 THR B O 1
ATOM 10805 N N . THR C 1 447 ? 131.065 96.777 -0.883 1.00 32.06 447 THR B N 1
ATOM 10806 C CA . THR C 1 447 ? 131.470 95.568 -1.583 1.00 27.41 447 THR B CA 1
ATOM 10807 C C . THR C 1 447 ? 131.685 94.473 -0.546 1.00 31.97 447 THR B C 1
ATOM 10808 O O . THR C 1 447 ? 131.608 94.731 0.655 1.00 37.27 447 THR B O 1
ATOM 10812 N N . VAL C 1 448 ? 131.959 93.256 -1.000 1.00 32.41 448 VAL B N 1
ATOM 10813 C CA . VAL C 1 448 ? 132.195 92.157 -0.074 1.00 27.27 448 VAL B CA 1
ATOM 10814 C C . VAL C 1 448 ? 133.650 91.706 -0.100 1.00 28.18 448 VAL B C 1
ATOM 10815 O O . VAL C 1 448 ? 134.240 91.520 -1.164 1.00 38.62 448 VAL B O 1
ATOM 10819 N N . LEU C 1 449 ? 134.219 91.532 1.087 1.00 38.00 449 LEU B N 1
ATOM 10820 C CA . LEU C 1 449 ? 135.621 91.167 1.227 1.00 26.76 449 LEU B CA 1
ATOM 10821 C C . LEU C 1 449 ? 135.804 90.280 2.454 1.00 38.73 449 LEU B C 1
ATOM 10822 O O . LEU C 1 449 ? 135.475 90.680 3.571 1.00 56.10 449 LEU B O 1
ATOM 10827 N N . ASN C 1 450 ? 136.332 89.079 2.239 1.00 32.76 450 ASN B N 1
ATOM 10828 C CA . ASN C 1 450 ? 136.485 88.094 3.306 1.00 48.30 450 ASN B CA 1
ATOM 10829 C C . ASN C 1 450 ? 135.170 87.788 4.023 1.00 42.57 450 ASN B C 1
ATOM 10830 O O . ASN C 1 450 ? 135.151 87.567 5.233 1.00 49.09 450 ASN B O 1
ATOM 10835 N N . GLY C 1 451 ? 134.075 87.781 3.269 1.00 33.81 451 GLY B N 1
ATOM 10836 C CA . GLY C 1 451 ? 132.771 87.445 3.813 1.00 39.65 451 GLY B CA 1
ATOM 10837 C C . GLY C 1 451 ? 132.130 88.532 4.656 1.00 47.76 451 GLY B C 1
ATOM 10838 O O . GLY C 1 451 ? 131.220 88.259 5.439 1.00 54.46 451 GLY B O 1
ATOM 10839 N N . LYS C 1 452 ? 132.598 89.766 4.500 1.00 40.45 452 LYS B N 1
ATOM 10840 C CA . LYS C 1 452 ? 132.059 90.886 5.265 1.00 36.73 452 LYS B CA 1
ATOM 10841 C C . LYS C 1 452 ? 131.693 92.064 4.368 1.00 38.67 452 LYS B C 1
ATOM 10842 O O . LYS C 1 452 ? 132.451 92.429 3.470 1.00 37.88 452 LYS B O 1
ATOM 10848 N N . THR C 1 453 ? 130.532 92.661 4.619 1.00 32.25 453 THR B N 1
ATOM 10849 C CA . THR C 1 453 ? 130.126 93.857 3.891 1.00 26.65 453 THR B CA 1
ATOM 10850 C C . THR C 1 453 ? 131.004 95.031 4.315 1.00 31.95 453 THR B C 1
ATOM 10851 O O . THR C 1 453 ? 131.105 95.347 5.501 1.00 39.06 453 THR B O 1
ATOM 10855 N N . VAL C 1 454 ? 131.635 95.675 3.338 1.00 32.91 454 VAL B N 1
ATOM 10856 C CA . VAL C 1 454 ? 132.681 96.651 3.619 1.00 29.73 454 VAL B CA 1
ATOM 10857 C C . VAL C 1 454 ? 132.527 97.935 2.807 1.00 33.02 454 VAL B C 1
ATOM 10858 O O . VAL C 1 454 ? 132.094 97.902 1.655 1.00 43.36 454 VAL B O 1
ATOM 10862 N N . LEU C 1 455 ? 132.880 99.063 3.417 1.00 25.52 455 LEU B N 1
ATOM 10863 C CA . LEU C 1 455 ? 132.936 100.337 2.706 1.00 30.93 455 LEU B CA 1
ATOM 10864 C C . LEU C 1 455 ? 134.240 100.449 1.920 1.00 30.40 455 LEU B C 1
ATOM 10865 O O . LEU C 1 455 ? 135.304 100.070 2.410 1.00 25.62 455 LEU B O 1
ATOM 10870 N N . ARG C 1 456 ? 134.156 100.971 0.701 1.00 26.72 456 ARG B N 1
ATOM 10871 C CA . ARG C 1 456 ? 135.329 101.066 -0.160 1.00 22.52 456 ARG B CA 1
ATOM 10872 C C . ARG C 1 456 ? 135.538 102.484 -0.678 1.00 23.49 456 ARG B C 1
ATOM 10873 O O . ARG C 1 456 ? 134.583 103.172 -1.036 1.00 23.51 456 ARG B O 1
ATOM 10881 N N . ILE C 1 457 ? 136.794 102.916 -0.708 1.00 23.82 457 ILE B N 1
ATOM 10882 C CA . ILE C 1 457 ? 137.141 104.223 -1.251 1.00 21.64 457 ILE B CA 1
ATOM 10883 C C . ILE C 1 457 ? 138.233 104.132 -2.308 1.00 34.97 457 ILE B C 1
ATOM 10884 O O . ILE C 1 457 ? 139.307 103.581 -2.064 1.00 27.66 457 ILE B O 1
ATOM 10889 N N . CYS C 1 458 ? 137.944 104.673 -3.485 1.00 30.09 458 CYS B N 1
ATOM 10890 C CA . CYS C 1 458 ? 138.944 104.823 -4.532 1.00 26.19 458 CYS B CA 1
ATOM 10891 C C . CYS C 1 458 ? 138.995 106.287 -4.959 1.00 32.42 458 CYS B C 1
ATOM 10892 O O . CYS C 1 458 ? 138.104 106.772 -5.656 1.00 32.80 458 CYS B O 1
ATOM 10895 N N . ALA C 1 459 ? 140.037 106.991 -4.528 1.00 22.66 459 ALA B N 1
ATOM 10896 C CA . ALA C 1 459 ? 140.158 108.417 -4.804 1.00 21.61 459 ALA B CA 1
ATOM 10897 C C . ALA C 1 459 ? 141.331 108.684 -5.734 1.00 27.82 459 ALA B C 1
ATOM 10898 O O . ALA C 1 459 ? 142.485 108.435 -5.384 1.00 31.98 459 ALA B O 1
ATOM 10900 N N . ILE C 1 460 ? 141.028 109.198 -6.921 1.00 26.82 460 ILE B N 1
ATOM 10901 C CA . ILE C 1 460 ? 142.048 109.422 -7.936 1.00 28.96 460 ILE B CA 1
ATOM 10902 C C . ILE C 1 460 ? 141.907 110.785 -8.606 1.00 28.73 460 ILE B C 1
ATOM 10903 O O . ILE C 1 460 ? 142.582 111.067 -9.596 1.00 33.04 460 ILE B O 1
ATOM 10908 N N . HIS C 1 461 ? 141.032 111.628 -8.069 1.00 24.42 461 HIS B N 1
ATOM 10909 C CA . HIS C 1 461 ? 140.849 112.962 -8.626 1.00 27.73 461 HIS B CA 1
ATOM 10910 C C . HIS C 1 461 ? 141.970 113.884 -8.165 1.00 27.39 461 HIS B C 1
ATOM 10911 O O . HIS C 1 461 ? 142.192 114.048 -6.966 1.00 32.98 461 HIS B O 1
ATOM 10918 N N . PRO C 1 462 ? 142.676 114.496 -9.125 1.00 33.57 462 PRO B N 1
ATOM 10919 C CA . PRO C 1 462 ? 143.839 115.352 -8.865 1.00 29.61 462 PRO B CA 1
ATOM 10920 C C . PRO C 1 462 ? 143.503 116.593 -8.044 1.00 30.33 462 PRO B C 1
ATOM 10921 O O . PRO C 1 462 ? 144.390 117.156 -7.403 1.00 29.37 462 PRO B O 1
ATOM 10925 N N . GLU C 1 463 ? 142.242 117.011 -8.063 1.00 33.56 463 GLU B N 1
ATOM 10926 C CA . GLU C 1 463 ? 141.837 118.221 -7.357 1.00 32.28 463 GLU B CA 1
ATOM 10927 C C . GLU C 1 463 ? 141.158 117.929 -6.021 1.00 44.74 463 GLU B C 1
ATOM 10928 O O . GLU C 1 463 ? 140.477 118.790 -5.464 1.00 61.01 463 GLU B O 1
ATOM 10934 N N . ALA C 1 464 ? 141.350 116.720 -5.505 1.00 42.17 464 ALA B N 1
ATOM 10935 C CA . ALA C 1 464 ? 140.824 116.363 -4.191 1.00 41.12 464 ALA B CA 1
ATOM 10936 C C . ALA C 1 464 ? 141.872 116.631 -3.114 1.00 37.89 464 ALA B C 1
ATOM 10937 O O . ALA C 1 464 ? 143.053 116.340 -3.304 1.00 36.67 464 ALA B O 1
ATOM 10939 N N . THR C 1 465 ? 141.436 117.182 -1.984 1.00 45.34 465 THR B N 1
ATOM 10940 C CA . THR C 1 465 ? 142.353 117.602 -0.925 1.00 41.28 465 THR B CA 1
ATOM 10941 C C . THR C 1 465 ? 142.257 116.722 0.320 1.00 37.33 465 THR B C 1
ATOM 10942 O O . THR C 1 465 ? 141.374 115.870 0.426 1.00 40.81 465 THR B O 1
ATOM 10946 N N . GLN C 1 466 ? 143.175 116.939 1.260 1.00 41.44 466 GLN B N 1
ATOM 10947 C CA . GLN C 1 466 ? 143.207 116.184 2.510 1.00 41.27 466 GLN B CA 1
ATOM 10948 C C . GLN C 1 466 ? 141.916 116.296 3.322 1.00 45.00 466 GLN B C 1
ATOM 10949 O O . GLN C 1 466 ? 141.462 115.311 3.906 1.00 42.39 466 GLN B O 1
ATOM 10955 N N . GLU C 1 467 ? 141.328 117.489 3.360 1.00 41.95 467 GLU B N 1
ATOM 10956 C CA . GLU C 1 467 ? 140.079 117.692 4.089 1.00 42.18 467 GLU B CA 1
ATOM 10957 C C . GLU C 1 467 ? 138.958 116.864 3.484 1.00 40.61 467 GLU B C 1
ATOM 10958 O O . GLU C 1 467 ? 138.140 116.295 4.207 1.00 53.04 467 GLU B O 1
ATOM 10964 N N . ASP C 1 468 ? 138.931 116.800 2.155 1.00 42.04 468 ASP B N 1
ATOM 10965 C CA . ASP C 1 468 ? 137.948 115.992 1.443 1.00 38.96 468 ASP B CA 1
ATOM 10966 C C . ASP C 1 468 ? 137.931 114.564 1.983 1.00 33.85 468 ASP B C 1
ATOM 10967 O O . ASP C 1 468 ? 136.868 114.009 2.260 1.00 33.62 468 ASP B O 1
ATOM 10972 N N . MET C 1 469 ? 139.115 113.982 2.145 1.00 29.57 469 MET B N 1
ATOM 10973 C CA . MET C 1 469 ? 139.241 112.623 2.661 1.00 30.10 469 MET B CA 1
ATOM 10974 C C . MET C 1 469 ? 138.965 112.589 4.160 1.00 36.37 469 MET B C 1
ATOM 10975 O O . MET C 1 469 ? 138.304 111.681 4.662 1.00 34.79 469 MET B O 1
ATOM 10980 N N . GLN C 1 470 ? 139.491 113.586 4.868 1.00 43.65 470 GLN B N 1
ATOM 10981 C CA . GLN C 1 470 ? 139.312 113.700 6.316 1.00 32.70 470 GLN B CA 1
ATOM 10982 C C . GLN C 1 470 ? 137.871 113.986 6.716 1.00 41.83 470 GLN B C 1
ATOM 10983 O O . GLN C 1 470 ? 137.364 113.393 7.667 1.00 34.85 470 GLN B O 1
ATOM 10989 N N . HIS C 1 471 ? 137.224 114.910 6.009 1.00 38.02 471 HIS B N 1
ATOM 10990 C CA . HIS C 1 471 ? 135.849 115.275 6.330 1.00 39.85 471 HIS B CA 1
ATOM 10991 C C . HIS C 1 471 ? 134.900 114.125 6.011 1.00 39.88 471 HIS B C 1
ATOM 10992 O O . HIS C 1 471 ? 133.882 113.946 6.682 1.00 42.06 471 HIS B O 1
ATOM 10999 N N . THR C 1 472 ? 135.235 113.352 4.980 1.00 41.36 472 THR B N 1
ATOM 11000 C CA . THR C 1 472 ? 134.428 112.202 4.580 1.00 36.42 472 THR B CA 1
ATOM 11001 C C . THR C 1 472 ? 134.432 111.131 5.666 1.00 40.00 472 THR B C 1
ATOM 11002 O O . THR C 1 472 ? 133.378 110.616 6.049 1.00 34.09 472 THR B O 1
ATOM 11006 N N . ILE C 1 473 ? 135.621 110.804 6.162 1.00 27.77 473 ILE B N 1
ATOM 11007 C CA . ILE C 1 473 ? 135.753 109.835 7.241 1.00 35.15 473 ILE B CA 1
ATOM 11008 C C . ILE C 1 473 ? 135.062 110.360 8.496 1.00 41.60 473 ILE B C 1
ATOM 11009 O O . ILE C 1 473 ? 134.392 109.609 9.204 1.00 39.53 473 ILE B O 1
ATOM 11014 N N . ASP C 1 474 ? 135.240 111.650 8.769 1.00 39.46 474 ASP B N 1
ATOM 11015 C CA . ASP C 1 474 ? 134.581 112.296 9.899 1.00 40.68 474 ASP B CA 1
ATOM 11016 C C . ASP C 1 474 ? 133.064 112.209 9.768 1.00 40.44 474 ASP B C 1
ATOM 11017 O O . ASP C 1 474 ? 132.352 112.005 10.753 1.00 32.55 474 ASP B O 1
ATOM 11022 N N . LEU C 1 475 ? 132.579 112.364 8.542 1.00 31.41 475 LEU B N 1
ATOM 11023 C CA . LEU C 1 475 ? 131.152 112.290 8.266 1.00 39.22 475 LEU B CA 1
ATOM 11024 C C . LEU C 1 475 ? 130.654 110.852 8.381 1.00 48.11 475 LEU B C 1
ATOM 11025 O O . LEU C 1 475 ? 129.549 110.604 8.868 1.00 40.89 475 LEU B O 1
ATOM 11030 N N . LEU C 1 476 ? 131.477 109.911 7.928 1.00 36.75 476 LEU B N 1
ATOM 11031 C CA . LEU C 1 476 ? 131.145 108.491 8.002 1.00 34.38 476 LEU B CA 1
ATOM 11032 C C . LEU C 1 476 ? 131.099 108.016 9.449 1.00 43.49 476 LEU B C 1
ATOM 11033 O O . LEU C 1 476 ? 130.208 107.260 9.837 1.00 32.90 476 LEU B O 1
ATOM 11038 N N . ASP C 1 477 ? 132.066 108.465 10.242 1.00 42.94 477 ASP B N 1
ATOM 11039 C CA . ASP C 1 477 ? 132.132 108.103 11.652 1.00 40.42 477 ASP B CA 1
ATOM 11040 C C . ASP C 1 477 ? 130.902 108.614 12.396 1.00 43.96 477 ASP B C 1
ATOM 11041 O O . ASP C 1 477 ? 130.353 107.922 13.254 1.00 36.89 477 ASP B O 1
ATOM 11046 N N . GLN C 1 478 ? 130.477 109.829 12.062 1.00 44.35 478 GLN B N 1
ATOM 11047 C CA . GLN C 1 478 ? 129.269 110.407 12.639 1.00 48.82 478 GLN B CA 1
ATOM 11048 C C . GLN C 1 478 ? 128.035 109.575 12.307 1.00 43.86 478 GLN B C 1
ATOM 11049 O O . GLN C 1 478 ? 127.252 109.228 13.192 1.00 46.90 478 GLN B O 1
ATOM 11055 N N . TYR C 1 479 ? 127.866 109.266 11.024 1.00 41.84 479 TYR B N 1
ATOM 11056 C CA . TYR C 1 479 ? 126.747 108.451 10.571 1.00 45.48 479 TYR B CA 1
ATOM 11057 C C . TYR C 1 479 ? 126.782 107.072 11.218 1.00 47.86 479 TYR B C 1
ATOM 11058 O O . TYR C 1 479 ? 125.741 106.493 11.525 1.00 42.57 479 TYR B O 1
ATOM 11067 N N . GLY C 1 480 ? 127.988 106.554 11.422 1.00 48.64 480 GLY B N 1
ATOM 11068 C CA . GLY C 1 480 ? 128.168 105.233 11.994 1.00 43.02 480 GLY B CA 1
ATOM 11069 C C . GLY C 1 480 ? 127.699 105.110 13.429 1.00 46.70 480 GLY B C 1
ATOM 11070 O O . GLY C 1 480 ? 126.931 104.206 13.765 1.00 45.84 480 GLY B O 1
ATOM 11071 N N . ARG C 1 481 ? 128.151 106.030 14.276 1.00 45.04 481 ARG B N 1
ATOM 11072 C CA . ARG C 1 481 ? 127.822 105.986 15.695 1.00 58.61 481 ARG B CA 1
ATOM 11073 C C . ARG C 1 481 ? 126.381 106.423 15.915 1.00 43.92 481 ARG B C 1
ATOM 11074 O O . ARG C 1 481 ? 125.803 106.196 16.977 1.00 48.64 481 ARG B O 1
ATOM 11082 N N . GLU C 1 482 ? 125.808 107.044 14.891 1.00 45.91 482 GLU B N 1
ATOM 11083 C CA . GLU C 1 482 ? 124.430 107.511 14.937 1.00 37.88 482 GLU B CA 1
ATOM 11084 C C . GLU C 1 482 ? 123.468 106.351 14.683 1.00 42.01 482 GLU B C 1
ATOM 11085 O O . GLU C 1 482 ? 122.475 106.186 15.393 1.00 47.33 482 GLU B O 1
ATOM 11091 N N . ILE C 1 483 ? 123.774 105.550 13.667 1.00 50.71 483 ILE B N 1
ATOM 11092 C CA . ILE C 1 483 ? 122.964 104.386 13.322 1.00 50.11 483 ILE B CA 1
ATOM 11093 C C . ILE C 1 483 ? 123.139 103.275 14.353 1.00 54.41 483 ILE B C 1
ATOM 11094 O O . ILE C 1 483 ? 122.226 102.485 14.596 1.00 56.35 483 ILE B O 1
ATOM 11099 N N . TYR C 1 484 ? 124.328 103.218 14.944 1.00 51.53 484 TYR B N 1
ATOM 11100 C CA . TYR C 1 484 ? 124.635 102.243 15.983 1.00 58.92 484 TYR B CA 1
ATOM 11101 C C . TYR C 1 484 ? 123.725 102.398 17.201 1.00 67.93 484 TYR B C 1
ATOM 11102 O O . TYR C 1 484 ? 123.268 101.409 17.775 1.00 56.38 484 TYR B O 1
ATOM 11111 N N . THR C 1 485 ? 123.463 103.641 17.591 1.00 64.84 485 THR B N 1
ATOM 11112 C CA . THR C 1 485 ? 122.565 103.914 18.708 1.00 63.99 485 THR B CA 1
ATOM 11113 C C . THR C 1 485 ? 121.119 103.641 18.313 1.00 71.82 485 THR B C 1
ATOM 11114 O O . THR C 1 485 ? 120.338 103.107 19.100 1.00 66.97 485 THR B O 1
ATOM 11118 N N . GLU C 1 486 ? 120.774 104.011 17.084 1.00 82.73 486 GLU B N 1
ATOM 11119 C CA . GLU C 1 486 ? 119.425 103.822 16.566 1.00 77.50 486 GLU B CA 1
ATOM 11120 C C . GLU C 1 486 ? 119.068 102.342 16.469 1.00 76.52 486 GLU B C 1
ATOM 11121 O O . GLU C 1 486 ? 117.896 101.970 16.533 1.00 70.80 486 GLU B O 1
ATOM 11127 N N . MET C 1 487 ? 120.087 101.502 16.317 1.00 78.12 487 MET B N 1
ATOM 11128 C CA . MET C 1 487 ? 119.883 100.062 16.200 1.00 91.06 487 MET B CA 1
ATOM 11129 C C . MET C 1 487 ? 119.697 99.399 17.561 1.00 85.77 487 MET B C 1
ATOM 11130 O O . MET C 1 487 ? 119.572 98.178 17.652 1.00 75.04 487 MET B O 1
ATOM 11135 N N . LYS C 1 488 ? 119.680 100.205 18.617 1.00 86.77 488 LYS B N 1
ATOM 11136 C CA . LYS C 1 488 ? 119.510 99.681 19.967 1.00 69.38 488 LYS B CA 1
ATOM 11137 C C . LYS C 1 488 ? 118.503 100.507 20.761 1.00 67.89 488 LYS B C 1
ATOM 11138 O O . LYS C 1 488 ? 117.296 100.278 20.680 1.00 58.34 488 LYS B O 1
ATOM 11144 N N . THR D 1 16 ? 147.365 159.637 35.809 1.00 68.39 16 THR A N 1
ATOM 11145 C CA . THR D 1 16 ? 147.096 161.033 35.482 1.00 89.46 16 THR A CA 1
ATOM 11146 C C . THR D 1 16 ? 146.730 161.194 34.011 1.00 96.97 16 THR A C 1
ATOM 11147 O O . THR D 1 16 ? 147.599 161.396 33.163 1.00 88.22 16 THR A O 1
ATOM 11151 N N . GLU D 1 17 ? 145.437 161.102 33.714 1.00 85.60 17 GLU A N 1
ATOM 11152 C CA . GLU D 1 17 ? 144.954 161.237 32.346 1.00 78.40 17 GLU A CA 1
ATOM 11153 C C . GLU D 1 17 ? 145.583 160.190 31.432 1.00 75.79 17 GLU A C 1
ATOM 11154 O O . GLU D 1 17 ? 144.887 159.348 30.866 1.00 90.45 17 GLU A O 1
ATOM 11160 N N . TYR D 1 18 ? 146.904 160.250 31.295 1.00 72.71 18 TYR A N 1
ATOM 11161 C CA . TYR D 1 18 ? 147.629 159.307 30.451 1.00 58.44 18 TYR A CA 1
ATOM 11162 C C . TYR D 1 18 ? 147.746 157.943 31.122 1.00 54.00 18 TYR A C 1
ATOM 11163 O O . TYR D 1 18 ? 147.836 156.916 30.450 1.00 49.57 18 TYR A O 1
ATOM 11172 N N . ILE D 1 19 ? 147.746 157.941 32.451 1.00 60.94 19 ILE A N 1
ATOM 11173 C CA . ILE D 1 19 ? 147.854 156.704 33.215 1.00 49.58 19 ILE A CA 1
ATOM 11174 C C . ILE D 1 19 ? 146.605 155.844 33.055 1.00 53.19 19 ILE A C 1
ATOM 11175 O O . ILE D 1 19 ? 145.482 156.343 33.133 1.00 68.38 19 ILE A O 1
ATOM 11180 N N . LEU D 1 20 ? 146.808 154.550 32.831 1.00 54.35 20 LEU A N 1
ATOM 11181 C CA . LEU D 1 20 ? 145.701 153.619 32.662 1.00 49.14 20 LEU A CA 1
ATOM 11182 C C . LEU D 1 20 ? 145.223 153.105 34.015 1.00 54.33 20 LEU A C 1
ATOM 11183 O O . LEU D 1 20 ? 146.027 152.649 34.829 1.00 56.88 20 LEU A O 1
ATOM 11188 N N . ASN D 1 21 ? 143.919 153.179 34.257 1.00 50.08 21 ASN A N 1
ATOM 11189 C CA . ASN D 1 21 ? 143.347 152.579 35.456 1.00 52.90 21 ASN A CA 1
ATOM 11190 C C . ASN D 1 21 ? 143.005 151.117 35.187 1.00 49.51 21 ASN A C 1
ATOM 11191 O O . ASN D 1 21 ? 143.088 150.657 34.049 1.00 43.70 21 ASN A O 1
ATOM 11196 N N . SER D 1 22 ? 142.628 150.389 36.234 1.00 37.96 22 SER A N 1
ATOM 11197 C CA . SER D 1 22 ? 142.431 148.944 36.136 1.00 44.64 22 SER A CA 1
ATOM 11198 C C . SER D 1 22 ? 141.382 148.541 35.101 1.00 60.18 22 SER A C 1
ATOM 11199 O O . SER D 1 22 ? 141.454 147.452 34.531 1.00 52.21 22 SER A O 1
ATOM 11202 N N . THR D 1 23 ? 140.408 149.412 34.861 1.00 59.74 23 THR A N 1
ATOM 11203 C CA . THR D 1 23 ? 139.381 149.133 33.864 1.00 66.59 23 THR A CA 1
ATOM 11204 C C . THR D 1 23 ? 139.874 149.511 32.471 1.00 56.83 23 THR A C 1
ATOM 11205 O O . THR D 1 23 ? 139.585 148.823 31.492 1.00 47.96 23 THR A O 1
ATOM 11209 N N . GLN D 1 24 ? 140.621 150.608 32.393 1.00 52.21 24 GLN A N 1
ATOM 11210 C CA . GLN D 1 24 ? 141.205 151.053 31.133 1.00 51.42 24 GLN A CA 1
ATOM 11211 C C . GLN D 1 24 ? 142.269 150.071 30.659 1.00 59.01 24 GLN A C 1
ATOM 11212 O O . GLN D 1 24 ? 142.349 149.750 29.473 1.00 53.69 24 GLN A O 1
ATOM 11218 N N . LEU D 1 25 ? 143.085 149.601 31.596 1.00 51.59 25 LEU A N 1
ATOM 11219 C CA . LEU D 1 25 ? 144.121 148.620 31.298 1.00 44.03 25 LEU A CA 1
ATOM 11220 C C . LEU D 1 25 ? 143.504 147.318 30.804 1.00 45.02 25 LEU A C 1
ATOM 11221 O O . LEU D 1 25 ? 143.865 146.806 29.746 1.00 50.97 25 LEU A O 1
ATOM 11226 N N . GLU D 1 26 ? 142.570 146.791 31.587 1.00 44.77 26 GLU A N 1
ATOM 11227 C CA . GLU D 1 26 ? 141.938 145.510 31.298 1.00 50.43 26 GLU A CA 1
ATOM 11228 C C . GLU D 1 26 ? 141.243 145.527 29.939 1.00 56.91 26 GLU A C 1
ATOM 11229 O O . GLU D 1 26 ? 141.185 144.508 29.247 1.00 45.56 26 GLU A O 1
ATOM 11235 N N . GLU D 1 27 ? 140.728 146.692 29.558 1.00 57.53 27 GLU A N 1
ATOM 11236 C CA . GLU D 1 27 ? 140.011 146.831 28.299 1.00 49.07 27 GLU A CA 1
ATOM 11237 C C . GLU D 1 27 ? 140.988 146.875 27.127 1.00 48.84 27 GLU A C 1
ATOM 11238 O O . GLU D 1 27 ? 140.717 146.325 26.060 1.00 63.48 27 GLU A O 1
ATOM 11244 N N . ALA D 1 28 ? 142.120 147.542 27.325 1.00 49.84 28 ALA A N 1
ATOM 11245 C CA . ALA D 1 28 ? 143.153 147.598 26.299 1.00 40.71 28 ALA A CA 1
ATOM 11246 C C . ALA D 1 28 ? 143.742 146.219 26.031 1.00 45.29 28 ALA A C 1
ATOM 11247 O O . ALA D 1 28 ? 143.972 145.846 24.882 1.00 40.89 28 ALA A O 1
ATOM 11249 N N . ILE D 1 29 ? 143.964 145.462 27.101 1.00 42.41 29 ILE A N 1
ATOM 11250 C CA . ILE D 1 29 ? 144.489 144.107 26.997 1.00 38.89 29 ILE A CA 1
ATOM 11251 C C . ILE D 1 29 ? 143.495 143.192 26.298 1.00 41.69 29 ILE A C 1
ATOM 11252 O O . ILE D 1 29 ? 143.844 142.506 25.338 1.00 40.60 29 ILE A O 1
ATOM 11257 N N . LYS D 1 30 ? 142.259 143.180 26.785 1.00 49.71 30 LYS A N 1
ATOM 11258 C CA . LYS D 1 30 ? 141.223 142.342 26.190 1.00 50.14 30 LYS A CA 1
ATOM 11259 C C . LYS D 1 30 ? 141.005 142.684 24.716 1.00 51.86 30 LYS A C 1
ATOM 11260 O O . LYS D 1 30 ? 140.759 141.799 23.896 1.00 35.16 30 LYS A O 1
ATOM 11266 N N . SER D 1 31 ? 141.108 143.968 24.386 1.00 45.00 31 SER A N 1
ATOM 11267 C CA . SER D 1 31 ? 140.961 144.420 23.006 1.00 30.05 31 SER A CA 1
ATOM 11268 C C . SER D 1 31 ? 142.009 143.790 22.093 1.00 58.73 31 SER A C 1
ATOM 11269 O O . SER D 1 31 ? 141.692 143.343 20.990 1.00 53.95 31 SER A O 1
ATOM 11272 N N . PHE D 1 32 ? 143.256 143.761 22.554 1.00 52.19 32 PHE A N 1
ATOM 11273 C CA . PHE D 1 32 ? 144.351 143.189 21.776 1.00 39.98 32 PHE A CA 1
ATOM 11274 C C . PHE D 1 32 ? 144.276 141.667 21.687 1.00 35.78 32 PHE A C 1
ATOM 11275 O O . PHE D 1 32 ? 144.414 141.095 20.606 1.00 41.99 32 PHE A O 1
ATOM 11283 N N . VAL D 1 33 ? 144.072 141.019 22.831 1.00 26.49 33 VAL A N 1
ATOM 11284 C CA . VAL D 1 33 ? 143.996 139.562 22.892 1.00 31.20 33 VAL A CA 1
ATOM 11285 C C . VAL D 1 33 ? 142.935 139.003 21.953 1.00 53.21 33 VAL A C 1
ATOM 11286 O O . VAL D 1 33 ? 143.144 137.974 21.309 1.00 55.46 33 VAL A O 1
ATOM 11290 N N . HIS D 1 34 ? 141.798 139.687 21.877 1.00 52.59 34 HIS A N 1
ATOM 11291 C CA . HIS D 1 34 ? 140.706 139.263 21.010 1.00 50.65 34 HIS A CA 1
ATOM 11292 C C . HIS D 1 34 ? 141.084 139.395 19.537 1.00 49.41 34 HIS A C 1
ATOM 11293 O O . HIS D 1 34 ? 140.923 138.454 18.758 1.00 50.66 34 HIS A O 1
ATOM 11300 N N . ASP D 1 35 ? 141.592 140.565 19.164 1.00 35.45 35 ASP A N 1
ATOM 11301 C CA . ASP D 1 35 ? 141.942 140.848 17.775 1.00 39.98 35 ASP A CA 1
ATOM 11302 C C . ASP D 1 35 ? 143.123 140.013 17.280 1.00 54.34 35 ASP A C 1
ATOM 11303 O O . ASP D 1 35 ? 143.209 139.698 16.093 1.00 50.45 35 ASP A O 1
ATOM 11308 N N . PHE D 1 36 ? 144.028 139.656 18.186 1.00 49.89 36 PHE A N 1
ATOM 11309 C CA . PHE D 1 36 ? 145.209 138.888 17.806 1.00 50.95 36 PHE A CA 1
ATOM 11310 C C . PHE D 1 36 ? 144.863 137.423 17.564 1.00 50.71 36 PHE A C 1
ATOM 11311 O O . PHE D 1 36 ? 145.273 136.841 16.559 1.00 44.63 36 PHE A O 1
ATOM 11319 N N . CYS D 1 37 ? 144.116 136.833 18.492 1.00 34.77 37 CYS A N 1
ATOM 11320 C CA . CYS D 1 37 ? 143.710 135.436 18.383 1.00 44.06 37 CYS A CA 1
ATOM 11321 C C . CYS D 1 37 ? 142.973 135.184 17.073 1.00 54.72 37 CYS A C 1
ATOM 11322 O O . CYS D 1 37 ? 143.164 134.152 16.428 1.00 53.14 37 CYS A O 1
ATOM 11325 N N . ALA D 1 38 ? 142.130 136.137 16.690 1.00 44.32 38 ALA A N 1
ATOM 11326 C CA . ALA D 1 38 ? 141.395 136.061 15.433 1.00 47.25 38 ALA A CA 1
ATOM 11327 C C . ALA D 1 38 ? 142.347 136.076 14.240 1.00 53.94 38 ALA A C 1
ATOM 11328 O O . ALA D 1 38 ? 142.193 135.297 13.299 1.00 60.97 38 ALA A O 1
ATOM 11330 N N . GLU D 1 39 ? 143.330 136.969 14.288 1.00 49.84 39 GLU A N 1
ATOM 11331 C CA . GLU D 1 39 ? 144.303 137.112 13.209 1.00 48.12 39 GLU A CA 1
ATOM 11332 C C . GLU D 1 39 ? 145.176 135.873 13.027 1.00 42.70 39 GLU A C 1
ATOM 11333 O O . GLU D 1 39 ? 145.427 135.443 11.903 1.00 46.62 39 GLU A O 1
ATOM 11339 N N . LYS D 1 40 ? 145.638 135.302 14.135 1.00 44.67 40 LYS A N 1
ATOM 11340 C CA . LYS D 1 40 ? 146.537 134.153 14.081 1.00 55.31 40 LYS A CA 1
ATOM 11341 C C . LYS D 1 40 ? 145.776 132.858 13.792 1.00 54.44 40 LYS A C 1
ATOM 11342 O O . LYS D 1 40 ? 146.374 131.842 13.438 1.00 60.23 40 LYS A O 1
ATOM 11348 N N . HIS D 1 41 ? 144.458 132.900 13.954 1.00 46.90 41 HIS A N 1
ATOM 11349 C CA . HIS D 1 41 ? 143.608 131.753 13.653 1.00 51.06 41 HIS A CA 1
ATOM 11350 C C . HIS D 1 41 ? 143.612 131.459 12.153 1.00 48.94 41 HIS A C 1
ATOM 11351 O O . HIS D 1 41 ? 143.357 130.333 11.725 1.00 34.91 41 HIS A O 1
ATOM 11358 N N . GLU D 1 42 ? 143.907 132.485 11.363 1.00 44.69 42 GLU A N 1
ATOM 11359 C CA . GLU D 1 42 ? 143.916 132.380 9.908 1.00 56.37 42 GLU A CA 1
ATOM 11360 C C . GLU D 1 42 ? 145.342 132.354 9.369 1.00 60.00 42 GLU A C 1
ATOM 11361 O O . GLU D 1 42 ? 145.605 132.825 8.261 1.00 57.43 42 GLU A O 1
ATOM 11367 N N . ILE D 1 43 ? 146.260 131.805 10.159 1.00 60.89 43 ILE A N 1
ATOM 11368 C CA . ILE D 1 43 ? 147.683 131.862 9.839 1.00 60.60 43 ILE A CA 1
ATOM 11369 C C . ILE D 1 43 ? 148.049 131.051 8.595 1.00 53.58 43 ILE A C 1
ATOM 11370 O O . ILE D 1 43 ? 148.936 131.444 7.838 1.00 53.17 43 ILE A O 1
ATOM 11375 N N . HIS D 1 44 ? 147.368 129.930 8.378 1.00 47.52 44 HIS A N 1
ATOM 11376 C CA . HIS D 1 44 ? 147.657 129.081 7.223 1.00 48.72 44 HIS A CA 1
ATOM 11377 C C . HIS D 1 44 ? 147.270 129.737 5.899 1.00 64.00 44 HIS A C 1
ATOM 11378 O O . HIS D 1 44 ? 147.609 129.231 4.828 1.00 62.80 44 HIS A O 1
ATOM 11385 N N . ASP D 1 45 ? 146.565 130.862 5.973 1.00 58.67 45 ASP A N 1
ATOM 11386 C CA . ASP D 1 45 ? 146.113 131.550 4.770 1.00 59.62 45 ASP A CA 1
ATOM 11387 C C . ASP D 1 45 ? 146.651 132.974 4.728 1.00 61.18 45 ASP A C 1
ATOM 11388 O O . ASP D 1 45 ? 146.000 133.884 4.214 1.00 76.23 45 ASP A O 1
ATOM 11393 N N . GLN D 1 46 ? 147.851 133.153 5.269 1.00 56.95 46 GLN A N 1
ATOM 11394 C CA . GLN D 1 46 ? 148.503 134.455 5.300 1.00 49.01 46 GLN A CA 1
ATOM 11395 C C . GLN D 1 46 ? 149.929 134.327 4.782 1.00 48.24 46 GLN A C 1
ATOM 11396 O O . GLN D 1 46 ? 150.591 133.317 5.024 1.00 49.60 46 GLN A O 1
ATOM 11402 N N . PRO D 1 47 ? 150.406 135.351 4.060 1.00 41.92 47 PRO A N 1
ATOM 11403 C CA . PRO D 1 47 ? 151.781 135.336 3.548 1.00 40.60 47 PRO A CA 1
ATOM 11404 C C . PRO D 1 47 ? 152.800 135.234 4.679 1.00 39.60 47 PRO A C 1
ATOM 11405 O O . PRO D 1 47 ? 152.690 135.951 5.673 1.00 49.19 47 PRO A O 1
ATOM 11409 N N . VAL D 1 48 ? 153.778 134.347 4.523 1.00 40.71 48 VAL A N 1
ATOM 11410 C CA . VAL D 1 48 ? 154.781 134.118 5.556 1.00 37.47 48 VAL A CA 1
ATOM 11411 C C . VAL D 1 48 ? 155.650 135.352 5.765 1.00 36.63 48 VAL A C 1
ATOM 11412 O O . VAL D 1 48 ? 156.036 135.669 6.891 1.00 38.30 48 VAL A O 1
ATOM 11416 N N . VAL D 1 49 ? 155.956 136.046 4.675 1.00 23.14 49 VAL A N 1
ATOM 11417 C CA . VAL D 1 49 ? 156.738 137.271 4.748 1.00 32.24 49 VAL A CA 1
ATOM 11418 C C . VAL D 1 49 ? 155.944 138.464 4.230 1.00 37.80 49 VAL A C 1
ATOM 11419 O O . VAL D 1 49 ? 155.461 138.457 3.098 1.00 53.27 49 VAL A O 1
ATOM 11423 N N . VAL D 1 50 ? 155.810 139.486 5.068 1.00 36.57 50 VAL A N 1
ATOM 11424 C CA . VAL D 1 50 ? 155.132 140.711 4.672 1.00 32.47 50 VAL A CA 1
ATOM 11425 C C . VAL D 1 50 ? 156.137 141.848 4.543 1.00 36.06 50 VAL A C 1
ATOM 11426 O O . VAL D 1 50 ? 156.581 142.416 5.541 1.00 39.17 50 VAL A O 1
ATOM 11430 N N . GLU D 1 51 ? 156.493 142.176 3.306 1.00 48.57 51 GLU A N 1
ATOM 11431 C CA . GLU D 1 51 ? 157.496 143.201 3.045 1.00 41.38 51 GLU A CA 1
ATOM 11432 C C . GLU D 1 51 ? 157.003 144.584 3.447 1.00 47.21 51 GLU A C 1
ATOM 11433 O O . GLU D 1 51 ? 155.850 144.938 3.201 1.00 62.72 51 GLU A O 1
ATOM 11439 N N . ALA D 1 52 ? 157.882 145.363 4.066 1.00 61.16 52 ALA A N 1
ATOM 11440 C CA . ALA D 1 52 ? 157.570 146.750 4.372 1.00 59.47 52 ALA A CA 1
ATOM 11441 C C . ALA D 1 52 ? 157.911 147.600 3.155 1.00 68.46 52 ALA A C 1
ATOM 11442 O O . ALA D 1 52 ? 158.910 147.353 2.480 1.00 54.18 52 ALA A O 1
ATOM 11444 N N . LYS D 1 53 ? 157.081 148.597 2.873 1.00 67.51 53 LYS A N 1
ATOM 11445 C CA . LYS D 1 53 ? 157.293 149.450 1.709 1.00 70.38 53 LYS A CA 1
ATOM 11446 C C . LYS D 1 53 ? 158.549 150.305 1.871 1.00 67.26 53 LYS A C 1
ATOM 11447 O O . LYS D 1 53 ? 159.163 150.328 2.937 1.00 65.78 53 LYS A O 1
ATOM 11453 N N . GLU D 1 54 ? 158.923 151.013 0.809 1.00 76.51 54 GLU A N 1
ATOM 11454 C CA . GLU D 1 54 ? 160.179 151.758 0.792 1.00 71.06 54 GLU A CA 1
ATOM 11455 C C . GLU D 1 54 ? 160.131 152.979 1.710 1.00 63.91 54 GLU A C 1
ATOM 11456 O O . GLU D 1 54 ? 161.172 153.508 2.104 1.00 66.88 54 GLU A O 1
ATOM 11462 N N . HIS D 1 55 ? 158.925 153.417 2.057 1.00 65.23 55 HIS A N 1
ATOM 11463 C CA . HIS D 1 55 ? 158.753 154.647 2.821 1.00 62.14 55 HIS A CA 1
ATOM 11464 C C . HIS D 1 55 ? 158.301 154.403 4.258 1.00 63.66 55 HIS A C 1
ATOM 11465 O O . HIS D 1 55 ? 157.906 155.340 4.954 1.00 53.61 55 HIS A O 1
ATOM 11472 N N . GLN D 1 56 ? 158.370 153.154 4.707 1.00 48.58 56 GLN A N 1
ATOM 11473 C CA . GLN D 1 56 ? 157.832 152.792 6.013 1.00 39.47 56 GLN A CA 1
ATOM 11474 C C . GLN D 1 56 ? 158.770 153.209 7.140 1.00 48.47 56 GLN A C 1
ATOM 11475 O O . GLN D 1 56 ? 158.325 153.522 8.244 1.00 49.00 56 GLN A O 1
ATOM 11481 N N . GLU D 1 57 ? 160.067 153.217 6.853 1.00 51.54 57 GLU A N 1
ATOM 11482 C CA . GLU D 1 57 ? 161.068 153.613 7.836 1.00 50.42 57 GLU A CA 1
ATOM 11483 C C . GLU D 1 57 ? 160.920 155.080 8.221 1.00 51.82 57 GLU A C 1
ATOM 11484 O O . GLU D 1 57 ? 161.079 155.446 9.386 1.00 50.69 57 GLU A O 1
ATOM 11490 N N . ASP D 1 58 ? 160.616 155.917 7.235 1.00 51.30 58 ASP A N 1
ATOM 11491 C CA . ASP D 1 58 ? 160.481 157.348 7.469 1.00 48.72 58 ASP A CA 1
ATOM 11492 C C . ASP D 1 58 ? 159.195 157.664 8.225 1.00 54.30 58 ASP A C 1
ATOM 11493 O O . ASP D 1 58 ? 159.127 158.645 8.965 1.00 56.28 58 ASP A O 1
ATOM 11498 N N . LYS D 1 59 ? 158.178 156.829 8.037 1.00 43.71 59 LYS A N 1
ATOM 11499 C CA . LYS D 1 59 ? 156.916 156.991 8.751 1.00 46.33 59 LYS A CA 1
ATOM 11500 C C . LYS D 1 59 ? 157.103 156.769 10.248 1.00 43.91 59 LYS A C 1
ATOM 11501 O O . LYS D 1 59 ? 156.482 157.444 11.069 1.00 45.52 59 LYS A O 1
ATOM 11507 N N . ILE D 1 60 ? 157.964 155.817 10.595 1.00 49.63 60 ILE A N 1
ATOM 11508 C CA . ILE D 1 60 ? 158.229 155.490 11.992 1.00 45.45 60 ILE A CA 1
ATOM 11509 C C . ILE D 1 60 ? 159.100 156.551 12.661 1.00 49.69 60 ILE A C 1
ATOM 11510 O O . ILE D 1 60 ? 158.881 156.903 13.820 1.00 52.94 60 ILE A O 1
ATOM 11515 N N . LYS D 1 61 ? 160.084 157.058 11.924 1.00 40.45 61 LYS A N 1
ATOM 11516 C CA . LYS D 1 61 ? 161.004 158.059 12.458 1.00 53.50 61 LYS A CA 1
ATOM 11517 C C . LYS D 1 61 ? 160.310 159.383 12.757 1.00 55.59 61 LYS A C 1
ATOM 11518 O O . LYS D 1 61 ? 160.859 160.236 13.455 1.00 48.50 61 LYS A O 1
ATOM 11524 N N . GLN D 1 62 ? 159.104 159.553 12.229 1.00 60.14 62 GLN A N 1
ATOM 11525 C CA . GLN D 1 62 ? 158.386 160.811 12.381 1.00 64.59 62 GLN A CA 1
ATOM 11526 C C . GLN D 1 62 ? 157.504 160.810 13.626 1.00 55.82 62 GLN A C 1
ATOM 11527 O O . GLN D 1 62 ? 156.977 161.851 14.022 1.00 63.28 62 GLN A O 1
ATOM 11533 N N . ILE D 1 63 ? 157.341 159.640 14.237 1.00 38.69 63 ILE A N 1
ATOM 11534 C CA . ILE D 1 63 ? 156.511 159.513 15.429 1.00 36.85 63 ILE A CA 1
ATOM 11535 C C . ILE D 1 63 ? 157.165 160.194 16.629 1.00 53.59 63 ILE A C 1
ATOM 11536 O O . ILE D 1 63 ? 156.489 160.834 17.436 1.00 55.32 63 ILE A O 1
ATOM 11541 N N . LYS D 1 64 ? 158.486 160.062 16.725 1.00 60.09 64 LYS A N 1
ATOM 11542 C CA . LYS D 1 64 ? 159.278 160.710 17.771 1.00 48.56 64 LYS A CA 1
ATOM 11543 C C . LYS D 1 64 ? 158.915 160.236 19.184 1.00 34.33 64 LYS A C 1
ATOM 11544 O O . LYS D 1 64 ? 157.931 159.523 19.383 1.00 34.38 64 LYS A O 1
ATOM 11550 N N . ILE D 1 65 ? 159.729 160.628 20.161 1.00 37.53 65 ILE A N 1
ATOM 11551 C CA . ILE D 1 65 ? 159.445 160.337 21.565 1.00 46.89 65 ILE A CA 1
ATOM 11552 C C . ILE D 1 65 ? 158.740 161.526 22.214 1.00 37.47 65 ILE A C 1
ATOM 11553 O O . ILE D 1 65 ? 159.339 162.586 22.393 1.00 36.49 65 ILE A O 1
ATOM 11558 N N . PRO D 1 66 ? 157.460 161.346 22.574 1.00 35.24 66 PRO A N 1
ATOM 11559 C CA . PRO D 1 66 ? 156.585 162.425 23.048 1.00 30.68 66 PRO A CA 1
ATOM 11560 C C . PRO D 1 66 ? 156.817 162.837 24.500 1.00 39.81 66 PRO A C 1
ATOM 11561 O O . PRO D 1 66 ? 157.167 162.005 25.338 1.00 39.00 66 PRO A O 1
ATOM 11565 N N . GLU D 1 67 ? 156.622 164.122 24.781 1.00 47.00 67 GLU A N 1
ATOM 11566 C CA . GLU D 1 67 ? 156.671 164.638 26.145 1.00 46.78 67 GLU A CA 1
ATOM 11567 C C . GLU D 1 67 ? 155.345 164.371 26.849 1.00 45.88 67 GLU A C 1
ATOM 11568 O O . GLU D 1 67 ? 155.310 164.070 28.042 1.00 37.04 67 GLU A O 1
ATOM 11574 N N . LYS D 1 68 ? 154.254 164.505 26.101 1.00 45.16 68 LYS A N 1
ATOM 11575 C CA . LYS D 1 68 ? 152.924 164.219 26.621 1.00 44.13 68 LYS A CA 1
ATOM 11576 C C . LYS D 1 68 ? 152.466 162.832 26.181 1.00 41.25 68 LYS A C 1
ATOM 11577 O O . LYS D 1 68 ? 152.812 162.367 25.094 1.00 50.10 68 LYS A O 1
ATOM 11583 N N . GLY D 1 69 ? 151.693 162.172 27.036 1.00 31.65 69 GLY A N 1
ATOM 11584 C CA . GLY D 1 69 ? 151.220 160.830 26.754 1.00 28.86 69 GLY A CA 1
ATOM 11585 C C . GLY D 1 69 ? 150.243 160.790 25.596 1.00 51.06 69 GLY A C 1
ATOM 11586 O O . GLY D 1 69 ? 149.779 161.828 25.119 1.00 43.34 69 GLY A O 1
ATOM 11587 N N . ARG D 1 70 ? 149.926 159.581 25.146 1.00 43.65 70 ARG A N 1
ATOM 11588 C CA . ARG D 1 70 ? 148.993 159.382 24.044 1.00 24.33 70 ARG A CA 1
ATOM 11589 C C . ARG D 1 70 ? 147.950 158.346 24.428 1.00 34.87 70 ARG A C 1
ATOM 11590 O O . ARG D 1 70 ? 148.204 157.503 25.288 1.00 33.09 70 ARG A O 1
ATOM 11598 N N . PRO D 1 71 ? 146.768 158.411 23.798 1.00 48.24 71 PRO A N 1
ATOM 11599 C CA . PRO D 1 71 ? 145.710 157.423 24.031 1.00 37.76 71 PRO A CA 1
ATOM 11600 C C . PRO D 1 71 ? 146.221 156.007 23.778 1.00 39.52 71 PRO A C 1
ATOM 11601 O O . PRO D 1 71 ? 146.775 155.734 22.712 1.00 33.20 71 PRO A O 1
ATOM 11605 N N . VAL D 1 72 ? 146.032 155.126 24.755 1.00 38.06 72 VAL A N 1
ATOM 11606 C CA . VAL D 1 72 ? 146.623 153.793 24.730 1.00 42.35 72 VAL A CA 1
ATOM 11607 C C . VAL D 1 72 ? 146.266 152.978 23.489 1.00 48.50 72 VAL A C 1
ATOM 11608 O O . VAL D 1 72 ? 147.146 152.419 22.837 1.00 55.00 72 VAL A O 1
ATOM 11612 N N . ASN D 1 73 ? 144.979 152.904 23.170 1.00 51.04 73 ASN A N 1
ATOM 11613 C CA . ASN D 1 73 ? 144.528 152.113 22.032 1.00 47.56 73 ASN A CA 1
ATOM 11614 C C . ASN D 1 73 ? 144.941 152.708 20.692 1.00 43.92 73 ASN A C 1
ATOM 11615 O O . ASN D 1 73 ? 144.932 152.019 19.672 1.00 44.26 73 ASN A O 1
ATOM 11620 N N . GLU D 1 74 ? 145.318 153.982 20.704 1.00 37.71 74 GLU A N 1
ATOM 11621 C CA . GLU D 1 74 ? 145.820 154.636 19.502 1.00 31.86 74 GLU A CA 1
ATOM 11622 C C . GLU D 1 74 ? 147.264 154.214 19.243 1.00 45.78 74 GLU A C 1
ATOM 11623 O O . GLU D 1 74 ? 147.665 153.991 18.099 1.00 51.58 74 GLU A O 1
ATOM 11629 N N . VAL D 1 75 ? 148.040 154.112 20.318 1.00 51.01 75 VAL A N 1
ATOM 11630 C CA . VAL D 1 75 ? 149.426 153.671 20.233 1.00 45.44 75 VAL A CA 1
ATOM 11631 C C . VAL D 1 75 ? 149.502 152.178 19.921 1.00 43.87 75 VAL A C 1
ATOM 11632 O O . VAL D 1 75 ? 150.338 151.742 19.131 1.00 40.81 75 VAL A O 1
ATOM 11636 N N . VAL D 1 76 ? 148.624 151.403 20.552 1.00 35.23 76 VAL A N 1
ATOM 11637 C CA . VAL D 1 76 ? 148.559 149.963 20.324 1.00 36.84 76 VAL A CA 1
ATOM 11638 C C . VAL D 1 76 ? 148.296 149.637 18.858 1.00 43.65 76 VAL A C 1
ATOM 11639 O O . VAL D 1 76 ? 148.995 148.819 18.259 1.00 42.54 76 VAL A O 1
ATOM 11643 N N . SER D 1 77 ? 147.284 150.282 18.288 1.00 52.06 77 SER A N 1
ATOM 11644 C CA . SER D 1 77 ? 146.925 150.068 16.891 1.00 53.31 77 SER A CA 1
ATOM 11645 C C . SER D 1 77 ? 148.029 150.549 15.955 1.00 42.64 77 SER A C 1
ATOM 11646 O O . SER D 1 77 ? 148.228 149.987 14.878 1.00 39.66 77 SER A O 1
ATOM 11649 N N . GLU D 1 78 ? 148.743 151.590 16.373 1.00 27.45 78 GLU A N 1
ATOM 11650 C CA . GLU D 1 78 ? 149.843 152.129 15.582 1.00 32.11 78 GLU A CA 1
ATOM 11651 C C . GLU D 1 78 ? 150.959 151.103 15.421 1.00 44.63 78 GLU A C 1
ATOM 11652 O O . GLU D 1 78 ? 151.572 151.001 14.359 1.00 39.40 78 GLU A O 1
ATOM 11658 N N . MET D 1 79 ? 151.218 150.346 16.482 1.00 36.54 79 MET A N 1
ATOM 11659 C CA . MET D 1 79 ? 152.264 149.331 16.461 1.00 42.91 79 MET A CA 1
ATOM 11660 C C . MET D 1 79 ? 151.831 148.084 15.692 1.00 40.92 79 MET A C 1
ATOM 11661 O O . MET D 1 79 ? 152.640 147.458 15.007 1.00 40.15 79 MET A O 1
ATOM 11666 N N . MET D 1 80 ? 150.556 147.727 15.809 1.00 41.28 80 MET A N 1
ATOM 11667 C CA . MET D 1 80 ? 150.024 146.560 15.111 1.00 40.69 80 MET A CA 1
ATOM 11668 C C . MET D 1 80 ? 149.999 146.774 13.601 1.00 35.05 80 MET A C 1
ATOM 11669 O O . MET D 1 80 ? 150.170 145.831 12.829 1.00 31.58 80 MET A O 1
ATOM 11674 N N . ASN D 1 81 ? 149.780 148.017 13.187 1.00 27.46 81 ASN A N 1
ATOM 11675 C CA . ASN D 1 81 ? 149.600 148.334 11.775 1.00 39.53 81 ASN A CA 1
ATOM 11676 C C . ASN D 1 81 ? 150.872 148.830 11.091 1.00 41.93 81 ASN A C 1
ATOM 11677 O O . ASN D 1 81 ? 150.993 148.755 9.868 1.00 55.47 81 ASN A O 1
ATOM 11682 N N . GLU D 1 82 ? 151.816 149.340 11.875 1.00 42.29 82 GLU A N 1
ATOM 11683 C CA . GLU D 1 82 ? 153.007 149.964 11.307 1.00 41.63 82 GLU A CA 1
ATOM 11684 C C . GLU D 1 82 ? 154.316 149.329 11.774 1.00 38.99 82 GLU A C 1
ATOM 11685 O O . GLU D 1 82 ? 155.386 149.675 11.273 1.00 43.07 82 GLU A O 1
ATOM 11691 N N . VAL D 1 83 ? 154.239 148.403 12.724 1.00 42.95 83 VAL A N 1
ATOM 11692 C CA . VAL D 1 83 ? 155.448 147.787 13.263 1.00 36.94 83 VAL A CA 1
ATOM 11693 C C . VAL D 1 83 ? 155.404 146.261 13.256 1.00 33.46 83 VAL A C 1
ATOM 11694 O O . VAL D 1 83 ? 156.209 145.613 12.588 1.00 37.44 83 VAL A O 1
ATOM 11698 N N . TYR D 1 84 ? 154.464 145.694 14.005 1.00 33.84 84 TYR A N 1
ATOM 11699 C CA . TYR D 1 84 ? 154.366 144.246 14.151 1.00 27.70 84 TYR A CA 1
ATOM 11700 C C . TYR D 1 84 ? 153.965 143.569 12.843 1.00 39.05 84 TYR A C 1
ATOM 11701 O O . TYR D 1 84 ? 154.261 142.394 12.627 1.00 39.21 84 TYR A O 1
ATOM 11710 N N . ARG D 1 85 ? 153.291 144.316 11.976 1.00 39.79 85 ARG A N 1
ATOM 11711 C CA . ARG D 1 85 ? 152.750 143.764 10.740 1.00 42.75 85 ARG A CA 1
ATOM 11712 C C . ARG D 1 85 ? 153.840 143.306 9.779 1.00 43.75 85 ARG A C 1
ATOM 11713 O O . ARG D 1 85 ? 153.741 142.234 9.181 1.00 42.63 85 ARG A O 1
ATOM 11721 N N . TYR D 1 86 ? 154.880 144.120 9.636 1.00 36.96 86 TYR A N 1
ATOM 11722 C CA . TYR D 1 86 ? 155.952 143.835 8.689 1.00 43.44 86 TYR A CA 1
ATOM 11723 C C . TYR D 1 86 ? 157.024 142.939 9.299 1.00 43.22 86 TYR A C 1
ATOM 11724 O O . TYR D 1 86 ? 157.873 143.398 10.063 1.00 48.30 86 TYR A O 1
ATOM 11733 N N . ARG D 1 87 ? 156.976 141.657 8.952 1.00 37.82 87 ARG A N 1
ATOM 11734 C CA . ARG D 1 87 ? 157.837 140.665 9.579 1.00 31.26 87 ARG A CA 1
ATOM 11735 C C . ARG D 1 87 ? 157.955 139.395 8.743 1.00 37.93 87 ARG A C 1
ATOM 11736 O O . ARG D 1 87 ? 157.208 139.191 7.786 1.00 28.13 87 ARG A O 1
ATOM 11744 N N . GLY D 1 88 ? 158.902 138.544 9.119 1.00 33.71 88 GLY A N 1
ATOM 11745 C CA . GLY D 1 88 ? 158.976 137.196 8.593 1.00 25.48 88 GLY A CA 1
ATOM 11746 C C . GLY D 1 88 ? 158.508 136.251 9.679 1.00 31.58 88 GLY A C 1
ATOM 11747 O O . GLY D 1 88 ? 159.303 135.788 10.496 1.00 42.21 88 GLY A O 1
ATOM 11748 N N . ASP D 1 89 ? 157.209 135.969 9.686 1.00 23.56 89 ASP A N 1
ATOM 11749 C CA . ASP D 1 89 ? 156.587 135.221 10.772 1.00 37.30 89 ASP A CA 1
ATOM 11750 C C . ASP D 1 89 ? 157.148 133.810 10.908 1.00 32.63 89 ASP A C 1
ATOM 11751 O O . ASP D 1 89 ? 156.871 132.935 10.088 1.00 43.61 89 ASP A O 1
ATOM 11756 N N . ALA D 1 90 ? 157.934 133.600 11.958 1.00 26.84 90 ALA A N 1
ATOM 11757 C CA . ALA D 1 90 ? 158.527 132.298 12.224 1.00 28.46 90 ALA A CA 1
ATOM 11758 C C . ALA D 1 90 ? 157.541 131.391 12.956 1.00 30.68 90 ALA A C 1
ATOM 11759 O O . ALA D 1 90 ? 157.847 130.234 13.248 1.00 22.31 90 ALA A O 1
ATOM 11761 N N . ASN D 1 91 ? 156.359 131.925 13.251 1.00 24.44 91 ASN A N 1
ATOM 11762 C CA . ASN D 1 91 ? 155.286 131.128 13.834 1.00 29.81 91 ASN A CA 1
ATOM 11763 C C . ASN D 1 91 ? 154.468 130.446 12.745 1.00 35.22 91 ASN A C 1
ATOM 11764 O O . ASN D 1 91 ? 153.672 129.546 13.018 1.00 26.95 91 ASN A O 1
ATOM 11769 N N . HIS D 1 92 ? 154.673 130.884 11.508 1.00 30.04 92 HIS A N 1
ATOM 11770 C CA . HIS D 1 92 ? 153.961 130.327 10.367 1.00 29.04 92 HIS A CA 1
ATOM 11771 C C . HIS D 1 92 ? 154.436 128.904 10.094 1.00 37.89 92 HIS A C 1
ATOM 11772 O O . HIS D 1 92 ? 155.638 128.638 10.081 1.00 38.56 92 HIS A O 1
ATOM 11779 N N . PRO D 1 93 ? 153.488 127.981 9.875 1.00 43.34 93 PRO A N 1
ATOM 11780 C CA . PRO D 1 93 ? 153.806 126.571 9.624 1.00 31.62 93 PRO A CA 1
ATOM 11781 C C . PRO D 1 93 ? 154.648 126.370 8.366 1.00 30.21 93 PRO A C 1
ATOM 11782 O O . PRO D 1 93 ? 155.237 125.304 8.190 1.00 31.48 93 PRO A O 1
ATOM 11786 N N . ARG D 1 94 ? 154.707 127.380 7.505 1.00 29.75 94 ARG A N 1
ATOM 11787 C CA . ARG D 1 94 ? 155.523 127.291 6.300 1.00 35.11 94 ARG A CA 1
ATOM 11788 C C . ARG D 1 94 ? 156.711 128.248 6.349 1.00 34.11 94 ARG A C 1
ATOM 11789 O O . ARG D 1 94 ? 157.196 128.706 5.315 1.00 33.86 94 ARG A O 1
ATOM 11797 N N . PHE D 1 95 ? 157.165 128.555 7.559 1.00 41.80 95 PHE A N 1
ATOM 11798 C CA . PHE D 1 95 ? 158.441 129.233 7.745 1.00 35.05 95 PHE A CA 1
ATOM 11799 C C . PHE D 1 95 ? 159.509 128.159 7.921 1.00 28.72 95 PHE A C 1
ATOM 11800 O O . PHE D 1 95 ? 159.598 127.529 8.974 1.00 26.78 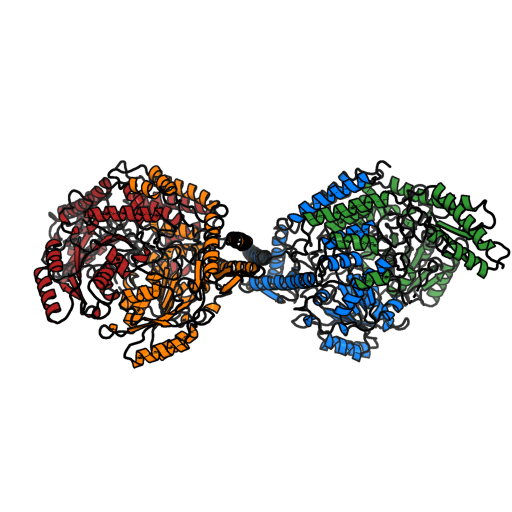95 PHE A O 1
ATOM 11808 N N . PHE D 1 96 ? 160.314 127.952 6.884 1.00 28.92 96 PHE A N 1
ATOM 11809 C CA . PHE D 1 96 ? 161.238 126.823 6.848 1.00 30.76 96 PHE A CA 1
ATOM 11810 C C . PHE D 1 96 ? 162.703 127.240 6.941 1.00 32.90 96 PHE A C 1
ATOM 11811 O O . PHE D 1 96 ? 163.596 126.449 6.640 1.00 36.43 96 PHE A O 1
ATOM 11819 N N . SER D 1 97 ? 162.950 128.478 7.357 1.00 23.10 97 SER A N 1
ATOM 11820 C CA . SER D 1 97 ? 164.307 129.014 7.354 1.00 29.20 97 SER A CA 1
ATOM 11821 C C . SER D 1 97 ? 164.938 129.040 8.742 1.00 29.64 97 SER A C 1
ATOM 11822 O O . SER D 1 97 ? 164.243 129.179 9.750 1.00 23.47 97 SER A O 1
ATOM 11825 N N . PHE D 1 98 ? 166.263 128.918 8.775 1.00 30.57 98 PHE A N 1
ATOM 11826 C CA . PHE D 1 98 ? 167.030 128.953 10.017 1.00 33.67 98 PHE A CA 1
ATOM 11827 C C . PHE D 1 98 ? 166.485 127.948 11.027 1.00 27.49 98 PHE A C 1
ATOM 11828 O O . PHE D 1 98 ? 166.406 126.753 10.746 1.00 37.06 98 PHE A O 1
ATOM 11836 N N . VAL D 1 99 ? 166.112 128.441 12.202 1.00 31.86 99 VAL A N 1
ATOM 11837 C CA . VAL D 1 99 ? 165.364 127.639 13.162 1.00 38.72 99 VAL A CA 1
ATOM 11838 C C . VAL D 1 99 ? 164.074 128.363 13.517 1.00 31.87 99 VAL A C 1
ATOM 11839 O O . VAL D 1 99 ? 164.090 129.340 14.265 1.00 26.83 99 VAL A O 1
ATOM 11843 N N . PRO D 1 100 ? 162.947 127.883 12.971 1.00 38.82 100 PRO A N 1
ATOM 11844 C CA . PRO D 1 100 ? 161.641 128.527 13.138 1.00 34.08 100 PRO A CA 1
ATOM 11845 C C . PRO D 1 100 ? 161.191 128.538 14.593 1.00 32.31 100 PRO A C 1
ATOM 11846 O O . PRO D 1 100 ? 161.717 127.780 15.408 1.00 35.02 100 PRO A O 1
ATOM 11850 N N . GLY D 1 101 ? 160.221 129.388 14.909 1.00 27.69 101 GLY A N 1
ATOM 11851 C CA . GLY D 1 101 ? 159.716 129.483 16.264 1.00 27.54 101 GLY A CA 1
ATOM 11852 C C . GLY D 1 101 ? 158.243 129.143 16.361 1.00 31.12 101 GLY A C 1
ATOM 11853 O O . GLY D 1 101 ? 157.408 130.028 16.550 1.00 26.76 101 GLY A O 1
ATOM 11854 N N . PRO D 1 102 ? 157.915 127.850 16.230 1.00 24.80 102 PRO A N 1
ATOM 11855 C CA . PRO D 1 102 ? 156.534 127.388 16.373 1.00 26.99 102 PRO A CA 1
ATOM 11856 C C . PRO D 1 102 ? 156.130 127.325 17.841 1.00 36.41 102 PRO A C 1
ATOM 11857 O O . PRO D 1 102 ? 155.885 126.242 18.373 1.00 33.37 102 PRO A O 1
ATOM 11861 N N . ALA D 1 103 ? 156.068 128.488 18.483 1.00 30.01 103 ALA A N 1
ATOM 11862 C CA . ALA D 1 103 ? 155.772 128.564 19.907 1.00 28.87 103 ALA A CA 1
ATOM 11863 C C . ALA D 1 103 ? 154.336 128.151 20.195 1.00 36.52 103 ALA A C 1
ATOM 11864 O O . ALA D 1 103 ? 153.406 128.580 19.511 1.00 28.79 103 ALA A O 1
ATOM 11866 N N . SER D 1 104 ? 154.164 127.315 21.212 1.00 34.19 104 SER A N 1
ATOM 11867 C CA . SER D 1 104 ? 152.839 126.905 21.656 1.00 37.32 104 SER A CA 1
ATOM 11868 C C . SER D 1 104 ? 152.052 128.094 22.192 1.00 30.89 104 SER A C 1
ATOM 11869 O O . SER D 1 104 ? 152.633 129.070 22.667 1.00 33.03 104 SER A O 1
ATOM 11872 N N . SER D 1 105 ? 150.728 128.013 22.108 1.00 33.99 105 SER A N 1
ATOM 11873 C CA . SER D 1 105 ? 149.871 129.064 22.641 1.00 32.75 105 SER A CA 1
ATOM 11874 C C . SER D 1 105 ? 149.950 129.067 24.161 1.00 33.76 105 SER A C 1
ATOM 11875 O O . SER D 1 105 ? 149.721 130.091 24.804 1.00 31.30 105 SER A O 1
ATOM 11878 N N . VAL D 1 106 ? 150.276 127.908 24.727 1.00 29.47 106 VAL A N 1
ATOM 11879 C CA . VAL D 1 106 ? 150.456 127.779 26.168 1.00 25.45 106 VAL A CA 1
ATOM 11880 C C . VAL D 1 106 ? 151.655 128.593 26.646 1.00 37.04 106 VAL A C 1
ATOM 11881 O O . VAL D 1 106 ? 151.632 129.164 27.736 1.00 33.72 106 VAL A O 1
ATOM 11885 N N . SER D 1 107 ? 152.696 128.645 25.821 1.00 36.37 107 SER A N 1
ATOM 11886 C CA . SER D 1 107 ? 153.886 129.428 26.135 1.00 30.93 107 SER A CA 1
ATOM 11887 C C . SER D 1 107 ? 153.553 130.915 26.210 1.00 31.26 107 SER A C 1
ATOM 11888 O O . SER D 1 107 ? 154.024 131.623 27.102 1.00 24.79 107 SER A O 1
ATOM 11891 N N . TRP D 1 108 ? 152.737 131.378 25.268 1.00 29.16 108 TRP A N 1
ATOM 11892 C CA . TRP D 1 108 ? 152.277 132.761 25.259 1.00 29.11 108 TRP A CA 1
ATOM 11893 C C . TRP D 1 108 ? 151.542 133.072 26.558 1.00 33.81 108 TRP A C 1
ATOM 11894 O O . TRP D 1 108 ? 151.708 134.145 27.138 1.00 28.19 108 TRP A O 1
ATOM 11905 N N . LEU D 1 109 ? 150.725 132.123 27.004 1.00 27.01 109 LEU A N 1
ATOM 11906 C CA . LEU D 1 109 ? 150.004 132.255 28.264 1.00 34.78 109 LEU A CA 1
ATOM 11907 C C . LEU D 1 109 ? 150.970 132.385 29.439 1.00 38.59 109 LEU A C 1
ATOM 11908 O O . LEU D 1 109 ? 150.735 133.162 30.366 1.00 31.98 109 LEU A O 1
ATOM 11913 N N . GLY D 1 110 ? 152.057 131.621 29.390 1.00 39.63 110 GLY A N 1
ATOM 11914 C CA . GLY D 1 110 ? 153.074 131.666 30.425 1.00 28.55 110 GLY A CA 1
ATOM 11915 C C . GLY D 1 110 ? 153.738 133.027 30.513 1.00 28.57 110 GLY A C 1
ATOM 11916 O O . GLY D 1 110 ? 154.004 133.530 31.605 1.00 24.90 110 GLY A O 1
ATOM 11917 N N . ASP D 1 111 ? 154.007 133.622 29.355 1.00 15.18 111 ASP A N 1
ATOM 11918 C CA . ASP D 1 111 ? 154.594 134.955 29.298 1.00 17.86 111 ASP A CA 1
ATOM 11919 C C . ASP D 1 111 ? 153.650 135.982 29.904 1.00 26.08 111 ASP A C 1
ATOM 11920 O O . ASP D 1 111 ? 154.085 136.917 30.574 1.00 34.92 111 ASP A O 1
ATOM 11925 N N . ILE D 1 112 ? 152.356 135.808 29.657 1.00 29.54 112 ILE A N 1
ATOM 11926 C CA . ILE D 1 112 ? 151.350 136.725 30.176 1.00 31.10 112 ILE A CA 1
ATOM 11927 C C . ILE D 1 112 ? 151.317 136.688 31.704 1.00 38.50 112 ILE A C 1
ATOM 11928 O O . ILE D 1 112 ? 151.250 137.733 32.357 1.00 33.39 112 ILE A O 1
ATOM 11933 N N . MET D 1 113 ? 151.364 135.480 32.264 1.00 27.69 113 MET A N 1
ATOM 11934 C CA . MET D 1 113 ? 151.358 135.301 33.716 1.00 27.50 113 MET A CA 1
ATOM 11935 C C . MET D 1 113 ? 152.653 135.778 34.369 1.00 41.94 113 MET A C 1
ATOM 11936 O O . MET D 1 113 ? 152.626 136.554 35.327 1.00 37.50 113 MET A O 1
ATOM 11941 N N . THR D 1 114 ? 153.782 135.307 33.843 1.00 35.54 114 THR A N 1
ATOM 11942 C CA . THR D 1 114 ? 155.091 135.647 34.389 1.00 32.18 114 THR A CA 1
ATOM 11943 C C . THR D 1 114 ? 155.337 137.150 34.334 1.00 29.41 114 THR A C 1
ATOM 11944 O O . THR D 1 114 ? 155.790 137.748 35.308 1.00 38.46 114 THR A O 1
ATOM 11948 N N . SER D 1 115 ? 155.030 137.755 33.191 1.00 21.94 115 SER A N 1
ATOM 11949 C CA . SER D 1 115 ? 155.230 139.186 33.006 1.00 27.75 115 SER A CA 1
ATOM 11950 C C . SER D 1 115 ? 154.271 139.997 33.875 1.00 30.53 115 SER A C 1
ATOM 11951 O O . SER D 1 115 ? 154.551 141.146 34.220 1.00 32.61 115 SER A O 1
ATOM 11954 N N . ALA D 1 116 ? 153.141 139.392 34.226 1.00 37.46 116 ALA A N 1
ATOM 11955 C CA . ALA D 1 116 ? 152.138 140.060 35.049 1.00 31.82 116 ALA A CA 1
ATOM 11956 C C . ALA D 1 116 ? 152.642 140.264 36.474 1.00 32.81 116 ALA A C 1
ATOM 11957 O O . ALA D 1 116 ? 152.721 141.393 36.959 1.00 28.84 116 ALA A O 1
ATOM 11959 N N . TYR D 1 117 ? 152.980 139.163 37.139 1.00 26.22 117 TYR A N 1
ATOM 11960 C CA . TYR D 1 117 ? 153.488 139.214 38.505 1.00 32.60 117 TYR A CA 1
ATOM 11961 C C . TYR D 1 117 ? 154.822 139.950 38.573 1.00 39.31 117 TYR A C 1
ATOM 11962 O O . TYR D 1 117 ? 155.149 140.566 39.589 1.00 45.47 117 TYR A O 1
ATOM 11971 N N . ASN D 1 118 ? 155.575 139.894 37.477 1.00 33.20 118 ASN A N 1
ATOM 11972 C CA . ASN D 1 118 ? 156.888 140.527 37.392 1.00 31.74 118 ASN A CA 1
ATOM 11973 C C . ASN D 1 118 ? 157.784 140.143 38.569 1.00 29.90 118 ASN A C 1
ATOM 11974 O O . ASN D 1 118 ? 158.501 140.977 39.120 1.00 26.01 118 ASN A O 1
ATOM 11979 N N . ILE D 1 119 ? 157.723 138.873 38.955 1.00 30.97 119 ILE A N 1
ATOM 11980 C CA . ILE D 1 119 ? 158.526 138.366 40.062 1.00 31.66 119 ILE A CA 1
ATOM 11981 C C . ILE D 1 119 ? 160.012 138.375 39.729 1.00 40.41 119 ILE A C 1
ATOM 11982 O O . ILE D 1 119 ? 160.419 137.950 38.647 1.00 41.71 119 ILE A O 1
ATOM 11987 N N . HIS D 1 120 ? 160.821 138.859 40.665 1.00 53.99 120 HIS A N 1
ATOM 11988 C CA . HIS D 1 120 ? 162.266 138.854 40.491 1.00 37.34 120 HIS A CA 1
ATOM 11989 C C . HIS D 1 120 ? 162.838 137.454 40.695 1.00 39.61 120 HIS A C 1
ATOM 11990 O O . HIS D 1 120 ? 163.077 137.026 41.824 1.00 39.99 120 HIS A O 1
ATOM 11997 N N . ALA D 1 121 ? 163.048 136.747 39.589 1.00 48.11 121 ALA A N 1
ATOM 11998 C CA . ALA D 1 121 ? 163.653 135.421 39.620 1.00 41.22 121 ALA A CA 1
ATOM 11999 C C . ALA D 1 121 ? 165.167 135.523 39.770 1.00 50.72 121 ALA A C 1
ATOM 12000 O O . ALA D 1 121 ? 165.705 136.597 40.039 1.00 49.59 121 ALA A O 1
ATOM 12002 N N . GLY D 1 122 ? 165.849 134.397 39.592 1.00 44.99 122 GLY A N 1
ATOM 12003 C CA . GLY D 1 122 ? 167.281 134.329 39.812 1.00 74.04 122 GLY A CA 1
ATOM 12004 C C . GLY D 1 122 ? 167.648 134.413 41.281 1.00 64.34 122 GLY A C 1
ATOM 12005 O O . GLY D 1 122 ? 168.825 134.426 41.639 1.00 58.01 122 GLY A O 1
ATOM 12006 N N . GLY D 1 123 ? 166.628 134.457 42.130 1.00 77.60 123 GLY A N 1
ATOM 12007 C CA . GLY D 1 123 ? 166.808 134.547 43.566 1.00 48.10 123 GLY A CA 1
ATOM 12008 C C . GLY D 1 123 ? 165.765 133.675 44.236 1.00 49.27 123 GLY A C 1
ATOM 12009 O O . GLY D 1 123 ? 164.616 133.634 43.798 1.00 63.62 123 GLY A O 1
ATOM 12010 N N . SER D 1 124 ? 166.154 132.980 45.299 1.00 47.39 124 SER A N 1
ATOM 12011 C CA . SER D 1 124 ? 165.301 131.942 45.866 1.00 41.83 124 SER A CA 1
ATOM 12012 C C . SER D 1 124 ? 164.478 132.456 47.044 1.00 49.38 124 SER A C 1
ATOM 12013 O O . SER D 1 124 ? 163.278 132.205 47.119 1.00 39.36 124 SER A O 1
ATOM 12016 N N . LYS D 1 125 ? 165.123 133.169 47.963 1.00 54.46 125 LYS A N 1
ATOM 12017 C CA . LYS D 1 125 ? 164.445 133.635 49.169 1.00 53.23 125 LYS A CA 1
ATOM 12018 C C . LYS D 1 125 ? 163.273 134.558 48.845 1.00 39.89 125 LYS A C 1
ATOM 12019 O O . LYS D 1 125 ? 162.267 134.565 49.553 1.00 43.02 125 LYS A O 1
ATOM 12025 N N . LEU D 1 126 ? 163.405 135.328 47.770 1.00 34.21 126 LEU A N 1
ATOM 12026 C CA . LEU D 1 126 ? 162.369 136.281 47.381 1.00 35.39 126 LEU A CA 1
ATOM 12027 C C . LEU D 1 126 ? 161.272 135.627 46.543 1.00 42.26 126 LEU A C 1
ATOM 12028 O O . LEU D 1 126 ? 160.208 136.211 46.335 1.00 41.23 126 LEU A O 1
ATOM 12033 N N . ALA D 1 127 ? 161.537 134.416 46.063 1.00 39.20 127 ALA A N 1
ATOM 12034 C CA . ALA D 1 127 ? 160.565 133.670 45.271 1.00 24.63 127 ALA A CA 1
ATOM 12035 C C . ALA D 1 127 ? 160.882 132.180 45.311 1.00 28.82 127 ALA A C 1
ATOM 12036 O O . ALA D 1 127 ? 161.338 131.610 44.320 1.00 27.58 127 ALA A O 1
ATOM 12038 N N . PRO D 1 128 ? 160.639 131.545 46.466 1.00 41.44 128 PRO A N 1
ATOM 12039 C CA . PRO D 1 128 ? 161.051 130.160 46.728 1.00 31.66 128 PRO A CA 1
ATOM 12040 C C . PRO D 1 128 ? 160.377 129.140 45.816 1.00 28.55 128 PRO A C 1
ATOM 12041 O O . PRO D 1 128 ? 161.020 128.177 45.400 1.00 32.34 128 PRO A O 1
ATOM 12045 N N . MET D 1 129 ? 159.100 129.347 45.513 1.00 30.90 129 MET A N 1
ATOM 12046 C CA . MET D 1 129 ? 158.356 128.395 44.699 1.00 38.48 129 MET A CA 1
ATOM 12047 C C . MET D 1 129 ? 158.573 128.633 43.208 1.00 39.55 129 MET A C 1
ATOM 12048 O O . MET D 1 129 ? 158.464 127.708 42.402 1.00 38.82 129 MET A O 1
ATOM 12053 N N . VAL D 1 130 ? 158.878 129.874 42.844 1.00 30.54 130 VAL A N 1
ATOM 12054 C CA . VAL D 1 130 ? 159.244 130.187 41.469 1.00 19.94 130 VAL A CA 1
ATOM 12055 C C . VAL D 1 130 ? 160.544 129.479 41.104 1.00 25.91 130 VAL A C 1
ATOM 12056 O O . VAL D 1 130 ? 160.670 128.907 40.022 1.00 35.17 130 VAL A O 1
ATOM 12060 N N . ASN D 1 131 ? 161.507 129.523 42.020 1.00 24.50 131 ASN A N 1
ATOM 12061 C CA . ASN D 1 131 ? 162.785 128.850 41.826 1.00 28.70 131 ASN A CA 1
ATOM 12062 C C . ASN D 1 131 ? 162.656 127.331 41.882 1.00 30.01 131 ASN A C 1
ATOM 12063 O O . ASN D 1 131 ? 163.370 126.611 41.184 1.00 40.74 131 ASN A O 1
ATOM 12068 N N . CYS D 1 132 ? 161.744 126.851 42.719 1.00 29.35 132 CYS A N 1
ATOM 12069 C CA . CYS D 1 132 ? 161.527 125.417 42.867 1.00 39.38 132 CYS A CA 1
ATOM 12070 C C . CYS D 1 132 ? 160.978 124.804 41.582 1.00 40.18 132 CYS A C 1
ATOM 12071 O O . CYS D 1 132 ? 161.342 123.687 41.211 1.00 28.33 132 CYS A O 1
ATOM 12074 N N . ILE D 1 133 ? 160.096 125.539 40.912 1.00 29.85 133 ILE A N 1
ATOM 12075 C CA . ILE D 1 133 ? 159.524 125.091 39.648 1.00 34.99 133 ILE A CA 1
ATOM 12076 C C . ILE D 1 133 ? 160.598 124.931 38.580 1.00 32.94 133 ILE A C 1
ATOM 12077 O O . ILE D 1 133 ? 160.661 123.908 37.897 1.00 40.31 133 ILE A O 1
ATOM 12082 N N . GLU D 1 134 ? 161.439 125.950 38.443 1.00 32.74 134 GLU A N 1
ATOM 12083 C CA . GLU D 1 134 ? 162.501 125.944 37.444 1.00 30.19 134 GLU A CA 1
ATOM 12084 C C . GLU D 1 134 ? 163.490 124.808 37.681 1.00 24.41 134 GLU A C 1
ATOM 12085 O O . GLU D 1 134 ? 163.929 124.150 36.738 1.00 31.20 134 GLU A O 1
ATOM 12091 N N . GLN D 1 135 ? 163.837 124.581 38.944 1.00 27.41 135 GLN A N 1
ATOM 12092 C CA . GLN D 1 135 ? 164.777 123.524 39.297 1.00 31.64 135 GLN A CA 1
ATOM 12093 C C . GLN D 1 135 ? 164.186 122.150 39.002 1.00 32.11 135 GLN A C 1
ATOM 12094 O O . GLN D 1 135 ? 164.912 121.209 38.678 1.00 32.97 135 GLN A O 1
ATOM 12100 N N . GLU D 1 136 ? 162.867 122.042 39.120 1.00 30.14 136 GLU A N 1
ATOM 12101 C CA . GLU D 1 136 ? 162.166 120.802 38.806 1.00 40.16 136 GLU A CA 1
ATOM 12102 C C . GLU D 1 136 ? 162.286 120.479 37.322 1.00 36.95 136 GLU A C 1
ATOM 12103 O O . GLU D 1 136 ? 162.529 119.333 36.940 1.00 33.06 136 GLU A O 1
ATOM 12109 N N . VAL D 1 137 ? 162.114 121.501 36.489 1.00 21.42 137 VAL A N 1
ATOM 12110 C CA . VAL D 1 137 ? 162.250 121.348 35.047 1.00 23.34 137 VAL A CA 1
ATOM 12111 C C . VAL D 1 137 ? 163.691 121.038 34.653 1.00 31.68 137 VAL A C 1
ATOM 12112 O O . VAL D 1 137 ? 163.941 120.177 33.808 1.00 28.43 137 VAL A O 1
ATOM 12116 N N . LEU D 1 138 ? 164.633 121.746 35.270 1.00 24.89 138 LEU A N 1
ATOM 12117 C CA . LEU D 1 138 ? 166.052 121.561 34.979 1.00 21.00 138 LEU A CA 1
ATOM 12118 C C . LEU D 1 138 ? 166.536 120.169 35.367 1.00 24.07 138 LEU A C 1
ATOM 12119 O O . LEU D 1 138 ? 167.341 119.568 34.658 1.00 29.01 138 LEU A O 1
ATOM 12124 N N . LYS D 1 139 ? 166.045 119.660 36.493 1.00 28.04 139 LYS A N 1
ATOM 12125 C CA . LYS D 1 139 ? 166.405 118.318 36.934 1.00 34.64 139 LYS A CA 1
ATOM 12126 C C . LYS D 1 139 ? 165.861 117.271 35.969 1.00 29.72 139 LYS A C 1
ATOM 12127 O O . LYS D 1 139 ? 166.530 116.281 35.672 1.00 25.22 139 LYS A O 1
ATOM 12133 N N . TRP D 1 140 ? 164.646 117.500 35.482 1.00 26.34 140 TRP A N 1
ATOM 12134 C CA . TRP D 1 140 ? 164.015 116.591 34.532 1.00 34.00 140 TRP A CA 1
ATOM 12135 C C . TRP D 1 140 ? 164.777 116.566 33.212 1.00 34.52 140 TRP A C 1
ATOM 12136 O O . TRP D 1 140 ? 165.029 115.499 32.650 1.00 37.70 140 TRP A O 1
ATOM 12147 N N . LEU D 1 141 ? 165.142 117.748 32.726 1.00 28.71 141 LEU A N 1
ATOM 12148 C CA . LEU D 1 141 ? 165.912 117.871 31.494 1.00 25.17 141 LEU A CA 1
ATOM 12149 C C . LEU D 1 141 ? 167.272 117.197 31.634 1.00 32.10 141 LEU A C 1
ATOM 12150 O O . LEU D 1 141 ? 167.777 116.589 30.689 1.00 26.41 141 LEU A O 1
ATOM 12155 N N . ALA D 1 142 ? 167.859 117.309 32.821 1.00 26.74 142 ALA A N 1
ATOM 12156 C CA . ALA D 1 142 ? 169.158 116.708 33.096 1.00 23.80 142 ALA A CA 1
ATOM 12157 C C . ALA D 1 142 ? 169.084 115.185 33.053 1.00 30.08 142 ALA A C 1
ATOM 12158 O O . ALA D 1 142 ? 170.046 114.519 32.669 1.00 32.56 142 ALA A O 1
ATOM 12160 N N . LYS D 1 143 ? 167.940 114.636 33.451 1.00 33.65 143 LYS A N 1
ATOM 12161 C CA . LYS D 1 143 ? 167.739 113.192 33.417 1.00 36.38 143 LYS A CA 1
ATOM 12162 C C . LYS D 1 143 ? 167.718 112.690 31.979 1.00 35.84 143 LYS A C 1
ATOM 12163 O O . LYS D 1 143 ? 168.244 111.619 31.675 1.00 26.22 143 LYS A O 1
ATOM 12169 N N . GLN D 1 144 ? 167.107 113.477 31.098 1.00 29.62 144 GLN A N 1
ATOM 12170 C CA . GLN D 1 144 ? 167.003 113.120 29.689 1.00 27.85 144 GLN A CA 1
ATOM 12171 C C . GLN D 1 144 ? 168.373 113.144 29.019 1.00 29.10 144 GLN A C 1
ATOM 12172 O O . GLN D 1 144 ? 168.651 112.351 28.120 1.00 28.81 144 GLN A O 1
ATOM 12178 N N . VAL D 1 145 ? 169.226 114.055 29.472 1.00 24.73 145 VAL A N 1
ATOM 12179 C CA . VAL D 1 145 ? 170.571 114.190 28.927 1.00 32.94 145 VAL A CA 1
ATOM 12180 C C . VAL D 1 145 ? 171.444 113.002 29.317 1.00 32.60 145 VAL A C 1
ATOM 12181 O O . VAL D 1 145 ? 172.240 112.513 28.515 1.00 27.46 145 VAL A O 1
ATOM 12185 N N . GLY D 1 146 ? 171.288 112.544 30.555 1.00 28.89 146 GLY A N 1
ATOM 12186 C CA . GLY D 1 146 ? 172.064 111.428 31.064 1.00 25.32 146 GLY A CA 1
ATOM 12187 C C . GLY D 1 146 ? 172.856 111.802 32.301 1.00 34.85 146 GLY A C 1
ATOM 12188 O O . GLY D 1 146 ? 173.708 111.041 32.761 1.00 35.69 146 GLY A O 1
ATOM 12189 N N . PHE D 1 147 ? 172.575 112.984 32.839 1.00 29.63 147 PHE A N 1
ATOM 12190 C CA . PHE D 1 147 ? 173.212 113.437 34.068 1.00 26.97 147 PHE A CA 1
ATOM 12191 C C . PHE D 1 147 ? 172.436 112.897 35.264 1.00 33.93 147 PHE A C 1
ATOM 12192 O O . PHE D 1 147 ? 171.319 113.337 35.537 1.00 41.80 147 PHE A O 1
ATOM 12200 N N . THR D 1 148 ? 173.030 111.946 35.978 1.00 50.82 148 THR A N 1
ATOM 12201 C CA . THR D 1 148 ? 172.308 111.216 37.016 1.00 53.01 148 THR A CA 1
ATOM 12202 C C . THR D 1 148 ? 172.845 111.453 38.425 1.00 42.80 148 THR A C 1
ATOM 12203 O O . THR D 1 148 ? 172.178 111.134 39.408 1.00 53.84 148 THR A O 1
ATOM 12207 N N . GLU D 1 149 ? 174.045 112.016 38.523 1.00 54.62 149 GLU A N 1
ATOM 12208 C CA . GLU D 1 149 ? 174.694 112.183 39.819 1.00 48.57 149 GLU A CA 1
ATOM 12209 C C . GLU D 1 149 ? 174.260 113.461 40.534 1.00 43.99 149 GLU A C 1
ATOM 12210 O O . GLU D 1 149 ? 173.306 113.450 41.311 1.00 62.32 149 GLU A O 1
ATOM 12216 N N . ASN D 1 150 ? 174.959 114.559 40.264 1.00 51.95 150 ASN A N 1
ATOM 12217 C CA . ASN D 1 150 ? 174.663 115.830 40.917 1.00 42.39 150 ASN A CA 1
ATOM 12218 C C . ASN D 1 150 ? 174.670 116.975 39.910 1.00 41.52 150 ASN A C 1
ATOM 12219 O O . ASN D 1 150 ? 175.576 117.810 39.910 1.00 39.82 150 ASN A O 1
ATOM 12224 N N . PRO D 1 151 ? 173.647 117.013 39.045 1.00 37.81 151 PRO A N 1
ATOM 12225 C CA . PRO D 1 151 ? 173.514 117.988 37.957 1.00 28.95 151 PRO A CA 1
ATOM 12226 C C . PRO D 1 151 ? 173.176 119.395 38.437 1.00 32.47 151 PRO A C 1
ATOM 12227 O O . PRO D 1 151 ? 173.045 119.639 39.637 1.00 45.30 151 PRO A O 1
ATOM 12231 N N . GLY D 1 152 ? 173.049 120.312 37.485 1.00 30.42 152 GLY A N 1
ATOM 12232 C CA . GLY D 1 152 ? 172.691 121.688 37.771 1.00 22.16 152 GLY A CA 1
ATOM 12233 C C . GLY D 1 152 ? 172.426 122.431 36.477 1.00 18.01 152 GLY A C 1
ATOM 12234 O O . GLY D 1 152 ? 172.831 121.979 35.407 1.00 23.08 152 GLY A O 1
ATOM 12235 N N . GLY D 1 153 ? 171.748 123.569 36.565 1.00 9.61 153 GLY A N 1
ATOM 12236 C CA . GLY D 1 153 ? 171.448 124.343 35.377 1.00 13.92 153 GLY A CA 1
ATOM 12237 C C . GLY D 1 153 ? 170.810 125.688 35.656 1.00 22.67 153 GLY A C 1
ATOM 12238 O O . GLY D 1 153 ? 170.475 126.007 36.797 1.00 34.47 153 GLY A O 1
ATOM 12239 N N . VAL D 1 154 ? 170.647 126.477 34.599 1.00 11.64 154 VAL A N 1
ATOM 12240 C CA . VAL D 1 154 ? 170.043 127.799 34.698 1.00 24.42 154 VAL A CA 1
ATOM 12241 C C . VAL D 1 154 ? 169.315 128.160 33.404 1.00 20.41 154 VAL A C 1
ATOM 12242 O O . VAL D 1 154 ? 169.819 127.908 32.311 1.00 28.30 154 VAL A O 1
ATOM 12246 N N . PHE D 1 155 ? 168.128 128.744 33.534 1.00 28.19 155 PHE A N 1
ATOM 12247 C CA . PHE D 1 155 ? 167.381 129.218 32.375 1.00 19.20 155 PHE A CA 1
ATOM 12248 C C . PHE D 1 155 ? 167.958 130.530 31.855 1.00 27.89 155 PHE A C 1
ATOM 12249 O O . PHE D 1 155 ? 167.731 131.592 32.435 1.00 34.92 155 PHE A O 1
ATOM 12257 N N . VAL D 1 156 ? 168.700 130.452 30.755 1.00 29.15 156 VAL A N 1
ATOM 12258 C CA . VAL D 1 156 ? 169.308 131.637 30.160 1.00 21.86 156 VAL A CA 1
ATOM 12259 C C . VAL D 1 156 ? 168.440 132.181 29.030 1.00 21.31 156 VAL A C 1
ATOM 12260 O O . VAL D 1 156 ? 167.461 131.550 28.630 1.00 15.45 156 VAL A O 1
ATOM 12264 N N . SER D 1 157 ? 168.806 133.351 28.515 1.00 23.34 157 SER A N 1
ATOM 12265 C CA . SER D 1 157 ? 167.993 134.029 27.512 1.00 21.93 157 SER A CA 1
ATOM 12266 C C . SER D 1 157 ? 168.099 133.347 26.153 1.00 24.15 157 SER A C 1
ATOM 12267 O O . SER D 1 157 ? 167.095 133.147 25.471 1.00 22.39 157 SER A O 1
ATOM 12270 N N . GLY D 1 158 ? 169.320 132.993 25.763 1.00 35.84 158 GLY A N 1
ATOM 12271 C CA . GLY D 1 158 ? 169.549 132.320 24.498 1.00 30.29 158 GLY A CA 1
ATOM 12272 C C . GLY D 1 158 ? 170.563 131.194 24.580 1.00 36.28 158 GLY A C 1
ATOM 12273 O O . GLY D 1 158 ? 171.215 131.002 25.607 1.00 44.95 158 GLY A O 1
ATOM 12274 N N . GLY D 1 159 ? 170.696 130.449 23.486 1.00 41.04 159 GLY A N 1
ATOM 12275 C CA . GLY D 1 159 ? 171.681 129.386 23.397 1.00 31.70 159 GLY A CA 1
ATOM 12276 C C . GLY D 1 159 ? 173.092 129.929 23.270 1.00 31.54 159 GLY A C 1
ATOM 12277 O O . GLY D 1 159 ? 174.057 129.262 23.642 1.00 39.58 159 GLY A O 1
ATOM 12278 N N . SER D 1 160 ? 173.212 131.141 22.737 1.00 25.15 160 SER A N 1
ATOM 12279 C CA . SER D 1 160 ? 174.496 131.832 22.694 1.00 26.90 160 SER A CA 1
ATOM 12280 C C . SER D 1 160 ? 174.981 132.129 24.105 1.00 26.81 160 SER A C 1
ATOM 12281 O O . SER D 1 160 ? 176.165 131.986 24.411 1.00 42.09 160 SER A O 1
ATOM 12284 N N . MET D 1 161 ? 174.053 132.542 24.962 1.00 34.03 161 MET A N 1
ATOM 12285 C CA . MET D 1 161 ? 174.361 132.790 26.364 1.00 33.87 161 MET A CA 1
ATOM 12286 C C . MET D 1 161 ? 174.537 131.475 27.113 1.00 28.46 161 MET A C 1
ATOM 12287 O O . MET D 1 161 ? 175.242 131.409 28.120 1.00 20.41 161 MET A O 1
ATOM 12292 N N . ALA D 1 162 ? 173.890 130.428 26.611 1.00 23.85 162 ALA A N 1
ATOM 12293 C CA . ALA D 1 162 ? 174.038 129.093 27.174 1.00 23.71 162 ALA A CA 1
ATOM 12294 C C . ALA D 1 162 ? 175.451 128.575 26.941 1.00 30.89 162 ALA A C 1
ATOM 12295 O O . ALA D 1 162 ? 176.042 127.933 27.810 1.00 43.06 162 ALA A O 1
ATOM 12297 N N . ASN D 1 163 ? 175.989 128.867 25.761 1.00 28.35 163 ASN A N 1
ATOM 12298 C CA . ASN D 1 163 ? 177.333 128.436 25.396 1.00 32.49 163 ASN A CA 1
ATOM 12299 C C . ASN D 1 163 ? 178.407 129.188 26.177 1.00 26.01 163 ASN A C 1
ATOM 12300 O O . ASN D 1 163 ? 179.368 128.588 26.659 1.00 28.59 163 ASN A O 1
ATOM 12305 N N . ILE D 1 164 ? 178.243 130.502 26.293 1.00 14.38 164 ILE A N 1
ATOM 12306 C CA . ILE D 1 164 ? 179.195 131.328 27.027 1.00 14.64 164 ILE A CA 1
ATOM 12307 C C . ILE D 1 164 ? 179.254 130.930 28.502 1.00 15.94 164 ILE A C 1
ATOM 12308 O O . ILE D 1 164 ? 180.321 130.937 29.113 1.00 20.47 164 ILE A O 1
ATOM 12313 N N . THR D 1 165 ? 178.104 130.583 29.068 1.00 15.33 165 THR A N 1
ATOM 12314 C CA . THR D 1 165 ? 178.044 130.137 30.454 1.00 10.02 165 THR A CA 1
ATOM 12315 C C . THR D 1 165 ? 178.797 128.826 30.652 1.00 16.50 165 THR A C 1
ATOM 12316 O O . THR D 1 165 ? 179.598 128.691 31.577 1.00 22.16 165 THR A O 1
ATOM 12320 N N . ALA D 1 166 ? 178.537 127.863 29.776 1.00 17.53 166 ALA A N 1
ATOM 12321 C CA . ALA D 1 166 ? 179.173 126.555 29.866 1.00 16.38 166 ALA A CA 1
ATOM 12322 C C . ALA D 1 166 ? 180.675 126.653 29.618 1.00 18.23 166 ALA A C 1
ATOM 12323 O O . ALA D 1 166 ? 181.471 126.039 30.328 1.00 16.34 166 ALA A O 1
ATOM 12325 N N . LEU D 1 167 ? 181.054 127.428 28.607 1.00 18.39 167 LEU A N 1
ATOM 12326 C CA . LEU D 1 167 ? 182.456 127.566 28.232 1.00 12.21 167 LEU A CA 1
ATOM 12327 C C . LEU D 1 167 ? 183.245 128.321 29.297 1.00 17.68 167 LEU A C 1
ATOM 12328 O O . LEU D 1 167 ? 184.446 128.109 29.456 1.00 16.08 167 LEU A O 1
ATOM 12333 N N . THR D 1 168 ? 182.567 129.201 30.026 1.00 19.76 168 THR A N 1
ATOM 12334 C CA . THR D 1 168 ? 183.207 129.931 31.113 1.00 17.29 168 THR A CA 1
ATOM 12335 C C . THR D 1 168 ? 183.563 128.978 32.249 1.00 20.69 168 THR A C 1
ATOM 12336 O O . THR D 1 168 ? 184.643 129.066 32.836 1.00 18.51 168 THR A O 1
ATOM 12340 N N . ALA D 1 169 ? 182.644 128.066 32.552 1.00 14.33 169 ALA A N 1
ATOM 12341 C CA . ALA D 1 169 ? 182.875 127.053 33.571 1.00 19.16 169 ALA A CA 1
ATOM 12342 C C . ALA D 1 169 ? 184.003 126.118 33.148 1.00 23.44 169 ALA A C 1
ATOM 12343 O O . ALA D 1 169 ? 184.799 125.672 33.976 1.00 22.38 169 ALA A O 1
ATOM 12345 N N . ALA D 1 170 ? 184.069 125.834 31.850 1.00 19.09 170 ALA A N 1
ATOM 12346 C CA . ALA D 1 170 ? 185.118 124.984 31.299 1.00 13.40 170 ALA A CA 1
ATOM 12347 C C . ALA D 1 170 ? 186.491 125.629 31.465 1.00 17.38 170 ALA A C 1
ATOM 12348 O O . ALA D 1 170 ? 187.451 124.972 31.863 1.00 20.10 170 ALA A O 1
ATOM 12350 N N . ARG D 1 171 ? 186.574 126.918 31.156 1.00 17.24 171 ARG A N 1
ATOM 12351 C CA . ARG D 1 171 ? 187.825 127.659 31.270 1.00 11.40 171 ARG A CA 1
ATOM 12352 C C . ARG D 1 171 ? 188.331 127.704 32.709 1.00 17.95 171 ARG A C 1
ATOM 12353 O O . ARG D 1 171 ? 189.508 127.458 32.970 1.00 15.92 171 ARG A O 1
ATOM 12361 N N . ASP D 1 172 ? 187.435 128.012 33.641 1.00 21.28 172 ASP A N 1
ATOM 12362 C CA . ASP D 1 172 ? 187.818 128.174 35.040 1.00 14.68 172 ASP A CA 1
ATOM 12363 C C . ASP D 1 172 ? 188.106 126.833 35.705 1.00 16.29 172 ASP A C 1
ATOM 12364 O O . ASP D 1 172 ? 188.742 126.775 36.757 1.00 40.78 172 ASP A O 1
ATOM 12369 N N . ASN D 1 173 ? 187.633 125.757 35.087 1.00 18.14 173 ASN A N 1
ATOM 12370 C CA . ASN D 1 173 ? 187.823 124.419 35.629 1.00 9.28 173 ASN A CA 1
ATOM 12371 C C . ASN D 1 173 ? 189.139 123.793 35.180 1.00 17.97 173 ASN A C 1
ATOM 12372 O O . ASN D 1 173 ? 189.745 123.008 35.909 1.00 29.87 173 ASN A O 1
ATOM 12377 N N . LYS D 1 174 ? 189.577 124.145 33.975 1.00 21.03 174 LYS A N 1
ATOM 12378 C CA . LYS D 1 174 ? 190.751 123.523 33.374 1.00 13.01 174 LYS A CA 1
ATOM 12379 C C . LYS D 1 174 ? 191.965 124.450 33.339 1.00 16.90 174 LYS A C 1
ATOM 12380 O O . LYS D 1 174 ? 193.088 124.004 33.105 1.00 13.93 174 LYS A O 1
ATOM 12386 N N . LEU D 1 175 ? 191.739 125.737 33.578 1.00 11.30 175 LEU A N 1
ATOM 12387 C CA . LEU D 1 175 ? 192.817 126.718 33.531 1.00 10.01 175 LEU A CA 1
ATOM 12388 C C . LEU D 1 175 ? 192.867 127.567 34.798 1.00 16.25 175 LEU A C 1
ATOM 12389 O O . LEU D 1 175 ? 191.913 127.603 35.574 1.00 20.18 175 LEU A O 1
ATOM 12394 N N . THR D 1 176 ? 193.992 128.244 35.000 1.00 18.15 176 THR A N 1
ATOM 12395 C CA . THR D 1 176 ? 194.168 129.117 36.152 1.00 10.11 176 THR A CA 1
ATOM 12396 C C . THR D 1 176 ? 194.375 130.561 35.712 1.00 18.56 176 THR A C 1
ATOM 12397 O O . THR D 1 176 ? 194.399 130.858 34.518 1.00 26.55 176 THR A O 1
ATOM 12401 N N . ASP D 1 177 ? 194.530 131.455 36.684 1.00 25.70 177 ASP A N 1
ATOM 12402 C CA . ASP D 1 177 ? 194.702 132.876 36.403 1.00 24.75 177 ASP A CA 1
ATOM 12403 C C . ASP D 1 177 ? 196.096 133.167 35.860 1.00 26.35 177 ASP A C 1
ATOM 12404 O O . ASP D 1 177 ? 196.417 134.308 35.527 1.00 37.59 177 ASP A O 1
ATOM 12409 N N . ILE D 1 178 ? 196.918 132.127 35.770 1.00 21.67 178 ILE A N 1
ATOM 12410 C CA . ILE D 1 178 ? 198.313 132.283 35.382 1.00 26.23 178 ILE A CA 1
ATOM 12411 C C . ILE D 1 178 ? 198.585 131.671 34.009 1.00 24.17 178 ILE A C 1
ATOM 12412 O O . ILE D 1 178 ? 199.490 132.107 33.297 1.00 21.72 178 ILE A O 1
ATOM 12417 N N . ASN D 1 179 ? 197.792 130.670 33.633 1.00 20.28 179 ASN A N 1
ATOM 12418 C CA . ASN D 1 179 ? 198.025 129.942 32.388 1.00 16.79 179 ASN A CA 1
ATOM 12419 C C . ASN D 1 179 ? 196.855 129.968 31.402 1.00 22.01 179 ASN A C 1
ATOM 12420 O O . ASN D 1 179 ? 196.911 129.319 30.357 1.00 29.44 179 ASN A O 1
ATOM 12425 N N . LEU D 1 180 ? 195.801 130.710 31.729 1.00 23.64 180 LEU A N 1
ATOM 12426 C CA . LEU D 1 180 ? 194.574 130.666 30.936 1.00 28.41 180 LEU A CA 1
ATOM 12427 C C . LEU D 1 180 ? 194.742 131.266 29.542 1.00 18.33 180 LEU A C 1
ATOM 12428 O O . LEU D 1 180 ? 193.892 131.071 28.675 1.00 23.95 180 LEU A O 1
ATOM 12433 N N . HIS D 1 181 ? 195.830 131.996 29.322 1.00 23.86 181 HIS A N 1
ATOM 12434 C CA . HIS D 1 181 ? 196.072 132.597 28.014 1.00 26.31 181 HIS A CA 1
ATOM 12435 C C . HIS D 1 181 ? 196.736 131.607 27.062 1.00 17.01 181 HIS A C 1
ATOM 12436 O O . HIS D 1 181 ? 197.031 131.939 25.915 1.00 18.47 181 HIS A O 1
ATOM 12443 N N . LEU D 1 182 ? 196.967 130.390 27.543 1.00 14.99 182 LEU A N 1
ATOM 12444 C CA . LEU D 1 182 ? 197.552 129.336 26.721 1.00 18.57 182 LEU A CA 1
ATOM 12445 C C . LEU D 1 182 ? 196.502 128.301 26.338 1.00 20.18 182 LEU A C 1
ATOM 12446 O O . LEU D 1 182 ? 196.809 127.301 25.690 1.00 18.88 182 LEU A O 1
ATOM 12451 N N . GLY D 1 183 ? 195.262 128.548 26.745 1.00 20.95 183 GLY A N 1
ATOM 12452 C CA . GLY D 1 183 ? 194.179 127.618 26.490 1.00 11.76 183 GLY A CA 1
ATOM 12453 C C . GLY D 1 183 ? 193.763 127.590 25.035 1.00 18.79 183 GLY A C 1
ATOM 12454 O O . GLY D 1 183 ? 193.659 128.632 24.387 1.00 19.03 183 GLY A O 1
ATOM 12455 N N . THR D 1 184 ? 193.525 126.388 24.520 1.00 16.16 184 THR A N 1
ATOM 12456 C CA . THR D 1 184 ? 193.063 126.224 23.148 1.00 19.53 184 THR A CA 1
ATOM 12457 C C . THR D 1 184 ? 191.730 125.483 23.107 1.00 18.87 184 THR A C 1
ATOM 12458 O O . THR D 1 184 ? 191.513 124.531 23.857 1.00 13.28 184 THR A O 1
ATOM 12462 N N . ALA D 1 185 ? 190.837 125.934 22.231 1.00 16.18 185 ALA A N 1
ATOM 12463 C CA . ALA D 1 185 ? 189.523 125.321 22.082 1.00 11.73 185 ALA A CA 1
ATOM 12464 C C . ALA D 1 185 ? 189.381 124.682 20.707 1.00 15.72 185 ALA A C 1
ATOM 12465 O O . ALA D 1 185 ? 190.072 125.066 19.764 1.00 13.83 185 ALA A O 1
ATOM 12467 N N . TYR D 1 186 ? 188.486 123.706 20.596 1.00 19.38 186 TYR A N 1
ATOM 12468 C CA . TYR D 1 186 ? 188.347 122.948 19.357 1.00 17.92 186 TYR A CA 1
ATOM 12469 C C . TYR D 1 186 ? 186.895 122.811 18.909 1.00 22.01 186 TYR A C 1
ATOM 12470 O O . TYR D 1 186 ? 186.039 122.331 19.653 1.00 14.13 186 TYR A O 1
ATOM 12479 N N . ILE D 1 187 ? 186.634 123.256 17.684 1.00 20.75 187 ILE A N 1
ATOM 12480 C CA . ILE D 1 187 ? 185.311 123.173 17.082 1.00 10.20 187 ILE A CA 1
ATOM 12481 C C . ILE D 1 187 ? 185.410 122.543 15.695 1.00 22.93 187 ILE A C 1
ATOM 12482 O O . ILE D 1 187 ? 186.474 122.072 15.293 1.00 20.62 187 ILE A O 1
ATOM 12487 N N . SER D 1 188 ? 184.297 122.534 14.969 1.00 19.66 188 SER A N 1
ATOM 12488 C CA . SER D 1 188 ? 184.286 122.053 13.593 1.00 13.92 188 SER A CA 1
ATOM 12489 C C . SER D 1 188 ? 183.899 123.188 12.653 1.00 14.94 188 SER A C 1
ATOM 12490 O O . SER D 1 188 ? 183.526 124.271 13.105 1.00 25.45 188 SER A O 1
ATOM 12493 N N . ASP D 1 189 ? 183.990 122.947 11.349 1.00 16.80 189 ASP A N 1
ATOM 12494 C CA . ASP D 1 189 ? 183.624 123.970 10.374 1.00 17.95 189 ASP A CA 1
ATOM 12495 C C . ASP D 1 189 ? 182.106 124.078 10.252 1.00 16.59 189 ASP A C 1
ATOM 12496 O O . ASP D 1 189 ? 181.592 124.927 9.524 1.00 24.42 189 ASP A O 1
ATOM 12501 N N . GLN D 1 190 ? 181.396 123.214 10.969 1.00 9.85 190 GLN A N 1
ATOM 12502 C CA . GLN D 1 190 ? 179.938 123.236 10.967 1.00 14.62 190 GLN A CA 1
ATOM 12503 C C . GLN D 1 190 ? 179.389 123.713 12.310 1.00 16.44 190 GLN A C 1
ATOM 12504 O O . GLN D 1 190 ? 178.184 123.910 12.463 1.00 19.51 190 GLN A O 1
ATOM 12510 N N . THR D 1 191 ? 180.281 123.893 13.280 1.00 17.95 191 THR A N 1
ATOM 12511 C CA . THR D 1 191 ? 179.903 124.438 14.578 1.00 16.49 191 THR A CA 1
ATOM 12512 C C . THR D 1 191 ? 179.329 125.841 14.415 1.00 11.89 191 THR A C 1
ATOM 12513 O O . THR D 1 191 ? 179.803 126.616 13.588 1.00 18.43 191 THR A O 1
ATOM 12517 N N . HIS D 1 192 ? 178.304 126.161 15.197 1.00 20.57 192 HIS A N 1
ATOM 12518 C CA . HIS D 1 192 ? 177.641 127.456 15.086 1.00 14.77 192 HIS A CA 1
ATOM 12519 C C . HIS D 1 192 ? 178.580 128.599 15.464 1.00 16.81 192 HIS A C 1
ATOM 12520 O O . HIS D 1 192 ? 179.452 128.443 16.320 1.00 28.00 192 HIS A O 1
ATOM 12527 N N . SER D 1 193 ? 178.391 129.746 14.818 1.00 16.19 193 SER A N 1
ATOM 12528 C CA . SER D 1 193 ? 179.274 130.896 14.988 1.00 19.96 193 SER A CA 1
ATOM 12529 C C . SER D 1 193 ? 179.311 131.414 16.423 1.00 22.29 193 SER A C 1
ATOM 12530 O O . SER D 1 193 ? 180.303 132.009 16.847 1.00 19.58 193 SER A O 1
ATOM 12533 N N . SER D 1 194 ? 178.231 131.193 17.166 1.00 15.25 194 SER A N 1
ATOM 12534 C CA . SER D 1 194 ? 178.121 131.726 18.518 1.00 25.19 194 SER A CA 1
ATOM 12535 C C . SER D 1 194 ? 179.121 131.064 19.459 1.00 22.10 194 SER A C 1
ATOM 12536 O O . SER D 1 194 ? 179.449 131.610 20.512 1.00 33.08 194 SER A O 1
ATOM 12539 N N . VAL D 1 195 ? 179.608 129.889 19.070 1.00 19.47 195 VAL A N 1
ATOM 12540 C CA . VAL D 1 195 ? 180.575 129.156 19.878 1.00 14.00 195 VAL A CA 1
ATOM 12541 C C . VAL D 1 195 ? 181.934 129.845 19.876 1.00 15.14 195 VAL A C 1
ATOM 12542 O O . VAL D 1 195 ? 182.507 130.106 20.934 1.00 22.22 195 VAL A O 1
ATOM 12546 N N . ALA D 1 196 ? 182.449 130.136 18.686 1.00 15.26 196 ALA A N 1
ATOM 12547 C CA . ALA D 1 196 ? 183.723 130.833 18.568 1.00 12.12 196 ALA A CA 1
ATOM 12548 C C . ALA D 1 196 ? 183.583 132.263 19.077 1.00 19.46 196 ALA A C 1
ATOM 12549 O O . ALA D 1 196 ? 184.511 132.824 19.660 1.00 21.57 196 ALA A O 1
ATOM 12551 N N . LYS D 1 197 ? 182.409 132.844 18.856 1.00 13.58 197 LYS A N 1
ATOM 12552 C CA . LYS D 1 197 ? 182.112 134.183 19.343 1.00 14.01 197 LYS A CA 1
ATOM 12553 C C . LYS D 1 197 ? 182.115 134.206 20.868 1.00 20.35 197 LYS A C 1
ATOM 12554 O O . LYS D 1 197 ? 182.573 135.168 21.486 1.00 15.26 197 LYS A O 1
ATOM 12560 N N . GLY D 1 198 ? 181.597 133.140 21.470 1.00 12.57 198 GLY A N 1
ATOM 12561 C CA . GLY D 1 198 ? 181.589 133.009 22.915 1.00 13.38 198 GLY A CA 1
ATOM 12562 C C . GLY D 1 198 ? 182.986 132.814 23.469 1.00 23.29 198 GLY A C 1
ATOM 12563 O O . GLY D 1 198 ? 183.323 133.339 24.530 1.00 22.96 198 GLY A O 1
ATOM 12564 N N . LEU D 1 199 ? 183.801 132.052 22.746 1.00 16.15 199 LEU A N 1
ATOM 12565 C CA . LEU D 1 199 ? 185.184 131.816 23.141 1.00 12.77 199 LEU A CA 1
ATOM 12566 C C . LEU D 1 199 ? 185.993 133.111 23.121 1.00 18.46 199 LEU A C 1
ATOM 12567 O O . LEU D 1 199 ? 186.783 133.373 24.027 1.00 17.81 199 LEU A O 1
ATOM 12572 N N . ARG D 1 200 ? 185.791 133.916 22.083 1.00 14.62 200 ARG A N 1
ATOM 12573 C CA . ARG D 1 200 ? 186.476 135.197 21.967 1.00 14.81 200 ARG A CA 1
ATOM 12574 C C . ARG D 1 200 ? 186.092 136.133 23.107 1.00 20.41 200 ARG A C 1
ATOM 12575 O O . ARG D 1 200 ? 186.919 136.902 23.596 1.00 21.91 200 ARG A O 1
ATOM 12583 N N . ILE D 1 201 ? 184.832 136.065 23.524 1.00 14.24 201 ILE A N 1
ATOM 12584 C CA . ILE D 1 201 ? 184.340 136.915 24.600 1.00 16.39 201 ILE A CA 1
ATOM 12585 C C . ILE D 1 201 ? 185.007 136.571 25.929 1.00 16.88 201 ILE A C 1
ATOM 12586 O O . ILE D 1 201 ? 185.357 137.460 26.705 1.00 16.11 201 ILE A O 1
ATOM 12591 N N . ILE D 1 202 ? 185.183 135.279 26.191 1.00 11.62 202 ILE A N 1
ATOM 12592 C CA . ILE D 1 202 ? 185.776 134.842 27.450 1.00 13.30 202 ILE A CA 1
ATOM 12593 C C . ILE D 1 202 ? 187.307 134.815 27.398 1.00 20.19 202 ILE A C 1
ATOM 12594 O O . ILE D 1 202 ? 187.952 134.258 28.286 1.00 17.88 202 ILE A O 1
ATOM 12599 N N . GLY D 1 203 ? 187.884 135.408 26.356 1.00 13.11 203 GLY A N 1
ATOM 12600 C CA . GLY D 1 203 ? 189.323 135.605 26.304 1.00 11.84 203 GLY A CA 1
ATOM 12601 C C . GLY D 1 203 ? 190.127 134.671 25.415 1.00 14.85 203 GLY A C 1
ATOM 12602 O O . GLY D 1 203 ? 191.341 134.829 25.287 1.00 18.51 203 GLY A O 1
ATOM 12603 N N . ILE D 1 204 ? 189.464 133.693 24.807 1.00 10.69 204 ILE A N 1
ATOM 12604 C CA . ILE D 1 204 ? 190.145 132.772 23.903 1.00 9.12 204 ILE A CA 1
ATOM 12605 C C . ILE D 1 204 ? 190.245 133.368 22.502 1.00 16.95 204 ILE A C 1
ATOM 12606 O O . ILE D 1 204 ? 189.262 133.404 21.764 1.00 25.45 204 ILE A O 1
ATOM 12611 N N . THR D 1 205 ? 191.436 133.834 22.140 1.00 15.82 205 THR A N 1
ATOM 12612 C CA . THR D 1 205 ? 191.646 134.483 20.850 1.00 12.59 205 THR A CA 1
ATOM 12613 C C . THR D 1 205 ? 191.503 133.506 19.685 1.00 25.06 205 THR A C 1
ATOM 12614 O O . THR D 1 205 ? 191.570 132.291 19.873 1.00 22.92 205 THR A O 1
ATOM 12618 N N . ASP D 1 206 ? 191.307 134.045 18.484 1.00 28.01 206 ASP A N 1
ATOM 12619 C CA . ASP D 1 206 ? 191.138 133.226 17.285 1.00 19.17 206 ASP A CA 1
ATOM 12620 C C . ASP D 1 206 ? 192.354 132.349 17.019 1.00 15.01 206 ASP A C 1
ATOM 12621 O O . ASP D 1 206 ? 192.235 131.268 16.445 1.00 22.69 206 ASP A O 1
ATOM 12626 N N . SER D 1 207 ? 193.522 132.818 17.443 1.00 20.39 207 SER A N 1
ATOM 12627 C CA . SER D 1 207 ? 194.761 132.086 17.219 1.00 13.99 207 SER A CA 1
ATOM 12628 C C . SER D 1 207 ? 194.826 130.830 18.082 1.00 18.66 207 SER A C 1
ATOM 12629 O O . SER D 1 207 ? 195.712 129.996 17.908 1.00 27.08 207 SER A O 1
ATOM 12632 N N . ARG D 1 208 ? 193.884 130.702 19.012 1.00 16.07 208 ARG A N 1
ATOM 12633 C CA . ARG D 1 208 ? 193.827 129.530 19.878 1.00 13.30 208 ARG A CA 1
ATOM 12634 C C . ARG D 1 208 ? 192.493 128.798 19.756 1.00 16.14 208 ARG A C 1
ATOM 12635 O O . ARG D 1 208 ? 192.108 128.035 20.642 1.00 15.52 208 ARG A O 1
ATOM 12643 N N . ILE D 1 209 ? 191.793 129.041 18.652 1.00 17.72 209 ILE A N 1
ATOM 12644 C CA . ILE D 1 209 ? 190.584 128.295 18.323 1.00 13.71 209 ILE A CA 1
ATOM 12645 C C . ILE D 1 209 ? 190.815 127.453 17.074 1.00 15.37 209 ILE A C 1
ATOM 12646 O O . ILE D 1 209 ? 191.043 127.989 15.991 1.00 18.29 209 ILE A O 1
ATOM 12651 N N . ARG D 1 210 ? 190.753 126.135 17.227 1.00 15.77 210 ARG A N 1
ATOM 12652 C CA . ARG D 1 210 ? 191.016 125.229 16.117 1.00 11.49 210 ARG A CA 1
ATOM 12653 C C . ARG D 1 210 ? 189.730 124.792 15.429 1.00 20.10 210 ARG A C 1
ATOM 12654 O O . ARG D 1 210 ? 188.832 124.234 16.061 1.00 18.72 210 ARG A O 1
ATOM 12662 N N . ARG D 1 211 ? 189.648 125.046 14.127 1.00 22.91 211 ARG A N 1
ATOM 12663 C CA . ARG D 1 211 ? 188.480 124.654 13.349 1.00 20.01 211 ARG A CA 1
ATOM 12664 C C . ARG D 1 211 ? 188.770 123.385 12.563 1.00 18.30 211 ARG A C 1
ATOM 12665 O O . ARG D 1 211 ? 189.398 123.422 11.506 1.00 29.10 211 ARG A O 1
ATOM 12673 N N . ILE D 1 212 ? 188.305 122.259 13.094 1.00 13.51 212 ILE A N 1
ATOM 12674 C CA . ILE D 1 212 ? 188.556 120.959 12.490 1.00 14.13 212 ILE A CA 1
ATOM 12675 C C . ILE D 1 212 ? 187.591 120.677 11.347 1.00 19.62 212 ILE A C 1
ATOM 12676 O O . ILE D 1 212 ? 186.388 120.904 11.474 1.00 20.92 212 ILE A O 1
ATOM 12681 N N . PRO D 1 213 ? 188.123 120.186 10.219 1.00 26.78 213 PRO A N 1
ATOM 12682 C CA . PRO D 1 213 ? 187.318 119.791 9.059 1.00 21.18 213 PRO A CA 1
ATOM 12683 C C . PRO D 1 213 ? 186.278 118.734 9.416 1.00 31.16 213 PRO A C 1
ATOM 12684 O O . PRO D 1 213 ? 186.455 117.994 10.385 1.00 23.56 213 PRO A O 1
ATOM 12688 N N . THR D 1 214 ? 185.203 118.668 8.639 1.00 28.22 214 THR A N 1
ATOM 12689 C CA . THR D 1 214 ? 184.168 117.666 8.856 1.00 25.40 214 THR A CA 1
ATOM 12690 C C . THR D 1 214 ? 184.122 116.684 7.691 1.00 25.55 214 THR A C 1
ATOM 12691 O O . THR D 1 214 ? 184.555 117.004 6.584 1.00 31.01 214 THR A O 1
ATOM 12695 N N . ASN D 1 215 ? 183.595 115.490 7.943 1.00 20.83 215 ASN A N 1
ATOM 12696 C CA . ASN D 1 215 ? 183.447 114.487 6.894 1.00 27.63 215 ASN A CA 1
ATOM 12697 C C . ASN D 1 215 ? 182.364 114.858 5.882 1.00 31.13 215 ASN A C 1
ATOM 12698 O O . ASN D 1 215 ? 181.902 115.999 5.844 1.00 29.40 215 ASN A O 1
ATOM 12703 N N . SER D 1 216 ? 181.964 113.888 5.066 1.00 36.14 216 SER A N 1
ATOM 12704 C CA . SER D 1 216 ? 180.932 114.114 4.059 1.00 31.64 216 SER A CA 1
ATOM 12705 C C . SER D 1 216 ? 179.556 114.231 4.705 1.00 27.72 216 SER A C 1
ATOM 12706 O O . SER D 1 216 ? 178.628 114.787 4.118 1.00 26.52 216 SER A O 1
ATOM 12709 N N . HIS D 1 217 ? 179.435 113.700 5.916 1.00 29.48 217 HIS A N 1
ATOM 12710 C CA . HIS D 1 217 ? 178.188 113.767 6.666 1.00 25.41 217 HIS A CA 1
ATOM 12711 C C . HIS D 1 217 ? 178.175 114.991 7.575 1.00 28.35 217 HIS A C 1
ATOM 12712 O O . HIS D 1 217 ? 177.315 115.124 8.447 1.00 27.77 217 HIS A O 1
ATOM 12719 N N . PHE D 1 218 ? 179.140 115.880 7.359 1.00 32.23 218 PHE A N 1
ATOM 12720 C CA . PHE D 1 218 ? 179.247 117.124 8.116 1.00 29.50 218 PHE A CA 1
ATOM 12721 C C . PHE D 1 218 ? 179.450 116.865 9.607 1.00 29.41 218 PHE A C 1
ATOM 12722 O O . PHE D 1 218 ? 178.954 117.608 10.454 1.00 20.31 218 PHE A O 1
ATOM 12730 N N . GLN D 1 219 ? 180.187 115.803 9.914 1.00 26.51 219 GLN A N 1
ATOM 12731 C CA . GLN D 1 219 ? 180.550 115.475 11.287 1.00 18.91 219 GLN A CA 1
ATOM 12732 C C . GLN D 1 219 ? 182.027 115.766 11.522 1.00 26.19 219 GLN A C 1
ATOM 12733 O O . GLN D 1 219 ? 182.840 115.631 10.609 1.00 24.77 219 GLN A O 1
ATOM 12739 N N . MET D 1 220 ? 182.370 116.173 12.740 1.00 23.72 220 MET A N 1
ATOM 12740 C CA . MET D 1 220 ? 183.751 116.511 13.065 1.00 20.66 220 MET A CA 1
ATOM 12741 C C . MET D 1 220 ? 184.680 115.316 12.865 1.00 33.39 220 MET A C 1
ATOM 12742 O O . MET D 1 220 ? 184.400 114.211 13.331 1.00 33.40 220 MET A O 1
ATOM 12747 N N . ASP D 1 221 ? 185.785 115.549 12.162 1.00 25.43 221 ASP A N 1
ATOM 12748 C CA . ASP D 1 221 ? 186.805 114.529 11.952 1.00 22.60 221 ASP A CA 1
ATOM 12749 C C . ASP D 1 221 ? 187.604 114.316 13.235 1.00 27.12 221 ASP A C 1
ATOM 12750 O O . ASP D 1 221 ? 188.491 115.106 13.560 1.00 29.52 221 ASP A O 1
ATOM 12755 N N . THR D 1 222 ? 187.288 113.246 13.958 1.00 25.94 222 THR A N 1
ATOM 12756 C CA . THR D 1 222 ? 187.916 112.986 15.250 1.00 22.81 222 THR A CA 1
ATOM 12757 C C . THR D 1 222 ? 189.389 112.618 15.101 1.00 31.34 222 THR A C 1
ATOM 12758 O O . THR D 1 222 ? 190.165 112.734 16.050 1.00 24.67 222 THR A O 1
ATOM 12762 N N . THR D 1 223 ? 189.768 112.177 13.907 1.00 33.06 223 THR A N 1
ATOM 12763 C CA . THR D 1 223 ? 191.161 111.856 13.623 1.00 29.84 223 THR A CA 1
ATOM 12764 C C . THR D 1 223 ? 191.980 113.133 13.499 1.00 22.65 223 THR A C 1
ATOM 12765 O O . THR D 1 223 ? 193.081 113.235 14.041 1.00 26.06 223 THR A O 1
ATOM 12769 N N . LYS D 1 224 ? 191.429 114.108 12.784 1.00 24.92 224 LYS A N 1
ATOM 12770 C CA . LYS D 1 224 ? 192.074 115.405 12.622 1.00 27.72 224 LYS A CA 1
ATOM 12771 C C . LYS D 1 224 ? 191.979 116.220 13.908 1.00 31.41 224 LYS A C 1
ATOM 12772 O O . LYS D 1 224 ? 192.812 117.090 14.166 1.00 29.58 224 LYS A O 1
ATOM 12778 N N . LEU D 1 225 ? 190.957 115.933 14.710 1.00 24.10 225 LEU A N 1
ATOM 12779 C CA . LEU D 1 225 ? 190.797 116.571 16.011 1.00 20.26 225 LEU A CA 1
ATOM 12780 C C . LEU D 1 225 ? 191.946 116.216 16.949 1.00 24.35 225 LEU A C 1
ATOM 12781 O O . LEU D 1 225 ? 192.560 117.094 17.556 1.00 19.84 225 LEU A O 1
ATOM 12786 N N . GLU D 1 226 ? 192.230 114.923 17.064 1.00 22.48 226 GLU A N 1
ATOM 12787 C CA . GLU D 1 226 ? 193.274 114.443 17.961 1.00 23.49 226 GLU A CA 1
ATOM 12788 C C . GLU D 1 226 ? 194.661 114.948 17.567 1.00 25.75 226 GLU A C 1
ATOM 12789 O O . GLU D 1 226 ? 195.449 115.339 18.426 1.00 22.84 226 GLU A O 1
ATOM 12795 N N . GLU D 1 227 ? 194.956 114.944 16.271 1.00 15.89 227 GLU A N 1
ATOM 12796 C CA . GLU D 1 227 ? 196.278 115.346 15.805 1.00 31.65 227 GLU A CA 1
ATOM 12797 C C . GLU D 1 227 ? 196.482 116.844 16.009 1.00 28.91 227 GLU A C 1
ATOM 12798 O O . GLU D 1 227 ? 197.610 117.313 16.170 1.00 31.45 227 GLU A O 1
ATOM 12804 N N . ALA D 1 228 ? 195.383 117.589 16.004 1.00 26.96 228 ALA A N 1
ATOM 12805 C CA . ALA D 1 228 ? 195.428 119.017 16.289 1.00 20.57 228 ALA A CA 1
ATOM 12806 C C . ALA D 1 228 ? 195.697 119.244 17.772 1.00 25.65 228 ALA A C 1
ATOM 12807 O O . ALA D 1 228 ? 196.445 120.146 18.149 1.00 23.14 228 ALA A O 1
ATOM 12809 N N . ILE D 1 229 ? 195.076 118.418 18.609 1.00 17.86 229 ILE A N 1
ATOM 12810 C CA . ILE D 1 229 ? 195.281 118.483 20.050 1.00 18.46 229 ILE A CA 1
ATOM 12811 C C . ILE D 1 229 ? 196.725 118.159 20.431 1.00 26.80 229 ILE A C 1
ATOM 12812 O O . ILE D 1 229 ? 197.345 118.882 21.212 1.00 30.85 229 ILE A O 1
ATOM 12817 N N . GLU D 1 230 ? 197.250 117.068 19.881 1.00 23.66 230 GLU A N 1
ATOM 12818 C CA . GLU D 1 230 ? 198.628 116.661 20.141 1.00 19.82 230 GLU A CA 1
ATOM 12819 C C . GLU D 1 230 ? 199.611 117.742 19.708 1.00 22.15 230 GLU A C 1
ATOM 12820 O O . GLU D 1 230 ? 200.586 118.027 20.405 1.00 19.97 230 GLU A O 1
ATOM 12826 N N . THR D 1 231 ? 199.349 118.337 18.550 1.00 15.42 231 THR A N 1
ATOM 12827 C CA . THR D 1 231 ? 200.212 119.382 18.015 1.00 15.36 231 THR A CA 1
ATOM 12828 C C . THR D 1 231 ? 200.255 120.590 18.946 1.00 19.99 231 THR A C 1
ATOM 12829 O O . THR D 1 231 ? 201.330 121.075 19.299 1.00 23.82 231 THR A O 1
ATOM 12833 N N . ASP D 1 232 ? 199.080 121.072 19.337 1.00 23.82 232 ASP A N 1
ATOM 12834 C CA . ASP D 1 232 ? 198.987 122.234 20.212 1.00 24.53 232 ASP A CA 1
ATOM 12835 C C . ASP D 1 232 ? 199.615 121.954 21.573 1.00 19.72 232 ASP A C 1
ATOM 12836 O O . ASP D 1 232 ? 200.282 122.816 22.143 1.00 16.61 232 ASP A O 1
ATOM 12841 N N . LYS D 1 233 ? 199.399 120.747 22.088 1.00 14.84 233 LYS A N 1
ATOM 12842 C CA . LYS D 1 233 ? 199.958 120.359 23.379 1.00 20.62 233 LYS A CA 1
ATOM 12843 C C . LYS D 1 233 ? 201.479 120.274 23.313 1.00 15.90 233 LYS A C 1
ATOM 12844 O O . LYS D 1 233 ? 202.176 120.679 24.243 1.00 23.54 233 LYS A O 1
ATOM 12850 N N . LYS D 1 234 ? 201.986 119.750 22.204 1.00 14.99 234 LYS A N 1
ATOM 12851 C CA . LYS D 1 234 ? 203.422 119.647 21.992 1.00 11.83 234 LYS A CA 1
ATOM 12852 C C . LYS D 1 234 ? 204.033 121.034 21.832 1.00 23.32 234 LYS A C 1
ATOM 12853 O O . LYS D 1 234 ? 205.181 121.270 22.213 1.00 16.56 234 LYS A O 1
ATOM 12859 N N . SER D 1 235 ? 203.254 121.947 21.262 1.00 20.51 235 SER A N 1
ATOM 12860 C CA . SER D 1 235 ? 203.708 123.312 21.030 1.00 21.12 235 SER A CA 1
ATOM 12861 C C . SER D 1 235 ? 203.848 124.091 22.333 1.00 23.73 235 SER A C 1
ATOM 12862 O O . SER D 1 235 ? 204.599 125.063 22.405 1.00 21.04 235 SER A O 1
ATOM 12865 N N . GLY D 1 236 ? 203.123 123.658 23.360 1.00 16.48 236 GLY A N 1
ATOM 12866 C CA . GLY D 1 236 ? 203.151 124.329 24.646 1.00 17.24 236 GLY A CA 1
ATOM 12867 C C . GLY D 1 236 ? 201.807 124.899 25.061 1.00 15.89 236 GLY A C 1
ATOM 12868 O O . GLY D 1 236 ? 201.671 125.452 26.152 1.00 22.76 236 GLY A O 1
ATOM 12869 N N . TYR D 1 237 ? 200.809 124.765 24.192 1.00 17.07 237 TYR A N 1
ATOM 12870 C CA . TYR D 1 237 ? 199.455 125.199 24.516 1.00 13.09 237 TYR A CA 1
ATOM 12871 C C . TYR D 1 237 ? 198.797 124.224 25.484 1.00 20.98 237 TYR A C 1
ATOM 12872 O O . TYR D 1 237 ? 199.306 123.126 25.717 1.00 19.26 237 TYR A O 1
ATOM 12881 N N . ILE D 1 238 ? 197.666 124.633 26.048 1.00 16.12 238 ILE A N 1
ATOM 12882 C CA . ILE D 1 238 ? 196.906 123.772 26.944 1.00 16.64 238 ILE A CA 1
ATOM 12883 C C . ILE D 1 238 ? 195.482 123.566 26.432 1.00 21.23 238 ILE A C 1
ATOM 12884 O O . ILE D 1 238 ? 194.597 124.377 26.707 1.00 17.79 238 ILE A O 1
ATOM 12889 N N . PRO D 1 239 ? 195.261 122.479 25.675 1.00 23.38 239 PRO A N 1
ATOM 12890 C CA . PRO D 1 239 ? 193.926 122.133 25.173 1.00 16.88 239 PRO A CA 1
ATOM 12891 C C . PRO D 1 239 ? 192.973 121.848 26.327 1.00 20.10 239 PRO A C 1
ATOM 12892 O O . PRO D 1 239 ? 193.249 120.951 27.122 1.00 28.28 239 PRO A O 1
ATOM 12896 N N . PHE D 1 240 ? 191.871 122.588 26.417 1.00 19.61 240 PHE A N 1
ATOM 12897 C CA . PHE D 1 240 ? 191.014 122.493 27.593 1.00 15.23 240 PHE A CA 1
ATOM 12898 C C . PHE D 1 240 ? 189.548 122.196 27.289 1.00 14.55 240 PHE A C 1
ATOM 12899 O O . PHE D 1 240 ? 188.801 121.808 28.186 1.00 18.28 240 PHE A O 1
ATOM 12907 N N . VAL D 1 241 ? 189.128 122.376 26.041 1.00 12.25 241 VAL A N 1
ATOM 12908 C CA . VAL D 1 241 ? 187.731 122.121 25.699 1.00 16.50 241 VAL A CA 1
ATOM 12909 C C . VAL D 1 241 ? 187.496 121.758 24.234 1.00 16.17 241 VAL A C 1
ATOM 12910 O O . VAL D 1 241 ? 188.083 122.345 23.325 1.00 19.06 241 VAL A O 1
ATOM 12914 N N . VAL D 1 242 ? 186.627 120.775 24.026 1.00 17.78 242 VAL A N 1
ATOM 12915 C CA . VAL D 1 242 ? 186.139 120.431 22.697 1.00 14.22 242 VAL A CA 1
ATOM 12916 C C . VAL D 1 242 ? 184.631 120.646 22.634 1.00 21.72 242 VAL A C 1
ATOM 12917 O O . VAL D 1 242 ? 183.893 120.159 23.491 1.00 22.32 242 VAL A O 1
ATOM 12921 N N . ILE D 1 243 ? 184.173 121.376 21.623 1.00 21.05 243 ILE A N 1
ATOM 12922 C CA . ILE D 1 243 ? 182.745 121.619 21.470 1.00 13.21 243 ILE A CA 1
ATOM 12923 C C . ILE D 1 243 ? 182.135 120.715 20.405 1.00 15.67 243 ILE A C 1
ATOM 12924 O O . ILE D 1 243 ? 182.279 120.959 19.207 1.00 19.92 243 ILE A O 1
ATOM 12929 N N . GLY D 1 244 ? 181.450 119.671 20.857 1.00 16.92 244 GLY A N 1
ATOM 12930 C CA . GLY D 1 244 ? 180.716 118.796 19.964 1.00 13.80 244 GLY A CA 1
ATOM 12931 C C . GLY D 1 244 ? 179.306 119.319 19.783 1.00 17.65 244 GLY A C 1
ATOM 12932 O O . GLY D 1 244 ? 178.727 119.892 20.707 1.00 18.25 244 GLY A O 1
ATOM 12933 N N . THR D 1 245 ? 178.751 119.129 18.592 1.00 18.19 245 THR A N 1
ATOM 12934 C CA . THR D 1 245 ? 177.414 119.629 18.293 1.00 21.96 245 THR A CA 1
ATOM 12935 C C . THR D 1 245 ? 176.411 118.503 18.061 1.00 18.09 245 THR A C 1
ATOM 12936 O O . THR D 1 245 ? 176.676 117.564 17.311 1.00 20.94 245 THR A O 1
ATOM 12940 N N . ALA D 1 246 ? 175.262 118.601 18.722 1.00 18.82 246 ALA A N 1
ATOM 12941 C CA . ALA D 1 246 ? 174.177 117.649 18.525 1.00 17.05 246 ALA A CA 1
ATOM 12942 C C . ALA D 1 246 ? 173.024 118.316 17.783 1.00 21.73 246 ALA A C 1
ATOM 12943 O O . ALA D 1 246 ? 172.072 118.795 18.399 1.00 27.23 246 ALA A O 1
ATOM 12945 N N . GLY D 1 247 ? 173.116 118.346 16.457 1.00 21.53 247 GLY A N 1
ATOM 12946 C CA . GLY D 1 247 ? 172.123 119.019 15.639 1.00 11.89 247 GLY A CA 1
ATOM 12947 C C . GLY D 1 247 ? 172.678 120.285 15.017 1.00 12.84 247 GLY A C 1
ATOM 12948 O O . GLY D 1 247 ? 172.297 121.391 15.400 1.00 30.94 247 GLY A O 1
ATOM 12949 N N . THR D 1 248 ? 173.584 120.116 14.059 1.00 23.37 248 THR A N 1
ATOM 12950 C CA . THR D 1 248 ? 174.202 121.236 13.356 1.00 23.51 248 THR A CA 1
ATOM 12951 C C . THR D 1 248 ? 173.173 122.188 12.749 1.00 21.33 248 THR A C 1
ATOM 12952 O O . THR D 1 248 ? 172.134 121.760 12.248 1.00 27.61 248 THR A O 1
ATOM 12956 N N . THR D 1 249 ? 173.473 123.482 12.806 1.00 37.67 249 THR A N 1
ATOM 12957 C CA . THR D 1 249 ? 172.582 124.512 12.282 1.00 36.75 249 THR A CA 1
ATOM 12958 C C . THR D 1 249 ? 172.289 124.330 10.795 1.00 27.43 249 THR A C 1
ATOM 12959 O O . THR D 1 249 ? 171.164 124.547 10.346 1.00 37.53 249 THR A O 1
ATOM 12963 N N . ASN D 1 250 ? 173.304 123.933 10.036 1.00 30.30 250 ASN A N 1
ATOM 12964 C CA . ASN D 1 250 ? 173.157 123.765 8.594 1.00 32.04 250 ASN A CA 1
ATOM 12965 C C . ASN D 1 250 ? 172.407 122.494 8.206 1.00 23.87 250 ASN A C 1
ATOM 12966 O O . ASN D 1 250 ? 171.335 122.555 7.603 1.00 26.75 250 ASN A O 1
ATOM 12971 N N . THR D 1 251 ? 172.973 121.343 8.553 1.00 24.47 251 THR A N 1
ATOM 12972 C CA . THR D 1 251 ? 172.444 120.067 8.085 1.00 17.52 251 THR A CA 1
ATOM 12973 C C . THR D 1 251 ? 171.780 119.258 9.193 1.00 25.73 251 THR A C 1
ATOM 12974 O O . THR D 1 251 ? 171.028 118.322 8.921 1.00 30.16 251 THR A O 1
ATOM 12978 N N . GLY D 1 252 ? 172.062 119.615 10.441 1.00 27.46 252 GLY A N 1
ATOM 12979 C CA . GLY D 1 252 ? 171.493 118.906 11.572 1.00 18.14 252 GLY A CA 1
ATOM 12980 C C . GLY D 1 252 ? 172.276 117.651 11.904 1.00 17.80 252 GLY A C 1
ATOM 12981 O O . GLY D 1 252 ? 171.738 116.705 12.476 1.00 28.42 252 GLY A O 1
ATOM 12982 N N . SER D 1 253 ? 173.553 117.640 11.535 1.00 20.79 253 SER A N 1
ATOM 12983 C CA . SER D 1 253 ? 174.407 116.487 11.786 1.00 19.27 253 SER A CA 1
ATOM 12984 C C . SER D 1 253 ? 174.800 116.407 13.256 1.00 26.60 253 SER A C 1
ATOM 12985 O O . SER D 1 253 ? 174.703 117.391 13.992 1.00 19.50 253 SER A O 1
ATOM 12988 N N . ILE D 1 254 ? 175.245 115.228 13.676 1.00 19.06 254 ILE A N 1
ATOM 12989 C CA . ILE D 1 254 ? 175.644 115.008 15.060 1.00 12.47 254 ILE A CA 1
ATOM 12990 C C . ILE D 1 254 ? 177.082 114.507 15.148 1.00 16.74 254 ILE A C 1
ATOM 12991 O O . ILE D 1 254 ? 177.415 113.453 14.606 1.00 23.91 254 ILE A O 1
ATOM 12996 N N . ASP D 1 255 ? 177.929 115.270 15.831 1.00 16.98 255 ASP A N 1
ATOM 12997 C CA . ASP D 1 255 ? 179.324 114.887 16.021 1.00 22.26 255 ASP A CA 1
ATOM 12998 C C . ASP D 1 255 ? 179.443 113.577 16.799 1.00 16.81 255 ASP A C 1
ATOM 12999 O O . ASP D 1 255 ? 178.574 113.247 17.607 1.00 20.41 255 ASP A O 1
ATOM 13004 N N . PRO D 1 256 ? 180.523 112.822 16.548 1.00 11.65 256 PRO A N 1
ATOM 13005 C CA . PRO D 1 256 ? 180.788 111.561 17.251 1.00 19.72 256 PRO A CA 1
ATOM 13006 C C . PRO D 1 256 ? 180.982 111.787 18.747 1.00 20.51 256 PRO A C 1
ATOM 13007 O O . PRO D 1 256 ? 182.119 111.891 19.207 1.00 23.18 256 PRO A O 1
ATOM 13011 N N . LEU D 1 257 ? 179.878 111.862 19.485 1.00 13.37 257 LEU A N 1
ATOM 13012 C CA . LEU D 1 257 ? 179.908 112.189 20.906 1.00 12.50 257 LEU A CA 1
ATOM 13013 C C . LEU D 1 257 ? 180.800 111.256 21.719 1.00 25.51 257 LEU A C 1
ATOM 13014 O O . LEU D 1 257 ? 181.601 111.709 22.537 1.00 34.19 257 LEU A O 1
ATOM 13019 N N . THR D 1 258 ? 180.661 109.954 21.490 1.00 25.07 258 THR A N 1
ATOM 13020 C CA . THR D 1 258 ? 181.433 108.962 22.231 1.00 23.29 258 THR A CA 1
ATOM 13021 C C . THR D 1 258 ? 182.930 109.076 21.954 1.00 28.40 258 THR A C 1
ATOM 13022 O O . THR D 1 258 ? 183.740 109.069 22.880 1.00 28.72 258 THR A O 1
ATOM 13026 N N . GLU D 1 259 ? 183.293 109.183 20.679 1.00 27.29 259 GLU A N 1
ATOM 13027 C CA . GLU D 1 259 ? 184.697 109.292 20.296 1.00 28.01 259 GLU A CA 1
ATOM 13028 C C . GLU D 1 259 ? 185.332 110.569 20.834 1.00 28.75 259 GLU A C 1
ATOM 13029 O O . GLU D 1 259 ? 186.479 110.562 21.281 1.00 28.93 259 GLU A O 1
ATOM 13035 N N . ILE D 1 260 ? 184.580 111.665 20.786 1.00 21.77 260 ILE A N 1
ATOM 13036 C CA . ILE D 1 260 ? 185.072 112.953 21.259 1.00 20.34 260 ILE A CA 1
ATOM 13037 C C . ILE D 1 260 ? 185.273 112.939 22.770 1.00 26.47 260 ILE A C 1
ATOM 13038 O O . ILE D 1 260 ? 186.248 113.493 23.279 1.00 21.79 260 ILE A O 1
ATOM 13043 N N . SER D 1 261 ? 184.341 112.312 23.482 1.00 24.41 261 SER A N 1
ATOM 13044 C CA . SER D 1 261 ? 184.444 112.173 24.931 1.00 17.54 261 SER A CA 1
ATOM 13045 C C . SER D 1 261 ? 185.682 111.365 25.307 1.00 27.61 261 SER A C 1
ATOM 13046 O O . SER D 1 261 ? 186.372 111.679 26.278 1.00 25.34 261 SER A O 1
ATOM 13049 N N . ALA D 1 262 ? 185.957 110.323 24.528 1.00 24.36 262 ALA A N 1
ATOM 13050 C CA . ALA D 1 262 ? 187.116 109.471 24.763 1.00 22.74 262 ALA A CA 1
ATOM 13051 C C . ALA D 1 262 ? 188.408 110.274 24.680 1.00 21.29 262 ALA A C 1
ATOM 13052 O O . ALA D 1 262 ? 189.311 110.101 25.499 1.00 22.88 262 ALA A O 1
ATOM 13054 N N . LEU D 1 263 ? 188.489 111.154 23.688 1.00 22.00 263 LEU A N 1
ATOM 13055 C CA . LEU D 1 263 ? 189.659 112.004 23.516 1.00 25.66 263 LEU A CA 1
ATOM 13056 C C . LEU D 1 263 ? 189.790 112.995 24.670 1.00 35.18 263 LEU A C 1
ATOM 13057 O O . LEU D 1 263 ? 190.893 113.255 25.154 1.00 29.58 263 LEU A O 1
ATOM 13062 N N . CYS D 1 264 ? 188.659 113.536 25.112 1.00 19.00 264 CYS A N 1
ATOM 13063 C CA . CYS D 1 264 ? 188.650 114.507 26.200 1.00 17.81 264 CYS A CA 1
ATOM 13064 C C . CYS D 1 264 ? 189.156 113.898 27.503 1.00 24.41 264 CYS A C 1
ATOM 13065 O O . CYS D 1 264 ? 189.928 114.524 28.228 1.00 29.73 264 CYS A O 1
ATOM 13068 N N . LYS D 1 265 ? 188.715 112.679 27.799 1.00 20.76 265 LYS A N 1
ATOM 13069 C CA . LYS D 1 265 ? 189.160 111.978 28.999 1.00 20.54 265 LYS A CA 1
ATOM 13070 C C . LYS D 1 265 ? 190.648 111.659 28.900 1.00 23.05 265 LYS A C 1
ATOM 13071 O O . LYS D 1 265 ? 191.380 111.727 29.888 1.00 32.93 265 LYS A O 1
ATOM 13077 N N . LYS D 1 266 ? 191.085 111.316 27.694 1.00 16.65 266 LYS A N 1
ATOM 13078 C CA . LYS D 1 266 ? 192.479 110.979 27.446 1.00 21.59 266 LYS A CA 1
ATOM 13079 C C . LYS D 1 266 ? 193.388 112.181 27.679 1.00 26.71 266 LYS A C 1
ATOM 13080 O O . LYS D 1 266 ? 194.493 112.042 28.205 1.00 20.90 266 LYS A O 1
ATOM 13086 N N . HIS D 1 267 ? 192.913 113.359 27.287 1.00 25.65 267 HIS A N 1
ATOM 13087 C CA . HIS D 1 267 ? 193.729 114.568 27.328 1.00 17.31 267 HIS A CA 1
ATOM 13088 C C . HIS D 1 267 ? 193.270 115.567 28.388 1.00 18.09 267 HIS A C 1
ATOM 13089 O O . HIS D 1 267 ? 193.653 116.736 28.349 1.00 18.78 267 HIS A O 1
ATOM 13096 N N . ASP D 1 268 ? 192.457 115.102 29.332 1.00 10.52 268 ASP A N 1
ATOM 13097 C CA . ASP D 1 268 ? 192.010 115.933 30.447 1.00 17.32 268 ASP A CA 1
ATOM 13098 C C . ASP D 1 268 ? 191.346 117.217 29.962 1.00 22.67 268 ASP A C 1
ATOM 13099 O O . ASP D 1 268 ? 191.698 118.313 30.397 1.00 23.09 268 ASP A O 1
ATOM 13104 N N . MET D 1 269 ? 190.383 117.078 29.058 1.00 17.40 269 MET A N 1
ATOM 13105 C CA . MET D 1 269 ? 189.697 118.237 28.502 1.00 13.70 269 MET A CA 1
ATOM 13106 C C . MET D 1 269 ? 188.218 118.241 28.872 1.00 15.70 269 MET A C 1
ATOM 13107 O O . MET D 1 269 ? 187.647 117.207 29.217 1.00 26.28 269 MET A O 1
ATOM 13112 N N . TRP D 1 270 ? 187.608 119.418 28.793 1.00 17.43 270 TRP A N 1
ATOM 13113 C CA . TRP D 1 270 ? 186.186 119.580 29.057 1.00 14.47 270 TRP A CA 1
ATOM 13114 C C . TRP D 1 270 ? 185.386 119.271 27.795 1.00 20.77 270 TRP A C 1
ATOM 13115 O O . TRP D 1 270 ? 185.717 119.752 26.710 1.00 20.27 270 TRP A O 1
ATOM 13126 N N . PHE D 1 271 ? 184.337 118.467 27.937 1.00 23.68 271 PHE A N 1
ATOM 13127 C CA . PHE D 1 271 ? 183.477 118.138 26.806 1.00 16.67 271 PHE A CA 1
ATOM 13128 C C . PHE D 1 271 ? 182.160 118.896 26.903 1.00 20.68 271 PHE A C 1
ATOM 13129 O O . PHE D 1 271 ? 181.342 118.633 27.784 1.00 24.81 271 PHE A O 1
ATOM 13137 N N . HIS D 1 272 ? 181.964 119.841 25.992 1.00 15.73 272 HIS A N 1
ATOM 13138 C CA . HIS D 1 272 ? 180.716 120.585 25.925 1.00 18.18 272 HIS A CA 1
ATOM 13139 C C . HIS D 1 272 ? 179.930 120.220 24.674 1.00 17.77 272 HIS A C 1
ATOM 13140 O O . HIS D 1 272 ? 180.448 120.299 23.560 1.00 23.14 272 HIS A O 1
ATOM 13147 N N . ILE D 1 273 ? 178.679 119.815 24.862 1.00 17.96 273 ILE A N 1
ATOM 13148 C CA . ILE D 1 273 ? 177.806 119.529 23.734 1.00 21.96 273 ILE A CA 1
ATOM 13149 C C . ILE D 1 273 ? 176.888 120.712 23.458 1.00 23.39 273 ILE A C 1
ATOM 13150 O O . ILE D 1 273 ? 176.094 121.112 24.311 1.00 17.80 273 ILE A O 1
ATOM 13155 N N . ASP D 1 274 ? 177.011 121.271 22.260 1.00 18.72 274 ASP A N 1
ATOM 13156 C CA . ASP D 1 274 ? 176.126 122.335 21.813 1.00 16.59 274 ASP A CA 1
ATOM 13157 C C . ASP D 1 274 ? 174.861 121.725 21.211 1.00 19.25 274 ASP A C 1
ATOM 13158 O O . ASP D 1 274 ? 174.811 121.409 20.022 1.00 27.70 274 ASP A O 1
ATOM 13163 N N . GLY D 1 275 ? 173.847 121.554 22.055 1.00 20.59 275 GLY A N 1
ATOM 13164 C CA . GLY D 1 275 ? 172.590 120.957 21.646 1.00 20.94 275 GLY A CA 1
ATOM 13165 C C . GLY D 1 275 ? 171.433 121.936 21.687 1.00 24.18 275 GLY A C 1
ATOM 13166 O O . GLY D 1 275 ? 170.311 121.567 22.038 1.00 24.81 275 GLY A O 1
ATOM 13167 N N . ALA D 1 276 ? 171.712 123.189 21.340 1.00 19.94 276 ALA A N 1
ATOM 13168 C CA . ALA D 1 276 ? 170.702 124.242 21.338 1.00 20.36 276 ALA A CA 1
ATOM 13169 C C . ALA D 1 276 ? 169.452 123.819 20.571 1.00 22.56 276 ALA A C 1
ATOM 13170 O O . ALA D 1 276 ? 168.330 124.132 20.968 1.00 32.64 276 ALA A O 1
ATOM 13172 N N . TYR D 1 277 ? 169.660 123.102 19.471 1.00 30.42 277 TYR A N 1
ATOM 13173 C CA . TYR D 1 277 ? 168.566 122.646 18.623 1.00 20.78 277 TYR A CA 1
ATOM 13174 C C . TYR D 1 277 ? 168.230 121.175 18.856 1.00 18.46 277 TYR A C 1
ATOM 13175 O O . TYR D 1 277 ? 167.095 120.832 19.183 1.00 23.15 277 TYR A O 1
ATOM 13184 N N . GLY D 1 278 ? 169.230 120.313 18.697 1.00 22.09 278 GLY A N 1
ATOM 13185 C CA . GLY D 1 278 ? 169.009 118.878 18.666 1.00 21.85 278 GLY A CA 1
ATOM 13186 C C . GLY D 1 278 ? 168.798 118.179 19.996 1.00 24.27 278 GLY A C 1
ATOM 13187 O O . GLY D 1 278 ? 168.462 116.996 20.022 1.00 27.61 278 GLY A O 1
ATOM 13188 N N . ALA D 1 279 ? 168.988 118.894 21.101 1.00 27.49 279 ALA A N 1
ATOM 13189 C CA . ALA D 1 279 ? 168.854 118.279 22.420 1.00 31.20 279 ALA A CA 1
ATOM 13190 C C . ALA D 1 279 ? 167.405 117.893 22.707 1.00 35.03 279 ALA A C 1
ATOM 13191 O O . ALA D 1 279 ? 167.138 117.021 23.535 1.00 33.66 279 ALA A O 1
ATOM 13193 N N . SER D 1 280 ? 166.475 118.543 22.014 1.00 30.54 280 SER A N 1
ATOM 13194 C CA . SER D 1 280 ? 165.051 118.282 22.199 1.00 25.17 280 SER A CA 1
ATOM 13195 C C . SER D 1 280 ? 164.659 116.898 21.687 1.00 31.60 280 SER A C 1
ATOM 13196 O O . SER D 1 280 ? 163.606 116.370 22.046 1.00 37.86 280 SER A O 1
ATOM 13199 N N . VAL D 1 281 ? 165.509 116.318 20.846 1.00 25.41 281 VAL A N 1
ATOM 13200 C CA . VAL D 1 281 ? 165.261 114.990 20.297 1.00 25.26 281 VAL A CA 1
ATOM 13201 C C . VAL D 1 281 ? 165.235 113.936 21.401 1.00 27.74 281 VAL A C 1
ATOM 13202 O O . VAL D 1 281 ? 164.665 112.857 21.230 1.00 31.09 281 VAL A O 1
ATOM 13206 N N . LEU D 1 282 ? 165.844 114.260 22.538 1.00 25.80 282 LEU A N 1
ATOM 13207 C CA . LEU D 1 282 ? 165.848 113.365 23.692 1.00 33.52 282 LEU A CA 1
ATOM 13208 C C . LEU D 1 282 ? 164.441 113.099 24.227 1.00 36.33 282 LEU A C 1
ATOM 13209 O O . LEU D 1 282 ? 164.222 112.134 24.959 1.00 37.54 282 LEU A O 1
ATOM 13214 N N . LEU D 1 283 ? 163.493 113.957 23.863 1.00 33.91 283 LEU A N 1
ATOM 13215 C CA A LEU D 1 283 ? 162.107 113.792 24.289 1.00 35.39 283 LEU A CA 1
ATOM 13216 C CA B LEU D 1 283 ? 162.107 113.791 24.288 0.0000 35.59 283 LEU A CA 1
ATOM 13217 C C . LEU D 1 283 ? 161.324 112.915 23.317 1.00 43.23 283 LEU A C 1
ATOM 13218 O O . LEU D 1 283 ? 160.155 112.609 23.548 1.00 48.47 283 LEU A O 1
ATOM 13227 N N . SER D 1 284 ? 161.973 112.511 22.231 1.00 27.51 284 SER A N 1
ATOM 13228 C CA . SER D 1 284 ? 161.336 111.650 21.242 1.00 34.29 284 SER A CA 1
ATOM 13229 C C . SER D 1 284 ? 161.724 110.191 21.453 1.00 37.66 284 SER A C 1
ATOM 13230 O O . SER D 1 284 ? 162.891 109.830 21.308 1.00 32.86 284 SER A O 1
ATOM 13233 N N . PRO D 1 285 ? 160.742 109.350 21.809 1.00 47.84 285 PRO A N 1
ATOM 13234 C CA . PRO D 1 285 ? 160.974 107.915 22.008 1.00 36.86 285 PRO A CA 1
ATOM 13235 C C . PRO D 1 285 ? 161.584 107.253 20.775 1.00 40.00 285 PRO A C 1
ATOM 13236 O O . PRO D 1 285 ? 162.389 106.329 20.895 1.00 25.66 285 PRO A O 1
ATOM 13240 N N . LYS D 1 286 ? 161.195 107.732 19.598 1.00 34.24 286 LYS A N 1
ATOM 13241 C CA . LYS D 1 286 ? 161.655 107.155 18.341 1.00 37.21 286 LYS A CA 1
ATOM 13242 C C . LYS D 1 286 ? 163.100 107.522 17.987 1.00 37.35 286 LYS A C 1
ATOM 13243 O O . LYS D 1 286 ? 163.859 106.676 17.516 1.00 36.45 286 LYS A O 1
ATOM 13249 N N . TYR D 1 287 ? 163.475 108.780 18.205 1.00 34.13 287 TYR A N 1
ATOM 13250 C CA . TYR D 1 287 ? 164.752 109.286 17.703 1.00 39.82 287 TYR A CA 1
ATOM 13251 C C . TYR D 1 287 ? 165.781 109.626 18.786 1.00 38.22 287 TYR A C 1
ATOM 13252 O O . TYR D 1 287 ? 166.874 110.097 18.471 1.00 27.24 287 TYR A O 1
ATOM 13261 N N . LYS D 1 288 ? 165.438 109.398 20.050 1.00 37.36 288 LYS A N 1
ATOM 13262 C CA . LYS D 1 288 ? 166.335 109.735 21.156 1.00 37.45 288 LYS A CA 1
ATOM 13263 C C . LYS D 1 288 ? 167.674 109.000 21.077 1.00 38.16 288 LYS A C 1
ATOM 13264 O O . LYS D 1 288 ? 168.672 109.448 21.643 1.00 36.47 288 LYS A O 1
ATOM 13270 N N . SER D 1 289 ? 167.691 107.875 20.371 1.00 33.39 289 SER A N 1
ATOM 13271 C CA . SER D 1 289 ? 168.901 107.069 20.238 1.00 31.31 289 SER A CA 1
ATOM 13272 C C . SER D 1 289 ? 169.986 107.791 19.445 1.00 32.30 289 SER A C 1
ATOM 13273 O O . SER D 1 289 ? 171.174 107.513 19.613 1.00 33.51 289 SER A O 1
ATOM 13276 N N . LEU D 1 290 ? 169.573 108.710 18.579 1.00 30.80 290 LEU A N 1
ATOM 13277 C CA . LEU D 1 290 ? 170.509 109.471 17.757 1.00 26.59 290 LEU A CA 1
ATOM 13278 C C . LEU D 1 290 ? 171.487 110.278 18.608 1.00 37.56 290 LEU A C 1
ATOM 13279 O O . LEU D 1 290 ? 172.608 110.557 18.183 1.00 25.34 290 LEU A O 1
ATOM 13284 N N . LEU D 1 291 ? 171.056 110.654 19.808 1.00 32.80 291 LEU A N 1
ATOM 13285 C CA . LEU D 1 291 ? 171.884 111.456 20.701 1.00 26.98 291 LEU A CA 1
ATOM 13286 C C . LEU D 1 291 ? 172.556 110.616 21.782 1.00 27.14 291 LEU A C 1
ATOM 13287 O O . LEU D 1 291 ? 172.700 111.062 22.920 1.00 40.06 291 LEU A O 1
ATOM 13292 N N . THR D 1 292 ? 172.968 109.405 21.426 1.00 31.50 292 THR A N 1
ATOM 13293 C CA . THR D 1 292 ? 173.653 108.530 22.370 1.00 35.84 292 THR A CA 1
ATOM 13294 C C . THR D 1 292 ? 175.021 109.091 22.746 1.00 32.58 292 THR A C 1
ATOM 13295 O O . THR D 1 292 ? 175.850 109.364 21.878 1.00 36.56 292 THR A O 1
ATOM 13299 N N . GLY D 1 293 ? 175.252 109.261 24.044 1.00 27.80 293 GLY A N 1
ATOM 13300 C CA . GLY D 1 293 ? 176.531 109.740 24.533 1.00 29.77 293 GLY A CA 1
ATOM 13301 C C . GLY D 1 293 ? 176.490 111.138 25.122 1.00 25.69 293 GLY A C 1
ATOM 13302 O O . GLY D 1 293 ? 177.517 111.666 25.548 1.00 28.19 293 GLY A O 1
ATOM 13303 N N . THR D 1 294 ? 175.305 111.740 25.153 1.00 17.77 294 THR A N 1
ATOM 13304 C CA . THR D 1 294 ? 175.157 113.086 25.696 1.00 21.38 294 THR A CA 1
ATOM 13305 C C . THR D 1 294 ? 175.499 113.132 27.183 1.00 26.24 294 THR A C 1
ATOM 13306 O O . THR D 1 294 ? 175.939 114.163 27.695 1.00 18.69 294 THR A O 1
ATOM 13310 N N . GLY D 1 295 ? 175.293 112.013 27.871 1.00 26.36 295 GLY A N 1
ATOM 13311 C CA . GLY D 1 295 ? 175.588 111.921 29.289 1.00 17.33 295 GLY A CA 1
ATOM 13312 C C . GLY D 1 295 ? 177.076 111.954 29.589 1.00 25.04 295 GLY A C 1
ATOM 13313 O O . GLY D 1 295 ? 177.485 112.176 30.729 1.00 26.11 295 GLY A O 1
ATOM 13314 N N . LEU D 1 296 ? 177.888 111.742 28.558 1.00 19.53 296 LEU A N 1
ATOM 13315 C CA . LEU D 1 296 ? 179.339 111.740 28.712 1.00 22.38 296 LEU A CA 1
ATOM 13316 C C . LEU D 1 296 ? 179.901 113.158 28.763 1.00 23.71 296 LEU A C 1
ATOM 13317 O O . LEU D 1 296 ? 181.036 113.371 29.187 1.00 33.98 296 LEU A O 1
ATOM 13322 N N . ALA D 1 297 ? 179.102 114.126 28.326 1.00 21.26 297 ALA A N 1
ATOM 13323 C CA . ALA D 1 297 ? 179.537 115.518 28.296 1.00 28.13 297 ALA A CA 1
ATOM 13324 C C . ALA D 1 297 ? 179.591 116.108 29.700 1.00 27.21 297 ALA A C 1
ATOM 13325 O O . ALA D 1 297 ? 178.929 115.619 30.614 1.00 21.55 297 ALA A O 1
ATOM 13327 N N . ASP D 1 298 ? 180.382 117.164 29.861 1.00 22.44 298 ASP A N 1
ATOM 13328 C CA . ASP D 1 298 ? 180.471 117.864 31.136 1.00 17.45 298 ASP A CA 1
ATOM 13329 C C . ASP D 1 298 ? 179.445 118.990 31.193 1.00 16.28 298 ASP A C 1
ATOM 13330 O O . ASP D 1 298 ? 179.047 119.431 32.270 1.00 23.02 298 ASP A O 1
ATOM 13335 N N . SER D 1 299 ? 179.016 119.443 30.020 1.00 18.98 299 SER A N 1
ATOM 13336 C CA . SER D 1 299 ? 178.004 120.487 29.916 1.00 17.62 299 SER A CA 1
ATOM 13337 C C . SER D 1 299 ? 177.272 120.393 28.581 1.00 20.46 299 SER A C 1
ATOM 13338 O O . SER D 1 299 ? 177.811 119.870 27.606 1.00 15.31 299 SER A O 1
ATOM 13341 N N . ILE D 1 300 ? 176.043 120.898 28.541 1.00 17.59 300 ILE A N 1
ATOM 13342 C CA . ILE D 1 300 ? 175.251 120.870 27.316 1.00 16.00 300 ILE A CA 1
ATOM 13343 C C . ILE D 1 300 ? 174.255 122.025 27.255 1.00 15.34 300 ILE A C 1
ATOM 13344 O O . ILE D 1 300 ? 173.624 122.366 28.256 1.00 22.70 300 ILE A O 1
ATOM 13349 N N . SER D 1 301 ? 174.121 122.625 26.076 1.00 17.08 301 SER A N 1
ATOM 13350 C CA . SER D 1 301 ? 173.155 123.698 25.868 1.00 13.69 301 SER A CA 1
ATOM 13351 C C . SER D 1 301 ? 171.870 123.144 25.263 1.00 18.95 301 SER A C 1
ATOM 13352 O O . SER D 1 301 ? 171.869 122.062 24.676 1.00 24.55 301 SER A O 1
ATOM 13355 N N . TRP D 1 302 ? 170.779 123.888 25.405 1.00 20.03 302 TRP A N 1
ATOM 13356 C CA . TRP D 1 302 ? 169.468 123.402 24.992 1.00 21.91 302 TRP A CA 1
ATOM 13357 C C . TRP D 1 302 ? 168.464 124.551 24.946 1.00 22.52 302 TRP A C 1
ATOM 13358 O O . TRP D 1 302 ? 168.091 125.101 25.982 1.00 23.49 302 TRP A O 1
ATOM 13369 N N . ASP D 1 303 ? 168.032 124.912 23.741 1.00 16.90 303 ASP A N 1
ATOM 13370 C CA . ASP D 1 303 ? 167.099 126.022 23.561 1.00 31.14 303 ASP A CA 1
ATOM 13371 C C . ASP D 1 303 ? 165.648 125.549 23.514 1.00 28.19 303 ASP A C 1
ATOM 13372 O O . ASP D 1 303 ? 165.294 124.675 22.722 1.00 31.28 303 ASP A O 1
ATOM 13377 N N . ALA D 1 304 ? 164.815 126.136 24.368 1.00 21.50 304 ALA A N 1
ATOM 13378 C CA . ALA D 1 304 ? 163.408 125.766 24.444 1.00 21.68 304 ALA A CA 1
ATOM 13379 C C . ALA D 1 304 ? 162.579 126.545 23.429 1.00 25.23 304 ALA A C 1
ATOM 13380 O O . ALA D 1 304 ? 161.538 126.069 22.974 1.00 26.04 304 ALA A O 1
ATOM 13382 N N . HIS D 1 305 ? 163.041 127.740 23.071 1.00 22.11 305 HIS A N 1
ATOM 13383 C CA . HIS D 1 305 ? 162.341 128.549 22.078 1.00 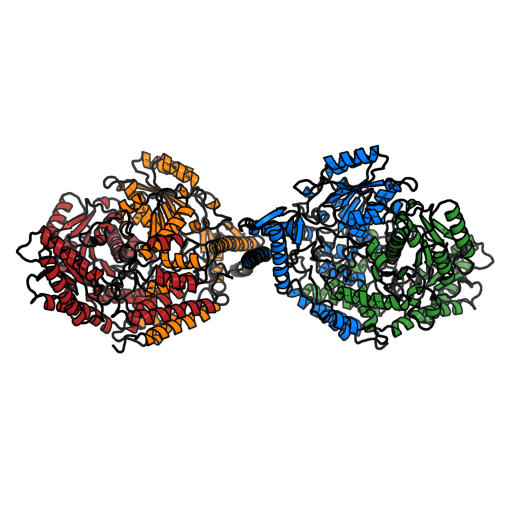23.38 305 HIS A CA 1
ATOM 13384 C C . HIS D 1 305 ? 162.613 128.025 20.672 1.00 19.62 305 HIS A C 1
ATOM 13385 O O . HIS D 1 305 ? 162.231 128.649 19.684 1.00 33.02 305 HIS A O 1
ATOM 13392 N N . LYS D 1 306 ? 163.256 126.865 20.591 1.00 26.29 306 LYS A N 1
ATOM 13393 C CA . LYS D 1 306 ? 163.479 126.197 19.315 1.00 33.72 306 LYS A CA 1
ATOM 13394 C C . LYS D 1 306 ? 162.531 125.019 19.140 1.00 16.85 306 LYS A C 1
ATOM 13395 O O . LYS D 1 306 ? 161.451 125.156 18.566 1.00 44.22 306 LYS A O 1
ATOM 13401 N N . TRP D 1 307 ? 162.940 123.862 19.648 1.00 20.89 307 TRP A N 1
ATOM 13402 C CA . TRP D 1 307 ? 162.189 122.631 19.445 1.00 30.75 307 TRP A CA 1
ATOM 13403 C C . TRP D 1 307 ? 161.435 122.208 20.705 1.00 21.49 307 TRP A C 1
ATOM 13404 O O . TRP D 1 307 ? 161.006 121.061 20.824 1.00 27.05 307 TRP A O 1
ATOM 13415 N N . LEU D 1 308 ? 161.278 123.137 21.643 1.00 22.22 308 LEU A N 1
ATOM 13416 C CA . LEU D 1 308 ? 160.407 122.915 22.793 1.00 29.32 308 LEU A CA 1
ATOM 13417 C C . LEU D 1 308 ? 159.216 123.860 22.727 1.00 25.51 308 LEU A C 1
ATOM 13418 O O . LEU D 1 308 ? 158.454 123.988 23.685 1.00 14.80 308 LEU A O 1
ATOM 13423 N N . PHE D 1 309 ? 159.079 124.529 21.586 1.00 21.88 309 PHE A N 1
ATOM 13424 C CA . PHE D 1 309 ? 157.898 125.327 21.279 1.00 33.26 309 PHE A CA 1
ATOM 13425 C C . PHE D 1 309 ? 157.631 126.414 22.319 1.00 35.40 309 PHE A C 1
ATOM 13426 O O . PHE D 1 309 ? 156.520 126.537 22.835 1.00 29.43 309 PHE A O 1
ATOM 13434 N N . GLN D 1 310 ? 158.658 127.201 22.617 1.00 24.83 310 GLN A N 1
ATOM 13435 C CA . GLN D 1 310 ? 158.517 128.333 23.521 1.00 18.37 310 GLN A CA 1
ATOM 13436 C C . GLN D 1 310 ? 158.767 129.635 22.776 1.00 15.52 310 GLN A C 1
ATOM 13437 O O . GLN D 1 310 ? 159.302 129.632 21.668 1.00 25.67 310 GLN A O 1
ATOM 13443 N N . THR D 1 311 ? 158.372 130.745 23.385 1.00 23.50 311 THR A N 1
ATOM 13444 C CA . THR D 1 311 ? 158.637 132.056 22.811 1.00 20.30 311 THR A CA 1
ATOM 13445 C C . THR D 1 311 ? 160.022 132.537 23.231 1.00 28.75 311 THR A C 1
ATOM 13446 O O . THR D 1 311 ? 160.540 132.131 24.271 1.00 37.17 311 THR A O 1
ATOM 13450 N N . TYR D 1 312 ? 160.622 133.393 22.412 1.00 27.54 312 TYR A N 1
ATOM 13451 C CA . TYR D 1 312 ? 161.910 133.985 22.744 1.00 23.36 312 TYR A CA 1
ATOM 13452 C C . TYR D 1 312 ? 161.790 134.823 24.013 1.00 35.70 312 TYR A C 1
ATOM 13453 O O . TYR D 1 312 ? 160.878 135.641 24.135 1.00 52.82 312 TYR A O 1
ATOM 13462 N N . GLY D 1 313 ? 162.706 134.623 24.956 1.00 21.37 313 GLY A N 1
ATOM 13463 C CA . GLY D 1 313 ? 163.753 133.627 24.832 1.00 10.97 313 GLY A CA 1
ATOM 13464 C C . GLY D 1 313 ? 163.859 132.750 26.067 1.00 22.79 313 GLY A C 1
ATOM 13465 O O . GLY D 1 313 ? 163.807 133.238 27.198 1.00 16.67 313 GLY A O 1
ATOM 13466 N N . CYS D 1 314 ? 164.007 131.449 25.852 1.00 28.37 314 CYS A N 1
ATOM 13467 C CA . CYS D 1 314 ? 164.054 130.495 26.952 1.00 16.88 314 CYS A CA 1
ATOM 13468 C C . CYS D 1 314 ? 164.997 129.342 26.627 1.00 32.85 314 CYS A C 1
ATOM 13469 O O . CYS D 1 314 ? 164.603 128.367 25.990 1.00 36.60 314 CYS A O 1
ATOM 13472 N N . ALA D 1 315 ? 166.246 129.463 27.061 1.00 22.03 315 ALA A N 1
ATOM 13473 C CA . ALA D 1 315 ? 167.245 128.441 26.783 1.00 22.98 315 ALA A CA 1
ATOM 13474 C C . ALA D 1 315 ? 167.844 127.910 28.077 1.00 16.15 315 ALA A C 1
ATOM 13475 O O . ALA D 1 315 ? 167.806 128.578 29.109 1.00 17.27 315 ALA A O 1
ATOM 13477 N N . MET D 1 316 ? 168.388 126.700 28.020 1.00 15.48 316 MET A N 1
ATOM 13478 C CA . MET D 1 316 ? 168.948 126.065 29.204 1.00 14.73 316 MET A CA 1
ATOM 13479 C C . MET D 1 316 ? 170.398 125.647 28.992 1.00 20.17 316 MET A C 1
ATOM 13480 O O . MET D 1 316 ? 170.796 125.271 27.890 1.00 23.19 316 MET A O 1
ATOM 13485 N N . VAL D 1 317 ? 171.182 125.717 30.061 1.00 13.67 317 VAL A N 1
ATOM 13486 C CA . VAL D 1 317 ? 172.521 125.148 30.069 1.00 19.37 317 VAL A CA 1
ATOM 13487 C C . VAL D 1 317 ? 172.622 124.170 31.231 1.00 18.79 317 VAL A C 1
ATOM 13488 O O . VAL D 1 317 ? 172.267 124.498 32.362 1.00 19.07 317 VAL A O 1
ATOM 13492 N N . LEU D 1 318 ? 173.100 122.964 30.950 1.00 16.42 318 LEU A N 1
ATOM 13493 C CA . LEU D 1 318 ? 173.171 121.928 31.969 1.00 16.95 318 LEU A CA 1
ATOM 13494 C C . LEU D 1 318 ? 174.594 121.414 32.146 1.00 23.09 318 LEU A C 1
ATOM 13495 O O . LEU D 1 318 ? 175.282 121.117 31.170 1.00 29.05 318 LEU A O 1
ATOM 13500 N N . VAL D 1 319 ? 175.029 121.312 33.397 1.00 18.40 319 VAL A N 1
ATOM 13501 C CA . VAL D 1 319 ? 176.346 120.770 33.702 1.00 26.66 319 VAL A CA 1
ATOM 13502 C C . VAL D 1 319 ? 176.219 119.489 34.518 1.00 26.49 319 VAL A C 1
ATOM 13503 O O . VAL D 1 319 ? 175.295 119.341 35.318 1.00 35.29 319 VAL A O 1
ATOM 13507 N N . LYS D 1 320 ? 177.156 118.569 34.317 1.00 24.31 320 LYS A N 1
ATOM 13508 C CA . LYS D 1 320 ? 177.144 117.293 35.021 1.00 20.18 320 LYS A CA 1
ATOM 13509 C C . LYS D 1 320 ? 177.426 117.490 36.507 1.00 25.20 320 LYS A C 1
ATOM 13510 O O . LYS D 1 320 ? 176.867 116.793 37.354 1.00 40.35 320 LYS A O 1
ATOM 13516 N N . ASP D 1 321 ? 178.296 118.447 36.813 1.00 30.47 321 ASP A N 1
ATOM 13517 C CA . ASP D 1 321 ? 178.641 118.772 38.192 1.00 26.92 321 ASP A CA 1
ATOM 13518 C C . ASP D 1 321 ? 178.332 120.242 38.473 1.00 31.19 321 ASP A C 1
ATOM 13519 O O . ASP D 1 321 ? 179.028 121.134 37.987 1.00 31.09 321 ASP A O 1
ATOM 13524 N N . ILE D 1 322 ? 177.296 120.487 39.270 1.00 26.00 322 ILE A N 1
ATOM 13525 C CA . ILE D 1 322 ? 176.831 121.847 39.527 1.00 27.17 322 ILE A CA 1
ATOM 13526 C C . ILE D 1 322 ? 177.895 122.680 40.233 1.00 30.56 322 ILE A C 1
ATOM 13527 O O . ILE D 1 322 ? 177.860 123.910 40.198 1.00 29.43 322 ILE A O 1
ATOM 13532 N N . ARG D 1 323 ? 178.840 121.997 40.870 1.00 31.20 323 ARG A N 1
ATOM 13533 C CA . ARG D 1 323 ? 179.928 122.656 41.580 1.00 30.16 323 ARG A CA 1
ATOM 13534 C C . ARG D 1 323 ? 180.761 123.527 40.642 1.00 33.75 323 ARG A C 1
ATOM 13535 O O . ARG D 1 323 ? 181.345 124.527 41.061 1.00 34.36 323 ARG A O 1
ATOM 13543 N N . ASN D 1 324 ? 180.805 123.141 39.371 1.00 28.58 324 ASN A N 1
ATOM 13544 C CA . ASN D 1 324 ? 181.576 123.868 38.368 1.00 24.40 324 ASN A CA 1
ATOM 13545 C C . ASN D 1 324 ? 180.949 125.208 37.992 1.00 27.37 324 ASN A C 1
ATOM 13546 O O . ASN D 1 324 ? 181.656 126.167 37.682 1.00 27.10 324 ASN A O 1
ATOM 13551 N N . LEU D 1 325 ? 179.621 125.270 38.028 1.00 28.89 325 LEU A N 1
ATOM 13552 C CA . LEU D 1 325 ? 178.907 126.508 37.734 1.00 31.71 325 LEU A CA 1
ATOM 13553 C C . LEU D 1 325 ? 179.027 127.487 38.894 1.00 35.94 325 LEU A C 1
ATOM 13554 O O . LEU D 1 325 ? 179.111 128.699 38.693 1.00 30.81 325 LEU A O 1
ATOM 13559 N N . PHE D 1 326 ? 179.037 126.948 40.108 1.00 30.76 326 PHE A N 1
ATOM 13560 C CA . PHE D 1 326 ? 179.151 127.758 41.312 1.00 37.56 326 PHE A CA 1
ATOM 13561 C C . PHE D 1 326 ? 180.542 128.372 41.433 1.00 44.63 326 PHE A C 1
ATOM 13562 O O . PHE D 1 326 ? 180.699 129.488 41.926 1.00 45.08 326 PHE A O 1
ATOM 13570 N N . HIS D 1 327 ? 181.547 127.637 40.972 1.00 38.25 327 HIS A N 1
ATOM 13571 C CA . HIS D 1 327 ? 182.933 128.080 41.069 1.00 36.87 327 HIS A CA 1
ATOM 13572 C C . HIS D 1 327 ? 183.199 129.292 40.182 1.00 34.51 327 HIS A C 1
ATOM 13573 O O . HIS D 1 327 ? 184.017 130.151 40.514 1.00 40.64 327 HIS A O 1
ATOM 13580 N N . SER D 1 328 ? 182.503 129.354 39.052 1.00 41.00 328 SER A N 1
ATOM 13581 C CA . SER D 1 328 ? 182.749 130.387 38.053 1.00 39.04 328 SER A CA 1
ATOM 13582 C C . SER D 1 328 ? 181.930 131.659 38.271 1.00 31.13 328 SER A C 1
ATOM 13583 O O . SER D 1 328 ? 182.313 132.731 37.804 1.00 36.12 328 SER A O 1
ATOM 13586 N N . PHE D 1 329 ? 180.808 131.545 38.978 1.00 32.59 329 PHE A N 1
ATOM 13587 C CA . PHE D 1 329 ? 179.839 132.639 39.014 1.00 37.67 329 PHE A CA 1
ATOM 13588 C C . PHE D 1 329 ? 179.382 133.063 40.411 1.00 44.34 329 PHE A C 1
ATOM 13589 O O . PHE D 1 329 ? 178.565 133.976 40.541 1.00 42.72 329 PHE A O 1
ATOM 13597 N N . HIS D 1 330 ? 179.895 132.417 41.452 1.00 51.38 330 HIS A N 1
ATOM 13598 C CA . HIS D 1 330 ? 179.434 132.718 42.806 1.00 50.82 330 HIS A CA 1
ATOM 13599 C C . HIS D 1 330 ? 179.989 134.050 43.307 1.00 52.86 330 HIS A C 1
ATOM 13600 O O . HIS D 1 330 ? 181.145 134.395 43.055 1.00 55.42 330 HIS A O 1
ATOM 13607 N N . VAL D 1 331 ? 179.145 134.800 44.009 1.00 56.67 331 VAL A N 1
ATOM 13608 C CA . VAL D 1 331 ? 179.535 136.088 44.569 1.00 57.31 331 VAL A CA 1
ATOM 13609 C C . VAL D 1 331 ? 178.949 136.268 45.965 1.00 63.74 331 VAL A C 1
ATOM 13610 O O . VAL D 1 331 ? 177.935 135.658 46.305 1.00 47.52 331 VAL A O 1
ATOM 13614 N N . ASN D 1 332 ? 179.594 137.107 46.769 1.00 59.73 332 ASN A N 1
ATOM 13615 C CA . ASN D 1 332 ? 179.132 137.370 48.127 1.00 65.15 332 ASN A CA 1
ATOM 13616 C C . ASN D 1 332 ? 179.115 138.860 48.453 1.00 65.33 332 ASN A C 1
ATOM 13617 O O . ASN D 1 332 ? 179.856 139.316 49.323 1.00 45.33 332 ASN A O 1
ATOM 13622 N N . PRO D 1 333 ? 178.262 139.625 47.753 1.00 77.64 333 PRO A N 1
ATOM 13623 C CA . PRO D 1 333 ? 178.142 141.068 47.986 1.00 73.74 333 PRO A CA 1
ATOM 13624 C C . PRO D 1 333 ? 177.560 141.394 49.362 1.00 73.53 333 PRO A C 1
ATOM 13625 O O . PRO D 1 333 ? 177.216 140.490 50.123 1.00 76.74 333 PRO A O 1
ATOM 13629 N N . GLU D 1 334 ? 177.445 142.683 49.661 1.00 74.25 334 GLU A N 1
ATOM 13630 C CA . GLU D 1 334 ? 177.093 143.141 51.000 1.00 66.16 334 GLU A CA 1
ATOM 13631 C C . GLU D 1 334 ? 175.588 143.142 51.269 1.00 77.86 334 GLU A C 1
ATOM 13632 O O . GLU D 1 334 ? 175.158 143.027 52.416 1.00 83.81 334 GLU A O 1
ATOM 13638 N N . TYR D 1 335 ? 174.791 143.267 50.211 1.00 72.99 335 TYR A N 1
ATOM 13639 C CA . TYR D 1 335 ? 173.351 143.479 50.356 1.00 80.35 335 TYR A CA 1
ATOM 13640 C C . TYR D 1 335 ? 172.548 142.186 50.508 1.00 92.92 335 TYR A C 1
ATOM 13641 O O . TYR D 1 335 ? 171.323 142.196 50.393 1.00 92.70 335 TYR A O 1
ATOM 13650 N N . LEU D 1 336 ? 173.237 141.082 50.775 1.00 85.11 336 LEU A N 1
ATOM 13651 C CA . LEU D 1 336 ? 172.589 139.779 50.903 1.00 79.64 336 LEU A CA 1
ATOM 13652 C C . LEU D 1 336 ? 173.542 138.772 51.539 1.00 88.41 336 LEU A C 1
ATOM 13653 O O . LEU D 1 336 ? 174.660 138.609 51.049 1.00 108.77 336 LEU A O 1
ATOM 13658 N N . LYS D 1 337 ? 173.145 138.089 52.617 1.00 69.99 337 LYS A N 1
ATOM 13659 C CA . LYS D 1 337 ? 171.843 138.177 53.299 1.00 64.94 337 LYS A CA 1
ATOM 13660 C C . LYS D 1 337 ? 170.698 137.503 52.539 1.00 92.42 337 LYS A C 1
ATOM 13661 O O . LYS D 1 337 ? 169.592 137.375 53.066 1.00 60.90 337 LYS A O 1
ATOM 13667 N N . ASP D 1 338 ? 170.959 137.066 51.311 1.00 100.45 338 ASP A N 1
ATOM 13668 C CA . ASP D 1 338 ? 169.984 136.269 50.574 1.00 59.91 338 ASP A CA 1
ATOM 13669 C C . ASP D 1 338 ? 170.494 134.840 50.425 1.00 76.03 338 ASP A C 1
ATOM 13670 O O . ASP D 1 338 ? 170.052 134.091 49.553 1.00 65.07 338 ASP A O 1
ATOM 13675 N N . LEU D 1 339 ? 171.433 134.478 51.293 1.00 92.48 339 LEU A N 1
ATOM 13676 C CA . LEU D 1 339 ? 171.977 133.126 51.349 1.00 106.39 339 LEU A CA 1
ATOM 13677 C C . LEU D 1 339 ? 172.005 132.638 52.795 1.00 130.56 339 LEU A C 1
ATOM 13678 O O . LEU D 1 339 ? 172.092 133.443 53.723 1.00 122.32 339 LEU A O 1
ATOM 13683 N N . GLU D 1 340 ? 171.931 131.324 52.987 1.00 133.66 340 GLU A N 1
ATOM 13684 C CA . GLU D 1 340 ? 171.836 130.375 51.884 1.00 112.84 340 GLU A CA 1
ATOM 13685 C C . GLU D 1 340 ? 170.435 129.778 51.795 1.00 82.43 340 GLU A C 1
ATOM 13686 O O . GLU D 1 340 ? 169.624 130.188 50.965 1.00 84.31 340 GLU A O 1
ATOM 13692 N N . ASP D 1 344 ? 174.200 124.007 48.472 1.00 63.03 344 ASP A N 1
ATOM 13693 C CA . ASP D 1 344 ? 173.031 123.873 49.334 1.00 99.93 344 ASP A CA 1
ATOM 13694 C C . ASP D 1 344 ? 171.760 124.281 48.597 1.00 100.76 344 ASP A C 1
ATOM 13695 O O . ASP D 1 344 ? 171.244 123.533 47.766 1.00 60.18 344 ASP A O 1
ATOM 13700 N N . ASN D 1 345 ? 171.256 125.469 48.914 1.00 114.29 345 ASN A N 1
ATOM 13701 C CA . ASN D 1 345 ? 170.101 126.025 48.219 1.00 95.38 345 ASN A CA 1
ATOM 13702 C C . ASN D 1 345 ? 170.529 127.197 47.345 1.00 85.43 345 ASN A C 1
ATOM 13703 O O . ASN D 1 345 ? 170.295 128.359 47.679 1.00 83.19 345 ASN A O 1
ATOM 13708 N N . VAL D 1 346 ? 171.156 126.872 46.220 1.00 82.03 346 VAL A N 1
ATOM 13709 C CA . VAL D 1 346 ? 171.812 127.861 45.374 1.00 79.92 346 VAL A CA 1
ATOM 13710 C C . VAL D 1 346 ? 170.862 128.838 44.688 1.00 60.66 346 VAL A C 1
ATOM 13711 O O . VAL D 1 346 ? 169.864 128.437 44.088 1.00 48.49 346 VAL A O 1
ATOM 13715 N N . ASN D 1 347 ? 171.184 130.124 44.786 1.00 58.40 347 ASN A N 1
ATOM 13716 C CA . ASN D 1 347 ? 170.557 131.129 43.940 1.00 77.61 347 ASN A CA 1
ATOM 13717 C C . ASN D 1 347 ? 171.114 130.989 42.530 1.00 65.48 347 ASN A C 1
ATOM 13718 O O . ASN D 1 347 ? 172.272 130.608 42.355 1.00 41.98 347 ASN A O 1
ATOM 13723 N N . THR D 1 348 ? 170.302 131.290 41.524 1.00 46.64 348 THR A N 1
ATOM 13724 C CA . THR D 1 348 ? 170.747 131.113 40.148 1.00 66.73 348 THR A CA 1
ATOM 13725 C C . THR D 1 348 ? 171.571 132.307 39.670 1.00 73.17 348 THR A C 1
ATOM 13726 O O . THR D 1 348 ? 171.912 132.400 38.491 1.00 71.64 348 THR A O 1
ATOM 13730 N N . TRP D 1 349 ? 171.889 133.222 40.584 1.00 54.24 349 TRP A N 1
ATOM 13731 C CA . TRP D 1 349 ? 172.847 134.275 40.272 1.00 39.31 349 TRP A CA 1
ATOM 13732 C C . TRP D 1 349 ? 174.238 133.829 40.711 1.00 47.83 349 TRP A C 1
ATOM 13733 O O . TRP D 1 349 ? 175.246 134.406 40.306 1.00 52.44 349 TRP A O 1
ATOM 13744 N N . ASP D 1 350 ? 174.278 132.791 41.542 1.00 56.72 350 ASP A N 1
ATOM 13745 C CA . ASP D 1 350 ? 175.538 132.206 41.987 1.00 55.67 350 ASP A CA 1
ATOM 13746 C C . ASP D 1 350 ? 176.095 131.257 40.932 1.00 37.74 350 ASP A C 1
ATOM 13747 O O . ASP D 1 350 ? 177.246 130.830 41.015 1.00 41.67 350 ASP A O 1
ATOM 13752 N N . ILE D 1 351 ? 175.270 130.926 39.944 1.00 55.73 351 ILE A N 1
ATOM 13753 C CA . ILE D 1 351 ? 175.694 130.048 38.861 1.00 59.71 351 ILE A CA 1
ATOM 13754 C C . ILE D 1 351 ? 175.687 130.784 37.522 1.00 67.22 351 ILE A C 1
ATOM 13755 O O . ILE D 1 351 ? 175.752 130.164 36.461 1.00 59.32 351 ILE A O 1
ATOM 13760 N N . GLY D 1 352 ? 175.601 132.110 37.592 1.00 65.22 352 GLY A N 1
ATOM 13761 C CA . GLY D 1 352 ? 175.847 132.980 36.453 1.00 30.00 352 GLY A CA 1
ATOM 13762 C C . GLY D 1 352 ? 174.912 132.879 35.263 1.00 61.93 352 GLY A C 1
ATOM 13763 O O . GLY D 1 352 ? 174.100 131.960 35.158 1.00 92.99 352 GLY A O 1
ATOM 13764 N N . MET D 1 353 ? 175.030 133.853 34.364 1.00 61.30 353 MET A N 1
ATOM 13765 C CA . MET D 1 353 ? 175.954 134.962 34.577 1.00 40.49 353 MET A CA 1
ATOM 13766 C C . MET D 1 353 ? 175.201 136.275 34.752 1.00 40.23 353 MET A C 1
ATOM 13767 O O . MET D 1 353 ? 175.786 137.356 34.674 1.00 49.05 353 MET A O 1
ATOM 13772 N N . GLU D 1 354 ? 173.897 136.173 34.985 1.00 57.78 354 GLU A N 1
ATOM 13773 C CA . GLU D 1 354 ? 173.079 137.341 35.272 1.00 44.85 354 GLU A CA 1
ATOM 13774 C C . GLU D 1 354 ? 172.594 137.284 36.714 1.00 47.89 354 GLU A C 1
ATOM 13775 O O . GLU D 1 354 ? 172.669 136.238 37.359 1.00 40.92 354 GLU A O 1
ATOM 13781 N N . LEU D 1 355 ? 172.099 138.409 37.217 1.00 49.76 355 LEU A N 1
ATOM 13782 C CA . LEU D 1 355 ? 171.680 138.490 38.609 1.00 57.59 355 LEU A CA 1
ATOM 13783 C C . LEU D 1 355 ? 170.159 138.614 38.714 1.00 52.02 355 LEU A C 1
ATOM 13784 O O . LEU D 1 355 ? 169.515 137.827 39.408 1.00 58.09 355 LEU A O 1
ATOM 13789 N N . THR D 1 356 ? 169.585 139.595 38.024 1.00 53.53 356 THR A N 1
ATOM 13790 C CA . THR D 1 356 ? 168.132 139.708 37.943 1.00 46.19 356 THR A CA 1
ATOM 13791 C C . THR D 1 356 ? 167.627 138.982 36.707 1.00 49.73 356 THR A C 1
ATOM 13792 O O . THR D 1 356 ? 168.146 139.174 35.607 1.00 53.73 356 THR A O 1
ATOM 13796 N N . ARG D 1 357 ? 166.615 138.148 36.894 1.00 48.52 357 ARG A N 1
ATOM 13797 C CA . ARG D 1 357 ? 166.104 137.314 35.820 1.00 26.16 357 ARG A CA 1
ATOM 13798 C C . ARG D 1 357 ? 164.592 137.203 35.927 1.00 41.82 357 ARG A C 1
ATOM 13799 O O . ARG D 1 357 ? 164.049 137.156 37.029 1.00 49.00 357 ARG A O 1
ATOM 13807 N N . PRO D 1 358 ? 163.900 137.173 34.780 1.00 45.97 358 PRO A N 1
ATOM 13808 C CA . PRO D 1 358 ? 162.478 136.834 34.822 1.00 35.21 358 PRO A CA 1
ATOM 13809 C C . PRO D 1 358 ? 162.318 135.322 34.869 1.00 30.00 358 PRO A C 1
ATOM 13810 O O . PRO D 1 358 ? 163.219 134.610 34.427 1.00 32.19 358 PRO A O 1
ATOM 13814 N N . ALA D 1 359 ? 161.198 134.839 35.394 1.00 32.71 359 ALA A N 1
ATOM 13815 C CA . ALA D 1 359 ? 160.985 133.402 35.508 1.00 23.98 359 ALA A CA 1
ATOM 13816 C C . ALA D 1 359 ? 160.811 132.773 34.129 1.00 27.46 359 ALA A C 1
ATOM 13817 O O . ALA D 1 359 ? 159.707 132.387 33.743 1.00 47.19 359 ALA A O 1
ATOM 13819 N N . ARG D 1 360 ? 161.916 132.677 33.394 1.00 27.34 360 ARG A N 1
ATOM 13820 C CA . ARG D 1 360 ? 161.899 132.177 32.025 1.00 19.60 360 ARG A CA 1
ATOM 13821 C C . ARG D 1 360 ? 161.398 130.740 31.950 1.00 23.38 360 ARG A C 1
ATOM 13822 O O . ARG D 1 360 ? 160.671 130.374 31.027 1.00 24.58 360 ARG A O 1
ATOM 13830 N N . GLY D 1 361 ? 161.780 129.933 32.934 1.00 19.64 361 GLY A N 1
ATOM 13831 C CA . GLY D 1 361 ? 161.464 128.518 32.920 1.00 19.40 361 GLY A CA 1
ATOM 13832 C C . GLY D 1 361 ? 160.017 128.217 33.253 1.00 30.94 361 GLY A C 1
ATOM 13833 O O . GLY D 1 361 ? 159.529 127.120 32.978 1.00 30.16 361 GLY A O 1
ATOM 13834 N N . LEU D 1 362 ? 159.331 129.188 33.848 1.00 29.92 362 LEU A N 1
ATOM 13835 C CA . LEU D 1 362 ? 157.950 128.997 34.277 1.00 29.02 362 LEU A CA 1
ATOM 13836 C C . LEU D 1 362 ? 157.015 128.719 33.102 1.00 35.07 362 LEU A C 1
ATOM 13837 O O . LEU D 1 362 ? 156.127 127.871 33.195 1.00 30.23 362 LEU A O 1
ATOM 13842 N N . LYS D 1 363 ? 157.221 129.427 31.995 1.00 29.81 363 LYS A N 1
ATOM 13843 C CA . LYS D 1 363 ? 156.383 129.235 30.816 1.00 24.57 363 LYS A CA 1
ATOM 13844 C C . LYS D 1 363 ? 156.625 127.865 30.194 1.00 33.39 363 LYS A C 1
ATOM 13845 O O . LYS D 1 363 ? 155.749 127.313 29.528 1.00 31.55 363 LYS A O 1
ATOM 13851 N N . LEU D 1 364 ? 157.815 127.316 30.416 1.00 35.10 364 LEU A N 1
ATOM 13852 C CA . LEU D 1 364 ? 158.134 125.978 29.934 1.00 31.90 364 LEU A CA 1
ATOM 13853 C C . LEU D 1 364 ? 157.443 124.937 30.808 1.00 29.93 364 LEU A C 1
ATOM 13854 O O . LEU D 1 364 ? 157.013 123.891 30.323 1.00 42.08 364 LEU A O 1
ATOM 13859 N N . TRP D 1 365 ? 157.345 125.234 32.101 1.00 27.13 365 TRP A N 1
ATOM 13860 C CA . TRP D 1 365 ? 156.619 124.381 33.035 1.00 26.81 365 TRP A CA 1
ATOM 13861 C C . TRP D 1 365 ? 155.147 124.308 32.641 1.00 38.96 365 TRP A C 1
ATOM 13862 O O . TRP D 1 365 ? 154.561 123.226 32.581 1.00 27.25 365 TRP A O 1
ATOM 13873 N N . LEU D 1 366 ? 154.561 125.472 32.377 1.00 33.71 366 LEU A N 1
ATOM 13874 C CA . LEU D 1 366 ? 153.159 125.569 31.990 1.00 27.08 366 LEU A CA 1
ATOM 13875 C C . LEU D 1 366 ? 152.859 124.721 30.760 1.00 30.83 366 LEU A C 1
ATOM 13876 O O . LEU D 1 366 ? 151.836 124.038 30.700 1.00 44.19 366 LEU A O 1
ATOM 13881 N N . THR D 1 367 ? 153.757 124.769 29.781 1.00 32.38 367 THR A N 1
ATOM 13882 C CA . THR D 1 367 ? 153.591 124.007 28.547 1.00 29.80 367 THR A CA 1
ATOM 13883 C C . THR D 1 367 ? 153.678 122.507 28.804 1.00 35.64 367 THR A C 1
ATOM 13884 O O . THR D 1 367 ? 152.901 121.727 28.253 1.00 40.08 367 THR A O 1
ATOM 13888 N N . LEU D 1 368 ? 154.628 122.110 29.644 1.00 30.17 368 LEU A N 1
ATOM 13889 C CA . LEU D 1 368 ? 154.821 120.704 29.975 1.00 32.67 368 LEU A CA 1
ATOM 13890 C C . LEU D 1 368 ? 153.614 120.128 30.708 1.00 46.76 368 LEU A C 1
ATOM 13891 O O . LEU D 1 368 ? 153.278 118.955 30.544 1.00 57.43 368 LEU A O 1
ATOM 13896 N N . GLN D 1 369 ? 152.965 120.958 31.518 1.00 36.40 369 GLN A N 1
ATOM 13897 C CA . GLN D 1 369 ? 151.818 120.518 32.304 1.00 39.90 369 GLN A CA 1
ATOM 13898 C C . GLN D 1 369 ? 150.548 120.420 31.465 1.00 43.18 369 GLN A C 1
ATOM 13899 O O . GLN D 1 369 ? 149.782 119.464 31.590 1.00 44.51 369 GLN A O 1
ATOM 13905 N N . VAL D 1 370 ? 150.329 121.413 30.611 1.00 33.56 370 VAL A N 1
ATOM 13906 C CA . VAL D 1 370 ? 149.121 121.469 29.795 1.00 30.38 370 VAL A CA 1
ATOM 13907 C C . VAL D 1 370 ? 149.152 120.477 28.633 1.00 38.69 370 VAL A C 1
ATOM 13908 O O . VAL D 1 370 ? 148.143 119.841 28.328 1.00 55.66 370 VAL A O 1
ATOM 13912 N N . LEU D 1 371 ? 150.306 120.348 27.985 1.00 42.46 371 LEU A N 1
ATOM 13913 C CA . LEU D 1 371 ? 150.430 119.487 26.810 1.00 38.41 371 LEU A CA 1
ATOM 13914 C C . LEU D 1 371 ? 150.904 118.073 27.139 1.00 36.35 371 LEU A C 1
ATOM 13915 O O . LEU D 1 371 ? 150.435 117.102 26.546 1.00 43.58 371 LEU A O 1
ATOM 13920 N N . GLY D 1 372 ? 151.833 117.957 28.083 1.00 36.10 372 GLY A N 1
ATOM 13921 C CA . GLY D 1 372 ? 152.396 116.665 28.433 1.00 29.35 372 GLY A CA 1
ATOM 13922 C C . GLY D 1 372 ? 153.634 116.336 27.620 1.00 32.37 372 GLY A C 1
ATOM 13923 O O . GLY D 1 372 ? 153.817 116.852 26.517 1.00 38.27 372 GLY A O 1
ATOM 13924 N N . SER D 1 373 ? 154.486 115.474 28.166 1.00 28.39 373 SER A N 1
ATOM 13925 C CA . SER D 1 373 ? 155.748 115.126 27.521 1.00 25.53 373 SER A CA 1
ATOM 13926 C C . SER D 1 373 ? 155.546 114.244 26.292 1.00 39.58 373 SER A C 1
ATOM 13927 O O . SER D 1 373 ? 156.353 114.268 25.363 1.00 40.30 373 SER A O 1
ATOM 13930 N N . ASP D 1 374 ? 154.467 113.467 26.291 1.00 49.06 374 ASP A N 1
ATOM 13931 C CA . ASP D 1 374 ? 154.168 112.579 25.173 1.00 46.01 374 ASP A CA 1
ATOM 13932 C C . ASP D 1 374 ? 153.824 113.367 23.913 1.00 42.69 374 ASP A C 1
ATOM 13933 O O . ASP D 1 374 ? 154.349 113.089 22.834 1.00 32.47 374 ASP A O 1
ATOM 13938 N N . LEU D 1 375 ? 152.938 114.349 24.057 1.00 36.43 375 LEU A N 1
ATOM 13939 C CA . LEU D 1 375 ? 152.516 115.174 22.931 1.00 28.24 375 LEU A CA 1
ATOM 13940 C C . LEU D 1 375 ? 153.675 115.983 22.360 1.00 39.17 375 LEU A C 1
ATOM 13941 O O . LEU D 1 375 ? 153.816 116.108 21.144 1.00 46.00 375 LEU A O 1
ATOM 13946 N N . ILE D 1 376 ? 154.501 116.532 23.245 1.00 41.11 376 ILE A N 1
ATOM 13947 C CA . ILE D 1 376 ? 155.645 117.332 22.828 1.00 45.21 376 ILE A CA 1
ATOM 13948 C C . ILE D 1 376 ? 156.665 116.477 22.083 1.00 30.57 376 ILE A C 1
ATOM 13949 O O . ILE D 1 376 ? 157.267 116.922 21.106 1.00 29.03 376 ILE A O 1
ATOM 13954 N N . GLY D 1 377 ? 156.854 115.249 22.552 1.00 21.52 377 GLY A N 1
ATOM 13955 C CA . GLY D 1 377 ? 157.747 114.315 21.894 1.00 30.00 377 GLY A CA 1
ATOM 13956 C C . GLY D 1 377 ? 157.285 113.991 20.487 1.00 38.72 377 GLY A C 1
ATOM 13957 O O . GLY D 1 377 ? 158.091 113.914 19.559 1.00 37.03 377 GLY A O 1
ATOM 13958 N N . SER D 1 378 ? 155.979 113.805 20.327 1.00 35.36 378 SER A N 1
ATOM 13959 C CA . SER D 1 378 ? 155.409 113.464 19.029 1.00 47.57 378 SER A CA 1
ATOM 13960 C C . SER D 1 378 ? 155.437 114.659 18.084 1.00 37.04 378 SER A C 1
ATOM 13961 O O . SER D 1 378 ? 155.641 114.505 16.880 1.00 39.31 378 SER A O 1
ATOM 13964 N N . ALA D 1 379 ? 155.232 115.849 18.638 1.00 26.72 379 ALA A N 1
ATOM 13965 C CA . ALA D 1 379 ? 155.274 117.075 17.852 1.00 21.55 379 ALA A CA 1
ATOM 13966 C C . ALA D 1 379 ? 156.674 117.294 17.294 1.00 28.99 379 ALA A C 1
ATOM 13967 O O . ALA D 1 379 ? 156.841 117.840 16.205 1.00 42.91 379 ALA A O 1
ATOM 13969 N N . ILE D 1 380 ? 157.678 116.856 18.046 1.00 36.62 380 ILE A N 1
ATOM 13970 C CA . ILE D 1 380 ? 159.060 116.918 17.589 1.00 38.11 380 ILE A CA 1
ATOM 13971 C C . ILE D 1 380 ? 159.276 115.922 16.459 1.00 26.51 380 ILE A C 1
ATOM 13972 O O . ILE D 1 380 ? 159.938 116.225 15.466 1.00 26.77 380 ILE A O 1
ATOM 13977 N N . GLU D 1 381 ? 158.712 114.729 16.623 1.00 36.36 381 GLU A N 1
ATOM 13978 C CA . GLU D 1 381 ? 158.814 113.679 15.617 1.00 34.47 381 GLU A CA 1
ATOM 13979 C C . GLU D 1 381 ? 158.148 114.098 14.310 1.00 27.76 381 GLU A C 1
ATOM 13980 O O . GLU D 1 381 ? 158.537 113.646 13.233 1.00 31.73 381 GLU A O 1
ATOM 13986 N N . HIS D 1 382 ? 157.142 114.960 14.413 1.00 25.66 382 HIS A N 1
ATOM 13987 C CA . HIS D 1 382 ? 156.462 115.481 13.234 1.00 25.39 382 HIS A CA 1
ATOM 13988 C C . HIS D 1 382 ? 157.420 116.302 12.376 1.00 28.44 382 HIS A C 1
ATOM 13989 O O . HIS D 1 382 ? 157.269 116.376 11.157 1.00 34.86 382 HIS A O 1
ATOM 13996 N N . GLY D 1 383 ? 158.403 116.919 13.024 1.00 35.20 383 GLY A N 1
ATOM 13997 C CA . GLY D 1 383 ? 159.406 117.701 12.325 1.00 30.82 383 GLY A CA 1
ATOM 13998 C C . GLY D 1 383 ? 160.239 116.827 11.409 1.00 29.10 383 GLY A C 1
ATOM 13999 O O . GLY D 1 383 ? 160.533 117.203 10.273 1.00 21.21 383 GLY A O 1
ATOM 14000 N N . PHE D 1 384 ? 160.627 115.659 11.914 1.00 23.64 384 PHE A N 1
ATOM 14001 C CA . PHE D 1 384 ? 161.345 114.670 11.118 1.00 23.15 384 PHE A CA 1
ATOM 14002 C C . PHE D 1 384 ? 160.558 114.305 9.861 1.00 33.38 384 PHE A C 1
ATOM 14003 O O . PHE D 1 384 ? 161.118 114.222 8.767 1.00 27.62 384 PHE A O 1
ATOM 14011 N N . GLN D 1 385 ? 159.256 114.088 10.029 1.00 31.86 385 GLN A N 1
ATOM 14012 C CA . GLN D 1 385 ? 158.391 113.665 8.931 1.00 29.82 385 GLN A CA 1
ATOM 14013 C C . GLN D 1 385 ? 158.256 114.747 7.865 1.00 33.80 385 GLN A C 1
ATOM 14014 O O . GLN D 1 385 ? 158.188 114.448 6.672 1.00 30.05 385 GLN A O 1
ATOM 14020 N N . LEU D 1 386 ? 158.214 116.003 8.301 1.00 28.23 386 LEU A N 1
ATOM 14021 C CA . LEU D 1 386 ? 158.076 117.130 7.387 1.00 26.62 386 LEU A CA 1
ATOM 14022 C C . LEU D 1 386 ? 159.264 117.212 6.436 1.00 32.49 386 LEU A C 1
ATOM 14023 O O . LEU D 1 386 ? 159.111 117.535 5.259 1.00 30.93 386 LEU A O 1
ATOM 14028 N N . ALA D 1 387 ? 160.450 116.917 6.956 1.00 36.37 387 ALA A N 1
ATOM 14029 C CA . ALA D 1 387 ? 161.662 116.955 6.151 1.00 31.97 387 ALA A CA 1
ATOM 14030 C C . ALA D 1 387 ? 161.710 115.764 5.200 1.00 35.71 387 ALA A C 1
ATOM 14031 O O . ALA D 1 387 ? 162.152 115.889 4.057 1.00 31.02 387 ALA A O 1
ATOM 14033 N N . VAL D 1 388 ? 161.254 114.610 5.679 1.00 22.95 388 VAL A N 1
ATOM 14034 C CA . VAL D 1 388 ? 161.213 113.403 4.861 1.00 32.65 388 VAL A CA 1
ATOM 14035 C C . VAL D 1 388 ? 160.250 113.557 3.688 1.00 29.71 388 VAL A C 1
ATOM 14036 O O . VAL D 1 388 ? 160.532 113.107 2.578 1.00 27.56 388 VAL A O 1
ATOM 14040 N N . TRP D 1 389 ? 159.110 114.191 3.946 1.00 26.89 389 TRP A N 1
ATOM 14041 C CA . TRP D 1 389 ? 158.130 114.463 2.901 1.00 32.68 389 TRP A CA 1
ATOM 14042 C C . TRP D 1 389 ? 158.704 115.404 1.850 1.00 31.30 389 TRP A C 1
ATOM 14043 O O . TRP D 1 389 ? 158.397 115.286 0.664 1.00 37.55 389 TRP A O 1
ATOM 14054 N N . ALA D 1 390 ? 159.537 116.340 2.294 1.00 34.25 390 ALA A N 1
ATOM 14055 C CA . ALA D 1 390 ? 160.194 117.272 1.386 1.00 36.38 390 ALA A CA 1
ATOM 14056 C C . ALA D 1 390 ? 161.163 116.539 0.464 1.00 29.02 390 ALA A C 1
ATOM 14057 O O . ALA D 1 390 ? 161.273 116.863 -0.718 1.00 29.21 390 ALA A O 1
ATOM 14059 N N . GLU D 1 391 ? 161.860 115.549 1.012 1.00 27.79 391 GLU A N 1
ATOM 14060 C CA . GLU D 1 391 ? 162.828 114.774 0.244 1.00 33.36 391 GLU A CA 1
ATOM 14061 C C . GLU D 1 391 ? 162.136 113.862 -0.762 1.00 41.62 391 GLU A C 1
ATOM 14062 O O . GLU D 1 391 ? 162.584 113.723 -1.900 1.00 41.46 391 GLU A O 1
ATOM 14068 N N . GLU D 1 392 ? 161.041 113.242 -0.331 1.00 43.20 392 GLU A N 1
ATOM 14069 C CA . GLU D 1 392 ? 160.283 112.335 -1.185 1.00 36.38 392 GLU A CA 1
ATOM 14070 C C . GLU D 1 392 ? 159.699 113.069 -2.388 1.00 30.98 392 GLU A C 1
ATOM 14071 O O . GLU D 1 392 ? 159.517 112.483 -3.455 1.00 35.31 392 GLU A O 1
ATOM 14077 N N . ALA D 1 393 ? 159.407 114.353 -2.209 1.00 26.70 393 ALA A N 1
ATOM 14078 C CA . ALA D 1 393 ? 158.859 115.173 -3.282 1.00 24.72 393 ALA A CA 1
ATOM 14079 C C . ALA D 1 393 ? 159.960 115.682 -4.210 1.00 33.92 393 ALA A C 1
ATOM 14080 O O . ALA D 1 393 ? 159.692 116.082 -5.343 1.00 44.62 393 ALA A O 1
ATOM 14082 N N . LEU D 1 394 ? 161.198 115.664 -3.724 1.00 35.57 394 LEU A N 1
ATOM 14083 C CA . LEU D 1 394 ? 162.335 116.166 -4.491 1.00 36.77 394 LEU A CA 1
ATOM 14084 C C . LEU D 1 394 ? 163.004 115.097 -5.352 1.00 40.29 394 LEU A C 1
ATOM 14085 O O . LEU D 1 394 ? 163.511 115.393 -6.435 1.00 42.19 394 LEU A O 1
ATOM 14090 N N . ASN D 1 395 ? 163.011 113.860 -4.864 1.00 35.79 395 ASN A N 1
ATOM 14091 C CA . ASN D 1 395 ? 163.714 112.766 -5.532 1.00 51.61 395 ASN A CA 1
ATOM 14092 C C . ASN D 1 395 ? 163.347 112.555 -7.003 1.00 40.93 395 ASN A C 1
ATOM 14093 O O . ASN D 1 395 ? 164.233 112.445 -7.850 1.00 43.40 395 ASN A O 1
ATOM 14098 N N . PRO D 1 396 ? 162.043 112.504 -7.315 1.00 43.75 396 PRO A N 1
ATOM 14099 C CA . PRO D 1 396 ? 161.631 112.228 -8.696 1.00 40.78 396 PRO A CA 1
ATOM 14100 C C . PRO D 1 396 ? 161.823 113.410 -9.645 1.00 33.96 396 PRO A C 1
ATOM 14101 O O . PRO D 1 396 ? 161.922 113.207 -10.854 1.00 44.48 396 PRO A O 1
ATOM 14105 N N . LYS D 1 397 ? 161.885 114.622 -9.104 1.00 30.14 397 LYS A N 1
ATOM 14106 C CA . LYS D 1 397 ? 162.014 115.820 -9.929 1.00 32.41 397 LYS A CA 1
ATOM 14107 C C . LYS D 1 397 ? 163.409 115.957 -10.532 1.00 33.54 397 LYS A C 1
ATOM 14108 O O . LYS D 1 397 ? 164.416 115.729 -9.862 1.00 37.92 397 LYS A O 1
ATOM 14114 N N . LYS D 1 398 ? 163.450 116.331 -11.808 1.00 41.34 398 LYS A N 1
ATOM 14115 C CA . LYS D 1 398 ? 164.698 116.416 -12.559 1.00 45.59 398 LYS A CA 1
ATOM 14116 C C . LYS D 1 398 ? 165.583 117.586 -12.168 1.00 43.25 398 LYS A C 1
ATOM 14117 O O . LYS D 1 398 ? 165.096 118.659 -11.821 1.00 36.52 398 LYS A O 1
ATOM 14123 N N . ASP D 1 399 ? 166.892 117.359 -12.227 1.00 40.48 399 ASP A N 1
ATOM 14124 C CA . ASP D 1 399 ? 167.885 118.398 -11.977 1.00 49.01 399 ASP A CA 1
ATOM 14125 C C . ASP D 1 399 ? 167.822 118.955 -10.559 1.00 38.67 399 ASP A C 1
ATOM 14126 O O . ASP D 1 399 ? 168.492 119.937 -10.244 1.00 38.33 399 ASP A O 1
ATOM 14131 N N . TRP D 1 400 ? 167.023 118.325 -9.705 1.00 37.74 400 TRP A N 1
ATOM 14132 C CA . TRP D 1 400 ? 166.973 118.714 -8.302 1.00 25.55 400 TRP A CA 1
ATOM 14133 C C . TRP D 1 400 ? 167.883 117.807 -7.492 1.00 34.28 400 TRP A C 1
ATOM 14134 O O . TRP D 1 400 ? 167.705 116.590 -7.454 1.00 42.68 400 TRP A O 1
ATOM 14145 N N . GLU D 1 401 ? 168.858 118.427 -6.840 1.00 33.64 401 GLU A N 1
ATOM 14146 C CA . GLU D 1 401 ? 169.931 117.708 -6.175 1.00 22.44 401 GLU A CA 1
ATOM 14147 C C . GLU D 1 401 ? 169.836 117.820 -4.658 1.00 36.47 401 GLU A C 1
ATOM 14148 O O . GLU D 1 401 ? 169.687 118.914 -4.114 1.00 37.75 401 GLU A O 1
ATOM 14154 N N . ILE D 1 402 ? 169.913 116.679 -3.983 1.00 30.25 402 ILE A N 1
ATOM 14155 C CA . ILE D 1 402 ? 169.921 116.652 -2.528 1.00 23.96 402 ILE A CA 1
ATOM 14156 C C . ILE D 1 402 ? 171.357 116.731 -2.026 1.00 33.36 402 ILE A C 1
ATOM 14157 O O . ILE D 1 402 ? 172.121 115.776 -2.161 1.00 27.14 402 ILE A O 1
ATOM 14162 N N . VAL D 1 403 ? 171.722 117.872 -1.453 1.00 28.29 403 VAL A N 1
ATOM 14163 C CA . VAL D 1 403 ? 173.079 118.071 -0.957 1.00 24.89 403 VAL A CA 1
ATOM 14164 C C . VAL D 1 403 ? 173.262 117.385 0.393 1.00 25.00 403 VAL A C 1
ATOM 14165 O O . VAL D 1 403 ? 174.294 116.767 0.653 1.00 25.45 403 VAL A O 1
ATOM 14169 N N . SER D 1 404 ? 172.251 117.501 1.247 1.00 28.02 404 SER A N 1
ATOM 14170 C CA . SER D 1 404 ? 172.215 116.765 2.504 1.00 23.97 404 SER A CA 1
ATOM 14171 C C . SER D 1 404 ? 170.818 116.192 2.712 1.00 29.59 404 SER A C 1
ATOM 14172 O O . SER D 1 404 ? 169.829 116.925 2.667 1.00 25.34 404 SER A O 1
ATOM 14175 N N . PRO D 1 405 ? 170.734 114.872 2.935 1.00 27.34 405 PRO A N 1
ATOM 14176 C CA . PRO D 1 405 ? 169.460 114.154 3.064 1.00 33.57 405 PRO A CA 1
ATOM 14177 C C . PRO D 1 405 ? 168.621 114.636 4.244 1.00 32.99 405 PRO A C 1
ATOM 14178 O O . PRO D 1 405 ? 169.130 115.360 5.103 1.00 27.55 405 PRO A O 1
ATOM 14182 N N . ALA D 1 406 ? 167.352 114.236 4.276 1.00 38.23 406 ALA A N 1
ATOM 14183 C CA . ALA D 1 406 ? 166.453 114.609 5.363 1.00 29.12 406 ALA A CA 1
ATOM 14184 C C . ALA D 1 406 ? 167.036 114.162 6.695 1.00 20.76 406 ALA A C 1
ATOM 14185 O O . ALA D 1 406 ? 167.081 112.970 7.000 1.00 27.11 406 ALA A O 1
ATOM 14187 N N . GLN D 1 407 ? 167.489 115.128 7.484 1.00 23.29 407 GLN A N 1
ATOM 14188 C CA . GLN D 1 407 ? 168.199 114.824 8.716 1.00 18.34 407 GLN A CA 1
ATOM 14189 C C . GLN D 1 407 ? 167.753 115.733 9.857 1.00 19.33 407 GLN A C 1
ATOM 14190 O O . GLN D 1 407 ? 168.046 116.928 9.863 1.00 28.74 407 GLN A O 1
ATOM 14196 N N . MET D 1 408 ? 167.045 115.152 10.820 1.00 26.33 408 MET A N 1
ATOM 14197 C CA . MET D 1 408 ? 166.579 115.880 11.996 1.00 24.04 408 MET A CA 1
ATOM 14198 C C . MET D 1 408 ? 165.740 117.106 11.625 1.00 32.44 408 MET A C 1
ATOM 14199 O O . MET D 1 408 ? 166.069 118.233 11.998 1.00 31.95 408 MET A O 1
ATOM 14204 N N . ALA D 1 409 ? 164.652 116.870 10.896 1.00 25.19 409 ALA A N 1
ATOM 14205 C CA . ALA D 1 409 ? 163.739 117.931 10.475 1.00 18.86 409 ALA A CA 1
ATOM 14206 C C . ALA D 1 409 ? 164.434 118.978 9.608 1.00 24.47 409 ALA A C 1
ATOM 14207 O O . ALA D 1 409 ? 163.967 120.112 9.490 1.00 20.17 409 ALA A O 1
ATOM 14209 N N . MET D 1 410 ? 165.546 118.587 8.995 1.00 21.25 410 MET A N 1
ATOM 14210 C CA . MET D 1 410 ? 166.381 119.519 8.251 1.00 24.70 410 MET A CA 1
ATOM 14211 C C . MET D 1 410 ? 166.867 118.891 6.946 1.00 28.99 410 MET A C 1
ATOM 14212 O O . MET D 1 410 ? 167.203 117.707 6.911 1.00 26.57 410 MET A O 1
ATOM 14217 N N . ILE D 1 411 ? 166.901 119.678 5.874 1.00 19.08 411 ILE A N 1
ATOM 14218 C CA . ILE D 1 411 ? 167.338 119.164 4.579 1.00 18.05 411 ILE A CA 1
ATOM 14219 C C . ILE D 1 411 ? 167.850 120.275 3.661 1.00 21.47 411 ILE A C 1
ATOM 14220 O O . ILE D 1 411 ? 167.286 121.368 3.614 1.00 21.15 411 ILE A O 1
ATOM 14225 N N . ASN D 1 412 ? 168.923 119.983 2.931 1.00 22.50 412 ASN A N 1
ATOM 14226 C CA . ASN D 1 412 ? 169.520 120.942 2.005 1.00 24.62 412 ASN A CA 1
ATOM 14227 C C . ASN D 1 412 ? 169.519 120.424 0.571 1.00 29.80 412 ASN A C 1
ATOM 14228 O O . ASN D 1 412 ? 169.866 119.271 0.318 1.00 39.10 412 ASN A O 1
ATOM 14233 N N . PHE D 1 413 ? 169.132 121.287 -0.363 1.00 30.51 413 PHE A N 1
ATOM 14234 C CA . PHE D 1 413 ? 168.973 120.895 -1.760 1.00 28.63 413 PHE A CA 1
ATOM 14235 C C . PHE D 1 413 ? 169.150 122.083 -2.699 1.00 20.15 413 PHE A C 1
ATOM 14236 O O . PHE D 1 413 ? 169.048 123.235 -2.282 1.00 20.39 413 PHE A O 1
ATOM 14244 N N . ARG D 1 414 ? 169.411 121.799 -3.971 1.00 28.36 414 ARG A N 1
ATOM 14245 C CA . ARG D 1 414 ? 169.576 122.853 -4.965 1.00 24.90 414 ARG A CA 1
ATOM 14246 C C . ARG D 1 414 ? 169.021 122.438 -6.323 1.00 30.74 414 ARG A C 1
ATOM 14247 O O . ARG D 1 414 ? 168.952 121.251 -6.640 1.00 31.36 414 ARG A O 1
ATOM 14255 N N . TYR D 1 415 ? 168.619 123.425 -7.117 1.00 32.21 415 TYR A N 1
ATOM 14256 C CA . TYR D 1 415 ? 168.218 123.189 -8.498 1.00 25.83 415 TYR A CA 1
ATOM 14257 C C . TYR D 1 415 ? 169.407 123.473 -9.403 1.00 30.98 415 TYR A C 1
ATOM 14258 O O . TYR D 1 415 ? 169.860 124.612 -9.501 1.00 37.52 415 TYR A O 1
ATOM 14267 N N . ALA D 1 416 ? 169.913 122.436 -10.060 1.00 33.28 416 ALA A N 1
ATOM 14268 C CA . ALA D 1 416 ? 171.144 122.564 -10.829 1.00 40.14 416 ALA A CA 1
ATOM 14269 C C . ALA D 1 416 ? 171.042 121.940 -12.216 1.00 43.85 416 ALA A C 1
ATOM 14270 O O . ALA D 1 416 ? 171.403 120.778 -12.408 1.00 32.22 416 ALA A O 1
ATOM 14272 N N . PRO D 1 417 ? 170.545 122.714 -13.193 1.00 45.78 417 PRO A N 1
ATOM 14273 C CA . PRO D 1 417 ? 170.600 122.257 -14.583 1.00 47.17 417 PRO A CA 1
ATOM 14274 C C . PRO D 1 417 ? 172.049 122.129 -15.037 1.00 40.95 417 PRO A C 1
ATOM 14275 O O . PRO D 1 417 ? 172.857 123.027 -14.798 1.00 32.98 417 PRO A O 1
ATOM 14279 N N . LYS D 1 418 ? 172.367 121.016 -15.687 1.00 39.09 418 LYS A N 1
ATOM 14280 C CA . LYS D 1 418 ? 173.753 120.661 -15.968 1.00 40.82 418 LYS A CA 1
ATOM 14281 C C . LYS D 1 418 ? 174.419 121.533 -17.033 1.00 38.30 418 LYS A C 1
ATOM 14282 O O . LYS D 1 418 ? 175.645 121.630 -17.072 1.00 35.83 418 LYS A O 1
ATOM 14288 N N . ASP D 1 419 ? 173.626 122.159 -17.897 1.00 36.71 419 ASP A N 1
ATOM 14289 C CA . ASP D 1 419 ? 174.193 123.012 -18.939 1.00 34.56 419 ASP A CA 1
ATOM 14290 C C . ASP D 1 419 ? 174.531 124.398 -18.391 1.00 39.01 419 ASP A C 1
ATOM 14291 O O . ASP D 1 419 ? 174.665 125.357 -19.149 1.00 47.99 419 ASP A O 1
ATOM 14296 N N . LEU D 1 420 ? 174.666 124.496 -17.071 1.00 41.78 420 LEU A N 1
ATOM 14297 C CA . LEU D 1 420 ? 175.003 125.757 -16.418 1.00 41.23 420 LEU A CA 1
ATOM 14298 C C . LEU D 1 420 ? 176.290 125.642 -15.612 1.00 35.23 420 LEU A C 1
ATOM 14299 O O . LEU D 1 420 ? 176.633 124.565 -15.125 1.00 28.28 420 LEU A O 1
ATOM 14304 N N . THR D 1 421 ? 176.995 126.759 -15.464 1.00 40.18 421 THR A N 1
ATOM 14305 C CA . THR D 1 421 ? 178.196 126.790 -14.641 1.00 51.44 421 THR A CA 1
ATOM 14306 C C . THR D 1 421 ? 177.796 126.897 -13.175 1.00 34.35 421 THR A C 1
ATOM 14307 O O . THR D 1 421 ? 176.651 127.218 -12.864 1.00 35.14 421 THR A O 1
ATOM 14311 N N . LYS D 1 422 ? 178.736 126.621 -12.278 1.00 34.69 422 LYS A N 1
ATOM 14312 C CA . LYS D 1 422 ? 178.455 126.666 -10.848 1.00 39.70 422 LYS A CA 1
ATOM 14313 C C . LYS D 1 422 ? 178.019 128.062 -10.415 1.00 35.86 422 LYS A C 1
ATOM 14314 O O . LYS D 1 422 ? 177.112 128.210 -9.598 1.00 40.06 422 LYS A O 1
ATOM 14320 N N . GLU D 1 423 ? 178.669 129.083 -10.965 1.00 32.71 423 GLU A N 1
ATOM 14321 C CA . GLU D 1 423 ? 178.312 130.463 -10.663 1.00 27.58 423 GLU A CA 1
ATOM 14322 C C . GLU D 1 423 ? 176.874 130.745 -11.082 1.00 39.30 423 GLU A C 1
ATOM 14323 O O . GLU D 1 423 ? 176.117 131.386 -10.352 1.00 44.36 423 GLU A O 1
ATOM 14329 N N . GLU D 1 424 ? 176.505 130.257 -12.260 1.00 38.58 424 GLU A N 1
ATOM 14330 C CA . GLU D 1 424 ? 175.154 130.437 -12.774 1.00 36.75 424 GLU A CA 1
ATOM 14331 C C . GLU D 1 424 ? 174.152 129.639 -11.945 1.00 47.46 424 GLU A C 1
ATOM 14332 O O . GLU D 1 424 ? 173.037 130.098 -11.694 1.00 42.67 424 GLU A O 1
ATOM 14338 N N . GLN D 1 425 ? 174.555 128.444 -11.524 1.00 38.33 425 GLN A N 1
ATOM 14339 C CA . GLN D 1 425 ? 173.704 127.595 -10.697 1.00 35.38 425 GLN A CA 1
ATOM 14340 C C . GLN D 1 425 ? 173.436 128.225 -9.335 1.00 34.51 425 GLN A C 1
ATOM 14341 O O . GLN D 1 425 ? 172.333 128.115 -8.800 1.00 30.31 425 GLN A O 1
ATOM 14347 N N . ASP D 1 426 ? 174.446 128.888 -8.781 1.00 39.68 426 ASP A N 1
ATOM 14348 C CA . ASP D 1 426 ? 174.301 129.563 -7.496 1.00 30.47 426 ASP A CA 1
ATOM 14349 C C . ASP D 1 426 ? 173.328 130.732 -7.601 1.00 25.72 426 ASP A C 1
ATOM 14350 O O . ASP D 1 426 ? 172.431 130.877 -6.772 1.00 30.82 426 ASP A O 1
ATOM 14355 N N . ILE D 1 427 ? 173.515 131.563 -8.621 1.00 29.99 427 ILE A N 1
ATOM 14356 C CA . ILE D 1 427 ? 172.631 132.696 -8.864 1.00 28.55 427 ILE A CA 1
ATOM 14357 C C . ILE D 1 427 ? 171.192 132.232 -9.057 1.00 38.11 427 ILE A C 1
ATOM 14358 O O . ILE D 1 427 ? 170.251 132.888 -8.608 1.00 39.14 427 ILE A O 1
ATOM 14363 N N . LEU D 1 428 ? 171.034 131.098 -9.732 1.00 37.88 428 LEU A N 1
ATOM 14364 C CA . LEU D 1 428 ? 169.718 130.532 -10.001 1.00 30.47 428 LEU A CA 1
ATOM 14365 C C . LEU D 1 428 ? 168.952 130.239 -8.715 1.00 29.42 428 LEU A C 1
ATOM 14366 O O . LEU D 1 428 ? 167.840 130.731 -8.517 1.00 33.15 428 LEU A O 1
ATOM 14371 N N . ASN D 1 429 ? 169.551 129.431 -7.847 1.00 37.27 429 ASN A N 1
ATOM 14372 C CA . ASN D 1 429 ? 168.930 129.065 -6.580 1.00 34.10 429 ASN A CA 1
ATOM 14373 C C . ASN D 1 429 ? 168.674 130.264 -5.673 1.00 30.66 429 ASN A C 1
ATOM 14374 O O . ASN D 1 429 ? 167.750 130.248 -4.862 1.00 36.11 429 ASN A O 1
ATOM 14379 N N . GLU D 1 430 ? 169.488 131.306 -5.815 1.00 28.76 430 GLU A N 1
ATOM 14380 C CA . GLU D 1 430 ? 169.277 132.530 -5.052 1.00 35.94 430 GLU A CA 1
ATOM 14381 C C . GLU D 1 430 ? 168.002 133.212 -5.526 1.00 34.21 430 GLU A C 1
ATOM 14382 O O . GLU D 1 430 ? 167.215 133.707 -4.722 1.00 36.53 430 GLU A O 1
ATOM 14388 N N . LYS D 1 431 ? 167.804 133.231 -6.840 1.00 38.77 431 LYS A N 1
ATOM 14389 C CA . LYS D 1 431 ? 166.600 133.804 -7.422 1.00 28.37 431 LYS A CA 1
ATOM 14390 C C . LYS D 1 431 ? 165.378 132.950 -7.094 1.00 28.92 431 LYS A C 1
ATOM 14391 O O . LYS D 1 431 ? 164.273 133.470 -6.946 1.00 34.86 431 LYS A O 1
ATOM 14397 N N . ILE D 1 432 ? 165.577 131.639 -6.988 1.00 27.92 432 ILE A N 1
ATOM 14398 C CA . ILE D 1 432 ? 164.492 130.732 -6.622 1.00 36.62 432 ILE A CA 1
ATOM 14399 C C . ILE D 1 432 ? 163.992 131.019 -5.210 1.00 36.26 432 ILE A C 1
ATOM 14400 O O . ILE D 1 432 ? 162.788 131.024 -4.955 1.00 31.34 432 ILE A O 1
ATOM 14405 N N . SER D 1 433 ? 164.927 131.256 -4.296 1.00 44.74 433 SER A N 1
ATOM 14406 C CA . SER D 1 433 ? 164.585 131.619 -2.927 1.00 28.61 433 SER A CA 1
ATOM 14407 C C . SER D 1 433 ? 163.854 132.953 -2.919 1.00 32.79 433 SER A C 1
ATOM 14408 O O . SER D 1 433 ? 162.811 133.098 -2.280 1.00 39.63 433 SER A O 1
ATOM 14411 N N . HIS D 1 434 ? 164.419 133.921 -3.636 1.00 34.39 434 HIS A N 1
ATOM 14412 C CA . HIS D 1 434 ? 163.839 135.253 -3.778 1.00 21.39 434 HIS A CA 1
ATOM 14413 C C . HIS D 1 434 ? 162.395 135.174 -4.244 1.00 28.92 434 HIS A C 1
ATOM 14414 O O . HIS D 1 434 ? 161.521 135.856 -3.716 1.00 45.98 434 HIS A O 1
ATOM 14421 N N . ARG D 1 435 ? 162.156 134.322 -5.233 1.00 41.80 435 ARG A N 1
ATOM 14422 C CA . ARG D 1 435 ? 160.855 134.229 -5.883 1.00 36.26 435 ARG A CA 1
ATOM 14423 C C . ARG D 1 435 ? 159.752 133.743 -4.947 1.00 39.36 435 ARG A C 1
ATOM 14424 O O . ARG D 1 435 ? 158.664 134.318 -4.909 1.00 45.66 435 ARG A O 1
ATOM 14432 N N . ILE D 1 436 ? 160.037 132.691 -4.187 1.00 33.50 436 ILE A N 1
ATOM 14433 C CA . ILE D 1 436 ? 159.035 132.101 -3.306 1.00 37.91 436 ILE A CA 1
ATOM 14434 C C . ILE D 1 436 ? 158.792 132.962 -2.070 1.00 44.68 436 ILE A C 1
ATOM 14435 O O . ILE D 1 436 ? 157.734 132.876 -1.448 1.00 42.04 436 ILE A O 1
ATOM 14440 N N . LEU D 1 437 ? 159.770 133.789 -1.714 1.00 39.51 437 LEU A N 1
ATOM 14441 C CA . LEU D 1 437 ? 159.612 134.702 -0.588 1.00 32.08 437 LEU A CA 1
ATOM 14442 C C . LEU D 1 437 ? 158.592 135.796 -0.888 1.00 43.92 437 LEU A C 1
ATOM 14443 O O . LEU D 1 437 ? 157.760 136.116 -0.040 1.00 58.99 437 LEU A O 1
ATOM 14448 N N . GLU D 1 438 ? 158.659 136.376 -2.084 1.00 42.36 438 GLU A N 1
ATOM 14449 C CA . GLU D 1 438 ? 157.728 137.438 -2.447 1.00 48.09 438 GLU A CA 1
ATOM 14450 C C . GLU D 1 438 ? 156.367 136.872 -2.809 1.00 39.91 438 GLU A C 1
ATOM 14451 O O . GLU D 1 438 ? 155.381 137.598 -2.817 1.00 50.97 438 GLU A O 1
ATOM 14457 N N . SER D 1 439 ? 156.318 135.577 -3.105 1.00 33.95 439 SER A N 1
ATOM 14458 C CA . SER D 1 439 ? 155.053 134.906 -3.374 1.00 32.47 439 SER A CA 1
ATOM 14459 C C . SER D 1 439 ? 154.213 134.832 -2.105 1.00 36.32 439 SER A C 1
ATOM 14460 O O . SER D 1 439 ? 152.983 134.868 -2.155 1.00 36.06 439 SER A O 1
ATOM 14463 N N . GLY D 1 440 ? 154.888 134.733 -0.964 1.00 40.60 440 GLY A N 1
ATOM 14464 C CA . GLY D 1 440 ? 154.214 134.706 0.320 1.00 35.19 440 GLY A CA 1
ATOM 14465 C C . GLY D 1 440 ? 153.762 133.326 0.758 1.00 31.56 440 GLY A C 1
ATOM 14466 O O . GLY D 1 440 ? 153.192 133.173 1.839 1.00 31.67 440 GLY A O 1
ATOM 14467 N N . TYR D 1 441 ? 154.004 132.318 -0.074 1.00 22.49 441 TYR A N 1
ATOM 14468 C CA . TYR D 1 441 ? 153.562 130.967 0.251 1.00 35.92 441 TYR A CA 1
ATOM 14469 C C . TYR D 1 441 ? 154.450 130.306 1.300 1.00 35.01 441 TYR A C 1
ATOM 14470 O O . TYR D 1 441 ? 153.964 129.559 2.151 1.00 26.52 441 TYR A O 1
ATOM 14479 N N . ALA D 1 442 ? 155.750 130.575 1.236 1.00 35.64 442 ALA A N 1
ATOM 14480 C CA . ALA D 1 442 ? 156.693 129.967 2.168 1.00 35.70 442 ALA A CA 1
ATOM 14481 C C . ALA D 1 442 ? 157.923 130.841 2.381 1.00 22.24 442 ALA A C 1
ATOM 14482 O O . ALA D 1 442 ? 158.194 131.751 1.600 1.00 30.92 442 ALA A O 1
ATOM 14484 N N . ALA D 1 443 ? 158.664 130.555 3.445 1.00 27.01 443 ALA A N 1
ATOM 14485 C CA . ALA D 1 443 ? 159.903 131.267 3.725 1.00 26.37 443 ALA A CA 1
ATOM 14486 C C . ALA D 1 443 ? 161.094 130.324 3.609 1.00 19.66 443 ALA A C 1
ATOM 14487 O O . ALA D 1 443 ? 161.308 129.468 4.467 1.00 24.65 443 ALA A O 1
ATOM 14489 N N . ILE D 1 444 ? 161.864 130.485 2.540 1.00 15.08 444 ILE A N 1
ATOM 14490 C CA . ILE D 1 444 ? 163.044 129.662 2.316 1.00 22.73 444 ILE A CA 1
ATOM 14491 C C . ILE D 1 444 ? 164.226 130.511 1.871 1.00 22.38 444 ILE A C 1
ATOM 14492 O O . ILE D 1 444 ? 164.176 131.164 0.830 1.00 19.41 444 ILE A O 1
ATOM 14497 N N . PHE D 1 445 ? 165.286 130.504 2.671 1.00 38.68 445 PHE A N 1
ATOM 14498 C CA . PHE D 1 445 ? 166.490 131.253 2.341 1.00 37.85 445 PHE A CA 1
ATOM 14499 C C . PHE D 1 445 ? 167.600 130.314 1.891 1.00 30.96 445 PHE A C 1
ATOM 14500 O O . PHE D 1 445 ? 167.444 129.093 1.916 1.00 29.80 445 PHE A O 1
ATOM 14508 N N . THR D 1 446 ? 168.721 130.892 1.477 1.00 23.75 446 THR A N 1
ATOM 14509 C CA . THR D 1 446 ? 169.843 130.103 0.996 1.00 31.96 446 THR A CA 1
ATOM 14510 C C . THR D 1 446 ? 170.978 130.048 2.010 1.00 36.45 446 THR A C 1
ATOM 14511 O O . THR D 1 446 ? 171.083 130.895 2.897 1.00 39.44 446 THR A O 1
ATOM 14515 N N . THR D 1 447 ? 171.824 129.036 1.862 1.00 26.63 447 THR A N 1
ATOM 14516 C CA . THR D 1 447 ? 173.045 128.916 2.641 1.00 24.64 447 THR A CA 1
ATOM 14517 C C . THR D 1 447 ? 174.129 128.349 1.735 1.00 34.10 447 THR A C 1
ATOM 14518 O O . THR D 1 447 ? 173.857 127.991 0.590 1.00 35.06 447 THR A O 1
ATOM 14522 N N . VAL D 1 448 ? 175.355 128.266 2.237 1.00 31.55 448 VAL A N 1
ATOM 14523 C CA . VAL D 1 448 ? 176.441 127.715 1.440 1.00 28.80 448 VAL A CA 1
ATOM 14524 C C . VAL D 1 448 ? 176.879 126.374 2.012 1.00 23.63 448 VAL A C 1
ATOM 14525 O O . VAL D 1 448 ? 177.081 126.236 3.217 1.00 31.68 448 VAL A O 1
ATOM 14529 N N . LEU D 1 449 ? 177.025 125.388 1.135 1.00 31.91 449 LEU A N 1
ATOM 14530 C CA . LEU D 1 449 ? 177.355 124.035 1.557 1.00 27.57 449 LEU A CA 1
ATOM 14531 C C . LEU D 1 449 ? 178.218 123.348 0.509 1.00 35.93 449 LEU A C 1
ATOM 14532 O O . LEU D 1 449 ? 177.810 123.204 -0.644 1.00 49.67 449 LEU A O 1
ATOM 14537 N N . ASN D 1 450 ? 179.408 122.918 0.919 1.00 36.71 450 ASN A N 1
ATOM 14538 C CA . ASN D 1 450 ? 180.372 122.319 0.002 1.00 44.16 450 ASN A CA 1
ATOM 14539 C C . ASN D 1 450 ? 180.685 123.234 -1.179 1.00 38.15 450 ASN A C 1
ATOM 14540 O O . ASN D 1 450 ? 180.890 122.770 -2.300 1.00 47.08 450 ASN A O 1
ATOM 14545 N N . GLY D 1 451 ? 180.714 124.537 -0.918 1.00 25.30 451 GLY A N 1
ATOM 14546 C CA . GLY D 1 451 ? 181.046 125.515 -1.937 1.00 44.67 451 GLY A CA 1
ATOM 14547 C C . GLY D 1 451 ? 179.933 125.768 -2.938 1.00 50.65 451 GLY A C 1
ATOM 14548 O O . GLY D 1 451 ? 180.175 126.290 -4.026 1.00 58.04 451 GLY A O 1
ATOM 14549 N N . LYS D 1 452 ? 178.710 125.399 -2.574 1.00 40.68 452 LYS A N 1
ATOM 14550 C CA . LYS D 1 452 ? 177.567 125.595 -3.459 1.00 37.99 452 LYS A CA 1
ATOM 14551 C C . LYS D 1 452 ? 176.412 126.282 -2.735 1.00 37.69 452 LYS A C 1
ATOM 14552 O O . LYS D 1 452 ? 176.069 125.919 -1.610 1.00 28.20 452 LYS A O 1
ATOM 14558 N N . THR D 1 453 ? 175.812 127.270 -3.391 1.00 29.84 453 THR A N 1
ATOM 14559 C CA . THR D 1 453 ? 174.639 127.941 -2.848 1.00 20.90 453 THR A CA 1
ATOM 14560 C C . THR D 1 453 ? 173.444 126.998 -2.886 1.00 24.66 453 THR A C 1
ATOM 14561 O O . THR D 1 453 ? 173.092 126.469 -3.941 1.00 43.07 453 THR A O 1
ATOM 14565 N N . VAL D 1 454 ? 172.817 126.800 -1.733 1.00 30.92 454 VAL A N 1
ATOM 14566 C CA . VAL D 1 454 ? 171.820 125.750 -1.576 1.00 29.74 454 VAL A CA 1
ATOM 14567 C C . VAL D 1 454 ? 170.562 126.250 -0.874 1.00 33.16 454 VAL A C 1
ATOM 14568 O O . VAL D 1 454 ? 170.630 127.097 0.017 1.00 37.10 454 VAL A O 1
ATOM 14572 N N . LEU D 1 455 ? 169.413 125.726 -1.289 1.00 29.87 455 LEU A N 1
ATOM 14573 C CA . LEU D 1 455 ? 168.155 125.998 -0.607 1.00 25.33 455 LEU A CA 1
ATOM 14574 C C . LEU D 1 455 ? 168.038 125.104 0.620 1.00 24.36 455 LEU A C 1
ATOM 14575 O O . LEU D 1 455 ? 168.376 123.922 0.569 1.00 20.14 455 LEU A O 1
ATOM 14580 N N . ARG D 1 456 ? 167.555 125.666 1.722 1.00 26.60 456 ARG A N 1
ATOM 14581 C CA . ARG D 1 456 ? 167.466 124.919 2.970 1.00 23.69 456 ARG A CA 1
ATOM 14582 C C . ARG D 1 456 ? 166.064 124.949 3.562 1.00 20.19 456 ARG A C 1
ATOM 14583 O O . ARG D 1 456 ? 165.394 125.981 3.550 1.00 22.84 456 ARG A O 1
ATOM 14591 N N . ILE D 1 457 ? 165.632 123.808 4.086 1.00 22.33 457 ILE A N 1
ATOM 14592 C CA . ILE D 1 457 ? 164.339 123.709 4.750 1.00 26.27 457 ILE A CA 1
ATOM 14593 C C . ILE D 1 457 ? 164.465 123.126 6.152 1.00 33.36 457 ILE A C 1
ATOM 14594 O O . ILE D 1 457 ? 165.025 122.045 6.343 1.00 22.10 457 ILE A O 1
ATOM 14599 N N . CYS D 1 458 ? 163.945 123.859 7.129 1.00 27.15 458 CYS A N 1
ATOM 14600 C CA . CYS D 1 458 ? 163.827 123.358 8.489 1.00 19.41 458 CYS A CA 1
ATOM 14601 C C . CYS D 1 458 ? 162.370 123.475 8.912 1.00 23.18 458 CYS A C 1
ATOM 14602 O O . CYS D 1 458 ? 161.887 124.567 9.209 1.00 26.31 458 CYS A O 1
ATOM 14605 N N . ALA D 1 459 ? 161.671 122.344 8.930 1.00 20.78 459 ALA A N 1
ATOM 14606 C CA . ALA D 1 459 ? 160.244 122.330 9.233 1.00 25.87 459 ALA A CA 1
ATOM 14607 C C . ALA D 1 459 ? 159.971 121.612 10.546 1.00 27.34 459 ALA A C 1
ATOM 14608 O O . ALA D 1 459 ? 160.225 120.415 10.675 1.00 34.83 459 ALA A O 1
ATOM 14610 N N . ILE D 1 460 ? 159.451 122.353 11.518 1.00 27.65 460 ILE A N 1
ATOM 14611 C CA . ILE D 1 460 ? 159.213 121.805 12.846 1.00 29.97 460 ILE A CA 1
ATOM 14612 C C . ILE D 1 460 ? 157.850 122.208 13.400 1.00 27.06 460 ILE A C 1
ATOM 14613 O O . ILE D 1 460 ? 157.554 121.966 14.569 1.00 34.13 460 ILE A O 1
ATOM 14618 N N . HIS D 1 461 ? 157.022 122.821 12.560 1.00 29.58 461 HIS A N 1
ATOM 14619 C CA . HIS D 1 461 ? 155.686 123.233 12.978 1.00 31.29 461 HIS A CA 1
ATOM 14620 C C . HIS D 1 461 ? 154.731 122.043 12.972 1.00 32.61 461 HIS A C 1
ATOM 14621 O O . HIS D 1 461 ? 154.570 121.375 11.951 1.00 38.15 461 HIS A O 1
ATOM 14628 N N . PRO D 1 462 ? 154.095 121.774 14.121 1.00 35.68 462 PRO A N 1
ATOM 14629 C CA . PRO D 1 462 ? 153.201 120.624 14.301 1.00 33.57 462 PRO A CA 1
ATOM 14630 C C . PRO D 1 462 ? 151.960 120.670 13.409 1.00 34.26 462 PRO A C 1
ATOM 14631 O O . PRO D 1 462 ? 151.372 119.625 13.133 1.00 27.90 462 PRO A O 1
ATOM 14635 N N . GLU D 1 463 ? 151.573 121.861 12.965 1.00 31.00 463 GLU A N 1
ATOM 14636 C CA . GLU D 1 463 ? 150.369 122.009 12.153 1.00 30.78 463 GLU A CA 1
ATOM 14637 C C . GLU D 1 463 ? 150.684 122.140 10.666 1.00 44.70 463 GLU A C 1
ATOM 14638 O O . GLU D 1 463 ? 149.849 122.599 9.887 1.00 62.44 463 GLU A O 1
ATOM 14644 N N . ALA D 1 464 ? 151.890 121.740 10.276 1.00 43.06 464 ALA A N 1
ATOM 14645 C CA . ALA D 1 464 ? 152.263 121.728 8.867 1.00 40.68 464 ALA A CA 1
ATOM 14646 C C . ALA D 1 464 ? 151.974 120.357 8.270 1.00 36.62 464 ALA A C 1
ATOM 14647 O O . ALA D 1 464 ? 152.254 119.331 8.890 1.00 30.45 464 ALA A O 1
ATOM 14649 N N . THR D 1 465 ? 151.417 120.341 7.063 1.00 41.18 465 THR A N 1
ATOM 14650 C CA . THR D 1 465 ? 150.983 119.093 6.446 1.00 45.70 465 THR A CA 1
ATOM 14651 C C . THR D 1 465 ? 151.842 118.703 5.249 1.00 39.34 465 THR A C 1
ATOM 14652 O O . THR D 1 465 ? 152.675 119.481 4.786 1.00 39.89 465 THR A O 1
ATOM 14656 N N . GLN D 1 466 ? 151.629 117.486 4.761 1.00 40.36 466 GLN A N 1
ATOM 14657 C CA . GLN D 1 466 ? 152.321 116.991 3.578 1.00 39.60 466 GLN A CA 1
ATOM 14658 C C . GLN D 1 466 ? 152.042 117.888 2.376 1.00 40.55 466 GLN A C 1
ATOM 14659 O O . GLN D 1 466 ? 152.916 118.100 1.536 1.00 46.43 466 GLN A O 1
ATOM 14665 N N . GLU D 1 467 ? 150.816 118.400 2.294 1.00 39.71 467 GLU A N 1
ATOM 14666 C CA . GLU D 1 467 ? 150.437 119.288 1.200 1.00 41.22 467 GLU A CA 1
ATOM 14667 C C . GLU D 1 467 ? 151.292 120.543 1.230 1.00 38.54 467 GLU A C 1
ATOM 14668 O O . GLU D 1 467 ? 151.723 121.031 0.186 1.00 47.35 467 GLU A O 1
ATOM 14674 N N . ASP D 1 468 ? 151.521 121.064 2.433 1.00 44.25 468 ASP A N 1
ATOM 14675 C CA . ASP D 1 468 ? 152.403 122.208 2.633 1.00 42.35 468 ASP A CA 1
ATOM 14676 C C . ASP D 1 468 ? 153.782 121.955 2.030 1.00 41.84 468 ASP A C 1
ATOM 14677 O O . ASP D 1 468 ? 154.339 122.808 1.338 1.00 37.80 468 ASP A O 1
ATOM 14682 N N . MET D 1 469 ? 154.327 120.775 2.306 1.00 26.95 469 MET A N 1
ATOM 14683 C CA . MET D 1 469 ? 155.647 120.409 1.813 1.00 27.11 469 MET A CA 1
ATOM 14684 C C . MET D 1 469 ? 155.638 120.082 0.323 1.00 37.64 469 MET A C 1
ATOM 14685 O O . MET D 1 469 ? 156.547 120.473 -0.409 1.00 39.76 469 MET A O 1
ATOM 14690 N N . GLN D 1 470 ? 154.611 119.365 -0.122 1.00 41.26 470 GLN A N 1
ATOM 14691 C CA . GLN D 1 470 ? 154.515 118.972 -1.523 1.00 27.93 470 GLN A CA 1
ATOM 14692 C C . GLN D 1 470 ? 154.336 120.194 -2.419 1.00 37.06 470 GLN A C 1
ATOM 14693 O O . GLN D 1 470 ? 155.003 120.328 -3.444 1.00 30.12 470 GLN A O 1
ATOM 14699 N N . HIS D 1 471 ? 153.442 121.091 -2.018 1.00 34.88 471 HIS A N 1
ATOM 14700 C CA . HIS D 1 471 ? 153.164 122.293 -2.795 1.00 39.42 471 HIS A CA 1
ATOM 14701 C C . HIS D 1 471 ? 154.362 123.236 -2.788 1.00 37.53 471 HIS A C 1
ATOM 14702 O O . HIS D 1 471 ? 154.598 123.963 -3.754 1.00 33.11 471 HIS A O 1
ATOM 14709 N N . THR D 1 472 ? 155.112 123.222 -1.690 1.00 40.83 472 THR A N 1
ATOM 14710 C CA . THR D 1 472 ? 156.298 124.059 -1.566 1.00 36.85 472 THR A CA 1
ATOM 14711 C C . THR D 1 472 ? 157.352 123.625 -2.577 1.00 35.18 472 THR A C 1
ATOM 14712 O O . THR D 1 472 ? 157.919 124.453 -3.291 1.00 31.16 472 THR A O 1
ATOM 14716 N N . ILE D 1 473 ? 157.611 122.323 -2.630 1.00 28.54 473 ILE A N 1
ATOM 14717 C CA . ILE D 1 473 ? 158.558 121.767 -3.590 1.00 36.83 473 ILE A CA 1
ATOM 14718 C C . ILE D 1 473 ? 158.087 121.959 -5.031 1.00 40.61 473 ILE A C 1
ATOM 14719 O O . ILE D 1 473 ? 158.878 122.311 -5.906 1.00 39.43 473 ILE A O 1
ATOM 14724 N N . ASP D 1 474 ? 156.800 121.723 -5.270 1.00 39.25 474 ASP A N 1
ATOM 14725 C CA . ASP D 1 474 ? 156.213 121.921 -6.593 1.00 33.28 474 ASP A CA 1
ATOM 14726 C C . ASP D 1 474 ? 156.346 123.369 -7.047 1.00 35.07 474 ASP A C 1
ATOM 14727 O O . ASP D 1 474 ? 156.585 123.642 -8.223 1.00 39.70 474 ASP A O 1
ATOM 14732 N N . LEU D 1 475 ? 156.187 124.292 -6.105 1.00 35.84 475 LEU A N 1
ATOM 14733 C CA . LEU D 1 475 ? 156.298 125.714 -6.400 1.00 40.84 475 LEU A CA 1
ATOM 14734 C C . LEU D 1 475 ? 157.745 126.105 -6.681 1.00 44.50 475 LEU A C 1
ATOM 14735 O O . LEU D 1 475 ? 158.014 126.942 -7.544 1.00 39.38 475 LEU A O 1
ATOM 14740 N N . LEU D 1 476 ? 158.673 125.500 -5.945 1.00 33.32 476 LEU A N 1
ATOM 14741 C CA . LEU D 1 476 ? 160.094 125.767 -6.135 1.00 29.22 476 LEU A CA 1
ATOM 14742 C C . LEU D 1 476 ? 160.562 125.265 -7.494 1.00 41.86 476 LEU A C 1
ATOM 14743 O O . LEU D 1 476 ? 161.323 125.942 -8.187 1.00 27.78 476 LEU A O 1
ATOM 14748 N N . ASP D 1 477 ? 160.105 124.071 -7.866 1.00 44.88 477 ASP A N 1
ATOM 14749 C CA . ASP D 1 477 ? 160.449 123.480 -9.154 1.00 38.00 477 ASP A CA 1
ATOM 14750 C C . ASP D 1 477 ? 159.917 124.323 -10.306 1.00 34.17 477 ASP A C 1
ATOM 14751 O O . ASP D 1 477 ? 160.593 124.503 -11.317 1.00 26.92 477 ASP A O 1
ATOM 14756 N N . GLN D 1 478 ? 158.701 124.833 -10.146 1.00 36.11 478 GLN A N 1
ATOM 14757 C CA . GLN D 1 478 ? 158.097 125.709 -11.141 1.00 43.93 478 GLN A CA 1
ATOM 14758 C C . GLN D 1 478 ? 158.920 126.980 -11.339 1.00 34.00 478 GLN A C 1
ATOM 14759 O O . GLN D 1 478 ? 159.248 127.347 -12.467 1.00 39.56 478 GLN A O 1
ATOM 14765 N N . TYR D 1 479 ? 159.246 127.647 -10.236 1.00 40.56 479 TYR A N 1
ATOM 14766 C CA . TYR D 1 479 ? 160.058 128.860 -10.280 1.00 44.71 479 TYR A CA 1
ATOM 14767 C C . TYR D 1 479 ? 161.445 128.619 -10.868 1.00 44.30 479 TYR A C 1
ATOM 14768 O O . TYR D 1 479 ? 161.990 129.480 -11.558 1.00 35.09 479 TYR A O 1
ATOM 14777 N N . GLY D 1 480 ? 162.012 127.449 -10.592 1.00 48.87 480 GLY A N 1
ATOM 14778 C CA . GLY D 1 480 ? 163.351 127.131 -11.051 1.00 32.23 480 GLY A CA 1
ATOM 14779 C C . GLY D 1 480 ? 163.503 127.026 -12.554 1.00 38.47 480 GLY A C 1
ATOM 14780 O O . GLY D 1 480 ? 164.368 127.675 -13.138 1.00 50.31 480 GLY A O 1
ATOM 14781 N N . ARG D 1 481 ? 162.659 126.220 -13.187 1.00 34.95 481 ARG A N 1
ATOM 14782 C CA . ARG D 1 481 ? 162.753 126.022 -14.629 1.00 54.30 481 ARG A CA 1
ATOM 14783 C C . ARG D 1 481 ? 162.184 127.228 -15.369 1.00 39.55 481 ARG A C 1
ATOM 14784 O O . ARG D 1 481 ? 162.402 127.398 -16.568 1.00 45.98 481 ARG A O 1
ATOM 14792 N N . GLU D 1 482 ? 161.473 128.077 -14.636 1.00 38.59 482 GLU A N 1
ATOM 14793 C CA . GLU D 1 482 ? 160.900 129.282 -15.213 1.00 32.64 482 GLU A CA 1
ATOM 14794 C C . GLU D 1 482 ? 162.004 130.325 -15.364 1.00 39.84 482 GLU A C 1
ATOM 14795 O O . GLU D 1 482 ? 162.117 130.983 -16.400 1.00 44.30 482 GLU A O 1
ATOM 14801 N N . ILE D 1 483 ? 162.816 130.468 -14.320 1.00 46.34 483 ILE A N 1
ATOM 14802 C CA . ILE D 1 483 ? 163.945 131.390 -14.335 1.00 46.29 483 ILE A CA 1
ATOM 14803 C C . ILE D 1 483 ? 165.053 130.854 -15.236 1.00 45.80 483 ILE A C 1
ATOM 14804 O O . ILE D 1 483 ? 165.803 131.618 -15.844 1.00 49.33 483 ILE A O 1
ATOM 14809 N N . TYR D 1 484 ? 165.150 129.530 -15.302 1.00 50.30 484 TYR A N 1
ATOM 14810 C CA . TYR D 1 484 ? 166.120 128.855 -16.156 1.00 49.92 484 TYR A CA 1
ATOM 14811 C C . TYR D 1 484 ? 165.910 129.184 -17.631 1.00 58.50 484 TYR A C 1
ATOM 14812 O O . TYR D 1 484 ? 166.864 129.227 -18.406 1.00 56.10 484 TYR A O 1
ATOM 14821 N N . THR D 1 485 ? 164.659 129.419 -18.015 1.00 61.90 485 THR A N 1
ATOM 14822 C CA . THR D 1 485 ? 164.344 129.799 -19.388 1.00 37.14 485 THR A CA 1
ATOM 14823 C C . THR D 1 485 ? 164.580 131.292 -19.590 1.00 43.53 485 THR A C 1
ATOM 14824 O O . THR D 1 485 ? 164.978 131.728 -20.670 1.00 48.43 485 THR A O 1
ATOM 14828 N N . GLU D 1 486 ? 164.330 132.070 -18.541 1.00 48.26 486 GLU A N 1
ATOM 14829 C CA . GLU D 1 486 ? 164.586 133.505 -18.570 1.00 51.80 486 GLU A CA 1
ATOM 14830 C C . GLU D 1 486 ? 166.076 133.779 -18.743 1.00 75.47 486 GLU A C 1
ATOM 14831 O O . GLU D 1 486 ? 166.468 134.726 -19.426 1.00 85.61 486 GLU A O 1
ATOM 14837 N N . MET D 1 487 ? 166.899 132.942 -18.119 1.00 69.06 487 MET A N 1
ATOM 14838 C CA . MET D 1 487 ? 168.349 133.088 -18.190 1.00 81.29 487 MET A CA 1
ATOM 14839 C C . MET D 1 487 ? 168.867 132.882 -19.609 1.00 88.86 487 MET A C 1
ATOM 14840 O O . MET D 1 487 ? 169.639 133.693 -20.122 1.00 87.69 487 MET A O 1
ATOM 14845 N N . LYS D 1 488 ? 168.444 131.790 -20.238 1.00 48.24 488 LYS A N 1
ATOM 14846 C CA . LYS D 1 488 ? 168.832 131.513 -21.615 1.00 60.29 488 LYS A CA 1
ATOM 14847 C C . LYS D 1 488 ? 167.943 132.289 -22.579 1.00 77.22 488 LYS A C 1
ATOM 14848 O O . LYS D 1 488 ? 167.118 131.711 -23.287 1.00 59.74 488 LYS A O 1
ATOM 14854 N N . LYS D 1 489 ? 168.121 133.606 -22.596 1.00 77.93 489 LYS A N 1
ATOM 14855 C CA . LYS D 1 489 ? 167.293 134.485 -23.412 1.00 87.10 489 LYS A CA 1
ATOM 14856 C C . LYS D 1 489 ? 167.999 135.810 -23.677 1.00 77.40 489 LYS A C 1
ATOM 14857 O O . LYS D 1 489 ? 169.021 136.113 -23.060 1.00 56.06 489 LYS A O 1
#

Organism: Mediterraneibacter gnavus (strain ATCC 29149 / DSM 114966 / JCM 6515 / VPI C7-9) (NCBI:txid411470)

Nearest PDB structures (foldseek):
  4obv-assembly1_D  TM=1.001E+00  e=2.316E-88  Mediterraneibacter gnavus ATCC 29149
  4rj0-assembly1_A  TM=9.026E-01  e=5.456E-39  Sphaerobacter thermophilus DSM 20745
  4rj0-assembly1_B  TM=9.149E-01  e=4.506E-38  Sphaerobacter thermophilus DSM 20745
  4rm1-assembly1_A  TM=9.206E-01  e=1.841E-37  Sphaerobacter thermophilus DSM 20745
  4riz-assembly2_C  TM=9.257E-01  e=4.878E-37  Sphaerobacter thermophilus DSM 20745

Sequence (1881 aa):
TEYILNSTQLEEAIKSFVHDFCAEKHEIHDQPVVVEAKEHQEDKIKQIKIPEKGRPVNEVVSEMMNEVYRYRGDANHPRFFSFVPGPASSVSWLGDIMTSAYNIHAGGSKLAPMVNCIEQEVLKWLAKQVGFTENPGGVFVSGGSMANITALTAARDNKLTDINLHLGTAYISDQTHSSVAKGLRIIGITDSRIRRIPTNSHFQMDTTKLEEAIETDKKSGYIPFVVIGTAGTTNTGSIDPLTEISALCKKHDMWFHIDGAYGASVLLLSPKYKSLLTGTGLADSISWDAHKWLFQTYGCAMVLVKDIRNLFHSFHVNPEYLKDLEDNVNTWDIGMELTRPARGLKLWLTLQVLGSDLIGSAIEHGFQLAVWAEEALNPKKDWEIVSPAQMAMINFRYAPKDLTKEEQDILNEKISHRILESGYAAIFTTVLNGKTVLRICAIHPEATQEDMQHTIDLLDQYGREIYTEMTEYILNSTQLEEAIKSFVHDFCAEKHEIHDQPVVVEAKEHQEDKIKQIKIPEKGRPVNEVVSEMMNEVYRYRGDANHPRFFSFVPGPASSVSWLGDIMTSAYNIHAGGSKLAPMVNCIEQEVLKWLAKQVGFTENPGGVFVSGGSMANITALTAARDNKLTDINLHLGTAYISDQTHSSVAKGLRIIGITDSRIRRIPTNSHFQMDTTKLEEAIETDKKSGYIPFVVIGTAGTTNTGSIDPLTEISALCKKHDMWFHIDGAYGASVLLLSPKYKSLLTGTGLADSISWDAHKWLFQTYGCAMVLVKDIRNLFHSFHVNPEYLKDLEDNVNTWDIGMELTRPARGLKLWLTLQVLGSDLIGSAIEHGFQLAVWAEEALNPKKDWEIVSPAQMAMINFRYAPKDLTKEEQDILNEKISHHRILESGYAAIFTTVLNGKTVLRICAIHPEATQEDMQHTIDLLDQYGREIYTEMKKTEYILNSTQLEEAIKSFVHDFCAEKHEIHDQPVVVEAKEHHQEDKIKQIKIPEKGRPVNEVVSEMMNEVYRYRGDANHPRFFSFVPGPASSVSWLGDIMTSAYNIHAGGSKLAPMVNCIEQEVLKWLAKQVGFTENPGGVFVSGGSMANITALTAARDNKLTDINLHLGTAYISDQTHSSVAKGLRIIGITDSRIRRIPTNSHFQMDTTKLEEAIETDKKSGYIPFVVIGTAGTTNTGSIDPLTEISALCKKHDMWFHIDGAYGASVLLLSPKYKSLLTGTGLADSISWDAHKWLFQTYGCAMVLVKDIRNLFHSFHVNPEYLKDLEDNVNTWDIGMELTRPARGLKLWLTLQVLGSDLIGSAIEHGFQLAVWAEEALNPKKDWEIVSPAQMAMINFRYAPKDLTKEEQDILNEKISHHRILESGYAAIFTTVLNGKTVLRICAIHPEATQEDMQHTIDLLDQYGREIYTEMKTEYILNSTQLEEAIKSFVHDFCAEKHEIHDQPVVVEAKEHQEDKIKQIKIPEKGRPVNEVVSEMMNEVYRYRGDANHPRFFSFVPGPASSVSWLGDIMTSAYNIHAGGSKLAPMVNCIEQEVLKWLAKQVGFTENPGGVFVSGGSMANITALTAARDNKLTDINLHLGTAYISDQTHSSVAKGLRIIGITDSRIRRIPTNSHFQMDTTKLEEAIETDKKSGYIPFVVIGTAGTTNTGSIDPLTEISALCKKHDMWFHIDGAYGASVLLLSPKYKSLLTGTGLADSISWDAHKWLFQTYGCAMVLVKDIRNLFHSFHVNPEYLKDLEDNVNTWDIGMELTRPARGLKLWLTLQVLGSDLIGSAIEHGFQLAVWAEEALNPKKDWEIVSPAQMAMINFRYAPKDLTKEEQDILNEKISHRILESGYAAIFTTVLNGKTVLRICAIHPEATQEDMQHTIDLLDQYGREIYTEMKK

CATH classification: 3.90.1150.170 (+1 more: 3.40.640.10)

Secondary structure (DSSP, 8-state):
--SSPPHHHHHHHHHHHHHHHHHHHHTGGGS-SB-PPPTTHHHHHHTT---SS---HHHHHHHHHHHTSSSSB-TTSTTB-SSS-----HHHHHHHHHHHHHT--BS-STTSHHHHHHHHHHHHHHHHHHT--SB-EEEEES-HHHHHHHHHHHHHHHH--TTTGGGEEEEEETTS-HHHHHHHHHTT--GGGEEEE-B-TTS-B-HHHHHHHHHHHHHHT-EEEEEEEEBS-TTT--B--HHHHHHHHHHTT-EEEEE-TTGGGGGG-TTTGGGGTTGGG-SEEEEEHHHHT---S--EEEEESBTHHHHHHH----TT---------TTTTSS-SSB--TTHHHHHHHHHH-HHHHHHHHHHHHHHHHHHHHHHSSSTTEEEEE-S-SSEEEEEE--TTS-HHHHHHHHHHHHHHHHHHTS-B--EEEETTEEEEEEE---TT--HHHHHHHHHHHHHHHHHHHHHH--/-TTSPPHHHHHHHHHHHHHHHHHHHTTGGGS-SB-PPPTTHHHHHHTT---SS---HHHHHHHHHHHTSSSSB-TTSTTB-SSS-----HHHHHHHHHHHHHT--BS-STTSHHHHHHHHHHHHHHHHHHT--SB-EEEEES-HHHHHHHHHHHHHHHH--TTTGGGEEEEEETTS-HHHHHHHHHTT--GGGEEEE-B-TTS-B-HHHHHHHHHHHHHHT-EEEEEEEEBS-TTT--B--HHHHHHHHHHTT-EEEEE-TTGGGGGG-TTTGGGGTTGGGSSEEEEEHHHHT---S--EEEEESBTHHHHHHH----SSSSTT-----GGGSSS-SSB--TTHHHHHHHHHH-HHHHHHHHHHHHHHHHHHHHHHSSSTTEEEEE-S-SSEEEEEE--TTS-HHHHHHHHHHHHHHHHHHSS-B--EEEETTEEEEEEE---TT--HHHHHHHHHHHHHHHHHHHHHT-/--SS--HHHHHHHHHHHHHHHHHHHHTGGGS-SB-PPPTTHHHHHHTT---SS---HHHHHHHHHHHTSSSSB-TTSTTB-SSS-----HHHHHHHHHHHHHT--BS-STTSHHHHHHHHHHHHHHHHHHT--SB-EEEEES-HHHHHHHHHHHHHHHH--TTTGGGEEEEEETTS-HHHHHHHHHTT--GGGEEEE-B-TTS-B-HHHHHHHHHHHHHHT-EEEEEEEEBS-TTT--B--HHHHHHHHHHTT-EEEEE-TTGGGGGG-TTTGGGGTTGGG-SEEEEEHHHHT---S--EEEEESBTHHHHHHH----SSSSTT-----GGGSSS-SSB--TTHHHHHHHHHH-HHHHHHHHHHHHHHHHHHHHHHTTSTTEEEEE---SSEEEEEE--TTS-HHHHHHHHHHHHHHHHHHTS-B--EEEETTEEEEEEE---TT--HHHHHHHHHHHHHHHHHHHHHS--/--SSPPHHHHHHHHHHHHHHHHHHHHTGGGS-SB-PPPTTHHHHHHTT---SS---HHHHHHHHHHHTSSSSB-TTSTTB-SSS-----HHHHHHHHHHHHHT--BS-STTSHHHHHHHHHHHHHHHHHHT--SB-EEEEES-HHHHHHHHHHHHHHHH--TTTGGGEEEEEETTS-HHHHHHHHHTT--GGGEEEE-B-TTS-B-HHHHHHHHHHHHHHT-EEEEEEEEBS-TTT--B--HHHHHHHHHHTT-EEEEE-TTGGGGGG-TTTGGGGTTGGG-SEEEEEHHHHT---S--EEEEESBTHHHHHHH----STTSTT-----GGGGSS-SSB--TTHHHHHHHHHH-HHHHHHHHHHHHHHHHHHHHHHTTSTTEEEEE---SSEEEEEE--TTS-HHHHHHHHHHHHHHHHHHSS-B--EEEETTEEEEEEE---TT--HHHHHHHHHHHHHHHHHHHHH-

Radius of gyration: 47.19 Å; Cα contacts (8 Å, |Δi|>4): 4080; chains: 4; bounding box: 99×105×159 Å

Foldseek 3Di:
DVQDDDPVRVVVLVVVCVVVVCVVVVCLLVFFQADADDPCLVVVVVVVDDDPDHDRSNVVVVCCVVRPPVGDRQLCRLQAFDQFGQVADVLQVVLCVVLVVVVQWALACPSPPVLVVLLFVVQVVLCVLLQQDDAKDKDWDQALLQLLLLQVLLLLPVQDDPVQSLLEAEEEEPLDDPSNVVSCVVSPNDPVRYHYAYADLQRAGDLVSVLVVCVVSVVVPGQYAEYEWEQQGSAQTGGYPLVSVLVSCVVRVHAYEYEDQARSLLSLAPVRVVVSPNSSSHQKYKYFCSGLVNHPGHTIMIMGSHQVSLLVRFADDDPPCVVRPVPDRSRSSDDDRTDGSRCSSSSSCCVVCNSNNSNVLQVVLLVLQQLLQVLQVVDPQKAWSHHSHSSKGKIFRHDPVDDQVVRQVLRQVLQVVVSVVSLHHWHWDADPNHIIIMGRRRNSPHDSVSSNVSSVSSSVSNVVVVVVD/DVLDADPVRVVVLVVVCVVVVCVVVVCLLVFFQADADDPCLVVVVVVPDDDPDHDDPNVVVVCCVPRPPVGDRQLCRLFAFPQFGQVADVLQVVLCVVLVVVVQWAQFCPSPPVLVVLLFVVQVVLCVLLPQDDAKDKDWDQALLVLLLLVVLLLLVVQDDPVQSLLEAEEEEPLADPSNVVSCVVSPNDPVRYHYAYADLQRAGDLVSVLVVCVVSVVVPGQYAEYEWEQQGSAQTGGYPQVSVLVSCVVRVHAYEYEDQAPSLLSLAPVRVVSSPNSSSHQKYKYFCSGLVRHPGHTIMIMGSHQVSLLVRFADDDPPCVVSDVDDGCSSSDDDRTDGSRCSSSSSCCVVQNSNNSNVLQVVLLVLQQLLQVLQVVDPQKAWSHHRHSSKTKIFRHDPVDDQVRRQVLRQVLQVVVSVVSLHHWHWDADPNHIIIMGRRRHSPDDSCSSNVVSVSSSVSNVVVVVVPDD/DVQDADPVRVVVLVVVVVVVVCVVVVCQLVFFQADADDPCLVVVVVPVDDDPDHDRSNVVVVCCVPRPVRGDRQLCRLQAFDQFGQVADVLQVVLCVVLVVVVQWALFCPSPPVLVVLLVVVQVVLCVLLPQDDAKDKDKDQALLQLLLLVVLLLLPVQDDPVQSQLEAEEEEPQADPSNVVSCVVSPHDPVRYYYAYADLQRAGDLVSVLVVVVVSVVVPGQYAEYEWEQQGSAQTDGYPLVSVLVSCVVRVHAYEYEDQARSLLSLAPVCVVSSPNSSSHQKYKYFCSGLVRHPGHTIMIMGSHQVSLLSRFADDDPPCVVRDVDDRSRSSDDDRTDGSRCSSSSSCCVVQNSNNSNVLQVVLLVLQQLLQVLQVVDPQKAWSHHSHSSKGKIFRGDPVDDQVVRQVLRQVLQVVVSVVSLHHWHWDDDPRHIIIMGRRRNSPDDSCSSNVSSVSSSVSRVVVVVVVD/DVLDADPVRVVCLVVVCVVVVCVVVVCLLVFFQADADDPCLVVVVVVVDDDPDHDRSNVVVVCCVPRPPVGDRQLCRLFAFDQFGQVADVLQVVLCVVLVVVVQWALFCVSPVVLVVLLFVVQVVLCVLLQQDDAKDKDKDQALLQLLLLVVLLLLVVQHDPVQSLLEAEEEEPQDDPSNVVSCVVSPHDPVRYYYAYADLQRAGDLVSVLVVVVVSVVVPGQYAEYEWEQQGSAQTDGYPLVSVLVSCVVRVHAYEYEDQARSLLSLAPVRVVNSPNSSSHQKYKYFCSGLVNHPGHTIMMMGSHLVSLLSRFADDDDVDVSDDVHDRSSSSDDDRTDGSRCSSSSSCCVVQNSVNSNVLQVVLLVLQQLLQVLQVVDPQKAWSHHSHSSKTKIFRHDPVDDQVRRQVLRQVLQVVVSVVSLHHWHWDADPNHIIIMGRRRNSPADSCSSNVSNVSSSVSRVVVVVVVVD